Protein AF-0000000074728330 (afdb_homodimer)

InterPro domains:
  IPR003864 CSC1/OSCA1-like, 7TM region [PF02714] (449-716)
  IPR027815 CSC1/OSCA1-like, cytosolic domain [PF14703] (246-430)
  IPR032880 CSC1/OSCA1-like, N-terminal transmembrane domain [PF13967] (98-219)
  IPR045122 Calcium permeable stress-gated cation channel 1-like [PTHR13018] (81-759)

Structure (mmCIF, N/CA/C/O backbone):
data_AF-0000000074728330-model_v1
#
loop_
_entity.id
_entity.type
_entity.pdbx_description
1 polymer 'Uncharacterized protein'
#
loop_
_atom_site.group_PDB
_atom_site.id
_atom_site.type_symbol
_atom_site.label_atom_id
_atom_site.label_alt_id
_atom_site.label_comp_id
_atom_site.label_asym_id
_atom_site.label_entity_id
_atom_site.label_seq_id
_atom_site.pdbx_PDB_ins_code
_atom_site.Cartn_x
_atom_site.Cartn_y
_atom_site.Cartn_z
_atom_site.occupancy
_atom_site.B_iso_or_equiv
_atom_site.auth_seq_id
_atom_site.auth_comp_id
_atom_site.auth_asym_id
_atom_site.auth_atom_id
_atom_site.pdbx_PDB_model_num
ATOM 1 N N . MET A 1 1 ? -4.211 -17.573 -37.566 1 18.82 1 MET A N 1
ATOM 2 C CA . MET A 1 1 ? -4.201 -17.557 -36.106 1 18.82 1 MET A CA 1
ATOM 3 C C . MET A 1 1 ? -3.813 -16.18 -35.579 1 18.82 1 MET A C 1
ATOM 5 O O . MET A 1 1 ? -3.894 -15.926 -34.376 1 18.82 1 MET A O 1
ATOM 9 N N . SER A 1 2 ? -3.145 -15.353 -36.462 1 22.87 2 SER A N 1
ATOM 10 C CA . SER A 1 2 ? -2.656 -14.02 -36.124 1 22.87 2 SER A CA 1
ATOM 11 C C . SER A 1 2 ? -3.801 -13.017 -36.04 1 22.87 2 SER A C 1
ATOM 13 O O . SER A 1 2 ? -3.679 -11.982 -35.38 1 22.87 2 SER A O 1
ATOM 15 N N . ALA A 1 3 ? -4.814 -13.125 -36.936 1 24.72 3 ALA A N 1
ATOM 16 C CA . ALA A 1 3 ? -5.928 -12.188 -37.047 1 24.72 3 ALA A CA 1
ATOM 17 C C . ALA A 1 3 ? -6.748 -12.156 -35.76 1 24.72 3 ALA A C 1
ATOM 19 O O . ALA A 1 3 ? -7.44 -11.174 -35.481 1 24.72 3 ALA A O 1
ATOM 20 N N . VAL A 1 4 ? -6.812 -13.304 -35.151 1 24.83 4 VAL A N 1
ATOM 21 C CA . VAL A 1 4 ? -7.612 -13.405 -33.935 1 24.83 4 VAL A CA 1
ATOM 22 C C . VAL A 1 4 ? -6.967 -12.583 -32.822 1 24.83 4 VAL A C 1
ATOM 24 O O . VAL A 1 4 ? -7.581 -12.35 -31.778 1 24.83 4 VAL A O 1
ATOM 27 N N . ARG A 1 5 ? -5.684 -12.229 -33.027 1 30.72 5 ARG A N 1
ATOM 28 C CA . ARG A 1 5 ? -4.988 -11.532 -31.951 1 30.72 5 ARG A CA 1
ATOM 29 C C . ARG A 1 5 ? -5.453 -10.083 -31.845 1 30.72 5 ARG A C 1
ATOM 31 O O . ARG A 1 5 ? -5.203 -9.417 -30.839 1 30.72 5 ARG A O 1
ATOM 38 N N . ARG A 1 6 ? -5.821 -9.439 -32.998 1 33.37 6 ARG A N 1
ATOM 39 C CA . ARG A 1 6 ? -6.083 -8.004 -32.972 1 33.37 6 ARG A CA 1
ATOM 40 C C . ARG A 1 6 ? -7.493 -7.713 -32.469 1 33.37 6 ARG A C 1
ATOM 42 O O . ARG A 1 6 ? -7.802 -6.581 -32.094 1 33.37 6 ARG A O 1
ATOM 49 N N . LYS A 1 7 ? -8.456 -8.477 -32.834 1 32.18 7 LYS A N 1
ATOM 50 C CA . LYS A 1 7 ? -9.859 -8.118 -32.645 1 32.18 7 LYS A CA 1
ATOM 51 C C . LYS A 1 7 ? -10.335 -8.484 -31.242 1 32.18 7 LYS A C 1
ATOM 53 O O . LYS A 1 7 ? -11.434 -8.101 -30.834 1 32.18 7 LYS A O 1
ATOM 58 N N . TRP A 1 8 ? -9.527 -9.218 -30.614 1 28.42 8 TRP A N 1
ATOM 59 C CA . TRP A 1 8 ? -10.004 -9.774 -29.352 1 28.42 8 TRP A CA 1
ATOM 60 C C . TRP A 1 8 ? -10.018 -8.71 -28.259 1 28.42 8 TRP A C 1
ATOM 62 O O . TRP A 1 8 ? -10.792 -8.803 -27.304 1 28.42 8 TRP A O 1
ATOM 72 N N . PRO A 1 9 ? -9.153 -7.679 -28.419 1 31.34 9 PRO A N 1
ATOM 73 C CA . PRO A 1 9 ? -9.326 -6.71 -27.334 1 31.34 9 PRO A CA 1
ATOM 74 C C . PRO A 1 9 ? -10.654 -5.961 -27.418 1 31.34 9 PRO A C 1
ATOM 76 O O . PRO A 1 9 ? -11.235 -5.609 -26.388 1 31.34 9 PRO A O 1
ATOM 79 N N . LEU A 1 10 ? -11.139 -5.786 -28.659 1 29.66 10 LEU A N 1
ATOM 80 C CA . LEU A 1 10 ? -12.405 -5.076 -28.8 1 29.66 10 LEU A CA 1
ATOM 81 C C . LEU A 1 10 ? -13.564 -5.925 -28.289 1 29.66 10 LEU A C 1
ATOM 83 O O . LEU A 1 10 ? -14.534 -5.394 -27.741 1 29.66 10 LEU A O 1
ATOM 87 N N . LEU A 1 11 ? -13.548 -7.243 -28.597 1 28.28 11 LEU A N 1
ATOM 88 C CA . LEU A 1 11 ? -14.659 -8.073 -28.145 1 28.28 11 LEU A CA 1
ATOM 89 C C . LEU A 1 11 ? -14.67 -8.185 -26.624 1 28.28 11 LEU A C 1
ATOM 91 O O . LEU A 1 11 ? -15.732 -8.129 -26.001 1 28.28 11 LEU A O 1
ATOM 95 N N . VAL A 1 12 ? -13.481 -8.36 -26.097 1 31.27 12 VAL A N 1
ATOM 96 C CA . VAL A 1 12 ? -13.428 -8.446 -24.641 1 31.27 12 VAL A CA 1
ATOM 97 C C . VAL A 1 12 ? -13.848 -7.111 -24.029 1 31.27 12 VAL A C 1
ATOM 99 O O . VAL A 1 12 ? -14.59 -7.079 -23.045 1 31.27 12 VAL A O 1
ATOM 102 N N . LEU A 1 13 ? -13.578 -6.035 -24.675 1 29.32 13 LEU A N 1
ATOM 103 C CA . LEU A 1 13 ? -14.138 -4.75 -24.271 1 29.32 13 LEU A CA 1
ATOM 104 C C . LEU A 1 13 ? -15.659 -4.761 -24.38 1 29.32 13 LEU A C 1
ATOM 106 O O . LEU A 1 13 ? -16.351 -4.216 -23.517 1 29.32 13 LEU A O 1
ATOM 110 N N . ALA A 1 14 ? -16.18 -5.313 -25.413 1 28.99 14 ALA A N 1
ATOM 111 C CA . ALA A 1 14 ? -17.624 -5.356 -25.627 1 28.99 14 ALA A CA 1
ATOM 112 C C . ALA A 1 14 ? -18.313 -6.2 -24.558 1 28.99 14 ALA A C 1
ATOM 114 O O . ALA A 1 14 ? -19.42 -5.878 -24.122 1 28.99 14 ALA A O 1
ATOM 115 N N . LEU A 1 15 ? -17.789 -7.325 -24.281 1 31.35 15 LEU A N 1
ATOM 116 C CA . LEU A 1 15 ? -18.43 -8.24 -23.343 1 31.35 15 LEU A CA 1
ATOM 117 C C . LEU A 1 15 ? -18.357 -7.699 -21.919 1 31.35 15 LEU A C 1
ATOM 119 O O . LEU A 1 15 ? -19.192 -8.039 -21.077 1 31.35 15 LEU A O 1
ATOM 123 N N . VAL A 1 16 ? -17.239 -7.148 -21.543 1 31.47 16 VAL A N 1
ATOM 124 C CA . VAL A 1 16 ? -17.124 -6.524 -20.229 1 31.47 16 VAL A CA 1
ATOM 125 C C . VAL A 1 16 ? -18.002 -5.276 -20.171 1 31.47 16 VAL A C 1
ATOM 127 O O . VAL A 1 16 ? -18.601 -4.978 -19.135 1 31.47 16 VAL A O 1
ATOM 130 N N . VAL A 1 17 ? -18.031 -4.524 -21.202 1 29.23 17 VAL A N 1
ATOM 131 C CA . VAL A 1 17 ? -18.841 -3.317 -21.323 1 29.23 17 VAL A CA 1
ATOM 132 C C . VAL A 1 17 ? -20.311 -3.695 -21.49 1 29.23 17 VAL A C 1
ATOM 134 O O . VAL A 1 17 ? -21.202 -2.9 -21.181 1 29.23 17 VAL A O 1
ATOM 137 N N . ALA A 1 18 ? -20.561 -4.794 -22.087 1 27.38 18 ALA A N 1
ATOM 138 C CA . ALA A 1 18 ? -21.963 -5.104 -22.355 1 27.38 18 ALA A CA 1
ATOM 139 C C . ALA A 1 18 ? -22.768 -5.17 -21.06 1 27.38 18 ALA A C 1
ATOM 141 O O . ALA A 1 18 ? -23.883 -4.649 -20.988 1 27.38 18 ALA A O 1
ATOM 142 N N . PRO A 1 19 ? -22.335 -6.058 -20.198 1 30.48 19 PRO A N 1
ATOM 143 C CA . PRO A 1 19 ? -23.272 -6.081 -19.073 1 30.48 19 PRO A CA 1
ATOM 144 C C . PRO A 1 19 ? -23.252 -4.786 -18.263 1 30.48 19 PRO A C 1
ATOM 146 O O . PRO A 1 19 ? -23.989 -4.657 -17.281 1 30.48 19 PRO A O 1
ATOM 149 N N . ALA A 1 20 ? -22.357 -3.916 -18.407 1 28.97 20 ALA A N 1
ATOM 150 C CA . ALA A 1 20 ? -22.339 -2.547 -17.899 1 28.97 20 ALA A CA 1
ATOM 151 C C . ALA A 1 20 ? -23.659 -1.837 -18.185 1 28.97 20 ALA A C 1
ATOM 153 O O . ALA A 1 20 ? -23.866 -0.699 -17.757 1 28.97 20 ALA A O 1
ATOM 154 N N . ALA A 1 21 ? -24.384 -2.078 -19.194 1 26.39 21 ALA A N 1
ATOM 155 C CA . ALA A 1 21 ? -25.683 -1.511 -19.544 1 26.39 21 ALA A CA 1
ATOM 156 C C . ALA A 1 21 ? -26.709 -1.769 -18.445 1 26.39 21 ALA A C 1
ATOM 158 O O . ALA A 1 21 ? -27.741 -1.097 -18.379 1 26.39 21 ALA A O 1
ATOM 159 N N . ILE A 1 22 ? -26.881 -2.98 -17.954 1 30.01 22 ILE A N 1
ATOM 160 C CA . ILE A 1 22 ? -27.995 -3.303 -17.07 1 30.01 22 ILE A CA 1
ATOM 161 C C . ILE A 1 22 ? -27.61 -3.002 -15.623 1 30.01 22 ILE A C 1
ATOM 163 O O . ILE A 1 22 ? -26.434 -3.079 -15.259 1 30.01 22 ILE A O 1
ATOM 167 N N . GLY A 1 23 ? -28.079 -1.993 -14.855 1 29.25 23 GLY A N 1
ATOM 168 C CA . GLY A 1 23 ? -27.934 -1.551 -13.477 1 29.25 23 GLY A CA 1
ATOM 169 C C . GLY A 1 23 ? -27.163 -2.531 -12.613 1 29.25 23 GLY A C 1
ATOM 170 O O . GLY A 1 23 ? -27.216 -3.741 -12.84 1 29.25 23 GLY A O 1
ATOM 171 N N . PRO A 1 24 ? -26.28 -2.019 -11.853 1 32.73 24 PRO A N 1
ATOM 172 C CA . PRO A 1 24 ? -25.437 -2.991 -11.152 1 32.73 24 PRO A CA 1
ATOM 173 C C . PRO A 1 24 ? -26.242 -4.132 -10.535 1 32.73 24 PRO A C 1
ATOM 175 O O . PRO A 1 24 ? -25.805 -5.286 -10.561 1 32.73 24 PRO A O 1
ATOM 178 N N . THR A 1 25 ? -27.292 -3.731 -9.833 1 35.79 25 THR A N 1
ATOM 179 C CA . THR A 1 25 ? -28.199 -4.778 -9.374 1 35.79 25 THR A CA 1
ATOM 180 C C . THR A 1 25 ? -28.796 -5.534 -10.558 1 35.79 25 THR A C 1
ATOM 182 O O . THR A 1 25 ? -28.921 -6.759 -10.519 1 35.79 25 THR A O 1
ATOM 185 N N . LYS A 1 26 ? -29.261 -4.681 -11.571 1 41.24 26 LYS A N 1
ATOM 186 C CA . LYS A 1 26 ? -29.777 -5.291 -12.793 1 41.24 26 LYS A CA 1
ATOM 187 C C . LYS A 1 26 ? -28.655 -5.934 -13.603 1 41.24 26 LYS A C 1
ATOM 189 O O . LYS A 1 26 ? -28.849 -6.985 -14.216 1 41.24 26 LYS A O 1
ATOM 194 N N . ALA A 1 27 ? -27.546 -5.278 -13.587 1 39.88 27 ALA A N 1
ATOM 195 C CA . ALA A 1 27 ? -26.371 -5.876 -14.217 1 39.88 27 ALA A CA 1
ATOM 196 C C . ALA A 1 27 ? -25.963 -7.163 -13.506 1 39.88 27 ALA A C 1
ATOM 198 O O . ALA A 1 27 ? -25.661 -8.168 -14.153 1 39.88 27 ALA A O 1
ATOM 199 N N . LEU A 1 28 ? -25.802 -6.937 -12.193 1 39.99 28 LEU A N 1
ATOM 200 C CA . LEU A 1 28 ? -25.627 -8.157 -11.412 1 39.99 28 LEU A CA 1
ATOM 201 C C . LEU A 1 28 ? -26.82 -9.09 -11.588 1 39.99 28 LEU A C 1
ATOM 203 O O . LEU A 1 28 ? -26.651 -10.308 -11.689 1 39.99 28 LEU A O 1
ATOM 207 N N . LYS A 1 29 ? -28.018 -8.371 -11.544 1 45.35 29 LYS A N 1
ATOM 208 C CA . LYS A 1 29 ? -29.194 -9.16 -11.901 1 45.35 29 LYS A CA 1
ATOM 209 C C . LYS A 1 29 ? -29.097 -9.673 -13.335 1 45.35 29 LYS A C 1
ATOM 211 O O . LYS A 1 29 ? -29.478 -10.81 -13.619 1 45.35 29 LYS A O 1
ATOM 216 N N . GLN A 1 30 ? -28.577 -8.78 -14.116 1 43.2 30 GLN A N 1
ATOM 217 C CA . GLN A 1 30 ? -28.421 -9.186 -15.509 1 43.2 30 GLN A CA 1
ATOM 218 C C . GLN A 1 30 ? -27.254 -10.156 -15.672 1 43.2 30 GLN A C 1
ATOM 220 O O . GLN A 1 30 ? -27.343 -11.119 -16.436 1 43.2 30 GLN A O 1
ATOM 225 N N . LEU A 1 31 ? -26.236 -9.764 -15.018 1 43.68 31 LEU A N 1
ATOM 226 C CA . LEU A 1 31 ? -25.174 -10.762 -14.956 1 43.68 31 LEU A CA 1
ATOM 227 C C . LEU A 1 31 ? -25.674 -12.048 -14.306 1 43.68 31 LEU A C 1
ATOM 229 O O . LEU A 1 31 ? -25.335 -13.147 -14.752 1 43.68 31 LEU A O 1
ATOM 233 N N . GLY A 1 32 ? -26.299 -11.68 -13.191 1 43.08 32 GLY A N 1
ATOM 234 C CA . GLY A 1 32 ? -27.011 -12.829 -12.655 1 43.08 32 GLY A CA 1
ATOM 235 C C . GLY A 1 32 ? -27.952 -13.469 -13.659 1 43.08 32 GLY A C 1
ATOM 236 O O . GLY A 1 32 ? -27.995 -14.695 -13.783 1 43.08 32 GLY A O 1
ATOM 237 N N . SER A 1 33 ? -28.647 -12.529 -14.265 1 47.68 33 SER A N 1
ATOM 238 C CA . SER A 1 33 ? -29.557 -13.055 -15.277 1 47.68 33 SER A CA 1
ATOM 239 C C . SER A 1 33 ? -28.791 -13.696 -16.429 1 47.68 33 SER A C 1
ATOM 241 O O . SER A 1 33 ? -29.195 -14.741 -16.945 1 47.68 33 SER A O 1
ATOM 243 N N . TRP A 1 34 ? -27.788 -13.042 -16.817 1 46.18 34 TRP A N 1
ATOM 244 C CA . TRP A 1 34 ? -26.965 -13.647 -17.859 1 46.18 34 TRP A CA 1
ATOM 245 C C . TRP A 1 34 ? -26.346 -14.953 -17.374 1 46.18 34 TRP A C 1
ATOM 247 O O . TRP A 1 34 ? -26.306 -15.94 -18.113 1 46.18 34 TRP A O 1
ATOM 257 N N . THR A 1 35 ? -25.769 -14.775 -16.221 1 45.2 35 THR A N 1
ATOM 258 C CA . THR A 1 35 ? -25.237 -16.008 -15.652 1 45.2 35 THR A CA 1
ATOM 259 C C . THR A 1 35 ? -26.327 -17.07 -15.547 1 45.2 35 THR A C 1
ATOM 261 O O . THR A 1 35 ? -26.091 -18.242 -15.849 1 45.2 35 THR A O 1
ATOM 264 N N . ASN A 1 36 ? -27.428 -16.428 -15.078 1 47.36 36 ASN A N 1
ATOM 265 C CA . ASN A 1 36 ? -28.561 -17.347 -15.062 1 47.36 36 ASN A CA 1
ATOM 266 C C . ASN A 1 36 ? -28.936 -17.801 -16.47 1 47.36 36 ASN A C 1
ATOM 268 O O . ASN A 1 36 ? -29.251 -18.972 -16.687 1 47.36 36 ASN A O 1
ATOM 272 N N . GLN A 1 37 ? -28.834 -16.855 -17.271 1 48.73 37 GLN A N 1
ATOM 273 C CA . GLN A 1 37 ? -29.14 -17.223 -18.65 1 48.73 37 GLN A CA 1
ATOM 274 C C . GLN A 1 37 ? -28.053 -18.122 -19.233 1 48.73 37 GLN A C 1
ATOM 276 O O . GLN A 1 37 ? -28.351 -19.078 -19.952 1 48.73 37 GLN A O 1
ATOM 281 N N . ALA A 1 38 ? -26.912 -17.755 -18.954 1 46.64 38 ALA A N 1
ATOM 282 C CA . ALA A 1 38 ? -25.826 -18.604 -19.438 1 46.64 38 ALA A CA 1
ATOM 283 C C . ALA A 1 38 ? -25.888 -19.99 -18.803 1 46.64 38 ALA A C 1
ATOM 285 O O . ALA A 1 38 ? -25.706 -21.001 -19.486 1 46.64 38 ALA A O 1
ATOM 286 N N . VAL A 1 39 ? -26.189 -19.869 -17.553 1 47.42 39 VAL A N 1
ATOM 287 C CA . VAL A 1 39 ? -26.392 -21.148 -16.881 1 47.42 39 VAL A CA 1
ATOM 288 C C . VAL A 1 39 ? -27.592 -21.868 -17.49 1 47.42 39 VAL A C 1
ATOM 290 O O . VAL A 1 39 ? -27.539 -23.074 -17.74 1 47.42 39 VAL A O 1
ATOM 293 N N . SER A 1 40 ? -28.605 -21.015 -17.64 1 47.65 40 SER A N 1
ATOM 294 C CA . SER A 1 40 ? -29.782 -21.614 -18.26 1 47.65 40 SER A CA 1
ATOM 295 C C . SER A 1 40 ? -29.482 -22.078 -19.681 1 47.65 40 SER A C 1
ATOM 297 O O . SER A 1 40 ? -29.959 -23.131 -20.11 1 47.65 40 SER A O 1
ATOM 299 N N . ALA A 1 41 ? -28.791 -21.271 -20.288 1 45.34 41 ALA A N 1
ATOM 300 C CA . ALA A 1 41 ? -28.453 -21.664 -21.654 1 45.34 41 ALA A CA 1
ATOM 301 C C . ALA A 1 41 ? -27.577 -22.914 -21.664 1 45.34 41 ALA A C 1
ATOM 303 O O . ALA A 1 41 ? -27.764 -23.804 -22.497 1 45.34 41 ALA A O 1
ATOM 304 N N . ILE A 1 42 ? -26.655 -22.845 -20.882 1 43.58 42 ILE A N 1
ATOM 305 C CA . ILE A 1 42 ? -25.823 -24.04 -20.788 1 43.58 42 ILE A CA 1
ATOM 306 C C . ILE A 1 42 ? -26.672 -25.225 -20.335 1 43.58 42 ILE A C 1
ATOM 308 O O . ILE A 1 42 ? -26.542 -26.33 -20.869 1 43.58 42 ILE A O 1
ATOM 312 N N . ASN A 1 43 ? -27.44 -24.78 -19.311 1 43.02 43 ASN A N 1
ATOM 313 C CA . ASN A 1 43 ? -28.371 -25.821 -18.889 1 43.02 43 ASN A CA 1
ATOM 314 C C . ASN A 1 43 ? -29.286 -26.253 -20.031 1 43.02 43 ASN A C 1
ATOM 316 O O . ASN A 1 43 ? -29.555 -27.444 -20.2 1 43.02 43 ASN A O 1
ATOM 320 N N . ASN A 1 44 ? -29.859 -25.22 -20.579 1 45.69 44 ASN A N 1
ATOM 321 C CA . ASN A 1 44 ? -30.719 -25.572 -21.703 1 45.69 44 ASN A CA 1
ATOM 322 C C . ASN A 1 44 ? -29.939 -26.284 -22.804 1 45.69 44 ASN A C 1
ATOM 324 O O . ASN A 1 44 ? -30.475 -27.162 -23.483 1 45.69 44 ASN A O 1
ATOM 328 N N . ALA A 1 45 ? -28.904 -25.777 -23.134 1 40.46 45 ALA A N 1
ATOM 329 C CA . ALA A 1 45 ? -28.124 -26.449 -24.17 1 40.46 45 ALA A CA 1
ATOM 330 C C . ALA A 1 45 ? -27.755 -27.868 -23.746 1 40.46 45 ALA A C 1
ATOM 332 O O . ALA A 1 45 ? -27.671 -28.77 -24.582 1 40.46 45 ALA A O 1
ATOM 333 N N . VAL A 1 46 ? -27.366 -27.937 -22.568 1 39.15 46 VAL A N 1
ATOM 334 C CA . VAL A 1 46 ? -27.03 -29.277 -22.098 1 39.15 46 VAL A CA 1
ATOM 335 C C . VAL A 1 46 ? -28.294 -29.991 -21.625 1 39.15 46 VAL A C 1
ATOM 337 O O . VAL A 1 46 ? -28.455 -31.194 -21.845 1 39.15 46 VAL A O 1
ATOM 340 N N . LEU A 1 47 ? -29.201 -29.256 -20.72 1 39.85 47 LEU A N 1
ATOM 341 C CA . LEU A 1 47 ? -30.381 -29.943 -20.205 1 39.85 47 LEU A CA 1
ATOM 342 C C . LEU A 1 47 ? -31.638 -29.49 -20.94 1 39.85 47 LEU A C 1
ATOM 344 O O . LEU A 1 47 ? -31.655 -28.416 -21.545 1 39.85 47 LEU A O 1
ATOM 348 N N . GLN A 1 48 ? -32.649 -30.353 -21.297 1 33.14 48 GLN A N 1
ATOM 349 C CA . GLN A 1 48 ? -33.925 -30.057 -21.94 1 33.14 48 GLN A CA 1
ATOM 350 C C . GLN A 1 48 ? -34.618 -28.876 -21.268 1 33.14 48 GLN A C 1
ATOM 352 O O . GLN A 1 48 ? -34.471 -28.667 -20.062 1 33.14 48 GLN A O 1
ATOM 357 N N . PRO A 1 49 ? -35.406 -27.943 -22.044 1 36.99 49 PRO A N 1
ATOM 358 C CA . PRO A 1 49 ? -36.018 -26.65 -21.729 1 36.99 49 PRO A CA 1
ATOM 359 C C . PRO A 1 49 ? -36.771 -26.661 -20.4 1 36.99 49 PRO A C 1
ATOM 361 O O . PRO A 1 49 ? -36.785 -25.656 -19.686 1 36.99 49 PRO A O 1
ATOM 364 N N . ASN A 1 50 ? -38.037 -27.421 -20.138 1 33.84 50 ASN A N 1
ATOM 365 C CA . ASN A 1 50 ? -39.137 -27.366 -19.181 1 33.84 50 ASN A CA 1
ATOM 366 C C . ASN A 1 50 ? -38.662 -27.676 -17.764 1 33.84 50 ASN A C 1
ATOM 368 O O . ASN A 1 50 ? -39.448 -27.624 -16.816 1 33.84 50 ASN A O 1
ATOM 372 N N . ALA A 1 51 ? -37.953 -28.735 -17.5 1 31.03 51 ALA A N 1
ATOM 373 C CA . ALA A 1 51 ? -37.952 -29.412 -16.206 1 31.03 51 ALA A CA 1
ATOM 374 C C . ALA A 1 51 ? -37.282 -28.552 -15.138 1 31.03 51 ALA A C 1
ATOM 376 O O . ALA A 1 51 ? -37.59 -28.674 -13.95 1 31.03 51 ALA A O 1
ATOM 377 N N . PHE A 1 52 ? -36.051 -28.195 -15.228 1 31.08 52 PHE A N 1
ATOM 378 C CA . PHE A 1 52 ? -35.418 -27.85 -13.961 1 31.08 52 PHE A CA 1
ATOM 379 C C . PHE A 1 52 ? -35.475 -26.347 -13.719 1 31.08 52 PHE A C 1
ATOM 381 O O . PHE A 1 52 ? -34.814 -25.575 -14.417 1 31.08 52 PHE A O 1
ATOM 388 N N . GLU A 1 53 ? -36.737 -25.803 -13.589 1 33.61 53 GLU A N 1
ATOM 389 C CA . GLU A 1 53 ? -36.702 -24.593 -12.773 1 33.61 53 GLU A CA 1
ATOM 390 C C . GLU A 1 53 ? -35.715 -24.734 -11.618 1 33.61 53 GLU A C 1
ATOM 392 O O . GLU A 1 53 ? -36.057 -25.277 -10.565 1 33.61 53 GLU A O 1
ATOM 397 N N . VAL A 1 54 ? -34.581 -25.29 -11.894 1 32.32 54 VAL A N 1
ATOM 398 C CA . VAL A 1 54 ? -33.6 -25.509 -10.836 1 32.32 54 VAL A CA 1
ATOM 399 C C . VAL A 1 54 ? -33.418 -24.228 -10.026 1 32.32 54 VAL A C 1
ATOM 401 O O . VAL A 1 54 ? -33.069 -23.182 -10.577 1 32.32 54 VAL A O 1
ATOM 404 N N . ASN A 1 55 ? -34.411 -24.12 -9.128 1 30.24 55 ASN A N 1
ATOM 405 C CA . ASN A 1 55 ? -34.13 -23.138 -8.086 1 30.24 55 ASN A CA 1
ATOM 406 C C . ASN A 1 55 ? -32.634 -23.03 -7.807 1 30.24 55 ASN A C 1
ATOM 408 O O . ASN A 1 55 ? -31.972 -24.036 -7.544 1 30.24 55 ASN A O 1
ATOM 412 N N . VAL A 1 56 ? -32.138 -22.168 -8.513 1 32.78 56 VAL A N 1
ATOM 413 C CA . VAL A 1 56 ? -30.726 -21.843 -8.34 1 32.78 56 VAL A CA 1
ATOM 414 C C . VAL A 1 56 ? -30.303 -22.127 -6.9 1 32.78 56 VAL A C 1
ATOM 416 O O . VAL A 1 56 ? -29.111 -22.119 -6.584 1 32.78 56 VAL A O 1
ATOM 419 N N . ALA A 1 57 ? -31.36 -22.115 -5.999 1 32.83 57 ALA A N 1
ATOM 420 C CA . ALA A 1 57 ? -31.211 -22.498 -4.597 1 32.83 57 ALA A CA 1
ATOM 421 C C . ALA A 1 57 ? -30.559 -23.872 -4.47 1 32.83 57 ALA A C 1
ATOM 423 O O . ALA A 1 57 ? -29.763 -24.107 -3.558 1 32.83 57 ALA A O 1
ATOM 424 N N . ASN A 1 58 ? -31.15 -24.847 -5.101 1 33.85 58 ASN A N 1
ATOM 425 C CA . ASN A 1 58 ? -30.76 -26.249 -5.008 1 33.85 58 ASN A CA 1
ATOM 426 C C . ASN A 1 58 ? -29.456 -26.52 -5.753 1 33.85 58 ASN A C 1
ATOM 428 O O . ASN A 1 58 ? -28.987 -27.658 -5.799 1 33.85 58 ASN A O 1
ATOM 432 N N . LEU A 1 59 ? -29.197 -25.638 -6.557 1 33.19 59 LEU A N 1
ATOM 433 C CA . LEU A 1 59 ? -28.072 -25.843 -7.462 1 33.19 59 LEU A CA 1
ATOM 434 C C . LEU A 1 59 ? -26.746 -25.666 -6.73 1 33.19 59 LEU A C 1
ATOM 436 O O . LEU A 1 59 ? -25.678 -25.843 -7.319 1 33.19 59 LEU A O 1
ATOM 440 N N . SER A 1 60 ? -26.724 -24.809 -5.68 1 35.54 60 SER A N 1
ATOM 441 C CA . SER A 1 60 ? -25.433 -24.714 -5.006 1 35.54 60 SER A CA 1
ATOM 442 C C . SER A 1 60 ? -25.025 -26.053 -4.402 1 35.54 60 SER A C 1
ATOM 444 O O . SER A 1 60 ? -25.842 -26.733 -3.778 1 35.54 60 SER A O 1
ATOM 446 N N . GLY A 1 61 ? -24.539 -26.931 -5.143 1 36.23 61 GLY A N 1
ATOM 447 C CA . GLY A 1 61 ? -24.108 -28.279 -4.806 1 36.23 61 GLY A CA 1
ATOM 448 C C . GLY A 1 61 ? -23.708 -28.431 -3.35 1 36.23 61 GLY A C 1
ATOM 449 O O . GLY A 1 61 ? -23.133 -29.45 -2.962 1 36.23 61 GLY A O 1
ATOM 450 N N . VAL A 1 62 ? -23.405 -27.336 -2.622 1 42.33 62 VAL A N 1
ATOM 451 C CA . VAL A 1 62 ? -22.971 -27.617 -1.257 1 42.33 62 VAL A CA 1
ATOM 452 C C . VAL A 1 62 ? -24.169 -28.043 -0.411 1 42.33 62 VAL A C 1
ATOM 454 O O . VAL A 1 62 ? -25.101 -27.262 -0.205 1 42.33 62 VAL A O 1
ATOM 457 N N . GLU A 1 63 ? -24.477 -29.198 -0.498 1 45.52 63 GLU A N 1
ATOM 458 C CA . GLU A 1 63 ? -25.569 -29.738 0.306 1 45.52 63 GLU A CA 1
ATOM 459 C C . GLU A 1 63 ? -25.286 -29.581 1.797 1 45.52 63 GLU A C 1
ATOM 461 O O . GLU A 1 63 ? -24.171 -29.841 2.254 1 45.52 63 GLU A O 1
ATOM 466 N N . PRO A 1 64 ? -26.121 -28.8 2.361 1 54.25 64 PRO A N 1
ATOM 467 C CA . PRO A 1 64 ? -26.023 -28.812 3.823 1 54.25 64 PRO A CA 1
ATOM 468 C C . PRO A 1 64 ? -25.829 -30.217 4.389 1 54.25 64 PRO A C 1
ATOM 470 O O . PRO A 1 64 ? -26.181 -31.204 3.738 1 54.25 64 PRO A O 1
ATOM 473 N N . ASP A 1 65 ? -25.042 -30.29 5.406 1 56.32 65 ASP A N 1
ATOM 474 C CA . ASP A 1 65 ? -24.806 -31.562 6.082 1 56.32 65 ASP A CA 1
ATOM 475 C C . ASP A 1 65 ? -26.104 -32.351 6.236 1 56.32 65 ASP A C 1
ATOM 477 O O . ASP A 1 65 ? -27.11 -31.815 6.705 1 56.32 65 ASP A O 1
ATOM 481 N N . ARG A 1 66 ? -26.469 -33.239 5.309 1 56.89 66 ARG A N 1
ATOM 482 C CA . ARG A 1 66 ? -27.691 -34.035 5.377 1 56.89 66 ARG A CA 1
ATOM 483 C C . ARG A 1 66 ? -27.44 -35.365 6.08 1 56.89 66 ARG A C 1
ATOM 485 O O . ARG A 1 66 ? -26.299 -35.691 6.413 1 56.89 66 ARG A O 1
ATOM 492 N N . ALA A 1 67 ? -28.583 -36.137 6.31 1 55.34 67 ALA A N 1
ATOM 493 C CA . ALA A 1 67 ? -28.563 -37.504 6.825 1 55.34 67 ALA A CA 1
ATOM 494 C C . ALA A 1 67 ? -27.711 -38.411 5.942 1 55.34 67 ALA A C 1
ATOM 496 O O . ALA A 1 67 ? -27.847 -38.4 4.717 1 55.34 67 ALA A O 1
ATOM 497 N N . GLY A 1 68 ? -26.453 -38.959 6.377 1 55.45 68 GLY A N 1
ATOM 498 C CA . GLY A 1 68 ? -25.524 -39.816 5.658 1 55.45 68 GLY A CA 1
ATOM 499 C C . GLY A 1 68 ? -24.195 -39.144 5.368 1 55.45 68 GLY A C 1
ATOM 500 O O . GLY A 1 68 ? -23.348 -39.707 4.671 1 55.45 68 GLY A O 1
ATOM 501 N N . GLY A 1 69 ? -24.035 -38.012 5.9 1 67.28 69 GLY A N 1
ATOM 502 C CA . GLY A 1 69 ? -22.816 -37.251 5.678 1 67.28 69 GLY A CA 1
ATOM 503 C C . GLY A 1 69 ? -21.569 -37.968 6.159 1 67.28 69 GLY A C 1
ATOM 504 O O . GLY A 1 69 ? -20.548 -37.981 5.468 1 67.28 69 GLY A O 1
ATOM 505 N N . LEU A 1 70 ? -21.691 -38.669 7.201 1 74.86 70 LEU A N 1
ATOM 506 C CA . LEU A 1 70 ? -20.546 -39.392 7.743 1 74.86 70 LEU A CA 1
ATOM 507 C C . LEU A 1 70 ? -20.192 -40.587 6.865 1 74.86 70 LEU A C 1
ATOM 509 O O . LEU A 1 70 ? -19.014 -40.847 6.609 1 74.86 70 LEU A O 1
ATOM 513 N N . SER A 1 71 ? -21.232 -41.282 6.414 1 70.17 71 SER A N 1
ATOM 514 C CA . SER A 1 71 ? -20.968 -42.435 5.56 1 70.17 71 SER A CA 1
ATOM 515 C C . SER A 1 71 ? -20.346 -42.009 4.234 1 70.17 71 SER A C 1
ATOM 517 O O . SER A 1 71 ? -19.438 -42.671 3.728 1 70.17 71 SER A O 1
ATOM 519 N N . ALA A 1 72 ? -20.784 -40.938 3.792 1 70.67 72 ALA A N 1
ATOM 520 C CA . ALA A 1 72 ? -20.222 -40.42 2.547 1 70.67 72 ALA A CA 1
ATOM 521 C C . ALA A 1 72 ? -18.762 -40.016 2.731 1 70.67 72 ALA A C 1
ATOM 523 O O . ALA A 1 72 ? -17.932 -40.248 1.85 1 70.67 72 ALA A O 1
ATOM 524 N N . LEU A 1 73 ? -18.386 -39.534 3.872 1 79.34 73 LEU A N 1
ATOM 525 C CA . LEU A 1 73 ? -17.015 -39.123 4.154 1 79.34 73 LEU A CA 1
ATOM 526 C C . LEU A 1 73 ? -16.107 -40.338 4.319 1 79.34 73 LEU A C 1
ATOM 528 O O . LEU A 1 73 ? -15.001 -40.37 3.773 1 79.34 73 LEU A O 1
ATOM 532 N N . VAL A 1 74 ? -16.603 -41.285 4.999 1 80.71 74 VAL A N 1
ATOM 533 C CA . VAL A 1 74 ? -15.794 -42.474 5.246 1 80.71 74 VAL A CA 1
ATOM 534 C C . VAL A 1 74 ? -15.543 -43.211 3.932 1 80.71 74 VAL A C 1
ATOM 536 O O . VAL A 1 74 ? -14.421 -43.645 3.661 1 80.71 74 VAL A O 1
ATOM 539 N N . LEU A 1 75 ? -16.513 -43.243 3.107 1 74.7 75 LEU A N 1
ATOM 540 C CA . LEU A 1 75 ? -16.354 -43.887 1.808 1 74.7 75 LEU A CA 1
ATOM 541 C C . LEU A 1 75 ? -15.441 -43.067 0.902 1 74.7 75 LEU A C 1
ATOM 543 O O . LEU A 1 75 ? -14.664 -43.627 0.125 1 74.7 75 LEU A O 1
ATOM 547 N N . GLY A 1 76 ? -15.602 -41.828 1.05 1 78.76 76 GLY A N 1
ATOM 548 C CA . GLY A 1 76 ? -14.716 -40.968 0.282 1 78.76 76 GLY A CA 1
ATOM 549 C C . GLY A 1 76 ? -13.259 -41.101 0.685 1 78.76 76 GLY A C 1
ATOM 550 O O . GLY A 1 76 ? -12.377 -41.175 -0.173 1 78.76 76 GLY A O 1
ATOM 551 N N . VAL A 1 77 ? -13.01 -41.195 1.952 1 86.95 77 VAL A N 1
ATOM 552 C CA . VAL A 1 77 ? -11.654 -41.338 2.472 1 86.95 77 VAL A CA 1
ATOM 553 C C . VAL A 1 77 ? -11.102 -42.713 2.103 1 86.95 77 VAL A C 1
ATOM 555 O O . VAL A 1 77 ? -9.967 -42.829 1.635 1 86.95 77 VAL A O 1
ATOM 558 N N . ALA A 1 78 ? -11.924 -43.705 2.198 1 85.61 78 ALA A N 1
ATOM 559 C CA . ALA A 1 78 ? -11.486 -45.062 1.881 1 85.61 78 ALA A CA 1
ATOM 560 C C . ALA A 1 78 ? -11.259 -45.229 0.381 1 85.61 78 ALA A C 1
ATOM 562 O O . ALA A 1 78 ? -10.272 -45.836 -0.04 1 85.61 78 ALA A O 1
ATOM 563 N N . GLY A 1 79 ? -12.145 -44.725 -0.4 1 81.08 79 GLY A N 1
ATOM 564 C CA . GLY A 1 79 ? -11.988 -44.794 -1.844 1 81.08 79 GLY A CA 1
ATOM 565 C C . GLY A 1 79 ? -10.746 -44.082 -2.344 1 81.08 79 GLY A C 1
ATOM 566 O O . GLY A 1 79 ? -10.006 -44.62 -3.17 1 81.08 79 GLY A O 1
ATOM 567 N N . ASN A 1 80 ? -10.525 -42.975 -1.784 1 86.65 80 ASN A N 1
ATOM 568 C CA . ASN A 1 80 ? -9.351 -42.226 -2.218 1 86.65 80 ASN A CA 1
ATOM 569 C C . ASN A 1 80 ? -8.062 -42.838 -1.676 1 86.65 80 ASN A C 1
ATOM 571 O O . ASN A 1 80 ? -7.024 -42.796 -2.337 1 86.65 80 ASN A O 1
ATOM 575 N N . ALA A 1 81 ? -8.122 -43.377 -0.53 1 90.68 81 ALA A N 1
ATOM 576 C CA . ALA A 1 81 ? -6.948 -44.053 0.016 1 90.68 81 ALA A CA 1
ATOM 577 C C . ALA A 1 81 ? -6.584 -45.278 -0.818 1 90.68 81 ALA A C 1
ATOM 579 O O . ALA A 1 81 ? -5.406 -45.526 -1.086 1 90.68 81 ALA A O 1
ATOM 580 N N . ALA A 1 82 ? -7.586 -45.962 -1.264 1 88.62 82 ALA A N 1
ATOM 581 C CA . ALA A 1 82 ? -7.343 -47.113 -2.129 1 88.62 82 ALA A CA 1
ATOM 582 C C . ALA A 1 82 ? -6.759 -46.678 -3.47 1 88.62 82 ALA A C 1
ATOM 584 O O . ALA A 1 82 ? -5.827 -47.303 -3.981 1 88.62 82 ALA A O 1
ATOM 585 N N . PHE A 1 83 ? -7.299 -45.671 -3.903 1 86.71 83 PHE A N 1
ATOM 586 C CA . PHE A 1 83 ? -6.801 -45.148 -5.17 1 86.71 83 PHE A CA 1
ATOM 587 C C . PHE A 1 83 ? -5.358 -44.678 -5.031 1 86.71 83 PHE A C 1
ATOM 589 O O . PHE A 1 83 ? -4.536 -44.909 -5.921 1 86.71 83 PHE A O 1
ATOM 596 N N . VAL A 1 84 ? -5.068 -44.038 -3.957 1 92.4 84 VAL A N 1
ATOM 597 C CA . VAL A 1 84 ? -3.708 -43.58 -3.699 1 92.4 84 VAL A CA 1
ATOM 598 C C . VAL A 1 84 ? -2.767 -44.779 -3.606 1 92.4 84 VAL A C 1
ATOM 600 O O . VAL A 1 84 ? -1.666 -44.757 -4.162 1 92.4 84 VAL A O 1
ATOM 603 N N . ALA A 1 85 ? -3.191 -45.83 -3.017 1 91.97 85 ALA A N 1
ATOM 604 C CA . ALA A 1 85 ? -2.372 -47.035 -2.912 1 91.97 85 ALA A CA 1
ATOM 605 C C . ALA A 1 85 ? -2.112 -47.644 -4.286 1 91.97 85 ALA A C 1
ATOM 607 O O . ALA A 1 85 ? -0.994 -48.073 -4.581 1 91.97 85 ALA A O 1
ATOM 608 N N . LEU A 1 86 ? -3.11 -47.592 -5.106 1 91 86 LEU A N 1
ATOM 609 C CA . LEU A 1 86 ? -2.963 -48.104 -6.464 1 91 86 LEU A CA 1
ATOM 610 C C . LEU A 1 86 ? -2.004 -47.236 -7.271 1 91 86 LEU A C 1
ATOM 612 O O . LEU A 1 86 ? -1.178 -47.753 -8.027 1 91 86 LEU A O 1
ATOM 616 N N . LEU A 1 87 ? -2.11 -46.003 -7.011 1 92.16 87 LEU A N 1
ATOM 617 C CA . LEU A 1 87 ? -1.251 -45.088 -7.754 1 92.16 87 LEU A CA 1
ATOM 618 C C . LEU A 1 87 ? 0.196 -45.197 -7.283 1 92.16 87 LEU A C 1
ATOM 620 O O . LEU A 1 87 ? 1.124 -45.105 -8.089 1 92.16 87 LEU A O 1
ATOM 624 N N . VAL A 1 88 ? 0.367 -45.372 -6.053 1 94 88 VAL A N 1
ATOM 625 C CA . VAL A 1 88 ? 1.716 -45.527 -5.518 1 94 88 VAL A CA 1
ATOM 626 C C . VAL A 1 88 ? 2.351 -46.798 -6.078 1 94 88 VAL A C 1
ATOM 628 O O . VAL A 1 88 ? 3.527 -46.801 -6.448 1 94 88 VAL A O 1
ATOM 631 N N . ARG A 1 89 ? 1.563 -47.79 -6.233 1 92.16 89 ARG A N 1
ATOM 632 C CA . ARG A 1 89 ? 2.048 -49.024 -6.842 1 92.16 89 ARG A CA 1
ATOM 633 C C . ARG A 1 89 ? 2.37 -48.816 -8.318 1 92.16 89 ARG A C 1
ATOM 635 O O . ARG A 1 89 ? 3.385 -49.31 -8.813 1 92.16 89 ARG A O 1
ATOM 642 N N . TYR A 1 90 ? 1.544 -48.066 -8.874 1 91.58 90 TYR A N 1
ATOM 643 C CA . TYR A 1 90 ? 1.776 -47.769 -10.283 1 91.58 90 TYR A CA 1
ATOM 644 C C . TYR A 1 90 ? 3.072 -46.989 -10.47 1 91.58 90 TYR A C 1
ATOM 646 O O . TYR A 1 90 ? 3.834 -47.253 -11.402 1 91.58 90 TYR A O 1
ATOM 654 N N . VAL A 1 91 ? 3.341 -46.105 -9.645 1 93.26 91 VAL A N 1
ATOM 655 C CA . VAL A 1 91 ? 4.564 -45.316 -9.745 1 93.26 91 VAL A CA 1
ATOM 656 C C . VAL A 1 91 ? 5.78 -46.223 -9.564 1 93.26 91 VAL A C 1
ATOM 658 O O . VAL A 1 91 ? 6.775 -46.087 -10.28 1 93.26 91 VAL A O 1
ATOM 661 N N . GLU A 1 92 ? 5.648 -47.131 -8.659 1 93.28 92 GLU A N 1
ATOM 662 C CA . GLU A 1 92 ? 6.744 -48.068 -8.431 1 93.28 92 GLU A CA 1
ATOM 663 C C . GLU A 1 92 ? 7.023 -48.906 -9.676 1 93.28 92 GLU A C 1
ATOM 665 O O . GLU A 1 92 ? 8.178 -49.07 -10.074 1 93.28 92 GLU A O 1
ATOM 670 N N . GLU A 1 93 ? 6.008 -49.286 -10.375 1 91.64 93 GLU A N 1
ATOM 671 C CA . GLU A 1 93 ? 6.161 -50.101 -11.576 1 91.64 93 GLU A CA 1
ATOM 672 C C . GLU A 1 93 ? 6.621 -49.256 -12.761 1 91.64 93 GLU A C 1
ATOM 674 O O . GLU A 1 93 ? 7.466 -49.689 -13.548 1 91.64 93 GLU A O 1
ATOM 679 N N . ALA A 1 94 ? 6.09 -48.111 -12.824 1 90.72 94 ALA A N 1
ATOM 680 C CA . ALA A 1 94 ? 6.429 -47.23 -13.939 1 90.72 94 ALA A CA 1
ATOM 681 C C . ALA A 1 94 ? 7.884 -46.779 -13.859 1 90.72 94 ALA A C 1
ATOM 683 O O . ALA A 1 94 ? 8.554 -46.639 -14.885 1 90.72 94 ALA A O 1
ATOM 684 N N . ARG A 1 95 ? 8.421 -46.509 -12.731 1 90.9 95 ARG A N 1
ATOM 685 C CA . ARG A 1 95 ? 9.806 -46.097 -12.527 1 90.9 95 ARG A CA 1
ATOM 686 C C . ARG A 1 95 ? 10.773 -47.185 -12.984 1 90.9 95 ARG A C 1
ATOM 688 O O . ARG A 1 95 ? 11.789 -46.893 -13.618 1 90.9 95 ARG A O 1
ATOM 695 N N . LYS A 1 96 ? 10.392 -48.391 -12.73 1 88.28 96 LYS A N 1
ATOM 696 C CA . LYS A 1 96 ? 11.249 -49.514 -13.098 1 88.28 96 LYS A CA 1
ATOM 697 C C . LYS A 1 96 ? 11.187 -49.785 -14.598 1 88.28 96 LYS A C 1
ATOM 699 O O . LYS A 1 96 ? 12.193 -50.146 -15.211 1 88.28 96 LYS A O 1
ATOM 704 N N . ALA A 1 97 ? 10.007 -49.455 -15.154 1 87.47 97 ALA A N 1
ATOM 705 C CA . ALA A 1 97 ? 9.822 -49.714 -16.58 1 87.47 97 ALA A CA 1
ATOM 706 C C . ALA A 1 97 ? 10.481 -48.628 -17.425 1 87.47 97 ALA A C 1
ATOM 708 O O . ALA A 1 97 ? 11.042 -48.913 -18.486 1 87.47 97 ALA A O 1
ATOM 709 N N . ASN A 1 98 ? 10.362 -47.444 -16.991 1 88.41 98 ASN A N 1
ATOM 710 C CA . ASN A 1 98 ? 10.922 -46.334 -17.754 1 88.41 98 ASN A CA 1
ATOM 711 C C . ASN A 1 98 ? 11.754 -45.41 -16.87 1 88.41 98 ASN A C 1
ATOM 713 O O . ASN A 1 98 ? 11.342 -44.286 -16.578 1 88.41 98 ASN A O 1
ATOM 717 N N . PRO A 1 99 ? 12.909 -45.679 -16.511 1 87.22 99 PRO A N 1
ATOM 718 C CA . PRO A 1 99 ? 13.745 -44.876 -15.617 1 87.22 99 PRO A CA 1
ATOM 719 C C . PRO A 1 99 ? 14.182 -43.555 -16.246 1 87.22 99 PRO A C 1
ATOM 721 O O . PRO A 1 99 ? 14.452 -42.586 -15.532 1 87.22 99 PRO A O 1
ATOM 724 N N . LEU A 1 100 ? 14.166 -43.466 -17.525 1 87.87 100 LEU A N 1
ATOM 725 C CA . LEU A 1 100 ? 14.579 -42.242 -18.203 1 87.87 100 LEU A CA 1
ATOM 726 C C . LEU A 1 100 ? 13.579 -41.118 -17.953 1 87.87 100 LEU A C 1
ATOM 728 O O . LEU A 1 100 ? 13.969 -39.959 -17.796 1 87.87 100 LEU A O 1
ATOM 732 N N . LEU A 1 101 ? 12.385 -41.55 -17.905 1 88.39 101 LEU A N 1
ATOM 733 C CA . LEU A 1 101 ? 11.341 -40.546 -17.733 1 88.39 101 LEU A CA 1
ATOM 734 C C . LEU A 1 101 ? 11.164 -40.194 -16.26 1 88.39 101 LEU A C 1
ATOM 736 O O . LEU A 1 101 ? 11.03 -39.019 -15.91 1 88.39 101 LEU A O 1
ATOM 740 N N . HIS A 1 102 ? 11.241 -41.221 -15.381 1 90.16 102 HIS A N 1
ATOM 741 C CA . HIS A 1 102 ? 10.87 -41.009 -13.987 1 90.16 102 HIS A CA 1
ATOM 742 C C . HIS A 1 102 ? 12.102 -40.775 -13.119 1 90.16 102 HIS A C 1
ATOM 744 O O . HIS A 1 102 ? 11.992 -40.267 -12.001 1 90.16 102 HIS A O 1
ATOM 750 N N . GLU A 1 103 ? 13.34 -41.091 -13.565 1 88.88 103 GLU A N 1
ATOM 751 C CA . GLU A 1 103 ? 14.575 -40.887 -12.814 1 88.88 103 GLU A CA 1
ATOM 752 C C . GLU A 1 103 ? 15.686 -40.352 -13.712 1 88.88 103 GLU A C 1
ATOM 754 O O . GLU A 1 103 ? 16.829 -40.807 -13.634 1 88.88 103 GLU A O 1
ATOM 759 N N . GLY A 1 104 ? 15.273 -39.447 -14.504 1 84.54 104 GLY A N 1
ATOM 760 C CA . GLY A 1 104 ? 16.212 -38.915 -15.479 1 84.54 104 GLY A CA 1
ATOM 761 C C . GLY A 1 104 ? 17.35 -38.135 -14.848 1 84.54 104 GLY A C 1
ATOM 762 O O . GLY A 1 104 ? 18.467 -38.125 -15.368 1 84.54 104 GLY A O 1
ATOM 763 N N . ASN A 1 105 ? 17.175 -37.519 -13.717 1 87.5 105 ASN A N 1
ATOM 764 C CA . ASN A 1 105 ? 18.196 -36.703 -13.067 1 87.5 105 ASN A CA 1
ATOM 765 C C . ASN A 1 105 ? 19.289 -37.565 -12.444 1 87.5 105 ASN A C 1
ATOM 767 O O . ASN A 1 105 ? 20.433 -37.125 -12.311 1 87.5 105 ASN A O 1
ATOM 771 N N . VAL A 1 106 ? 18.938 -38.757 -12.064 1 86.15 106 VAL A N 1
ATOM 772 C CA . VAL A 1 106 ? 19.902 -39.655 -11.437 1 86.15 106 VAL A CA 1
ATOM 773 C C . VAL A 1 106 ? 20.939 -40.1 -12.466 1 86.15 106 VAL A C 1
ATOM 775 O O . VAL A 1 106 ? 22.124 -40.226 -12.148 1 86.15 106 VAL A O 1
ATOM 778 N N . ALA A 1 107 ? 20.529 -40.149 -13.713 1 80.1 107 ALA A N 1
ATOM 779 C CA . ALA A 1 107 ? 21.43 -40.584 -14.778 1 80.1 107 ALA A CA 1
ATOM 780 C C . ALA A 1 107 ? 22.231 -39.409 -15.332 1 80.1 107 ALA A C 1
ATOM 782 O O . ALA A 1 107 ? 23.43 -39.535 -15.591 1 80.1 107 ALA A O 1
ATOM 783 N N . GLN A 1 108 ? 21.583 -38.341 -15.443 1 79.81 108 GLN A N 1
ATOM 784 C CA . GLN A 1 108 ? 22.2 -37.231 -16.163 1 79.81 108 GLN A CA 1
ATOM 785 C C . GLN A 1 108 ? 22.978 -36.325 -15.213 1 79.81 108 GLN A C 1
ATOM 787 O O . GLN A 1 108 ? 23.964 -35.7 -15.611 1 79.81 108 GLN A O 1
ATOM 792 N N . ARG A 1 109 ? 22.601 -36.149 -13.969 1 83.74 109 ARG A N 1
ATOM 793 C CA . ARG A 1 109 ? 23.217 -35.216 -13.031 1 83.74 109 ARG A CA 1
ATOM 794 C C . ARG A 1 109 ? 23.677 -35.934 -11.767 1 83.74 109 ARG A C 1
ATOM 796 O O . ARG A 1 109 ? 23.293 -35.557 -10.658 1 83.74 109 ARG A O 1
ATOM 803 N N . GLN A 1 110 ? 24.452 -36.884 -11.843 1 76.15 110 GLN A N 1
ATOM 804 C CA . GLN A 1 110 ? 24.859 -37.756 -10.746 1 76.15 110 GLN A CA 1
ATOM 805 C C . GLN A 1 110 ? 25.583 -36.97 -9.657 1 76.15 110 GLN A C 1
ATOM 807 O O . GLN A 1 110 ? 25.405 -37.238 -8.467 1 76.15 110 GLN A O 1
ATOM 812 N N . ARG A 1 111 ? 26.24 -35.896 -9.986 1 72.54 111 ARG A N 1
ATOM 813 C CA . ARG A 1 111 ? 27.072 -35.162 -9.039 1 72.54 111 ARG A CA 1
ATOM 814 C C . ARG A 1 111 ? 26.22 -34.287 -8.125 1 72.54 111 ARG A C 1
ATOM 816 O O . ARG A 1 111 ? 26.621 -33.979 -7.001 1 72.54 111 ARG A O 1
ATOM 823 N N . GLN A 1 112 ? 25.065 -34.009 -8.586 1 81.55 112 GLN A N 1
ATOM 824 C CA . GLN A 1 112 ? 24.244 -33.079 -7.818 1 81.55 112 GLN A CA 1
ATOM 825 C C . GLN A 1 112 ? 23.191 -33.821 -7 1 81.55 112 GLN A C 1
ATOM 827 O O . GLN A 1 112 ? 22.474 -33.212 -6.203 1 81.55 112 GLN A O 1
ATOM 832 N N . MET A 1 113 ? 23.199 -35.139 -7.132 1 86.11 113 MET A N 1
ATOM 833 C CA . MET A 1 113 ? 22.195 -35.931 -6.427 1 86.11 113 MET A CA 1
ATOM 834 C C . MET A 1 113 ? 22.668 -36.283 -5.021 1 86.11 113 MET A C 1
ATOM 836 O O . MET A 1 113 ? 23.871 -36.371 -4.77 1 86.11 113 MET A O 1
ATOM 840 N N . PRO A 1 114 ? 21.669 -36.38 -4.165 1 86.22 114 PRO A N 1
ATOM 841 C CA . PRO A 1 114 ? 22.039 -36.78 -2.805 1 86.22 114 PRO A CA 1
ATOM 842 C C . PRO A 1 114 ? 22.754 -38.129 -2.761 1 86.22 114 PRO A C 1
ATOM 844 O O . PRO A 1 114 ? 22.504 -38.992 -3.606 1 86.22 114 PRO A O 1
ATOM 847 N N . CYS A 1 115 ? 23.6 -38.282 -1.715 1 77.53 115 CYS A N 1
ATOM 848 C CA . CYS A 1 115 ? 24.415 -39.485 -1.587 1 77.53 115 CYS A CA 1
ATOM 849 C C . CYS A 1 115 ? 23.542 -40.714 -1.363 1 77.53 115 CYS A C 1
ATOM 851 O O . CYS A 1 115 ? 22.612 -40.681 -0.556 1 77.53 115 CYS A O 1
ATOM 853 N N . GLY A 1 116 ? 23.752 -41.721 -2.093 1 78.12 116 GLY A N 1
ATOM 854 C CA . GLY A 1 116 ? 23.088 -43.001 -1.907 1 78.12 116 GLY A CA 1
ATOM 855 C C . GLY A 1 116 ? 21.742 -43.082 -2.601 1 78.12 116 GLY A C 1
ATOM 856 O O . GLY A 1 116 ? 20.963 -44.004 -2.352 1 78.12 116 GLY A O 1
ATOM 857 N N . SER A 1 117 ? 21.457 -42.085 -3.481 1 84.04 117 SER A N 1
ATOM 858 C CA . SER A 1 117 ? 20.153 -42.024 -4.132 1 84.04 117 SER A CA 1
ATOM 859 C C . SER A 1 117 ? 19.945 -43.211 -5.067 1 84.04 117 SER A C 1
ATOM 861 O O . SER A 1 117 ? 18.861 -43.796 -5.104 1 84.04 117 SER A O 1
ATOM 863 N N . LYS A 1 118 ? 21.01 -43.601 -5.757 1 84.04 118 LYS A N 1
ATOM 864 C CA . LYS A 1 118 ? 20.883 -44.697 -6.714 1 84.04 118 LYS A CA 1
ATOM 865 C C . LYS A 1 118 ? 20.566 -46.011 -6.007 1 84.04 118 LYS A C 1
ATOM 867 O O . LYS A 1 118 ? 19.696 -46.765 -6.447 1 84.04 118 LYS A O 1
ATOM 872 N N . GLU A 1 119 ? 21.172 -46.243 -4.83 1 84.65 119 GLU A N 1
ATOM 873 C CA . GLU A 1 119 ? 20.948 -47.465 -4.063 1 84.65 119 GLU A CA 1
ATOM 874 C C . GLU A 1 119 ? 19.563 -47.469 -3.423 1 84.65 119 GLU A C 1
ATOM 876 O O . GLU A 1 119 ? 18.885 -48.498 -3.403 1 84.65 119 GLU A O 1
ATOM 881 N N . LEU A 1 120 ? 19.216 -46.373 -3.047 1 88.19 120 LEU A N 1
ATOM 882 C CA . LEU A 1 120 ? 17.928 -46.269 -2.371 1 88.19 120 LEU A CA 1
ATOM 883 C C . LEU A 1 120 ? 16.78 -46.44 -3.36 1 88.19 120 LEU A C 1
ATOM 885 O O . LEU A 1 120 ? 15.775 -47.083 -3.046 1 88.19 120 LEU A O 1
ATOM 889 N N . LEU A 1 121 ? 16.899 -45.895 -4.536 1 88.68 121 LEU A N 1
ATOM 890 C CA . LEU A 1 121 ? 15.85 -45.939 -5.55 1 88.68 121 LEU A CA 1
ATOM 891 C C . LEU A 1 121 ? 15.722 -47.34 -6.139 1 88.68 121 LEU A C 1
ATOM 893 O O . LEU A 1 121 ? 14.675 -47.696 -6.683 1 88.68 121 LEU A O 1
ATOM 897 N N . GLY A 1 122 ? 16.816 -48.156 -5.977 1 86.47 122 GLY A N 1
ATOM 898 C CA . GLY A 1 122 ? 16.792 -49.515 -6.494 1 86.47 122 GLY A CA 1
ATOM 899 C C . GLY A 1 122 ? 16.006 -50.473 -5.618 1 86.47 122 GLY A C 1
ATOM 900 O O . GLY A 1 122 ? 15.532 -51.508 -6.091 1 86.47 122 GLY A O 1
ATOM 901 N N . LYS A 1 123 ? 15.753 -50.178 -4.362 1 89.8 123 LYS A N 1
ATOM 902 C CA . LYS A 1 123 ? 15.004 -51.019 -3.433 1 89.8 123 LYS A CA 1
ATOM 903 C C . LYS A 1 123 ? 13.5 -50.845 -3.624 1 89.8 123 LYS A C 1
ATOM 905 O O . LYS A 1 123 ? 13.051 -49.843 -4.184 1 89.8 123 LYS A O 1
ATOM 910 N N . PRO A 1 124 ? 12.754 -51.928 -3.232 1 89.93 124 PRO A N 1
ATOM 911 C CA . PRO A 1 124 ? 11.298 -51.793 -3.327 1 89.93 124 PRO A CA 1
ATOM 912 C C . PRO A 1 124 ? 10.753 -50.658 -2.463 1 89.93 124 PRO A C 1
ATOM 914 O O . PRO A 1 124 ? 11.111 -50.545 -1.288 1 89.93 124 PRO A O 1
ATOM 917 N N . TRP A 1 125 ? 10.01 -49.89 -3.047 1 90.63 125 TRP A N 1
ATOM 918 C CA . TRP A 1 125 ? 9.408 -48.726 -2.404 1 90.63 125 TRP A CA 1
ATOM 919 C C . TRP A 1 125 ? 10.477 -47.722 -1.986 1 90.63 125 TRP A C 1
ATOM 921 O O . TRP A 1 125 ? 10.295 -46.977 -1.02 1 90.63 125 TRP A O 1
ATOM 931 N N . GLY A 1 126 ? 11.554 -47.788 -2.59 1 89.62 126 GLY A N 1
ATOM 932 C CA . GLY A 1 126 ? 12.691 -46.943 -2.262 1 89.62 126 GLY A CA 1
ATOM 933 C C . GLY A 1 126 ? 12.469 -45.482 -2.606 1 89.62 126 GLY A C 1
ATOM 934 O O . GLY A 1 126 ? 13.04 -44.595 -1.969 1 89.62 126 GLY A O 1
ATOM 935 N N . TRP A 1 127 ? 11.62 -45.257 -3.609 1 90.74 127 TRP A N 1
ATOM 936 C CA . TRP A 1 127 ? 11.389 -43.873 -4.009 1 90.74 127 TRP A CA 1
ATOM 937 C C . TRP A 1 127 ? 10.702 -43.092 -2.893 1 90.74 127 TRP A C 1
ATOM 939 O O . TRP A 1 127 ? 10.988 -41.91 -2.688 1 90.74 127 TRP A O 1
ATOM 949 N N . LEU A 1 128 ? 9.825 -43.737 -2.087 1 92.74 128 LEU A N 1
ATOM 950 C CA . LEU A 1 128 ? 9.156 -43.08 -0.97 1 92.74 128 LEU A CA 1
ATOM 951 C C . LEU A 1 128 ? 10.145 -42.769 0.149 1 92.74 128 LEU A C 1
ATOM 953 O O . LEU A 1 128 ? 10.107 -41.684 0.733 1 92.74 128 LEU A O 1
ATOM 957 N N . ARG A 1 129 ? 11.056 -43.659 0.404 1 92.07 129 ARG A N 1
ATOM 958 C CA . ARG A 1 129 ? 12.068 -43.451 1.434 1 92.07 129 ARG A CA 1
ATOM 959 C C . ARG A 1 129 ? 13.055 -42.364 1.02 1 92.07 129 ARG A C 1
ATOM 961 O O . ARG A 1 129 ? 13.466 -41.545 1.845 1 92.07 129 ARG A O 1
ATOM 968 N N . ALA A 1 130 ? 13.363 -42.417 -0.205 1 91.69 130 ALA A N 1
ATOM 969 C CA . ALA A 1 130 ? 14.274 -41.4 -0.724 1 91.69 130 ALA A CA 1
ATOM 970 C C . ALA A 1 130 ? 13.644 -40.012 -0.652 1 91.69 130 ALA A C 1
ATOM 972 O O . ALA A 1 130 ? 14.305 -39.043 -0.271 1 91.69 130 ALA A O 1
ATOM 973 N N . ALA A 1 131 ? 12.419 -39.971 -0.987 1 93.16 131 ALA A N 1
ATOM 974 C CA . ALA A 1 131 ? 11.703 -38.698 -1.008 1 93.16 131 ALA A CA 1
ATOM 975 C C . ALA A 1 131 ? 11.556 -38.128 0.4 1 93.16 131 ALA A C 1
ATOM 977 O O . ALA A 1 131 ? 11.641 -36.913 0.597 1 93.16 131 ALA A O 1
ATOM 978 N N . MET A 1 132 ? 11.387 -38.96 1.399 1 93.03 132 MET A N 1
ATOM 979 C CA . MET A 1 132 ? 11.129 -38.511 2.764 1 93.03 132 MET A CA 1
ATOM 980 C C . MET A 1 132 ? 12.435 -38.247 3.506 1 93.03 132 MET A C 1
ATOM 982 O O . MET A 1 132 ? 12.457 -37.503 4.488 1 93.03 132 MET A O 1
ATOM 986 N N . SER A 1 133 ? 13.548 -38.735 3.036 1 90.3 133 SER A N 1
ATOM 987 C CA . SER A 1 133 ? 14.81 -38.619 3.759 1 90.3 133 SER A CA 1
ATOM 988 C C . SER A 1 133 ? 15.633 -37.441 3.248 1 90.3 133 SER A C 1
ATOM 990 O O . SER A 1 133 ? 16.593 -37.02 3.897 1 90.3 133 SER A O 1
ATOM 992 N N . VAL A 1 134 ? 15.313 -36.891 2.156 1 91.88 134 VAL A N 1
ATOM 993 C CA . VAL A 1 134 ? 16.096 -35.818 1.552 1 91.88 134 VAL A CA 1
ATOM 994 C C . VAL A 1 134 ? 15.973 -34.551 2.395 1 91.88 134 VAL A C 1
ATOM 996 O O . VAL A 1 134 ? 14.867 -34.143 2.757 1 91.88 134 VAL A O 1
ATOM 999 N N . THR A 1 135 ? 17.108 -34.003 2.725 1 90.11 135 THR A N 1
ATOM 1000 C CA . THR A 1 135 ? 17.138 -32.777 3.515 1 90.11 135 THR A CA 1
ATOM 1001 C C . THR A 1 135 ? 16.995 -31.551 2.617 1 90.11 135 THR A C 1
ATOM 1003 O O . THR A 1 135 ? 17.26 -31.621 1.416 1 90.11 135 THR A O 1
ATOM 1006 N N . PRO A 1 136 ? 16.536 -30.48 3.167 1 89.75 136 PRO A N 1
ATOM 1007 C CA . PRO A 1 136 ? 16.375 -29.262 2.368 1 89.75 136 PRO A CA 1
ATOM 1008 C C . PRO A 1 136 ? 17.69 -28.776 1.762 1 89.75 136 PRO A C 1
ATOM 1010 O O . PRO A 1 136 ? 17.7 -28.232 0.655 1 89.75 136 PRO A O 1
ATOM 1013 N N . GLU A 1 137 ? 18.761 -28.98 2.375 1 90.07 137 GLU A N 1
ATOM 1014 C CA . GLU A 1 137 ? 20.06 -28.57 1.85 1 90.07 137 GLU A CA 1
ATOM 1015 C C . GLU A 1 137 ? 20.444 -29.393 0.623 1 90.07 137 GLU A C 1
ATOM 1017 O O . GLU A 1 137 ? 21.01 -28.861 -0.334 1 90.07 137 GLU A O 1
ATOM 1022 N N . GLU A 1 138 ? 20.066 -30.653 0.704 1 92.06 138 GLU A N 1
ATOM 1023 C CA . GLU A 1 138 ? 20.34 -31.522 -0.436 1 92.06 138 GLU A CA 1
ATOM 1024 C C . GLU A 1 138 ? 19.462 -31.16 -1.63 1 92.06 138 GLU A C 1
ATOM 1026 O O . GLU A 1 138 ? 19.91 -31.217 -2.777 1 92.06 138 GLU A O 1
ATOM 1031 N N . ILE A 1 139 ? 18.302 -30.813 -1.307 1 93.64 139 ILE A N 1
ATOM 1032 C CA . ILE A 1 139 ? 17.396 -30.416 -2.378 1 93.64 139 ILE A CA 1
ATOM 1033 C C . ILE A 1 139 ? 17.878 -29.109 -3.004 1 93.64 139 ILE A C 1
ATOM 1035 O O . ILE A 1 139 ? 17.815 -28.937 -4.224 1 93.64 139 ILE A O 1
ATOM 1039 N N . GLU A 1 140 ? 18.388 -28.238 -2.148 1 92.69 140 GLU A N 1
ATOM 1040 C CA . GLU A 1 140 ? 18.904 -26.96 -2.629 1 92.69 140 GLU A CA 1
ATOM 1041 C C . GLU A 1 140 ? 20.075 -27.163 -3.586 1 92.69 140 GLU A C 1
ATOM 1043 O O . GLU A 1 140 ? 20.16 -26.498 -4.621 1 92.69 140 GLU A O 1
ATOM 1048 N N . ALA A 1 141 ? 20.872 -28.067 -3.289 1 88.81 141 ALA A N 1
ATOM 1049 C CA . ALA A 1 141 ? 22.039 -28.345 -4.122 1 88.81 141 ALA A CA 1
ATOM 1050 C C . ALA A 1 141 ? 21.631 -29.012 -5.433 1 88.81 141 ALA A C 1
ATOM 1052 O O . ALA A 1 141 ? 22.209 -28.731 -6.486 1 88.81 141 ALA A O 1
ATOM 1053 N N . ALA A 1 142 ? 20.571 -29.793 -5.326 1 90.34 142 ALA A N 1
ATOM 1054 C CA . ALA A 1 142 ? 20.19 -30.592 -6.488 1 90.34 142 ALA A CA 1
ATOM 1055 C C . ALA A 1 142 ? 19.246 -29.816 -7.401 1 90.34 142 ALA A C 1
ATOM 1057 O O . ALA A 1 142 ? 19.319 -29.937 -8.627 1 90.34 142 ALA A O 1
ATOM 1058 N N . ALA A 1 143 ? 18.327 -29.084 -6.803 1 91.72 143 ALA A N 1
ATOM 1059 C CA . ALA A 1 143 ? 17.245 -28.531 -7.615 1 91.72 143 ALA A CA 1
ATOM 1060 C C . ALA A 1 143 ? 17.105 -27.028 -7.392 1 91.72 143 ALA A C 1
ATOM 1062 O O . ALA A 1 143 ? 16.273 -26.375 -8.027 1 91.72 143 ALA A O 1
ATOM 1063 N N . GLY A 1 144 ? 17.861 -26.46 -6.484 1 91.06 144 GLY A N 1
ATOM 1064 C CA . GLY A 1 144 ? 17.795 -25.024 -6.264 1 91.06 144 GLY A CA 1
ATOM 1065 C C . GLY A 1 144 ? 17.048 -24.648 -4.998 1 91.06 144 GLY A C 1
ATOM 1066 O O . GLY A 1 144 ? 16.436 -25.504 -4.355 1 91.06 144 GLY A O 1
ATOM 1067 N N . LEU A 1 145 ? 17.044 -23.429 -4.711 1 94.33 145 LEU A N 1
ATOM 1068 C CA . LEU A 1 145 ? 16.453 -22.949 -3.467 1 94.33 145 LEU A CA 1
ATOM 1069 C C . LEU A 1 145 ? 14.931 -22.929 -3.56 1 94.33 145 LEU A C 1
ATOM 1071 O O . LEU A 1 145 ? 14.241 -23.21 -2.577 1 94.33 145 LEU A O 1
ATOM 1075 N N . ASP A 1 146 ? 14.36 -22.595 -4.687 1 94.55 146 ASP A N 1
ATOM 1076 C CA . ASP A 1 146 ? 12.908 -22.578 -4.841 1 94.55 146 ASP A CA 1
ATOM 1077 C C . ASP A 1 146 ? 12.315 -23.966 -4.612 1 94.55 146 ASP A C 1
ATOM 1079 O O . ASP A 1 146 ? 11.287 -24.105 -3.944 1 94.55 146 ASP A O 1
ATOM 1083 N N . ALA A 1 147 ? 12.938 -24.995 -5.149 1 94.7 147 ALA A N 1
ATOM 1084 C CA . ALA A 1 147 ? 12.477 -26.367 -4.952 1 94.7 147 ALA A CA 1
ATOM 1085 C C . ALA A 1 147 ? 12.578 -26.775 -3.485 1 94.7 147 ALA A C 1
ATOM 1087 O O . ALA A 1 147 ? 11.659 -27.389 -2.94 1 94.7 147 ALA A O 1
ATOM 1088 N N . ALA A 1 148 ? 13.654 -26.394 -2.881 1 95.9 148 ALA A N 1
ATOM 1089 C CA . ALA A 1 148 ? 13.845 -26.721 -1.47 1 95.9 148 ALA A CA 1
ATOM 1090 C C . ALA A 1 148 ? 12.78 -26.055 -0.604 1 95.9 148 ALA A C 1
ATOM 1092 O O . ALA A 1 148 ? 12.266 -26.664 0.337 1 95.9 148 ALA A O 1
ATOM 1093 N N . MET A 1 149 ? 12.485 -24.833 -1 1 96.41 149 MET A N 1
ATOM 1094 C CA . MET A 1 149 ? 11.52 -24.097 -0.189 1 96.41 149 MET A CA 1
ATOM 1095 C C . MET A 1 149 ? 10.107 -24.628 -0.409 1 96.41 149 MET A C 1
ATOM 1097 O O . MET A 1 149 ? 9.259 -24.535 0.48 1 96.41 149 MET A O 1
ATOM 1101 N N . MET A 1 150 ? 9.836 -25.158 -1.559 1 95.88 150 MET A N 1
ATOM 1102 C CA . MET A 1 150 ? 8.531 -25.772 -1.783 1 95.88 150 MET A CA 1
ATOM 1103 C C . MET A 1 150 ? 8.334 -26.979 -0.872 1 95.88 150 MET A C 1
ATOM 1105 O O . MET A 1 150 ? 7.272 -27.139 -0.268 1 95.88 150 MET A O 1
ATOM 1109 N N . VAL A 1 151 ? 9.35 -27.777 -0.727 1 96.14 151 VAL A N 1
ATOM 1110 C CA . VAL A 1 151 ? 9.292 -28.943 0.148 1 96.14 151 VAL A CA 1
ATOM 1111 C C . VAL A 1 151 ? 9.253 -28.493 1.607 1 96.14 151 VAL A C 1
ATOM 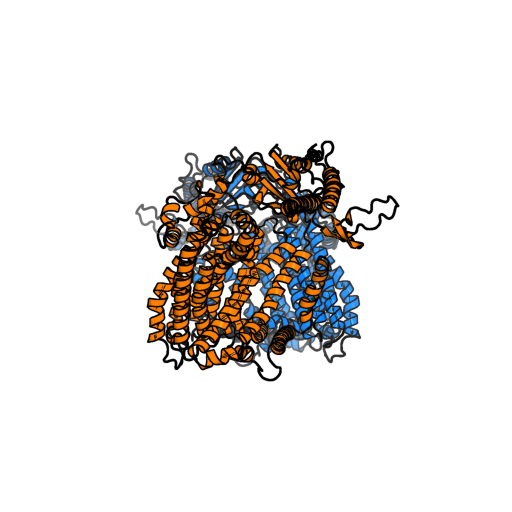1113 O O . VAL A 1 151 ? 8.522 -29.064 2.419 1 96.14 151 VAL A O 1
ATOM 1116 N N . GLU A 1 152 ? 9.983 -27.493 1.898 1 96.71 152 GLU A N 1
ATOM 1117 C CA . GLU A 1 152 ? 9.958 -26.942 3.25 1 96.71 152 GLU A CA 1
ATOM 1118 C C . GLU A 1 152 ? 8.569 -26.421 3.608 1 96.71 152 GLU A C 1
ATOM 1120 O O . GLU A 1 152 ? 8.161 -26.474 4.77 1 96.71 152 GLU A O 1
ATOM 1125 N N . PHE A 1 153 ? 7.912 -25.88 2.617 1 97.46 153 PHE A N 1
ATOM 1126 C CA . PHE A 1 153 ? 6.56 -25.4 2.877 1 97.46 153 PHE A CA 1
ATOM 1127 C C . PHE A 1 153 ? 5.643 -26.552 3.27 1 97.46 153 PHE A C 1
ATOM 1129 O O . PHE A 1 153 ? 4.778 -26.396 4.135 1 97.46 153 PHE A O 1
ATOM 1136 N N . ALA A 1 154 ? 5.809 -27.691 2.648 1 97.42 154 ALA A N 1
ATOM 1137 C CA . ALA A 1 154 ? 5.032 -28.868 3.03 1 97.42 154 ALA A CA 1
ATOM 1138 C C . ALA A 1 154 ? 5.318 -29.268 4.475 1 97.42 154 ALA A C 1
ATOM 1140 O O . ALA A 1 154 ? 4.397 -29.579 5.233 1 97.42 154 ALA A O 1
ATOM 1141 N N . GLU A 1 155 ? 6.501 -29.186 4.859 1 96.85 155 GLU A N 1
ATOM 1142 C CA . GLU A 1 155 ? 6.878 -29.528 6.227 1 96.85 155 GLU A CA 1
ATOM 1143 C C . GLU A 1 155 ? 6.351 -28.495 7.219 1 96.85 155 GLU A C 1
ATOM 1145 O O . GLU A 1 155 ? 5.905 -28.848 8.313 1 96.85 155 GLU A O 1
ATOM 1150 N N . LEU A 1 156 ? 6.504 -27.276 6.786 1 97.64 156 LEU A N 1
ATOM 1151 C CA . LEU A 1 156 ? 5.958 -26.217 7.627 1 97.64 156 LEU A CA 1
ATOM 1152 C C . LEU A 1 156 ? 4.458 -26.401 7.828 1 97.64 156 LEU A C 1
ATOM 1154 O O . LEU A 1 156 ? 3.952 -26.244 8.942 1 97.64 156 LEU A O 1
ATOM 1158 N N . SER A 1 157 ? 3.779 -26.697 6.74 1 98.03 157 SER A N 1
ATOM 1159 C CA . SER A 1 157 ? 2.337 -26.91 6.817 1 98.03 157 SER A CA 1
ATOM 1160 C C . SER A 1 157 ? 2 -28.085 7.728 1 98.03 157 SER A C 1
ATOM 1162 O O . SER A 1 157 ? 1.034 -28.028 8.492 1 98.03 157 SER A O 1
ATOM 1164 N N . LEU A 1 158 ? 2.805 -29.151 7.684 1 96.69 158 LEU A N 1
ATOM 1165 C CA . LEU A 1 158 ? 2.64 -30.292 8.578 1 96.69 158 LEU A CA 1
ATOM 1166 C C . LEU A 1 158 ? 2.792 -29.867 10.035 1 96.69 158 LEU A C 1
ATOM 1168 O O . LEU A 1 158 ? 1.991 -30.258 10.887 1 96.69 158 LEU A O 1
ATOM 1172 N N . GLN A 1 159 ? 3.728 -29.098 10.26 1 96.8 159 GLN A N 1
ATOM 1173 C CA . GLN A 1 159 ? 3.99 -28.632 11.617 1 96.8 159 GLN A CA 1
ATOM 1174 C C . GLN A 1 159 ? 2.846 -27.764 12.132 1 96.8 159 GLN A C 1
ATOM 1176 O O . GLN A 1 159 ? 2.38 -27.945 13.259 1 96.8 159 GLN A O 1
ATOM 1181 N N . ILE A 1 160 ? 2.416 -26.839 11.282 1 97.35 160 ILE A N 1
ATOM 1182 C CA . ILE A 1 160 ? 1.341 -25.935 11.676 1 97.35 160 ILE A CA 1
ATOM 1183 C C . ILE A 1 160 ? 0.078 -26.738 11.981 1 97.35 160 ILE A C 1
ATOM 1185 O O . ILE A 1 160 ? -0.559 -26.535 13.017 1 97.35 160 ILE A O 1
ATOM 1189 N N . LEU A 1 161 ? -0.262 -27.683 11.122 1 97.39 161 LEU A N 1
ATOM 1190 C CA . LEU A 1 161 ? -1.489 -28.458 11.274 1 97.39 161 LEU A CA 1
ATOM 1191 C C . LEU A 1 161 ? -1.377 -29.428 12.445 1 97.39 161 LEU A C 1
ATOM 1193 O O . LEU A 1 161 ? -2.377 -29.741 13.095 1 97.39 161 LEU A O 1
ATOM 1197 N N . ALA A 1 162 ? -0.201 -29.875 12.738 1 95.27 162 ALA A N 1
ATOM 1198 C CA . ALA A 1 162 ? -0.01 -30.743 13.897 1 95.27 162 ALA A CA 1
ATOM 1199 C C . ALA A 1 162 ? -0.168 -29.962 15.198 1 95.27 162 ALA A C 1
ATOM 1201 O O . ALA A 1 162 ? -0.829 -30.425 16.131 1 95.27 162 ALA A O 1
ATOM 1202 N N . ILE A 1 163 ? 0.362 -28.79 15.276 1 95.45 163 ILE A N 1
ATOM 1203 C CA . ILE A 1 163 ? 0.33 -27.966 16.48 1 95.45 163 ILE A CA 1
ATOM 1204 C C . ILE A 1 163 ? -1.101 -27.507 16.752 1 95.45 163 ILE A C 1
ATOM 1206 O O . ILE A 1 163 ? -1.532 -27.448 17.906 1 95.45 163 ILE A O 1
ATOM 1210 N N . ILE A 1 164 ? -1.835 -27.244 15.637 1 95.04 164 ILE A N 1
ATOM 1211 C CA . ILE A 1 164 ? -3.201 -26.756 15.79 1 95.04 164 ILE A CA 1
ATOM 1212 C C . ILE A 1 164 ? -4.172 -27.935 15.801 1 95.04 164 ILE A C 1
ATOM 1214 O O . ILE A 1 164 ? -5.098 -27.976 16.615 1 95.04 164 ILE A O 1
ATOM 1218 N N . GLY A 1 165 ? -3.968 -28.898 14.924 1 92.26 165 GLY A N 1
ATOM 1219 C CA . GLY A 1 165 ? -4.904 -29.982 14.673 1 92.26 165 GLY A CA 1
ATOM 1220 C C . GLY A 1 165 ? -5.01 -30.958 15.83 1 92.26 165 GLY A C 1
ATOM 1221 O O . GLY A 1 165 ? -6.112 -31.355 16.214 1 92.26 165 GLY A O 1
ATOM 1222 N N . VAL A 1 166 ? -4.005 -31.311 16.551 1 88.26 166 VAL A N 1
ATOM 1223 C CA . VAL A 1 166 ? -4.019 -32.328 17.598 1 88.26 166 VAL A CA 1
ATOM 1224 C C . VAL A 1 166 ? -4.804 -31.816 18.804 1 88.26 166 VAL A C 1
ATOM 1226 O O . VAL A 1 166 ? -5.752 -32.464 19.255 1 88.26 166 VAL A O 1
ATOM 1229 N N . PRO A 1 167 ? -4.489 -30.637 19.259 1 90.64 167 PRO A N 1
ATOM 1230 C CA . PRO A 1 167 ? -5.294 -30.131 20.373 1 90.64 167 PRO A CA 1
ATOM 1231 C C . PRO A 1 167 ? -6.759 -29.922 19.996 1 90.64 167 PRO A C 1
ATOM 1233 O O . PRO A 1 167 ? -7.651 -30.155 20.816 1 90.64 167 PRO A O 1
ATOM 1236 N N . PHE A 1 168 ? -7.065 -29.558 18.793 1 93.2 168 PHE A N 1
ATOM 1237 C CA . PHE A 1 168 ? -8.439 -29.292 18.384 1 93.2 168 PHE A CA 1
ATOM 1238 C C . PHE A 1 168 ? -9.236 -30.587 18.287 1 93.2 168 PHE A C 1
ATOM 1240 O O . PHE A 1 168 ? -10.393 -30.643 18.708 1 93.2 168 PHE A O 1
ATOM 1247 N N . VAL A 1 169 ? -8.627 -31.661 17.805 1 90.75 169 VAL A N 1
ATOM 1248 C CA . VAL A 1 169 ? -9.315 -32.943 17.687 1 90.75 169 VAL A CA 1
ATOM 1249 C C . VAL A 1 169 ? -9.499 -33.56 19.072 1 90.75 169 VAL A C 1
ATOM 1251 O O . VAL A 1 169 ? -10.568 -34.088 19.385 1 90.75 169 VAL A O 1
ATOM 1254 N N . CYS A 1 170 ? -8.588 -33.378 19.975 1 89.51 170 CYS A N 1
ATOM 1255 C CA . CYS A 1 170 ? -8.624 -34.028 21.28 1 89.51 170 CYS A CA 1
ATOM 1256 C C . CYS A 1 170 ? -9.471 -33.23 22.264 1 89.51 170 CYS A C 1
ATOM 1258 O O . CYS A 1 170 ? -10.058 -33.797 23.187 1 89.51 170 CYS A O 1
ATOM 1260 N N . ILE A 1 171 ? -9.595 -31.91 22.066 1 89.15 171 ILE A N 1
ATOM 1261 C CA . ILE A 1 171 ? -10.275 -31.089 23.063 1 89.15 171 ILE A CA 1
ATOM 1262 C C . ILE A 1 171 ? -11.582 -30.552 22.484 1 89.15 171 ILE A C 1
ATOM 1264 O O . ILE A 1 171 ? -12.646 -30.704 23.089 1 89.15 171 ILE A O 1
ATOM 1268 N N . LEU A 1 172 ? -11.51 -30.048 21.287 1 89.6 172 LEU A N 1
ATOM 1269 C CA . LEU A 1 172 ? -12.668 -29.343 20.747 1 89.6 172 LEU A CA 1
ATOM 1270 C C . LEU A 1 172 ? -13.724 -30.328 20.258 1 89.6 172 LEU A C 1
ATOM 1272 O O . LEU A 1 172 ? -14.924 -30.087 20.415 1 89.6 172 LEU A O 1
ATOM 1276 N N . CYS A 1 173 ? -13.347 -31.419 19.667 1 87.5 173 CYS A N 1
ATOM 1277 C CA . CYS A 1 173 ? -14.313 -32.391 19.167 1 87.5 173 CYS A CA 1
ATOM 1278 C C . CYS A 1 173 ? -15.148 -32.966 20.305 1 87.5 173 CYS A C 1
ATOM 1280 O O . CYS A 1 173 ? -16.378 -32.963 20.241 1 87.5 173 CYS A O 1
ATOM 1282 N N . PRO A 1 174 ? -14.495 -33.386 21.392 1 86.41 174 PRO A N 1
ATOM 1283 C CA . PRO A 1 174 ? -15.31 -33.865 22.512 1 86.41 174 PRO A CA 1
ATOM 1284 C C . PRO A 1 174 ? -16.157 -32.761 23.14 1 86.41 174 PRO A C 1
ATOM 1286 O O . PRO A 1 174 ? -17.279 -33.017 23.585 1 86.41 174 PRO A O 1
ATOM 1289 N N . LEU A 1 175 ? -15.714 -31.581 23.15 1 87.71 175 LEU A N 1
ATOM 1290 C CA . LEU A 1 175 ? -16.485 -30.476 23.709 1 87.71 175 LEU A CA 1
ATOM 1291 C C . LEU A 1 175 ? -17.735 -30.211 22.876 1 87.71 175 LEU A C 1
ATOM 1293 O O . LEU A 1 175 ? -18.801 -29.919 23.424 1 87.71 175 LEU A O 1
ATOM 1297 N N . HIS A 1 176 ? -17.593 -30.333 21.595 1 87.42 176 HIS A N 1
ATOM 1298 C CA . HIS A 1 176 ? -18.748 -30.156 20.722 1 87.42 176 HIS A CA 1
ATOM 1299 C C . HIS A 1 176 ? -19.762 -31.278 20.916 1 87.42 176 HIS A C 1
ATOM 1301 O O . HIS A 1 176 ? -20.971 -31.037 20.903 1 87.42 176 HIS A O 1
ATOM 1307 N N . PHE A 1 177 ? -19.229 -32.464 21.133 1 82.64 177 PHE A N 1
ATOM 1308 C CA . PHE A 1 177 ? -20.079 -33.644 21.235 1 82.64 177 PHE A CA 1
ATOM 1309 C C . PHE A 1 177 ? -20.828 -33.659 22.562 1 82.64 177 PHE A C 1
ATOM 1311 O O . PHE A 1 177 ? -22.045 -33.857 22.592 1 82.64 177 PHE A O 1
ATOM 1318 N N . TYR A 1 178 ? -20.16 -33.335 23.646 1 81.03 178 TYR A N 1
ATOM 1319 C CA . TYR A 1 178 ? -20.765 -33.503 24.963 1 81.03 178 TYR A CA 1
ATOM 1320 C C . TYR A 1 178 ? -21.475 -32.228 25.403 1 81.03 178 TYR A C 1
ATOM 1322 O O . TYR A 1 178 ? -22.516 -32.286 26.062 1 81.03 178 TYR A O 1
ATOM 1330 N N . PHE A 1 179 ? -20.969 -31.106 25.078 1 78.43 179 PHE A N 1
ATOM 1331 C CA . PHE A 1 179 ? -21.512 -29.868 25.623 1 78.43 179 PHE A CA 1
ATOM 1332 C C . PHE A 1 179 ? -22.228 -29.068 24.541 1 78.43 179 PHE A C 1
ATOM 1334 O O . PHE A 1 179 ? -22.697 -27.956 24.792 1 78.43 179 PHE A O 1
ATOM 1341 N N . GLY A 1 180 ? -22.028 -29.662 23.413 1 76.7 180 GLY A N 1
ATOM 1342 C CA . GLY A 1 180 ? -22.796 -28.997 22.372 1 76.7 180 GLY A CA 1
ATOM 1343 C C . GLY A 1 180 ? -24.289 -29.246 22.482 1 76.7 180 GLY A C 1
ATOM 1344 O O . GLY A 1 180 ? -24.727 -30.092 23.266 1 76.7 180 GLY A O 1
ATOM 1345 N N . GLY A 1 181 ? -25.346 -28.394 22.276 1 66.85 181 GLY A N 1
ATOM 1346 C CA . GLY A 1 181 ? -26.791 -28.52 22.382 1 66.85 181 GLY A CA 1
ATOM 1347 C C . GLY A 1 181 ? -27.357 -29.631 21.519 1 66.85 181 GLY A C 1
ATOM 1348 O O . GLY A 1 181 ? -26.7 -30.097 20.586 1 66.85 181 GLY A O 1
ATOM 1349 N N . GLU A 1 182 ? -27.974 -30.766 22.224 1 54.89 182 GLU A N 1
ATOM 1350 C CA . GLU A 1 182 ? -28.69 -31.881 21.611 1 54.89 182 GLU A CA 1
ATOM 1351 C C . GLU A 1 182 ? -29.331 -31.465 20.29 1 54.89 182 GLU A C 1
ATOM 1353 O O . GLU A 1 182 ? -30.557 -31.394 20.184 1 54.89 182 GLU A O 1
ATOM 1358 N N . CYS A 1 183 ? -28.92 -30.409 19.787 1 49.93 183 CYS A N 1
ATOM 1359 C CA . CYS A 1 183 ? -29.712 -30.093 18.604 1 49.93 183 CYS A CA 1
ATOM 1360 C C . CYS A 1 183 ? -29.885 -31.321 17.718 1 49.93 183 CYS A C 1
ATOM 1362 O O . CYS A 1 183 ? -29.009 -32.186 17.672 1 49.93 183 CYS A O 1
ATOM 1364 N N . ASN A 1 184 ? -31.072 -31.519 17.125 1 48.55 184 ASN A N 1
ATOM 1365 C CA . ASN A 1 184 ? -31.869 -32.359 16.237 1 48.55 184 ASN A CA 1
ATOM 1366 C C . ASN A 1 184 ? -31.086 -32.754 14.988 1 48.55 184 ASN A C 1
ATOM 1368 O O . ASN A 1 184 ? -31.676 -33.124 13.971 1 48.55 184 ASN A O 1
ATOM 1372 N N . GLN A 1 185 ? -29.832 -32.484 14.862 1 53 185 GLN A N 1
ATOM 1373 C CA . GLN A 1 185 ? -29.548 -32.564 13.433 1 53 185 GLN A CA 1
ATOM 1374 C C . GLN A 1 185 ? -29.266 -34.002 13.008 1 53 185 GLN A C 1
ATOM 1376 O O . GLN A 1 185 ? -28.671 -34.773 13.763 1 53 185 GLN A O 1
ATOM 1381 N N . GLU A 1 186 ? -29.972 -34.569 12.192 1 56.38 186 GLU A N 1
ATOM 1382 C CA . GLU A 1 186 ? -29.87 -35.818 11.443 1 56.38 186 GLU A CA 1
ATOM 1383 C C . GLU A 1 186 ? -28.44 -36.061 10.967 1 56.38 186 GLU A C 1
ATOM 1385 O O . GLU A 1 186 ? -28.079 -37.188 10.621 1 56.38 186 GLU A O 1
ATOM 1390 N N . ASP A 1 187 ? -27.526 -35.121 10.985 1 66.67 187 ASP A N 1
ATOM 1391 C CA . ASP A 1 187 ? -26.203 -35.334 10.407 1 66.67 187 ASP A CA 1
ATOM 1392 C C . ASP A 1 187 ? -25.165 -35.6 11.495 1 66.67 187 ASP A C 1
ATOM 1394 O O . ASP A 1 187 ? -25 -34.795 12.414 1 66.67 187 ASP A O 1
ATOM 1398 N N . GLN A 1 188 ? -24.561 -36.849 11.568 1 72.36 188 GLN A N 1
ATOM 1399 C CA . GLN A 1 188 ? -23.594 -37.295 12.566 1 72.36 188 GLN A CA 1
ATOM 1400 C C . GLN A 1 188 ? -22.296 -36.499 12.469 1 72.36 188 GLN A C 1
ATOM 1402 O O . GLN A 1 188 ? -21.564 -36.373 13.453 1 72.36 188 GLN A O 1
ATOM 1407 N N . LEU A 1 189 ? -22.021 -35.945 11.387 1 77.19 189 LEU A N 1
ATOM 1408 C CA . LEU A 1 189 ? -20.805 -35.157 11.22 1 77.19 189 LEU A CA 1
ATOM 1409 C C . LEU A 1 189 ? -20.914 -33.826 11.957 1 77.19 189 LEU A C 1
ATOM 1411 O O . LEU A 1 189 ? -19.917 -33.309 12.465 1 77.19 189 LEU A O 1
ATOM 1415 N N . GLY A 1 190 ? -22.063 -33.334 12.052 1 76.5 190 GLY A N 1
ATOM 1416 C CA . GLY A 1 190 ? -22.318 -32.067 12.718 1 76.5 190 GLY A CA 1
ATOM 1417 C C . GLY A 1 190 ? -22.18 -32.147 14.226 1 76.5 190 GLY A C 1
ATOM 1418 O O . GLY A 1 190 ? -22.042 -31.122 14.898 1 76.5 190 GLY A O 1
ATOM 1419 N N . TRP A 1 191 ? -22.071 -33.443 14.681 1 78.9 191 TRP A N 1
ATOM 1420 C CA . TRP A 1 191 ? -21.992 -33.622 16.127 1 78.9 191 TRP A CA 1
ATOM 1421 C C . TRP A 1 191 ? -20.615 -33.225 16.65 1 78.9 191 TRP A C 1
ATOM 1423 O O . TRP A 1 191 ? -20.475 -32.834 17.811 1 78.9 191 TRP A O 1
ATOM 1433 N N . VAL A 1 192 ? -19.682 -33.299 15.766 1 81.5 192 VAL A N 1
ATOM 1434 C CA . VAL A 1 192 ? -18.318 -33.031 16.209 1 81.5 192 VAL A CA 1
ATOM 1435 C C . VAL A 1 192 ? -17.875 -31.655 15.716 1 81.5 192 VAL A C 1
ATOM 1437 O O . VAL A 1 192 ? -16.745 -31.232 15.971 1 81.5 192 VAL A O 1
ATOM 1440 N N . GLY A 1 193 ? -18.781 -30.944 15.133 1 84.61 193 GLY A N 1
ATOM 1441 C CA . GLY A 1 193 ? -18.452 -29.629 14.605 1 84.61 193 GLY A CA 1
ATOM 1442 C C . GLY A 1 193 ? -19.169 -28.501 15.322 1 84.61 193 GLY A C 1
ATOM 1443 O O . GLY A 1 193 ? -19.942 -28.742 16.252 1 84.61 193 GLY A O 1
ATOM 1444 N N . MET A 1 194 ? -18.875 -27.358 14.925 1 85.24 194 MET A N 1
ATOM 1445 C CA . MET A 1 194 ? -19.441 -26.167 15.552 1 85.24 194 MET A CA 1
ATOM 1446 C C . MET A 1 194 ? -20.938 -26.068 15.279 1 85.24 194 MET A C 1
ATOM 1448 O O . MET A 1 194 ? -21.652 -25.337 15.968 1 85.24 194 MET A O 1
ATOM 1452 N N . ALA A 1 195 ? -21.334 -26.791 14.284 1 78.15 195 ALA A N 1
ATOM 1453 C CA . ALA A 1 195 ? -22.761 -26.788 13.972 1 78.15 195 ALA A CA 1
ATOM 1454 C C . ALA A 1 195 ? -23.582 -27.294 15.154 1 78.15 195 ALA A C 1
ATOM 1456 O O . ALA A 1 195 ? -24.776 -27.003 15.259 1 78.15 195 ALA A O 1
ATOM 1457 N N . ASN A 1 196 ? -22.961 -27.995 16.116 1 82.02 196 ASN A N 1
ATOM 1458 C CA . ASN A 1 196 ? -23.651 -28.55 17.276 1 82.02 196 ASN A CA 1
ATOM 1459 C C . ASN A 1 196 ? -23.697 -27.554 18.431 1 82.02 196 ASN A C 1
ATOM 1461 O O . ASN A 1 196 ? -24.335 -27.81 19.453 1 82.02 196 ASN A O 1
ATOM 1465 N N . VAL A 1 197 ? -23.053 -26.447 18.273 1 83.48 197 VAL A N 1
ATOM 1466 C CA . VAL A 1 197 ? -23.008 -25.468 19.354 1 83.48 197 VAL A CA 1
ATOM 1467 C C . VAL A 1 197 ? -24.276 -24.618 19.335 1 83.48 197 VAL A C 1
ATOM 1469 O O . VAL A 1 197 ? -24.597 -23.993 18.322 1 83.48 197 VAL A O 1
ATOM 1472 N N . GLU A 1 198 ? -24.998 -24.673 20.404 1 80.78 198 GLU A N 1
ATOM 1473 C CA . GLU A 1 198 ? -26.26 -23.95 20.534 1 80.78 198 GLU A CA 1
ATOM 1474 C C . GLU A 1 198 ? -26.025 -22.447 20.658 1 80.78 198 GLU A C 1
ATOM 1476 O O . GLU A 1 198 ? -24.923 -22.012 21.002 1 80.78 198 GLU A O 1
ATOM 1481 N N . GLN A 1 199 ? -27.036 -21.788 20.245 1 81.61 199 GLN A N 1
ATOM 1482 C CA . GLN A 1 199 ? -26.972 -20.334 20.36 1 81.61 199 GLN A CA 1
ATOM 1483 C C . GLN A 1 199 ? -26.809 -19.904 21.815 1 81.61 199 GLN A C 1
ATOM 1485 O O . GLN A 1 199 ? -27.535 -20.376 22.692 1 81.61 199 GLN A O 1
ATOM 1490 N N . GLY A 1 200 ? -25.866 -19.087 22.108 1 80.14 200 GLY A N 1
ATOM 1491 C CA . GLY A 1 200 ? -25.649 -18.53 23.433 1 80.14 200 GLY A CA 1
ATOM 1492 C C . GLY A 1 200 ? -24.875 -19.457 24.351 1 80.14 200 GLY A C 1
ATOM 1493 O O . GLY A 1 200 ? -24.806 -19.228 25.56 1 80.14 200 GLY A O 1
ATOM 1494 N N . SER A 1 201 ? -24.396 -20.477 23.858 1 85.66 201 SER A N 1
ATOM 1495 C CA . SER A 1 201 ? -23.659 -21.449 24.659 1 85.66 201 SER A CA 1
ATOM 1496 C C . SER A 1 201 ? -22.344 -20.866 25.164 1 85.66 201 SER A C 1
ATOM 1498 O O . SER A 1 201 ? -21.81 -19.923 24.576 1 85.66 201 SER A O 1
ATOM 1500 N N . TRP A 1 202 ? -21.859 -21.359 26.272 1 86.17 202 TRP A N 1
ATOM 1501 C CA . TRP A 1 202 ? -20.586 -20.928 26.841 1 86.17 202 TRP A CA 1
ATOM 1502 C C . TRP A 1 202 ? -19.423 -21.34 25.944 1 86.17 202 TRP A C 1
ATOM 1504 O O . TRP A 1 202 ? -18.32 -20.801 26.061 1 86.17 202 TRP A O 1
ATOM 1514 N N . LEU A 1 203 ? -19.674 -22.261 25.062 1 89.7 203 LEU A N 1
ATOM 1515 C CA . LEU A 1 203 ? -18.647 -22.728 24.137 1 89.7 203 LEU A CA 1
ATOM 1516 C C . LEU A 1 203 ? -18.233 -21.617 23.177 1 89.7 203 LEU A C 1
ATOM 1518 O O . LEU A 1 203 ? -17.157 -21.677 22.578 1 89.7 203 LEU A O 1
ATOM 1522 N N . CYS A 1 204 ? -18.986 -20.603 23.053 1 89.32 204 CYS A N 1
ATOM 1523 C CA . CYS A 1 204 ? -18.645 -19.48 22.187 1 89.32 204 CYS A CA 1
ATOM 1524 C C . CYS A 1 204 ? -17.45 -18.711 22.737 1 89.32 204 CYS A C 1
ATOM 1526 O O . CYS A 1 204 ? -16.663 -18.149 21.972 1 89.32 204 CYS A O 1
ATOM 1528 N N . TRP A 1 205 ? -17.31 -18.766 24.082 1 89.48 205 TRP A N 1
ATOM 1529 C CA . TRP A 1 205 ? -16.153 -18.122 24.696 1 89.48 205 TRP A CA 1
ATOM 1530 C C . TRP A 1 205 ? -14.882 -18.922 24.434 1 89.48 205 TRP A C 1
ATOM 1532 O O . TRP A 1 205 ? -13.812 -18.347 24.222 1 89.48 205 TRP A O 1
ATOM 1542 N N . VAL A 1 206 ? -15.022 -20.201 24.399 1 89.02 206 VAL A N 1
ATOM 1543 C CA . VAL A 1 206 ? -13.878 -21.057 24.103 1 89.02 206 VAL A CA 1
ATOM 1544 C C . VAL A 1 206 ? -13.42 -20.829 22.664 1 89.02 206 VAL A C 1
ATOM 1546 O O . VAL A 1 206 ? -12.222 -20.705 22.4 1 89.02 206 VAL A O 1
ATOM 1549 N N . HIS A 1 207 ? -14.406 -20.66 21.799 1 91.13 207 HIS A N 1
ATOM 1550 C CA . HIS A 1 207 ? -14.067 -20.429 20.399 1 91.13 207 HIS A CA 1
ATOM 1551 C C . HIS A 1 207 ? -13.428 -19.058 20.206 1 91.13 207 HIS A C 1
ATOM 1553 O O . HIS A 1 207 ? -12.568 -18.886 19.339 1 91.13 207 HIS A O 1
ATOM 1559 N N . GLY A 1 208 ? -13.851 -18.102 20.964 1 90.25 208 GLY A N 1
ATOM 1560 C CA . GLY A 1 208 ? -13.182 -16.811 20.934 1 90.25 208 GLY A CA 1
ATOM 1561 C C . GLY A 1 208 ? -11.724 -16.885 21.346 1 90.25 208 GLY A C 1
ATOM 1562 O O . GLY A 1 208 ? -10.861 -16.275 20.711 1 90.25 208 GLY A O 1
ATOM 1563 N N . GLY A 1 209 ? -11.402 -17.66 22.353 1 90.67 209 GLY A N 1
ATOM 1564 C CA . GLY A 1 209 ? -10.032 -17.866 22.795 1 90.67 209 GLY A CA 1
ATOM 1565 C C . GLY A 1 209 ? -9.21 -18.693 21.825 1 90.67 209 GLY A C 1
ATOM 1566 O O . GLY A 1 209 ? -8.005 -18.476 21.683 1 90.67 209 GLY A O 1
ATOM 1567 N N . LEU A 1 210 ? -9.827 -19.584 21.109 1 93.09 210 LEU A N 1
ATOM 1568 C CA . LEU A 1 210 ? -9.126 -20.453 20.17 1 93.09 210 LEU A CA 1
ATOM 1569 C C . LEU A 1 210 ? -8.649 -19.666 18.954 1 93.09 210 LEU A C 1
ATOM 1571 O O . LEU A 1 210 ? -7.644 -20.022 18.334 1 93.09 210 LEU A O 1
ATOM 1575 N N . VAL A 1 211 ? -9.389 -18.601 18.629 1 94.04 211 VAL A N 1
ATOM 1576 C CA . VAL A 1 211 ? -8.934 -17.749 17.535 1 94.04 211 VAL A CA 1
ATOM 1577 C C . VAL A 1 211 ? -7.549 -17.192 17.855 1 94.04 211 VAL A C 1
ATOM 1579 O O . VAL A 1 211 ? -6.669 -17.165 16.991 1 94.04 211 VAL A O 1
ATOM 1582 N N . TRP A 1 212 ? -7.307 -16.879 19.113 1 93.47 212 TRP A N 1
ATOM 1583 C CA . TRP A 1 212 ? -6.006 -16.383 19.551 1 93.47 212 TRP A CA 1
ATOM 1584 C C . TRP A 1 212 ? -4.948 -17.478 19.462 1 93.47 212 TRP A C 1
ATOM 1586 O O . TRP A 1 212 ? -3.821 -17.227 19.028 1 93.47 212 TRP A O 1
ATOM 1596 N N . TYR A 1 213 ? -5.362 -18.611 19.797 1 94.6 213 TYR A N 1
ATOM 1597 C CA . TYR A 1 213 ? -4.424 -19.726 19.749 1 94.6 213 TYR A CA 1
ATOM 1598 C C . TYR A 1 213 ? -3.963 -19.991 18.321 1 94.6 213 TYR A C 1
ATOM 1600 O O . TYR A 1 213 ? -2.766 -20.144 18.066 1 94.6 213 TYR A O 1
ATOM 1608 N N . VAL A 1 214 ? -4.876 -19.984 17.424 1 96.14 214 VAL A N 1
ATOM 1609 C CA . VAL A 1 214 ? -4.542 -20.261 16.031 1 96.14 214 VAL A CA 1
ATOM 1610 C C . VAL A 1 214 ? -3.671 -19.136 15.474 1 96.14 214 VAL A C 1
ATOM 1612 O O . VAL A 1 214 ? -2.657 -19.393 14.821 1 96.14 214 VAL A O 1
ATOM 1615 N N . VAL A 1 215 ? -3.965 -17.909 15.749 1 95.7 215 VAL A N 1
ATOM 1616 C CA . VAL A 1 215 ? -3.228 -16.756 15.24 1 95.7 215 VAL A CA 1
ATOM 1617 C C . VAL A 1 215 ? -1.804 -16.769 15.791 1 95.7 215 VAL A C 1
ATOM 1619 O O . VAL A 1 215 ? -0.84 -16.603 15.04 1 95.7 215 VAL A O 1
ATOM 1622 N N . LEU A 1 216 ? -1.637 -17.065 17.078 1 95.21 216 LEU A N 1
ATOM 1623 C CA . LEU A 1 216 ? -0.316 -17.056 17.697 1 95.21 216 LEU A CA 1
ATOM 1624 C C . LEU A 1 216 ? 0.525 -18.228 17.203 1 95.21 216 LEU A C 1
ATOM 1626 O O . LEU A 1 216 ? 1.71 -18.066 16.906 1 95.21 216 LEU A O 1
ATOM 1630 N N . ALA A 1 217 ? -0.1 -19.328 17.031 1 96.18 217 ALA A N 1
ATOM 1631 C CA . ALA A 1 217 ? 0.633 -20.51 16.586 1 96.18 217 ALA A CA 1
ATOM 1632 C C . ALA A 1 217 ? 1.113 -20.347 15.147 1 96.18 217 ALA A C 1
ATOM 1634 O O . ALA A 1 217 ? 2.285 -20.588 14.846 1 96.18 217 ALA A O 1
ATOM 1635 N N . VAL A 1 218 ? 0.245 -19.891 14.278 1 97.19 218 VAL A N 1
ATOM 1636 C CA . VAL A 1 218 ? 0.598 -19.776 12.867 1 97.19 218 VAL A CA 1
ATOM 1637 C C . VAL A 1 218 ? 1.63 -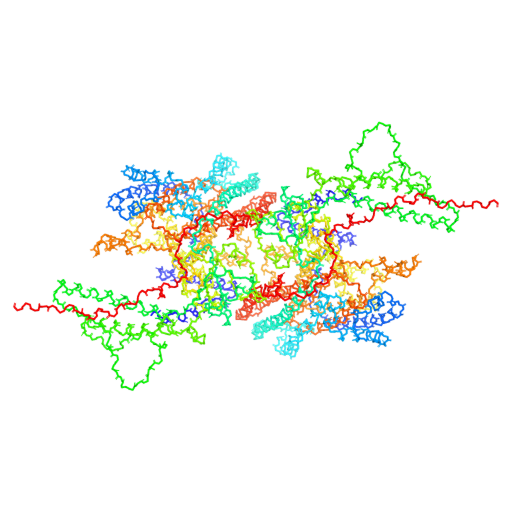18.666 12.681 1 97.19 218 VAL A C 1
ATOM 1639 O O . VAL A 1 218 ? 2.614 -18.839 11.957 1 97.19 218 VAL A O 1
ATOM 1642 N N . THR A 1 219 ? 1.458 -17.509 13.359 1 96.11 219 THR A N 1
ATOM 1643 C CA . THR A 1 219 ? 2.389 -16.397 13.204 1 96.11 219 THR A CA 1
ATOM 1644 C C . THR A 1 219 ? 3.763 -16.76 13.759 1 96.11 219 THR A C 1
ATOM 1646 O O . THR A 1 219 ? 4.788 -16.347 13.213 1 96.11 219 THR A O 1
ATOM 1649 N N . HIS A 1 220 ? 3.745 -17.551 14.792 1 95.63 220 HIS A N 1
ATOM 1650 C CA . HIS A 1 220 ? 5.025 -17.974 15.349 1 95.63 220 HIS A CA 1
ATOM 1651 C C . HIS A 1 220 ? 5.75 -18.926 14.403 1 95.63 220 HIS A C 1
ATOM 1653 O O . HIS A 1 220 ? 6.951 -18.777 14.167 1 95.63 220 HIS A O 1
ATOM 1659 N N . CYS A 1 221 ? 5.04 -19.84 13.835 1 97.06 221 CYS A N 1
ATOM 1660 C CA . CYS A 1 221 ? 5.649 -20.784 12.905 1 97.06 221 CYS A CA 1
ATOM 1661 C C . CYS A 1 221 ? 6.127 -20.076 11.643 1 97.06 221 CYS A C 1
ATOM 1663 O O . CYS A 1 221 ? 7.22 -20.354 11.146 1 97.06 221 CYS A O 1
ATOM 1665 N N . VAL A 1 222 ? 5.353 -19.135 11.139 1 96.96 222 VAL A N 1
ATOM 1666 C CA . VAL A 1 222 ? 5.697 -18.403 9.924 1 96.96 222 VAL A CA 1
ATOM 1667 C C . VAL A 1 222 ? 6.915 -17.519 10.182 1 96.96 222 VAL A C 1
ATOM 1669 O O . VAL A 1 222 ? 7.81 -17.424 9.339 1 96.96 222 VAL A O 1
ATOM 1672 N N . LYS A 1 223 ? 6.988 -16.916 11.365 1 94.89 223 LYS A N 1
ATOM 1673 C CA . LYS A 1 223 ? 8.127 -16.074 11.716 1 94.89 223 LYS A CA 1
ATOM 1674 C C . LYS A 1 223 ? 9.409 -16.896 11.818 1 94.89 223 LYS A C 1
ATOM 1676 O O . LYS A 1 223 ? 10.455 -16.489 11.308 1 94.89 223 LYS A O 1
ATOM 1681 N N . ALA A 1 224 ? 9.296 -17.993 12.398 1 95.54 224 ALA A N 1
ATOM 1682 C CA . ALA A 1 224 ? 10.466 -18.856 12.538 1 95.54 224 ALA A CA 1
ATOM 1683 C C . ALA A 1 224 ? 10.939 -19.364 11.179 1 95.54 224 ALA A C 1
ATOM 1685 O O . ALA A 1 224 ? 12.141 -19.402 10.908 1 95.54 224 ALA A O 1
ATOM 1686 N N . ALA A 1 225 ? 10.024 -19.709 10.383 1 96.4 225 ALA A N 1
ATOM 1687 C CA . ALA A 1 225 ? 10.365 -20.202 9.051 1 96.4 225 ALA A CA 1
ATOM 1688 C C . ALA A 1 225 ? 10.985 -19.098 8.2 1 96.4 225 ALA A C 1
ATOM 1690 O O . ALA A 1 225 ? 11.949 -19.337 7.468 1 96.4 225 ALA A O 1
ATOM 1691 N N . GLN A 1 226 ? 10.44 -17.901 8.295 1 95.53 226 GLN A N 1
ATOM 1692 C CA . GLN A 1 226 ? 10.962 -16.784 7.515 1 95.53 226 GLN A CA 1
ATOM 1693 C C . GLN A 1 226 ? 12.36 -16.391 7.983 1 95.53 226 GLN A C 1
ATOM 1695 O O . GLN A 1 226 ? 13.208 -16.011 7.172 1 95.53 226 GLN A O 1
ATOM 1700 N N . LYS A 1 227 ? 12.629 -16.502 9.269 1 93.82 227 LYS A N 1
ATOM 1701 C CA . LYS A 1 227 ? 13.959 -16.205 9.792 1 93.82 227 LYS A CA 1
ATOM 1702 C C . LYS A 1 227 ? 14.999 -17.171 9.231 1 93.82 227 LYS A C 1
ATOM 1704 O O . LYS A 1 227 ? 16.07 -16.751 8.789 1 93.82 227 LYS A O 1
ATOM 1709 N N . SER A 1 228 ? 14.64 -18.393 9.154 1 93.58 228 SER A N 1
ATOM 1710 C CA . SER A 1 228 ? 15.542 -19.394 8.595 1 93.58 228 SER A CA 1
ATOM 1711 C C . SER A 1 228 ? 15.736 -19.188 7.096 1 93.58 228 SER A C 1
ATOM 1713 O O . SER A 1 228 ? 16.838 -19.378 6.576 1 93.58 228 SER A O 1
ATOM 1715 N N . PHE A 1 229 ? 14.748 -18.784 6.429 1 94.67 229 PHE A N 1
ATOM 1716 C CA . PHE A 1 229 ? 14.818 -18.544 4.992 1 94.67 229 PHE A CA 1
ATOM 1717 C C . PHE A 1 229 ? 15.726 -17.36 4.685 1 94.67 229 PHE A C 1
ATOM 1719 O O . PHE A 1 229 ? 16.517 -17.406 3.741 1 94.67 229 PHE A O 1
ATOM 1726 N N . VAL A 1 230 ? 15.605 -16.304 5.495 1 93.12 230 VAL A N 1
ATOM 1727 C CA . VAL A 1 230 ? 16.396 -15.105 5.236 1 93.12 230 VAL A CA 1
ATOM 1728 C C . VAL A 1 230 ? 17.883 -15.438 5.326 1 93.12 230 VAL A C 1
ATOM 1730 O O . VAL A 1 230 ? 18.681 -14.965 4.513 1 93.12 230 VAL A O 1
ATOM 1733 N N . GLU A 1 231 ? 18.242 -16.296 6.189 1 90.26 231 GLU A N 1
ATOM 1734 C CA . GLU A 1 231 ? 19.637 -16.717 6.291 1 90.26 231 GLU A CA 1
ATOM 1735 C C . GLU A 1 231 ? 20.067 -17.505 5.057 1 90.26 231 GLU A C 1
ATOM 1737 O O . GLU A 1 231 ? 21.162 -17.295 4.531 1 90.26 231 GLU A O 1
ATOM 1742 N N . ARG A 1 232 ? 19.223 -18.351 4.612 1 91.66 232 ARG A N 1
ATOM 1743 C CA . ARG A 1 232 ? 19.525 -19.142 3.423 1 91.66 232 ARG A CA 1
ATOM 1744 C C . ARG A 1 232 ? 19.564 -18.264 2.177 1 91.66 232 ARG A C 1
ATOM 1746 O O . ARG A 1 232 ? 20.385 -18.481 1.284 1 91.66 232 ARG A O 1
ATOM 1753 N N . ARG A 1 233 ? 18.664 -17.337 2.116 1 92.8 233 ARG A N 1
ATOM 1754 C CA . ARG A 1 233 ? 18.616 -16.442 0.963 1 92.8 233 ARG A CA 1
ATOM 1755 C C . ARG A 1 233 ? 19.878 -15.591 0.877 1 92.8 233 ARG A C 1
ATOM 1757 O O . ARG A 1 233 ? 20.416 -15.377 -0.211 1 92.8 233 ARG A O 1
ATOM 1764 N N . VAL A 1 234 ? 20.366 -15.138 2.005 1 89.61 234 VAL A N 1
ATOM 1765 C CA . VAL A 1 234 ? 21.589 -14.343 2.024 1 89.61 234 VAL A CA 1
ATOM 1766 C C . VAL A 1 234 ? 22.763 -15.187 1.533 1 89.61 234 VAL A C 1
ATOM 1768 O O . VAL A 1 234 ? 23.584 -14.719 0.74 1 89.61 234 VAL A O 1
ATOM 1771 N N . ARG A 1 235 ? 22.798 -16.416 1.884 1 87.7 235 ARG A N 1
ATOM 1772 C CA . ARG A 1 235 ? 23.844 -17.319 1.417 1 87.7 235 ARG A CA 1
ATOM 1773 C C . ARG A 1 235 ? 23.718 -17.575 -0.081 1 87.7 235 ARG A C 1
ATOM 1775 O O . ARG A 1 235 ? 24.722 -17.616 -0.796 1 87.7 235 ARG A O 1
ATOM 1782 N N . TRP A 1 236 ? 22.508 -17.76 -0.513 1 89.03 236 TRP A N 1
ATOM 1783 C CA . TRP A 1 236 ? 22.246 -17.969 -1.933 1 89.03 236 TRP A CA 1
ATOM 1784 C C . TRP A 1 236 ? 22.68 -16.757 -2.751 1 89.03 236 TRP A C 1
ATOM 1786 O O . TRP A 1 236 ? 23.299 -16.904 -3.807 1 89.03 236 TRP A O 1
ATOM 1796 N N . MET A 1 237 ? 22.43 -15.542 -2.276 1 88.28 237 MET A N 1
ATOM 1797 C CA . MET A 1 237 ? 22.779 -14.317 -2.989 1 88.28 237 MET A CA 1
ATOM 1798 C C . MET A 1 237 ? 24.289 -14.11 -3.008 1 88.28 237 MET A C 1
ATOM 1800 O O . MET A 1 237 ? 24.833 -13.562 -3.969 1 88.28 237 MET A O 1
ATOM 1804 N N . ARG A 1 238 ? 24.927 -14.567 -2.009 1 86.02 238 ARG A N 1
ATOM 1805 C CA . ARG A 1 238 ? 26.381 -14.455 -1.952 1 86.02 238 ARG A CA 1
ATOM 1806 C C . ARG A 1 238 ? 27.042 -15.376 -2.972 1 86.02 238 ARG A C 1
ATOM 1808 O O . ARG A 1 238 ? 28.123 -15.074 -3.48 1 86.02 238 ARG A O 1
ATOM 1815 N N . ARG A 1 239 ? 26.314 -16.415 -3.332 1 83.61 239 ARG A N 1
ATOM 1816 C CA . ARG A 1 239 ? 26.905 -17.42 -4.21 1 83.61 239 ARG A CA 1
ATOM 1817 C C . ARG A 1 239 ? 26.459 -17.216 -5.654 1 83.61 239 ARG A C 1
ATOM 1819 O O . ARG A 1 239 ? 26.771 -18.029 -6.526 1 83.61 239 ARG A O 1
ATOM 1826 N N . LEU A 1 240 ? 25.803 -16.154 -5.913 1 86.81 240 LEU A N 1
ATOM 1827 C CA . LEU A 1 240 ? 25.395 -15.896 -7.29 1 86.81 240 LEU A CA 1
ATOM 1828 C C . LEU A 1 240 ? 26.61 -15.715 -8.193 1 86.81 240 LEU A C 1
ATOM 1830 O O . LEU A 1 240 ? 27.541 -14.984 -7.848 1 86.81 240 LEU A O 1
ATOM 1834 N N . PRO A 1 241 ? 26.556 -16.403 -9.251 1 84.75 241 PRO A N 1
ATOM 1835 C CA . PRO A 1 241 ? 27.712 -16.316 -10.146 1 84.75 241 PRO A CA 1
ATOM 1836 C C . PRO A 1 241 ? 27.791 -14.979 -10.88 1 84.75 241 PRO A C 1
ATOM 1838 O O . PRO A 1 241 ? 26.768 -14.32 -11.082 1 84.75 241 PRO A O 1
ATOM 1841 N N . ALA A 1 242 ? 29.006 -14.62 -11.239 1 85.08 242 ALA A N 1
ATOM 1842 C CA . ALA A 1 242 ? 29.199 -13.491 -12.145 1 85.08 242 ALA A CA 1
ATOM 1843 C C . ALA A 1 242 ? 28.842 -13.871 -13.579 1 85.08 242 ALA A C 1
ATOM 1845 O O . ALA A 1 242 ? 29.113 -14.991 -14.017 1 85.08 242 ALA A O 1
ATOM 1846 N N . PRO A 1 243 ? 28.13 -13.11 -14.226 1 88.1 243 PRO A N 1
ATOM 1847 C CA . PRO A 1 243 ? 27.94 -11.662 -14.118 1 88.1 243 PRO A CA 1
ATOM 1848 C C . PRO A 1 243 ? 26.598 -11.288 -13.493 1 88.1 243 PRO A C 1
ATOM 1850 O O . PRO A 1 243 ? 26.296 -10.102 -13.333 1 88.1 243 PRO A O 1
ATOM 1853 N N . ARG A 1 244 ? 25.903 -12.235 -13.087 1 88.19 244 ARG A N 1
ATOM 1854 C CA . ARG A 1 244 ? 24.561 -11.956 -12.587 1 88.19 244 ARG A CA 1
ATOM 1855 C C . ARG A 1 244 ? 24.612 -11.079 -11.34 1 88.19 244 ARG A C 1
ATOM 1857 O O . ARG A 1 244 ? 23.78 -10.186 -11.168 1 88.19 244 ARG A O 1
ATOM 1864 N N . CYS A 1 245 ? 25.61 -11.269 -10.539 1 88.67 245 CYS A N 1
ATOM 1865 C CA . CYS A 1 245 ? 25.675 -10.549 -9.272 1 88.67 245 CYS A CA 1
ATOM 1866 C C . CYS A 1 245 ? 26.149 -9.116 -9.484 1 88.67 245 CYS A C 1
ATOM 1868 O O . CYS A 1 245 ? 25.961 -8.261 -8.616 1 88.67 245 CYS A O 1
ATOM 1870 N N . LYS A 1 246 ? 26.731 -8.862 -10.7 1 91.34 246 LYS A N 1
ATOM 1871 C CA . LYS A 1 246 ? 27.306 -7.543 -10.95 1 91.34 246 LYS A CA 1
ATOM 1872 C C . LYS A 1 246 ? 26.526 -6.799 -12.029 1 91.34 246 LYS A C 1
ATOM 1874 O O . LYS A 1 246 ? 26.961 -5.747 -12.504 1 91.34 246 LYS A O 1
ATOM 1879 N N . THR A 1 247 ? 25.475 -7.411 -12.42 1 93.34 247 THR A N 1
ATOM 1880 C CA . THR A 1 247 ? 24.754 -6.82 -13.543 1 93.34 247 THR A CA 1
ATOM 1881 C C . THR A 1 247 ? 23.414 -6.251 -13.086 1 93.34 247 THR A C 1
ATOM 1883 O O . THR A 1 247 ? 22.793 -6.778 -12.161 1 93.34 247 THR A O 1
ATOM 1886 N N . ILE A 1 248 ? 23.034 -5.146 -13.681 1 94.97 248 ILE A N 1
ATOM 1887 C CA . ILE A 1 248 ? 21.731 -4.544 -13.419 1 94.97 248 ILE A CA 1
ATOM 1888 C C . ILE A 1 248 ? 20.952 -4.412 -14.726 1 94.97 248 ILE A C 1
ATOM 1890 O O . ILE A 1 248 ? 21.544 -4.354 -15.806 1 94.97 248 ILE A O 1
ATOM 1894 N N . LEU A 1 249 ? 19.69 -4.517 -14.675 1 94.95 249 LEU A N 1
ATOM 1895 C CA . LEU A 1 249 ? 18.798 -4.288 -15.807 1 94.95 249 LEU A CA 1
ATOM 1896 C C . LEU A 1 249 ? 18.243 -2.868 -15.783 1 94.95 249 LEU A C 1
ATOM 1898 O O . LEU A 1 249 ? 17.679 -2.435 -14.775 1 94.95 249 LEU A O 1
ATOM 1902 N N . VAL A 1 250 ? 18.453 -2.105 -16.759 1 94.14 250 VAL A N 1
ATOM 1903 C CA . VAL A 1 250 ? 17.994 -0.724 -16.875 1 94.14 250 VAL A CA 1
ATOM 1904 C C . VAL A 1 250 ? 16.882 -0.635 -17.917 1 94.14 250 VAL A C 1
ATOM 1906 O O . VAL A 1 250 ? 17.042 -1.105 -19.046 1 94.14 250 VAL A O 1
ATOM 1909 N N . GLU A 1 251 ? 15.808 -0.055 -17.528 1 91.08 251 GLU A N 1
ATOM 1910 C CA . GLU A 1 251 ? 14.68 0.096 -18.441 1 91.08 251 GLU A CA 1
ATOM 1911 C C . GLU A 1 251 ? 14.342 1.567 -18.663 1 91.08 251 GLU A C 1
ATOM 1913 O O . GLU A 1 251 ? 14.634 2.411 -17.813 1 91.08 251 GLU A O 1
ATOM 1918 N N . HIS A 1 252 ? 13.719 1.947 -19.774 1 88.51 252 HIS A N 1
ATOM 1919 C CA . HIS A 1 252 ? 13.278 3.281 -20.164 1 88.51 252 HIS A CA 1
ATOM 1920 C C . HIS A 1 252 ? 14.455 4.247 -20.249 1 88.51 252 HIS A C 1
ATOM 1922 O O . HIS A 1 252 ? 14.422 5.326 -19.653 1 88.51 252 HIS A O 1
ATOM 1928 N N . ILE A 1 253 ? 15.365 3.767 -20.996 1 90.73 253 ILE A N 1
ATOM 1929 C CA . ILE A 1 253 ? 16.541 4.592 -21.251 1 90.73 253 ILE A CA 1
ATOM 1930 C C . ILE A 1 253 ? 16.181 5.719 -22.216 1 90.73 253 ILE A C 1
ATOM 1932 O O . ILE A 1 253 ? 15.595 5.476 -23.273 1 90.73 253 ILE A O 1
ATOM 1936 N N . PRO A 1 254 ? 16.403 6.844 -21.784 1 87.94 254 PRO A N 1
ATOM 1937 C CA . PRO A 1 254 ? 16.146 7.936 -22.725 1 87.94 254 PRO A CA 1
ATOM 1938 C C . PRO A 1 254 ? 16.911 7.778 -24.037 1 87.94 254 PRO A C 1
ATOM 1940 O O . PRO A 1 254 ? 17.979 7.16 -24.062 1 87.94 254 PRO A O 1
ATOM 1943 N N . ARG A 1 255 ? 16.519 8.393 -25.089 1 83.78 255 ARG A N 1
ATOM 1944 C CA . ARG A 1 255 ? 17.035 8.24 -26.446 1 83.78 255 ARG A CA 1
ATOM 1945 C C . ARG A 1 255 ? 18.476 8.73 -26.542 1 83.78 255 ARG A C 1
ATOM 1947 O O . ARG A 1 255 ? 19.275 8.178 -27.3 1 83.78 255 ARG A O 1
ATOM 1954 N N . GLU A 1 256 ? 18.787 9.56 -25.614 1 84.08 256 GLU A N 1
ATOM 1955 C CA . GLU A 1 256 ? 20.119 10.154 -25.673 1 84.08 256 GLU A CA 1
ATOM 1956 C C . GLU A 1 256 ? 21.181 9.177 -25.175 1 84.08 256 GLU A C 1
ATOM 1958 O O . GLU A 1 256 ? 22.35 9.277 -25.554 1 84.08 256 GLU A O 1
ATOM 1963 N N . HIS A 1 257 ? 20.741 8.144 -24.532 1 88.8 257 HIS A N 1
ATOM 1964 C CA . HIS A 1 257 ? 21.703 7.228 -23.929 1 88.8 257 HIS A CA 1
ATOM 1965 C C . HIS A 1 257 ? 21.459 5.793 -24.384 1 88.8 257 HIS A C 1
ATOM 1967 O O . HIS A 1 257 ? 21.98 4.85 -23.786 1 88.8 257 HIS A O 1
ATOM 1973 N N . CYS A 1 258 ? 20.721 5.628 -25.458 1 86.74 258 CYS A N 1
ATOM 1974 C CA . CYS A 1 258 ? 20.319 4.295 -25.894 1 86.74 258 CYS A CA 1
ATOM 1975 C C . CYS A 1 258 ? 21.401 3.652 -26.753 1 86.74 258 CYS A C 1
ATOM 1977 O O . CYS A 1 258 ? 21.189 3.399 -27.94 1 86.74 258 CYS A O 1
ATOM 1979 N N . SER A 1 259 ? 22.599 3.505 -26.372 1 86.64 259 SER A N 1
ATOM 1980 C CA . SER A 1 259 ? 23.721 2.793 -26.975 1 86.64 259 SER A CA 1
ATOM 1981 C C . SER A 1 259 ? 24.627 2.185 -25.91 1 86.64 259 SER A C 1
ATOM 1983 O O . SER A 1 259 ? 24.563 2.57 -24.74 1 86.64 259 SER A O 1
ATOM 1985 N N . ASP A 1 260 ? 25.373 1.21 -26.329 1 88.75 260 ASP A N 1
ATOM 1986 C CA . ASP A 1 260 ? 26.27 0.563 -25.376 1 88.75 260 ASP A CA 1
ATOM 1987 C C . ASP A 1 260 ? 27.264 1.563 -24.792 1 88.75 260 ASP A C 1
ATOM 1989 O O . ASP A 1 260 ? 27.482 1.593 -23.579 1 88.75 260 ASP A O 1
ATOM 1993 N N . GLY A 1 261 ? 27.792 2.439 -25.639 1 87.44 261 GLY A N 1
ATOM 1994 C CA . GLY A 1 261 ? 28.728 3.454 -25.185 1 87.44 261 GLY A CA 1
ATOM 1995 C C . GLY A 1 261 ? 28.066 4.563 -24.389 1 87.44 261 GLY A C 1
ATOM 1996 O O . GLY A 1 261 ? 28.628 5.05 -23.406 1 87.44 261 GLY A O 1
ATOM 1997 N N . GLY A 1 262 ? 26.879 4.878 -24.795 1 90.3 262 GLY A N 1
ATOM 1998 C CA . GLY A 1 262 ? 26.15 5.926 -24.1 1 90.3 262 GLY A CA 1
ATOM 1999 C C . GLY A 1 262 ? 25.75 5.54 -22.688 1 90.3 262 GLY A C 1
ATOM 2000 O O . GLY A 1 262 ? 25.836 6.355 -21.768 1 90.3 262 GLY A O 1
ATOM 2001 N N . LEU A 1 263 ? 25.373 4.351 -22.5 1 93.56 263 LEU A N 1
ATOM 2002 C CA . LEU A 1 263 ? 24.966 3.867 -21.186 1 93.56 263 LEU A CA 1
ATOM 2003 C C . LEU A 1 263 ? 26.171 3.725 -20.261 1 93.56 263 LEU A C 1
ATOM 2005 O O . LEU A 1 263 ? 26.084 4.032 -19.07 1 93.56 263 LEU A O 1
ATOM 2009 N N . THR A 1 264 ? 27.291 3.284 -20.853 1 94.93 264 THR A N 1
ATOM 2010 C CA . THR A 1 264 ? 28.523 3.176 -20.081 1 94.93 264 THR A CA 1
ATOM 2011 C C . THR A 1 264 ? 28.986 4.55 -19.605 1 94.93 264 THR A C 1
ATOM 2013 O O . THR A 1 264 ? 29.325 4.726 -18.433 1 94.93 264 THR A O 1
ATOM 2016 N N . ALA A 1 265 ? 28.878 5.485 -20.461 1 93.32 265 ALA A N 1
ATOM 2017 C CA . ALA A 1 265 ? 29.297 6.843 -20.124 1 93.32 265 ALA A CA 1
ATOM 2018 C C . ALA A 1 265 ? 28.381 7.454 -19.068 1 93.32 265 ALA A C 1
ATOM 2020 O O . ALA A 1 265 ? 28.841 8.176 -18.18 1 93.32 265 ALA A O 1
ATOM 2021 N N . TYR A 1 266 ? 27.198 7.165 -19.176 1 92.55 266 TYR A N 1
ATOM 2022 C CA . TYR A 1 266 ? 26.23 7.721 -18.237 1 92.55 266 TYR A CA 1
ATOM 2023 C C . TYR A 1 266 ? 26.498 7.227 -16.821 1 92.55 266 TYR A C 1
ATOM 2025 O O . TYR A 1 266 ? 26.609 8.027 -15.888 1 92.55 266 TYR A O 1
ATOM 2033 N N . PHE A 1 267 ? 26.643 5.973 -16.612 1 92.94 267 PHE A N 1
ATOM 2034 C CA . PHE A 1 267 ? 26.815 5.421 -15.273 1 92.94 267 PHE A CA 1
ATOM 2035 C C . PHE A 1 267 ? 28.181 5.791 -14.707 1 92.94 267 PHE A C 1
ATOM 2037 O O . PHE A 1 267 ? 28.326 5.986 -13.498 1 92.94 267 PHE A O 1
ATOM 2044 N N . ASN A 1 268 ? 29.126 5.927 -15.591 1 91.51 268 ASN A N 1
ATOM 2045 C CA . ASN A 1 268 ? 30.426 6.391 -15.12 1 91.51 268 ASN A CA 1
ATOM 2046 C C . ASN A 1 268 ? 30.372 7.849 -14.67 1 91.51 268 ASN A C 1
ATOM 2048 O O . ASN A 1 268 ? 31.009 8.222 -13.683 1 91.51 268 ASN A O 1
ATOM 2052 N N . SER A 1 269 ? 29.545 8.6 -15.324 1 87.73 269 SER A N 1
ATOM 2053 C CA . SER A 1 269 ? 29.393 10.002 -14.95 1 87.73 269 SER A CA 1
ATOM 2054 C C . SER A 1 269 ? 28.642 10.144 -13.631 1 87.73 269 SER A C 1
ATOM 2056 O O . SER A 1 269 ? 28.963 11.013 -12.817 1 87.73 269 SER A O 1
ATOM 2058 N N . VAL A 1 270 ? 27.694 9.321 -13.409 1 85.59 270 VAL A N 1
ATOM 2059 C CA . VAL A 1 270 ? 26.873 9.371 -12.204 1 85.59 270 VAL A CA 1
ATOM 2060 C C . VAL A 1 270 ? 27.713 8.983 -10.989 1 85.59 270 VAL A C 1
ATOM 2062 O O . VAL A 1 270 ? 27.592 9.591 -9.923 1 85.59 270 VAL A O 1
ATOM 2065 N N . PHE A 1 271 ? 28.6 8.009 -11.14 1 85.22 271 PHE A N 1
ATOM 2066 C CA . PHE A 1 271 ? 29.438 7.56 -10.034 1 85.22 271 PHE A CA 1
ATOM 2067 C C . PHE A 1 271 ? 30.704 8.402 -9.937 1 85.22 271 PHE A C 1
ATOM 2069 O O . PHE A 1 271 ? 31.385 8.393 -8.91 1 85.22 271 PHE A O 1
ATOM 2076 N N . GLY A 1 272 ? 31.065 9.16 -10.963 1 80.44 272 GLY A N 1
ATOM 2077 C CA . GLY A 1 272 ? 32.247 10.007 -10.978 1 80.44 272 GLY A CA 1
ATOM 2078 C C . GLY A 1 272 ? 33.533 9.232 -11.194 1 80.44 272 GLY A C 1
ATOM 2079 O O . GLY A 1 272 ? 34.626 9.769 -11.004 1 80.44 272 GLY A O 1
ATOM 2080 N N . ARG A 1 273 ? 33.482 7.897 -11.446 1 85.07 273 ARG A N 1
ATOM 2081 C CA . ARG A 1 273 ? 34.607 7.011 -11.729 1 85.07 273 ARG A CA 1
ATOM 2082 C C . ARG A 1 273 ? 34.191 5.88 -12.664 1 85.07 273 ARG A C 1
ATOM 2084 O O . ARG A 1 273 ? 33.001 5.684 -12.919 1 85.07 273 ARG A O 1
ATOM 2091 N N . GLU A 1 274 ? 35.151 5.232 -13.214 1 90.89 274 GLU A N 1
ATOM 2092 C CA . GLU A 1 274 ? 34.869 4.107 -14.1 1 90.89 274 GLU A CA 1
ATOM 2093 C C . GLU A 1 274 ? 34.447 2.873 -13.307 1 90.89 274 GLU A C 1
ATOM 2095 O O . GLU A 1 274 ? 35.252 2.293 -12.576 1 90.89 274 GLU A O 1
ATOM 2100 N N . VAL A 1 275 ? 33.241 2.555 -13.427 1 92.16 275 VAL A N 1
ATOM 2101 C CA . VAL A 1 275 ? 32.714 1.455 -12.625 1 92.16 275 VAL A CA 1
ATOM 2102 C C . VAL A 1 275 ? 32.078 0.409 -13.538 1 92.16 275 VAL A C 1
ATOM 2104 O O . VAL A 1 275 ? 31.824 -0.722 -13.115 1 92.16 275 VAL A O 1
ATOM 2107 N N . VAL A 1 276 ? 31.899 0.694 -14.787 1 95.42 276 VAL A N 1
ATOM 2108 C CA . VAL A 1 276 ? 31.144 -0.188 -15.671 1 95.42 276 VAL A CA 1
ATOM 2109 C C . VAL A 1 276 ? 32.104 -1.079 -16.456 1 95.42 276 VAL A C 1
ATOM 2111 O O . VAL A 1 276 ? 33.092 -0.597 -17.015 1 95.42 276 VAL A O 1
ATOM 2114 N N . GLU A 1 277 ? 31.884 -2.371 -16.406 1 92.89 277 GLU A N 1
ATOM 2115 C CA . GLU A 1 277 ? 32.65 -3.337 -17.187 1 92.89 277 GLU A CA 1
ATOM 2116 C C . GLU A 1 277 ? 32.108 -3.45 -18.609 1 92.89 277 GLU A C 1
ATOM 2118 O O . GLU A 1 277 ? 32.862 -3.333 -19.578 1 92.89 277 GLU A O 1
ATOM 2123 N N . SER A 1 278 ? 30.762 -3.708 -18.713 1 92.08 278 SER A N 1
ATOM 2124 C CA . SER A 1 278 ? 30.133 -3.813 -20.026 1 92.08 278 SER A CA 1
ATOM 2125 C C . SER A 1 278 ? 28.66 -3.426 -19.965 1 92.08 278 SER A C 1
ATOM 2127 O O . SER A 1 278 ? 28.028 -3.53 -18.911 1 92.08 278 SER A O 1
ATOM 2129 N N . ALA A 1 279 ? 28.222 -2.852 -20.993 1 93.18 279 ALA A N 1
ATOM 2130 C CA . ALA A 1 279 ? 26.808 -2.517 -21.14 1 93.18 279 ALA A CA 1
ATOM 2131 C C . ALA A 1 279 ? 26.25 -3.057 -22.454 1 93.18 279 ALA A C 1
ATOM 2133 O O . ALA A 1 279 ? 26.905 -2.971 -23.495 1 93.18 279 ALA A O 1
ATOM 2134 N N . HIS A 1 280 ? 25.122 -3.766 -22.391 1 90.9 280 HIS A N 1
ATOM 2135 C CA . HIS A 1 280 ? 24.465 -4.319 -23.57 1 90.9 280 HIS A CA 1
ATOM 2136 C C . HIS A 1 280 ? 23.022 -3.836 -23.673 1 90.9 280 HIS A C 1
ATOM 2138 O O . HIS A 1 280 ? 22.173 -4.227 -22.869 1 90.9 280 HIS A O 1
ATOM 2144 N N . VAL A 1 281 ? 22.737 -3.007 -24.604 1 90.09 281 VAL A N 1
ATOM 2145 C CA . VAL A 1 281 ? 21.372 -2.543 -24.831 1 90.09 281 VAL A CA 1
ATOM 2146 C C . VAL A 1 281 ? 20.64 -3.521 -25.747 1 90.09 281 VAL A C 1
ATOM 2148 O O . VAL A 1 281 ? 21.211 -4.014 -26.722 1 90.09 281 VAL A O 1
ATOM 2151 N N . THR A 1 282 ? 19.445 -3.864 -25.35 1 88.63 282 THR A N 1
ATOM 2152 C CA . THR A 1 282 ? 18.656 -4.805 -26.137 1 88.63 282 THR A CA 1
ATOM 2153 C C . THR A 1 282 ? 18.331 -4.223 -27.509 1 88.63 282 THR A C 1
ATOM 2155 O O . THR A 1 282 ? 18.04 -3.032 -27.632 1 88.63 282 THR A O 1
ATOM 2158 N N . ARG A 1 283 ? 18.455 -5.043 -28.508 1 84.78 283 ARG A N 1
ATOM 2159 C CA . ARG A 1 283 ? 18.158 -4.654 -29.883 1 84.78 283 ARG A CA 1
ATOM 2160 C C . ARG A 1 283 ? 16.866 -5.301 -30.369 1 84.78 283 ARG A C 1
ATOM 2162 O O . ARG A 1 283 ? 16.427 -6.313 -29.818 1 84.78 283 ARG A O 1
ATOM 2169 N N . ASN A 1 284 ? 16.227 -4.626 -31.201 1 81.88 284 ASN A N 1
ATOM 2170 C CA . ASN A 1 284 ? 15.008 -5.185 -31.778 1 81.88 284 ASN A CA 1
ATOM 2171 C C . ASN A 1 284 ? 15.319 -6.29 -32.783 1 81.88 284 ASN A C 1
ATOM 2173 O O . ASN A 1 284 ? 15.496 -6.021 -33.973 1 81.88 284 ASN A O 1
ATOM 2177 N N . THR A 1 285 ? 15.364 -7.494 -32.253 1 80.26 285 THR A N 1
ATOM 2178 C CA . THR A 1 285 ? 15.759 -8.623 -33.088 1 80.26 285 THR A CA 1
ATOM 2179 C C . THR A 1 285 ? 14.538 -9.433 -33.514 1 80.26 285 THR A C 1
ATOM 2181 O O . THR A 1 285 ? 14.646 -10.631 -33.785 1 80.26 285 THR A O 1
ATOM 2184 N N . GLN A 1 286 ? 13.435 -8.831 -33.52 1 77.72 286 GLN A N 1
ATOM 2185 C CA . GLN A 1 286 ? 12.241 -9.596 -33.864 1 77.72 286 GLN A CA 1
ATOM 2186 C C . GLN A 1 286 ? 12.364 -10.212 -35.255 1 77.72 286 GLN A C 1
ATOM 2188 O O . GLN A 1 286 ? 12.103 -11.403 -35.437 1 77.72 286 GLN A O 1
ATOM 2193 N N . ASP A 1 287 ? 12.894 -9.439 -36.186 1 77.29 287 ASP A N 1
ATOM 2194 C CA . ASP A 1 287 ? 13.027 -9.928 -37.555 1 77.29 287 ASP A CA 1
ATOM 2195 C C . ASP A 1 287 ? 14.15 -10.957 -37.664 1 77.29 287 ASP A C 1
ATOM 2197 O O . ASP A 1 287 ? 14.024 -11.946 -38.389 1 77.29 287 ASP A O 1
ATOM 2201 N N . LEU A 1 288 ? 15.119 -10.736 -36.885 1 83.02 288 LEU A N 1
ATOM 2202 C CA . LEU A 1 288 ? 16.229 -11.682 -36.894 1 83.02 288 LEU A CA 1
ATOM 2203 C C . LEU A 1 288 ? 15.794 -13.036 -36.342 1 83.02 288 LEU A C 1
ATOM 2205 O O . LEU A 1 288 ? 16.132 -14.079 -36.907 1 83.02 288 LEU A O 1
ATOM 2209 N N . ARG A 1 289 ? 15.048 -13.01 -35.362 1 82.05 289 ARG A N 1
ATOM 2210 C CA . ARG A 1 289 ? 14.565 -14.246 -34.755 1 82.05 289 ARG A CA 1
ATOM 2211 C C . ARG A 1 289 ? 13.611 -14.979 -35.692 1 82.05 289 ARG A C 1
ATOM 2213 O O . ARG A 1 289 ? 13.628 -16.21 -35.765 1 82.05 289 ARG A O 1
ATOM 2220 N N . TRP A 1 290 ? 12.888 -14.135 -36.241 1 80.69 290 TRP A N 1
ATOM 2221 C CA . TRP A 1 290 ? 11.948 -14.713 -37.196 1 80.69 290 TRP A CA 1
ATOM 2222 C C . TRP A 1 290 ? 12.686 -15.422 -38.326 1 80.69 290 TRP A C 1
ATOM 2224 O O . TRP A 1 290 ? 12.402 -16.583 -38.63 1 80.69 290 TRP A O 1
ATOM 2234 N N . HIS A 1 291 ? 13.692 -14.813 -38.835 1 83.17 291 HIS A N 1
ATOM 2235 C CA . HIS A 1 291 ? 14.458 -15.405 -39.925 1 83.17 291 HIS A CA 1
ATOM 2236 C C . HIS A 1 291 ? 15.276 -16.598 -39.44 1 83.17 291 HIS A C 1
ATOM 2238 O O . HIS A 1 291 ? 15.414 -17.593 -40.156 1 83.17 291 HIS A O 1
ATOM 2244 N N . LEU A 1 292 ? 15.684 -16.475 -38.246 1 84.67 292 LEU A N 1
ATOM 2245 C CA . LEU A 1 292 ? 16.45 -17.58 -37.678 1 84.67 292 LEU A CA 1
ATOM 2246 C C . LEU A 1 292 ? 15.562 -18.8 -37.457 1 84.67 292 LEU A C 1
ATOM 2248 O O . LEU A 1 292 ? 15.985 -19.933 -37.699 1 84.67 292 LEU A O 1
ATOM 2252 N N . SER A 1 293 ? 14.443 -18.554 -37.006 1 82.61 293 SER A N 1
ATOM 2253 C CA . SER A 1 293 ? 13.519 -19.664 -36.793 1 82.61 293 SER A CA 1
ATOM 2254 C C . SER A 1 293 ? 13.151 -20.337 -38.111 1 82.61 293 SER A C 1
ATOM 2256 O O . SER A 1 293 ? 13.05 -21.564 -38.18 1 82.61 293 SER A O 1
ATOM 2258 N N . TRP A 1 294 ? 13.099 -19.566 -39.096 1 80.2 294 TRP A N 1
ATOM 2259 C CA . TRP A 1 294 ? 12.755 -20.104 -40.408 1 80.2 294 TRP A CA 1
ATOM 2260 C C . TRP A 1 294 ? 13.934 -20.857 -41.015 1 80.2 294 TRP A C 1
ATOM 2262 O O . TRP A 1 294 ? 13.751 -21.874 -41.687 1 80.2 294 TRP A O 1
ATOM 2272 N N . VAL A 1 295 ? 15.028 -20.319 -40.706 1 84.17 295 VAL A N 1
ATOM 2273 C CA . VAL A 1 295 ? 16.218 -21.016 -41.18 1 84.17 295 VAL A CA 1
ATOM 2274 C C . VAL A 1 295 ? 16.339 -22.368 -40.479 1 84.17 295 VAL A C 1
ATOM 2276 O O . VAL A 1 295 ? 16.594 -23.388 -41.124 1 84.17 295 VAL A O 1
ATOM 2279 N N . ASN A 1 296 ? 16.075 -22.32 -39.226 1 82.65 296 ASN A N 1
ATOM 2280 C CA . ASN A 1 296 ? 16.156 -23.563 -38.466 1 82.65 296 ASN A CA 1
ATOM 2281 C C . ASN A 1 296 ? 15.059 -24.543 -38.875 1 82.65 296 ASN A C 1
ATOM 2283 O O . ASN A 1 296 ? 15.305 -25.745 -38.984 1 82.65 296 ASN A O 1
ATOM 2287 N N . GLU A 1 297 ? 13.935 -23.994 -39.058 1 80.49 297 GLU A N 1
ATOM 2288 C CA . GLU A 1 297 ? 12.839 -24.845 -39.511 1 80.49 297 GLU A CA 1
ATOM 2289 C C . GLU A 1 297 ? 13.123 -25.422 -40.895 1 80.49 297 GLU A C 1
ATOM 2291 O O . GLU A 1 297 ? 12.873 -26.603 -41.144 1 80.49 297 GLU A O 1
ATOM 2296 N N . ALA A 1 298 ? 13.665 -24.582 -41.732 1 83.03 298 ALA A N 1
ATOM 2297 C CA . ALA A 1 298 ? 13.993 -25.031 -43.083 1 83.03 298 ALA A CA 1
ATOM 2298 C C . ALA A 1 298 ? 15.098 -26.083 -43.058 1 83.03 298 ALA A C 1
ATOM 2300 O O . ALA A 1 298 ? 15.044 -27.067 -43.8 1 83.03 298 ALA A O 1
ATOM 2301 N N . GLU A 1 299 ? 15.955 -25.833 -42.175 1 83.69 299 GLU A N 1
ATOM 2302 C CA . GLU A 1 299 ? 17.032 -26.809 -42.037 1 83.69 299 GLU A CA 1
ATOM 2303 C C . GLU A 1 299 ? 16.509 -28.135 -41.493 1 83.69 299 GLU A C 1
ATOM 2305 O O . GLU A 1 299 ? 16.925 -29.205 -41.944 1 83.69 299 GLU A O 1
ATOM 2310 N N . GLU A 1 300 ? 15.652 -28.019 -40.609 1 81.46 300 GLU A N 1
ATOM 2311 C CA . GLU A 1 300 ? 15.077 -29.23 -40.03 1 81.46 300 GLU A CA 1
ATOM 2312 C C . GLU A 1 300 ? 14.211 -29.97 -41.046 1 81.46 300 GLU A C 1
ATOM 2314 O O . GLU A 1 300 ? 14.278 -31.197 -41.149 1 81.46 300 GLU A O 1
ATOM 2319 N N . GLU A 1 301 ? 13.442 -29.243 -41.788 1 80.78 301 GLU A N 1
ATOM 2320 C CA . GLU A 1 301 ? 12.594 -29.858 -42.805 1 80.78 301 GLU A CA 1
ATOM 2321 C C . GLU A 1 301 ? 13.43 -30.442 -43.941 1 80.78 301 GLU A C 1
ATOM 2323 O O . GLU A 1 301 ? 13.077 -31.478 -44.509 1 80.78 301 GLU A O 1
ATOM 2328 N N . LEU A 1 302 ? 14.511 -29.758 -44.208 1 85.32 302 LEU A N 1
ATOM 2329 C CA . LEU A 1 302 ? 15.424 -30.277 -45.221 1 85.32 302 LEU A CA 1
ATOM 2330 C C . LEU A 1 302 ? 16.076 -31.574 -44.752 1 85.32 302 LEU A C 1
ATOM 2332 O O . LEU A 1 302 ? 16.201 -32.526 -45.525 1 85.32 302 LEU A O 1
ATOM 2336 N N . ARG A 1 303 ? 16.331 -31.565 -43.537 1 80.88 303 ARG A N 1
ATOM 2337 C CA . ARG A 1 303 ? 16.911 -32.781 -42.976 1 80.88 303 ARG A CA 1
ATOM 2338 C C . ARG A 1 303 ? 15.907 -33.929 -43.002 1 80.88 303 ARG A C 1
ATOM 2340 O O . ARG A 1 303 ? 16.263 -35.065 -43.321 1 80.88 303 ARG A O 1
ATOM 2347 N N . LYS A 1 304 ? 14.732 -33.606 -42.746 1 80.43 304 LYS A N 1
ATOM 2348 C CA . LYS A 1 304 ? 13.681 -34.619 -42.79 1 80.43 304 LYS A CA 1
ATOM 2349 C C . LYS A 1 304 ? 13.47 -35.13 -44.212 1 80.43 304 LYS A C 1
ATOM 2351 O O . LYS A 1 304 ? 13.295 -36.332 -44.426 1 80.43 304 LYS A O 1
ATOM 2356 N N . ALA A 1 305 ? 13.489 -34.222 -45.127 1 81.54 305 ALA A N 1
ATOM 2357 C CA . ALA A 1 305 ? 13.28 -34.587 -46.526 1 81.54 305 ALA A CA 1
ATOM 2358 C C . ALA A 1 305 ? 14.417 -35.467 -47.038 1 81.54 305 ALA A C 1
ATOM 2360 O O . ALA A 1 305 ? 14.182 -36.436 -47.764 1 81.54 305 ALA A O 1
ATOM 2361 N N . PHE A 1 306 ? 15.602 -35.18 -46.554 1 81.88 306 PHE A N 1
ATOM 2362 C CA . PHE A 1 306 ? 16.746 -35.989 -46.959 1 81.88 306 PHE A CA 1
ATOM 2363 C C . PHE A 1 306 ? 16.685 -37.371 -46.32 1 81.88 306 PHE A C 1
ATOM 2365 O O . PHE A 1 306 ? 17.023 -38.371 -46.957 1 81.88 306 PHE A O 1
ATOM 2372 N N . ALA A 1 307 ? 16.21 -37.371 -45.171 1 79.65 307 ALA A N 1
ATOM 2373 C CA . ALA A 1 307 ? 16.079 -38.654 -44.487 1 79.65 307 ALA A CA 1
ATOM 2374 C C . ALA A 1 307 ? 15.009 -39.521 -45.145 1 79.65 307 ALA A C 1
ATOM 2376 O O . ALA A 1 307 ? 15.193 -40.73 -45.305 1 79.65 307 ALA A O 1
ATOM 2377 N N . THR A 1 308 ? 13.954 -38.9 -45.495 1 79.55 308 THR A N 1
ATOM 2378 C CA . THR A 1 308 ? 12.901 -39.63 -46.192 1 79.55 308 THR A CA 1
ATOM 2379 C C . THR A 1 308 ? 13.391 -40.123 -47.55 1 79.55 308 THR A C 1
ATOM 2381 O O . THR A 1 308 ? 13.041 -41.224 -47.98 1 79.55 308 THR A O 1
ATOM 2384 N N . GLN A 1 309 ? 14.163 -39.309 -48.203 1 81.4 309 GLN A N 1
ATOM 2385 C CA . GLN A 1 309 ? 14.728 -39.7 -49.49 1 81.4 309 GLN A CA 1
ATOM 2386 C C . GLN A 1 309 ? 15.66 -40.9 -49.34 1 81.4 309 GLN A C 1
ATOM 2388 O O . GLN A 1 309 ? 15.654 -41.805 -50.177 1 81.4 309 GLN A O 1
ATOM 2393 N N . GLN A 1 310 ? 16.371 -40.886 -48.302 1 76.15 310 GLN A N 1
ATOM 2394 C CA . GLN A 1 310 ? 17.327 -41.967 -48.087 1 76.15 310 GLN A CA 1
ATOM 2395 C C . GLN A 1 310 ? 16.614 -43.273 -47.747 1 76.15 310 GLN A C 1
ATOM 2397 O O . GLN A 1 310 ? 17.038 -44.348 -48.177 1 76.15 310 GLN A O 1
ATOM 2402 N N . THR A 1 311 ? 15.525 -43.124 -47.071 1 74.21 311 THR A N 1
ATOM 2403 C CA . THR A 1 311 ? 14.819 -44.331 -46.659 1 74.21 311 THR A CA 1
ATOM 2404 C C . THR A 1 311 ? 13.914 -44.838 -47.778 1 74.21 311 THR A C 1
ATOM 2406 O O . THR A 1 311 ? 13.825 -46.044 -48.014 1 74.21 311 THR A O 1
ATOM 2409 N N . SER A 1 312 ? 13.223 -43.941 -48.41 1 73.65 312 SER A N 1
ATOM 2410 C CA . SER A 1 312 ? 12.243 -44.36 -49.406 1 73.65 312 SER A CA 1
ATOM 2411 C C . SER A 1 312 ? 12.859 -44.408 -50.801 1 73.65 312 SER A C 1
ATOM 2413 O O . SER A 1 312 ? 12.299 -45.022 -51.711 1 73.65 312 SER A O 1
ATOM 2415 N N . GLY A 1 313 ? 14.072 -43.871 -51.093 1 73.4 313 GLY A N 1
ATOM 2416 C CA . GLY A 1 313 ? 14.739 -43.821 -52.384 1 73.4 313 GLY A CA 1
ATOM 2417 C C . GLY A 1 313 ? 14.125 -42.81 -53.334 1 73.4 313 GLY A C 1
ATOM 2418 O O . GLY A 1 313 ? 14.633 -42.599 -54.437 1 73.4 313 GLY A O 1
ATOM 2419 N N . GLN A 1 314 ? 12.919 -42.27 -53.056 1 75.7 314 GLN A N 1
ATOM 2420 C CA . GLN A 1 314 ? 12.231 -41.31 -53.914 1 75.7 314 GLN A CA 1
ATOM 2421 C C . GLN A 1 314 ? 12.229 -39.917 -53.291 1 75.7 314 GLN A C 1
ATOM 2423 O O . GLN A 1 314 ? 12.279 -39.779 -52.067 1 75.7 314 GLN A O 1
ATOM 2428 N N . ARG A 1 315 ? 12.387 -38.91 -54.079 1 78.79 315 ARG A N 1
ATOM 2429 C CA . ARG A 1 315 ? 12.336 -37.526 -53.621 1 78.79 315 ARG A CA 1
ATOM 2430 C C . ARG A 1 315 ? 10.944 -37.168 -53.113 1 78.79 315 ARG A C 1
ATOM 2432 O O . ARG A 1 315 ? 9.956 -37.319 -53.835 1 78.79 315 ARG A O 1
ATOM 2439 N N . PRO A 1 316 ? 10.826 -36.88 -51.85 1 80.49 316 PRO A N 1
ATOM 2440 C CA . PRO A 1 316 ? 9.514 -36.583 -51.273 1 80.49 316 PRO A CA 1
ATOM 2441 C C . PRO A 1 316 ? 8.846 -35.37 -51.917 1 80.49 316 PRO A C 1
ATOM 2443 O O . PRO A 1 316 ? 9.508 -34.363 -52.179 1 80.49 316 PRO A O 1
ATOM 2446 N N . ARG A 1 317 ? 7.653 -35.527 -52.534 1 76.79 317 ARG A N 1
ATOM 2447 C CA . ARG A 1 317 ? 6.888 -34.439 -53.134 1 76.79 317 ARG A CA 1
ATOM 2448 C C . ARG A 1 317 ? 5.779 -33.969 -52.199 1 76.79 317 ARG A C 1
ATOM 2450 O O . ARG A 1 317 ? 5.208 -34.767 -51.453 1 76.79 317 ARG A O 1
ATOM 2457 N N . GLY A 1 318 ? 5.682 -32.72 -51.749 1 71.8 318 GLY A N 1
ATOM 2458 C CA . GLY A 1 318 ? 4.606 -32.2 -50.92 1 71.8 318 GLY A CA 1
ATOM 2459 C C . GLY A 1 318 ? 3.941 -30.97 -51.508 1 71.8 318 GLY A C 1
ATOM 2460 O O . GLY A 1 318 ? 4.434 -30.397 -52.482 1 71.8 318 GLY A O 1
ATOM 2461 N N . PHE A 1 319 ? 2.698 -30.691 -51.156 1 68.16 319 PHE A N 1
ATOM 2462 C CA . PHE A 1 319 ? 1.971 -29.503 -51.587 1 68.16 319 PHE A CA 1
ATOM 2463 C C . PHE A 1 319 ? 2.458 -28.269 -50.837 1 68.16 319 PHE A C 1
ATOM 2465 O O . PHE A 1 319 ? 2.415 -28.227 -49.606 1 68.16 319 PHE A O 1
ATOM 2472 N N . PHE A 1 320 ? 3.193 -27.457 -51.498 1 74.97 320 PHE A N 1
ATOM 2473 C CA . PHE A 1 320 ? 3.647 -26.214 -50.886 1 74.97 320 PHE A CA 1
ATOM 2474 C C . PHE A 1 320 ? 3.066 -25.008 -51.614 1 74.97 320 PHE A C 1
ATOM 2476 O O . PHE A 1 320 ? 2.755 -25.086 -52.804 1 74.97 320 PHE A O 1
ATOM 2483 N N . PRO A 1 321 ? 2.618 -23.915 -50.94 1 61.74 321 PRO A N 1
ATOM 2484 C CA . PRO A 1 321 ? 2.061 -22.739 -51.613 1 61.74 321 PRO A CA 1
ATOM 2485 C C . PRO A 1 321 ? 2.987 -22.184 -52.693 1 61.74 321 PRO A C 1
ATOM 2487 O O . PRO A 1 321 ? 4.211 -22.233 -52.548 1 61.74 321 PRO A O 1
ATOM 2490 N N . GLY A 1 322 ? 2.47 -21.972 -53.943 1 53.75 322 GLY A N 1
ATOM 2491 C CA . GLY A 1 322 ? 3.199 -21.538 -55.124 1 53.75 322 GLY A CA 1
ATOM 2492 C C . GLY A 1 322 ? 3.763 -20.136 -54.995 1 53.75 322 GLY A C 1
ATOM 2493 O O . GLY A 1 322 ? 3.321 -19.358 -54.146 1 53.75 322 GLY A O 1
ATOM 2494 N N . ARG A 1 323 ? 4.84 -19.784 -55.501 1 48.66 323 ARG A N 1
ATOM 2495 C CA . ARG A 1 323 ? 5.468 -18.469 -55.58 1 48.66 323 ARG A CA 1
ATOM 2496 C C . ARG A 1 323 ? 4.539 -17.458 -56.243 1 48.66 323 ARG A C 1
ATOM 2498 O O . ARG A 1 323 ? 3.871 -17.774 -57.229 1 48.66 323 ARG A O 1
ATOM 2505 N N . PRO A 1 324 ? 4.113 -16.278 -55.603 1 42.13 324 PRO A N 1
ATOM 2506 C CA . PRO A 1 324 ? 3.511 -15.316 -56.53 1 42.13 324 PRO A CA 1
ATOM 2507 C C . PRO A 1 324 ? 4.36 -15.089 -57.779 1 42.13 324 PRO A C 1
ATOM 2509 O O . PRO A 1 324 ? 5.582 -15.25 -57.736 1 42.13 324 PRO A O 1
ATOM 2512 N N . ALA A 1 325 ? 3.734 -15.256 -58.941 1 33.4 325 ALA A N 1
ATOM 2513 C CA . ALA A 1 325 ? 4.396 -14.782 -60.153 1 33.4 325 ALA A CA 1
ATOM 2514 C C . ALA A 1 325 ? 5.171 -13.495 -59.887 1 33.4 325 ALA A C 1
ATOM 2516 O O . ALA A 1 325 ? 4.682 -12.6 -59.194 1 33.4 325 ALA A O 1
ATOM 2517 N N . SER A 1 326 ? 6.435 -13.518 -59.885 1 34.24 326 SER A N 1
ATOM 2518 C CA . SER A 1 326 ? 7.333 -12.369 -59.916 1 34.24 326 SER A CA 1
ATOM 2519 C C . SER A 1 326 ? 6.75 -11.234 -60.751 1 34.24 326 SER A C 1
ATOM 2521 O O . SER A 1 326 ? 6.609 -11.362 -61.969 1 34.24 326 SER A O 1
ATOM 2523 N N . SER A 1 327 ? 5.586 -10.556 -60.514 1 32.01 327 SER A N 1
ATOM 2524 C CA . SER A 1 327 ? 5.597 -9.34 -61.321 1 32.01 327 SER A CA 1
ATOM 2525 C C . SER A 1 327 ? 6.983 -8.704 -61.343 1 32.01 327 SER A C 1
ATOM 2527 O O . SER A 1 327 ? 7.771 -8.887 -60.412 1 32.01 327 SER A O 1
ATOM 2529 N N . GLY A 1 328 ? 7.631 -8.284 -62.494 1 30.53 328 GLY A N 1
ATOM 2530 C CA . GLY A 1 328 ? 8.851 -7.62 -62.926 1 30.53 328 GLY A CA 1
ATOM 2531 C C . GLY A 1 328 ? 9.35 -6.586 -61.935 1 30.53 328 GLY A C 1
ATOM 2532 O O . GLY A 1 328 ? 10.534 -6.242 -61.932 1 30.53 328 GLY A O 1
ATOM 2533 N N . GLU A 1 329 ? 8.583 -5.377 -61.79 1 30.86 329 GLU A N 1
ATOM 2534 C CA . GLU A 1 329 ? 9.262 -4.149 -61.385 1 30.86 329 GLU A CA 1
ATOM 2535 C C . GLU A 1 329 ? 9.857 -4.283 -59.986 1 30.86 329 GLU A C 1
ATOM 2537 O O . GLU A 1 329 ? 9.342 -5.036 -59.156 1 30.86 329 GLU A O 1
ATOM 2542 N N . GLY A 1 330 ? 11.181 -3.773 -59.635 1 31.84 330 GLY A N 1
ATOM 2543 C CA . GLY A 1 330 ? 12.244 -3.563 -58.664 1 31.84 330 GLY A CA 1
ATOM 2544 C C . GLY A 1 330 ? 11.73 -3.154 -57.297 1 31.84 330 GLY A C 1
ATOM 2545 O O . GLY A 1 330 ? 12.509 -2.75 -56.431 1 31.84 330 GLY A O 1
ATOM 2546 N N . THR A 1 331 ? 10.574 -2.434 -57.271 1 31.42 331 THR A N 1
ATOM 2547 C CA . THR A 1 331 ? 10.519 -1.71 -56.007 1 31.42 331 THR A CA 1
ATOM 2548 C C . THR A 1 331 ? 10.472 -2.679 -54.829 1 31.42 331 THR A C 1
ATOM 2550 O O . THR A 1 331 ? 9.675 -3.619 -54.824 1 31.42 331 THR A O 1
ATOM 2553 N N . PRO A 1 332 ? 11.66 -2.813 -54.058 1 31.5 332 PRO A N 1
ATOM 2554 C CA . PRO A 1 332 ? 11.76 -3.597 -52.824 1 31.5 332 PRO A CA 1
ATOM 2555 C C . PRO A 1 332 ? 10.533 -3.446 -51.928 1 31.5 332 PRO A C 1
ATOM 2557 O O . PRO A 1 332 ? 10.107 -2.324 -51.642 1 31.5 332 PRO A O 1
ATOM 2560 N N . ALA A 1 333 ? 9.46 -4.164 -52.133 1 31.52 333 ALA A N 1
ATOM 2561 C CA . ALA A 1 333 ? 8.293 -4.123 -51.256 1 31.52 333 ALA A CA 1
ATOM 2562 C C . ALA A 1 333 ? 8.709 -3.953 -49.797 1 31.52 333 ALA A C 1
ATOM 2564 O O . ALA A 1 333 ? 9.709 -4.528 -49.36 1 31.52 333 ALA A O 1
ATOM 2565 N N . PRO A 1 334 ? 8.439 -2.738 -49.255 1 32.18 334 PRO A N 1
ATOM 2566 C CA . PRO A 1 334 ? 8.823 -2.468 -47.868 1 32.18 334 PRO A CA 1
ATOM 2567 C C . PRO A 1 334 ? 8.666 -3.688 -46.964 1 32.18 334 PRO A C 1
ATOM 2569 O O . PRO A 1 334 ? 7.773 -4.512 -47.181 1 32.18 334 PRO A O 1
ATOM 2572 N N . TRP A 1 335 ? 9.815 -4.154 -46.389 1 30.84 335 TRP A N 1
ATOM 2573 C CA . TRP A 1 335 ? 10.225 -5.264 -45.535 1 30.84 335 TRP A CA 1
ATOM 2574 C C . TRP A 1 335 ? 9.184 -5.531 -44.453 1 30.84 335 TRP A C 1
ATOM 2576 O O . TRP A 1 335 ? 9.134 -6.626 -43.888 1 30.84 335 TRP A O 1
ATOM 2586 N N . HIS A 1 336 ? 8.515 -4.48 -43.988 1 33.2 336 HIS A N 1
ATOM 2587 C CA . HIS A 1 336 ? 7.693 -4.734 -42.81 1 33.2 336 HIS A CA 1
ATOM 2588 C C . HIS A 1 336 ? 6.637 -5.797 -43.094 1 33.2 336 HIS A C 1
ATOM 2590 O O . HIS A 1 336 ? 5.961 -6.267 -42.176 1 33.2 336 HIS A O 1
ATOM 2596 N N . ALA A 1 337 ? 6.005 -5.797 -44.225 1 30.72 337 ALA A N 1
ATOM 2597 C CA . ALA A 1 337 ? 4.903 -6.673 -44.611 1 30.72 337 ALA A CA 1
ATOM 2598 C C . ALA A 1 337 ? 5.371 -8.12 -44.74 1 30.72 337 ALA A C 1
ATOM 2600 O O . ALA A 1 337 ? 4.644 -8.971 -45.258 1 30.72 337 ALA A O 1
ATOM 2601 N N . ALA A 1 338 ? 6.697 -8.418 -44.843 1 31.42 338 ALA A N 1
ATOM 2602 C CA . ALA A 1 338 ? 7.154 -9.786 -45.073 1 31.42 338 ALA A CA 1
ATOM 2603 C C . ALA A 1 338 ? 6.644 -10.726 -43.985 1 31.42 338 ALA A C 1
ATOM 2605 O O . ALA A 1 338 ? 7.382 -11.076 -43.062 1 31.42 338 ALA A O 1
ATOM 2606 N N . ALA A 1 339 ? 5.782 -10.394 -43.102 1 32.16 339 ALA A N 1
ATOM 2607 C CA . ALA A 1 339 ? 5.133 -11.44 -42.316 1 32.16 339 ALA A CA 1
ATOM 2608 C C . ALA A 1 339 ? 4.907 -12.695 -43.153 1 32.16 339 ALA A C 1
ATOM 2610 O O . ALA A 1 339 ? 5.032 -12.662 -44.38 1 32.16 339 ALA A O 1
ATOM 2611 N N . PRO A 1 340 ? 3.867 -13.664 -42.795 1 34.22 340 PRO A N 1
ATOM 2612 C CA . PRO A 1 340 ? 3.669 -14.951 -43.467 1 34.22 340 PRO A CA 1
ATOM 2613 C C . PRO A 1 340 ? 3.493 -14.807 -44.977 1 34.22 340 PRO A C 1
ATOM 2615 O O . PRO A 1 340 ? 2.394 -14.501 -45.447 1 34.22 340 PRO A O 1
ATOM 2618 N N . HIS A 1 341 ? 4.208 -14.018 -45.722 1 33.69 341 HIS A N 1
ATOM 2619 C CA . HIS A 1 341 ? 4.281 -14.082 -47.177 1 33.69 341 HIS A CA 1
ATOM 2620 C C . HIS A 1 341 ? 4.286 -15.527 -47.665 1 33.69 341 HIS A C 1
ATOM 2622 O O . HIS A 1 341 ? 4.383 -15.78 -48.868 1 33.69 341 HIS A O 1
ATOM 2628 N N . LEU A 1 342 ? 4.885 -16.366 -46.819 1 35.31 342 LEU A N 1
ATOM 2629 C CA . LEU A 1 342 ? 4.73 -17.706 -47.374 1 35.31 342 LEU A CA 1
ATOM 2630 C C . LEU A 1 342 ? 3.263 -18.011 -47.656 1 35.31 342 LEU A C 1
ATOM 2632 O O . LEU A 1 342 ? 2.905 -19.159 -47.931 1 35.31 342 LEU A O 1
ATOM 2636 N N . MET A 1 343 ? 2.33 -17.192 -47.174 1 35.42 343 MET A N 1
ATOM 2637 C CA . MET A 1 343 ? 1.039 -17.535 -47.762 1 35.42 343 MET A CA 1
ATOM 2638 C C . MET A 1 343 ? 1.085 -17.419 -49.282 1 35.42 343 MET A C 1
ATOM 2640 O O . MET A 1 343 ? 1.131 -16.313 -49.823 1 35.42 343 MET A O 1
ATOM 2644 N N . LEU A 1 344 ? 2.002 -18.084 -49.915 1 38.32 344 LEU A N 1
ATOM 2645 C CA . LEU A 1 344 ? 1.963 -18.406 -51.337 1 38.32 344 LEU A CA 1
ATOM 2646 C C . LEU A 1 344 ? 0.525 -18.546 -51.824 1 38.32 344 LEU A C 1
ATOM 2648 O O . LEU A 1 344 ? -0.205 -19.431 -51.371 1 38.32 344 LEU A O 1
ATOM 2652 N N . ASP A 1 345 ? -0.148 -17.495 -51.928 1 42.35 345 ASP A N 1
ATOM 2653 C CA . ASP A 1 345 ? -1.497 -17.439 -52.481 1 42.35 345 ASP A CA 1
ATOM 2654 C C . ASP A 1 345 ? -1.641 -18.38 -53.675 1 42.35 345 ASP A C 1
ATOM 2656 O O . ASP A 1 345 ? -2.7 -18.438 -54.303 1 42.35 345 ASP A O 1
ATOM 2660 N N . GLY A 1 346 ? -0.454 -18.811 -54.287 1 47.18 346 GLY A N 1
ATOM 2661 C CA . GLY A 1 346 ? -0.781 -19.584 -55.474 1 47.18 346 GLY A CA 1
ATOM 2662 C C . GLY A 1 346 ? -1.343 -20.957 -55.157 1 47.18 346 GLY A C 1
ATOM 2663 O O . GLY A 1 346 ? -1.317 -21.392 -54.004 1 47.18 346 GLY A O 1
ATOM 2664 N N . PRO A 1 347 ? -2.038 -21.584 -56.074 1 53.47 347 PRO A N 1
ATOM 2665 C CA . PRO A 1 347 ? -2.539 -22.95 -55.906 1 53.47 347 PRO A CA 1
ATOM 2666 C C . PRO A 1 347 ? -1.453 -23.927 -55.463 1 53.47 347 PRO A C 1
ATOM 2668 O O . PRO A 1 347 ? -0.285 -23.765 -55.828 1 53.47 347 PRO A O 1
ATOM 2671 N N . PRO A 1 348 ? -1.577 -24.551 -54.366 1 61.79 348 PRO A N 1
ATOM 2672 C CA . PRO A 1 348 ? -0.591 -25.535 -53.913 1 61.79 348 PRO A CA 1
ATOM 2673 C C . PRO A 1 348 ? -0.057 -26.401 -55.052 1 61.79 348 PRO A C 1
ATOM 2675 O O . PRO A 1 348 ? -0.834 -26.903 -55.867 1 61.79 348 PRO A O 1
ATOM 2678 N N . GLU A 1 349 ? 1.102 -26.062 -55.545 1 66.98 349 GLU A N 1
ATOM 2679 C CA . GLU A 1 349 ? 1.707 -26.877 -56.594 1 66.98 349 GLU A CA 1
ATOM 2680 C C . GLU A 1 349 ? 2.503 -28.036 -56.002 1 66.98 349 GLU A C 1
ATOM 2682 O O . GLU A 1 349 ? 3.044 -27.926 -54.899 1 66.98 349 GLU A O 1
ATOM 2687 N N . LEU A 1 350 ? 2.464 -29.155 -56.548 1 73.36 350 LEU A N 1
ATOM 2688 C CA . LEU A 1 350 ? 3.241 -30.337 -56.189 1 73.36 350 LEU A CA 1
ATOM 2689 C C . LEU A 1 350 ? 4.718 -30.133 -56.507 1 73.36 350 LEU A C 1
ATOM 2691 O O . LEU A 1 350 ? 5.091 -29.972 -57.671 1 73.36 350 LEU A O 1
ATOM 2695 N N . ARG A 1 351 ? 5.401 -29.685 -55.585 1 78.31 351 ARG A N 1
ATOM 2696 C CA . ARG A 1 351 ? 6.826 -29.449 -55.797 1 78.31 351 ARG A CA 1
ATOM 2697 C C . ARG A 1 351 ? 7.67 -30.402 -54.957 1 78.31 351 ARG A C 1
ATOM 2699 O O . ARG A 1 351 ? 7.153 -31.071 -54.06 1 78.31 351 ARG A O 1
ATOM 2706 N N . ASP A 1 352 ? 8.946 -30.533 -55.499 1 80.55 352 ASP A N 1
ATOM 2707 C CA . ASP A 1 352 ? 9.949 -31.28 -54.747 1 80.55 352 ASP A CA 1
ATOM 2708 C C . ASP A 1 352 ? 10.239 -30.612 -53.405 1 80.55 352 ASP A C 1
ATOM 2710 O O . ASP A 1 352 ? 10.507 -29.41 -53.349 1 80.55 352 ASP A O 1
ATOM 2714 N N . ALA A 1 353 ? 10.067 -31.312 -52.278 1 82.99 353 ALA A N 1
ATOM 2715 C CA . ALA A 1 353 ? 10.224 -30.789 -50.923 1 82.99 353 ALA A CA 1
ATOM 2716 C C . ALA A 1 353 ? 11.645 -30.282 -50.692 1 82.99 353 ALA A C 1
ATOM 2718 O O . ALA A 1 353 ? 11.848 -29.269 -50.02 1 82.99 353 ALA A O 1
ATOM 2719 N N . ILE A 1 354 ? 12.658 -30.898 -51.314 1 85.43 354 ILE A N 1
ATOM 2720 C CA . ILE A 1 354 ? 14.051 -30.513 -51.114 1 85.43 354 ILE A CA 1
ATOM 2721 C C . ILE A 1 354 ? 14.328 -29.192 -51.827 1 85.43 354 ILE A C 1
ATOM 2723 O O . ILE A 1 354 ? 14.95 -28.291 -51.259 1 85.43 354 ILE A O 1
ATOM 2727 N N . GLU A 1 355 ? 13.848 -29.116 -53.087 1 82.49 355 GLU A N 1
ATOM 2728 C CA . GLU A 1 355 ? 14.069 -27.882 -53.833 1 82.49 355 GLU A CA 1
ATOM 2729 C C . GLU A 1 355 ? 13.336 -26.708 -53.189 1 82.49 355 GLU A C 1
ATOM 2731 O O . GLU A 1 355 ? 13.87 -25.599 -53.119 1 82.49 355 GLU A O 1
ATOM 2736 N N . HIS A 1 356 ? 12.229 -27.001 -52.699 1 82.11 356 HIS A N 1
ATOM 2737 C CA . HIS A 1 356 ? 11.448 -25.948 -52.06 1 82.11 356 HIS A CA 1
ATOM 2738 C C . HIS A 1 356 ? 12.142 -25.433 -50.803 1 82.11 356 HIS A C 1
ATOM 2740 O O . HIS A 1 356 ? 12.322 -24.224 -50.64 1 82.11 356 HIS A O 1
ATOM 2746 N N . TRP A 1 357 ? 12.591 -26.324 -50.011 1 86.29 357 TRP A N 1
ATOM 2747 C CA . TRP A 1 357 ? 13.159 -25.913 -48.731 1 86.29 357 TRP A CA 1
ATOM 2748 C C . TRP A 1 357 ? 14.56 -25.34 -48.916 1 86.29 357 TRP A C 1
ATOM 2750 O O . TRP A 1 357 ? 14.998 -24.491 -48.137 1 86.29 357 TRP A O 1
ATOM 2760 N N . GLN A 1 358 ? 15.167 -25.727 -49.964 1 84.46 358 GLN A N 1
ATOM 2761 C CA . GLN A 1 358 ? 16.452 -25.11 -50.277 1 84.46 358 GLN A CA 1
ATOM 2762 C C . GLN A 1 358 ? 16.274 -23.662 -50.722 1 84.46 358 GLN A C 1
ATOM 2764 O O . GLN A 1 358 ? 17.079 -22.796 -50.375 1 84.46 358 GLN A O 1
ATOM 2769 N N . GLU A 1 359 ? 15.303 -23.435 -51.499 1 82.21 359 GLU A N 1
ATOM 2770 C CA . GLU A 1 359 ? 15.009 -22.069 -51.922 1 82.21 359 GLU A CA 1
ATOM 2771 C C . GLU A 1 359 ? 14.628 -21.192 -50.733 1 82.21 359 GLU A C 1
ATOM 2773 O O . GLU A 1 359 ? 15.059 -20.041 -50.64 1 82.21 359 GLU A O 1
ATOM 2778 N N . VAL A 1 360 ? 13.824 -21.748 -49.901 1 82.85 360 VAL A N 1
ATOM 2779 C CA . VAL A 1 360 ? 13.417 -21.015 -48.706 1 82.85 360 VAL A CA 1
ATOM 2780 C C . VAL A 1 360 ? 14.638 -20.727 -47.836 1 82.85 360 VAL A C 1
ATOM 2782 O O . VAL A 1 360 ? 14.768 -19.634 -47.28 1 82.85 360 VAL A O 1
ATOM 2785 N N . LEU A 1 361 ? 15.493 -21.67 -47.695 1 88.02 361 LEU A N 1
ATOM 2786 C CA . LEU A 1 361 ? 16.698 -21.512 -46.888 1 88.02 361 LEU A CA 1
ATOM 2787 C C . LEU A 1 361 ? 17.588 -20.408 -47.449 1 88.02 361 LEU A C 1
ATOM 2789 O O . LEU A 1 361 ? 18.114 -19.586 -46.695 1 88.02 361 LEU A O 1
ATOM 2793 N N . GLN A 1 362 ? 17.716 -20.413 -48.779 1 83.71 362 GLN A N 1
ATOM 2794 C CA . GLN A 1 362 ? 18.568 -19.397 -49.387 1 83.71 362 GLN A CA 1
ATOM 2795 C C . GLN A 1 362 ? 17.955 -18.007 -49.245 1 83.71 362 GLN A C 1
ATOM 2797 O O . GLN A 1 362 ? 18.664 -17.035 -48.977 1 83.71 362 GLN A O 1
ATOM 2802 N N . THR A 1 363 ? 16.758 -17.914 -49.416 1 82.79 363 THR A N 1
ATOM 2803 C CA . THR A 1 363 ? 16.092 -16.624 -49.274 1 82.79 363 THR A CA 1
ATOM 2804 C C . THR A 1 363 ? 16.177 -16.127 -47.834 1 82.79 363 THR A C 1
ATOM 2806 O O . THR A 1 363 ? 16.449 -14.949 -47.593 1 82.79 363 THR A O 1
ATOM 2809 N N . GLU A 1 364 ? 15.929 -17.048 -46.956 1 86.54 364 GLU A N 1
ATOM 2810 C CA . GLU A 1 364 ? 15.937 -16.657 -45.55 1 86.54 364 GLU A CA 1
ATOM 2811 C C . GLU A 1 364 ? 17.355 -16.365 -45.065 1 86.54 364 GLU A C 1
ATOM 2813 O O . GLU A 1 364 ? 17.559 -15.497 -44.214 1 86.54 364 GLU A O 1
ATOM 2818 N N . ARG A 1 365 ? 18.255 -16.955 -45.575 1 85.17 365 ARG A N 1
ATOM 2819 C CA . ARG A 1 365 ? 19.639 -16.675 -45.205 1 85.17 365 ARG A CA 1
ATOM 2820 C C . ARG A 1 365 ? 20.071 -15.299 -45.7 1 85.17 365 ARG A C 1
ATOM 2822 O O . ARG A 1 365 ? 20.81 -14.59 -45.014 1 85.17 365 ARG A O 1
ATOM 2829 N N . SER A 1 366 ? 19.661 -15.012 -46.907 1 83.04 366 SER A N 1
ATOM 2830 C CA . SER A 1 366 ? 19.968 -13.68 -47.417 1 83.04 366 SER A CA 1
ATOM 2831 C C . SER A 1 366 ? 19.283 -12.599 -46.589 1 83.04 366 SER A C 1
ATOM 2833 O O . SER A 1 366 ? 19.878 -11.557 -46.304 1 83.04 366 SER A O 1
ATOM 2835 N N . ALA A 1 367 ? 18.09 -12.891 -46.241 1 84.4 367 ALA A N 1
ATOM 2836 C CA . ALA A 1 367 ? 17.372 -11.946 -45.39 1 84.4 367 ALA A CA 1
ATOM 2837 C C . ALA A 1 367 ? 18.029 -11.835 -44.017 1 84.4 367 ALA A C 1
ATOM 2839 O O . ALA A 1 367 ? 18.064 -10.754 -43.424 1 84.4 367 ALA A O 1
ATOM 2840 N N . LEU A 1 368 ? 18.487 -12.897 -43.541 1 86 368 LEU A N 1
ATOM 2841 C CA . LEU A 1 368 ? 19.177 -12.931 -42.256 1 86 368 LEU A CA 1
ATOM 2842 C C . LEU A 1 368 ? 20.439 -12.075 -42.295 1 86 368 LEU A C 1
ATOM 2844 O O . LEU A 1 368 ? 20.727 -11.343 -41.345 1 86 368 LEU A O 1
ATOM 2848 N N . LEU A 1 369 ? 21.117 -12.114 -43.4 1 81.03 369 LEU A N 1
ATOM 2849 C CA . LEU A 1 369 ? 22.346 -11.339 -43.53 1 81.03 369 LEU A CA 1
ATOM 2850 C C . LEU A 1 369 ? 22.041 -9.847 -43.618 1 81.03 369 LEU A C 1
ATOM 2852 O O . LEU A 1 369 ? 22.78 -9.025 -43.073 1 81.03 369 LEU A O 1
ATOM 2856 N N . GLU A 1 370 ? 21.023 -9.537 -44.238 1 80.82 370 GLU A N 1
ATOM 2857 C CA . GLU A 1 370 ? 20.627 -8.135 -44.327 1 80.82 370 GLU A CA 1
ATOM 2858 C C . GLU A 1 370 ? 20.224 -7.587 -42.961 1 80.82 370 GLU A C 1
ATOM 2860 O O . GLU A 1 370 ? 20.553 -6.449 -42.621 1 80.82 370 GLU A O 1
ATOM 2865 N N . GLU A 1 371 ? 19.535 -8.4 -42.289 1 82.87 371 GLU A N 1
ATOM 2866 C CA . GLU A 1 371 ? 19.107 -7.967 -40.962 1 82.87 371 GLU A CA 1
ATOM 2867 C C . GLU A 1 371 ? 20.294 -7.848 -40.011 1 82.87 371 GLU A C 1
ATOM 2869 O O . GLU A 1 371 ? 20.322 -6.964 -39.152 1 82.87 371 GLU A O 1
ATOM 2874 N N . ARG A 1 372 ? 21.189 -8.625 -40.16 1 79.41 372 ARG A N 1
ATOM 2875 C CA . ARG A 1 372 ? 22.384 -8.559 -39.325 1 79.41 372 ARG A CA 1
ATOM 2876 C C . ARG A 1 372 ? 23.185 -7.294 -39.615 1 79.41 372 ARG A C 1
ATOM 2878 O O . ARG A 1 372 ? 23.789 -6.714 -38.71 1 79.41 372 ARG A O 1
ATOM 2885 N N . ARG A 1 373 ? 23.132 -6.867 -40.808 1 76.53 373 ARG A N 1
ATOM 2886 C CA . ARG A 1 373 ? 23.795 -5.624 -41.185 1 76.53 373 ARG A CA 1
ATOM 2887 C C . ARG A 1 373 ? 23.068 -4.416 -40.603 1 76.53 373 ARG A C 1
ATOM 2889 O O . ARG A 1 373 ? 23.704 -3.469 -40.136 1 76.53 373 ARG A O 1
ATOM 2896 N N . ARG A 1 374 ? 21.831 -4.613 -40.61 1 77.38 374 ARG A N 1
ATOM 2897 C CA . ARG A 1 374 ? 21.04 -3.523 -40.05 1 77.38 374 ARG A CA 1
ATOM 2898 C C . ARG A 1 374 ? 21.31 -3.36 -38.558 1 77.38 374 ARG A C 1
ATOM 2900 O O . ARG A 1 374 ? 21.384 -2.237 -38.054 1 77.38 374 ARG A O 1
ATOM 2907 N N . LEU A 1 375 ? 21.505 -4.531 -37.937 1 79.97 375 LEU A N 1
ATOM 2908 C CA . LEU A 1 375 ? 21.692 -4.52 -36.491 1 79.97 375 LEU A CA 1
ATOM 2909 C C . LEU A 1 375 ? 23.141 -4.209 -36.133 1 79.97 375 LEU A C 1
ATOM 2911 O O . LEU A 1 375 ? 23.474 -4.051 -34.956 1 79.97 375 LEU A O 1
ATOM 2915 N N . GLY A 1 376 ? 23.953 -3.946 -37.03 1 69.88 376 GLY A N 1
ATOM 2916 C CA . GLY A 1 376 ? 25.337 -3.548 -36.833 1 69.88 376 GLY A CA 1
ATOM 2917 C C . GLY A 1 376 ? 26.23 -4.691 -36.388 1 69.88 376 GLY A C 1
ATOM 2918 O O . GLY A 1 376 ? 27.231 -4.474 -35.703 1 69.88 376 GLY A O 1
ATOM 2919 N N . LEU A 1 377 ? 25.75 -5.879 -36.453 1 69.58 377 LEU A N 1
ATOM 2920 C CA . LEU A 1 377 ? 26.551 -7.007 -35.989 1 69.58 377 LEU A CA 1
ATOM 2921 C C . LEU A 1 377 ? 27.697 -7.292 -36.954 1 69.58 377 LEU A C 1
ATOM 2923 O O . LEU A 1 377 ? 28.695 -7.909 -36.573 1 69.58 377 LEU A O 1
ATOM 2927 N N . CYS A 1 378 ? 27.539 -6.832 -38.169 1 58.34 378 CYS A N 1
ATOM 2928 C CA . CYS A 1 378 ? 28.672 -6.996 -39.073 1 58.34 378 CYS A CA 1
ATOM 2929 C C . CYS A 1 378 ? 29.706 -5.898 -38.856 1 58.34 378 CYS A C 1
ATOM 2931 O O . CYS A 1 378 ? 29.4 -4.858 -38.27 1 58.34 378 CYS A O 1
ATOM 2933 N N . ALA A 1 379 ? 30.965 -5.951 -39.161 1 52.13 379 ALA A N 1
ATOM 2934 C CA . ALA A 1 379 ? 32.212 -5.245 -38.88 1 52.13 379 ALA A CA 1
ATOM 2935 C C . ALA A 1 379 ? 31.96 -3.758 -38.648 1 52.13 379 ALA A C 1
ATOM 2937 O O . ALA A 1 379 ? 32.483 -3.174 -37.696 1 52.13 379 ALA A O 1
ATOM 2938 N N . HIS A 1 380 ? 31.725 -2.9 -39.632 1 49.4 380 HIS A N 1
ATOM 2939 C CA . HIS A 1 380 ? 32.352 -1.59 -39.763 1 49.4 380 HIS A CA 1
ATOM 2940 C C . HIS A 1 380 ? 31.482 -0.499 -39.148 1 49.4 380 HIS A C 1
ATOM 2942 O O . HIS A 1 380 ? 31.896 0.659 -39.066 1 49.4 380 HIS A O 1
ATOM 2948 N N . GLY A 1 381 ? 30.2 -0.563 -38.531 1 51.65 381 GLY A N 1
ATOM 2949 C CA . GLY A 1 381 ? 29.651 0.716 -38.108 1 51.65 381 GLY A CA 1
ATOM 2950 C C . GLY A 1 381 ? 28.538 0.58 -37.087 1 51.65 381 GLY A C 1
ATOM 2951 O O . GLY A 1 381 ? 27.839 -0.435 -37.055 1 51.65 381 GLY A O 1
ATOM 2952 N N . GLU A 1 382 ? 28.599 1.037 -35.773 1 56.3 382 GLU A N 1
ATOM 2953 C CA . GLU A 1 382 ? 27.553 1.161 -34.762 1 56.3 382 GLU A CA 1
ATOM 2954 C C . GLU A 1 382 ? 26.23 1.596 -35.386 1 56.3 382 GLU A C 1
ATOM 2956 O O . GLU A 1 382 ? 26.196 2.522 -36.199 1 56.3 382 GLU A O 1
ATOM 2961 N N . PRO A 1 383 ? 25.198 0.679 -35.416 1 59.25 383 PRO A N 1
ATOM 2962 C CA . PRO A 1 383 ? 23.937 1.037 -36.07 1 59.25 383 PRO A CA 1
ATOM 2963 C C . PRO A 1 383 ? 23.42 2.409 -35.642 1 59.25 383 PRO A C 1
ATOM 2965 O O . PRO A 1 383 ? 23.739 2.88 -34.547 1 59.25 383 PRO A O 1
ATOM 2968 N N . ASP A 1 384 ? 22.983 3.224 -36.596 1 52.68 384 ASP A N 1
ATOM 2969 C CA . ASP A 1 384 ? 22.426 4.562 -36.421 1 52.68 384 ASP A CA 1
ATOM 2970 C C . ASP A 1 384 ? 21.266 4.549 -35.429 1 52.68 384 ASP A C 1
ATOM 2972 O O . ASP A 1 384 ? 20.422 3.651 -35.464 1 52.68 384 ASP A O 1
ATOM 2976 N N . PHE A 1 385 ? 21.347 5.19 -34.291 1 54.91 385 PHE A N 1
ATOM 2977 C CA . PHE A 1 385 ? 20.397 5.453 -33.217 1 54.91 385 PHE A CA 1
ATOM 2978 C C . PHE A 1 385 ? 18.995 5.668 -33.775 1 54.91 385 PHE A C 1
ATOM 2980 O O . PHE A 1 385 ? 18.007 5.267 -33.157 1 54.91 385 PHE A O 1
ATOM 2987 N N . ALA A 1 386 ? 19.038 6.347 -34.995 1 50.57 386 ALA A N 1
ATOM 2988 C CA . ALA A 1 386 ? 17.769 6.77 -35.583 1 50.57 386 ALA A CA 1
ATOM 2989 C C . ALA A 1 386 ? 16.971 5.57 -36.086 1 50.57 386 ALA A C 1
ATOM 2991 O O . ALA A 1 386 ? 15.775 5.684 -36.365 1 50.57 386 ALA A O 1
ATOM 2992 N N . SER A 1 387 ? 17.627 4.532 -36.253 1 55.48 387 SER A N 1
ATOM 2993 C CA . SER A 1 387 ? 16.99 3.462 -37.012 1 55.48 387 SER A CA 1
ATOM 2994 C C . SER A 1 387 ? 16.142 2.572 -36.11 1 55.48 387 SER A C 1
ATOM 2996 O O . SER A 1 387 ? 15.478 1.649 -36.585 1 55.48 387 SER A O 1
ATOM 2998 N N . GLY A 1 388 ? 15.842 2.989 -34.877 1 64.92 388 GLY A N 1
ATOM 2999 C CA . GLY A 1 388 ? 14.901 2.245 -34.055 1 64.92 388 GLY A CA 1
ATOM 3000 C C . GLY A 1 388 ? 15.399 0.862 -33.68 1 64.92 388 GLY A C 1
ATOM 3001 O O . GLY A 1 388 ? 14.603 -0.028 -33.375 1 64.92 388 GLY A O 1
ATOM 3002 N N . VAL A 1 389 ? 16.792 0.648 -33.856 1 75.67 389 VAL A N 1
ATOM 3003 C CA . VAL A 1 389 ? 17.388 -0.665 -33.631 1 75.67 389 VAL A CA 1
ATOM 3004 C C . VAL A 1 389 ? 17.514 -0.925 -32.132 1 75.67 389 VAL A C 1
ATOM 3006 O O . VAL A 1 389 ? 17.214 -2.024 -31.659 1 75.67 389 VAL A O 1
ATOM 3009 N N . TYR A 1 390 ? 17.853 0.128 -31.475 1 80.2 390 TYR A N 1
ATOM 3010 C CA . TYR A 1 390 ? 18.064 -0.059 -30.044 1 80.2 390 TYR A CA 1
ATOM 3011 C C . TYR A 1 390 ? 16.749 0.047 -29.281 1 80.2 390 TYR A C 1
ATOM 3013 O O . TYR A 1 390 ? 15.894 0.871 -29.616 1 80.2 390 TYR A O 1
ATOM 3021 N N . GLY A 1 391 ? 16.656 -0.869 -28.413 1 81.26 391 GLY A N 1
ATOM 3022 C CA . GLY A 1 391 ? 15.504 -0.813 -27.527 1 81.26 391 GLY A CA 1
ATOM 3023 C C . GLY A 1 391 ? 15.692 0.145 -26.365 1 81.26 391 GLY A C 1
ATOM 3024 O O . GLY A 1 391 ? 16.649 0.922 -26.342 1 81.26 391 GLY A O 1
ATOM 3025 N N . CYS A 1 392 ? 14.805 0.184 -25.478 1 86.26 392 CYS A N 1
ATOM 3026 C CA . CYS A 1 392 ? 14.849 1.089 -24.335 1 86.26 392 CYS A CA 1
ATOM 3027 C C . CYS A 1 392 ? 15.229 0.342 -23.062 1 86.26 392 CYS A C 1
ATOM 3029 O O . CYS A 1 392 ? 15.002 0.836 -21.956 1 86.26 392 CYS A O 1
ATOM 3031 N N . SER A 1 393 ? 15.745 -0.884 -23.235 1 90.89 393 SER A N 1
ATOM 3032 C CA . SER A 1 393 ? 16.209 -1.663 -22.091 1 90.89 393 SER A CA 1
ATOM 3033 C C . SER A 1 393 ? 17.634 -2.162 -22.303 1 90.89 393 SER A C 1
ATOM 3035 O O . SER A 1 393 ? 18.087 -2.298 -23.442 1 90.89 393 SER A O 1
ATOM 3037 N N . GLY A 1 394 ? 18.344 -2.273 -21.263 1 92.19 394 GLY A N 1
ATOM 3038 C CA . GLY A 1 394 ? 19.724 -2.72 -21.364 1 92.19 394 GLY A CA 1
ATOM 3039 C C . GLY A 1 394 ? 20.251 -3.326 -20.077 1 92.19 394 GLY A C 1
ATOM 3040 O O . GLY A 1 394 ? 19.612 -3.22 -19.028 1 92.19 394 GLY A O 1
ATOM 3041 N N . PHE A 1 395 ? 21.357 -4.108 -20.247 1 94.55 395 PHE A N 1
ATOM 3042 C CA . PHE A 1 395 ? 22.061 -4.714 -19.123 1 94.55 395 PHE A CA 1
ATOM 3043 C C . PHE A 1 395 ? 23.399 -4.024 -18.886 1 94.55 395 PHE A C 1
ATOM 3045 O O . PHE A 1 395 ? 24.158 -3.789 -19.828 1 94.55 395 PHE A O 1
ATOM 3052 N N . VAL A 1 396 ? 23.623 -3.62 -17.679 1 95.83 396 VAL A N 1
ATOM 3053 C CA . VAL A 1 396 ? 24.89 -2.985 -17.329 1 95.83 396 VAL A CA 1
ATOM 3054 C C . VAL A 1 396 ? 25.624 -3.833 -16.293 1 95.83 396 VAL A C 1
ATOM 3056 O O . VAL A 1 396 ? 25.097 -4.095 -15.21 1 95.83 396 VAL A O 1
ATOM 3059 N N . THR A 1 397 ? 26.79 -4.295 -16.639 1 94.52 397 THR A N 1
ATOM 3060 C CA . THR A 1 397 ? 27.627 -5.086 -15.744 1 94.52 397 THR A CA 1
ATOM 3061 C C . THR A 1 397 ? 28.723 -4.222 -15.124 1 94.52 397 THR A C 1
ATOM 3063 O O . THR A 1 397 ? 29.461 -3.54 -15.838 1 94.52 397 THR A O 1
ATOM 3066 N N . PHE A 1 398 ? 28.808 -4.277 -13.854 1 93.37 398 PHE A N 1
ATOM 3067 C CA . PHE A 1 398 ? 29.779 -3.468 -13.126 1 93.37 398 PHE A CA 1
ATOM 3068 C C . PHE A 1 398 ? 31.039 -4.272 -12.828 1 93.37 398 PHE A C 1
ATOM 3070 O O . PHE A 1 398 ? 31.04 -5.499 -12.944 1 93.37 398 PHE A O 1
ATOM 3077 N N . LEU A 1 399 ? 32.096 -3.53 -12.461 1 90.84 399 LEU A N 1
ATOM 3078 C CA . LEU A 1 399 ? 33.357 -4.167 -12.098 1 90.84 399 LEU A CA 1
ATOM 3079 C C . LEU A 1 399 ? 33.256 -4.833 -10.73 1 90.84 399 LEU A C 1
ATOM 3081 O O . LEU A 1 399 ? 33.763 -5.94 -10.535 1 90.84 399 LEU A O 1
ATOM 3085 N N . GLN A 1 400 ? 32.517 -4.095 -9.879 1 87.9 400 GLN A N 1
ATOM 3086 C CA . GLN A 1 400 ? 32.348 -4.612 -8.525 1 87.9 400 GLN A CA 1
ATOM 3087 C C . GLN A 1 400 ? 30.871 -4.782 -8.182 1 87.9 400 GLN A C 1
ATOM 3089 O O . GLN A 1 400 ? 30.031 -3.993 -8.62 1 87.9 400 GLN A O 1
ATOM 3094 N N . ARG A 1 401 ? 30.655 -5.785 -7.347 1 88.53 401 ARG A N 1
ATOM 3095 C CA . ARG A 1 401 ? 29.285 -6.067 -6.932 1 88.53 401 ARG A CA 1
ATOM 3096 C C . ARG A 1 401 ? 28.725 -4.932 -6.082 1 88.53 401 ARG A C 1
ATOM 3098 O O . ARG A 1 401 ? 27.528 -4.641 -6.136 1 88.53 401 ARG A O 1
ATOM 3105 N N . ARG A 1 402 ? 29.543 -4.298 -5.319 1 86.24 402 ARG A N 1
ATOM 3106 C CA . ARG A 1 402 ? 29.126 -3.214 -4.434 1 86.24 402 ARG A CA 1
ATOM 3107 C C . ARG A 1 402 ? 28.529 -2.058 -5.229 1 86.24 402 ARG A C 1
ATOM 3109 O O . ARG A 1 402 ? 27.494 -1.506 -4.85 1 86.24 402 ARG A O 1
ATOM 3116 N N . ASP A 1 403 ? 29.15 -1.762 -6.33 1 88.36 403 ASP A N 1
ATOM 3117 C CA . ASP A 1 403 ? 28.664 -0.666 -7.163 1 88.36 403 ASP A CA 1
ATOM 3118 C C . ASP A 1 403 ? 27.333 -1.025 -7.821 1 88.36 403 ASP A C 1
ATOM 3120 O O . ASP A 1 403 ? 26.473 -0.161 -8.004 1 88.36 403 ASP A O 1
ATOM 3124 N N . ALA A 1 404 ? 27.223 -2.281 -8.116 1 91.56 404 ALA A N 1
ATOM 3125 C CA . ALA A 1 404 ? 25.961 -2.725 -8.703 1 91.56 404 ALA A CA 1
ATOM 3126 C C . ALA A 1 404 ? 24.819 -2.61 -7.697 1 91.56 404 ALA A C 1
ATOM 3128 O O . ALA A 1 404 ? 23.71 -2.202 -8.051 1 91.56 404 ALA A O 1
ATOM 3129 N N . GLU A 1 405 ? 25.151 -2.955 -6.447 1 90.16 405 GLU A N 1
ATOM 3130 C CA . GLU A 1 405 ? 24.125 -2.874 -5.411 1 90.16 405 GLU A CA 1
ATOM 3131 C C . GLU A 1 405 ? 23.744 -1.425 -5.123 1 90.16 405 GLU A C 1
ATOM 3133 O O . GLU A 1 405 ? 22.585 -1.13 -4.826 1 90.16 405 GLU A O 1
ATOM 3138 N N . ILE A 1 406 ? 24.681 -0.552 -5.205 1 88.42 406 ILE A N 1
ATOM 3139 C CA . ILE A 1 406 ? 24.412 0.867 -5 1 88.42 406 ILE A CA 1
ATOM 3140 C C . ILE A 1 406 ? 23.579 1.408 -6.16 1 88.42 406 ILE A C 1
ATOM 3142 O O . ILE A 1 406 ? 22.624 2.16 -5.95 1 88.42 406 ILE A O 1
ATOM 3146 N N . ALA A 1 407 ? 23.897 0.966 -7.345 1 91.34 407 ALA A N 1
ATOM 3147 C CA . ALA A 1 407 ? 23.191 1.436 -8.534 1 91.34 407 ALA A CA 1
ATOM 3148 C C . ALA A 1 407 ? 21.726 1.009 -8.506 1 91.34 407 ALA A C 1
ATOM 3150 O O . ALA A 1 407 ? 20.862 1.696 -9.056 1 91.34 407 ALA A O 1
ATOM 3151 N N . LEU A 1 408 ? 21.448 -0.082 -7.867 1 91.3 408 LEU A N 1
ATOM 3152 C CA . LEU A 1 408 ? 20.094 -0.623 -7.809 1 91.3 408 LEU A CA 1
ATOM 3153 C C . LEU A 1 408 ? 19.202 0.238 -6.921 1 91.3 408 LEU A C 1
ATOM 3155 O O . LEU A 1 408 ? 17.976 0.203 -7.046 1 91.3 408 LEU A O 1
ATOM 3159 N N . ARG A 1 409 ? 19.777 1.061 -6.086 1 88.23 409 ARG A N 1
ATOM 3160 C CA . ARG A 1 409 ? 18.978 1.739 -5.071 1 88.23 409 ARG A CA 1
ATOM 3161 C C . ARG A 1 409 ? 18.95 3.244 -5.311 1 88.23 409 ARG A C 1
ATOM 3163 O O . ARG A 1 409 ? 18.304 3.985 -4.567 1 88.23 409 ARG A O 1
ATOM 3170 N N . LEU A 1 410 ? 19.485 3.679 -6.367 1 87.12 410 LEU A N 1
ATOM 3171 C CA . LEU A 1 410 ? 19.599 5.111 -6.622 1 87.12 410 LEU A CA 1
ATOM 3172 C C . LEU A 1 410 ? 18.48 5.591 -7.539 1 87.12 410 LEU A C 1
ATOM 3174 O O . LEU A 1 410 ? 17.967 4.822 -8.355 1 87.12 410 LEU A O 1
ATOM 3178 N N . GLN A 1 411 ? 18.099 6.754 -7.211 1 86.7 411 GLN A N 1
ATOM 3179 C CA . GLN A 1 411 ? 17.236 7.459 -8.152 1 86.7 411 GLN A CA 1
ATOM 3180 C C . GLN A 1 411 ? 18.049 8.365 -9.072 1 86.7 411 GLN A C 1
ATOM 3182 O O . GLN A 1 411 ? 18.751 9.264 -8.605 1 86.7 411 GLN A O 1
ATOM 3187 N N . TYR A 1 412 ? 17.895 8.197 -10.28 1 89.05 412 TYR A N 1
ATOM 3188 C CA . TYR A 1 412 ? 18.806 8.829 -11.228 1 89.05 412 TYR A CA 1
ATOM 3189 C C . TYR A 1 412 ? 18.254 10.168 -11.705 1 89.05 412 TYR A C 1
ATOM 3191 O O . TYR A 1 412 ? 18.981 11.162 -11.759 1 89.05 412 TYR A O 1
ATOM 3199 N N . ARG A 1 413 ? 16.971 10.177 -12.028 1 87.83 413 ARG A N 1
ATOM 3200 C CA . ARG A 1 413 ? 16.373 11.412 -12.525 1 87.83 413 ARG A CA 1
ATOM 3201 C C . ARG A 1 413 ? 15.157 11.806 -11.693 1 87.83 413 ARG A C 1
ATOM 3203 O O . ARG A 1 413 ? 14.65 11.003 -10.906 1 87.83 413 ARG A O 1
ATOM 3210 N N . ALA A 1 414 ? 14.723 13.059 -11.92 1 82.7 414 ALA A N 1
ATOM 3211 C CA . ALA A 1 414 ? 13.546 13.564 -11.218 1 82.7 414 ALA A CA 1
ATOM 3212 C C . ALA A 1 414 ? 12.278 12.861 -11.696 1 82.7 414 ALA A C 1
ATOM 3214 O O . ALA A 1 414 ? 11.353 12.636 -10.913 1 82.7 414 ALA A O 1
ATOM 3215 N N . ASP A 1 415 ? 12.363 12.546 -12.969 1 83.09 415 ASP A N 1
ATOM 3216 C CA . ASP A 1 415 ? 11.258 11.749 -13.493 1 83.09 415 ASP A CA 1
ATOM 3217 C C . ASP A 1 415 ? 11.424 10.275 -13.129 1 83.09 415 ASP A C 1
ATOM 3219 O O . ASP A 1 415 ? 12.307 9.596 -13.656 1 83.09 415 ASP A O 1
ATOM 3223 N N . GLY A 1 416 ? 10.626 9.812 -12.296 1 80.91 416 GLY A N 1
ATOM 3224 C CA . GLY A 1 416 ? 10.762 8.462 -11.773 1 80.91 416 GLY A CA 1
ATOM 3225 C C . GLY A 1 416 ? 10.493 7.39 -12.811 1 80.91 416 GLY A C 1
ATOM 3226 O O . GLY A 1 416 ? 10.753 6.209 -12.574 1 80.91 416 GLY A O 1
ATOM 3227 N N . LEU A 1 417 ? 10.102 7.789 -14.04 1 84.13 417 LEU A N 1
ATOM 3228 C CA . LEU A 1 417 ? 9.789 6.797 -15.064 1 84.13 417 LEU A CA 1
ATOM 3229 C C . LEU A 1 417 ? 10.971 6.597 -16.006 1 84.13 417 LEU A C 1
ATOM 3231 O O . LEU A 1 417 ? 10.936 5.724 -16.876 1 84.13 417 LEU A O 1
ATOM 3235 N N . GLN A 1 418 ? 11.984 7.304 -15.711 1 87.29 418 GLN A N 1
ATOM 3236 C CA . GLN A 1 418 ? 13.182 7.156 -16.532 1 87.29 418 GLN A CA 1
ATOM 3237 C C . GLN A 1 418 ? 14.296 6.457 -15.758 1 87.29 418 GLN A C 1
ATOM 3239 O O . GLN A 1 418 ? 14.452 6.672 -14.554 1 87.29 418 GLN A O 1
ATOM 3244 N N . PHE A 1 419 ? 14.992 5.599 -16.415 1 89.81 419 PHE A N 1
ATOM 3245 C CA . PHE A 1 419 ? 16.091 4.82 -15.856 1 89.81 419 PHE A CA 1
ATOM 3246 C C . PHE A 1 419 ? 15.611 3.969 -14.687 1 89.81 419 PHE A C 1
ATOM 3248 O O . PHE A 1 419 ? 16.115 4.099 -13.569 1 89.81 419 PHE A O 1
ATOM 3255 N N . LEU A 1 420 ? 14.722 3.158 -15.023 1 88.94 420 LEU A N 1
ATOM 3256 C CA . LEU A 1 420 ? 14.264 2.205 -14.018 1 88.94 420 LEU A CA 1
ATOM 3257 C C . LEU A 1 420 ? 15.241 1.041 -13.888 1 88.94 420 LEU A C 1
ATOM 3259 O O . LEU A 1 420 ? 15.527 0.353 -14.871 1 88.94 420 LEU A O 1
ATOM 3263 N N . VAL A 1 421 ? 15.826 0.929 -12.756 1 92.46 421 VAL A N 1
ATOM 3264 C CA . VAL A 1 421 ? 16.864 -0.072 -12.538 1 92.46 421 VAL A CA 1
ATOM 3265 C C . VAL A 1 421 ? 16.328 -1.186 -11.641 1 92.46 421 VAL A C 1
ATOM 3267 O O . VAL A 1 421 ? 15.64 -0.919 -10.653 1 92.46 421 VAL A O 1
ATOM 3270 N N . SER A 1 422 ? 16.508 -2.422 -12.076 1 90.49 422 SER A N 1
ATOM 3271 C CA . SER A 1 422 ? 16.112 -3.588 -11.294 1 90.49 422 SER A CA 1
ATOM 3272 C C . SER A 1 422 ? 17.156 -4.696 -11.385 1 90.49 422 SER A C 1
ATOM 3274 O O . SER A 1 422 ? 18.084 -4.616 -12.192 1 90.49 422 SER A O 1
ATOM 3276 N N . ALA A 1 423 ? 17.065 -5.633 -10.481 1 90.09 423 ALA A N 1
ATOM 3277 C CA . ALA A 1 423 ? 17.938 -6.802 -10.549 1 90.09 423 ALA A CA 1
ATOM 3278 C C . ALA A 1 423 ? 17.61 -7.661 -11.767 1 90.09 423 ALA A C 1
ATOM 3280 O O . ALA A 1 423 ? 16.438 -7.914 -12.058 1 90.09 423 ALA A O 1
ATOM 3281 N N . PRO A 1 424 ? 18.562 -8.005 -12.521 1 90.72 424 PRO A N 1
ATOM 3282 C CA . PRO A 1 424 ? 18.313 -8.809 -13.72 1 90.72 424 PRO A CA 1
ATOM 3283 C C . PRO A 1 424 ? 17.914 -10.246 -13.395 1 90.72 424 PRO A C 1
ATOM 3285 O O . PRO A 1 424 ? 18.34 -10.793 -12.374 1 90.72 424 PRO A O 1
ATOM 3288 N N . PRO A 1 425 ? 17.091 -10.77 -14.191 1 89.19 425 PRO A N 1
ATOM 3289 C CA . PRO A 1 425 ? 16.841 -12.208 -14.073 1 89.19 425 PRO A CA 1
ATOM 3290 C C . PRO A 1 425 ? 18.032 -13.053 -14.519 1 89.19 425 PRO A C 1
ATOM 3292 O O . PRO A 1 425 ? 19.014 -12.517 -15.038 1 89.19 425 PRO A O 1
ATOM 3295 N N . ALA A 1 426 ? 18.036 -14.349 -14.233 1 87.85 426 ALA A N 1
ATOM 3296 C CA . ALA A 1 426 ? 19.079 -15.239 -14.736 1 87.85 426 ALA A CA 1
ATOM 3297 C C . ALA A 1 426 ? 19.173 -15.17 -16.258 1 87.85 426 ALA A C 1
ATOM 3299 O O . ALA A 1 426 ? 18.153 -15.077 -16.945 1 87.85 426 ALA A O 1
ATOM 3300 N N . PRO A 1 427 ? 20.304 -15.186 -16.711 1 87.67 427 PRO A N 1
ATOM 3301 C CA . PRO A 1 427 ? 20.493 -15.032 -18.156 1 87.67 427 PRO A CA 1
ATOM 3302 C C . PRO A 1 427 ? 19.673 -16.032 -18.968 1 87.67 427 PRO A C 1
ATOM 3304 O O . PRO A 1 427 ? 19.196 -15.705 -20.057 1 87.67 427 PRO A O 1
ATOM 3307 N N . GLU A 1 428 ? 19.444 -17.217 -18.399 1 82.68 428 GLU A N 1
ATOM 3308 C CA . GLU A 1 428 ? 18.717 -18.252 -19.126 1 82.68 428 GLU A CA 1
ATOM 3309 C C . GLU A 1 428 ? 17.21 -18.017 -19.062 1 82.68 428 GLU A C 1
ATOM 3311 O O . GLU A 1 428 ? 16.457 -18.562 -19.872 1 82.68 428 GLU A O 1
ATOM 3316 N N . ASP A 1 429 ? 16.866 -17.155 -18.211 1 87.06 429 ASP A N 1
ATOM 3317 C CA . ASP A 1 429 ? 15.434 -16.973 -17.993 1 87.06 429 ASP A CA 1
ATOM 3318 C C . ASP A 1 429 ? 14.959 -15.634 -18.552 1 87.06 429 ASP A C 1
ATOM 3320 O O . ASP A 1 429 ? 13.792 -15.269 -18.397 1 87.06 429 ASP A O 1
ATOM 3324 N N . VAL A 1 430 ? 15.818 -14.899 -19.211 1 89.17 430 VAL A N 1
ATOM 3325 C CA . VAL A 1 430 ? 15.461 -13.578 -19.718 1 89.17 430 VAL A CA 1
ATOM 3326 C C . VAL A 1 430 ? 14.56 -13.72 -20.942 1 89.17 430 VAL A C 1
ATOM 3328 O O . VAL A 1 430 ? 14.855 -14.499 -21.851 1 89.17 430 VAL A O 1
ATOM 3331 N N . ARG A 1 431 ? 13.444 -13.069 -20.939 1 87.06 431 ARG A N 1
ATOM 3332 C CA . ARG A 1 431 ? 12.581 -12.963 -22.11 1 87.06 431 ARG A CA 1
ATOM 3333 C C . ARG A 1 431 ? 12.869 -11.685 -22.89 1 87.06 431 ARG A C 1
ATOM 3335 O O . ARG A 1 431 ? 12.284 -10.636 -22.611 1 87.06 431 ARG A O 1
ATOM 3342 N N . HIS A 1 432 ? 13.619 -11.819 -23.8 1 84.36 432 HIS A N 1
ATOM 3343 C CA . HIS A 1 432 ? 14.095 -10.663 -24.55 1 84.36 432 HIS A CA 1
ATOM 3344 C C . HIS A 1 432 ? 12.966 -10.02 -25.349 1 84.36 432 HIS A C 1
ATOM 3346 O O . HIS A 1 432 ? 13.023 -8.83 -25.665 1 84.36 432 HIS A O 1
ATOM 3352 N N . GLU A 1 433 ? 11.932 -10.765 -25.671 1 80.02 433 GLU A N 1
ATOM 3353 C CA . GLU A 1 433 ? 10.803 -10.222 -26.422 1 80.02 433 GLU A CA 1
ATOM 3354 C C . GLU A 1 433 ? 10.069 -9.154 -25.617 1 80.02 433 GLU A C 1
ATOM 3356 O O . GLU A 1 433 ? 9.54 -8.196 -26.185 1 80.02 433 GLU A O 1
ATOM 3361 N N . ASP A 1 434 ? 10.088 -9.375 -24.348 1 82.83 434 ASP A N 1
ATOM 3362 C CA . ASP A 1 434 ? 9.393 -8.437 -23.472 1 82.83 434 ASP A CA 1
ATOM 3363 C C . ASP A 1 434 ? 10.203 -7.156 -23.285 1 82.83 434 ASP A C 1
ATOM 3365 O O . ASP A 1 434 ? 9.637 -6.087 -23.045 1 82.83 434 ASP A O 1
ATOM 3369 N N . LEU A 1 435 ? 11.492 -7.323 -23.372 1 85.12 435 LEU A N 1
ATOM 3370 C CA . LEU A 1 435 ? 12.353 -6.168 -23.145 1 85.12 435 LEU A CA 1
ATOM 3371 C C . LEU A 1 435 ? 12.332 -5.229 -24.347 1 85.12 435 LEU A C 1
ATOM 3373 O O . LEU A 1 435 ? 12.7 -4.058 -24.232 1 85.12 435 LEU A O 1
ATOM 3377 N N . GLN A 1 436 ? 11.889 -5.86 -25.457 1 77.66 436 GLN A N 1
ATOM 3378 C CA . GLN A 1 436 ? 11.843 -5.049 -26.669 1 77.66 436 GLN A CA 1
ATOM 3379 C C . GLN A 1 436 ? 10.541 -4.258 -26.753 1 77.66 436 GLN A C 1
ATOM 3381 O O . GLN A 1 436 ? 10.452 -3.278 -27.495 1 77.66 436 GLN A O 1
ATOM 3386 N N . LYS A 1 437 ? 9.638 -4.85 -25.98 1 68.82 437 LYS A N 1
ATOM 3387 C CA . LYS A 1 437 ? 8.353 -4.156 -26.004 1 68.82 437 LYS A CA 1
ATOM 3388 C C . LYS A 1 437 ? 8.444 -2.809 -25.293 1 68.82 437 LYS A C 1
ATOM 3390 O O . LYS A 1 437 ? 9.046 -2.704 -24.223 1 68.82 437 LYS A O 1
ATOM 3395 N N . ARG A 1 438 ? 8.467 -1.972 -26.089 1 60.02 438 ARG A N 1
ATOM 3396 C CA . ARG A 1 438 ? 8.574 -0.629 -25.527 1 60.02 438 ARG A CA 1
ATOM 3397 C C . ARG A 1 438 ? 7.7 -0.483 -24.286 1 60.02 438 ARG A C 1
ATOM 3399 O O . ARG A 1 438 ? 7.093 -1.455 -23.83 1 60.02 438 ARG A O 1
ATOM 3406 N N . THR A 1 439 ? 6.926 0.488 -24.044 1 55.94 439 THR A N 1
ATOM 3407 C CA . THR A 1 439 ? 6.149 0.965 -22.905 1 55.94 439 THR A CA 1
ATOM 3408 C C . THR A 1 439 ? 4.768 0.317 -22.883 1 55.94 439 THR A C 1
ATOM 3410 O O . THR A 1 439 ? 3.968 0.517 -23.8 1 55.94 439 THR A O 1
ATOM 3413 N N . MET A 1 440 ? 4.851 -1.143 -22.656 1 56.93 440 MET A N 1
ATOM 3414 C CA . MET A 1 440 ? 3.442 -1.516 -22.568 1 56.93 440 MET A CA 1
ATOM 3415 C C . MET A 1 440 ? 2.639 -0.442 -21.843 1 56.93 440 MET A C 1
ATOM 3417 O O . MET A 1 440 ? 3.046 0.033 -20.781 1 56.93 440 MET A O 1
ATOM 3421 N N . GLY A 1 441 ? 1.933 0.255 -22.675 1 59.02 441 GLY A N 1
ATOM 3422 C CA . GLY A 1 441 ? 1.076 1.339 -22.22 1 59.02 441 GLY A CA 1
ATOM 3423 C C . GLY A 1 441 ? 0.14 0.93 -21.099 1 59.02 441 GLY A C 1
ATOM 3424 O O . GLY A 1 441 ? -0.021 -0.26 -20.821 1 59.02 441 GLY A O 1
ATOM 3425 N N . PHE A 1 442 ? -0.215 1.622 -20.309 1 62.4 442 PHE A N 1
ATOM 3426 C CA . PHE A 1 442 ? -1.223 1.482 -19.264 1 62.4 442 PHE A CA 1
ATOM 3427 C C . PHE A 1 442 ? -2.454 0.756 -19.793 1 62.4 442 PHE A C 1
ATOM 3429 O O . PHE A 1 442 ? -3.079 -0.023 -19.071 1 62.4 442 PHE A O 1
ATOM 3436 N N . GLY A 1 443 ? -2.556 0.892 -21.154 1 60.78 443 GLY A N 1
ATOM 3437 C CA . GLY A 1 443 ? -3.718 0.257 -21.756 1 60.78 443 GLY A CA 1
ATOM 3438 C C . GLY A 1 443 ? -3.625 -1.257 -21.78 1 60.78 443 GLY A C 1
ATOM 3439 O O . GLY A 1 443 ? -4.606 -1.949 -21.501 1 60.78 443 GLY A O 1
ATOM 3440 N N . ASP A 1 444 ? -2.384 -1.788 -22.004 1 69.74 444 ASP A N 1
ATOM 3441 C CA . ASP A 1 444 ? -2.218 -3.237 -22.049 1 69.74 444 ASP A CA 1
ATOM 3442 C C . ASP A 1 444 ? -2.36 -3.85 -20.657 1 69.74 444 ASP A C 1
ATOM 3444 O O . ASP A 1 444 ? -2.984 -4.901 -20.497 1 69.74 444 ASP A O 1
ATOM 3448 N N . TYR A 1 445 ? -1.877 -3.22 -19.711 1 74.77 445 TYR A N 1
ATOM 3449 C CA . TYR A 1 445 ? -1.994 -3.733 -18.351 1 74.77 445 TYR A CA 1
ATOM 3450 C C . TYR A 1 445 ? -3.447 -3.739 -17.892 1 74.77 445 TYR A C 1
ATOM 3452 O O . TYR A 1 445 ? -3.902 -4.697 -17.263 1 74.77 445 TYR A O 1
ATOM 3460 N N . LEU A 1 446 ? -4.132 -2.698 -18.285 1 70.93 446 LEU A N 1
ATOM 3461 C CA . LEU A 1 446 ? -5.541 -2.623 -17.917 1 70.93 446 LEU A CA 1
ATOM 3462 C C . LEU A 1 446 ? -6.34 -3.731 -18.594 1 70.93 446 LEU A C 1
ATOM 3464 O O . LEU A 1 446 ? -7.21 -4.344 -17.971 1 70.93 446 LEU A O 1
ATOM 3468 N N . LEU A 1 447 ? -5.893 -3.944 -19.788 1 71.78 447 LEU A N 1
ATOM 3469 C CA . LEU A 1 447 ? -6.557 -5.032 -20.499 1 71.78 447 LEU A CA 1
ATOM 3470 C C . LEU A 1 447 ? -6.236 -6.377 -19.857 1 71.78 447 LEU A C 1
ATOM 3472 O O . LEU A 1 447 ? -7.101 -7.252 -19.774 1 71.78 447 LEU A O 1
ATOM 3476 N N . GLY A 1 448 ? -4.973 -6.511 -19.492 1 79.79 448 GLY A N 1
ATOM 3477 C CA . GLY A 1 448 ? -4.608 -7.747 -18.819 1 79.79 448 GLY A CA 1
ATOM 3478 C C . GLY A 1 448 ? -5.389 -7.983 -17.539 1 79.79 448 GLY A C 1
ATOM 3479 O O . GLY A 1 448 ? -5.916 -9.075 -17.32 1 79.79 448 GLY A O 1
ATOM 3480 N N . TYR A 1 449 ? -5.589 -7.01 -16.797 1 79.39 449 TYR A N 1
ATOM 3481 C CA . TYR A 1 449 ? -6.326 -7.146 -15.546 1 79.39 449 TYR A CA 1
ATOM 3482 C C . TYR A 1 449 ? -7.813 -7.351 -15.808 1 79.39 449 TYR A C 1
ATOM 3484 O O . TYR A 1 449 ? -8.476 -8.111 -15.099 1 79.39 449 TYR A O 1
ATOM 3492 N N . LEU A 1 450 ? -8.334 -6.686 -16.783 1 72.13 450 LEU A N 1
ATOM 3493 C CA . LEU A 1 450 ? -9.734 -6.87 -17.15 1 72.13 450 LEU A CA 1
ATOM 3494 C C . LEU A 1 450 ? -9.991 -8.3 -17.615 1 72.13 450 LEU A C 1
ATOM 3496 O O . LEU A 1 450 ? -11.033 -8.881 -17.303 1 72.13 450 LEU A O 1
ATOM 3500 N N . CYS A 1 451 ? -8.982 -8.804 -18.325 1 79.72 451 CYS A N 1
ATOM 3501 C CA . CYS A 1 451 ? -9.11 -10.194 -18.748 1 79.72 451 CYS A CA 1
ATOM 3502 C C . CYS A 1 451 ? -9.111 -11.132 -17.546 1 79.72 451 CYS A C 1
ATOM 3504 O O . CYS A 1 451 ? -9.865 -12.106 -17.514 1 79.72 451 CYS A O 1
ATOM 3506 N N . ILE A 1 452 ? -8.347 -10.865 -16.606 1 84 452 ILE A N 1
ATOM 3507 C CA . ILE A 1 452 ? -8.3 -11.698 -15.409 1 84 452 ILE A CA 1
ATOM 3508 C C . ILE A 1 452 ? -9.612 -11.568 -14.639 1 84 452 ILE A C 1
ATOM 3510 O O . ILE A 1 452 ? -10.17 -12.567 -14.178 1 84 452 ILE A O 1
ATOM 3514 N N . LEU A 1 453 ? -10.104 -10.368 -14.533 1 75.24 453 LEU A N 1
ATOM 3515 C CA . LEU A 1 453 ? -11.375 -10.158 -13.849 1 75.24 453 LEU A CA 1
ATOM 3516 C C . LEU A 1 453 ? -12.515 -10.839 -14.6 1 75.24 453 LEU A C 1
ATOM 3518 O O . LEU A 1 453 ? -13.422 -11.402 -13.982 1 75.24 453 LEU A O 1
ATOM 3522 N N . PHE A 1 454 ? -12.373 -10.755 -15.927 1 72.17 454 PHE A N 1
ATOM 3523 C CA . PHE A 1 454 ? -13.359 -11.437 -16.757 1 72.17 454 PHE A CA 1
ATOM 3524 C C . PHE A 1 454 ? -13.302 -12.944 -16.538 1 72.17 454 PHE A C 1
ATOM 3526 O O . PHE A 1 454 ? -14.337 -13.612 -16.507 1 72.17 454 PHE A O 1
ATOM 3533 N N . LEU A 1 455 ? -12.116 -13.426 -16.411 1 77.82 455 LEU A N 1
ATOM 3534 C CA . LEU A 1 455 ? -11.962 -14.852 -16.147 1 77.82 455 LEU A CA 1
ATOM 3535 C C . LEU A 1 455 ? -12.605 -15.232 -14.817 1 77.82 455 LEU A C 1
ATOM 3537 O O . LEU A 1 455 ? -13.212 -16.298 -14.699 1 77.82 455 LEU A O 1
ATOM 3541 N N . PHE A 1 456 ? -12.503 -14.374 -13.83 1 72.43 456 PHE A N 1
ATOM 3542 C CA . PHE A 1 456 ? -13.146 -14.602 -12.541 1 72.43 456 PHE A CA 1
ATOM 3543 C C . PHE A 1 456 ? -14.66 -14.683 -12.698 1 72.43 456 PHE A C 1
ATOM 3545 O O . PHE A 1 456 ? -15.305 -15.552 -12.107 1 72.43 456 PHE A O 1
ATOM 3552 N N . TRP A 1 457 ? -15.109 -13.813 -13.552 1 66.22 457 TRP A N 1
ATOM 3553 C CA . TRP A 1 457 ? -16.553 -13.726 -13.745 1 66.22 457 TRP A CA 1
ATOM 3554 C C . TRP A 1 457 ? -17.056 -14.875 -14.613 1 66.22 457 TRP A C 1
ATOM 3556 O O . TRP A 1 457 ? -18.105 -15.46 -14.332 1 66.22 457 TRP A O 1
ATOM 3566 N N . ALA A 1 458 ? -16.334 -15.209 -15.696 1 64.46 458 ALA A N 1
ATOM 3567 C CA . ALA A 1 458 ? -16.755 -16.22 -16.663 1 64.46 458 ALA A CA 1
ATOM 3568 C C . ALA A 1 458 ? -16.688 -17.619 -16.058 1 64.46 458 ALA A C 1
ATOM 3570 O O . ALA A 1 458 ? -17.396 -18.527 -16.499 1 64.46 458 ALA A O 1
ATOM 3571 N N . PHE A 1 459 ? -15.854 -17.768 -15.037 1 67.94 459 PHE A N 1
ATOM 3572 C CA . PHE A 1 459 ? -15.635 -19.113 -14.519 1 67.94 459 PHE A CA 1
ATOM 3573 C C . PHE A 1 459 ? -16.726 -19.496 -13.527 1 67.94 459 PHE A C 1
ATOM 3575 O O . PHE A 1 459 ? -17.011 -20.68 -13.335 1 67.94 459 PHE A O 1
ATOM 3582 N N . ALA A 1 460 ? -17.453 -18.545 -13.014 1 60.09 460 ALA A N 1
ATOM 3583 C CA . ALA A 1 460 ? -18.473 -18.827 -12.007 1 60.09 460 ALA A CA 1
ATOM 3584 C C . ALA A 1 460 ? -19.628 -19.625 -12.606 1 60.09 460 ALA A C 1
ATOM 3586 O O . ALA A 1 460 ? -19.999 -20.679 -12.083 1 60.09 460 ALA A O 1
ATOM 3587 N N . PRO A 1 461 ? -20.118 -19.21 -13.807 1 57.53 461 PRO A N 1
ATOM 3588 C CA . PRO A 1 461 ? -21.225 -19.977 -14.383 1 57.53 461 PRO A CA 1
ATOM 3589 C C . PRO A 1 461 ? -20.804 -21.376 -14.828 1 57.53 461 PRO A C 1
ATOM 3591 O O . PRO A 1 461 ? -21.601 -22.315 -14.759 1 57.53 461 PRO A O 1
ATOM 3594 N N . PHE A 1 462 ? -19.572 -21.576 -15.158 1 58.96 462 PHE A N 1
ATOM 3595 C CA . PHE A 1 462 ? -19.117 -22.871 -15.65 1 58.96 462 PHE A CA 1
ATOM 3596 C C . PHE A 1 462 ? -19.017 -23.878 -14.51 1 58.96 462 PHE A C 1
ATOM 3598 O O . PHE A 1 462 ? -19.392 -25.042 -14.669 1 58.96 462 PHE A O 1
ATOM 3605 N N . ILE A 1 463 ? -18.628 -23.391 -13.41 1 59.38 463 ILE A N 1
ATOM 3606 C CA . ILE A 1 463 ? -18.497 -24.283 -12.263 1 59.38 463 ILE A CA 1
ATOM 3607 C C . ILE A 1 463 ? -19.881 -24.734 -11.799 1 59.38 463 ILE A C 1
ATOM 3609 O O . ILE A 1 463 ? -20.084 -25.908 -11.481 1 59.38 463 ILE A O 1
ATOM 3613 N N . VAL A 1 464 ? -20.808 -23.829 -11.9 1 53.72 464 VAL A N 1
ATOM 3614 C CA . VAL A 1 464 ? -22.164 -24.139 -11.461 1 53.72 464 VAL A CA 1
ATOM 3615 C C . VAL A 1 464 ? -22.818 -25.105 -12.446 1 53.72 464 VAL A C 1
ATOM 3617 O O . VAL A 1 464 ? -23.476 -26.066 -12.04 1 53.72 464 VAL A O 1
ATOM 3620 N N . ALA A 1 465 ? -22.582 -24.867 -13.668 1 53.47 465 ALA A N 1
ATOM 3621 C CA . ALA A 1 465 ? -23.171 -25.712 -14.704 1 53.47 465 ALA A CA 1
ATOM 3622 C C . ALA A 1 465 ? -22.612 -27.13 -14.639 1 53.47 465 ALA A C 1
ATOM 3624 O O . ALA A 1 465 ? -23.361 -28.104 -14.737 1 53.47 465 ALA A O 1
ATOM 3625 N N . PHE A 1 466 ? -21.384 -27.2 -14.42 1 56.29 466 PHE A N 1
ATOM 3626 C CA . PHE A 1 466 ? -20.761 -28.518 -14.41 1 56.29 466 PHE A CA 1
ATOM 3627 C C . PHE A 1 466 ? -21.159 -29.295 -13.16 1 56.29 466 PHE A C 1
ATOM 3629 O O . PHE A 1 466 ? -21.371 -30.508 -13.218 1 56.29 466 PHE A O 1
ATOM 3636 N N . SER A 1 467 ? -21.324 -28.547 -12.086 1 55.3 467 SER A N 1
ATOM 3637 C CA . SER A 1 467 ? -21.742 -29.201 -10.851 1 55.3 467 SER A CA 1
ATOM 3638 C C . SER A 1 467 ? -23.176 -29.711 -10.953 1 55.3 467 SER A C 1
ATOM 3640 O O . SER A 1 467 ? -23.505 -30.766 -10.406 1 55.3 467 SER A O 1
ATOM 3642 N N . ALA A 1 468 ? -23.905 -28.973 -11.67 1 52.66 468 ALA A N 1
ATOM 3643 C CA . ALA A 1 468 ? -25.291 -29.388 -11.87 1 52.66 468 ALA A CA 1
ATOM 3644 C C . ALA A 1 468 ? -25.37 -30.62 -12.767 1 52.66 468 ALA A C 1
ATOM 3646 O O . ALA A 1 468 ? -26.163 -31.53 -12.514 1 52.66 468 ALA A O 1
ATOM 3647 N N . VAL A 1 469 ? -24.46 -30.635 -13.739 1 53.69 469 VAL A N 1
ATOM 3648 C CA . VAL A 1 469 ? -24.48 -31.735 -14.697 1 53.69 469 VAL A CA 1
ATOM 3649 C C . VAL A 1 469 ? -23.92 -32.998 -14.046 1 53.69 469 VAL A C 1
ATOM 3651 O O . VAL A 1 469 ? -24.354 -34.109 -14.359 1 53.69 469 VAL A O 1
ATOM 3654 N N . ALA A 1 470 ? -23.06 -32.724 -13.077 1 53.6 470 ALA A N 1
ATOM 3655 C CA . ALA A 1 470 ? -22.384 -33.868 -12.47 1 53.6 470 ALA A CA 1
ATOM 3656 C C . ALA A 1 470 ? -23.277 -34.547 -11.436 1 53.6 470 ALA A C 1
ATOM 3658 O O . ALA A 1 470 ? -22.967 -35.643 -10.963 1 53.6 470 ALA A O 1
ATOM 3659 N N . ARG A 1 471 ? -24.388 -33.936 -11.281 1 52.28 471 ARG A N 1
ATOM 3660 C CA . ARG A 1 471 ? -25.34 -34.609 -10.403 1 52.28 471 ARG A CA 1
ATOM 3661 C C . ARG A 1 471 ? -25.946 -35.83 -11.087 1 52.28 471 ARG A C 1
ATOM 3663 O O . ARG A 1 471 ? -26.225 -35.802 -12.287 1 52.28 471 ARG A O 1
ATOM 3670 N N . LEU A 1 472 ? -25.856 -36.788 -10.337 1 54.92 472 LEU A N 1
ATOM 3671 C CA . LEU A 1 472 ? -26.256 -38.076 -10.894 1 54.92 472 LEU A CA 1
ATOM 3672 C C . LEU A 1 472 ? -27.655 -37.997 -11.494 1 54.92 472 LEU A C 1
ATOM 3674 O O . LEU A 1 472 ? -27.929 -38.618 -12.524 1 54.92 472 LEU A O 1
ATOM 3678 N N . ASP A 1 473 ? -28.515 -37.208 -10.776 1 53.87 473 ASP A N 1
ATOM 3679 C CA . ASP A 1 473 ? -29.88 -37.167 -11.293 1 53.87 473 ASP A CA 1
ATOM 3680 C C . ASP A 1 473 ? -29.915 -36.581 -12.703 1 53.87 473 ASP A C 1
ATOM 3682 O O . ASP A 1 473 ? -30.641 -37.076 -13.568 1 53.87 473 ASP A O 1
ATOM 3686 N N . ASN A 1 474 ? -29.04 -35.681 -12.837 1 54.92 474 ASN A N 1
ATOM 3687 C CA . ASN A 1 474 ? -29.036 -35.047 -14.151 1 54.92 474 ASN A CA 1
ATOM 3688 C C . ASN A 1 474 ? -28.201 -35.839 -15.153 1 54.92 474 ASN A C 1
ATOM 3690 O O . ASN A 1 474 ? -28.512 -35.863 -16.345 1 54.92 474 ASN A O 1
ATOM 3694 N N . LEU A 1 475 ? -27.123 -36.368 -14.606 1 56.43 475 LEU A N 1
ATOM 3695 C CA . LEU A 1 475 ? -26.294 -37.2 -15.472 1 56.43 475 LEU A CA 1
ATOM 3696 C C . LEU A 1 475 ? -27.078 -38.406 -15.978 1 56.43 475 LEU A C 1
ATOM 3698 O O . LEU A 1 475 ? -26.848 -38.877 -17.095 1 56.43 475 LEU A O 1
ATOM 3702 N N . GLN A 1 476 ? -27.992 -38.874 -15.006 1 58.03 476 GLN A N 1
ATOM 3703 C CA . GLN A 1 476 ? -28.827 -40.006 -15.396 1 58.03 476 GLN A CA 1
ATOM 3704 C C . GLN A 1 476 ? -29.683 -39.665 -16.612 1 58.03 476 GLN A C 1
ATOM 3706 O O . GLN A 1 476 ? -29.967 -40.532 -17.441 1 58.03 476 GLN A O 1
ATOM 3711 N N . THR A 1 477 ? -29.988 -38.389 -16.519 1 53.88 477 THR A N 1
ATOM 3712 C CA . THR A 1 477 ? -30.836 -38.01 -17.643 1 53.88 477 THR A CA 1
ATOM 3713 C C . THR A 1 477 ? -30.018 -37.903 -18.926 1 53.88 477 THR A C 1
ATOM 3715 O O . THR A 1 477 ? -30.533 -38.146 -20.02 1 53.88 477 THR A O 1
ATOM 3718 N N . LEU A 1 478 ? -28.773 -37.594 -18.738 1 51.69 478 LEU A N 1
ATOM 3719 C CA . LEU A 1 478 ? -27.935 -37.407 -19.917 1 51.69 478 LEU A CA 1
ATOM 3720 C C . LEU A 1 478 ? -27.342 -38.735 -20.378 1 51.69 478 LEU A C 1
ATOM 3722 O O . LEU A 1 478 ? -27.176 -38.961 -21.579 1 51.69 478 LEU A O 1
ATOM 3726 N N . VAL A 1 479 ? -26.946 -39.535 -19.341 1 49.04 479 VAL A N 1
ATOM 3727 C CA . VAL A 1 479 ? -26.417 -40.854 -19.674 1 49.04 479 VAL A CA 1
ATOM 3728 C C . VAL A 1 479 ? -27.295 -41.936 -19.049 1 49.04 479 VAL A C 1
ATOM 3730 O O . VAL A 1 479 ? -27.121 -42.287 -17.88 1 49.04 479 VAL A O 1
ATOM 3733 N N . PRO A 1 480 ? -28.324 -42.273 -19.727 1 50.76 480 PRO A N 1
ATOM 3734 C CA . PRO A 1 480 ? -29.259 -43.273 -19.206 1 50.76 480 PRO A CA 1
ATOM 3735 C C . PRO A 1 480 ? -28.553 -44.515 -18.666 1 50.76 480 PRO A C 1
ATOM 3737 O O . PRO A 1 480 ? -29.059 -45.168 -17.749 1 50.76 480 PRO A O 1
ATOM 3740 N N . ARG A 1 481 ? -27.431 -44.861 -19.244 1 55.1 481 ARG A N 1
ATOM 3741 C CA . ARG A 1 481 ? -26.748 -46.068 -18.791 1 55.1 481 ARG A CA 1
ATOM 3742 C C . ARG A 1 481 ? -26.291 -45.929 -17.343 1 55.1 481 ARG A C 1
ATOM 3744 O O . ARG A 1 481 ? -26.053 -46.929 -16.663 1 55.1 481 ARG A O 1
ATOM 3751 N N . LEU A 1 482 ? -26.153 -44.782 -16.876 1 54.6 482 LEU A N 1
ATOM 3752 C CA . LEU A 1 482 ? -25.739 -44.548 -15.497 1 54.6 482 LEU A CA 1
ATOM 3753 C C . LEU A 1 482 ? -26.894 -44.801 -14.533 1 54.6 482 LEU A C 1
ATOM 3755 O O . LEU A 1 482 ? -26.678 -44.975 -13.332 1 54.6 482 LEU A O 1
ATOM 3759 N N . GLN A 1 483 ? -28.054 -44.772 -15.072 1 54.68 483 GLN A N 1
ATOM 3760 C CA . GLN A 1 483 ? -29.215 -45.123 -14.261 1 54.68 483 GLN A CA 1
ATOM 3761 C C . GLN A 1 483 ? -29.099 -46.546 -13.722 1 54.68 483 GLN A C 1
ATOM 3763 O O . GLN A 1 483 ? -29.451 -46.809 -12.57 1 54.68 483 GLN A O 1
ATOM 3768 N N . CYS A 1 484 ? -28.691 -47.399 -14.655 1 51.76 484 CYS A N 1
ATOM 3769 C CA . CYS A 1 484 ? -28.58 -48.787 -14.22 1 51.76 484 CYS A CA 1
ATOM 3770 C C . CYS A 1 484 ? -27.523 -48.934 -13.132 1 51.76 484 CYS A C 1
ATOM 3772 O O . CYS A 1 484 ? -27.721 -49.669 -12.163 1 51.76 484 CYS A O 1
ATOM 3774 N N . ILE A 1 485 ? -26.444 -48.29 -13.314 1 52.37 485 ILE A N 1
ATOM 3775 C CA . ILE A 1 485 ? -25.383 -48.426 -12.321 1 52.37 485 ILE A CA 1
ATOM 3776 C C . ILE A 1 485 ? -25.803 -47.744 -11.021 1 52.37 485 ILE A C 1
ATOM 3778 O O . ILE A 1 485 ? -25.563 -48.27 -9.931 1 52.37 485 ILE A O 1
ATOM 3782 N N . VAL A 1 486 ? -26.562 -46.676 -11.128 1 57.07 486 VAL A N 1
ATOM 3783 C CA . VAL A 1 486 ? -27.026 -45.932 -9.962 1 57.07 486 VAL A CA 1
ATOM 3784 C C . VAL A 1 486 ? -28.171 -46.686 -9.289 1 57.07 486 VAL A C 1
ATOM 3786 O O . VAL A 1 486 ? -28.286 -46.685 -8.061 1 57.07 486 VAL A O 1
ATOM 3789 N N . ALA A 1 487 ? -29.031 -47.307 -10.048 1 53.86 487 ALA A N 1
ATOM 3790 C CA . ALA A 1 487 ? -30.105 -48.124 -9.487 1 53.86 487 ALA A CA 1
ATOM 3791 C C . ALA A 1 487 ? -29.545 -49.352 -8.774 1 53.86 487 ALA A C 1
ATOM 3793 O O . ALA A 1 487 ? -30.107 -49.808 -7.776 1 53.86 487 ALA A O 1
ATOM 3794 N N . LEU A 1 488 ? -28.48 -49.901 -9.329 1 51.92 488 LEU A N 1
ATOM 3795 C CA . LEU A 1 488 ? -27.937 -51.136 -8.774 1 51.92 488 LEU A CA 1
ATOM 3796 C C . LEU A 1 488 ? -27.103 -50.852 -7.53 1 51.92 488 LEU A C 1
ATOM 3798 O O . LEU A 1 488 ? -27.06 -51.668 -6.606 1 51.92 488 LEU A O 1
ATOM 3802 N N . TRP A 1 489 ? -26.365 -49.699 -7.494 1 50.13 489 TRP A N 1
ATOM 3803 C CA . TRP A 1 489 ? -25.541 -49.418 -6.323 1 50.13 489 TRP A CA 1
ATOM 3804 C C . TRP A 1 489 ? -25.835 -48.027 -5.771 1 50.13 489 TRP A C 1
ATOM 3806 O O . TRP A 1 489 ? -25.191 -47.049 -6.159 1 50.13 489 TRP A O 1
ATOM 3816 N N . PRO A 1 490 ? -26.843 -47.89 -5.034 1 52.8 490 PRO A N 1
ATOM 3817 C CA . PRO A 1 490 ? -27.231 -46.597 -4.463 1 52.8 490 PRO A CA 1
ATOM 3818 C C . PRO A 1 490 ? -26.069 -45.884 -3.775 1 52.8 490 PRO A C 1
ATOM 3820 O O . PRO A 1 490 ? -26.053 -44.652 -3.701 1 52.8 490 PRO A O 1
ATOM 3823 N N . VAL A 1 491 ? -25.105 -46.725 -3.318 1 55.17 491 VAL A N 1
ATOM 3824 C CA . VAL A 1 491 ? -23.961 -46.131 -2.633 1 55.17 491 VAL A CA 1
ATOM 3825 C C . VAL A 1 491 ? -23.138 -45.307 -3.62 1 55.17 491 VAL A C 1
ATOM 3827 O O . VAL A 1 491 ? -22.604 -44.254 -3.265 1 55.17 491 VAL A O 1
ATOM 3830 N N . ILE A 1 492 ? -23.178 -45.751 -4.825 1 57.57 492 ILE A N 1
ATOM 3831 C CA . ILE A 1 492 ? -22.391 -45.065 -5.844 1 57.57 492 ILE A CA 1
ATOM 3832 C C . ILE A 1 492 ? -23.028 -43.715 -6.165 1 57.57 492 ILE A C 1
ATOM 3834 O O . ILE A 1 492 ? -22.326 -42.747 -6.468 1 57.57 492 ILE A O 1
ATOM 3838 N N . ARG A 1 493 ? -24.319 -43.681 -5.961 1 58.03 493 ARG A N 1
ATOM 3839 C CA . ARG A 1 493 ? -25.013 -42.419 -6.198 1 58.03 493 ARG A CA 1
ATOM 3840 C C . ARG A 1 493 ? -24.602 -41.368 -5.173 1 58.03 493 ARG A C 1
ATOM 3842 O O . ARG A 1 493 ? -24.338 -40.217 -5.528 1 58.03 493 ARG A O 1
ATOM 3849 N N . THR A 1 494 ? -24.597 -41.854 -4.065 1 51.58 494 THR A N 1
ATOM 3850 C CA . THR A 1 494 ? -24.274 -40.906 -3.005 1 51.58 494 THR A CA 1
ATOM 3851 C C . THR A 1 494 ? -22.822 -40.448 -3.112 1 51.58 494 THR A C 1
ATOM 3853 O O . THR A 1 494 ? -22.52 -39.272 -2.902 1 51.58 494 THR A O 1
ATOM 3856 N N . VAL A 1 495 ? -22.041 -41.401 -3.539 1 56.09 495 VAL A N 1
ATOM 3857 C CA . VAL A 1 495 ? -20.621 -41.08 -3.631 1 56.09 495 VAL A CA 1
ATOM 3858 C C . VAL A 1 495 ? -20.376 -40.155 -4.821 1 56.09 495 VAL A C 1
ATOM 3860 O O . VAL A 1 495 ? -19.617 -39.189 -4.719 1 56.09 495 VAL A O 1
ATOM 3863 N N . TRP A 1 496 ? -21.065 -40.466 -5.794 1 59.14 496 TRP A N 1
ATOM 3864 C CA . TRP A 1 496 ? -20.865 -39.683 -7.009 1 59.14 496 TRP A CA 1
ATOM 3865 C C . TRP A 1 496 ? -21.368 -38.255 -6.826 1 59.14 496 TRP A C 1
ATOM 3867 O O . TRP A 1 496 ? -20.718 -37.301 -7.259 1 59.14 496 TRP A O 1
ATOM 3877 N N . ASP A 1 497 ? -22.542 -38.175 -6.167 1 56.4 497 ASP A N 1
ATOM 3878 C CA . ASP A 1 497 ? -23.104 -36.839 -5.991 1 56.4 497 ASP A CA 1
ATOM 3879 C C . ASP A 1 497 ? -22.185 -35.965 -5.14 1 56.4 497 ASP A C 1
ATOM 3881 O O . ASP A 1 497 ? -22.071 -34.761 -5.377 1 56.4 497 ASP A O 1
ATOM 3885 N N . GLY A 1 498 ? -21.552 -36.631 -4.198 1 54.61 498 GLY A N 1
ATOM 3886 C CA . GLY A 1 498 ? -20.637 -35.864 -3.368 1 54.61 498 GLY A CA 1
ATOM 3887 C C . GLY A 1 498 ? -19.334 -35.529 -4.069 1 54.61 498 GLY A C 1
ATOM 3888 O O . GLY A 1 498 ? -18.788 -34.439 -3.89 1 54.61 498 GLY A O 1
ATOM 3889 N N . LEU A 1 499 ? -18.917 -36.435 -5.016 1 58.44 499 LEU A N 1
ATOM 3890 C CA . LEU A 1 499 ? -17.592 -36.3 -5.61 1 58.44 499 LEU A CA 1
ATOM 3891 C C . LEU A 1 499 ? -17.655 -35.498 -6.906 1 58.44 499 LEU A C 1
ATOM 3893 O O . LEU A 1 499 ? -16.653 -34.922 -7.334 1 58.44 499 LEU A O 1
ATOM 3897 N N . ALA A 1 500 ? -18.816 -35.486 -7.424 1 59.93 500 ALA A N 1
ATOM 3898 C CA . ALA A 1 500 ? -18.947 -34.855 -8.735 1 59.93 500 ALA A CA 1
ATOM 3899 C C . ALA A 1 500 ? -18.615 -33.367 -8.663 1 59.93 500 ALA A C 1
ATOM 3901 O O . ALA A 1 500 ? -17.927 -32.835 -9.538 1 59.93 500 ALA A O 1
ATOM 3902 N N . SER A 1 501 ? -19.102 -32.811 -7.6 1 61.27 501 SER A N 1
ATOM 3903 C CA . SER A 1 501 ? -18.842 -31.38 -7.478 1 61.27 501 SER A CA 1
ATOM 3904 C C . SER A 1 501 ? -17.359 -31.105 -7.252 1 61.27 501 SER A C 1
ATOM 3906 O O . SER A 1 501 ? -16.804 -30.161 -7.817 1 61.27 501 SER A O 1
ATOM 3908 N N . VAL A 1 502 ? -16.749 -32.016 -6.57 1 63.29 502 VAL A N 1
ATOM 3909 C CA . VAL A 1 502 ? -15.334 -31.838 -6.264 1 63.29 502 VAL A CA 1
ATOM 3910 C C . VAL A 1 502 ? -14.499 -32.089 -7.518 1 63.29 502 VAL A C 1
ATOM 3912 O O . VAL A 1 502 ? -13.534 -31.368 -7.784 1 63.29 502 VAL A O 1
ATOM 3915 N N . PHE A 1 503 ? -14.939 -33.013 -8.351 1 64.31 503 PHE A N 1
ATOM 3916 C CA . PHE A 1 503 ? -14.219 -33.332 -9.579 1 64.31 503 PHE A CA 1
ATOM 3917 C C . PHE A 1 503 ? -14.356 -32.204 -10.595 1 64.31 503 PHE A C 1
ATOM 3919 O O . PHE A 1 503 ? -13.385 -31.84 -11.261 1 64.31 503 PHE A O 1
ATOM 3926 N N . ALA A 1 504 ? -15.543 -31.686 -10.658 1 62.41 504 ALA A N 1
ATOM 3927 C CA . ALA A 1 504 ? -15.771 -30.585 -11.591 1 62.41 504 ALA A CA 1
ATOM 3928 C C . ALA A 1 504 ? -14.932 -29.367 -11.217 1 62.41 504 ALA A C 1
ATOM 3930 O O . ALA A 1 504 ? -14.293 -28.758 -12.078 1 62.41 504 ALA A O 1
ATOM 3931 N N . LEU A 1 505 ? -14.927 -29.13 -9.98 1 66.64 505 LEU A N 1
ATOM 3932 C CA . LEU A 1 505 ? -14.142 -27.994 -9.511 1 66.64 505 LEU A CA 1
ATOM 3933 C C . LEU A 1 505 ? -12.653 -28.232 -9.739 1 66.64 505 LEU A C 1
ATOM 3935 O O . LEU A 1 505 ? -11.935 -27.328 -10.174 1 66.64 505 LEU A O 1
ATOM 3939 N N . GLY A 1 506 ? -12.286 -29.496 -9.549 1 68.1 506 GLY A N 1
ATOM 3940 C CA . GLY A 1 506 ? -10.884 -29.832 -9.747 1 68.1 506 GLY A CA 1
ATOM 3941 C C . GLY A 1 506 ? -10.441 -29.715 -11.193 1 68.1 506 GLY A C 1
ATOM 3942 O O . GLY A 1 506 ? -9.352 -29.211 -11.475 1 68.1 506 GLY A O 1
ATOM 3943 N N . PHE A 1 507 ? -11.292 -30.087 -12.082 1 67.41 507 PHE A N 1
ATOM 3944 C CA . PHE A 1 507 ? -10.97 -30.05 -13.504 1 67.41 507 PHE A CA 1
ATOM 3945 C C . PHE A 1 507 ? -10.868 -28.612 -13.999 1 67.41 507 PHE A C 1
ATOM 3947 O O . PHE A 1 507 ? -9.914 -28.255 -14.692 1 67.41 507 PHE A O 1
ATOM 3954 N N . PHE A 1 508 ? -11.795 -27.833 -13.585 1 68.86 508 PHE A N 1
ATOM 3955 C CA . PHE A 1 508 ? -11.783 -26.449 -14.044 1 68.86 508 PHE A CA 1
ATOM 3956 C C . PHE A 1 508 ? -10.6 -25.692 -13.452 1 68.86 508 PHE A C 1
ATOM 3958 O O . PHE A 1 508 ? -9.983 -24.867 -14.129 1 68.86 508 PHE A O 1
ATOM 3965 N N . MET A 1 509 ? -10.344 -26.08 -12.272 1 75.71 509 MET A N 1
ATOM 3966 C CA . MET A 1 509 ? -9.22 -25.397 -11.639 1 75.71 509 MET A CA 1
ATOM 3967 C C . MET A 1 509 ? -7.897 -25.834 -12.26 1 75.71 509 MET A C 1
ATOM 3969 O O . MET A 1 509 ? -6.913 -25.093 -12.22 1 75.71 509 MET A O 1
ATOM 3973 N N . SER A 1 510 ? -7.905 -26.942 -12.996 1 77.34 510 SER A N 1
ATOM 3974 C CA . SER A 1 510 ? -6.669 -27.429 -13.599 1 77.34 510 SER A CA 1
ATOM 3975 C C . SER A 1 510 ? -6.383 -26.724 -14.92 1 77.34 510 SER A C 1
ATOM 3977 O O . SER A 1 510 ? -5.238 -26.688 -15.376 1 77.34 510 SER A O 1
ATOM 3979 N N . VAL A 1 511 ? -7.438 -26.077 -15.559 1 80.15 511 VAL A N 1
ATOM 3980 C CA . VAL A 1 511 ? -7.273 -25.404 -16.843 1 80.15 511 VAL A CA 1
ATOM 3981 C C . VAL A 1 511 ? -6.898 -23.942 -16.616 1 80.15 511 VAL A C 1
ATOM 3983 O O . VAL A 1 511 ? -6.323 -23.298 -17.497 1 80.15 511 VAL A O 1
ATOM 3986 N N . LEU A 1 512 ? -7.115 -23.529 -15.469 1 85.54 512 LEU A N 1
ATOM 3987 C CA . LEU A 1 512 ? -6.979 -22.107 -15.175 1 85.54 512 LEU A CA 1
ATOM 3988 C C . LEU A 1 512 ? -5.522 -21.668 -15.276 1 85.54 512 LEU A C 1
ATOM 3990 O O . LEU A 1 512 ? -5.228 -20.594 -15.806 1 85.54 512 LEU A O 1
ATOM 3994 N N . PRO A 1 513 ? -4.593 -22.491 -14.855 1 88.6 513 PRO A N 1
ATOM 3995 C CA . PRO A 1 513 ? -3.201 -22.046 -14.959 1 88.6 513 PRO A CA 1
ATOM 3996 C C . PRO A 1 513 ? -2.767 -21.8 -16.402 1 88.6 513 PRO A C 1
ATOM 3998 O O . PRO A 1 513 ? -2.006 -20.867 -16.671 1 88.6 513 PRO A O 1
ATOM 4001 N N . ASN A 1 514 ? -3.326 -22.584 -17.304 1 87.02 514 ASN A N 1
ATOM 4002 C CA . ASN A 1 514 ? -3.002 -22.375 -18.711 1 87.02 514 ASN A CA 1
ATOM 4003 C C . ASN A 1 514 ? -3.573 -21.058 -19.228 1 87.02 514 ASN A C 1
ATOM 4005 O O . ASN A 1 514 ? -2.905 -20.335 -19.97 1 87.02 514 ASN A O 1
ATOM 4009 N N . CYS A 1 515 ? -4.721 -20.717 -18.79 1 85.86 515 CYS A N 1
ATOM 4010 C CA . CYS A 1 515 ? -5.339 -19.462 -19.203 1 85.86 515 CYS A CA 1
ATOM 4011 C C . CYS A 1 515 ? -4.597 -18.269 -18.613 1 85.86 515 CYS A C 1
ATOM 4013 O O . CYS A 1 515 ? -4.347 -17.282 -19.308 1 85.86 515 CYS A O 1
ATOM 4015 N N . LEU A 1 516 ? -4.253 -18.422 -17.425 1 89.9 516 LEU A N 1
ATOM 4016 C CA . LEU A 1 516 ? -3.573 -17.32 -16.753 1 89.9 516 LEU A CA 1
ATOM 4017 C C . LEU A 1 516 ? -2.181 -17.102 -17.338 1 89.9 516 LEU A C 1
ATOM 4019 O O . LEU A 1 516 ? -1.742 -15.961 -17.498 1 89.9 516 LEU A O 1
ATOM 4023 N N . MET A 1 517 ? -1.534 -18.204 -17.624 1 89.84 517 MET A N 1
ATOM 4024 C CA . MET A 1 517 ? -0.213 -18.085 -18.236 1 89.84 517 MET A CA 1
ATOM 4025 C C . MET A 1 517 ? -0.308 -17.443 -19.615 1 89.84 517 MET A C 1
ATOM 4027 O O . MET A 1 517 ? 0.55 -16.644 -19.993 1 89.84 517 MET A O 1
ATOM 4031 N N . PHE A 1 518 ? -1.37 -17.773 -20.283 1 85.99 518 PHE A N 1
ATOM 4032 C CA . PHE A 1 518 ? -1.584 -17.195 -21.604 1 85.99 518 PHE A CA 1
ATOM 4033 C C . PHE A 1 518 ? -1.825 -15.694 -21.506 1 85.99 518 PHE A C 1
ATOM 4035 O O . PHE A 1 518 ? -1.228 -14.914 -22.252 1 85.99 518 PHE A O 1
ATOM 4042 N N . ILE A 1 519 ? -2.549 -15.268 -20.602 1 87.13 519 ILE A N 1
ATOM 4043 C CA . ILE A 1 519 ? -2.85 -13.853 -20.409 1 87.13 519 ILE A CA 1
ATOM 4044 C C . ILE A 1 519 ? -1.592 -13.115 -19.958 1 87.13 519 ILE A C 1
ATOM 4046 O O . ILE A 1 519 ? -1.293 -12.026 -20.453 1 87.13 519 ILE A O 1
ATOM 4050 N N . SER A 1 520 ? -0.862 -13.712 -19.095 1 85.96 520 SER A N 1
ATOM 4051 C CA . SER A 1 520 ? 0.338 -13.072 -18.565 1 85.96 520 SER A CA 1
ATOM 4052 C C . SER A 1 520 ? 1.413 -12.938 -19.638 1 85.96 520 SER A C 1
ATOM 4054 O O . SER A 1 520 ? 2.108 -11.922 -19.705 1 85.96 520 SER A O 1
ATOM 4056 N N . ASN A 1 521 ? 1.475 -13.913 -20.461 1 82.93 521 ASN A N 1
ATOM 4057 C CA . ASN A 1 521 ? 2.499 -13.904 -21.5 1 82.93 521 ASN A CA 1
ATOM 4058 C C . ASN A 1 521 ? 2.166 -12.907 -22.606 1 82.93 521 ASN A C 1
ATOM 4060 O O . ASN A 1 521 ? 3.061 -12.265 -23.159 1 82.93 521 ASN A O 1
ATOM 4064 N N . ARG A 1 522 ? 0.916 -12.656 -22.781 1 79.46 522 ARG A N 1
ATOM 4065 C CA . ARG A 1 522 ? 0.528 -11.862 -23.943 1 79.46 522 ARG A CA 1
ATOM 4066 C C . ARG A 1 522 ? 0.282 -10.408 -23.554 1 79.46 522 ARG A C 1
ATOM 4068 O O . ARG A 1 522 ? 0.551 -9.496 -24.339 1 79.46 522 ARG A O 1
ATOM 4075 N N . LEU A 1 523 ? -0.167 -10.24 -22.348 1 81.28 523 LEU A N 1
ATOM 4076 C CA . LEU A 1 523 ? -0.654 -8.897 -22.052 1 81.28 523 LEU A CA 1
ATOM 4077 C C . LEU A 1 523 ? 0.24 -8.207 -21.027 1 81.28 523 LEU A C 1
ATOM 4079 O O . LEU A 1 523 ? 0.188 -6.985 -20.875 1 81.28 523 LEU A O 1
ATOM 4083 N N . PHE A 1 524 ? 1.025 -8.962 -20.384 1 82.84 524 PHE A N 1
ATOM 4084 C CA . PHE A 1 524 ? 1.884 -8.343 -19.382 1 82.84 524 PHE A CA 1
ATOM 4085 C C . PHE A 1 524 ? 3.349 -8.436 -19.793 1 82.84 524 PHE A C 1
ATOM 4087 O O . PHE A 1 524 ? 3.722 -9.3 -20.589 1 82.84 524 PHE A O 1
ATOM 4094 N N . VAL A 1 525 ? 4.118 -7.51 -19.397 1 81.33 525 VAL A N 1
ATOM 4095 C CA . VAL A 1 525 ? 5.565 -7.554 -19.58 1 81.33 525 VAL A CA 1
ATOM 4096 C C . VAL A 1 525 ? 6.225 -8.147 -18.337 1 81.33 525 VAL A C 1
ATOM 4098 O O . VAL A 1 525 ? 6.38 -7.462 -17.323 1 81.33 525 VAL A O 1
ATOM 4101 N N . THR A 1 526 ? 6.555 -9.408 -18.275 1 82.67 526 THR A N 1
ATOM 4102 C CA . THR A 1 526 ? 7.095 -10.071 -17.093 1 82.67 526 THR A CA 1
ATOM 4103 C C . THR A 1 526 ? 8.618 -10.143 -17.161 1 82.67 526 THR A C 1
ATOM 4105 O O . THR A 1 526 ? 9.281 -10.349 -16.143 1 82.67 526 THR A O 1
ATOM 4108 N N . LYS A 1 527 ? 9.288 -9.883 -18.346 1 84.49 527 LYS A N 1
ATOM 4109 C CA . LYS A 1 527 ? 10.73 -9.788 -18.552 1 84.49 527 LYS A CA 1
ATOM 4110 C C . LYS A 1 527 ? 11.402 -11.146 -18.371 1 84.49 527 LYS A C 1
ATOM 4112 O O . LYS A 1 527 ? 12.483 -11.386 -18.912 1 84.49 527 LYS A O 1
ATOM 4117 N N . SER A 1 528 ? 10.832 -12.009 -17.409 1 88.59 528 SER A N 1
ATOM 4118 C CA . SER A 1 528 ? 11.368 -13.339 -17.14 1 88.59 528 SER A CA 1
ATOM 4119 C C . SER A 1 528 ? 10.252 -14.372 -17.025 1 88.59 528 SER A C 1
ATOM 4121 O O . SER A 1 528 ? 9.099 -14.021 -16.767 1 88.59 528 SER A O 1
ATOM 4123 N N . GLY A 1 529 ? 10.615 -15.617 -17.294 1 86.71 529 GLY A N 1
ATOM 4124 C CA . GLY A 1 529 ? 9.666 -16.706 -17.128 1 86.71 529 GLY A CA 1
ATOM 4125 C C . GLY A 1 529 ? 9.243 -16.914 -15.686 1 86.71 529 GLY A C 1
ATOM 4126 O O . GLY A 1 529 ? 8.085 -17.238 -15.413 1 86.71 529 GLY A O 1
ATOM 4127 N N . ARG A 1 530 ? 10.163 -16.614 -14.918 1 87.94 530 ARG A N 1
ATOM 4128 C CA . ARG A 1 530 ? 9.886 -16.8 -13.497 1 87.94 530 ARG A CA 1
ATOM 4129 C C . ARG A 1 530 ? 8.879 -15.77 -12.997 1 87.94 530 ARG A C 1
ATOM 4131 O O . ARG A 1 530 ? 8.015 -16.087 -12.176 1 87.94 530 ARG A O 1
ATOM 4138 N N . CYS A 1 531 ? 9.019 -14.584 -13.526 1 88.46 531 CYS A N 1
ATOM 4139 C CA . CYS A 1 531 ? 8.068 -13.559 -13.113 1 88.46 531 CYS A CA 1
ATOM 4140 C C . CYS A 1 531 ? 6.661 -13.894 -13.594 1 88.46 531 CYS A C 1
ATOM 4142 O O . CYS A 1 531 ? 5.679 -13.578 -12.921 1 88.46 531 CYS A O 1
ATOM 4144 N N . CYS A 1 532 ? 6.65 -14.533 -14.652 1 89.51 532 CYS A N 1
ATOM 4145 C CA . CYS A 1 532 ? 5.36 -15.005 -15.143 1 89.51 532 CYS A CA 1
ATOM 4146 C C . CYS A 1 532 ? 4.766 -16.048 -14.204 1 89.51 532 CYS A C 1
ATOM 4148 O O . CYS A 1 532 ? 3.568 -16.022 -13.917 1 89.51 532 CYS A O 1
ATOM 4150 N N . GLN A 1 533 ? 5.579 -16.91 -13.72 1 92.39 533 GLN A N 1
ATOM 4151 C CA . GLN A 1 533 ? 5.125 -17.94 -12.791 1 92.39 533 GLN A CA 1
ATOM 4152 C C . GLN A 1 533 ? 4.676 -17.328 -11.467 1 92.39 533 GLN A C 1
ATOM 4154 O O . GLN A 1 533 ? 3.755 -17.834 -10.824 1 92.39 533 GLN A O 1
ATOM 4159 N N . LEU A 1 534 ? 5.368 -16.304 -11.095 1 92.22 534 LEU A N 1
ATOM 4160 C CA . LEU A 1 534 ? 4.983 -15.634 -9.858 1 92.22 534 LEU A CA 1
ATOM 4161 C C . LEU A 1 534 ? 3.613 -14.98 -9.997 1 92.22 534 LEU A C 1
ATOM 4163 O O . LEU A 1 534 ? 2.802 -15.023 -9.069 1 92.22 534 LEU A O 1
ATOM 4167 N N . GLN A 1 535 ? 3.375 -14.4 -11.132 1 90.37 535 GLN A N 1
ATOM 4168 C CA . GLN A 1 535 ? 2.061 -13.82 -11.394 1 90.37 535 GLN A CA 1
ATOM 4169 C C . GLN A 1 535 ? 0.981 -14.897 -11.427 1 90.37 535 GLN A C 1
ATOM 4171 O O . GLN A 1 535 ? -0.123 -14.693 -10.919 1 90.37 535 GLN A O 1
ATOM 4176 N N . LEU A 1 536 ? 1.362 -15.942 -11.979 1 92.64 536 LEU A N 1
ATOM 4177 C CA . LEU A 1 536 ? 0.436 -17.07 -12.004 1 92.64 536 LEU A CA 1
ATOM 4178 C C . LEU A 1 536 ? 0.116 -17.542 -10.59 1 92.64 536 LEU A C 1
ATOM 4180 O O . LEU A 1 536 ? -1.048 -17.781 -10.26 1 92.64 536 LEU A O 1
ATOM 4184 N N . GLN A 1 537 ? 1.121 -17.661 -9.814 1 93.8 537 GLN A N 1
ATOM 4185 C CA . GLN A 1 537 ? 0.917 -18.118 -8.444 1 93.8 537 GLN A CA 1
ATOM 4186 C C . GLN A 1 537 ? -0.053 -17.207 -7.698 1 93.8 537 GLN A C 1
ATOM 4188 O O . GLN A 1 537 ? -0.97 -17.684 -7.026 1 93.8 537 GLN A O 1
ATOM 4193 N N . THR A 1 538 ? 0.141 -15.985 -7.882 1 91.83 538 THR A N 1
ATOM 4194 C CA . THR A 1 538 ? -0.658 -15.022 -7.133 1 91.83 538 THR A CA 1
ATOM 4195 C C . THR A 1 538 ? -2.114 -15.057 -7.587 1 91.83 538 THR A C 1
ATOM 4197 O O . THR A 1 538 ? -3.022 -15.206 -6.768 1 91.83 538 THR A O 1
ATOM 4200 N N . TRP A 1 539 ? -2.341 -14.972 -8.811 1 90.3 539 TRP A N 1
ATOM 4201 C CA . TRP A 1 539 ? -3.708 -14.898 -9.317 1 90.3 539 TRP A CA 1
ATOM 4202 C C . TRP A 1 539 ? -4.405 -16.249 -9.2 1 90.3 539 TRP A C 1
ATOM 4204 O O . TRP A 1 539 ? -5.616 -16.312 -8.974 1 90.3 539 TRP A O 1
ATOM 4214 N N . TYR A 1 540 ? -3.715 -17.274 -9.452 1 90.99 540 TYR A N 1
ATOM 4215 C CA . TYR A 1 540 ? -4.298 -18.601 -9.28 1 90.99 540 TYR A CA 1
ATOM 4216 C C . TYR A 1 540 ? -4.72 -18.828 -7.833 1 90.99 540 TYR A C 1
ATOM 4218 O O . TYR A 1 540 ? -5.771 -19.418 -7.573 1 90.99 540 TYR A O 1
ATOM 4226 N N . PHE A 1 541 ? -3.957 -18.328 -6.91 1 92.69 541 PHE A N 1
ATOM 4227 C CA . PHE A 1 541 ? -4.321 -18.441 -5.502 1 92.69 541 PHE A CA 1
ATOM 4228 C C . PHE A 1 541 ? -5.625 -17.706 -5.219 1 92.69 541 PHE A C 1
ATOM 4230 O O . PHE A 1 541 ? -6.517 -18.244 -4.561 1 92.69 541 PHE A O 1
ATOM 4237 N N . TYR A 1 542 ? -5.709 -16.569 -5.715 1 87.62 542 TYR A N 1
ATOM 4238 C CA . TYR A 1 542 ? -6.919 -15.797 -5.453 1 87.62 542 TYR A CA 1
ATOM 4239 C C . TYR A 1 542 ? -8.127 -16.427 -6.136 1 87.62 542 TYR A C 1
ATOM 4241 O O . TYR A 1 542 ? -9.24 -16.383 -5.607 1 87.62 542 TYR A O 1
ATOM 4249 N N . PHE A 1 543 ? -7.916 -16.991 -7.258 1 84.58 543 PHE A N 1
ATOM 4250 C CA . PHE A 1 543 ? -8.994 -17.72 -7.914 1 84.58 543 PHE A CA 1
ATOM 4251 C C . PHE A 1 543 ? -9.442 -18.904 -7.065 1 84.58 543 PHE A C 1
ATOM 4253 O O . PHE A 1 543 ? -10.641 -19.125 -6.883 1 84.58 543 PHE A O 1
ATOM 4260 N N . LEU A 1 544 ? -8.483 -19.546 -6.525 1 87.04 544 LEU A N 1
ATOM 4261 C CA . LEU A 1 544 ? -8.793 -20.722 -5.719 1 87.04 544 LEU A CA 1
ATOM 4262 C C . LEU A 1 544 ? -9.5 -20.325 -4.428 1 87.04 544 LEU A C 1
ATOM 4264 O O . LEU A 1 544 ? -10.424 -21.012 -3.985 1 87.04 544 LEU A O 1
ATOM 4268 N N . VAL A 1 545 ? -9.076 -19.263 -3.885 1 84.87 545 VAL A N 1
ATOM 4269 C CA . VAL A 1 545 ? -9.694 -18.803 -2.646 1 84.87 545 VAL A CA 1
ATOM 4270 C C . VAL A 1 545 ? -11.141 -18.393 -2.911 1 84.87 545 VAL A C 1
ATOM 4272 O O . VAL A 1 545 ? -12.042 -18.748 -2.148 1 84.87 545 VAL A O 1
ATOM 4275 N N . VAL A 1 546 ? -11.364 -17.73 -3.945 1 76.25 546 VAL A N 1
ATOM 4276 C CA . VAL A 1 546 ? -12.696 -17.21 -4.236 1 76.25 546 VAL A CA 1
ATOM 4277 C C . VAL A 1 546 ? -13.623 -18.356 -4.635 1 76.25 546 VAL A C 1
ATOM 4279 O O . VAL A 1 546 ? -14.736 -18.471 -4.117 1 76.25 546 VAL A O 1
ATOM 4282 N N . PHE A 1 547 ? -13.161 -19.262 -5.449 1 74.99 547 PHE A N 1
ATOM 4283 C CA . PHE A 1 547 ? -14.06 -20.254 -6.027 1 74.99 547 PHE A CA 1
ATOM 4284 C C . PHE A 1 547 ? -14.109 -21.508 -5.163 1 74.99 547 PHE A C 1
ATOM 4286 O O . PHE A 1 547 ? -15.153 -22.157 -5.06 1 74.99 547 PHE A O 1
ATOM 4293 N N . VAL A 1 548 ? -13.033 -21.867 -4.602 1 75.32 548 VAL A N 1
ATOM 4294 C CA . VAL A 1 548 ? -13.03 -23.084 -3.798 1 75.32 548 VAL A CA 1
ATOM 4295 C C . VAL A 1 548 ? -13.463 -22.761 -2.37 1 75.32 548 VAL A C 1
ATOM 4297 O O . VAL A 1 548 ? -14.263 -23.489 -1.777 1 75.32 548 VAL A O 1
ATOM 4300 N N . LEU A 1 549 ? -13.018 -21.669 -1.855 1 74.09 549 LEU A N 1
ATOM 4301 C CA . LEU A 1 549 ? -13.277 -21.379 -0.449 1 74.09 549 LEU A CA 1
ATOM 4302 C C . LEU A 1 549 ? -14.546 -20.549 -0.289 1 74.09 549 LEU A C 1
ATOM 4304 O O . LEU A 1 549 ? -15.408 -20.876 0.531 1 74.09 549 LEU A O 1
ATOM 4308 N N . MET A 1 550 ? -14.696 -19.484 -1.138 1 66.07 550 MET A N 1
ATOM 4309 C CA . MET A 1 550 ? -15.769 -18.531 -0.873 1 66.07 550 MET A CA 1
ATOM 4310 C C . MET A 1 550 ? -17.036 -18.913 -1.632 1 66.07 550 MET A C 1
ATOM 4312 O O . MET A 1 550 ? -18.127 -18.926 -1.06 1 66.07 550 MET A O 1
ATOM 4316 N N . VAL A 1 551 ? -16.926 -19.185 -2.899 1 60.61 551 VAL A N 1
ATOM 4317 C CA . VAL A 1 551 ? -18.105 -19.439 -3.72 1 60.61 551 VAL A CA 1
ATOM 4318 C C . VAL A 1 551 ? -18.759 -20.752 -3.294 1 60.61 551 VAL A C 1
ATOM 4320 O O . VAL A 1 551 ? -19.987 -20.85 -3.232 1 60.61 551 VAL A O 1
ATOM 4323 N N . THR A 1 552 ? -17.944 -21.68 -3.009 1 59.59 552 THR A N 1
ATOM 4324 C CA . THR A 1 552 ? -18.514 -22.96 -2.605 1 59.59 552 THR A CA 1
ATOM 4325 C C . THR A 1 552 ? -19.206 -22.841 -1.25 1 59.59 552 THR A C 1
ATOM 4327 O O . THR A 1 552 ? -20.167 -23.561 -0.973 1 59.59 552 THR A O 1
ATOM 4330 N N . ALA A 1 553 ? -18.657 -21.909 -0.437 1 56.77 553 ALA A N 1
ATOM 4331 C CA . ALA A 1 553 ? -19.247 -21.705 0.883 1 56.77 553 ALA A CA 1
ATOM 4332 C C . ALA A 1 553 ? -20.598 -21.002 0.778 1 56.77 553 ALA A C 1
ATOM 4334 O O . ALA A 1 553 ? -21.514 -21.285 1.552 1 56.77 553 ALA A O 1
ATOM 4335 N N . VAL A 1 554 ? -20.709 -19.963 -0.082 1 53.63 554 VAL A N 1
ATOM 4336 C CA . VAL A 1 554 ? -21.922 -19.156 -0.16 1 53.63 554 VAL A CA 1
ATOM 4337 C C . VAL A 1 554 ? -22.971 -19.879 -1.002 1 53.63 554 VAL A C 1
ATOM 4339 O O . VAL A 1 554 ? -24.172 -19.643 -0.847 1 53.63 554 VAL A O 1
ATOM 4342 N N . GLY A 1 555 ? -22.772 -21.062 -1.457 1 44.76 555 GLY A N 1
ATOM 4343 C CA . GLY A 1 555 ? -23.697 -21.913 -2.189 1 44.76 555 GLY A CA 1
ATOM 4344 C C . GLY A 1 555 ? -24.364 -21.206 -3.353 1 44.76 555 GLY A C 1
ATOM 4345 O O . GLY A 1 555 ? -23.855 -20.199 -3.849 1 44.76 555 GLY A O 1
ATOM 4346 N N . SER A 1 556 ? -25.668 -21.611 -3.724 1 43.11 556 SER A N 1
ATOM 4347 C CA . SER A 1 556 ? -26.592 -21.355 -4.824 1 43.11 556 SER A CA 1
ATOM 4348 C C . SER A 1 556 ? -26.914 -19.869 -4.94 1 43.11 556 SER A C 1
ATOM 4350 O O . SER A 1 556 ? -27.244 -19.383 -6.024 1 43.11 556 SER A O 1
ATOM 4352 N N . SER A 1 557 ? -27.106 -19.16 -3.749 1 41.62 557 SER A N 1
ATOM 4353 C CA . SER A 1 557 ? -27.597 -17.786 -3.755 1 41.62 557 SER A CA 1
ATOM 4354 C C . SER A 1 557 ? -26.473 -16.799 -4.052 1 41.62 557 SER A C 1
ATOM 4356 O O . SER A 1 557 ? -26.483 -15.671 -3.553 1 41.62 557 SER A O 1
ATOM 4358 N N . LEU A 1 558 ? -25.504 -17.282 -4.535 1 42.24 558 LEU A N 1
ATOM 4359 C CA . LEU A 1 558 ? -24.325 -16.429 -4.631 1 42.24 558 LEU A CA 1
ATOM 4360 C C . LEU A 1 558 ? -24.658 -15.119 -5.339 1 42.24 558 LEU A C 1
ATOM 4362 O O . LEU A 1 558 ? -24.285 -14.042 -4.869 1 42.24 558 LEU A O 1
ATOM 4366 N N . PHE A 1 559 ? -25.176 -15.486 -6.573 1 42.37 559 PHE A N 1
ATOM 4367 C CA . PHE A 1 559 ? -25.461 -14.255 -7.302 1 42.37 559 PHE A CA 1
ATOM 4368 C C . PHE A 1 559 ? -26.548 -13.449 -6.6 1 42.37 559 PHE A C 1
ATOM 4370 O O . PHE A 1 559 ? -26.501 -12.218 -6.582 1 42.37 559 PHE A O 1
ATOM 4377 N N . LYS A 1 560 ? -27.56 -14.2 -6.147 1 44.45 560 LYS A N 1
ATOM 4378 C CA . LYS A 1 560 ? -28.476 -13.437 -5.304 1 44.45 560 LYS A CA 1
ATOM 4379 C C . LYS A 1 560 ? -27.746 -12.829 -4.109 1 44.45 560 LYS A C 1
ATOM 4381 O O . LYS A 1 560 ? -28.024 -11.694 -3.718 1 44.45 560 LYS A O 1
ATOM 4386 N N . THR A 1 561 ? -26.825 -13.641 -3.732 1 45.46 561 THR A N 1
ATOM 4387 C CA . THR A 1 561 ? -26.047 -13.179 -2.588 1 45.46 561 THR A CA 1
ATOM 4388 C C . THR A 1 561 ? -25.034 -12.12 -3.015 1 45.46 561 THR A C 1
ATOM 4390 O O . THR A 1 561 ? -24.803 -11.148 -2.294 1 45.46 561 THR A O 1
ATOM 4393 N N . LEU A 1 562 ? -24.482 -12.549 -4.172 1 44.35 562 LEU A N 1
ATOM 4394 C CA . LEU A 1 562 ? -23.645 -11.478 -4.7 1 44.35 562 LEU A CA 1
ATOM 4395 C C . LEU A 1 562 ? -24.457 -10.203 -4.904 1 44.35 562 LEU A C 1
ATOM 4397 O O . LEU A 1 562 ? -23.983 -9.106 -4.601 1 44.35 562 LEU A O 1
ATOM 4401 N N . SER A 1 563 ? -25.601 -10.568 -5.63 1 42.79 563 SER A N 1
ATOM 4402 C CA . SER A 1 563 ? -26.504 -9.428 -5.746 1 42.79 563 SER A CA 1
ATOM 4403 C C . SER A 1 563 ? -26.894 -8.889 -4.374 1 42.79 563 SER A C 1
ATOM 4405 O O . SER A 1 563 ? -26.994 -7.675 -4.183 1 42.79 563 SER A O 1
ATOM 4407 N N . ARG A 1 564 ? -27.144 -9.883 -3.556 1 47.06 564 ARG A N 1
ATOM 4408 C CA . ARG A 1 564 ? -27.417 -9.479 -2.18 1 47.06 564 ARG A CA 1
ATOM 4409 C C . ARG A 1 564 ? -26.157 -8.945 -1.506 1 47.06 564 ARG A C 1
ATOM 4411 O O . ARG A 1 564 ? -26.224 -8.01 -0.706 1 47.06 564 ARG A O 1
ATOM 4418 N N . LEU A 1 565 ? -25.059 -9.616 -1.793 1 44.17 565 LEU A N 1
ATOM 4419 C CA . LEU A 1 565 ? -23.771 -9.168 -1.274 1 44.17 565 LEU A CA 1
ATOM 4420 C C . LEU A 1 565 ? -23.42 -7.785 -1.81 1 44.17 565 LEU A C 1
ATOM 4422 O O . LEU A 1 565 ? -22.822 -6.973 -1.101 1 44.17 565 LEU A O 1
ATOM 4426 N N . LEU A 1 566 ? -23.665 -7.812 -3.058 1 41.75 566 LEU A N 1
ATOM 4427 C CA . LEU A 1 566 ? -23.52 -6.486 -3.648 1 41.75 566 LEU A CA 1
ATOM 4428 C C . LEU A 1 566 ? -24.502 -5.502 -3.021 1 41.75 566 LEU A C 1
ATOM 4430 O O . LEU A 1 566 ? -24.184 -4.322 -2.855 1 41.75 566 LEU A O 1
ATOM 4434 N N . ASP A 1 567 ? -25.637 -6.107 -2.77 1 41.5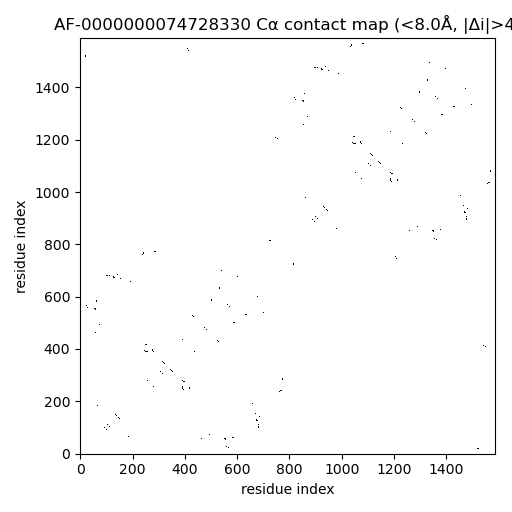6 567 ASP A N 1
ATOM 4435 C CA . ASP A 1 567 ? -26.656 -5.307 -2.097 1 41.56 567 ASP A CA 1
ATOM 4436 C C . ASP A 1 567 ? -26.383 -5.218 -0.598 1 41.56 567 ASP A C 1
ATOM 4438 O O . ASP A 1 567 ? -26.65 -4.19 0.027 1 41.56 567 ASP A O 1
ATOM 4442 N N . HIS A 1 568 ? -25.87 -6.519 -0.042 1 43.54 568 HIS A N 1
ATOM 4443 C CA . HIS A 1 568 ? -25.544 -6.603 1.377 1 43.54 568 HIS A CA 1
ATOM 4444 C C . HIS A 1 568 ? -24.185 -7.26 1.592 1 43.54 568 HIS A C 1
ATOM 4446 O O . HIS A 1 568 ? -24.108 -8.409 2.033 1 43.54 568 HIS A O 1
ATOM 4452 N N . PRO A 1 569 ? -23.151 -6.653 1.079 1 43.56 569 PRO A N 1
ATOM 4453 C CA . PRO A 1 569 ? -21.833 -7.293 1.097 1 43.56 569 PRO A CA 1
ATOM 4454 C C . PRO A 1 569 ? -21.465 -7.845 2.473 1 43.56 569 PRO A C 1
ATOM 4456 O O . PRO A 1 569 ? -20.716 -8.821 2.57 1 43.56 569 PRO A O 1
ATOM 4459 N N . ARG A 1 570 ? -21.899 -7.272 3.595 1 44.16 570 ARG A N 1
ATOM 4460 C CA . ARG A 1 570 ? -21.608 -7.761 4.939 1 44.16 570 ARG A CA 1
ATOM 4461 C C . ARG A 1 570 ? -22.279 -9.108 5.189 1 44.16 570 ARG A C 1
ATOM 4463 O O . ARG A 1 570 ? -21.911 -9.828 6.119 1 44.16 570 ARG A O 1
ATOM 4470 N N . GLU A 1 571 ? -23.204 -9.248 4.386 1 51.77 571 GLU A N 1
ATOM 4471 C CA . GLU A 1 571 ? -23.949 -10.487 4.592 1 51.77 571 GLU A CA 1
ATOM 4472 C C . GLU A 1 571 ? -23.132 -11.7 4.158 1 51.77 571 GLU A C 1
ATOM 4474 O O . GLU A 1 571 ? -23.486 -12.839 4.471 1 51.77 571 GLU A O 1
ATOM 4479 N N . ILE A 1 572 ? -22.116 -11.254 3.447 1 53.41 572 ILE A N 1
ATOM 4480 C CA . ILE A 1 572 ? -21.312 -12.404 3.045 1 53.41 572 ILE A CA 1
ATOM 4481 C C . ILE A 1 572 ? -20.755 -13.103 4.283 1 53.41 572 ILE A C 1
ATOM 4483 O O . ILE A 1 572 ? -20.743 -14.334 4.356 1 53.41 572 ILE A O 1
ATOM 4487 N N . PHE A 1 573 ? -20.21 -12.239 5.093 1 54.55 573 PHE A N 1
ATOM 4488 C CA . PHE A 1 573 ? -19.607 -12.842 6.276 1 54.55 573 PHE A CA 1
ATOM 4489 C C . PHE A 1 573 ? -20.671 -13.479 7.162 1 54.55 573 PHE A C 1
ATOM 4491 O O . PHE A 1 573 ? -20.455 -14.555 7.724 1 54.55 573 PHE A O 1
ATOM 4498 N N . SER A 1 574 ? -21.855 -12.713 7.149 1 57.93 574 SER A N 1
ATOM 4499 C CA . SER A 1 574 ? -22.944 -13.308 7.917 1 57.93 574 SER A CA 1
ATOM 4500 C C . SER A 1 574 ? -23.461 -14.578 7.25 1 57.93 574 SER A C 1
ATOM 4502 O O . SER A 1 574 ? -23.793 -15.552 7.93 1 57.93 574 SER A O 1
ATOM 4504 N N . LEU A 1 575 ? -23.451 -14.46 6.001 1 60.75 575 LEU A N 1
ATOM 4505 C CA . LEU A 1 575 ? -23.891 -15.647 5.275 1 60.75 575 LEU A CA 1
ATOM 4506 C C . LEU A 1 575 ? -22.879 -16.779 5.419 1 60.75 575 LEU A C 1
ATOM 4508 O O . LEU A 1 575 ? -23.258 -17.932 5.635 1 60.75 575 LEU A O 1
ATOM 4512 N N . LEU A 1 576 ? -21.621 -16.334 5.316 1 62.09 576 LEU A N 1
ATOM 4513 C CA . LEU A 1 576 ? -20.586 -17.345 5.5 1 62.09 576 LEU A CA 1
ATOM 4514 C C . LEU A 1 576 ? -20.621 -17.907 6.918 1 62.09 576 LEU A C 1
ATOM 4516 O O . LEU A 1 576 ? -20.458 -19.113 7.117 1 62.09 576 LEU A O 1
ATOM 4520 N N . ALA A 1 577 ? -20.89 -16.954 7.758 1 63.43 577 ALA A N 1
ATOM 4521 C CA . ALA A 1 577 ? -20.934 -17.341 9.166 1 63.43 577 ALA A CA 1
ATOM 4522 C C . ALA A 1 577 ? -22.103 -18.284 9.439 1 63.43 577 ALA A C 1
ATOM 4524 O O . ALA A 1 577 ? -22.009 -19.169 10.292 1 63.43 577 ALA A O 1
ATOM 4525 N N . SER A 1 578 ? -23.172 -18.122 8.657 1 65.24 578 SER A N 1
ATOM 4526 C CA . SER A 1 578 ? -24.355 -18.934 8.924 1 65.24 578 SER A CA 1
ATOM 4527 C C . SER A 1 578 ? -24.313 -20.245 8.146 1 65.24 578 SER A C 1
ATOM 4529 O O . SER A 1 578 ? -24.87 -21.252 8.586 1 65.24 578 SER A O 1
ATOM 4531 N N . THR A 1 579 ? -23.572 -20.231 7.042 1 66.04 579 THR A N 1
ATOM 4532 C CA . THR A 1 579 ? -23.66 -21.395 6.167 1 66.04 579 THR A CA 1
ATOM 4533 C C . THR A 1 579 ? -22.448 -22.303 6.353 1 66.04 579 THR A C 1
ATOM 4535 O O . THR A 1 579 ? -22.559 -23.526 6.239 1 66.04 579 THR A O 1
ATOM 4538 N N . LEU A 1 580 ? -21.336 -21.797 6.73 1 70.44 580 LEU A N 1
ATOM 4539 C CA . LEU A 1 580 ? -20.082 -22.541 6.692 1 70.44 580 LEU A CA 1
ATOM 4540 C C . LEU A 1 580 ? -20.052 -23.612 7.778 1 70.44 580 LEU A C 1
ATOM 4542 O O . LEU A 1 580 ? -19.561 -24.719 7.55 1 70.44 580 LEU A O 1
ATOM 4546 N N . PRO A 1 581 ? -20.693 -23.265 8.853 1 67.18 581 PRO A N 1
ATOM 4547 C CA . PRO A 1 581 ? -20.65 -24.32 9.869 1 67.18 581 PRO A CA 1
ATOM 4548 C C . PRO A 1 581 ? -21.45 -25.558 9.468 1 67.18 581 PRO A C 1
ATOM 4550 O O . PRO A 1 581 ? -21.201 -26.651 9.983 1 67.18 581 PRO A O 1
ATOM 4553 N N . HIS A 1 582 ? -22.388 -25.336 8.437 1 67.11 582 HIS A N 1
ATOM 4554 C CA . HIS A 1 582 ? -23.228 -26.452 8.017 1 67.11 582 HIS A CA 1
ATOM 4555 C C . HIS A 1 582 ? -22.747 -27.036 6.693 1 67.11 582 HIS A C 1
ATOM 4557 O O . HIS A 1 582 ? -23.36 -27.964 6.16 1 67.11 582 HIS A O 1
ATOM 4563 N N . ALA A 1 583 ? -21.787 -26.463 6.11 1 68.33 583 ALA A N 1
ATOM 4564 C CA . ALA A 1 583 ? -21.272 -26.949 4.832 1 68.33 583 ALA A CA 1
ATOM 4565 C C . ALA A 1 583 ? -19.864 -27.517 4.988 1 68.33 583 ALA A C 1
ATOM 4567 O O . ALA A 1 583 ? -19.008 -27.317 4.123 1 68.33 583 ALA A O 1
ATOM 4568 N N . THR A 1 584 ? -19.597 -28.318 6.048 1 74.19 584 THR A N 1
ATOM 4569 C CA . THR A 1 584 ? -18.247 -28.791 6.334 1 74.19 584 THR A CA 1
ATOM 4570 C C . THR A 1 584 ? -17.942 -30.064 5.549 1 74.19 584 THR A C 1
ATOM 4572 O O . THR A 1 584 ? -16.776 -30.398 5.328 1 74.19 584 THR A O 1
ATOM 4575 N N . GLN A 1 585 ? -19.036 -30.747 5.066 1 74.37 585 GLN A N 1
ATOM 4576 C CA . GLN A 1 585 ? -18.831 -32.014 4.372 1 74.37 585 GLN A CA 1
ATOM 4577 C C . GLN A 1 585 ? -18.082 -31.807 3.059 1 74.37 585 GLN A C 1
ATOM 4579 O O . GLN A 1 585 ? -17.233 -32.62 2.687 1 74.37 585 GLN A O 1
ATOM 4584 N N . PHE A 1 586 ? -18.333 -30.81 2.372 1 72.8 586 PHE A N 1
ATOM 4585 C CA . PHE A 1 586 ? -17.664 -30.533 1.106 1 72.8 586 PHE A CA 1
ATOM 4586 C C . PHE A 1 586 ? -16.161 -30.377 1.31 1 72.8 586 PHE A C 1
ATOM 4588 O O . PHE A 1 586 ? -15.365 -30.967 0.577 1 72.8 586 PHE A O 1
ATOM 4595 N N . TYR A 1 587 ? -15.775 -29.717 2.282 1 79.56 587 TYR A N 1
ATOM 4596 C CA . TYR A 1 587 ? -14.362 -29.411 2.475 1 79.56 587 TYR A CA 1
ATOM 4597 C C . TYR A 1 587 ? -13.618 -30.611 3.05 1 79.56 587 TYR A C 1
ATOM 4599 O O . TYR A 1 587 ? -12.432 -30.805 2.773 1 79.56 587 TYR A O 1
ATOM 4607 N N . LEU A 1 588 ? -14.386 -31.389 3.772 1 85.77 588 LEU A N 1
ATOM 4608 C CA . LEU A 1 588 ? -13.768 -32.61 4.275 1 85.77 588 LEU A CA 1
ATOM 4609 C C . LEU A 1 588 ? -13.53 -33.605 3.144 1 85.77 588 LEU A C 1
ATOM 4611 O O . LEU A 1 588 ? -12.526 -34.32 3.142 1 85.77 588 LEU A O 1
ATOM 4615 N N . SER A 1 589 ? -14.38 -33.514 2.142 1 81.1 589 SER A N 1
ATOM 4616 C CA . SER A 1 589 ? -14.223 -34.424 1.012 1 81.1 589 SER A CA 1
ATOM 4617 C C . SER A 1 589 ? -13.228 -33.875 -0.005 1 81.1 589 SER A C 1
ATOM 4619 O O . SER A 1 589 ? -12.669 -34.629 -0.804 1 81.1 589 SER A O 1
ATOM 4621 N N . TYR A 1 590 ? -13.002 -32.653 0.06 1 82.15 590 TYR A N 1
ATOM 4622 C CA . TYR A 1 590 ? -12.069 -32.017 -0.863 1 82.15 590 TYR A CA 1
ATOM 4623 C C . TYR A 1 590 ? -10.641 -32.484 -0.603 1 82.15 590 TYR A C 1
ATOM 4625 O O . TYR A 1 590 ? -9.864 -32.674 -1.541 1 82.15 590 TYR A O 1
ATOM 4633 N N . PHE A 1 591 ? -10.237 -32.788 0.58 1 89.85 591 PHE A N 1
ATOM 4634 C CA . PHE A 1 591 ? -8.869 -33.133 0.947 1 89.85 591 PHE A CA 1
ATOM 4635 C C . PHE A 1 591 ? -8.512 -34.53 0.454 1 89.85 591 PHE A C 1
ATOM 4637 O O . PHE A 1 591 ? -7.479 -34.722 -0.191 1 89.85 591 PHE A O 1
ATOM 4644 N N . PRO A 1 592 ? -9.405 -35.468 0.607 1 88.52 592 PRO A N 1
ATOM 4645 C CA . PRO A 1 592 ? -9.062 -36.783 0.061 1 88.52 592 PRO A CA 1
ATOM 4646 C C . PRO A 1 592 ? -8.986 -36.787 -1.464 1 88.52 592 PRO A C 1
ATOM 4648 O O . PRO A 1 592 ? -8.174 -37.512 -2.044 1 88.52 592 PRO A O 1
ATOM 4651 N N . MET A 1 593 ? -9.766 -36.013 -2.005 1 84.11 593 MET A N 1
ATOM 4652 C CA . MET A 1 593 ? -9.683 -35.923 -3.46 1 84.11 593 MET A CA 1
ATOM 4653 C C . MET A 1 593 ? -8.327 -35.378 -3.896 1 84.11 593 MET A C 1
ATOM 4655 O O . MET A 1 593 ? -7.773 -35.816 -4.906 1 84.11 593 MET A O 1
ATOM 4659 N N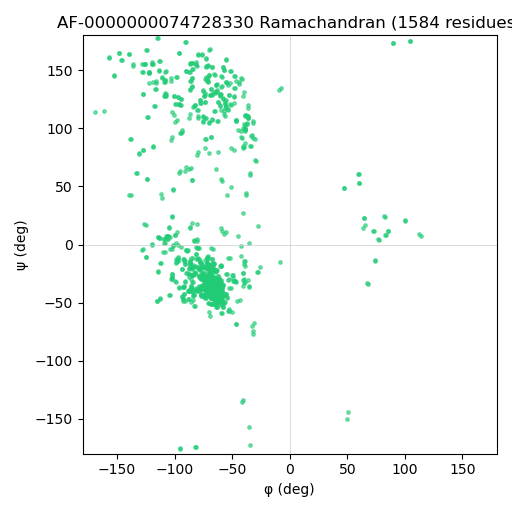 . GLN A 1 594 ? -7.824 -34.502 -3.115 1 88.46 594 GLN A N 1
ATOM 4660 C CA . GLN A 1 594 ? -6.525 -33.924 -3.44 1 88.46 594 GLN A CA 1
ATOM 4661 C C . GLN A 1 594 ? -5.41 -34.953 -3.284 1 88.46 594 GLN A C 1
ATOM 4663 O O . GLN A 1 594 ? -4.361 -34.842 -3.921 1 88.46 594 GLN A O 1
ATOM 4668 N N . TRP A 1 595 ? -5.686 -36.007 -2.461 1 92 595 TRP A N 1
ATOM 4669 C CA . TRP A 1 595 ? -4.692 -37.064 -2.312 1 92 595 TRP A CA 1
ATOM 4670 C C . TRP A 1 595 ? -4.424 -37.752 -3.646 1 92 595 TRP A C 1
ATOM 4672 O O . TRP A 1 595 ? -3.269 -37.919 -4.045 1 92 595 TRP A O 1
ATOM 4682 N N . SER A 1 596 ? -5.487 -37.996 -4.343 1 86.23 596 SER A N 1
ATOM 4683 C CA . SER A 1 596 ? -5.394 -38.688 -5.624 1 86.23 596 SER A CA 1
ATOM 4684 C C . SER A 1 596 ? -4.73 -37.81 -6.68 1 86.23 596 SER A C 1
ATOM 4686 O O . SER A 1 596 ? -3.904 -38.287 -7.46 1 86.23 596 SER A O 1
ATOM 4688 N N . VAL A 1 597 ? -5.029 -36.603 -6.606 1 84.64 597 VAL A N 1
ATOM 4689 C CA . VAL A 1 597 ? -4.479 -35.683 -7.597 1 84.64 597 VAL A CA 1
ATOM 4690 C C . VAL A 1 597 ? -2.98 -35.508 -7.364 1 84.64 597 VAL A C 1
ATOM 4692 O O . VAL A 1 597 ? -2.198 -35.467 -8.317 1 84.64 597 VAL A O 1
ATOM 4695 N N . LEU A 1 598 ? -2.577 -35.475 -6.164 1 91.31 598 LEU A N 1
ATOM 4696 C CA . LEU A 1 598 ? -1.176 -35.265 -5.813 1 91.31 598 LEU A CA 1
ATOM 4697 C C . LEU A 1 598 ? -0.326 -36.459 -6.235 1 91.31 598 LEU A C 1
ATOM 4699 O O . LEU A 1 598 ? 0.74 -36.287 -6.832 1 91.31 598 LEU A O 1
ATOM 4703 N N . VAL A 1 599 ? -0.83 -37.609 -6.011 1 91.35 599 VAL A N 1
ATOM 4704 C CA . VAL A 1 599 ? -0.05 -38.794 -6.354 1 91.35 599 VAL A CA 1
ATOM 4705 C C . VAL A 1 599 ? -0.091 -39.021 -7.864 1 91.35 599 VAL A C 1
ATOM 4707 O O . VAL A 1 599 ? 0.866 -39.536 -8.446 1 91.35 599 VAL A O 1
ATOM 4710 N N . LEU A 1 600 ? -1.173 -38.592 -8.439 1 87.82 600 LEU A N 1
ATOM 4711 C CA . LEU A 1 600 ? -1.239 -38.659 -9.895 1 87.82 600 LEU A CA 1
ATOM 4712 C C . LEU A 1 600 ? -0.147 -37.806 -10.53 1 87.82 600 LEU A C 1
ATOM 4714 O O . LEU A 1 600 ? 0.394 -38.161 -11.579 1 87.82 600 LEU A O 1
ATOM 4718 N N . GLU A 1 601 ? 0.172 -36.767 -9.863 1 88.82 601 GLU A N 1
ATOM 4719 C CA . GLU A 1 601 ? 1.252 -35.92 -10.36 1 88.82 601 GLU A CA 1
ATOM 4720 C C . GLU A 1 601 ? 2.587 -36.659 -10.34 1 88.82 601 GLU A C 1
ATOM 4722 O O . GLU A 1 601 ? 3.45 -36.417 -11.186 1 88.82 601 GLU A O 1
ATOM 4727 N N . ALA A 1 602 ? 2.759 -37.546 -9.407 1 90.99 602 ALA A N 1
ATOM 4728 C CA . ALA A 1 602 ? 3.999 -38.31 -9.3 1 90.99 602 ALA A CA 1
ATOM 4729 C C . ALA A 1 602 ? 4.153 -39.271 -10.475 1 90.99 602 ALA A C 1
ATOM 4731 O O . ALA A 1 602 ? 5.267 -39.688 -10.802 1 90.99 602 ALA A O 1
ATOM 4732 N N . THR A 1 603 ? 3.042 -39.583 -11.131 1 88.51 603 THR A N 1
ATOM 4733 C CA . THR A 1 603 ? 3.097 -40.449 -12.303 1 88.51 603 THR A CA 1
ATOM 4734 C C . THR A 1 603 ? 3.503 -39.657 -13.543 1 88.51 603 THR A C 1
ATOM 4736 O O . THR A 1 603 ? 3.844 -40.24 -14.574 1 88.51 603 THR A O 1
ATOM 4739 N N . ARG A 1 604 ? 3.567 -38.301 -13.379 1 88.77 604 ARG A N 1
ATOM 4740 C CA . ARG A 1 604 ? 3.862 -37.458 -14.533 1 88.77 604 ARG A CA 1
ATOM 4741 C C . ARG A 1 604 ? 3.005 -37.852 -15.732 1 88.77 604 ARG A C 1
ATOM 4743 O O . ARG A 1 604 ? 3.519 -38.019 -16.84 1 88.77 604 ARG A O 1
ATOM 4750 N N . TYR A 1 605 ? 1.746 -37.978 -15.491 1 84.15 605 TYR A N 1
ATOM 4751 C CA . TYR A 1 605 ? 0.826 -38.579 -16.451 1 84.15 605 TYR A CA 1
ATOM 4752 C C . TYR A 1 605 ? 0.834 -37.812 -17.768 1 84.15 605 TYR A C 1
ATOM 4754 O O . TYR A 1 605 ? 0.808 -38.414 -18.844 1 84.15 605 TYR A O 1
ATOM 4762 N N . GLN A 1 606 ? 0.96 -36.514 -17.776 1 81.64 606 GLN A N 1
ATOM 4763 C CA . GLN A 1 606 ? 0.932 -35.755 -19.022 1 81.64 606 GLN A CA 1
ATOM 4764 C C . GLN A 1 606 ? 2.207 -35.978 -19.83 1 81.64 606 GLN A C 1
ATOM 4766 O O . GLN A 1 606 ? 2.151 -36.172 -21.046 1 81.64 606 GLN A O 1
ATOM 4771 N N . ILE A 1 607 ? 3.277 -35.929 -19.093 1 87.53 607 ILE A N 1
ATOM 4772 C CA . ILE A 1 607 ? 4.561 -36.093 -19.765 1 87.53 607 ILE A CA 1
ATOM 4773 C C . ILE A 1 607 ? 4.729 -37.544 -20.209 1 87.53 607 ILE A C 1
ATOM 4775 O O . ILE A 1 607 ? 5.288 -37.813 -21.275 1 87.53 607 ILE A O 1
ATOM 4779 N N . ALA A 1 608 ? 4.167 -38.476 -19.426 1 86.94 608 ALA A N 1
ATOM 4780 C CA . ALA A 1 608 ? 4.266 -39.894 -19.762 1 86.94 608 ALA A CA 1
ATOM 4781 C C . ALA A 1 608 ? 3.476 -40.215 -21.027 1 86.94 608 ALA A C 1
ATOM 4783 O O . ALA A 1 608 ? 3.948 -40.961 -21.889 1 86.94 608 ALA A O 1
ATOM 4784 N N . VAL A 1 609 ? 2.315 -39.586 -21.12 1 82.62 609 VAL A N 1
ATOM 4785 C CA . VAL A 1 609 ? 1.503 -39.822 -22.31 1 82.62 609 VAL A CA 1
ATOM 4786 C C . VAL A 1 609 ? 2.203 -39.241 -23.536 1 82.62 609 VAL A C 1
ATOM 4788 O O . VAL A 1 609 ? 2.261 -39.883 -24.588 1 82.62 609 VAL A O 1
ATOM 4791 N N . LYS A 1 610 ? 2.78 -38.135 -23.392 1 84.99 610 LYS A N 1
ATOM 4792 C CA . LYS A 1 610 ? 3.523 -37.521 -24.488 1 84.99 610 LYS A CA 1
ATOM 4793 C C . LYS A 1 610 ? 4.763 -38.339 -24.838 1 84.99 610 LYS A C 1
ATOM 4795 O O . LYS A 1 610 ? 5.079 -38.525 -26.015 1 84.99 610 LYS A O 1
ATOM 4800 N N . PHE A 1 611 ? 5.443 -38.772 -23.831 1 86.21 611 PHE A N 1
ATOM 4801 C CA . PHE A 1 611 ? 6.656 -39.559 -24.02 1 86.21 611 PHE A CA 1
ATOM 4802 C C . PHE A 1 611 ? 6.347 -40.868 -24.737 1 86.21 611 PHE A C 1
ATOM 4804 O O . PHE A 1 611 ? 7.046 -41.246 -25.679 1 86.21 611 PHE A O 1
ATOM 4811 N N . LEU A 1 612 ? 5.214 -41.512 -24.369 1 83.33 612 LEU A N 1
ATOM 4812 C CA . LEU A 1 612 ? 4.847 -42.785 -24.978 1 83.33 612 LEU A CA 1
ATOM 4813 C C . LEU A 1 612 ? 4.427 -42.592 -26.431 1 83.33 612 LEU A C 1
ATOM 4815 O O . LEU A 1 612 ? 4.754 -43.413 -27.291 1 83.33 612 LEU A O 1
ATOM 4819 N N . ALA A 1 613 ? 3.792 -41.469 -26.636 1 80.54 613 ALA A N 1
ATOM 4820 C CA . ALA A 1 613 ? 3.364 -41.17 -28 1 80.54 613 ALA A CA 1
ATOM 4821 C C . ALA A 1 613 ? 4.56 -40.857 -28.895 1 80.54 613 ALA A C 1
ATOM 4823 O O . ALA A 1 613 ? 4.608 -41.285 -30.051 1 80.54 613 ALA A O 1
ATOM 4824 N N . LEU A 1 614 ? 5.522 -40.214 -28.318 1 82.43 614 LEU A N 1
ATOM 4825 C CA . LEU A 1 614 ? 6.668 -39.785 -29.111 1 82.43 614 LEU A CA 1
ATOM 4826 C C . LEU A 1 614 ? 7.725 -40.882 -29.178 1 82.43 614 LEU A C 1
ATOM 4828 O O . LEU A 1 614 ? 8.551 -40.901 -30.093 1 82.43 614 LEU A O 1
ATOM 4832 N N . GLN A 1 615 ? 7.772 -41.703 -28.167 1 84.79 615 GLN A N 1
ATOM 4833 C CA . GLN A 1 615 ? 8.736 -42.798 -28.143 1 84.79 615 GLN A CA 1
ATOM 4834 C C . GLN A 1 615 ? 8.515 -43.752 -29.312 1 84.79 615 GLN A C 1
ATOM 4836 O O . GLN A 1 615 ? 9.474 -44.277 -29.882 1 84.79 615 GLN A O 1
ATOM 4841 N N . ALA A 1 616 ? 7.25 -43.889 -29.676 1 75.17 616 ALA A N 1
ATOM 4842 C CA . ALA A 1 616 ? 6.905 -44.77 -30.789 1 75.17 616 ALA A CA 1
ATOM 4843 C C . ALA A 1 616 ? 7.41 -44.204 -32.113 1 75.17 616 ALA A C 1
ATOM 4845 O O . ALA A 1 616 ? 7.746 -44.958 -33.029 1 75.17 616 ALA A O 1
ATOM 4846 N N . LEU A 1 617 ? 7.662 -42.853 -32.112 1 70.03 617 LEU A N 1
ATOM 4847 C CA . LEU A 1 617 ? 8.008 -42.215 -33.377 1 70.03 617 LEU A CA 1
ATOM 4848 C C . LEU A 1 617 ? 9.502 -41.912 -33.442 1 70.03 617 LEU A C 1
ATOM 4850 O O . LEU A 1 617 ? 10.115 -42.019 -34.507 1 70.03 617 LEU A O 1
ATOM 4854 N N . TRP A 1 618 ? 10.181 -41.388 -32.378 1 76.26 618 TRP A N 1
ATOM 4855 C CA . TRP A 1 618 ? 11.521 -40.82 -32.475 1 76.26 618 TRP A CA 1
ATOM 4856 C C . TRP A 1 618 ? 12.501 -41.581 -31.589 1 76.26 618 TRP A C 1
ATOM 4858 O O . TRP A 1 618 ? 13.705 -41.313 -31.611 1 76.26 618 TRP A O 1
ATOM 4868 N N . GLY A 1 619 ? 12.182 -42.576 -30.86 1 77.09 619 GLY A N 1
ATOM 4869 C CA . GLY A 1 619 ? 13.059 -43.24 -29.91 1 77.09 619 GLY A CA 1
ATOM 4870 C C . GLY A 1 619 ? 12.997 -42.639 -28.519 1 77.09 619 GLY A C 1
ATOM 4871 O O . GLY A 1 619 ? 12.447 -41.551 -28.331 1 77.09 619 GLY A O 1
ATOM 4872 N N . ALA A 1 620 ? 13.595 -43.196 -27.613 1 81.76 620 ALA A N 1
ATOM 4873 C CA . ALA A 1 620 ? 13.446 -42.867 -26.197 1 81.76 620 ALA A CA 1
ATOM 4874 C C . ALA A 1 620 ? 14.198 -41.585 -25.85 1 81.76 620 ALA A C 1
ATOM 4876 O O . ALA A 1 620 ? 13.663 -40.712 -25.162 1 81.76 620 ALA A O 1
ATOM 4877 N N . GLU A 1 621 ? 15.379 -41.402 -26.294 1 82.88 621 GLU A N 1
ATOM 4878 C CA . GLU A 1 621 ? 16.196 -40.247 -25.934 1 82.88 621 GLU A CA 1
ATOM 4879 C C . GLU A 1 621 ? 15.655 -38.969 -26.569 1 82.88 621 GLU A C 1
ATOM 4881 O O . GLU A 1 621 ? 15.579 -37.928 -25.914 1 82.88 621 GLU A O 1
ATOM 4886 N N . ARG A 1 622 ? 15.307 -39.088 -27.779 1 80.99 622 ARG A N 1
ATOM 4887 C CA . ARG A 1 622 ? 14.755 -37.923 -28.463 1 80.99 622 ARG A CA 1
ATOM 4888 C C . ARG A 1 622 ? 13.38 -37.564 -27.91 1 80.99 622 ARG A C 1
ATOM 4890 O O . ARG A 1 622 ? 13.03 -36.385 -27.817 1 80.99 622 ARG A O 1
ATOM 4897 N N . ALA A 1 623 ? 12.666 -38.582 -27.597 1 84.46 623 ALA A N 1
ATOM 4898 C CA . ALA A 1 623 ? 11.352 -38.342 -27.005 1 84.46 623 ALA A CA 1
ATOM 4899 C C . ALA A 1 623 ? 11.473 -37.56 -25.701 1 84.46 623 ALA A C 1
ATOM 4901 O O . ALA A 1 623 ? 10.673 -36.661 -25.431 1 84.46 623 ALA A O 1
ATOM 4902 N N . LYS A 1 624 ? 12.46 -37.888 -24.95 1 85.66 624 LYS A N 1
ATOM 4903 C CA . LYS A 1 624 ? 12.686 -37.194 -23.686 1 85.66 624 LYS A CA 1
ATOM 4904 C C . LYS A 1 624 ? 13.03 -35.726 -23.919 1 85.66 624 LYS A C 1
ATOM 4906 O O . LYS A 1 624 ? 12.537 -34.847 -23.209 1 85.66 624 LYS A O 1
ATOM 4911 N N . GLU A 1 625 ? 13.724 -35.441 -24.875 1 81 625 GLU A N 1
ATOM 4912 C CA . GLU A 1 625 ? 14.129 -34.075 -25.193 1 81 625 GLU A CA 1
ATOM 4913 C C . GLU A 1 625 ? 12.938 -33.238 -25.65 1 81 625 GLU A C 1
ATOM 4915 O O . GLU A 1 625 ? 12.85 -32.049 -25.335 1 81 625 GLU A O 1
ATOM 4920 N N . LEU A 1 626 ? 12.059 -33.968 -26.294 1 78.32 626 LEU A N 1
ATOM 4921 C CA . LEU A 1 626 ? 10.921 -33.237 -26.841 1 78.32 626 LEU A CA 1
ATOM 4922 C C . LEU A 1 626 ? 9.856 -33.009 -25.773 1 78.32 626 LEU A C 1
ATOM 4924 O O . LEU A 1 626 ? 9.069 -32.065 -25.867 1 78.32 626 LEU A O 1
ATOM 4928 N N . CYS A 1 627 ? 9.958 -33.854 -24.915 1 80.77 627 CYS A N 1
ATOM 4929 C CA . CYS A 1 627 ? 8.933 -33.75 -23.883 1 80.77 627 CYS A CA 1
ATOM 4930 C C . CYS A 1 627 ? 9.36 -32.783 -22.785 1 80.77 627 CYS A C 1
ATOM 4932 O O . CYS A 1 627 ? 8.522 -32.273 -22.041 1 80.77 627 CYS A O 1
ATOM 4934 N N . GLU A 1 628 ? 10.663 -32.458 -22.813 1 79.15 628 GLU A N 1
ATOM 4935 C CA . GLU A 1 628 ? 11.183 -31.557 -21.789 1 79.15 628 GLU A CA 1
ATOM 4936 C C . GLU A 1 628 ? 11.706 -30.262 -22.406 1 79.15 628 GLU A C 1
ATOM 4938 O O . GLU A 1 628 ? 12.195 -30.261 -23.537 1 79.15 628 GLU A O 1
ATOM 4943 N N . PRO A 1 629 ? 11.377 -29.023 -21.855 1 77.26 629 PRO A N 1
ATOM 4944 C CA . PRO A 1 629 ? 10.942 -28.83 -20.47 1 77.26 629 PRO A CA 1
ATOM 4945 C C . PRO A 1 629 ? 9.428 -28.939 -20.306 1 77.26 629 PRO A C 1
ATOM 4947 O O . PRO A 1 629 ? 8.681 -28.678 -21.253 1 77.26 629 PRO A O 1
ATOM 4950 N N . GLU A 1 630 ? 9.07 -29.418 -19.096 1 79.2 630 GLU A N 1
ATOM 4951 C CA . GLU A 1 630 ? 7.664 -29.61 -18.755 1 79.2 630 GLU A CA 1
ATOM 4952 C C . GLU A 1 630 ? 6.878 -28.31 -18.902 1 79.2 630 GLU A C 1
ATOM 4954 O O . GLU A 1 630 ? 7.457 -27.222 -18.877 1 79.2 630 GLU A O 1
ATOM 4959 N N . ASP A 1 631 ? 5.592 -28.521 -19.23 1 77.33 631 ASP A N 1
ATOM 4960 C CA . ASP A 1 631 ? 4.691 -27.373 -19.26 1 77.33 631 ASP A CA 1
ATOM 4961 C C . ASP A 1 631 ? 4.709 -26.626 -17.929 1 77.33 631 ASP A C 1
ATOM 4963 O O . ASP A 1 631 ? 4.352 -27.187 -16.891 1 77.33 631 ASP A O 1
ATOM 4967 N N . GLN A 1 632 ? 5.082 -25.456 -17.933 1 80.63 632 GLN A N 1
ATOM 4968 C CA . GLN A 1 632 ? 5.303 -24.687 -16.713 1 80.63 632 GLN A CA 1
ATOM 4969 C C . GLN A 1 632 ? 3.982 -24.199 -16.123 1 80.63 632 GLN A C 1
ATOM 4971 O O . GLN A 1 632 ? 3.928 -23.791 -14.962 1 80.63 632 GLN A O 1
ATOM 4976 N N . ALA A 1 633 ? 2.953 -24.312 -16.884 1 82.39 633 ALA A N 1
ATOM 4977 C CA . ALA A 1 633 ? 1.667 -23.854 -16.366 1 82.39 633 ALA A CA 1
ATOM 4978 C C . ALA A 1 633 ? 1.177 -24.756 -15.237 1 82.39 633 ALA A C 1
ATOM 4980 O O . ALA A 1 633 ? 0.751 -24.27 -14.186 1 82.39 633 ALA A O 1
ATOM 4981 N N . ASN A 1 634 ? 1.372 -26.074 -15.492 1 80.31 634 ASN A N 1
ATOM 4982 C CA . ASN A 1 634 ? 0.842 -27.009 -14.505 1 80.31 634 ASN A CA 1
ATOM 4983 C C . ASN A 1 634 ? 1.947 -27.569 -13.613 1 80.31 634 ASN A C 1
ATOM 4985 O O . ASN A 1 634 ? 1.706 -27.893 -12.449 1 80.31 634 ASN A O 1
ATOM 4989 N N . TYR A 1 635 ? 3.14 -27.632 -14.233 1 84.52 635 TYR A N 1
ATOM 4990 C CA . TYR A 1 635 ? 4.214 -28.29 -13.497 1 84.52 635 TYR A CA 1
ATOM 4991 C C . TYR A 1 635 ? 5.206 -27.27 -12.952 1 84.52 635 TYR A C 1
ATOM 4993 O O . TYR A 1 635 ? 6.243 -27.64 -12.395 1 84.52 635 TYR A O 1
ATOM 5001 N N . GLY A 1 636 ? 4.83 -26.053 -13.115 1 88.55 636 GLY A N 1
ATOM 5002 C CA . GLY A 1 636 ? 5.69 -25.021 -12.56 1 88.55 636 GLY A CA 1
ATOM 5003 C C . GLY A 1 636 ? 5.558 -24.879 -11.055 1 88.55 636 GLY A C 1
ATOM 5004 O O . GLY A 1 636 ? 4.622 -25.412 -10.456 1 88.55 636 GLY A O 1
ATOM 5005 N N . ILE A 1 637 ? 6.472 -24.246 -10.467 1 92.31 637 ILE A N 1
ATOM 5006 C CA . ILE A 1 637 ? 6.479 -24.066 -9.019 1 92.31 637 ILE A CA 1
ATOM 5007 C C . ILE A 1 637 ? 5.353 -23.118 -8.612 1 92.31 637 ILE A C 1
ATOM 5009 O O . ILE A 1 637 ? 4.781 -23.255 -7.528 1 92.31 637 ILE A O 1
ATOM 5013 N N . GLY A 1 638 ? 4.979 -22.243 -9.554 1 92.26 638 GLY A N 1
ATOM 5014 C CA . GLY A 1 638 ? 3.957 -21.253 -9.252 1 92.26 638 GLY A CA 1
ATOM 5015 C C . GLY A 1 638 ? 2.588 -21.862 -9.013 1 92.26 638 GLY A C 1
ATOM 5016 O O . GLY A 1 638 ? 1.973 -21.63 -7.971 1 92.26 638 GLY A O 1
ATOM 5017 N N . ALA A 1 639 ? 2.127 -22.67 -9.884 1 92.37 639 ALA A N 1
ATOM 5018 C CA . ALA A 1 639 ? 0.811 -23.291 -9.758 1 92.37 639 ALA A CA 1
ATOM 5019 C C . ALA A 1 639 ? 0.768 -24.25 -8.572 1 92.37 639 ALA A C 1
ATOM 5021 O O . ALA A 1 639 ? -0.211 -24.278 -7.823 1 92.37 639 ALA A O 1
ATOM 5022 N N . ARG A 1 640 ? 1.809 -25.031 -8.404 1 93.5 640 ARG A N 1
ATOM 5023 C CA . ARG A 1 640 ? 1.865 -26 -7.315 1 93.5 640 ARG A CA 1
ATOM 5024 C C . ARG A 1 640 ? 1.887 -25.3 -5.96 1 93.5 640 ARG A C 1
ATOM 5026 O O . ARG A 1 640 ? 1.245 -25.754 -5.01 1 93.5 640 ARG A O 1
ATOM 5033 N N . SER A 1 641 ? 2.632 -24.206 -5.924 1 95.41 641 SER A N 1
ATOM 5034 C CA . SER A 1 641 ? 2.695 -23.44 -4.683 1 95.41 641 SER A CA 1
ATOM 5035 C C . SER A 1 641 ? 1.338 -22.835 -4.338 1 95.41 641 SER A C 1
ATOM 5037 O O . SER A 1 641 ? 0.95 -22.795 -3.169 1 95.41 641 SER A O 1
ATOM 5039 N N . ALA A 1 642 ? 0.661 -22.386 -5.332 1 94.97 642 ALA A N 1
ATOM 5040 C CA . ALA A 1 642 ? -0.665 -21.82 -5.099 1 94.97 642 ALA A CA 1
ATOM 5041 C C . ALA A 1 642 ? -1.627 -22.878 -4.565 1 94.97 642 ALA A C 1
ATOM 5043 O O . ALA A 1 642 ? -2.395 -22.615 -3.637 1 94.97 642 ALA A O 1
ATOM 5044 N N . ARG A 1 643 ? -1.568 -24.049 -5.069 1 92.85 643 ARG A N 1
ATOM 5045 C CA . ARG A 1 643 ? -2.446 -25.132 -4.64 1 92.85 643 ARG A CA 1
ATOM 5046 C C . ARG A 1 643 ? -2.142 -25.549 -3.205 1 92.85 643 ARG A C 1
ATOM 5048 O O . ARG A 1 643 ? -3.058 -25.764 -2.408 1 92.85 643 ARG A O 1
ATOM 5055 N N . MET A 1 644 ? -0.915 -25.64 -2.907 1 96.03 644 MET A N 1
ATOM 5056 C CA . MET A 1 644 ? -0.527 -26.015 -1.55 1 96.03 644 MET A CA 1
ATOM 5057 C C . MET A 1 644 ? -0.952 -24.946 -0.548 1 96.03 644 MET A C 1
ATOM 5059 O O . MET A 1 644 ? -1.416 -25.266 0.548 1 96.03 644 MET A O 1
ATOM 5063 N N . ALA A 1 645 ? -0.737 -23.75 -1.002 1 96.66 645 ALA A N 1
ATOM 5064 C CA . ALA A 1 645 ? -1.14 -22.662 -0.114 1 96.66 645 ALA A CA 1
ATOM 5065 C C . ALA A 1 645 ? -2.643 -22.693 0.144 1 96.66 645 ALA A C 1
ATOM 5067 O O . ALA A 1 645 ? -3.092 -22.46 1.269 1 96.66 645 ALA A O 1
ATOM 5068 N N . LEU A 1 646 ? -3.374 -22.994 -0.863 1 94.17 646 LEU A N 1
ATOM 5069 C CA . LEU A 1 646 ? -4.822 -23.054 -0.699 1 94.17 646 LEU A CA 1
ATOM 5070 C C . LEU A 1 646 ? -5.214 -24.163 0.271 1 94.17 646 LEU A C 1
ATOM 5072 O O . LEU A 1 646 ? -6.111 -23.982 1.098 1 94.17 646 LEU A O 1
ATOM 5076 N N . LEU A 1 647 ? -4.628 -25.268 0.14 1 95.09 647 LEU A N 1
ATOM 5077 C CA . LEU A 1 647 ? -4.945 -26.393 1.013 1 95.09 647 LEU A CA 1
ATOM 5078 C C . LEU A 1 647 ? -4.694 -26.035 2.474 1 95.09 647 LEU A C 1
ATOM 5080 O O . LEU A 1 647 ? -5.522 -26.329 3.34 1 95.09 647 LEU A O 1
ATOM 5084 N N . LEU A 1 648 ? -3.602 -25.392 2.702 1 97.03 648 LEU A N 1
ATOM 5085 C CA . LEU A 1 648 ? -3.311 -24.993 4.075 1 97.03 648 LEU A CA 1
ATOM 5086 C C . LEU A 1 648 ? -4.309 -23.946 4.56 1 97.03 648 LEU A C 1
ATOM 5088 O O . LEU A 1 648 ? -4.81 -24.034 5.683 1 97.03 648 LEU A O 1
ATOM 5092 N N . VAL A 1 649 ? -4.583 -22.999 3.714 1 95.29 649 VAL A N 1
ATOM 5093 C CA . VAL A 1 649 ? -5.502 -21.93 4.089 1 95.29 649 VAL A CA 1
ATOM 5094 C C . VAL A 1 649 ? -6.888 -22.511 4.362 1 95.29 649 VAL A C 1
ATOM 5096 O O . VAL A 1 649 ? -7.559 -22.112 5.316 1 95.29 649 VAL A O 1
ATOM 5099 N N . THR A 1 650 ? -7.301 -23.439 3.535 1 91.83 650 THR A N 1
ATOM 5100 C CA . THR A 1 650 ? -8.597 -24.077 3.74 1 91.83 650 THR A CA 1
ATOM 5101 C C . THR A 1 650 ? -8.63 -24.816 5.075 1 91.83 650 THR A C 1
ATOM 5103 O O . THR A 1 650 ? -9.607 -24.719 5.82 1 91.83 650 THR A O 1
ATOM 5106 N N . ALA A 1 651 ? -7.608 -25.501 5.35 1 94.45 651 ALA A N 1
ATOM 5107 C CA . ALA A 1 651 ? -7.528 -26.212 6.624 1 94.45 651 ALA A CA 1
ATOM 5108 C C . ALA A 1 651 ? -7.554 -25.238 7.798 1 94.45 651 ALA A C 1
ATOM 5110 O O . ALA A 1 651 ? -8.195 -25.502 8.818 1 94.45 651 ALA A O 1
ATOM 5111 N N . LEU A 1 652 ? -6.924 -24.124 7.644 1 94.58 652 LEU A N 1
ATOM 5112 C CA . LEU A 1 652 ? -6.867 -23.137 8.718 1 94.58 652 LEU A CA 1
ATOM 5113 C C . LEU A 1 652 ? -8.214 -22.445 8.893 1 94.58 652 LEU A C 1
ATOM 5115 O O . LEU A 1 652 ? -8.639 -22.18 10.02 1 94.58 652 LEU A O 1
ATOM 5119 N N . VAL A 1 653 ? -8.849 -22.163 7.841 1 89.9 653 VAL A N 1
ATOM 5120 C CA . VAL A 1 653 ? -10.122 -21.451 7.891 1 89.9 653 VAL A CA 1
ATOM 5121 C C . VAL A 1 653 ? -11.176 -22.323 8.568 1 89.9 653 VAL A C 1
ATOM 5123 O O . VAL A 1 653 ? -12.008 -21.824 9.33 1 89.9 653 VAL A O 1
ATOM 5126 N N . PHE A 1 654 ? -11.073 -23.689 8.41 1 89.94 654 PHE A N 1
ATOM 5127 C CA . PHE A 1 654 ? -12.119 -24.57 8.914 1 89.94 654 PHE A CA 1
ATOM 5128 C C . PHE A 1 654 ? -11.645 -25.32 10.153 1 89.94 654 PHE A C 1
ATOM 5130 O O . PHE A 1 654 ? -12.352 -26.189 10.668 1 89.94 654 PHE A O 1
ATOM 5137 N N . CYS A 1 655 ? -10.523 -25.003 10.653 1 92.56 655 CYS A N 1
ATOM 5138 C CA . CYS A 1 655 ? -9.935 -25.767 11.747 1 92.56 655 CYS A CA 1
ATOM 5139 C C . CYS A 1 655 ? -10.795 -25.674 13.001 1 92.56 655 CYS A C 1
ATOM 5141 O O . CYS A 1 655 ? -10.937 -26.653 13.736 1 92.56 655 CYS A O 1
ATOM 5143 N N . SER A 1 656 ? -11.423 -24.465 13.218 1 90.7 656 SER A N 1
ATOM 5144 C CA . SER A 1 656 ? -12.233 -24.301 14.421 1 90.7 656 SER A CA 1
ATOM 5145 C C . SER A 1 656 ? -13.668 -24.763 14.189 1 90.7 656 SER A C 1
ATOM 5147 O O . SER A 1 656 ? -14.389 -25.071 15.141 1 90.7 656 SER A O 1
ATOM 5149 N N . LEU A 1 657 ? -14.084 -24.813 12.925 1 88.01 657 LEU A N 1
ATOM 5150 C CA . LEU A 1 657 ? -15.445 -25.222 12.592 1 88.01 657 LEU A CA 1
ATOM 5151 C C . LEU A 1 657 ? -15.561 -26.742 12.552 1 88.01 657 LEU A C 1
ATOM 5153 O O . LEU A 1 657 ? -16.535 -27.308 13.052 1 88.01 657 LEU A O 1
ATOM 5157 N N . SER A 1 658 ? -14.616 -27.381 11.959 1 89.56 658 SER A N 1
ATOM 5158 C CA . SER A 1 658 ? -14.518 -28.834 11.872 1 89.56 658 SER A CA 1
ATOM 5159 C C . SER A 1 658 ? -13.083 -29.305 12.083 1 89.56 658 SER A C 1
ATOM 5161 O O . SER A 1 658 ? -12.348 -29.523 11.118 1 89.56 658 SER A O 1
ATOM 5163 N N . PRO A 1 659 ? -12.73 -29.579 13.301 1 90.79 659 PRO A N 1
ATOM 5164 C CA . PRO A 1 659 ? -11.338 -29.9 13.627 1 90.79 659 PRO A CA 1
ATOM 5165 C C . PRO A 1 659 ? -10.825 -31.128 12.878 1 90.79 659 PRO A C 1
ATOM 5167 O O . PRO A 1 659 ? -9.613 -31.299 12.724 1 90.79 659 PRO A O 1
ATOM 5170 N N . LEU A 1 660 ? -11.656 -31.992 12.32 1 90.66 660 LEU A N 1
ATOM 5171 C CA . LEU A 1 660 ? -11.241 -33.183 11.586 1 90.66 660 LEU A CA 1
ATOM 5172 C C . LEU A 1 660 ? -10.486 -32.802 10.317 1 90.66 660 LEU A C 1
ATOM 5174 O O . LEU A 1 660 ? -9.722 -33.607 9.779 1 90.66 660 LEU A O 1
ATOM 5178 N N . ILE A 1 661 ? -10.692 -31.644 9.877 1 92.7 661 ILE A N 1
ATOM 5179 C CA . ILE A 1 661 ? -10.057 -31.19 8.645 1 92.7 661 ILE A CA 1
ATOM 5180 C C . ILE A 1 661 ? -8.546 -31.098 8.846 1 92.7 661 ILE A C 1
ATOM 5182 O O . ILE A 1 661 ? -7.776 -31.288 7.902 1 92.7 661 ILE A O 1
ATOM 5186 N N . CYS A 1 662 ? -8.083 -30.859 10.063 1 94.92 662 CYS A N 1
ATOM 5187 C CA . CYS A 1 662 ? -6.658 -30.75 10.353 1 94.92 662 CYS A CA 1
ATOM 5188 C C . CYS A 1 662 ? -5.965 -32.099 10.203 1 94.92 662 CYS A C 1
ATOM 5190 O O . CYS A 1 662 ? -4.834 -32.171 9.72 1 94.92 662 CYS A O 1
ATOM 5192 N N . LEU A 1 663 ? -6.684 -33.143 10.54 1 92.94 663 LEU A N 1
ATOM 5193 C CA . LEU A 1 663 ? -6.107 -34.473 10.376 1 92.94 663 LEU A CA 1
ATOM 5194 C C . LEU A 1 663 ? -5.986 -34.836 8.9 1 92.94 663 LEU A C 1
ATOM 5196 O O . LEU A 1 663 ? -4.966 -35.38 8.472 1 92.94 663 LEU A O 1
ATOM 5200 N N . LEU A 1 664 ? -7.014 -34.508 8.195 1 93.9 664 LEU A N 1
ATOM 5201 C CA . LEU A 1 664 ? -6.959 -34.745 6.757 1 93.9 664 LEU A CA 1
ATOM 5202 C C . LEU A 1 664 ? -5.885 -33.882 6.104 1 93.9 664 LEU A C 1
ATOM 5204 O O . LEU A 1 664 ? -5.245 -34.304 5.139 1 93.9 664 LEU A O 1
ATOM 5208 N N . GLY A 1 665 ? -5.709 -32.718 6.655 1 95.17 665 GLY A N 1
ATOM 5209 C CA . GLY A 1 665 ? -4.65 -31.85 6.165 1 95.17 665 GLY A CA 1
ATOM 5210 C C . GLY A 1 665 ? -3.26 -32.405 6.417 1 95.17 665 GLY A C 1
ATOM 5211 O O . GLY A 1 665 ? -2.386 -32.317 5.553 1 95.17 665 GLY A O 1
ATOM 5212 N N . VAL A 1 666 ? -3.032 -33.001 7.547 1 96 666 VAL A N 1
ATOM 5213 C CA . VAL A 1 666 ? -1.74 -33.588 7.885 1 96 666 VAL A CA 1
ATOM 5214 C C . VAL A 1 666 ? -1.401 -34.697 6.892 1 96 666 VAL A C 1
ATOM 5216 O O . VAL A 1 666 ? -0.281 -34.758 6.378 1 96 666 VAL A O 1
ATOM 5219 N N . VAL A 1 667 ? -2.365 -35.464 6.546 1 94.86 667 VAL A N 1
ATOM 5220 C CA . VAL A 1 667 ? -2.143 -36.542 5.588 1 94.86 667 VAL A CA 1
ATOM 5221 C C . VAL A 1 667 ? -1.846 -35.956 4.21 1 94.86 667 VAL A C 1
ATOM 5223 O O . VAL A 1 667 ? -0.956 -36.436 3.503 1 94.86 667 VAL A O 1
ATOM 5226 N N . THR A 1 668 ? -2.573 -34.977 3.926 1 96.28 668 THR A N 1
ATOM 5227 C CA . THR A 1 668 ? -2.399 -34.343 2.624 1 96.28 668 THR A CA 1
ATOM 5228 C C . THR A 1 668 ? -0.981 -33.802 2.471 1 96.28 668 THR A C 1
ATOM 5230 O O . THR A 1 668 ? -0.338 -34.013 1.44 1 96.28 668 THR A O 1
ATOM 5233 N N . PHE A 1 669 ? -0.443 -33.162 3.455 1 97.61 669 PHE A N 1
ATOM 5234 C CA . PHE A 1 669 ? 0.869 -32.54 3.324 1 97.61 669 PHE A CA 1
ATOM 5235 C C . PHE A 1 669 ? 1.977 -33.573 3.494 1 97.61 669 PHE A C 1
ATOM 5237 O O . PHE A 1 669 ? 3.105 -33.36 3.044 1 97.61 669 PHE A O 1
ATOM 5244 N N . LEU A 1 670 ? 1.62 -34.691 4.103 1 95.99 670 LEU A N 1
ATOM 5245 C CA . LEU A 1 670 ? 2.559 -35.808 4.079 1 95.99 670 LEU A CA 1
ATOM 5246 C C . LEU A 1 670 ? 2.722 -36.352 2.664 1 95.99 670 LEU A C 1
ATOM 5248 O O . LEU A 1 670 ? 3.839 -36.642 2.23 1 95.99 670 LEU A O 1
ATOM 5252 N N . ILE A 1 671 ? 1.618 -36.412 1.976 1 95.98 671 ILE A N 1
ATOM 5253 C CA . ILE A 1 671 ? 1.648 -36.873 0.592 1 95.98 671 ILE A CA 1
ATOM 5254 C C . ILE A 1 671 ? 2.353 -35.838 -0.282 1 95.98 671 ILE A C 1
ATOM 5256 O O . ILE A 1 671 ? 3.114 -36.193 -1.185 1 95.98 671 ILE A O 1
ATOM 5260 N N . CYS A 1 672 ? 2.165 -34.573 0.028 1 96.19 672 CYS A N 1
ATOM 5261 C CA . CYS A 1 672 ? 2.855 -33.515 -0.7 1 96.19 672 CYS A CA 1
ATOM 5262 C C . CYS A 1 672 ? 4.364 -33.623 -0.519 1 96.19 672 CYS A C 1
ATOM 5264 O O . CYS A 1 672 ? 5.118 -33.519 -1.488 1 96.19 672 CYS A O 1
ATOM 5266 N N . ARG A 1 673 ? 4.753 -33.852 0.697 1 96.64 673 ARG A N 1
ATOM 5267 C CA . ARG A 1 673 ? 6.177 -33.967 0.995 1 96.64 673 ARG A CA 1
ATOM 5268 C C . ARG A 1 673 ? 6.799 -35.143 0.249 1 96.64 673 ARG A C 1
ATOM 5270 O O . ARG A 1 673 ? 7.902 -35.03 -0.289 1 96.64 673 ARG A O 1
ATOM 5277 N N . ALA A 1 674 ? 6.113 -36.197 0.148 1 94.98 674 ALA A N 1
ATOM 5278 C CA . ALA A 1 674 ? 6.621 -37.381 -0.539 1 94.98 674 ALA A CA 1
ATOM 5279 C C . ALA A 1 674 ? 6.643 -37.172 -2.05 1 94.98 674 ALA A C 1
ATOM 5281 O O . ALA A 1 674 ? 7.638 -37.479 -2.712 1 94.98 674 ALA A O 1
ATOM 5282 N N . THR A 1 675 ? 5.611 -36.618 -2.533 1 94.92 675 THR A N 1
ATOM 5283 C CA . THR A 1 675 ? 5.469 -36.448 -3.975 1 94.92 675 THR A CA 1
ATOM 5284 C C . THR A 1 675 ? 6.478 -35.433 -4.502 1 94.92 675 THR A C 1
ATOM 5286 O O . THR A 1 675 ? 7.22 -35.72 -5.445 1 94.92 675 THR A O 1
ATOM 5289 N N . TYR A 1 676 ? 6.636 -34.34 -3.889 1 95.06 676 TYR A N 1
ATOM 5290 C CA . TYR A 1 676 ? 7.489 -33.281 -4.415 1 95.06 676 TYR A CA 1
ATOM 5291 C C . TYR A 1 676 ? 8.947 -33.517 -4.039 1 95.06 676 TYR A C 1
ATOM 5293 O O . TYR A 1 676 ? 9.856 -33.073 -4.744 1 95.06 676 TYR A O 1
ATOM 5301 N N . GLY A 1 677 ? 9.152 -34.218 -2.948 1 93.31 677 GLY A N 1
ATOM 5302 C CA . GLY A 1 677 ? 10.514 -34.643 -2.666 1 93.31 677 GLY A CA 1
ATOM 5303 C C . GLY A 1 677 ? 11.079 -35.576 -3.72 1 93.31 677 GLY A C 1
ATOM 5304 O O . GLY A 1 677 ? 12.277 -35.539 -4.011 1 93.31 677 GLY A O 1
ATOM 5305 N N . TYR A 1 678 ? 10.198 -36.276 -4.358 1 93.72 678 TYR A N 1
ATOM 5306 C CA . TYR A 1 678 ? 10.6 -37.203 -5.411 1 93.72 678 TYR A CA 1
ATOM 5307 C C . TYR A 1 678 ? 10.669 -36.499 -6.76 1 93.72 678 TYR A C 1
ATOM 5309 O O . TYR A 1 678 ? 11.686 -36.571 -7.454 1 93.72 678 TYR A O 1
ATOM 5317 N N . LEU A 1 679 ? 9.707 -35.764 -7.069 1 93.33 679 LEU A N 1
ATOM 5318 C CA . LEU A 1 679 ? 9.587 -35.183 -8.402 1 93.33 679 LEU A CA 1
ATOM 5319 C C . LEU A 1 679 ? 10.658 -34.122 -8.631 1 93.33 679 LEU A C 1
ATOM 5321 O O . LEU A 1 679 ? 11.315 -34.112 -9.674 1 93.33 679 LEU A O 1
ATOM 5325 N N . LEU A 1 680 ? 10.928 -33.27 -7.679 1 92.7 680 LEU A N 1
ATOM 5326 C CA . LEU A 1 680 ? 11.808 -32.123 -7.874 1 92.7 680 LEU A CA 1
ATOM 5327 C C . LEU A 1 680 ? 13.271 -32.55 -7.852 1 92.7 680 LEU A C 1
ATOM 5329 O O . LEU A 1 680 ? 14.113 -31.931 -8.507 1 92.7 680 LEU A O 1
ATOM 5333 N N . VAL A 1 681 ? 13.577 -33.624 -7.165 1 92.45 681 VAL A N 1
ATOM 5334 C CA . VAL A 1 681 ? 14.974 -34.016 -7.008 1 92.45 681 VAL A CA 1
ATOM 5335 C C . VAL A 1 681 ? 15.335 -35.07 -8.053 1 92.45 681 VAL A C 1
ATOM 5337 O O . VAL A 1 681 ? 16.364 -34.96 -8.724 1 92.45 681 VAL A O 1
ATOM 5340 N N . TYR A 1 682 ? 14.415 -35.958 -8.355 1 91.51 682 TYR A N 1
ATOM 5341 C CA . TYR A 1 682 ? 14.853 -37.139 -9.091 1 91.51 682 TYR A CA 1
ATOM 5342 C C . TYR A 1 682 ? 14.247 -37.165 -10.489 1 91.51 682 TYR A C 1
ATOM 5344 O O . TYR A 1 682 ? 14.812 -37.764 -11.407 1 91.51 682 TYR A O 1
ATOM 5352 N N . SER A 1 683 ? 13.208 -36.512 -10.655 1 90.05 683 SER A N 1
ATOM 5353 C CA . SER A 1 683 ? 12.496 -36.75 -11.906 1 90.05 683 SER A CA 1
ATOM 5354 C C . SER A 1 683 ? 12.478 -35.499 -12.778 1 90.05 683 SER A C 1
ATOM 5356 O O . SER A 1 683 ? 12.848 -35.549 -13.953 1 90.05 683 SER A O 1
ATOM 5358 N N . GLU A 1 684 ? 12.139 -34.343 -12.285 1 89.79 684 GLU A N 1
ATOM 5359 C CA . GLU A 1 684 ? 11.928 -33.139 -13.083 1 89.79 684 GLU A CA 1
ATOM 5360 C C . GLU A 1 684 ? 13.244 -32.412 -13.344 1 89.79 684 GLU A C 1
ATOM 5362 O O . GLU A 1 684 ? 14.157 -32.455 -12.517 1 89.79 684 GLU A O 1
ATOM 5367 N N . ILE A 1 685 ? 13.228 -31.731 -14.49 1 86.88 685 ILE A N 1
ATOM 5368 C CA . ILE A 1 685 ? 14.38 -30.903 -14.83 1 86.88 685 ILE A CA 1
ATOM 5369 C C . ILE A 1 685 ? 14.427 -29.683 -13.914 1 86.88 685 ILE A C 1
ATOM 5371 O O . ILE A 1 685 ? 13.385 -29.131 -13.551 1 86.88 685 ILE A O 1
ATOM 5375 N N . PRO A 1 686 ? 15.639 -29.378 -13.55 1 83.95 686 PRO A N 1
ATOM 5376 C CA . PRO A 1 686 ? 15.757 -28.206 -12.68 1 83.95 686 PRO A CA 1
ATOM 5377 C C . PRO A 1 686 ? 15.174 -26.942 -13.309 1 83.95 686 PRO A C 1
ATOM 5379 O O . PRO A 1 686 ? 15.466 -26.634 -14.467 1 83.95 686 PRO A O 1
ATOM 5382 N N . LYS A 1 687 ? 14.341 -26.348 -12.649 1 85.57 687 LYS A N 1
ATOM 5383 C CA . LYS A 1 687 ? 13.694 -25.107 -13.065 1 85.57 687 LYS A CA 1
ATOM 5384 C C . LYS A 1 687 ? 14.524 -23.892 -12.66 1 85.57 687 LYS A C 1
ATOM 5386 O O . LYS A 1 687 ? 15.373 -23.982 -11.771 1 85.57 687 LYS A O 1
ATOM 5391 N N . PRO A 1 688 ? 14.32 -22.802 -13.365 1 83.17 688 PRO A N 1
ATOM 5392 C CA . PRO A 1 688 ? 15.066 -21.601 -12.982 1 83.17 688 PRO A CA 1
ATOM 5393 C C . PRO A 1 688 ? 14.775 -21.158 -11.549 1 83.17 688 PRO A C 1
ATOM 5395 O O . PRO A 1 688 ? 13.625 -21.207 -11.105 1 83.17 688 PRO A O 1
ATOM 5398 N N . ASP A 1 689 ? 15.819 -20.845 -10.889 1 87.98 689 ASP A N 1
ATOM 5399 C CA . ASP A 1 689 ? 15.762 -20.556 -9.46 1 87.98 689 ASP A CA 1
ATOM 5400 C C . ASP A 1 689 ? 15.626 -19.056 -9.207 1 87.98 689 ASP A C 1
ATOM 5402 O O . ASP A 1 689 ? 16.427 -18.262 -9.705 1 87.98 689 ASP A O 1
ATOM 5406 N N . THR A 1 690 ? 14.646 -18.593 -8.598 1 88.57 690 THR A N 1
ATOM 5407 C CA . THR A 1 690 ? 14.441 -17.192 -8.248 1 88.57 690 THR A CA 1
ATOM 5408 C C . THR A 1 690 ? 15.029 -16.887 -6.873 1 88.57 690 THR A C 1
ATOM 5410 O O . THR A 1 690 ? 15.019 -15.737 -6.429 1 88.57 690 THR A O 1
ATOM 5413 N N . GLY A 1 691 ? 15.513 -17.879 -6.192 1 90.37 691 GLY A N 1
ATOM 5414 C CA . GLY A 1 691 ? 16.082 -17.687 -4.867 1 90.37 691 GLY A CA 1
ATOM 5415 C C . GLY A 1 691 ? 15.036 -17.641 -3.77 1 90.37 691 GLY A C 1
ATOM 5416 O O . GLY A 1 691 ? 15.2 -16.926 -2.778 1 90.37 691 GLY A O 1
ATOM 5417 N N . GLY A 1 692 ? 13.892 -18.213 -3.96 1 93.09 692 GLY A N 1
ATOM 5418 C CA . GLY A 1 692 ? 12.91 -18.352 -2.896 1 93.09 692 GLY A CA 1
ATOM 5419 C C . GLY A 1 692 ? 11.808 -17.312 -2.962 1 93.09 692 GLY A C 1
ATOM 5420 O O . GLY A 1 692 ? 11.137 -17.047 -1.962 1 93.09 692 GLY A O 1
ATOM 5421 N N . GLU A 1 693 ? 11.545 -16.669 -4.054 1 93.04 693 GLU A N 1
ATOM 5422 C CA . GLU A 1 693 ? 10.472 -15.685 -4.162 1 93.04 693 GLU A CA 1
ATOM 5423 C C . GLU A 1 693 ? 9.102 -16.35 -4.06 1 93.04 693 GLU A C 1
ATOM 5425 O O . GLU A 1 693 ? 8.148 -15.747 -3.563 1 93.04 693 GLU A O 1
ATOM 5430 N N . PHE A 1 694 ? 8.997 -17.581 -4.529 1 95.8 694 PHE A N 1
ATOM 5431 C CA . PHE A 1 694 ? 7.742 -18.317 -4.437 1 95.8 694 PHE A CA 1
ATOM 5432 C C . PHE A 1 694 ? 7.37 -18.575 -2.982 1 95.8 694 PHE A C 1
ATOM 5434 O O . PHE A 1 694 ? 6.195 -18.507 -2.615 1 95.8 694 PHE A O 1
ATOM 5441 N N . TRP A 1 695 ? 8.405 -18.815 -2.241 1 96.31 695 TRP A N 1
ATOM 5442 C CA . TRP A 1 695 ? 8.23 -19.057 -0.812 1 96.31 695 TRP A CA 1
ATOM 5443 C C . TRP A 1 695 ? 7.63 -17.837 -0.123 1 96.31 695 TRP A C 1
ATOM 5445 O O . TRP A 1 695 ? 6.674 -17.958 0.647 1 96.31 695 TRP A O 1
ATOM 5455 N N . CYS A 1 696 ? 8.173 -16.704 -0.445 1 94.95 696 CYS A N 1
ATOM 5456 C CA . CYS A 1 696 ? 7.702 -15.472 0.176 1 94.95 696 CYS A CA 1
ATOM 5457 C C . CYS A 1 696 ? 6.254 -15.187 -0.206 1 94.95 696 CYS A C 1
ATOM 5459 O O . CYS A 1 696 ? 5.461 -14.752 0.631 1 94.95 696 CYS A O 1
ATOM 5461 N N . ALA A 1 697 ? 5.967 -15.452 -1.394 1 94.96 697 ALA A N 1
ATOM 5462 C CA . ALA A 1 697 ? 4.584 -15.273 -1.831 1 94.96 697 ALA A CA 1
ATOM 5463 C C . ALA A 1 697 ? 3.654 -16.252 -1.122 1 94.96 697 ALA A C 1
ATOM 5465 O O . ALA A 1 697 ? 2.529 -15.899 -0.761 1 94.96 697 ALA A O 1
ATOM 5466 N N . GLN A 1 698 ? 4.068 -17.438 -0.89 1 96.67 698 GLN A N 1
ATOM 5467 C CA . GLN A 1 698 ? 3.263 -18.446 -0.208 1 96.67 698 GLN A CA 1
ATOM 5468 C C . GLN A 1 698 ? 2.985 -18.043 1.237 1 96.67 698 GLN A C 1
ATOM 5470 O O . GLN A 1 698 ? 1.858 -18.177 1.718 1 96.67 698 GLN A O 1
ATOM 5475 N N . LEU A 1 699 ? 4.002 -17.601 1.841 1 96.76 699 LEU A N 1
ATOM 5476 C CA . LEU A 1 699 ? 3.822 -17.185 3.227 1 96.76 699 LEU A CA 1
ATOM 5477 C C . LEU A 1 699 ? 2.864 -16.002 3.319 1 96.76 699 LEU A C 1
ATOM 5479 O O . LEU A 1 699 ? 2.085 -15.901 4.27 1 96.76 699 LEU A O 1
ATOM 5483 N N . ASP A 1 700 ? 2.977 -15.154 2.34 1 94.34 700 ASP A N 1
ATOM 5484 C CA . ASP A 1 700 ? 2.032 -14.043 2.292 1 94.34 700 ASP A CA 1
ATOM 5485 C C . ASP A 1 700 ? 0.602 -14.546 2.112 1 94.34 700 ASP A C 1
ATOM 5487 O O . ASP A 1 700 ? -0.331 -14.014 2.718 1 94.34 700 ASP A O 1
ATOM 5491 N N . HIS A 1 701 ? 0.488 -15.537 1.28 1 95.61 701 HIS A N 1
ATOM 5492 C CA . HIS A 1 701 ? -0.829 -16.131 1.08 1 95.61 701 HIS A CA 1
ATOM 5493 C C . HIS A 1 701 ? -1.373 -16.716 2.379 1 95.61 701 HIS A C 1
ATOM 5495 O O . HIS A 1 701 ? -2.556 -16.558 2.688 1 95.61 701 HIS A O 1
ATOM 5501 N N . VAL A 1 702 ? -0.563 -17.358 3.106 1 96.23 702 VAL A N 1
ATOM 5502 C CA . VAL A 1 702 ? -0.972 -17.979 4.362 1 96.23 702 VAL A CA 1
ATOM 5503 C C . VAL A 1 702 ? -1.414 -16.904 5.351 1 96.23 702 VAL A C 1
ATOM 5505 O O . VAL A 1 702 ? -2.44 -17.051 6.02 1 96.23 702 VAL A O 1
ATOM 5508 N N . GLN A 1 703 ? -0.687 -15.886 5.395 1 95.05 703 GLN A N 1
ATOM 5509 C CA . GLN A 1 703 ? -1.039 -14.81 6.315 1 95.05 703 GLN A CA 1
ATOM 5510 C C . GLN A 1 703 ? -2.348 -14.141 5.903 1 95.05 703 GLN A C 1
ATOM 5512 O O . GLN A 1 703 ? -3.185 -13.828 6.752 1 95.05 703 GLN A O 1
ATOM 5517 N N . LYS A 1 704 ? -2.537 -13.939 4.664 1 91.2 704 LYS A N 1
ATOM 5518 C CA . LYS A 1 704 ? -3.807 -13.392 4.196 1 91.2 704 LYS A CA 1
ATOM 5519 C C . LYS A 1 704 ? -4.955 -14.361 4.464 1 91.2 704 LYS A C 1
ATOM 5521 O O . LYS A 1 704 ? -6.085 -13.938 4.718 1 91.2 704 LYS A O 1
ATOM 5526 N N . GLY A 1 705 ? -4.622 -15.622 4.317 1 91.24 705 GLY A N 1
ATOM 5527 C CA . GLY A 1 705 ? -5.611 -16.629 4.667 1 91.24 705 GLY A CA 1
ATOM 5528 C C . GLY A 1 705 ? -6.012 -16.587 6.13 1 91.24 705 GLY A C 1
ATOM 5529 O O . GLY A 1 705 ? -7.176 -16.815 6.467 1 91.24 705 GLY A O 1
ATOM 5530 N N . LEU A 1 706 ? -5.081 -16.267 6.95 1 95.03 706 LEU A N 1
ATOM 5531 C CA . LEU A 1 706 ? -5.368 -16.154 8.376 1 95.03 706 LEU A CA 1
ATOM 5532 C C . LEU A 1 706 ? -6.32 -14.995 8.648 1 95.03 706 LEU A C 1
ATOM 5534 O O . LEU A 1 706 ? -7.142 -15.063 9.565 1 95.03 706 LEU A O 1
ATOM 5538 N N . PHE A 1 707 ? -6.222 -13.927 7.839 1 89.98 707 PHE A N 1
ATOM 5539 C CA . PHE A 1 707 ? -7.161 -12.821 7.977 1 89.98 707 PHE A CA 1
ATOM 5540 C C . PHE A 1 707 ? -8.578 -13.268 7.639 1 89.98 707 PHE A C 1
ATOM 5542 O O . PHE A 1 707 ? -9.537 -12.862 8.299 1 89.98 707 PHE A O 1
ATOM 5549 N N . ILE A 1 708 ? -8.66 -14.115 6.664 1 85.46 708 ILE A N 1
ATOM 5550 C CA . ILE A 1 708 ? -9.964 -14.647 6.282 1 85.46 708 ILE A CA 1
ATOM 5551 C C . ILE A 1 708 ? -10.526 -15.5 7.416 1 85.46 708 ILE A C 1
ATOM 5553 O O . ILE A 1 708 ? -11.721 -15.438 7.714 1 85.46 708 ILE A O 1
ATOM 5557 N N . TYR A 1 709 ? -9.752 -16.267 8.113 1 90.88 709 TYR A N 1
ATOM 5558 C CA . TYR A 1 709 ? -10.153 -17.085 9.252 1 90.88 709 TYR A CA 1
ATOM 5559 C C . TYR A 1 709 ? -10.709 -16.22 10.377 1 90.88 709 TYR A C 1
ATOM 5561 O O . TYR A 1 709 ? -11.781 -16.504 10.915 1 90.88 709 TYR A O 1
ATOM 5569 N N . VAL A 1 710 ? -9.972 -15.167 10.705 1 90.98 710 VAL A N 1
ATOM 5570 C CA . VAL A 1 710 ? -10.373 -14.318 11.822 1 90.98 710 VAL A CA 1
ATOM 5571 C C . VAL A 1 710 ? -11.684 -13.61 11.488 1 90.98 710 VAL A C 1
ATOM 5573 O O . VAL A 1 710 ? -12.583 -13.525 12.328 1 90.98 710 VAL A O 1
ATOM 5576 N N . LEU A 1 711 ? -11.754 -13.14 10.24 1 82.17 711 LEU A N 1
ATOM 5577 C CA . LEU A 1 711 ? -12.977 -12.46 9.828 1 82.17 711 LEU A CA 1
ATOM 5578 C C . LEU A 1 711 ? -14.164 -13.417 9.846 1 82.17 711 LEU A C 1
ATOM 5580 O O . LEU A 1 711 ? -15.263 -13.042 10.259 1 82.17 711 LEU A O 1
ATOM 5584 N N . LEU A 1 712 ? -13.938 -14.615 9.422 1 83.06 712 LEU A N 1
ATOM 5585 C CA . LEU A 1 712 ? -14.992 -15.624 9.412 1 83.06 712 LEU A CA 1
ATOM 5586 C C . LEU A 1 712 ? -15.414 -15.982 10.833 1 83.06 712 LEU A C 1
ATOM 5588 O O . LEU A 1 712 ? -16.609 -16.069 11.127 1 83.06 712 LEU A O 1
ATOM 5592 N N . MET A 1 713 ? -14.518 -16.208 11.68 1 89.05 713 MET A N 1
ATOM 5593 C CA . MET A 1 713 ? -14.832 -16.583 13.056 1 89.05 713 MET A CA 1
ATOM 5594 C C . MET A 1 713 ? -15.518 -15.436 13.79 1 89.05 713 MET A C 1
ATOM 5596 O O . MET A 1 713 ? -16.391 -15.664 14.629 1 89.05 713 MET A O 1
ATOM 5600 N N . MET A 1 714 ? -15.067 -14.247 13.488 1 82.58 714 MET A N 1
ATOM 5601 C CA . MET A 1 714 ? -15.758 -13.096 14.063 1 82.58 714 MET A CA 1
ATOM 5602 C C . MET A 1 714 ? -17.222 -13.072 13.638 1 82.58 714 MET A C 1
ATOM 5604 O O . MET A 1 714 ? -18.106 -12.806 14.454 1 82.58 714 MET A O 1
ATOM 5608 N N . GLY A 1 715 ? -17.435 -13.371 12.383 1 76.6 715 GLY A N 1
ATOM 5609 C CA . GLY A 1 715 ? -18.797 -13.414 11.875 1 76.6 715 GLY A CA 1
ATOM 5610 C C . GLY A 1 715 ? -19.626 -14.53 12.483 1 76.6 715 GLY A C 1
ATOM 5611 O O . GLY A 1 715 ? -20.784 -14.32 12.852 1 76.6 715 GLY A O 1
ATOM 5612 N N . VAL A 1 716 ? -19.119 -15.704 12.669 1 83.29 716 VAL A N 1
ATOM 5613 C CA . VAL A 1 716 ? -19.815 -16.856 13.233 1 83.29 716 VAL A CA 1
ATOM 5614 C C . VAL A 1 716 ? -20.129 -16.601 14.705 1 83.29 716 VAL A C 1
ATOM 5616 O O . VAL A 1 716 ? -21.232 -16.899 15.171 1 83.29 716 VAL A O 1
ATOM 5619 N N . LEU A 1 717 ? -19.173 -16.074 15.433 1 86.06 717 LEU A N 1
ATOM 5620 C CA . LEU A 1 717 ? -19.368 -15.816 16.856 1 86.06 717 LEU A CA 1
ATOM 5621 C C . LEU A 1 717 ? -20.345 -14.665 17.071 1 86.06 717 LEU A C 1
ATOM 5623 O O . LEU A 1 717 ? -21.049 -14.623 18.083 1 86.06 717 LEU A O 1
ATOM 5627 N N . LEU A 1 718 ? -20.368 -13.803 16.133 1 76.27 718 LEU A N 1
ATOM 5628 C CA . LEU A 1 718 ? -21.342 -12.72 16.22 1 76.27 718 LEU A CA 1
ATOM 5629 C C . LEU A 1 718 ? -22.762 -13.252 16.06 1 76.27 718 LEU A C 1
ATOM 5631 O O . LEU A 1 718 ? -23.694 -12.745 16.688 1 76.27 718 LEU A O 1
ATOM 5635 N N . ASP A 1 719 ? -22.944 -14.264 15.319 1 74.06 719 ASP A N 1
ATOM 5636 C CA . ASP A 1 719 ? -24.258 -14.834 15.04 1 74.06 719 ASP A CA 1
ATOM 5637 C C . ASP A 1 719 ? -24.68 -15.806 16.139 1 74.06 719 ASP A C 1
ATOM 5639 O O . ASP A 1 719 ? -25.853 -15.856 16.514 1 74.06 719 ASP A O 1
ATOM 5643 N N . ARG A 1 720 ? -23.806 -16.46 16.725 1 81.02 720 ARG A N 1
ATOM 5644 C CA . ARG A 1 720 ? -24.153 -17.557 17.622 1 81.02 720 ARG A CA 1
ATOM 5645 C C . ARG A 1 720 ? -24.039 -17.128 19.081 1 81.02 720 ARG A C 1
ATOM 5647 O O . ARG A 1 720 ? -24.696 -17.699 19.955 1 81.02 720 ARG A O 1
ATOM 5654 N N . ALA A 1 721 ? -23.217 -16.172 19.271 1 80.75 721 ALA A N 1
ATOM 5655 C CA . ALA A 1 721 ? -23.01 -15.789 20.665 1 80.75 721 ALA A CA 1
ATOM 5656 C C . ALA A 1 721 ? -24.081 -14.805 21.128 1 80.75 721 ALA A C 1
ATOM 5658 O O . ALA A 1 721 ? -24.627 -14.048 20.322 1 80.75 721 ALA A O 1
ATOM 5659 N N . ASP A 1 722 ? -24.519 -14.94 22.401 1 74.03 722 ASP A N 1
ATOM 5660 C CA . ASP A 1 722 ? -25.505 -14.038 22.989 1 74.03 722 ASP A CA 1
ATOM 5661 C C . ASP A 1 722 ? -24.859 -12.723 23.419 1 74.03 722 ASP A C 1
ATOM 5663 O O . ASP A 1 722 ? -25.55 -11.724 23.625 1 74.03 722 ASP A O 1
ATOM 5667 N N . SER A 1 723 ? -23.517 -12.87 23.58 1 72.85 723 SER A N 1
ATOM 5668 C CA . SER A 1 723 ? -22.804 -11.686 24.048 1 72.85 723 SER A CA 1
ATOM 5669 C C . SER A 1 723 ? -21.758 -11.234 23.034 1 72.85 723 SER A C 1
ATOM 5671 O O . SER A 1 723 ? -21.364 -12.004 22.155 1 72.85 723 SER A O 1
ATOM 5673 N N . LEU A 1 724 ? -21.369 -10.007 23.019 1 73.29 724 LEU A N 1
ATOM 5674 C CA . LEU A 1 724 ? -20.345 -9.47 22.129 1 73.29 724 LEU A CA 1
ATOM 5675 C C . LEU A 1 724 ? -18.949 -9.813 22.638 1 73.29 724 LEU A C 1
ATOM 5677 O O . LEU A 1 724 ? -17.954 -9.553 21.957 1 73.29 724 LEU A O 1
ATOM 5681 N N . GLY A 1 725 ? -18.869 -10.42 23.733 1 76.85 725 GLY A N 1
ATOM 5682 C CA . GLY A 1 725 ? -17.579 -10.782 24.298 1 76.85 725 GLY A CA 1
ATOM 5683 C C . GLY A 1 725 ? -16.752 -11.664 23.382 1 76.85 725 GLY A C 1
ATOM 5684 O O . GLY A 1 725 ? -15.663 -11.275 22.953 1 76.85 725 GLY A O 1
ATOM 5685 N N . PRO A 1 726 ? -17.349 -12.732 22.966 1 85.56 726 PRO A N 1
ATOM 5686 C CA . PRO A 1 726 ? -16.585 -13.667 22.137 1 85.56 726 PRO A CA 1
ATOM 5687 C C . PRO A 1 726 ? -16.18 -13.068 20.792 1 85.56 726 PRO A C 1
ATOM 5689 O O . PRO A 1 726 ? -15.018 -13.172 20.39 1 85.56 726 PRO A O 1
ATOM 5692 N N . PRO A 1 727 ? -17.054 -12.326 20.092 1 81.96 727 PRO A N 1
ATOM 5693 C CA . PRO A 1 727 ? -16.617 -11.725 18.829 1 81.96 727 PRO A CA 1
ATOM 5694 C C . PRO A 1 727 ? -15.558 -10.644 19.026 1 81.96 727 PRO A C 1
ATOM 5696 O O . PRO A 1 727 ? -14.685 -10.467 18.172 1 81.96 727 PRO A O 1
ATOM 5699 N N . LEU A 1 728 ? -15.532 -9.988 20.1 1 78.44 728 LEU A N 1
ATOM 5700 C CA . LEU A 1 728 ? -14.526 -8.964 20.363 1 78.44 728 LEU A CA 1
ATOM 5701 C C . LEU A 1 728 ? -13.171 -9.598 20.661 1 78.44 728 LEU A C 1
ATOM 5703 O O . LEU A 1 728 ? -12.13 -9.05 20.292 1 78.44 728 LEU A O 1
ATOM 5707 N N . ILE A 1 729 ? -13.257 -10.611 21.292 1 85.24 729 ILE A N 1
ATOM 5708 C CA . ILE A 1 729 ? -12.014 -11.33 21.549 1 85.24 729 ILE A CA 1
ATOM 5709 C C . ILE A 1 729 ? -11.418 -11.817 20.23 1 85.24 729 ILE A C 1
ATOM 5711 O O . ILE A 1 729 ? -10.208 -11.719 20.014 1 85.24 729 ILE A O 1
ATOM 5715 N N . ALA A 1 730 ? -12.282 -12.202 19.38 1 87.18 730 ALA A N 1
ATOM 5716 C CA . ALA A 1 730 ? -11.82 -12.633 18.063 1 87.18 730 ALA A CA 1
ATOM 5717 C C . ALA A 1 730 ? -11.282 -11.454 17.257 1 87.18 730 ALA A C 1
ATOM 5719 O O . ALA A 1 730 ? -10.253 -11.569 16.588 1 87.18 730 ALA A O 1
ATOM 5720 N N . ALA A 1 731 ? -11.9 -10.387 17.388 1 81.41 731 ALA A N 1
ATOM 5721 C CA . ALA A 1 731 ? -11.458 -9.187 16.682 1 81.41 731 ALA A CA 1
ATOM 5722 C C . ALA A 1 731 ? -10.1 -8.717 17.195 1 81.41 731 ALA A C 1
ATOM 5724 O O . ALA A 1 731 ? -9.265 -8.247 16.418 1 81.41 731 ALA A O 1
ATOM 5725 N N . ALA A 1 732 ? -9.887 -8.85 18.444 1 82.08 732 ALA A N 1
ATOM 5726 C CA . ALA A 1 732 ? -8.592 -8.503 19.023 1 82.08 732 ALA A CA 1
ATOM 5727 C C . ALA A 1 732 ? -7.486 -9.398 18.47 1 82.08 732 ALA A C 1
ATOM 5729 O O . ALA A 1 732 ? -6.352 -8.95 18.282 1 82.08 732 ALA A O 1
ATOM 5730 N N . GLY A 1 733 ? -7.901 -10.59 18.211 1 86.32 733 GLY A N 1
ATOM 5731 C CA . GLY A 1 733 ? -6.955 -11.466 17.539 1 86.32 733 GLY A CA 1
ATOM 5732 C C . GLY A 1 733 ? -6.611 -11.008 16.135 1 86.32 733 GLY A C 1
ATOM 5733 O O . GLY A 1 733 ? -5.467 -11.14 15.696 1 86.32 733 GLY A O 1
ATOM 5734 N N . GLY A 1 734 ? -7.578 -10.379 15.512 1 85.71 734 GLY A N 1
ATOM 5735 C CA . GLY A 1 734 ? -7.344 -9.821 14.19 1 85.71 734 GLY A CA 1
ATOM 5736 C C . GLY A 1 734 ? -6.433 -8.608 14.207 1 85.71 734 GLY A C 1
ATOM 5737 O O . GLY A 1 734 ? -5.565 -8.465 13.343 1 85.71 734 GLY A O 1
ATOM 5738 N N . ILE A 1 735 ? -6.507 -7.821 15.206 1 79.83 735 ILE A N 1
ATOM 5739 C CA . ILE A 1 735 ? -5.661 -6.641 15.342 1 79.83 735 ILE A CA 1
ATOM 5740 C C . ILE A 1 735 ? -4.225 -7.067 15.636 1 79.83 735 ILE A C 1
ATOM 5742 O O . ILE A 1 735 ? -3.277 -6.499 15.088 1 79.83 735 ILE A O 1
ATOM 5746 N N . SER A 1 736 ? -4.181 -8 16.462 1 85.17 736 SER A N 1
ATOM 5747 C CA . SER A 1 736 ? -2.851 -8.532 16.742 1 85.17 736 SER A CA 1
ATOM 5748 C C . SER A 1 736 ? -2.219 -9.128 15.489 1 85.17 736 SER A C 1
ATOM 5750 O O . SER A 1 736 ? -1.018 -8.973 15.26 1 85.17 736 SER A O 1
ATOM 5752 N N . LEU A 1 737 ? -3.055 -9.77 14.72 1 90.92 737 LEU A N 1
ATOM 5753 C CA . LEU A 1 737 ? -2.567 -10.341 13.47 1 90.92 737 LEU A CA 1
ATOM 5754 C C . LEU A 1 737 ? -2.082 -9.246 12.525 1 90.92 737 LEU A C 1
ATOM 5756 O O . LEU A 1 737 ? -1.028 -9.381 11.901 1 90.92 737 LEU A O 1
ATOM 5760 N N . LEU A 1 738 ? -2.774 -8.22 12.455 1 84.69 738 LEU A N 1
ATOM 5761 C CA . LEU A 1 738 ? -2.396 -7.109 11.588 1 84.69 738 LEU A CA 1
ATOM 5762 C C . LEU A 1 738 ? -1.078 -6.49 12.042 1 84.69 738 LEU A C 1
ATOM 5764 O O . LEU A 1 738 ? -0.211 -6.193 11.218 1 84.69 738 LEU A O 1
ATOM 5768 N N . GLN A 1 739 ? -0.898 -6.351 13.301 1 81.58 739 GLN A N 1
ATOM 5769 C CA . GLN A 1 739 ? 0.334 -5.791 13.846 1 81.58 739 GLN A CA 1
ATOM 5770 C C . GLN A 1 739 ? 1.527 -6.698 13.556 1 81.58 739 GLN A C 1
ATOM 5772 O O . GLN A 1 739 ? 2.587 -6.224 13.142 1 81.58 739 GLN A O 1
ATOM 5777 N N . ARG A 1 740 ? 1.261 -7.858 13.765 1 86.83 740 ARG A N 1
ATOM 5778 C CA . ARG A 1 740 ? 2.343 -8.809 13.536 1 86.83 740 ARG A CA 1
ATOM 5779 C C . ARG A 1 740 ? 2.679 -8.909 12.052 1 86.83 740 ARG A C 1
ATOM 5781 O O . ARG A 1 740 ? 3.836 -9.121 11.684 1 86.83 740 ARG A O 1
ATOM 5788 N N . TYR A 1 741 ? 1.703 -8.735 11.234 1 89.27 741 TYR A N 1
ATOM 5789 C CA . TYR A 1 741 ? 1.907 -8.785 9.791 1 89.27 741 TYR A CA 1
ATOM 5790 C C . TYR A 1 741 ? 2.715 -7.585 9.312 1 89.27 741 TYR A C 1
ATOM 5792 O O . TYR A 1 741 ? 3.656 -7.734 8.529 1 89.27 741 TYR A O 1
ATOM 5800 N N . LEU A 1 742 ? 2.418 -6.491 9.835 1 83.05 742 LEU A N 1
ATOM 5801 C CA . LEU A 1 742 ? 3.137 -5.282 9.45 1 83.05 742 LEU A CA 1
ATOM 5802 C C . LEU A 1 742 ? 4.575 -5.32 9.957 1 83.05 742 LEU A C 1
ATOM 5804 O O . LEU A 1 742 ? 5.497 -4.905 9.251 1 83.05 742 LEU A O 1
ATOM 5808 N N . ARG A 1 743 ? 4.731 -5.812 11.113 1 83.46 743 ARG A N 1
ATOM 5809 C CA . ARG A 1 743 ? 6.08 -5.966 11.649 1 83.46 743 ARG A CA 1
ATOM 5810 C C . ARG A 1 743 ? 6.874 -6.993 10.849 1 83.46 743 ARG A C 1
ATOM 5812 O O . ARG A 1 743 ? 8.075 -6.824 10.631 1 83.46 743 ARG A O 1
ATOM 5819 N N . PHE A 1 744 ? 6.144 -8.045 10.478 1 90.4 744 PHE A N 1
ATOM 5820 C CA . PHE A 1 744 ? 6.761 -9.081 9.658 1 90.4 744 PHE A CA 1
ATOM 5821 C C . PHE A 1 744 ? 7.257 -8.504 8.338 1 90.4 744 PHE A C 1
ATOM 5823 O O . PHE A 1 744 ? 8.391 -8.761 7.928 1 90.4 744 PHE A O 1
ATOM 5830 N N . ARG A 1 745 ? 6.529 -7.634 7.761 1 86.1 745 ARG A N 1
ATOM 5831 C CA . ARG A 1 745 ? 6.878 -7.068 6.462 1 86.1 745 ARG A CA 1
ATOM 5832 C C . ARG A 1 745 ? 8.036 -6.084 6.587 1 86.1 745 ARG A C 1
ATOM 5834 O O . ARG A 1 745 ? 8.855 -5.961 5.674 1 86.1 745 ARG A O 1
ATOM 5841 N N . ARG A 1 746 ? 8.17 -5.493 7.682 1 81.75 746 ARG A N 1
ATOM 5842 C CA . ARG A 1 746 ? 9.23 -4.511 7.885 1 81.75 746 ARG A CA 1
ATOM 5843 C C . ARG A 1 746 ? 10.528 -5.187 8.313 1 81.75 746 ARG A C 1
ATOM 5845 O O . ARG A 1 746 ? 11.617 -4.737 7.951 1 81.75 746 ARG A O 1
ATOM 5852 N N . ARG A 1 747 ? 10.345 -6.168 9.051 1 86.24 747 ARG A N 1
ATOM 5853 C CA . ARG A 1 747 ? 11.51 -6.838 9.619 1 86.24 747 ARG A CA 1
ATOM 5854 C C . ARG A 1 747 ? 12.227 -7.678 8.568 1 86.24 747 ARG A C 1
ATOM 5856 O O . ARG A 1 747 ? 13.456 -7.651 8.476 1 86.24 747 ARG A O 1
ATOM 5863 N N . PHE A 1 748 ? 11.445 -8.365 7.804 1 89.09 748 PHE A N 1
ATOM 5864 C CA . PHE A 1 748 ? 12.067 -9.317 6.89 1 89.09 748 PHE A CA 1
ATOM 5865 C C . PHE A 1 748 ? 12.082 -8.771 5.467 1 89.09 748 PHE A C 1
ATOM 5867 O O . PHE A 1 748 ? 11.124 -8.96 4.714 1 89.09 748 PHE A O 1
ATOM 5874 N N . ARG A 1 749 ? 13.202 -8.056 5.161 1 84.13 749 ARG A N 1
ATOM 5875 C CA . ARG A 1 749 ? 13.455 -7.602 3.798 1 84.13 749 ARG A CA 1
ATOM 5876 C C . ARG A 1 749 ? 14.417 -8.542 3.078 1 84.13 749 ARG A C 1
ATOM 5878 O O . ARG A 1 749 ? 15.594 -8.626 3.434 1 84.13 749 ARG A O 1
ATOM 5885 N N . TRP A 1 750 ? 13.91 -9.262 2.21 1 86.92 750 TRP A N 1
ATOM 5886 C CA . TRP A 1 750 ? 14.686 -10.345 1.616 1 86.92 750 TRP A CA 1
ATOM 5887 C C . TRP A 1 750 ? 15.056 -10.022 0.172 1 86.92 750 TRP A C 1
ATOM 5889 O O . TRP A 1 750 ? 15.767 -10.79 -0.48 1 86.92 750 TRP A O 1
ATOM 5899 N N . ARG A 1 751 ? 14.703 -8.858 -0.423 1 82.92 751 ARG A N 1
ATOM 5900 C CA . ARG A 1 751 ? 14.882 -8.588 -1.846 1 82.92 751 ARG A CA 1
ATOM 5901 C C . ARG A 1 751 ? 16.315 -8.161 -2.146 1 82.92 751 ARG A C 1
ATOM 5903 O O . ARG A 1 751 ? 16.811 -8.372 -3.255 1 82.92 751 ARG A O 1
ATOM 5910 N N . GLY A 1 752 ? 17.005 -7.617 -1.175 1 82.05 752 GLY A N 1
ATOM 5911 C CA . GLY A 1 752 ? 18.36 -7.154 -1.43 1 82.05 752 GLY A CA 1
ATOM 5912 C C . GLY A 1 752 ? 19.377 -7.718 -0.456 1 82.05 752 GLY A C 1
ATOM 5913 O O . GLY A 1 752 ? 19.009 -8.249 0.594 1 82.05 752 GLY A O 1
ATOM 5914 N N . LEU A 1 753 ? 20.577 -7.75 -0.937 1 86.52 753 LEU A N 1
ATOM 5915 C CA . LEU A 1 753 ? 21.681 -8.16 -0.076 1 86.52 753 LEU A CA 1
ATOM 5916 C C . LEU A 1 753 ? 22.087 -7.029 0.862 1 86.52 753 LEU A C 1
ATOM 5918 O O . LEU A 1 753 ? 22.304 -5.898 0.421 1 86.52 753 LEU A O 1
ATOM 5922 N N . PRO A 1 754 ? 22.071 -7.298 2.101 1 86.38 754 PRO A N 1
ATOM 5923 C CA . PRO A 1 754 ? 22.551 -6.274 3.031 1 86.38 754 PRO A CA 1
ATOM 5924 C C . PRO A 1 754 ? 23.998 -5.865 2.764 1 86.38 754 PRO A C 1
ATOM 5926 O O . PRO A 1 754 ? 24.819 -6.702 2.379 1 86.38 754 PRO A O 1
ATOM 5929 N N . PHE A 1 755 ? 24.304 -4.696 2.93 1 86.35 755 PHE A N 1
ATOM 5930 C CA . PHE A 1 755 ? 25.603 -4.14 2.573 1 86.35 755 PHE A CA 1
ATOM 5931 C C . PHE A 1 755 ? 26.696 -4.687 3.484 1 86.35 755 PHE A C 1
ATOM 5933 O O . PHE A 1 755 ? 27.863 -4.749 3.094 1 86.35 755 PHE A O 1
ATOM 5940 N N . GLU A 1 756 ? 26.254 -5.048 4.639 1 83.7 756 GLU A N 1
ATOM 5941 C CA . GLU A 1 756 ? 27.236 -5.634 5.546 1 83.7 756 GLU A CA 1
ATOM 5942 C C . GLU A 1 756 ? 27.787 -6.945 4.991 1 83.7 756 GLU A C 1
ATOM 5944 O O . GLU A 1 756 ? 28.92 -7.324 5.292 1 83.7 756 GLU A O 1
ATOM 5949 N N . ASP A 1 757 ? 27.04 -7.553 4.14 1 81.88 757 ASP A N 1
ATOM 5950 C CA . ASP A 1 757 ? 27.415 -8.87 3.636 1 81.88 757 ASP A CA 1
ATOM 5951 C C . ASP A 1 757 ? 28.128 -8.76 2.29 1 81.88 757 ASP A C 1
ATOM 5953 O O . ASP A 1 757 ? 28.598 -9.762 1.746 1 81.88 757 ASP A O 1
ATOM 5957 N N . LEU A 1 758 ? 28.133 -7.634 1.653 1 82.08 758 LEU A N 1
ATOM 5958 C CA . LEU A 1 758 ? 28.794 -7.46 0.364 1 82.08 758 LEU A CA 1
ATOM 5959 C C . LEU A 1 758 ? 30.306 -7.596 0.506 1 82.08 758 LEU A C 1
ATOM 5961 O O . LEU A 1 758 ? 30.995 -7.946 -0.455 1 82.08 758 LEU A O 1
ATOM 5965 N N . GLY A 1 759 ? 30.923 -7.297 1.645 1 67.02 759 GLY A N 1
ATOM 5966 C CA . GLY A 1 759 ? 32.361 -7.389 1.839 1 67.02 759 GLY A CA 1
ATOM 5967 C C . GLY A 1 759 ? 32.865 -8.818 1.901 1 67.02 759 GLY A C 1
ATOM 5968 O O . GLY A 1 759 ? 34.066 -9.065 1.769 1 67.02 759 GLY A O 1
ATOM 5969 N N . GLN A 1 760 ? 32.041 -9.81 2.009 1 64.5 760 GLN A N 1
ATOM 5970 C CA . GLN A 1 760 ? 32.474 -11.199 2.129 1 64.5 760 GLN A CA 1
ATOM 5971 C C . GLN A 1 760 ? 32.339 -11.935 0.799 1 64.5 760 GLN A C 1
ATOM 5973 O O . GLN A 1 760 ? 31.514 -12.841 0.667 1 64.5 760 GLN A O 1
ATOM 5978 N N . GLU A 1 761 ? 32.796 -11.345 -0.282 1 59.95 761 GLU A N 1
ATOM 5979 C CA . GLU A 1 761 ? 32.581 -11.892 -1.618 1 59.95 761 GLU A CA 1
ATOM 5980 C C . GLU A 1 761 ? 33.338 -13.204 -1.805 1 59.95 761 GLU A C 1
ATOM 5982 O O . GLU A 1 761 ? 34.538 -13.278 -1.536 1 59.95 761 GLU A O 1
ATOM 5987 N N . GLU A 1 762 ? 32.597 -14.3 -1.819 1 61.64 762 GLU A N 1
ATOM 5988 C CA . GLU A 1 762 ? 33.167 -15.585 -2.215 1 61.64 762 GLU A CA 1
ATOM 5989 C C . GLU A 1 762 ? 33.425 -15.634 -3.718 1 61.64 762 GLU A C 1
ATOM 5991 O O . GLU A 1 762 ? 32.772 -14.927 -4.489 1 61.64 762 GLU A O 1
ATOM 5996 N N . PRO A 1 763 ? 34.523 -16.243 -4.154 1 60.3 763 PRO A N 1
ATOM 5997 C CA . PRO A 1 763 ? 34.833 -16.356 -5.581 1 60.3 763 PRO A CA 1
ATOM 5998 C C . PRO A 1 763 ? 33.637 -16.821 -6.41 1 60.3 763 PRO A C 1
ATOM 6000 O O . PRO A 1 763 ? 32.976 -17.799 -6.051 1 60.3 763 PRO A O 1
ATOM 6003 N N . CYS A 1 764 ? 33.078 -15.902 -7.136 1 62.39 764 CYS A N 1
ATOM 6004 C CA . CYS A 1 764 ? 31.874 -16.166 -7.915 1 62.39 764 CYS A CA 1
ATOM 6005 C C . CYS A 1 764 ? 32.204 -16.95 -9.18 1 62.39 764 CYS A C 1
ATOM 6007 O O . CYS A 1 764 ? 33.246 -16.729 -9.798 1 62.39 764 CYS A O 1
ATOM 6009 N N . ALA A 1 765 ? 31.615 -18.162 -9.401 1 65.33 765 ALA A N 1
ATOM 6010 C CA . ALA A 1 765 ? 31.704 -18.907 -10.654 1 65.33 765 ALA A CA 1
ATOM 6011 C C . ALA A 1 765 ? 31.307 -18.034 -11.841 1 65.33 765 ALA A C 1
ATOM 6013 O O . ALA A 1 765 ? 30.512 -17.102 -11.696 1 65.33 765 ALA A O 1
ATOM 6014 N N . THR A 1 766 ? 32.037 -18.144 -12.932 1 70.55 766 THR A N 1
ATOM 6015 C CA . THR A 1 766 ? 31.761 -17.388 -14.15 1 70.55 766 THR A CA 1
ATOM 6016 C C . THR A 1 766 ? 30.526 -17.937 -14.858 1 70.55 766 THR A C 1
ATOM 6018 O O . THR A 1 766 ? 30.436 -19.138 -15.119 1 70.55 766 THR A O 1
ATOM 6021 N N . GLY A 1 767 ? 29.458 -17.185 -14.822 1 69.15 767 GLY A N 1
ATOM 6022 C CA . GLY A 1 767 ? 28.232 -17.606 -15.48 1 69.15 767 GLY A CA 1
ATOM 6023 C C . GLY A 1 767 ? 28.078 -17.037 -16.878 1 69.15 767 GLY A C 1
ATOM 6024 O O . GLY A 1 767 ? 29.032 -16.497 -17.442 1 69.15 767 GLY A O 1
ATOM 6025 N N . GLN A 1 768 ? 26.917 -17.323 -17.515 1 75.43 768 GLN A N 1
ATOM 6026 C CA . GLN A 1 768 ? 26.588 -16.881 -18.866 1 75.43 768 GLN A CA 1
ATOM 6027 C C . GLN A 1 768 ? 26.313 -15.381 -18.903 1 75.43 768 GLN A C 1
ATOM 6029 O O . GLN A 1 768 ? 25.836 -14.807 -17.921 1 75.43 768 GLN A O 1
ATOM 6034 N N . GLY A 1 769 ? 26.716 -14.752 -19.966 1 80.84 769 GLY A N 1
ATOM 6035 C CA . GLY A 1 769 ? 26.554 -13.314 -20.111 1 80.84 769 GLY A CA 1
ATOM 6036 C C . GLY A 1 769 ? 25.151 -12.911 -20.525 1 80.84 769 GLY A C 1
ATOM 6037 O O . GLY A 1 769 ? 24.297 -13.768 -20.76 1 80.84 769 GLY A O 1
ATOM 6038 N N . TYR A 1 770 ? 24.823 -11.613 -20.352 1 87.38 770 TYR A N 1
ATOM 6039 C CA . TYR A 1 770 ? 23.52 -11.053 -20.696 1 87.38 770 TYR A CA 1
ATOM 6040 C C . TYR A 1 770 ? 23.512 -10.531 -22.128 1 87.38 770 TYR A C 1
ATOM 6042 O O . TYR A 1 770 ? 23.86 -9.374 -22.375 1 87.38 770 TYR A O 1
ATOM 6050 N N . CYS A 1 771 ? 23.705 -11.443 -23.063 1 82.76 771 CYS A N 1
ATOM 6051 C CA . CYS A 1 771 ? 23.593 -11.087 -24.473 1 82.76 771 CYS A CA 1
ATOM 6052 C C . CYS A 1 771 ? 22.485 -11.885 -25.15 1 82.76 771 CYS A C 1
ATOM 6054 O O . CYS A 1 771 ? 22.234 -13.036 -24.789 1 82.76 771 CYS A O 1
ATOM 6056 N N . GLN A 1 772 ? 21.814 -11.132 -25.969 1 84.95 772 GLN A N 1
ATOM 6057 C CA . GLN A 1 772 ? 20.784 -11.838 -26.725 1 84.95 772 GLN A CA 1
ATOM 6058 C C . GLN A 1 772 ? 21.376 -13.017 -27.492 1 84.95 772 GLN A C 1
ATOM 6060 O O . GLN A 1 772 ? 22.397 -12.876 -28.167 1 84.95 772 GLN A O 1
ATOM 6065 N N . PRO A 1 773 ? 20.848 -14.139 -27.249 1 77.26 773 PRO A N 1
ATOM 6066 C CA . PRO A 1 773 ? 21.424 -15.339 -27.862 1 77.26 773 PRO A CA 1
ATOM 6067 C C . PRO A 1 773 ? 21.516 -15.239 -29.383 1 77.26 773 PRO A C 1
ATOM 6069 O O . PRO A 1 773 ? 22.387 -15.863 -29.994 1 77.26 773 PRO A O 1
ATOM 6072 N N . GLU A 1 774 ? 20.681 -14.441 -29.995 1 77.25 774 GLU A N 1
ATOM 6073 C CA . GLU A 1 774 ? 20.654 -14.344 -31.451 1 77.25 774 GLU A CA 1
ATOM 6074 C C . GLU A 1 774 ? 21.83 -13.521 -31.971 1 77.25 774 GLU A C 1
ATOM 6076 O O . GLU A 1 774 ? 22.19 -13.618 -33.146 1 77.25 774 GLU A O 1
ATOM 6081 N N . LEU A 1 775 ? 22.375 -12.804 -31.046 1 76.14 775 LEU A N 1
ATOM 6082 C CA . LEU A 1 775 ? 23.451 -11.921 -31.485 1 76.14 775 LEU A CA 1
ATOM 6083 C C . LEU A 1 775 ? 24.793 -12.644 -31.455 1 76.14 775 LEU A C 1
ATOM 6085 O O . LEU A 1 775 ? 25.731 -12.249 -32.152 1 76.14 775 LEU A O 1
ATOM 6089 N N . GLY A 1 776 ? 25.097 -13.732 -30.638 1 64.16 776 GLY A N 1
ATOM 6090 C CA . GLY A 1 776 ? 26.383 -14.4 -30.523 1 64.16 776 GLY A CA 1
ATOM 6091 C C . GLY A 1 776 ? 26.544 -15.557 -31.49 1 64.16 776 GLY A C 1
ATOM 6092 O O . GLY A 1 776 ? 27.57 -16.24 -31.485 1 64.16 776 GLY A O 1
ATOM 6093 N N . GLY A 1 777 ? 25.583 -16.118 -32.164 1 54.71 777 GLY A N 1
ATOM 6094 C CA . GLY A 1 777 ? 25.76 -17.367 -32.888 1 54.71 777 GLY A CA 1
ATOM 6095 C C . GLY A 1 777 ? 26.68 -17.237 -34.087 1 54.71 777 GLY A C 1
ATOM 6096 O O . GLY A 1 777 ? 26.916 -16.132 -34.578 1 54.71 777 GLY A O 1
ATOM 6097 N N . PRO A 1 778 ? 27.713 -18.302 -34.229 1 49.13 778 PRO A N 1
ATOM 6098 C CA . PRO A 1 778 ? 28.569 -18.363 -35.416 1 49.13 778 PRO A CA 1
ATOM 6099 C C . PRO A 1 778 ? 27.795 -18.139 -36.714 1 49.13 778 PRO A C 1
ATOM 6101 O O . PRO A 1 778 ? 26.599 -18.434 -36.782 1 49.13 778 PRO A O 1
ATOM 6104 N N . LEU A 1 779 ? 28.312 -17.414 -37.672 1 45.42 779 LEU A N 1
ATOM 6105 C CA . LEU A 1 779 ? 27.891 -17.277 -39.062 1 45.42 779 LEU A CA 1
ATOM 6106 C C . LEU A 1 779 ? 27.628 -18.642 -39.687 1 45.42 779 LEU A C 1
ATOM 6108 O O . LEU A 1 779 ? 28.395 -19.585 -39.475 1 45.42 779 LEU A O 1
ATOM 6112 N N . PRO A 1 780 ? 26.467 -19.074 -39.926 1 39.03 780 PRO A N 1
ATOM 6113 C CA . PRO A 1 780 ? 26.515 -20.28 -40.756 1 39.03 780 PRO A CA 1
ATOM 6114 C C . PRO A 1 780 ? 27.6 -20.215 -41.829 1 39.03 780 PRO A C 1
ATOM 6116 O O . PRO A 1 780 ? 27.798 -19.167 -42.449 1 39.03 780 PRO A O 1
ATOM 6119 N N . SER A 1 781 ? 28.728 -20.916 -41.599 1 32.58 781 SER A N 1
ATOM 6120 C CA . SER A 1 781 ? 29.705 -20.991 -42.679 1 32.58 781 SER A CA 1
ATOM 6121 C C . SER A 1 781 ? 29.021 -21.149 -44.033 1 32.58 781 SER A C 1
ATOM 6123 O O . SER A 1 781 ? 28.094 -21.948 -44.177 1 32.58 781 SER A O 1
ATOM 6125 N N . PRO A 1 782 ? 29.049 -20.257 -44.832 1 35.49 782 PRO A N 1
ATOM 6126 C CA . PRO A 1 782 ? 28.574 -20.52 -46.192 1 35.49 782 PRO A CA 1
ATOM 6127 C C . PRO A 1 782 ? 29.054 -21.864 -46.736 1 35.49 782 PRO A C 1
ATOM 6129 O O . PRO A 1 782 ? 28.979 -22.108 -47.943 1 35.49 782 PRO A O 1
ATOM 6132 N N . ARG A 1 783 ? 29.872 -22.674 -45.965 1 36.76 783 ARG A N 1
ATOM 6133 C CA . ARG A 1 783 ? 30.564 -23.716 -46.716 1 36.76 783 ARG A CA 1
ATOM 6134 C C . ARG A 1 783 ? 29.575 -24.725 -47.29 1 36.76 783 ARG A C 1
ATOM 6136 O O . ARG A 1 783 ? 29.975 -25.694 -47.939 1 36.76 783 ARG A O 1
ATOM 6143 N N . ALA A 1 784 ? 28.464 -24.98 -46.723 1 35.74 784 ALA A N 1
ATOM 6144 C CA . ALA A 1 784 ? 27.881 -26.204 -47.266 1 35.74 784 ALA A CA 1
ATOM 6145 C C . ALA A 1 784 ? 27.647 -26.081 -48.769 1 35.74 784 ALA A C 1
ATOM 6147 O O . ALA A 1 784 ? 26.858 -26.834 -49.344 1 35.74 784 ALA A O 1
ATOM 6148 N N . GLU A 1 785 ? 28.193 -25.054 -49.372 1 31.28 785 GLU A N 1
ATOM 6149 C CA . GLU A 1 785 ? 27.933 -25.232 -50.798 1 31.28 785 GLU A CA 1
ATOM 6150 C C . GLU A 1 785 ? 28.51 -26.55 -51.305 1 31.28 785 GLU A C 1
ATOM 6152 O O . GLU A 1 785 ? 28.242 -26.957 -52.437 1 31.28 785 GLU A O 1
ATOM 6157 N N . SER A 1 786 ? 29.691 -26.992 -50.727 1 29.14 786 SER A N 1
ATOM 6158 C CA . SER A 1 786 ? 30.233 -28.026 -51.603 1 29.14 786 SER A CA 1
ATOM 6159 C C . SER A 1 786 ? 29.535 -29.363 -51.378 1 29.14 786 SER A C 1
ATOM 6161 O O . SER A 1 786 ? 29.643 -29.952 -50.301 1 29.14 786 SER A O 1
ATOM 6163 N N . ALA A 1 787 ? 28.389 -29.664 -51.871 1 29.65 787 ALA A N 1
ATOM 6164 C CA . ALA A 1 787 ? 27.737 -30.961 -52.039 1 29.65 787 ALA A CA 1
ATOM 6165 C C . ALA A 1 787 ? 28.764 -32.062 -52.289 1 29.65 787 ALA A C 1
ATOM 6167 O O . ALA A 1 787 ? 29.691 -31.886 -53.084 1 29.65 787 ALA A O 1
ATOM 6168 N N . PRO A 1 788 ? 29.096 -32.921 -51.338 1 28.6 788 PRO A N 1
ATOM 6169 C CA . PRO A 1 788 ? 29.927 -34.028 -51.818 1 28.6 788 PRO A CA 1
ATOM 6170 C C . PRO A 1 788 ? 29.45 -34.587 -53.156 1 28.6 788 PRO A C 1
ATOM 6172 O O . PRO A 1 788 ? 28.253 -34.821 -53.34 1 28.6 788 PRO A O 1
ATOM 6175 N N . LYS A 1 789 ? 30.026 -34.197 -54.347 1 34.37 789 LYS A N 1
ATOM 6176 C CA . LYS A 1 789 ? 29.903 -34.883 -55.63 1 34.37 789 LYS A CA 1
ATOM 6177 C C . LYS A 1 789 ? 29.954 -36.398 -55.451 1 34.37 789 LYS A C 1
ATOM 6179 O O . LYS A 1 789 ? 30.944 -36.936 -54.95 1 34.37 789 LYS A O 1
ATOM 6184 N N . ALA A 1 790 ? 28.874 -37.142 -55.133 1 31.39 790 ALA A N 1
ATOM 6185 C CA . ALA A 1 790 ? 28.769 -38.582 -55.354 1 31.39 790 ALA A CA 1
ATOM 6186 C C . ALA A 1 790 ? 29.532 -39.002 -56.607 1 31.39 790 ALA A C 1
ATOM 6188 O O . ALA A 1 790 ? 29.368 -38.403 -57.672 1 31.39 790 ALA A O 1
ATOM 6189 N N . ALA A 1 791 ? 30.766 -39.435 -56.6 1 28.57 791 ALA A N 1
ATOM 6190 C CA . ALA A 1 791 ? 31.467 -40.254 -57.586 1 28.57 791 ALA A CA 1
ATOM 6191 C C . ALA A 1 791 ? 30.517 -41.247 -58.249 1 28.57 791 ALA A C 1
ATOM 6193 O O . ALA A 1 791 ? 29.902 -42.075 -57.572 1 28.57 791 ALA A O 1
ATOM 6194 N N . LEU A 1 792 ? 29.798 -40.864 -59.288 1 23.63 792 LEU A N 1
ATOM 6195 C CA . LEU A 1 792 ? 29.194 -41.819 -60.21 1 23.63 792 LEU A CA 1
ATOM 6196 C C . LEU A 1 792 ? 30.145 -42.976 -60.495 1 23.63 792 LEU A C 1
ATOM 6198 O O . LEU A 1 792 ? 31.345 -42.765 -60.69 1 23.63 792 LEU A O 1
ATOM 6202 N N . PRO A 1 793 ? 29.955 -44.146 -59.834 1 28.69 793 PRO A N 1
ATOM 6203 C CA . PRO A 1 793 ? 30.765 -45.243 -60.369 1 28.69 793 PRO A CA 1
ATOM 6204 C C . PRO A 1 793 ? 30.856 -45.22 -61.893 1 28.69 793 PRO A C 1
ATOM 6206 O O . PRO A 1 793 ? 29.871 -44.914 -62.569 1 28.69 793 PRO A O 1
ATOM 6209 N N . GLY A 1 794 ? 31.969 -44.656 -62.52 1 21.14 794 GLY A N 1
ATOM 6210 C CA . GLY A 1 794 ? 32.385 -45.231 -63.789 1 21.14 794 GLY A CA 1
ATOM 6211 C C . GLY A 1 794 ? 32.521 -46.742 -63.744 1 21.14 794 GLY A C 1
ATOM 6212 O O . GLY A 1 794 ? 32.919 -47.304 -62.721 1 21.14 794 GLY A O 1
ATOM 6213 N N . MET B 1 1 ? -1.015 16.363 37.943 1 18.85 1 MET B N 1
ATOM 6214 C CA . MET B 1 1 ? -1.305 16.31 36.513 1 18.85 1 MET B CA 1
ATOM 6215 C C . MET B 1 1 ? -0.631 15.105 35.865 1 18.85 1 MET B C 1
ATOM 6217 O O . MET B 1 1 ? -0.859 14.819 34.688 1 18.85 1 MET B O 1
ATOM 6221 N N . SER B 1 2 ? 0.423 14.528 36.558 1 22.81 2 SER B N 1
ATOM 6222 C CA . SER B 1 2 ? 1.213 13.411 36.05 1 22.81 2 SER B CA 1
ATOM 6223 C C . SER B 1 2 ? 0.439 12.1 36.14 1 22.81 2 SER B C 1
ATOM 6225 O O . SER B 1 2 ? 0.727 11.152 35.406 1 22.81 2 SER B O 1
ATOM 6227 N N . ALA B 1 3 ? -0.352 11.882 37.217 1 24.52 3 ALA B N 1
ATOM 6228 C CA . ALA B 1 3 ? -1.085 10.648 37.487 1 24.52 3 ALA B CA 1
ATOM 6229 C C . ALA B 1 3 ? -2.098 10.36 36.382 1 24.52 3 ALA B C 1
ATOM 6231 O O . ALA B 1 3 ? -2.53 9.218 36.21 1 24.52 3 ALA B O 1
ATOM 6232 N N . VAL B 1 4 ? -2.619 11.42 35.846 1 24.85 4 VAL B N 1
ATOM 6233 C CA . VAL B 1 4 ? -3.636 11.27 34.81 1 24.85 4 VAL B CA 1
ATOM 6234 C C . VAL B 1 4 ? -3.01 10.665 33.556 1 24.85 4 VAL B C 1
ATOM 6236 O O . VAL B 1 4 ? -3.722 10.254 32.636 1 24.85 4 VAL B O 1
ATOM 6239 N N . ARG B 1 5 ? -1.669 10.722 33.484 1 30.43 5 ARG B N 1
ATOM 6240 C CA . ARG B 1 5 ? -1.031 10.255 32.258 1 30.43 5 ARG B CA 1
ATOM 6241 C C . ARG B 1 5 ? -1.063 8.733 32.17 1 30.43 5 ARG B C 1
ATOM 6243 O O . ARG B 1 5 ? -0.848 8.163 31.098 1 30.43 5 ARG B O 1
ATOM 6250 N N . ARG B 1 6 ? -0.972 8.02 33.339 1 33.32 6 ARG B N 1
ATOM 6251 C CA . ARG B 1 6 ? -0.801 6.572 33.284 1 33.32 6 ARG B CA 1
ATOM 6252 C C . ARG B 1 6 ? -2.137 5.871 33.064 1 33.32 6 ARG B C 1
ATOM 6254 O O . ARG B 1 6 ? -2.174 4.693 32.7 1 33.32 6 ARG B O 1
ATOM 6261 N N . LYS B 1 7 ? -3.198 6.326 33.629 1 32.3 7 LYS B N 1
ATOM 6262 C CA . LYS B 1 7 ? -4.444 5.569 33.7 1 32.3 7 LYS B CA 1
ATOM 6263 C C . LYS B 1 7 ? -5.28 5.767 32.438 1 32.3 7 LYS B C 1
ATOM 6265 O O . LYS B 1 7 ? -6.279 5.073 32.234 1 32.3 7 LYS B O 1
ATOM 6270 N N . TRP B 1 8 ? -4.855 6.695 31.705 1 28.6 8 TRP B N 1
ATOM 6271 C CA . TRP B 1 8 ? -5.723 7.08 30.597 1 28.6 8 TRP B CA 1
ATOM 6272 C C . TRP B 1 8 ? -5.665 6.05 29.475 1 28.6 8 TRP B C 1
ATOM 6274 O O . TRP B 1 8 ? -6.618 5.904 28.707 1 28.6 8 TRP B O 1
ATOM 6284 N N . PRO B 1 9 ? -4.539 5.308 29.376 1 31.88 9 PRO B N 1
ATOM 6285 C CA . PRO B 1 9 ? -4.664 4.319 28.303 1 31.88 9 PRO B CA 1
ATOM 6286 C C . PRO B 1 9 ? -5.672 3.219 28.629 1 31.88 9 PRO B C 1
ATOM 6288 O O . PRO B 1 9 ? -6.343 2.705 27.731 1 31.88 9 PRO B O 1
ATOM 6291 N N . LEU B 1 10 ? -5.812 2.922 29.922 1 29.96 10 LEU B N 1
ATOM 6292 C CA . LEU B 1 10 ? -6.763 1.879 30.291 1 29.96 10 LEU B CA 1
ATOM 6293 C C . LEU B 1 10 ? -8.197 2.354 30.084 1 29.96 10 LEU B C 1
ATOM 6295 O O . LEU B 1 10 ? -9.068 1.567 29.706 1 29.96 10 LEU B O 1
ATOM 6299 N N . LEU B 1 11 ? -8.493 3.628 30.472 1 28.27 11 LEU B N 1
ATOM 6300 C CA . LEU B 1 11 ? -9.865 4.101 30.315 1 28.27 11 LEU B CA 1
ATOM 6301 C C . LEU B 1 11 ? -10.242 4.195 28.841 1 28.27 11 LEU B C 1
ATOM 6303 O O . LEU B 1 11 ? -11.356 3.831 28.456 1 28.27 11 LEU B O 1
ATOM 6307 N N . VAL B 1 12 ? -9.306 4.702 28.066 1 31.45 12 VAL B N 1
ATOM 6308 C CA . VAL B 1 12 ? -9.599 4.785 26.639 1 31.45 12 VAL B CA 1
ATOM 6309 C C . VAL B 1 12 ? -9.747 3.38 26.059 1 31.45 12 VAL B C 1
ATOM 6311 O O . VAL B 1 12 ? -10.647 3.125 25.256 1 31.45 12 VAL B O 1
ATOM 6314 N N . LEU B 1 13 ? -9.055 2.432 26.562 1 29.53 13 LEU B N 1
ATOM 6315 C CA . LEU B 1 13 ? -9.305 1.036 26.218 1 29.53 13 LEU B CA 1
ATOM 6316 C C . LEU B 1 13 ? -10.704 0.612 26.65 1 29.53 13 LEU B C 1
ATOM 6318 O O . LEU B 1 13 ? -11.388 -0.116 25.926 1 29.53 13 LEU B O 1
ATOM 6322 N N . ALA B 1 14 ? -11.127 1.012 27.791 1 29.2 14 ALA B N 1
ATOM 6323 C CA . ALA B 1 14 ? -12.441 0.645 28.311 1 29.2 14 ALA B CA 1
ATOM 6324 C C . ALA B 1 14 ? -13.556 1.252 27.463 1 29.2 14 ALA B C 1
ATOM 6326 O O . ALA B 1 14 ? -14.597 0.624 27.254 1 29.2 14 ALA B O 1
ATOM 6327 N N . LEU B 1 15 ? -13.454 2.472 27.137 1 32.1 15 LEU B N 1
ATOM 6328 C CA . LEU B 1 15 ? -14.513 3.165 26.411 1 32.1 15 LEU B CA 1
ATOM 6329 C C . LEU B 1 15 ? -14.61 2.658 24.976 1 32.1 15 LEU B C 1
ATOM 6331 O O . LEU B 1 15 ? -15.674 2.732 24.358 1 32.1 15 LEU B O 1
ATOM 6335 N N . VAL B 1 16 ? -13.502 2.455 24.336 1 31.91 16 VAL B N 1
ATOM 6336 C CA . VAL B 1 16 ? -13.515 1.889 22.992 1 31.91 16 VAL B CA 1
ATOM 6337 C C . VAL B 1 16 ? -13.989 0.438 23.047 1 31.91 16 VAL B C 1
ATOM 6339 O O . VAL B 1 16 ? -14.692 -0.026 22.146 1 31.91 16 VAL B O 1
ATOM 6342 N N . VAL B 1 17 ? -13.568 -0.297 24.003 1 29.58 17 VAL B N 1
ATOM 6343 C CA . VAL B 1 17 ? -13.951 -1.689 24.213 1 29.58 17 VAL B CA 1
ATOM 6344 C C . VAL B 1 17 ? -15.393 -1.76 24.709 1 29.58 17 VAL B C 1
ATOM 6346 O O . VAL B 1 17 ? -16.063 -2.781 24.544 1 29.58 17 VAL B O 1
ATOM 6349 N N . ALA B 1 18 ? -15.809 -0.774 25.408 1 27.41 18 ALA B N 1
ATOM 6350 C CA . ALA B 1 18 ? -17.15 -0.885 25.977 1 27.41 18 ALA B CA 1
ATOM 6351 C C . ALA B 1 18 ? -18.197 -1.072 24.883 1 27.41 18 ALA B C 1
ATOM 6353 O O . ALA B 1 18 ? -19.098 -1.904 25.014 1 27.41 18 ALA B O 1
ATOM 6354 N N . PRO B 1 19 ? -18.243 -0.114 23.993 1 30.62 19 PRO B N 1
ATOM 6355 C CA . PRO B 1 19 ? -19.369 -0.382 23.096 1 30.62 19 PRO B CA 1
ATOM 6356 C C . PRO B 1 19 ? -19.152 -1.623 22.232 1 30.62 19 PRO B C 1
ATOM 6358 O O . PRO B 1 19 ? -20.019 -1.98 21.43 1 30.62 19 PRO B O 1
ATOM 6361 N N . ALA B 1 20 ? -18.039 -2.169 22.146 1 28.97 20 ALA B N 1
ATOM 6362 C CA . ALA B 1 20 ? -17.723 -3.467 21.555 1 28.97 20 ALA B CA 1
ATOM 6363 C C . ALA B 1 20 ? -18.664 -4.55 22.075 1 28.97 20 ALA B C 1
ATOM 6365 O O . ALA B 1 20 ? -18.593 -5.703 21.642 1 28.97 20 ALA B O 1
ATOM 6366 N N . ALA B 1 21 ? -19.172 -4.54 23.219 1 26.64 21 ALA B N 1
ATOM 6367 C CA . ALA B 1 21 ? -20.108 -5.489 23.817 1 26.64 21 ALA B CA 1
ATOM 6368 C C . ALA B 1 21 ? -21.382 -5.602 22.985 1 26.64 21 ALA B C 1
ATOM 6370 O O . ALA B 1 21 ? -22.149 -6.555 23.138 1 26.64 21 ALA B O 1
ATOM 6371 N N . ILE B 1 22 ? -22.039 -4.528 22.586 1 30.09 22 ILE B N 1
ATOM 6372 C CA . ILE B 1 22 ? -23.364 -4.592 21.98 1 30.09 22 ILE B CA 1
ATOM 6373 C C . ILE B 1 22 ? -23.233 -4.821 20.475 1 30.09 22 ILE B C 1
ATOM 6375 O O . ILE B 1 22 ? -22.237 -4.425 19.865 1 30.09 22 ILE B O 1
ATOM 6379 N N . GLY B 1 23 ? -23.592 -5.911 19.783 1 29.88 23 GLY B N 1
ATOM 6380 C CA . GLY B 1 23 ? -23.638 -6.306 18.384 1 29.88 23 GLY B CA 1
ATOM 6381 C C . GLY B 1 23 ? -23.373 -5.156 17.431 1 29.88 23 GLY B C 1
ATOM 6382 O O . GLY B 1 23 ? -23.7 -4.006 17.731 1 29.88 23 GLY B O 1
ATOM 6383 N N . PRO B 1 24 ? -22.54 -5.393 16.484 1 33.09 24 PRO B N 1
ATOM 6384 C CA . PRO B 1 24 ? -22.187 -4.22 15.681 1 33.09 24 PRO B CA 1
ATOM 6385 C C . PRO B 1 24 ? -23.399 -3.358 15.332 1 33.09 24 PRO B C 1
ATOM 6387 O O . PRO B 1 24 ? -23.31 -2.128 15.343 1 33.09 24 PRO B O 1
ATOM 6390 N N . THR B 1 25 ? -24.427 -4.049 14.865 1 36.54 25 THR B N 1
ATOM 6391 C CA . THR B 1 25 ? -25.675 -3.314 14.692 1 36.54 25 THR B CA 1
ATOM 6392 C C . THR B 1 25 ? -26.166 -2.76 16.027 1 36.54 25 THR B C 1
ATOM 6394 O O . THR B 1 25 ? -26.634 -1.621 16.098 1 36.54 25 THR B O 1
ATOM 6397 N N . LYS B 1 26 ? -26.13 -3.7 17.039 1 41.19 26 LYS B N 1
ATOM 6398 C CA . LYS B 1 26 ? -26.515 -3.271 18.38 1 41.19 26 LYS B CA 1
ATOM 6399 C C . LYS B 1 26 ? -25.473 -2.328 18.976 1 41.19 26 LYS B C 1
ATOM 6401 O O . LYS B 1 26 ? -25.819 -1.379 19.682 1 41.19 26 LYS B O 1
ATOM 6406 N N . ALA B 1 27 ? -24.254 -2.63 18.704 1 40.39 27 ALA B N 1
ATOM 6407 C CA . ALA B 1 27 ? -23.195 -1.711 19.115 1 40.39 27 ALA B CA 1
ATOM 6408 C C . ALA B 1 27 ? -23.34 -0.361 18.419 1 40.39 27 ALA B C 1
ATOM 6410 O O . ALA B 1 27 ? -23.205 0.689 19.053 1 40.39 27 ALA B O 1
ATOM 6411 N N . LEU B 1 28 ? -23.413 -0.536 17.107 1 40.69 28 LEU B N 1
ATOM 6412 C CA . LEU B 1 28 ? -23.772 0.681 16.387 1 40.69 28 LEU B CA 1
ATOM 6413 C C . LEU B 1 28 ? -25.108 1.229 16.877 1 40.69 28 LEU B C 1
ATOM 6415 O O . LEU B 1 28 ? -25.273 2.443 17.014 1 40.69 28 LEU B O 1
ATOM 6419 N N . LYS B 1 29 ? -26.026 0.182 17.065 1 45.92 29 LYS B N 1
ATOM 6420 C CA . LYS B 1 29 ? -27.266 0.595 17.716 1 45.92 29 LYS B CA 1
ATOM 6421 C C . LYS B 1 29 ? -26.999 1.124 19.123 1 45.92 29 LYS B C 1
ATOM 6423 O O . LYS B 1 29 ? -27.613 2.104 19.55 1 45.92 29 LYS B O 1
ATOM 6428 N N . GLN B 1 30 ? -26.082 0.43 19.723 1 43.83 30 GLN B N 1
ATOM 6429 C CA . GLN B 1 30 ? -25.747 0.873 21.072 1 43.83 30 GLN B CA 1
ATOM 6430 C C . GLN B 1 30 ? -24.907 2.147 21.039 1 43.83 30 GLN B C 1
ATOM 6432 O O . GLN B 1 30 ? -25.103 3.047 21.858 1 43.83 30 GLN B O 1
ATOM 6437 N N . LEU B 1 31 ? -23.984 2.089 20.16 1 44.16 31 LEU B N 1
ATOM 6438 C CA . LEU B 1 31 ? -23.295 3.356 19.94 1 44.16 31 LEU B CA 1
ATOM 6439 C C . LEU B 1 31 ? -24.273 4.435 19.487 1 44.16 31 LEU B C 1
ATOM 6441 O O . LEU B 1 31 ? -24.176 5.586 19.918 1 44.16 31 LEU B O 1
ATOM 6445 N N . GLY B 1 32 ? -24.995 3.884 18.515 1 43.43 32 GLY B N 1
ATOM 6446 C CA . GLY B 1 32 ? -26.106 4.772 18.21 1 43.43 32 GLY B CA 1
ATOM 6447 C C . GLY B 1 32 ? -26.946 5.116 19.425 1 43.43 32 GLY B C 1
ATOM 6448 O O . GLY B 1 32 ? -27.312 6.276 19.625 1 43.43 32 GLY B O 1
ATOM 6449 N N . SER B 1 33 ? -27.183 4.02 20.128 1 48.34 33 SER B N 1
ATOM 6450 C CA . SER B 1 33 ? -27.958 4.263 21.34 1 48.34 33 SER B CA 1
ATOM 6451 C C . SER B 1 33 ? -27.174 5.111 22.337 1 48.34 33 SER B C 1
ATOM 6453 O O . SER B 1 33 ? -27.737 5.997 22.984 1 48.34 33 SER B O 1
ATOM 6455 N N . TRP B 1 34 ? -25.965 4.788 22.465 1 46.08 34 TRP B N 1
ATOM 6456 C CA . TRP B 1 34 ? -25.142 5.614 23.342 1 46.08 34 TRP B CA 1
ATOM 6457 C C . TRP B 1 34 ? -25.049 7.042 22.816 1 46.08 34 TRP B C 1
ATOM 6459 O O . TRP B 1 34 ? -25.131 8.001 23.588 1 46.08 34 TRP B O 1
ATOM 6469 N N . THR B 1 35 ? -24.722 7.019 21.572 1 44.76 35 THR B N 1
ATOM 6470 C CA . THR B 1 35 ? -24.711 8.352 20.98 1 44.76 35 THR B CA 1
ATOM 6471 C C . THR B 1 35 ? -26.057 9.044 21.18 1 44.76 35 THR B C 1
ATOM 6473 O O . THR B 1 35 ? -26.109 10.234 21.497 1 44.76 35 THR B O 1
ATOM 6476 N N . ASN B 1 36 ? -27.003 8.092 20.923 1 47.36 36 ASN B N 1
ATOM 6477 C CA . ASN B 1 36 ? -28.327 8.636 21.206 1 47.36 36 ASN B CA 1
ATOM 6478 C C . ASN B 1 36 ? -28.492 8.97 22.685 1 47.36 36 ASN B C 1
ATOM 6480 O O . ASN B 1 36 ? -29.079 9.996 23.033 1 47.36 36 ASN B O 1
ATOM 6484 N N . GLN B 1 37 ? -27.96 8.118 23.387 1 48.83 37 GLN B N 1
ATOM 6485 C CA . GLN B 1 37 ? -28.046 8.393 24.817 1 48.83 37 GLN B CA 1
ATOM 6486 C C . GLN B 1 37 ? -27.168 9.58 25.203 1 48.83 37 GLN B C 1
ATOM 6488 O O . GLN B 1 37 ? -27.564 10.412 26.022 1 48.83 37 GLN B O 1
ATOM 6493 N N . ALA B 1 38 ? -26.054 9.568 24.666 1 46.66 38 ALA B N 1
ATOM 6494 C CA . ALA B 1 38 ? -25.184 10.705 24.953 1 46.66 38 ALA B CA 1
ATOM 6495 C C . ALA B 1 38 ? -25.79 12.005 24.431 1 46.66 38 ALA B C 1
ATOM 6497 O O . ALA B 1 38 ? -25.761 13.03 25.116 1 46.66 38 ALA B O 1
ATOM 6498 N N . VAL B 1 39 ? -26.318 11.778 23.277 1 47.41 39 VAL B N 1
ATOM 6499 C CA . VAL B 1 39 ? -27.031 12.933 22.742 1 47.41 39 VAL B CA 1
ATOM 6500 C C . VAL B 1 39 ? -28.22 13.268 23.639 1 47.41 39 VAL B C 1
ATOM 6502 O O . VAL B 1 39 ? -28.468 14.438 23.94 1 47.41 39 VAL B O 1
ATOM 6505 N N . SER B 1 40 ? -28.87 12.162 23.957 1 47.52 40 SER B N 1
ATOM 6506 C CA . SER B 1 40 ? -30 12.387 24.853 1 47.52 40 SER B CA 1
ATOM 6507 C C . SER B 1 40 ? -29.537 12.938 26.198 1 47.52 40 SER B C 1
ATOM 6509 O O . SER B 1 40 ? -30.192 13.807 26.778 1 47.52 40 SER B O 1
ATOM 6511 N N . ALA B 1 41 ? -28.524 12.388 26.594 1 45.22 41 ALA B N 1
ATOM 6512 C CA . ALA B 1 41 ? -28.019 12.883 27.873 1 45.22 41 ALA B CA 1
ATOM 6513 C C . ALA B 1 41 ? -27.574 14.338 27.76 1 45.22 41 ALA B C 1
ATOM 6515 O O . ALA B 1 41 ? -27.823 15.141 28.662 1 45.22 41 ALA B O 1
ATOM 6516 N N . ILE B 1 42 ? -26.873 14.539 26.801 1 43.27 42 ILE B N 1
ATOM 6517 C CA . ILE B 1 42 ? -26.474 15.927 26.595 1 43.27 42 ILE B CA 1
ATOM 6518 C C . ILE B 1 42 ? -27.713 16.798 26.401 1 43.27 42 ILE B C 1
ATOM 6520 O O . ILE B 1 42 ? -27.797 17.9 26.949 1 43.27 42 ILE B O 1
ATOM 6524 N N . ASN B 1 43 ? -28.526 16.109 25.542 1 42.99 43 ASN B N 1
ATOM 6525 C CA . ASN B 1 43 ? -29.793 16.815 25.385 1 42.99 43 ASN B CA 1
ATOM 6526 C C . ASN B 1 43 ? -30.514 16.976 26.72 1 42.99 43 ASN B C 1
ATOM 6528 O O . ASN B 1 43 ? -31.08 18.034 27.001 1 42.99 43 ASN B O 1
ATOM 6532 N N . ASN B 1 44 ? -30.612 15.822 27.32 1 45.66 44 ASN B N 1
ATOM 6533 C CA . ASN B 1 44 ? -31.261 15.923 28.623 1 45.66 44 ASN B CA 1
ATOM 6534 C C . ASN B 1 44 ? -30.5 16.86 29.557 1 45.66 44 ASN B C 1
ATOM 6536 O O . ASN B 1 44 ? -31.105 17.541 30.387 1 45.66 44 ASN B O 1
ATOM 6540 N N . ALA B 1 45 ? -29.327 16.69 29.618 1 40.92 45 ALA B N 1
ATOM 6541 C CA . ALA B 1 45 ? -28.575 17.587 30.492 1 40.92 45 ALA B CA 1
ATOM 6542 C C . ALA B 1 45 ? -28.75 19.042 30.067 1 40.92 45 ALA B C 1
ATOM 6544 O O . ALA B 1 45 ? -28.748 19.945 30.906 1 40.92 45 ALA B O 1
ATOM 6545 N N . VAL B 1 46 ? -28.675 19.179 28.836 1 38.94 46 VAL B N 1
ATOM 6546 C CA . VAL B 1 46 ? -28.861 20.551 28.377 1 38.94 46 VAL B CA 1
ATOM 6547 C C . VAL B 1 46 ? -30.35 20.843 28.207 1 38.94 46 VAL B C 1
ATOM 6549 O O . VAL B 1 46 ? -30.815 21.939 28.528 1 38.94 46 VAL B O 1
ATOM 6552 N N . LEU B 1 47 ? -31.157 19.874 27.426 1 39.34 47 LEU B N 1
ATOM 6553 C CA . LEU B 1 47 ? -32.56 20.184 27.17 1 39.34 47 LEU B CA 1
ATOM 6554 C C . LEU B 1 47 ? -33.472 19.367 28.079 1 39.34 47 LEU B C 1
ATOM 6556 O O . LEU B 1 47 ? -33.063 18.329 28.605 1 39.34 47 LEU B O 1
ATOM 6560 N N . GLN B 1 48 ? -34.638 19.857 28.628 1 33.77 48 GLN B N 1
ATOM 6561 C CA . GLN B 1 48 ? -35.64 19.187 29.45 1 33.77 48 GLN B CA 1
ATOM 6562 C C . GLN B 1 48 ? -36.056 17.855 28.833 1 33.77 48 GLN B C 1
ATOM 6564 O O . GLN B 1 48 ? -36.056 17.705 27.609 1 33.77 48 GLN B O 1
ATOM 6569 N N . PRO B 1 49 ? -36.397 16.704 29.675 1 37 49 PRO B N 1
ATOM 6570 C CA . PRO B 1 49 ? -36.623 15.281 29.407 1 37 49 PRO B CA 1
ATOM 6571 C C . PRO B 1 49 ? -37.549 15.045 28.216 1 37 49 PRO B C 1
ATOM 6573 O O . PRO B 1 49 ? -37.368 14.079 27.47 1 37 49 PRO B O 1
ATOM 6576 N N . ASN B 1 50 ? -39.022 15.37 28.194 1 33.84 50 ASN B N 1
ATOM 6577 C CA . ASN B 1 50 ? -40.189 14.948 27.426 1 33.84 50 ASN B CA 1
ATOM 6578 C C . ASN B 1 50 ? -40.064 15.34 25.956 1 33.84 50 ASN B C 1
ATOM 6580 O O . ASN B 1 50 ? -40.928 15.005 25.145 1 33.84 50 ASN B O 1
ATOM 6584 N N . ALA B 1 51 ? -39.814 16.574 25.599 1 30.75 51 ALA B N 1
ATOM 6585 C CA . ALA B 1 51 ? -40.25 17.195 24.351 1 30.75 51 ALA B CA 1
ATOM 6586 C C . ALA B 1 51 ? -39.502 16.61 23.156 1 30.75 51 ALA B C 1
ATOM 6588 O O . ALA B 1 51 ? -40.002 16.637 22.029 1 30.75 51 ALA B O 1
ATOM 6589 N N . PHE B 1 52 ? -38.235 16.64 23.074 1 31.19 52 PHE B N 1
ATOM 6590 C CA . PHE B 1 52 ? -37.723 16.552 21.712 1 31.19 52 PHE B CA 1
ATOM 6591 C C . PHE B 1 52 ? -37.349 15.115 21.366 1 31.19 52 PHE B C 1
ATOM 6593 O O . PHE B 1 52 ? -36.389 14.569 21.915 1 31.19 52 PHE B O 1
ATOM 6600 N N . GLU B 1 53 ? -38.37 14.198 21.398 1 33.52 53 GLU B N 1
ATOM 6601 C CA . GLU B 1 53 ? -38.09 13.059 20.529 1 33.52 53 GLU B CA 1
ATOM 6602 C C . GLU B 1 53 ? -37.403 13.504 19.241 1 33.52 53 GLU B C 1
ATOM 6604 O O . GLU B 1 53 ? -38.067 13.909 18.285 1 33.52 53 GLU B O 1
ATOM 6609 N N . VAL B 1 54 ? -36.454 14.363 19.39 1 32.49 54 VAL B N 1
ATOM 6610 C CA . VAL B 1 54 ? -35.796 14.921 18.213 1 32.49 54 VAL B CA 1
ATOM 6611 C C . VAL B 1 54 ? -35.341 13.793 17.291 1 32.49 54 VAL B C 1
ATOM 6613 O O . VAL B 1 54 ? -34.591 12.907 17.707 1 32.49 54 VAL B O 1
ATOM 6616 N N . ASN B 1 55 ? -36.353 13.413 16.535 1 30.67 55 ASN B N 1
ATOM 6617 C CA . ASN B 1 55 ? -35.989 12.584 15.391 1 30.67 55 ASN B CA 1
ATOM 6618 C C . ASN B 1 55 ? -34.611 12.952 14.848 1 30.67 55 ASN B C 1
ATOM 6620 O O . ASN B 1 55 ? -34.351 14.117 14.541 1 30.67 55 ASN B O 1
ATOM 6624 N N . VAL B 1 56 ? -33.795 12.271 15.386 1 33.17 56 VAL B N 1
ATOM 6625 C CA . VAL B 1 56 ? -32.409 12.423 14.956 1 33.17 56 VAL B CA 1
ATOM 6626 C C . VAL B 1 56 ? -32.367 12.885 13.501 1 33.17 56 VAL B C 1
ATOM 6628 O O . VAL B 1 56 ? -31.311 13.278 12.998 1 33.17 56 VAL B O 1
ATOM 6631 N N . ALA B 1 57 ? -33.521 12.546 12.794 1 33.85 57 ALA B N 1
ATOM 6632 C CA . ALA B 1 57 ? -33.772 13.001 11.429 1 33.85 57 ALA B CA 1
ATOM 6633 C C . ALA B 1 57 ? -33.63 14.517 11.321 1 33.85 57 ALA B C 1
ATOM 6635 O O . ALA B 1 57 ? -33.13 15.03 10.317 1 33.85 57 ALA B O 1
ATOM 6636 N N . ASN B 1 58 ? -34.405 15.2 12.129 1 34.2 58 ASN B N 1
ATOM 6637 C CA . ASN B 1 58 ? -34.483 16.657 12.151 1 34.2 58 ASN B CA 1
ATOM 6638 C C . ASN B 1 58 ? -33.183 17.281 12.652 1 34.2 58 ASN B C 1
ATOM 6640 O O . ASN B 1 58 ? -33.066 18.505 12.727 1 34.2 58 ASN B O 1
ATOM 6644 N N . LEU B 1 59 ? -32.527 16.466 13.288 1 33.3 59 LEU B N 1
ATOM 6645 C CA . LEU B 1 59 ? -31.345 16.914 14.018 1 33.3 59 LEU B CA 1
ATOM 6646 C C . LEU B 1 59 ? -30.189 17.188 13.063 1 33.3 59 LEU B C 1
ATOM 6648 O O . LEU B 1 59 ? -29.208 17.835 13.438 1 33.3 59 LEU B O 1
ATOM 6652 N N . SER B 1 60 ? -29.991 16.228 12.109 1 35.49 60 SER B N 1
ATOM 6653 C CA . SER B 1 60 ? -28.915 16.573 11.185 1 35.49 60 SER B CA 1
ATOM 6654 C C . SER B 1 60 ? -29.258 17.821 10.379 1 35.49 60 SER B C 1
ATOM 6656 O O . SER B 1 60 ? -30.348 17.92 9.812 1 35.49 60 SER B O 1
ATOM 6658 N N . GLY B 1 61 ? -29.376 18.942 11.021 1 36.1 61 GLY B N 1
ATOM 6659 C CA . GLY B 1 61 ? -29.681 20.301 10.604 1 36.1 61 GLY B CA 1
ATOM 6660 C C . GLY B 1 61 ? -29.705 20.472 9.097 1 36.1 61 GLY B C 1
ATOM 6661 O O . GLY B 1 61 ? -29.605 21.593 8.593 1 36.1 61 GLY B O 1
ATOM 6662 N N . VAL B 1 62 ? -29.182 19.553 8.344 1 41.89 62 VAL B N 1
ATOM 6663 C CA . VAL B 1 62 ? -29.198 19.875 6.921 1 41.89 62 VAL B CA 1
ATOM 6664 C C . VAL B 1 62 ? -30.63 19.817 6.394 1 41.89 62 VAL B C 1
ATOM 6666 O O . VAL B 1 62 ? -31.254 18.753 6.39 1 41.89 62 VAL B O 1
ATOM 6669 N N . GLU B 1 63 ? -31.295 20.785 6.656 1 44.81 63 GLU B N 1
ATOM 6670 C CA . GLU B 1 63 ? -32.656 20.893 6.139 1 44.81 63 GLU B CA 1
ATOM 6671 C C . GLU B 1 63 ? -32.679 20.784 4.617 1 44.81 63 GLU B C 1
ATOM 6673 O O . GLU B 1 63 ? -31.824 21.355 3.936 1 44.81 63 GLU B O 1
ATOM 6678 N N . PRO B 1 64 ? -33.34 19.774 4.235 1 53.85 64 PRO B N 1
ATOM 6679 C CA . PRO B 1 64 ? -33.573 19.77 2.789 1 53.85 64 PRO B CA 1
ATOM 6680 C C . PRO B 1 64 ? -33.946 21.149 2.248 1 53.85 64 PRO B C 1
ATOM 6682 O O . PRO B 1 64 ? -34.422 22.003 3 1 53.85 64 PRO B O 1
ATOM 6685 N N . ASP B 1 65 ? -33.48 21.41 1.102 1 56.06 65 ASP B N 1
ATOM 6686 C CA . ASP B 1 65 ? -33.786 22.675 0.44 1 56.06 65 ASP B CA 1
ATOM 6687 C C . ASP B 1 65 ? -35.255 23.049 0.624 1 56.06 65 ASP B C 1
ATOM 6689 O O . ASP B 1 65 ? -36.145 22.235 0.369 1 56.06 65 ASP B O 1
ATOM 6693 N N . ARG B 1 66 ? -35.64 23.816 1.643 1 55.89 66 ARG B N 1
ATOM 6694 C CA . ARG B 1 66 ? -37.02 24.215 1.896 1 55.89 66 ARG B CA 1
ATOM 6695 C C . ARG B 1 66 ? -37.35 25.525 1.188 1 55.89 66 ARG B C 1
ATOM 6697 O O . ARG B 1 66 ? -36.471 26.154 0.595 1 55.89 66 ARG B O 1
ATOM 6704 N N . ALA B 1 67 ? -38.672 25.916 1.275 1 55.09 67 ALA B N 1
ATOM 6705 C CA . ALA B 1 67 ? -39.189 27.202 0.814 1 55.09 67 ALA B CA 1
ATOM 6706 C C . ALA B 1 67 ? -38.456 28.36 1.485 1 55.09 67 ALA B C 1
ATOM 6708 O O . ALA B 1 67 ? -38.255 28.355 2.702 1 55.09 67 ALA B O 1
ATOM 6709 N N . GLY B 1 68 ? -37.6 29.244 0.764 1 55.95 68 GLY B N 1
ATOM 6710 C CA . GLY B 1 68 ? -36.828 30.376 1.252 1 55.95 68 GLY B CA 1
ATOM 6711 C C . GLY B 1 68 ? -35.33 30.143 1.202 1 55.95 68 GLY B C 1
ATOM 6712 O O . GLY B 1 68 ? -34.554 30.944 1.725 1 55.95 68 GLY B O 1
ATOM 6713 N N . GLY B 1 69 ? -34.959 29.098 0.581 1 67.11 69 GLY B N 1
ATOM 6714 C CA . GLY B 1 69 ? -33.553 28.74 0.489 1 67.11 69 GLY B CA 1
ATOM 6715 C C . GLY B 1 69 ? -32.717 29.783 -0.227 1 67.11 69 GLY B C 1
ATOM 6716 O O . GLY B 1 69 ? -31.619 30.12 0.22 1 67.11 69 GLY B O 1
ATOM 6717 N N . LEU B 1 70 ? -33.266 30.394 -1.181 1 74.47 70 LEU B N 1
ATOM 6718 C CA . LEU B 1 70 ? -32.538 31.409 -1.935 1 74.47 70 LEU B CA 1
ATOM 6719 C C . LEU B 1 70 ? -32.371 32.682 -1.112 1 74.47 70 LEU B C 1
ATOM 6721 O O . LEU B 1 70 ? -31.3 33.293 -1.114 1 74.47 70 LEU B O 1
ATOM 6725 N N . SER B 1 71 ? -33.436 33.045 -0.409 1 69.69 71 SER B N 1
ATOM 6726 C CA . SER B 1 71 ? -33.346 34.249 0.411 1 69.69 71 SER B CA 1
ATOM 6727 C C . SER B 1 71 ? -32.341 34.072 1.544 1 69.69 71 SER B C 1
ATOM 6729 O O . SER B 1 71 ? -31.584 34.992 1.86 1 69.69 71 SER B O 1
ATOM 6731 N N . ALA B 1 72 ? -32.338 32.938 2.022 1 70.47 72 ALA B N 1
ATOM 6732 C CA . ALA B 1 72 ? -31.382 32.652 3.089 1 70.47 72 ALA B CA 1
ATOM 6733 C C . ALA B 1 72 ? -29.948 32.699 2.567 1 70.47 72 ALA B C 1
ATOM 6735 O O . ALA B 1 72 ? -29.049 33.195 3.249 1 70.47 72 ALA B O 1
ATOM 6736 N N . LEU B 1 73 ? -29.707 32.31 1.344 1 79.07 73 LEU B N 1
ATOM 6737 C CA . LEU B 1 73 ? -28.377 32.32 0.746 1 79.07 73 LEU B CA 1
ATOM 6738 C C . LEU B 1 73 ? -27.933 33.744 0.429 1 79.07 73 LEU B C 1
ATOM 6740 O O . LEU B 1 73 ? -26.794 34.121 0.712 1 79.07 73 LEU B O 1
ATOM 6744 N N . VAL B 1 74 ? -28.838 34.483 -0.075 1 80.65 74 VAL B N 1
ATOM 6745 C CA . VAL B 1 74 ? -28.497 35.852 -0.45 1 80.65 74 VAL B CA 1
ATOM 6746 C C . VAL B 1 74 ? -28.188 36.67 0.801 1 80.65 74 VAL B C 1
ATOM 6748 O O . VAL B 1 74 ? -27.22 37.433 0.829 1 80.65 74 VAL B O 1
ATOM 6751 N N . LEU B 1 75 ? -28.894 36.431 1.818 1 74.18 75 LEU B N 1
ATOM 6752 C CA . LEU B 1 75 ? -28.643 37.134 3.072 1 74.18 75 LEU B CA 1
ATOM 6753 C C . LEU B 1 75 ? -27.345 36.654 3.713 1 74.18 75 LEU B C 1
ATOM 6755 O O . LEU B 1 75 ? -26.616 37.445 4.316 1 74.18 75 LEU B O 1
ATOM 6759 N N . GLY B 1 76 ? -27.158 35.417 3.56 1 78.15 76 GLY B N 1
ATOM 6760 C CA . GLY B 1 76 ? -25.904 34.887 4.073 1 78.15 76 GLY B CA 1
ATOM 6761 C C . GLY B 1 76 ? -24.687 35.437 3.354 1 78.15 76 GLY B C 1
ATOM 6762 O O . GLY B 1 76 ? -23.696 35.801 3.991 1 78.15 76 GLY B O 1
ATOM 6763 N N . VAL B 1 77 ? -24.777 35.57 2.07 1 86.91 77 VAL B N 1
ATOM 6764 C CA . VAL B 1 77 ? -23.681 36.095 1.262 1 86.91 77 VAL B CA 1
ATOM 6765 C C . VAL B 1 77 ? -23.499 37.585 1.544 1 86.91 77 VAL B C 1
ATOM 6767 O O . VAL B 1 77 ? -22.375 38.052 1.742 1 86.91 77 VAL B O 1
ATOM 6770 N N . ALA B 1 78 ? -24.58 38.282 1.67 1 85.24 78 ALA B N 1
ATOM 6771 C CA . ALA B 1 78 ? -24.509 39.718 1.929 1 85.24 78 ALA B CA 1
ATOM 6772 C C . ALA B 1 78 ? -24.006 39.997 3.342 1 85.24 78 ALA B C 1
ATOM 6774 O O . ALA B 1 78 ? -23.18 40.888 3.55 1 85.24 78 ALA B O 1
ATOM 6775 N N . GLY B 1 79 ? -24.493 39.277 4.288 1 80.88 79 GLY B N 1
ATOM 6776 C CA . GLY B 1 79 ? -24.039 39.44 5.659 1 80.88 79 GLY B CA 1
ATOM 6777 C C . GLY B 1 79 ? -22.561 39.149 5.837 1 80.88 79 GLY B C 1
ATOM 6778 O O . GLY B 1 79 ? -21.848 39.91 6.496 1 80.88 79 GLY B O 1
ATOM 6779 N N . ASN B 1 80 ? -22.149 38.141 5.201 1 86.68 80 ASN B N 1
ATOM 6780 C CA . ASN B 1 80 ? -20.738 37.791 5.33 1 86.68 80 ASN B CA 1
ATOM 6781 C C . ASN B 1 80 ? -19.85 38.742 4.533 1 86.68 80 ASN B C 1
ATOM 6783 O O . ASN B 1 80 ? -18.723 39.032 4.938 1 86.68 80 ASN B O 1
ATOM 6787 N N . ALA B 1 81 ? -20.325 39.197 3.449 1 90.61 81 ALA B N 1
ATOM 6788 C CA . ALA B 1 81 ? -19.561 40.173 2.677 1 90.61 81 ALA B CA 1
ATOM 6789 C C . ALA B 1 81 ? -19.398 41.478 3.451 1 90.61 81 ALA B C 1
ATOM 6791 O O . ALA B 1 81 ? -18.318 42.074 3.455 1 90.61 81 ALA B O 1
ATOM 6792 N N . ALA B 1 82 ? -20.434 41.851 4.137 1 88.58 82 ALA B N 1
ATOM 6793 C CA . ALA B 1 82 ? -20.356 43.05 4.967 1 88.58 82 ALA B CA 1
ATOM 6794 C C . ALA B 1 82 ? -19.381 42.854 6.124 1 88.58 82 ALA B C 1
ATOM 6796 O O . ALA B 1 82 ? -18.591 43.748 6.438 1 88.58 82 ALA B O 1
ATOM 6797 N N . PHE B 1 83 ? -19.489 41.747 6.635 1 86.84 83 PHE B N 1
ATOM 6798 C CA . PHE B 1 83 ? -18.585 41.442 7.738 1 86.84 83 PHE B CA 1
ATOM 6799 C C . PHE B 1 83 ? -17.138 41.419 7.262 1 86.84 83 PHE B C 1
ATOM 6801 O O . PHE B 1 83 ? -16.242 41.904 7.956 1 86.84 83 PHE B O 1
ATOM 6808 N N . VAL B 1 84 ? -16.909 40.854 6.122 1 92.49 84 VAL B N 1
ATOM 6809 C CA . VAL B 1 84 ? -15.569 40.813 5.547 1 92.49 84 VAL B CA 1
ATOM 6810 C C . VAL B 1 84 ? -15.073 42.234 5.29 1 92.49 84 VAL B C 1
ATOM 6812 O O . VAL B 1 84 ? -13.919 42.558 5.582 1 92.49 84 VAL B O 1
ATOM 6815 N N . ALA B 1 85 ? -15.915 43.086 4.855 1 92.01 85 ALA B N 1
ATOM 6816 C CA . ALA B 1 85 ? -15.536 44.475 4.613 1 92.01 85 ALA B CA 1
ATOM 6817 C C . ALA B 1 85 ? -15.165 45.178 5.916 1 92.01 85 ALA B C 1
ATOM 6819 O O . ALA B 1 85 ? -14.19 45.931 5.967 1 92.01 85 ALA B O 1
ATOM 6820 N N . LEU B 1 86 ? -15.895 44.87 6.934 1 91.04 86 LEU B N 1
ATOM 6821 C CA . LEU B 1 86 ? -15.604 45.446 8.242 1 91.04 86 LEU B CA 1
ATOM 6822 C C . LEU B 1 86 ? -14.275 44.928 8.781 1 91.04 86 LEU B C 1
ATOM 6824 O O . LEU B 1 86 ? -13.493 45.691 9.353 1 91.04 86 LEU B O 1
ATOM 6828 N N . LEU B 1 87 ? -14.073 43.708 8.506 1 92.24 87 LEU B N 1
ATOM 6829 C CA . LEU B 1 87 ? -12.837 43.112 9.002 1 92.24 87 LEU B CA 1
ATOM 6830 C C . LEU B 1 87 ? -11.634 43.628 8.22 1 92.24 87 LEU B C 1
ATOM 6832 O O . LEU B 1 87 ? -10.563 43.845 8.792 1 92.24 87 LEU B O 1
ATOM 6836 N N . VAL B 1 88 ? -11.798 43.806 6.992 1 93.98 88 VAL B N 1
ATOM 6837 C CA . VAL B 1 88 ? -10.711 44.332 6.173 1 93.98 88 VAL B CA 1
ATOM 6838 C C . VAL B 1 88 ? -10.372 45.754 6.616 1 93.98 88 VAL B C 1
ATOM 6840 O O . VAL B 1 88 ? -9.197 46.118 6.71 1 93.98 88 VAL B O 1
ATOM 6843 N N . ARG B 1 89 ? -11.358 46.47 6.978 1 92.21 89 ARG B N 1
ATOM 6844 C CA . ARG B 1 89 ? -11.135 47.813 7.503 1 92.21 89 ARG B CA 1
ATOM 6845 C C . ARG B 1 89 ? -10.441 47.762 8.86 1 92.21 89 ARG B C 1
ATOM 6847 O O . ARG B 1 89 ? -9.535 48.554 9.13 1 92.21 89 ARG B O 1
ATOM 6854 N N . TYR B 1 90 ? -10.867 46.825 9.558 1 91.44 90 TYR B N 1
ATOM 6855 C CA . TYR B 1 90 ? -10.244 46.661 10.867 1 91.44 90 TYR B CA 1
ATOM 6856 C C . TYR B 1 90 ? -8.769 46.306 10.728 1 91.44 90 TYR B C 1
ATOM 6858 O O . TYR B 1 90 ? -7.927 46.821 11.469 1 91.44 90 TYR B O 1
ATOM 6866 N N . VAL B 1 91 ? -8.437 45.505 9.836 1 93.2 91 VAL B N 1
ATOM 6867 C CA . VAL B 1 91 ? -7.045 45.117 9.63 1 93.2 91 VAL B CA 1
ATOM 6868 C C . VAL B 1 91 ? -6.227 46.333 9.205 1 93.2 91 VAL B C 1
ATOM 6870 O O . VAL B 1 91 ? -5.099 46.523 9.667 1 93.2 91 VAL B O 1
ATOM 6873 N N . GLU B 1 92 ? -6.828 47.125 8.386 1 93.28 92 GLU B N 1
ATOM 6874 C CA . GLU B 1 92 ? -6.141 48.334 7.943 1 93.28 92 GLU B CA 1
ATOM 6875 C C . GLU B 1 92 ? -5.847 49.264 9.116 1 93.28 92 GLU B C 1
ATOM 6877 O O . GLU B 1 92 ? -4.736 49.784 9.24 1 93.28 92 GLU B O 1
ATOM 6882 N N . GLU B 1 93 ? -6.733 49.367 10.049 1 91.56 93 GLU B N 1
ATOM 6883 C CA . GLU B 1 93 ? -6.559 50.237 11.209 1 91.56 93 GLU B CA 1
ATOM 6884 C C . GLU B 1 93 ? -5.614 49.61 12.231 1 91.56 93 GLU B C 1
ATOM 6886 O O . GLU B 1 93 ? -4.781 50.302 12.82 1 91.56 93 GLU B O 1
ATOM 6891 N N . ALA B 1 94 ? -5.741 48.352 12.368 1 90.74 94 ALA B N 1
ATOM 6892 C CA . ALA B 1 94 ? -4.914 47.652 13.348 1 90.74 94 ALA B CA 1
ATOM 6893 C C . ALA B 1 94 ? -3.448 47.644 12.923 1 90.74 94 ALA B C 1
ATOM 6895 O O . ALA B 1 94 ? -2.551 47.742 13.764 1 90.74 94 ALA B O 1
ATOM 6896 N N . ARG B 1 95 ? -3.139 47.511 11.696 1 90.89 95 ARG B N 1
ATOM 6897 C CA . ARG B 1 95 ? -1.777 47.514 11.172 1 90.89 95 ARG B CA 1
ATOM 6898 C C . ARG B 1 95 ? -1.097 48.856 11.424 1 90.89 95 ARG B C 1
ATOM 6900 O O . ARG B 1 95 ? 0.079 48.903 11.79 1 90.89 95 ARG B O 1
ATOM 6907 N N . LYS B 1 96 ? -1.871 49.893 11.309 1 88.31 96 LYS B N 1
ATOM 6908 C CA . LYS B 1 96 ? -1.324 51.233 11.504 1 88.31 96 LYS B CA 1
ATOM 6909 C C . LYS B 1 96 ? -1.116 51.531 12.986 1 88.31 96 LYS B C 1
ATOM 6911 O O . LYS B 1 96 ? -0.147 52.195 13.361 1 88.31 96 LYS B O 1
ATOM 6916 N N . ALA B 1 97 ? -1.981 50.887 13.785 1 87.33 97 ALA B N 1
ATOM 6917 C CA . ALA B 1 97 ? -1.905 51.139 15.221 1 87.33 97 ALA B CA 1
ATOM 6918 C C . ALA B 1 97 ? -0.783 50.327 15.862 1 87.33 97 ALA B C 1
ATOM 6920 O O . ALA B 1 97 ? -0.098 50.809 16.767 1 87.33 97 ALA B O 1
ATOM 6921 N N . ASN B 1 98 ? -0.657 49.138 15.43 1 88.29 98 ASN B N 1
ATOM 6922 C CA . ASN B 1 98 ? 0.359 48.268 16.013 1 88.29 98 ASN B CA 1
ATOM 6923 C C . ASN B 1 98 ? 1.2 47.589 14.936 1 88.29 98 ASN B C 1
ATOM 6925 O O . ASN B 1 98 ? 1.074 46.384 14.712 1 88.29 98 ASN B O 1
ATOM 6929 N N . PRO B 1 99 ? 2.118 48.164 14.345 1 87.22 99 PRO B N 1
ATOM 6930 C CA . PRO B 1 99 ? 2.925 47.599 13.261 1 87.22 99 PRO B CA 1
ATOM 6931 C C . PRO B 1 99 ? 3.856 46.486 13.737 1 87.22 99 PRO B C 1
ATOM 6933 O O . PRO B 1 99 ? 4.235 45.614 12.95 1 87.22 99 PRO B O 1
ATOM 6936 N N . LEU B 1 100 ? 4.149 46.445 14.981 1 87.83 100 LEU B N 1
ATOM 6937 C CA . LEU B 1 100 ? 5.041 45.42 15.511 1 87.83 100 LEU B CA 1
ATOM 6938 C C . LEU B 1 100 ? 4.383 44.045 15.457 1 87.83 100 LEU B C 1
ATOM 6940 O O . LEU B 1 100 ? 5.051 43.043 15.192 1 87.83 100 LEU B O 1
ATOM 6944 N N . LEU B 1 101 ? 3.137 44.113 15.683 1 88.41 101 LEU B N 1
ATOM 6945 C CA . LEU B 1 101 ? 2.421 42.843 15.717 1 88.41 101 LEU B CA 1
ATOM 6946 C C . LEU B 1 101 ? 2.028 42.402 14.311 1 88.41 101 LEU B C 1
ATOM 6948 O O . LEU B 1 101 ? 2.159 41.226 13.965 1 88.41 101 LEU B O 1
ATOM 6952 N N . HIS B 1 102 ? 1.605 43.384 13.473 1 90.19 102 HIS B N 1
ATOM 6953 C CA . HIS B 1 102 ? 1.008 43.028 12.191 1 90.19 102 HIS B CA 1
ATOM 6954 C C . HIS B 1 102 ? 2.025 43.139 11.06 1 90.19 102 HIS B C 1
ATOM 6956 O O . HIS B 1 102 ? 1.815 42.59 9.976 1 90.19 102 HIS B O 1
ATOM 6962 N N . GLU B 1 103 ? 3.185 43.806 11.235 1 88.86 103 GLU B N 1
ATOM 6963 C CA . GLU B 1 103 ? 4.223 43.947 10.219 1 88.86 103 GLU B CA 1
ATOM 6964 C C . GLU B 1 103 ? 5.615 43.798 10.827 1 88.86 103 GLU B C 1
ATOM 6966 O O . GLU B 1 103 ? 6.524 44.567 10.506 1 88.86 103 GLU B O 1
ATOM 6971 N N . GLY B 1 104 ? 5.684 42.85 11.659 1 84.62 104 GLY B N 1
ATOM 6972 C CA . GLY B 1 104 ? 6.933 42.659 12.379 1 84.62 104 GLY B CA 1
ATOM 6973 C C . GLY B 1 104 ? 8.078 42.225 11.483 1 84.62 104 GLY B C 1
ATOM 6974 O O . GLY B 1 104 ? 9.234 42.571 11.733 1 84.62 104 GLY B O 1
ATOM 6975 N N . ASN B 1 105 ? 7.843 41.526 10.409 1 87.59 105 ASN B N 1
ATOM 6976 C CA . ASN B 1 105 ? 8.887 41.022 9.522 1 87.59 105 ASN B CA 1
ATOM 6977 C C . ASN B 1 105 ? 9.506 42.143 8.692 1 87.59 105 ASN B C 1
ATOM 6979 O O . ASN B 1 105 ? 10.665 42.05 8.284 1 87.59 105 ASN B O 1
ATOM 6983 N N . VAL B 1 106 ? 8.754 43.168 8.458 1 86.29 106 VAL B N 1
ATOM 6984 C CA . VAL B 1 106 ? 9.241 44.282 7.651 1 86.29 106 VAL B CA 1
ATOM 6985 C C . VAL B 1 106 ? 10.313 45.049 8.423 1 86.29 106 VAL B C 1
ATOM 6987 O O . VAL B 1 106 ? 11.298 45.507 7.84 1 86.29 106 VAL B O 1
ATOM 6990 N N . ALA B 1 107 ? 10.207 45.033 9.73 1 80.01 107 ALA B N 1
ATOM 6991 C CA . ALA B 1 107 ? 11.166 45.752 10.566 1 80.01 107 ALA B CA 1
ATOM 6992 C C . ALA B 1 107 ? 12.378 44.881 10.883 1 80.01 107 ALA B C 1
ATOM 6994 O O . ALA B 1 107 ? 13.515 45.358 10.861 1 80.01 107 ALA B O 1
ATOM 6995 N N . GLN B 1 108 ? 12.101 43.683 11.101 1 79.72 108 GLN B N 1
ATOM 6996 C CA . GLN B 1 108 ? 13.161 42.826 11.622 1 79.72 108 GLN B CA 1
ATOM 6997 C C . GLN B 1 108 ? 13.933 42.156 10.489 1 79.72 108 GLN B C 1
ATOM 6999 O O . GLN B 1 108 ? 15.122 41.861 10.631 1 79.72 108 GLN B O 1
ATOM 7004 N N . ARG B 1 109 ? 13.363 41.831 9.353 1 83.73 109 ARG B N 1
ATOM 7005 C CA . ARG B 1 109 ? 13.995 41.088 8.268 1 83.73 109 ARG B CA 1
ATOM 7006 C C . ARG B 1 109 ? 13.923 41.866 6.958 1 83.73 109 ARG B C 1
ATOM 7008 O O . ARG B 1 109 ? 13.419 41.356 5.955 1 83.73 109 ARG B O 1
ATOM 7015 N N . GLN B 1 110 ? 14.375 42.988 6.891 1 76.32 110 GLN B N 1
ATOM 7016 C CA . GLN B 1 110 ? 14.245 43.899 5.758 1 76.32 110 GLN B CA 1
ATOM 7017 C C . GLN B 1 110 ? 14.901 43.319 4.508 1 76.32 110 GLN B C 1
ATOM 7019 O O . GLN B 1 110 ? 14.383 43.475 3.4 1 76.32 110 GLN B O 1
ATOM 7024 N N . ARG B 1 111 ? 15.922 42.507 4.646 1 73.09 111 ARG B N 1
ATOM 7025 C CA . ARG B 1 111 ? 16.696 42.014 3.511 1 73.09 111 ARG B CA 1
ATOM 7026 C C . ARG B 1 111 ? 15.957 40.892 2.79 1 73.09 111 ARG B C 1
ATOM 7028 O O . ARG B 1 111 ? 16.166 40.67 1.596 1 73.09 111 ARG B O 1
ATOM 7035 N N . GLN B 1 112 ? 15.07 40.318 3.493 1 81.34 112 GLN B N 1
ATOM 7036 C CA . GLN B 1 112 ? 14.409 39.159 2.903 1 81.34 112 GLN B CA 1
ATOM 7037 C C . GLN B 1 112 ? 13.028 39.526 2.368 1 81.34 112 GLN B C 1
ATOM 7039 O O . GLN B 1 112 ? 12.366 38.707 1.727 1 81.34 112 GLN B O 1
ATOM 7044 N N . MET B 1 113 ? 12.673 40.788 2.548 1 86.04 113 MET B N 1
ATOM 7045 C CA . MET B 1 113 ? 11.346 41.218 2.117 1 86.04 113 MET B CA 1
ATOM 7046 C C . MET B 1 113 ? 11.359 41.639 0.651 1 86.04 113 MET B C 1
ATOM 7048 O O . MET B 1 113 ? 12.391 42.072 0.135 1 86.04 113 MET B O 1
ATOM 7052 N N . PRO B 1 114 ? 10.219 41.4 0.053 1 86.23 114 PRO B N 1
ATOM 7053 C CA . PRO B 1 114 ? 10.136 41.833 -1.343 1 86.23 114 PRO B CA 1
ATOM 7054 C C . PRO B 1 114 ? 10.391 43.329 -1.513 1 86.23 114 PRO B C 1
ATOM 7056 O O . PRO B 1 114 ? 10.091 44.116 -0.612 1 86.23 114 PRO B O 1
ATOM 7059 N N . CYS B 1 115 ? 10.886 43.676 -2.719 1 77.31 115 CYS B N 1
ATOM 7060 C CA . CYS B 1 115 ? 11.26 45.058 -2.999 1 77.31 115 CYS B CA 1
ATOM 7061 C C . CYS B 1 115 ? 10.037 45.967 -2.986 1 77.31 115 CYS B C 1
ATOM 7063 O O . CYS B 1 115 ? 9.001 45.63 -3.561 1 77.31 115 CYS B O 1
ATOM 7065 N N . GLY B 1 116 ? 10.106 47.029 -2.305 1 77.43 116 GLY B N 1
ATOM 7066 C CA . GLY B 1 116 ? 9.071 48.05 -2.302 1 77.43 116 GLY B CA 1
ATOM 7067 C C . GLY B 1 116 ? 7.954 47.766 -1.316 1 77.43 116 GLY B C 1
ATOM 7068 O O . GLY B 1 116 ? 6.913 48.426 -1.341 1 77.43 116 GLY B O 1
ATOM 7069 N N . SER B 1 117 ? 8.178 46.775 -0.424 1 83.77 117 SER B N 1
ATOM 7070 C CA . SER B 1 117 ? 7.129 46.365 0.504 1 83.77 117 SER B CA 1
ATOM 7071 C C . SER B 1 117 ? 6.808 47.473 1.5 1 83.77 117 SER B C 1
ATOM 7073 O O . SER B 1 117 ? 5.64 47.719 1.808 1 83.77 117 SER B O 1
ATOM 7075 N N . LYS B 1 118 ? 7.835 48.173 1.932 1 83.65 118 LYS B N 1
ATOM 7076 C CA . LYS B 1 118 ? 7.62 49.22 2.928 1 83.65 118 LYS B CA 1
ATOM 7077 C C . LYS B 1 118 ? 6.777 50.357 2.357 1 83.65 118 LYS B C 1
ATOM 7079 O O . LYS B 1 118 ? 5.849 50.837 3.012 1 83.65 118 LYS B O 1
ATOM 7084 N N . GLU B 1 119 ? 6.991 50.716 1.079 1 84.53 119 GLU B N 1
ATOM 7085 C CA . GLU B 1 119 ? 6.248 51.79 0.428 1 84.53 119 GLU B CA 1
ATOM 7086 C C . GLU B 1 119 ? 4.814 51.365 0.126 1 84.53 119 GLU B C 1
ATOM 7088 O O . GLU B 1 119 ? 3.879 52.149 0.3 1 84.53 119 GLU B O 1
ATOM 7093 N N . LEU B 1 120 ? 4.723 50.205 -0.196 1 88.27 120 LEU B N 1
ATOM 7094 C CA . LEU B 1 120 ? 3.402 49.705 -0.558 1 88.27 120 LEU B CA 1
ATOM 7095 C C . LEU B 1 120 ? 2.516 49.566 0.675 1 88.27 120 LEU B C 1
ATOM 7097 O O . LEU B 1 120 ? 1.321 49.866 0.623 1 88.27 120 LEU B O 1
ATOM 7101 N N . LEU B 1 121 ? 3.058 49.13 1.771 1 88.65 121 LEU B N 1
ATOM 7102 C CA . LEU B 1 121 ? 2.304 48.9 2.999 1 88.65 121 LEU B CA 1
ATOM 7103 C C . LEU B 1 121 ? 1.905 50.221 3.648 1 88.65 121 LEU B C 1
ATOM 7105 O O . LEU B 1 121 ? 0.952 50.271 4.428 1 88.65 121 LEU B O 1
ATOM 7109 N N . GLY B 1 122 ? 2.64 51.317 3.257 1 86.51 122 GLY B N 1
ATOM 7110 C CA . GLY B 1 122 ? 2.331 52.627 3.808 1 86.51 122 GLY B CA 1
ATOM 7111 C C . GLY B 1 122 ? 1.118 53.273 3.166 1 86.51 122 GLY B C 1
ATOM 7112 O O . GLY B 1 122 ? 0.473 54.133 3.77 1 86.51 122 GLY B O 1
ATOM 7113 N N . LYS B 1 123 ? 0.691 52.868 1.983 1 89.9 123 LYS B N 1
ATOM 7114 C CA . LYS B 1 123 ? -0.465 53.411 1.276 1 89.9 123 LYS B CA 1
ATOM 7115 C C . LYS B 1 123 ? -1.764 52.808 1.802 1 89.9 123 LYS B C 1
ATOM 7117 O O . LYS B 1 123 ? -1.754 51.742 2.421 1 89.9 123 LYS B O 1
ATOM 7122 N N . PRO B 1 124 ? -2.87 53.604 1.635 1 89.96 124 PRO B N 1
ATOM 7123 C CA . PRO B 1 124 ? -4.157 53.047 2.058 1 89.96 124 PRO B CA 1
ATOM 7124 C C . PRO B 1 124 ? -4.52 51.766 1.309 1 89.96 124 PRO B C 1
ATOM 7126 O O . PRO B 1 124 ? -4.42 51.716 0.08 1 89.96 124 PRO B O 1
ATOM 7129 N N . TRP B 1 125 ? -4.853 50.832 2.019 1 90.62 125 TRP B N 1
ATOM 7130 C CA . TRP B 1 125 ? -5.208 49.516 1.496 1 90.62 125 TRP B CA 1
ATOM 7131 C C . TRP B 1 125 ? -4.01 48.858 0.819 1 90.62 125 TRP B C 1
ATOM 7133 O O . TRP B 1 125 ? -4.174 48.066 -0.111 1 90.62 125 TRP B O 1
ATOM 7143 N N . GLY B 1 126 ? -2.892 49.261 1.181 1 89.59 126 GLY B N 1
ATOM 7144 C CA . GLY B 1 126 ? -1.659 48.779 0.581 1 89.59 126 GLY B CA 1
ATOM 7145 C C . GLY B 1 126 ? -1.358 47.331 0.917 1 89.59 126 GLY B C 1
ATOM 7146 O O . GLY B 1 126 ? -0.705 46.63 0.14 1 89.59 126 GLY B O 1
ATOM 7147 N N . TRP B 1 127 ? -1.87 46.905 2.069 1 90.67 127 TRP B N 1
ATOM 7148 C CA . TRP B 1 127 ? -1.583 45.529 2.463 1 90.67 127 TRP B CA 1
ATOM 7149 C C . TRP B 1 127 ? -2.237 44.541 1.504 1 90.67 127 TRP B C 1
ATOM 7151 O O . TRP B 1 127 ? -1.669 43.488 1.204 1 90.67 127 TRP B O 1
ATOM 7161 N N . LEU B 1 128 ? -3.431 44.866 0.935 1 92.73 128 LEU B N 1
ATOM 7162 C CA . LEU B 1 128 ? -4.107 44.001 -0.025 1 92.73 128 LEU B CA 1
ATOM 7163 C C . LEU B 1 128 ? -3.347 43.958 -1.347 1 92.73 128 LEU B C 1
ATOM 7165 O O . LEU B 1 128 ? -3.195 42.892 -1.946 1 92.73 128 LEU B O 1
ATOM 7169 N N . ARG B 1 129 ? -2.811 45.076 -1.769 1 92.07 129 ARG B N 1
ATOM 7170 C CA . ARG B 1 129 ? -2.042 45.142 -3.008 1 92.07 129 ARG B CA 1
ATOM 7171 C C . ARG B 1 129 ? -0.712 44.411 -2.866 1 92.07 129 ARG B C 1
ATOM 7173 O O . ARG B 1 129 ? -0.275 43.721 -3.79 1 92.07 129 ARG B O 1
ATOM 7180 N N . ALA B 1 130 ? -0.168 44.593 -1.74 1 91.63 130 ALA B N 1
ATOM 7181 C CA . ALA B 1 130 ? 1.095 43.908 -1.475 1 91.63 130 ALA B CA 1
ATOM 7182 C C . ALA B 1 130 ? 0.904 42.395 -1.452 1 91.63 130 ALA B C 1
ATOM 7184 O O . ALA B 1 130 ? 1.716 41.651 -2.007 1 91.63 130 ALA B O 1
ATOM 7185 N N . ALA B 1 131 ? -0.146 42 -0.856 1 93.19 131 ALA B N 1
ATOM 7186 C CA . ALA B 1 131 ? -0.427 40.574 -0.717 1 93.19 131 ALA B CA 1
ATOM 7187 C C . ALA B 1 131 ? -0.716 39.937 -2.073 1 93.19 131 ALA B C 1
ATOM 7189 O O . ALA B 1 131 ? -0.327 38.794 -2.325 1 93.19 131 ALA B O 1
ATOM 7190 N N . MET B 1 132 ? -1.342 40.654 -2.968 1 92.99 132 MET B N 1
ATOM 7191 C CA . MET B 1 132 ? -1.757 40.104 -4.256 1 92.99 132 MET B CA 1
ATOM 7192 C C . MET B 1 132 ? -0.633 40.21 -5.281 1 92.99 132 MET B C 1
ATOM 7194 O O . MET B 1 132 ? -0.614 39.472 -6.267 1 92.99 132 MET B O 1
ATOM 7198 N N . SER B 1 133 ? 0.375 41.01 -5.041 1 90.3 133 SER B N 1
ATOM 7199 C CA . SER B 1 133 ? 1.421 41.243 -6.031 1 90.3 133 SER B CA 1
ATOM 7200 C C . SER B 1 133 ? 2.647 40.379 -5.756 1 90.3 133 SER B C 1
ATOM 7202 O O . SER B 1 133 ? 3.519 40.237 -6.616 1 90.3 133 SER B O 1
ATOM 7204 N N . VAL B 1 134 ? 2.754 39.8 -4.653 1 91.8 134 VAL B N 1
ATOM 7205 C CA . VAL B 1 134 ? 3.933 39.027 -4.278 1 91.8 134 VAL B CA 1
ATOM 7206 C C . VAL B 1 134 ? 4.003 37.752 -5.115 1 91.8 134 VAL B C 1
ATOM 7208 O O . VAL B 1 134 ? 3.013 37.027 -5.237 1 91.8 134 VAL B O 1
ATOM 7211 N N . THR B 1 135 ? 5.136 37.541 -5.699 1 90.19 135 THR B N 1
ATOM 7212 C CA . THR B 1 135 ? 5.349 36.349 -6.513 1 90.19 135 THR B CA 1
ATOM 7213 C C . THR B 1 135 ? 5.78 35.171 -5.644 1 90.19 135 THR B C 1
ATOM 7215 O O . THR B 1 135 ? 6.286 35.363 -4.536 1 90.19 135 THR B O 1
ATOM 7218 N N . PRO B 1 136 ? 5.543 33.989 -6.109 1 89.77 136 PRO B N 1
ATOM 7219 C CA . PRO B 1 136 ? 5.931 32.81 -5.331 1 89.77 136 PRO B CA 1
ATOM 7220 C C . PRO B 1 136 ? 7.432 32.75 -5.059 1 89.77 136 PRO B C 1
ATOM 7222 O O . PRO B 1 136 ? 7.853 32.275 -4.002 1 89.77 136 PRO B O 1
ATOM 7225 N N . GLU B 1 137 ? 8.231 33.243 -5.894 1 89.98 137 GLU B N 1
ATOM 7226 C CA . GLU B 1 137 ? 9.677 33.249 -5.692 1 89.98 137 GLU B CA 1
ATOM 7227 C C . GLU B 1 137 ? 10.071 34.195 -4.56 1 89.98 137 GLU B C 1
ATOM 7229 O O . GLU B 1 137 ? 10.971 33.889 -3.774 1 89.98 137 GLU B O 1
ATOM 7234 N N . GLU B 1 138 ? 9.339 35.285 -4.514 1 92.06 138 GLU B N 1
ATOM 7235 C CA . GLU B 1 138 ? 9.598 36.24 -3.442 1 92.06 138 GLU B CA 1
ATOM 7236 C C . GLU B 1 138 ? 9.156 35.686 -2.09 1 92.06 138 GLU B C 1
ATOM 7238 O O . GLU B 1 138 ? 9.812 35.919 -1.073 1 92.06 138 GLU B O 1
ATOM 7243 N N . ILE B 1 139 ? 8.103 34.998 -2.149 1 93.7 139 ILE B N 1
ATOM 7244 C CA . ILE B 1 139 ? 7.62 34.396 -0.911 1 93.7 139 ILE B CA 1
ATOM 7245 C C . ILE B 1 139 ? 8.591 33.312 -0.45 1 93.7 139 ILE B C 1
ATOM 7247 O O . ILE B 1 139 ? 8.859 33.177 0.746 1 93.7 139 ILE B O 1
ATOM 7251 N N . GLU B 1 140 ? 9.128 32.595 -1.428 1 92.7 140 GLU B N 1
ATOM 7252 C CA . GLU B 1 140 ? 10.092 31.545 -1.116 1 92.7 140 GLU B CA 1
ATOM 7253 C C . GLU B 1 140 ? 11.334 32.119 -0.44 1 92.7 140 GLU B C 1
ATOM 7255 O O . GLU B 1 140 ? 11.841 31.548 0.527 1 92.7 140 GLU B O 1
ATOM 7260 N N . ALA B 1 141 ? 11.753 33.208 -0.88 1 88.92 141 ALA B N 1
ATOM 7261 C CA . ALA B 1 141 ? 12.943 33.847 -0.325 1 88.92 141 ALA B CA 1
ATOM 7262 C C . ALA B 1 141 ? 12.664 34.416 1.064 1 88.92 141 ALA B C 1
ATOM 7264 O O . ALA B 1 141 ? 13.52 34.357 1.949 1 88.92 141 ALA B O 1
ATOM 7265 N N . ALA B 1 142 ? 11.417 34.852 1.218 1 90.31 142 ALA B N 1
ATOM 7266 C CA . ALA B 1 142 ? 11.093 35.549 2.46 1 90.31 142 ALA B CA 1
ATOM 7267 C C . ALA B 1 142 ? 10.644 34.568 3.539 1 90.31 142 ALA B C 1
ATOM 7269 O O . ALA B 1 142 ? 10.943 34.756 4.721 1 90.31 142 ALA B O 1
ATOM 7270 N N . ALA B 1 143 ? 9.867 33.585 3.142 1 91.75 143 ALA B N 1
ATOM 7271 C CA . ALA B 1 143 ? 9.206 32.771 4.159 1 91.75 143 ALA B CA 1
ATOM 7272 C C . ALA B 1 143 ? 9.47 31.286 3.929 1 91.75 143 ALA B C 1
ATOM 7274 O O . ALA B 1 143 ? 9.023 30.441 4.709 1 91.75 143 ALA B O 1
ATOM 7275 N N . GLY B 1 144 ? 10.145 30.918 2.858 1 91.03 144 GLY B N 1
ATOM 7276 C CA . GLY B 1 144 ? 10.457 29.519 2.615 1 91.03 144 GLY B CA 1
ATOM 7277 C C . GLY B 1 144 ? 9.59 28.892 1.539 1 91.03 144 GLY B C 1
ATOM 7278 O O . GLY B 1 144 ? 8.624 29.504 1.079 1 91.03 144 GLY B O 1
ATOM 7279 N N . LEU B 1 145 ? 9.877 27.722 1.228 1 94.37 145 LEU B N 1
ATOM 7280 C CA . LEU B 1 145 ? 9.191 27.043 0.134 1 94.37 145 LEU B CA 1
ATOM 7281 C C . LEU B 1 145 ? 7.805 26.576 0.567 1 94.37 145 LEU B C 1
ATOM 7283 O O . LEU B 1 145 ? 6.861 26.604 -0.224 1 94.37 145 LEU B O 1
ATOM 7287 N N . ASP B 1 146 ? 7.626 26.126 1.784 1 94.5 146 ASP B N 1
ATOM 7288 C CA . ASP B 1 146 ? 6.318 25.686 2.259 1 94.5 146 ASP B CA 1
ATOM 7289 C C . ASP B 1 146 ? 5.304 26.827 2.213 1 94.5 146 ASP B C 1
ATOM 7291 O O . ASP B 1 146 ? 4.159 26.63 1.801 1 94.5 146 ASP B O 1
ATOM 7295 N N . ALA B 1 147 ? 5.696 28.017 2.622 1 94.72 147 ALA B N 1
ATOM 7296 C CA . ALA B 1 147 ? 4.817 29.183 2.577 1 94.72 147 ALA B CA 1
ATOM 7297 C C . ALA B 1 147 ? 4.462 29.546 1.138 1 94.72 147 ALA B C 1
ATOM 7299 O O . ALA B 1 147 ? 3.304 29.843 0.834 1 94.72 147 ALA B O 1
ATOM 7300 N N . ALA B 1 148 ? 5.437 29.476 0.296 1 95.9 148 ALA B N 1
ATOM 7301 C CA . ALA B 1 148 ? 5.199 29.79 -1.111 1 95.9 148 ALA B CA 1
ATOM 7302 C C . ALA B 1 148 ? 4.214 28.805 -1.734 1 95.9 148 ALA B C 1
ATOM 7304 O O . ALA B 1 148 ? 3.347 29.197 -2.518 1 95.9 148 ALA B O 1
ATOM 7305 N N . MET B 1 149 ? 4.388 27.571 -1.312 1 96.39 149 MET B N 1
ATOM 7306 C CA . MET B 1 149 ? 3.526 26.552 -1.903 1 96.39 149 MET B CA 1
ATOM 7307 C C . MET B 1 149 ? 2.106 26.656 -1.356 1 96.39 149 MET B C 1
ATOM 7309 O O . MET B 1 149 ? 1.146 26.289 -2.036 1 96.39 149 MET B O 1
ATOM 7313 N N . MET B 1 150 ? 1.97 27.118 -0.157 1 95.88 150 MET B N 1
ATOM 7314 C CA . MET B 1 150 ? 0.628 27.332 0.376 1 95.88 150 MET B CA 1
ATOM 7315 C C . MET B 1 150 ? -0.115 28.392 -0.43 1 95.88 150 MET B C 1
ATOM 7317 O O . MET B 1 150 ? -1.284 28.211 -0.775 1 95.88 150 MET B O 1
ATOM 7321 N N . VAL B 1 151 ? 0.55 29.45 -0.772 1 96.15 151 VAL B N 1
ATOM 7322 C CA . VAL B 1 151 ? -0.044 30.513 -1.577 1 96.15 151 VAL B CA 1
ATOM 7323 C C . VAL B 1 151 ? -0.276 30.014 -3.002 1 96.15 151 VAL B C 1
ATOM 7325 O O . VAL B 1 151 ? -1.305 30.315 -3.611 1 96.15 151 VAL B O 1
ATOM 7328 N N . GLU B 1 152 ? 0.616 29.265 -3.465 1 96.71 152 GLU B N 1
ATOM 7329 C CA . GLU B 1 152 ? 0.45 28.677 -4.791 1 96.71 152 GLU B CA 1
ATOM 7330 C C . GLU B 1 152 ? -0.763 27.752 -4.837 1 96.71 152 GLU B C 1
ATOM 7332 O O . GLU B 1 152 ? -1.421 27.634 -5.872 1 96.71 152 GLU B O 1
ATOM 7337 N N . PHE B 1 153 ? -0.946 27.123 -3.755 1 97.65 153 PHE B N 1
ATOM 7338 C CA . PHE B 1 153 ? -2.117 26.254 -3.716 1 97.65 153 PHE B CA 1
ATOM 7339 C C . PHE B 1 153 ? -3.398 27.066 -3.86 1 97.65 153 PHE B C 1
ATOM 7341 O O . PHE B 1 153 ? -4.347 26.628 -4.515 1 97.65 153 PHE B O 1
ATOM 7348 N N . ALA B 1 154 ? -3.475 28.2 -3.25 1 97.39 154 ALA B N 1
ATOM 7349 C CA . ALA B 1 154 ? -4.629 29.081 -3.411 1 97.39 154 ALA B CA 1
ATOM 7350 C C . ALA B 1 154 ? -4.805 29.493 -4.869 1 97.39 154 ALA B C 1
ATOM 7352 O O . ALA B 1 154 ? -5.923 29.49 -5.391 1 97.39 154 ALA B O 1
ATOM 7353 N N . GLU B 1 155 ? -3.767 29.749 -5.517 1 96.89 155 GLU B N 1
ATOM 7354 C CA . GLU B 1 155 ? -3.825 30.138 -6.923 1 96.89 155 GLU B CA 1
ATOM 7355 C C . GLU B 1 155 ? -4.233 28.962 -7.805 1 96.89 155 GLU B C 1
ATOM 7357 O O . GLU B 1 155 ? -5.001 29.129 -8.755 1 96.89 155 GLU B O 1
ATOM 7362 N N . LEU B 1 156 ? -3.63 27.865 -7.466 1 97.67 156 LEU B N 1
ATOM 7363 C CA . LEU B 1 156 ? -4.014 26.663 -8.197 1 97.67 156 LEU B CA 1
ATOM 7364 C C . LEU B 1 156 ? -5.507 26.389 -8.048 1 97.67 156 LEU B C 1
ATOM 7366 O O . LEU B 1 156 ? -6.181 26.052 -9.024 1 97.67 156 LEU B O 1
ATOM 7370 N N . SER B 1 157 ? -5.979 26.501 -6.821 1 98.09 157 SER B N 1
ATOM 7371 C CA . SER B 1 157 ? -7.398 26.276 -6.563 1 98.09 157 SER B CA 1
ATOM 7372 C C . SER B 1 157 ? -8.264 27.267 -7.333 1 98.09 157 SER B C 1
ATOM 7374 O O . SER B 1 157 ? -9.317 26.902 -7.86 1 98.09 157 SER B O 1
ATOM 7376 N N . LEU B 1 158 ? -7.823 28.524 -7.429 1 96.8 158 LEU B N 1
ATOM 7377 C CA . LEU B 1 158 ? -8.516 29.536 -8.219 1 96.8 158 LEU B CA 1
ATOM 7378 C C . LEU B 1 158 ? -8.58 29.128 -9.688 1 96.8 158 LEU B C 1
ATOM 7380 O O . LEU B 1 158 ? -9.635 29.229 -10.319 1 96.8 158 LEU B O 1
ATOM 7384 N N . GLN B 1 159 ? -7.53 28.662 -10.149 1 96.8 159 GLN B N 1
ATOM 7385 C CA . GLN B 1 159 ? -7.457 28.253 -11.547 1 96.8 159 GLN B CA 1
ATOM 7386 C C . GLN B 1 159 ? -8.376 27.066 -11.822 1 96.8 159 GLN B C 1
ATOM 7388 O O . GLN B 1 159 ? -9.118 27.064 -12.807 1 96.8 159 GLN B O 1
ATOM 7393 N N . ILE B 1 160 ? -8.299 26.072 -10.935 1 97.43 160 ILE B N 1
ATOM 7394 C CA . ILE B 1 160 ? -9.117 24.877 -11.109 1 97.43 160 ILE B CA 1
ATOM 7395 C C . ILE B 1 160 ? -10.596 25.258 -11.095 1 97.43 160 ILE B C 1
ATOM 7397 O O . ILE B 1 160 ? -11.36 24.839 -11.968 1 97.43 160 ILE B O 1
ATOM 7401 N N . LEU B 1 161 ? -10.998 26.091 -10.142 1 97.51 161 LEU B N 1
ATOM 7402 C CA . LEU B 1 161 ? -12.402 26.458 -9.986 1 97.51 161 LEU B CA 1
ATOM 7403 C C . LEU B 1 161 ? -12.85 27.382 -11.113 1 97.51 161 LEU B C 1
ATOM 7405 O O . LEU B 1 161 ? -14.017 27.361 -11.511 1 97.51 161 LEU B O 1
ATOM 7409 N N . ALA B 1 162 ? -11.962 28.156 -11.656 1 95.44 162 ALA B N 1
ATOM 7410 C CA . ALA B 1 162 ? -12.304 29.005 -12.794 1 95.44 162 ALA B CA 1
ATOM 7411 C C . ALA B 1 162 ? -12.517 28.171 -14.055 1 95.44 162 ALA B C 1
ATOM 7413 O O . ALA B 1 162 ? -13.481 28.386 -14.793 1 95.44 162 ALA B O 1
ATOM 7414 N N . ILE B 1 163 ? -11.68 27.202 -14.282 1 95.56 163 ILE B N 1
ATOM 7415 C CA . ILE B 1 163 ? -11.739 26.369 -15.478 1 95.56 163 ILE B CA 1
ATOM 7416 C C . ILE B 1 163 ? -12.995 25.502 -15.441 1 95.56 163 ILE B C 1
ATOM 7418 O O . ILE B 1 163 ? -13.631 25.276 -16.473 1 95.56 163 ILE B O 1
ATOM 7422 N N . ILE B 1 164 ? -13.354 25.076 -14.199 1 95.29 164 ILE B N 1
ATOM 7423 C CA . ILE B 1 164 ? -14.516 24.205 -14.062 1 95.29 164 ILE B CA 1
ATOM 7424 C C . ILE B 1 164 ? -15.767 25.047 -13.821 1 95.29 164 ILE B C 1
ATOM 7426 O O . ILE B 1 164 ? -16.821 24.785 -14.406 1 95.29 164 ILE B O 1
ATOM 7430 N N . GLY B 1 165 ? -15.672 26.064 -12.985 1 92.49 165 GLY B N 1
ATOM 7431 C CA . GLY B 1 165 ? -16.806 26.836 -12.504 1 92.49 165 GLY B CA 1
ATOM 7432 C C . GLY B 1 165 ? -17.448 27.69 -13.582 1 92.49 165 GLY B C 1
ATOM 7433 O O . GLY B 1 165 ? -18.674 27.729 -13.702 1 92.49 165 GLY B O 1
ATOM 7434 N N . VAL B 1 166 ? -16.763 28.293 -14.491 1 88.42 166 VAL B N 1
ATOM 7435 C CA . VAL B 1 166 ? -17.305 29.219 -15.481 1 88.42 166 VAL B CA 1
ATOM 7436 C C . VAL B 1 166 ? -18.151 28.453 -16.496 1 88.42 166 VAL B C 1
ATOM 7438 O O . VAL B 1 166 ? -19.323 28.775 -16.706 1 88.42 166 VAL B O 1
ATOM 7441 N N . PRO B 1 167 ? -17.628 27.4 -17.051 1 90.91 167 PRO B N 1
ATOM 7442 C CA . PRO B 1 167 ? -18.473 26.638 -17.973 1 90.91 167 PRO B CA 1
ATOM 7443 C C . PRO B 1 167 ? -19.689 26.021 -17.286 1 90.91 167 PRO B C 1
ATOM 7445 O O . PRO B 1 167 ? -20.769 25.953 -17.879 1 90.91 167 PRO B O 1
ATOM 7448 N N . PHE B 1 168 ? -19.6 25.626 -16.066 1 93.06 168 PHE B N 1
ATOM 7449 C CA . PHE B 1 168 ? -20.707 24.977 -15.373 1 93.06 168 PHE B CA 1
ATOM 7450 C C . PHE B 1 168 ? -21.81 25.98 -15.056 1 93.06 168 PHE B C 1
ATOM 7452 O O . PHE B 1 168 ? -22.995 25.675 -15.204 1 93.06 168 PHE B O 1
ATOM 7459 N N . VAL B 1 169 ? -21.451 27.204 -14.68 1 90.87 169 VAL B N 1
ATOM 7460 C CA . VAL B 1 169 ? -22.445 28.227 -14.371 1 90.87 169 VAL B CA 1
ATOM 7461 C C . VAL B 1 169 ? -23.103 28.714 -15.66 1 90.87 169 VAL B C 1
ATOM 7463 O O . VAL B 1 169 ? -24.323 28.888 -15.714 1 90.87 169 VAL B O 1
ATOM 7466 N N . CYS B 1 170 ? -22.386 28.784 -16.752 1 89.36 170 CYS B N 1
ATOM 7467 C CA . CYS B 1 170 ? -22.899 29.346 -17.996 1 89.36 170 CYS B CA 1
ATOM 7468 C C . CYS B 1 170 ? -23.673 28.3 -18.789 1 89.36 170 CYS B C 1
ATOM 7470 O O . CYS B 1 170 ? -24.589 28.638 -19.541 1 89.36 170 CYS B O 1
ATOM 7472 N N . ILE B 1 171 ? -23.365 27.012 -18.604 1 89.01 171 ILE B N 1
ATOM 7473 C CA . ILE B 1 171 ? -23.979 25.992 -19.446 1 89.01 171 ILE B CA 1
ATOM 7474 C C . ILE B 1 171 ? -24.913 25.122 -18.607 1 89.01 171 ILE B C 1
ATOM 7476 O O . ILE B 1 171 ? -26.083 24.944 -18.954 1 89.01 171 ILE B O 1
ATOM 7480 N N . LEU B 1 172 ? -24.437 24.703 -17.472 1 89.51 172 LEU B N 1
ATOM 7481 C CA . LEU B 1 172 ? -25.186 23.711 -16.709 1 89.51 172 LEU B CA 1
ATOM 7482 C C . LEU B 1 172 ? -26.349 24.361 -15.966 1 89.51 172 LEU B C 1
ATOM 7484 O O . LEU B 1 172 ? -27.428 23.775 -15.86 1 89.51 172 LEU B O 1
ATOM 7488 N N . CYS B 1 173 ? -26.189 25.536 -15.429 1 87.41 173 CYS B N 1
ATOM 7489 C CA . CYS B 1 173 ? -27.258 26.197 -14.69 1 87.41 173 CYS B CA 1
ATOM 7490 C C . CYS B 1 173 ? -28.461 26.46 -15.588 1 87.41 173 CYS B C 1
ATOM 7492 O O . CYS B 1 173 ? -29.588 26.096 -15.247 1 87.41 173 CYS B O 1
ATOM 7494 N N . PRO B 1 174 ? -28.23 27.018 -16.782 1 86.25 174 PRO B N 1
ATOM 7495 C CA . PRO B 1 174 ? -29.381 27.197 -17.67 1 86.25 174 PRO B CA 1
ATOM 7496 C C . PRO B 1 174 ? -29.985 25.871 -18.126 1 86.25 174 PRO B C 1
ATOM 7498 O O . PRO B 1 174 ? -31.204 25.768 -18.292 1 86.25 174 PRO B O 1
ATOM 7501 N N . LEU B 1 175 ? -29.219 24.878 -18.285 1 87.22 175 LEU B N 1
ATOM 7502 C CA . LEU B 1 175 ? -29.735 23.575 -18.691 1 87.22 175 LEU B CA 1
ATOM 7503 C C . LEU B 1 175 ? -30.63 22.983 -17.608 1 87.22 175 LEU B C 1
ATOM 7505 O O . LEU B 1 175 ? -31.659 22.376 -17.911 1 87.22 175 LEU B O 1
ATOM 7509 N N . HIS B 1 176 ? -30.24 23.184 -16.39 1 87.1 176 HIS B N 1
ATOM 7510 C CA . HIS B 1 176 ? -31.062 22.703 -15.286 1 87.1 176 HIS B CA 1
ATOM 7511 C C . HIS B 1 176 ? -32.379 23.468 -15.206 1 87.1 176 HIS B C 1
ATOM 7513 O O . HIS B 1 176 ? -33.426 22.882 -14.922 1 87.1 176 HIS B O 1
ATOM 7519 N N . PHE B 1 177 ? -32.27 24.756 -15.487 1 82.16 177 PHE B N 1
ATOM 7520 C CA . PHE B 1 177 ? -33.432 25.627 -15.353 1 82.16 177 PHE B CA 1
ATOM 7521 C C . PHE B 1 177 ? -34.434 25.368 -16.471 1 82.16 177 PHE B C 1
ATOM 7523 O O . PHE B 1 177 ? -35.63 25.213 -16.216 1 82.16 177 PHE B O 1
ATOM 7530 N N . TYR B 1 178 ? -33.972 25.194 -17.702 1 80.73 178 TYR B N 1
ATOM 7531 C CA . TYR B 1 178 ? -34.881 25.123 -18.84 1 80.73 178 TYR B CA 1
ATOM 7532 C C . TYR B 1 178 ? -35.267 23.68 -19.141 1 80.73 178 TYR B C 1
ATOM 7534 O O . TYR B 1 178 ? -36.401 23.404 -19.54 1 80.73 178 TYR B O 1
ATOM 7542 N N . PHE B 1 179 ? -34.391 22.789 -18.996 1 77.73 179 PHE B N 1
ATOM 7543 C CA . PHE B 1 179 ? -34.656 21.425 -19.436 1 77.73 179 PHE B CA 1
ATOM 7544 C C . PHE B 1 179 ? -34.845 20.497 -18.242 1 77.73 179 PHE B C 1
ATOM 7546 O O . PHE B 1 179 ? -35.033 19.291 -18.41 1 77.73 179 PHE B O 1
ATOM 7553 N N . GLY B 1 180 ? -34.572 21.174 -17.197 1 76.23 180 GLY B N 1
ATOM 7554 C CA . GLY B 1 180 ? -34.86 20.354 -16.031 1 76.23 180 GLY B CA 1
ATOM 7555 C C . GLY B 1 180 ? -36.345 20.154 -15.794 1 76.23 180 GLY B C 1
ATOM 7556 O O . GLY B 1 180 ? -37.174 20.776 -16.461 1 76.23 180 GLY B O 1
ATOM 7557 N N . GLY B 1 181 ? -37.053 19.115 -15.372 1 66.48 181 GLY B N 1
ATOM 7558 C CA . GLY B 1 181 ? -38.46 18.832 -15.134 1 66.48 181 GLY B CA 1
ATOM 7559 C C . GLY B 1 181 ? -39.118 19.826 -14.196 1 66.48 181 GLY B C 1
ATOM 7560 O O . GLY B 1 181 ? -38.44 20.662 -13.594 1 66.48 181 GLY B O 1
ATOM 7561 N N . GLU B 1 182 ? -40.524 20.234 -14.621 1 54.1 182 GLU B N 1
ATOM 7562 C CA . GLU B 1 182 ? -41.414 21.115 -13.871 1 54.1 182 GLU B CA 1
ATOM 7563 C C . GLU B 1 182 ? -41.348 20.821 -12.375 1 54.1 182 GLU B C 1
ATOM 7565 O O . GLU B 1 182 ? -42.117 20.004 -11.863 1 54.1 182 GLU B O 1
ATOM 7570 N N . CYS B 1 183 ? -40.328 20.356 -11.975 1 49.08 183 CYS B N 1
ATOM 7571 C CA . CYS B 1 183 ? -40.474 19.971 -10.576 1 49.08 183 CYS B CA 1
ATOM 7572 C C . CYS B 1 183 ? -41.107 21.096 -9.764 1 49.08 183 CYS B C 1
ATOM 7574 O O . CYS B 1 183 ? -40.782 22.268 -9.961 1 49.08 183 CYS B O 1
ATOM 7576 N N . ASN B 1 184 ? -42.168 20.88 -9.147 1 47.7 184 ASN B N 1
ATOM 7577 C CA . ASN B 1 184 ? -42.997 21.406 -8.068 1 47.7 184 ASN B CA 1
ATOM 7578 C C . ASN B 1 184 ? -42.149 22.001 -6.948 1 47.7 184 ASN B C 1
ATOM 7580 O O . ASN B 1 184 ? -42.624 22.163 -5.823 1 47.7 184 ASN B O 1
ATOM 7584 N N . GLN B 1 185 ? -40.859 22.049 -6.998 1 52.82 185 GLN B N 1
ATOM 7585 C CA . GLN B 1 185 ? -40.313 22.202 -5.654 1 52.82 185 GLN B CA 1
ATOM 7586 C C . GLN B 1 185 ? -40.33 23.664 -5.216 1 52.82 185 GLN B C 1
ATOM 7588 O O . GLN B 1 185 ? -40.152 24.565 -6.038 1 52.82 185 GLN B O 1
ATOM 7593 N N . GLU B 1 186 ? -40.96 24.03 -4.243 1 56.01 186 GLU B N 1
ATOM 7594 C CA . GLU B 1 186 ? -41.015 25.266 -3.469 1 56.01 186 GLU B CA 1
ATOM 7595 C C . GLU B 1 186 ? -39.628 25.883 -3.316 1 56.01 186 GLU B C 1
ATOM 7597 O O . GLU B 1 186 ? -39.501 27.073 -3.016 1 56.01 186 GLU B O 1
ATOM 7602 N N . ASP B 1 187 ? -38.532 25.211 -3.586 1 65.94 187 ASP B N 1
ATOM 7603 C CA . ASP B 1 187 ? -37.209 25.768 -3.322 1 65.94 187 ASP B CA 1
ATOM 7604 C C . ASP B 1 187 ? -36.578 26.312 -4.602 1 65.94 187 ASP B C 1
ATOM 7606 O O . ASP B 1 187 ? -36.447 25.589 -5.592 1 65.94 187 ASP B O 1
ATOM 7610 N N . GLN B 1 188 ? -36.398 27.673 -4.773 1 71.58 188 GLN B N 1
ATOM 7611 C CA . GLN B 1 188 ? -35.869 28.361 -5.946 1 71.58 188 GLN B CA 1
ATOM 7612 C C . GLN B 1 188 ? -34.408 27.994 -6.187 1 71.58 188 GLN B C 1
ATOM 7614 O O . GLN B 1 188 ? -33.923 28.064 -7.319 1 71.58 188 GLN B O 1
ATOM 7619 N N . LEU B 1 189 ? -33.723 27.588 -5.219 1 77.1 189 LEU B N 1
ATOM 7620 C CA . LEU B 1 189 ? -32.321 27.212 -5.373 1 77.1 189 LEU B CA 1
ATOM 7621 C C . LEU B 1 189 ? -32.193 25.887 -6.117 1 77.1 189 LEU B C 1
ATOM 7623 O O . LEU B 1 189 ? -31.235 25.682 -6.867 1 77.1 189 LEU B O 1
ATOM 7627 N N . GLY B 1 190 ? -33.119 25.045 -5.969 1 76.45 190 GLY B N 1
ATOM 7628 C CA . GLY B 1 190 ? -33.124 23.738 -6.606 1 76.45 190 GLY B CA 1
ATOM 7629 C C . GLY B 1 190 ? -33.362 23.805 -8.103 1 76.45 190 GLY B C 1
ATOM 7630 O O . GLY B 1 190 ? -33.096 22.84 -8.823 1 76.45 190 GLY B O 1
ATOM 7631 N N . TRP B 1 191 ? -33.741 25.069 -8.524 1 78.58 191 TRP B N 1
ATOM 7632 C CA . TRP B 1 191 ? -34.047 25.213 -9.944 1 78.58 191 TRP B CA 1
ATOM 7633 C C . TRP B 1 191 ? -32.77 25.218 -10.778 1 78.58 191 TRP B C 1
ATOM 7635 O O . TRP B 1 191 ? -32.789 24.854 -11.956 1 78.58 191 TRP B O 1
ATOM 7645 N N . VAL B 1 192 ? -31.718 25.589 -10.134 1 81.07 192 VAL B N 1
ATOM 7646 C CA . VAL B 1 192 ? -30.473 25.715 -10.884 1 81.07 192 VAL B CA 1
ATOM 7647 C C . VAL B 1 192 ? -29.544 24.552 -10.543 1 81.07 192 VAL B C 1
ATOM 7649 O O . VAL B 1 192 ? -28.421 24.478 -11.048 1 81.07 192 VAL B O 1
ATOM 7652 N N . GLY B 1 193 ? -30.055 23.615 -9.803 1 84.41 193 GLY B N 1
ATOM 7653 C CA . GLY B 1 193 ? -29.244 22.476 -9.403 1 84.41 193 GLY B CA 1
ATOM 7654 C C . GLY B 1 193 ? -29.737 21.162 -9.977 1 84.41 193 GLY B C 1
ATOM 7655 O O . GLY B 1 193 ? -30.733 21.13 -10.704 1 84.41 193 GLY B O 1
ATOM 7656 N N . MET B 1 194 ? -29.03 20.168 -9.684 1 84.92 194 MET B N 1
ATOM 7657 C CA . MET B 1 194 ? -29.349 18.842 -10.204 1 84.92 194 MET B CA 1
ATOM 7658 C C . MET B 1 194 ? -30.648 18.318 -9.601 1 84.92 194 MET B C 1
ATOM 7660 O O . MET B 1 194 ? -31.25 17.383 -10.13 1 84.92 194 MET B O 1
ATOM 7664 N N . ALA B 1 195 ? -30.998 18.943 -8.528 1 77.87 195 ALA B N 1
ATOM 7665 C CA . ALA B 1 195 ? -32.252 18.531 -7.901 1 77.87 195 ALA B CA 1
ATOM 7666 C C . ALA B 1 195 ? -33.431 18.73 -8.849 1 77.87 195 ALA B C 1
ATOM 7668 O O . ALA B 1 195 ? -34.474 18.092 -8.694 1 77.87 195 ALA B O 1
ATOM 7669 N N . ASN B 1 196 ? -33.291 19.555 -9.902 1 81.11 196 ASN B N 1
ATOM 7670 C CA . ASN B 1 196 ? -34.359 19.838 -10.855 1 81.11 196 ASN B CA 1
ATOM 7671 C C . ASN B 1 196 ? -34.368 18.832 -12.002 1 81.11 196 ASN B C 1
ATOM 7673 O O . ASN B 1 196 ? -35.27 18.848 -12.841 1 81.11 196 ASN B O 1
ATOM 7677 N N . VAL B 1 197 ? -33.4 17.964 -12.024 1 83.19 197 VAL B N 1
ATOM 7678 C CA . VAL B 1 197 ? -33.314 17.003 -13.119 1 83.19 197 VAL B CA 1
ATOM 7679 C C . VAL B 1 197 ? -34.239 15.82 -12.842 1 83.19 197 VAL B C 1
ATOM 7681 O O . VAL B 1 197 ? -34.131 15.169 -11.801 1 83.19 197 VAL B O 1
ATOM 7684 N N . GLU B 1 198 ? -35.173 15.622 -13.724 1 80.16 198 GLU B N 1
ATOM 7685 C CA . GLU B 1 198 ? -36.162 14.557 -13.588 1 80.16 198 GLU B CA 1
ATOM 7686 C C . GLU B 1 198 ? -35.531 13.186 -13.813 1 80.16 198 GLU B C 1
ATOM 7688 O O . GLU B 1 198 ? -34.458 13.081 -14.41 1 80.16 198 GLU B O 1
ATOM 7693 N N . GLN B 1 199 ? -36.175 12.255 -13.209 1 81.29 199 GLN B N 1
ATOM 7694 C CA . GLN B 1 199 ? -35.714 10.881 -13.384 1 81.29 199 GLN B CA 1
ATOM 7695 C C . GLN B 1 199 ? -35.765 10.467 -14.852 1 81.29 199 GLN B C 1
ATOM 7697 O O . GLN B 1 199 ? -36.778 10.67 -15.525 1 81.29 199 GLN B O 1
ATOM 7702 N N . GLY B 1 200 ? -34.707 9.967 -15.381 1 79.78 200 GLY B N 1
ATOM 7703 C CA . GLY B 1 200 ? -34.641 9.455 -16.741 1 79.78 200 GLY B CA 1
ATOM 7704 C C . GLY B 1 200 ? -34.4 10.539 -17.775 1 79.78 200 GLY B C 1
ATOM 7705 O O . GLY B 1 200 ? -34.552 10.304 -18.975 1 79.78 200 GLY B O 1
ATOM 7706 N N . SER B 1 201 ? -34.142 11.663 -17.36 1 85.48 201 SER B N 1
ATOM 7707 C CA . SER B 1 201 ? -33.923 12.782 -18.271 1 85.48 201 SER B CA 1
ATOM 7708 C C . SER B 1 201 ? -32.643 12.596 -19.078 1 85.48 201 SER B C 1
ATOM 7710 O O . SER B 1 201 ? -31.738 11.872 -18.658 1 85.48 201 SER B O 1
ATOM 7712 N N . TRP B 1 202 ? -32.586 13.168 -20.248 1 85.92 202 TRP B N 1
ATOM 7713 C CA . TRP B 1 202 ? -31.406 13.11 -21.105 1 85.92 202 TRP B CA 1
ATOM 7714 C C . TRP B 1 202 ? -30.244 13.879 -20.485 1 85.92 202 TRP B C 1
ATOM 7716 O O . TRP B 1 202 ? -29.088 13.683 -20.867 1 85.92 202 TRP B O 1
ATOM 7726 N N . LEU B 1 203 ? -30.559 14.722 -19.541 1 89.49 203 LEU B N 1
ATOM 7727 C CA . LEU B 1 203 ? -29.532 15.505 -18.862 1 89.49 203 LEU B CA 1
ATOM 7728 C C . LEU B 1 203 ? -28.603 14.601 -18.058 1 89.49 203 LEU B C 1
ATOM 7730 O O . LEU B 1 203 ? -27.485 14.996 -17.72 1 89.49 203 LEU B O 1
ATOM 7734 N N . CYS B 1 204 ? -28.97 13.408 -17.802 1 89.09 204 CYS B N 1
ATOM 7735 C CA . CYS B 1 204 ? -28.128 12.468 -17.072 1 89.09 204 CYS B CA 1
ATOM 7736 C C . CYS B 1 204 ? -26.916 12.063 -17.902 1 89.09 204 CYS B C 1
ATOM 7738 O O . CYS B 1 204 ? -25.848 11.784 -17.354 1 89.09 204 CYS B O 1
ATOM 7740 N N . TRP B 1 205 ? -27.091 12.099 -19.232 1 89.37 205 TRP B N 1
ATOM 7741 C CA . TRP B 1 205 ? -25.966 11.801 -20.112 1 89.37 205 TRP B CA 1
ATOM 7742 C C . TRP B 1 205 ? -24.959 12.946 -20.115 1 89.37 205 TRP B C 1
ATOM 7744 O O . TRP B 1 205 ? -23.748 12.717 -20.165 1 89.37 205 TRP B O 1
ATOM 7754 N N . VAL B 1 206 ? -25.468 14.128 -20.019 1 89.09 206 VAL B N 1
ATOM 7755 C CA . VAL B 1 206 ? -24.587 15.29 -19.958 1 89.09 206 VAL B CA 1
ATOM 7756 C C . VAL B 1 206 ? -23.774 15.255 -18.666 1 89.09 206 VAL B C 1
ATOM 7758 O O . VAL B 1 206 ? -22.565 15.498 -18.679 1 89.09 206 VAL B O 1
ATOM 7761 N N . HIS B 1 207 ? -24.45 14.836 -17.61 1 91.18 207 HIS B N 1
ATOM 7762 C CA . HIS B 1 207 ? -23.755 14.766 -16.33 1 91.18 207 HIS B CA 1
ATOM 7763 C C . HIS B 1 207 ? -22.719 13.647 -16.326 1 91.18 207 HIS B C 1
ATOM 7765 O O . HIS B 1 207 ? -21.683 13.756 -15.665 1 91.18 207 HIS B O 1
ATOM 7771 N N . GLY B 1 208 ? -22.993 12.59 -17.003 1 90.26 208 GLY B N 1
ATOM 7772 C CA . GLY B 1 208 ? -21.984 11.555 -17.165 1 90.26 208 GLY B CA 1
ATOM 7773 C C . GLY B 1 208 ? -20.741 12.041 -17.886 1 90.26 208 GLY B C 1
ATOM 7774 O O . GLY B 1 208 ? -19.619 11.73 -17.479 1 90.26 208 GLY B O 1
ATOM 7775 N N . GLY B 1 209 ? -20.894 12.832 -18.922 1 90.78 209 GLY B N 1
ATOM 7776 C CA . GLY B 1 209 ? -19.777 13.416 -19.648 1 90.78 209 GLY B CA 1
ATOM 7777 C C . GLY B 1 209 ? -19.042 14.482 -18.856 1 90.78 209 GLY B C 1
ATOM 7778 O O . GLY B 1 209 ? -17.828 14.639 -18.995 1 90.78 209 GLY B O 1
ATOM 7779 N N . LEU B 1 210 ? -19.721 15.177 -17.981 1 93.19 210 LEU B N 1
ATOM 7780 C CA . LEU B 1 210 ? -19.119 16.243 -17.188 1 93.19 210 LEU B CA 1
ATOM 7781 C C . LEU B 1 210 ? -18.165 15.672 -16.144 1 93.19 210 LEU B C 1
ATOM 7783 O O . LEU B 1 210 ? -17.197 16.329 -15.757 1 93.19 210 LEU B O 1
ATOM 7787 N N . VAL B 1 211 ? -18.468 14.457 -15.703 1 94.16 211 VAL B N 1
ATOM 7788 C CA . VAL B 1 211 ? -17.547 13.815 -14.771 1 94.16 211 VAL B CA 1
ATOM 7789 C C . VAL B 1 211 ? -16.168 13.686 -15.413 1 94.16 211 VAL B C 1
ATOM 7791 O O . VAL B 1 211 ? -15.15 13.952 -14.77 1 94.16 211 VAL B O 1
ATOM 7794 N N . TRP B 1 212 ? -16.126 13.421 -16.701 1 93.61 212 TRP B N 1
ATOM 7795 C CA . TRP B 1 212 ? -14.869 13.32 -17.436 1 93.61 212 TRP B CA 1
ATOM 7796 C C . TRP B 1 212 ? -14.193 14.682 -17.548 1 93.61 212 TRP B C 1
ATOM 7798 O O . TRP B 1 212 ? -12.976 14.793 -17.382 1 93.61 212 TRP B O 1
ATOM 7808 N N . TYR B 1 213 ? -15.003 15.619 -17.75 1 94.78 213 TYR B N 1
ATOM 7809 C CA . TYR B 1 213 ? -14.452 16.964 -17.876 1 94.78 213 TYR B CA 1
ATOM 7810 C C . TYR B 1 213 ? -13.782 17.402 -16.579 1 94.78 213 TYR B C 1
ATOM 7812 O O . TYR B 1 213 ? -12.66 17.914 -16.595 1 94.78 213 TYR B O 1
ATOM 7820 N N . VAL B 1 214 ? -14.421 17.161 -15.498 1 96.24 214 VAL B N 1
ATOM 7821 C CA . VAL B 1 214 ? -13.881 17.573 -14.206 1 96.24 214 VAL B CA 1
ATOM 7822 C C . VAL B 1 214 ? -12.616 16.775 -13.897 1 96.24 214 VAL B C 1
ATOM 7824 O O . VAL B 1 214 ? -11.604 17.342 -13.478 1 96.24 214 VAL B O 1
ATOM 7827 N N . VAL B 1 215 ? -12.589 15.507 -14.143 1 95.94 215 VAL B N 1
ATOM 7828 C CA . VAL B 1 215 ? -11.451 14.641 -13.85 1 95.94 215 VAL B CA 1
ATOM 7829 C C . VAL B 1 215 ? -10.255 15.055 -14.704 1 95.94 215 VAL B C 1
ATOM 7831 O O . VAL B 1 215 ? -9.144 15.212 -14.192 1 95.94 215 VAL B O 1
ATOM 7834 N N . LEU B 1 216 ? -10.476 15.335 -15.981 1 95.36 216 LEU B N 1
ATOM 7835 C CA . LEU B 1 216 ? -9.385 15.692 -16.882 1 95.36 216 LEU B CA 1
ATOM 7836 C C . LEU B 1 216 ? -8.841 17.078 -16.555 1 95.36 216 LEU B C 1
ATOM 7838 O O . LEU B 1 216 ? -7.626 17.285 -16.539 1 95.36 216 LEU B O 1
ATOM 7842 N N . ALA B 1 217 ? -9.716 17.949 -16.223 1 96.25 217 ALA B N 1
ATOM 7843 C CA . ALA B 1 217 ? -9.286 19.311 -15.918 1 96.25 217 ALA B CA 1
ATOM 7844 C C . ALA B 1 217 ? -8.469 19.353 -14.629 1 96.25 217 ALA B C 1
ATOM 7846 O O . ALA B 1 217 ? -7.385 19.941 -14.593 1 96.25 217 ALA B O 1
ATOM 7847 N N . VAL B 1 218 ? -8.935 18.698 -13.597 1 97.29 218 VAL B N 1
ATOM 7848 C CA . VAL B 1 218 ? -8.259 18.746 -12.305 1 97.29 218 VAL B CA 1
ATOM 7849 C C . VAL B 1 218 ? -6.93 17.998 -12.389 1 97.29 218 VAL B C 1
ATOM 7851 O O . VAL B 1 218 ? -5.907 18.482 -11.899 1 97.29 218 VAL B O 1
ATOM 7854 N N . THR B 1 219 ? -6.888 16.815 -13.045 1 96.29 219 THR B N 1
ATOM 7855 C CA . THR B 1 219 ? -5.659 16.035 -13.135 1 96.29 219 THR B CA 1
ATOM 7856 C C . THR B 1 219 ? -4.615 16.765 -13.975 1 96.29 219 THR B C 1
ATOM 7858 O O . THR B 1 219 ? -3.418 16.694 -13.686 1 96.29 219 THR B O 1
ATOM 7861 N N . HIS B 1 220 ? -5.11 17.477 -14.95 1 95.86 220 HIS B N 1
ATOM 7862 C CA . HIS B 1 220 ? -4.171 18.237 -15.768 1 95.86 220 HIS B CA 1
ATOM 7863 C C . HIS B 1 220 ? -3.564 19.394 -14.98 1 95.86 220 HIS B C 1
ATOM 7865 O O . HIS B 1 220 ? -2.352 19.613 -15.026 1 95.86 220 HIS B O 1
ATOM 7871 N N . CYS B 1 221 ? -4.363 20.074 -14.241 1 97.11 221 CYS B N 1
ATOM 7872 C CA . CYS B 1 221 ? -3.869 21.19 -13.442 1 97.11 221 CYS B CA 1
ATOM 7873 C C . CYS B 1 221 ? -2.935 20.702 -12.341 1 97.11 221 CYS B C 1
ATOM 7875 O O . CYS B 1 221 ? -1.891 21.308 -12.093 1 97.11 221 CYS B O 1
ATOM 7877 N N . VAL B 1 222 ? -3.266 19.604 -11.704 1 97.15 222 VAL B N 1
ATOM 7878 C CA . VAL B 1 222 ? -2.459 19.051 -10.622 1 97.15 222 VAL B CA 1
ATOM 7879 C C . VAL B 1 222 ? -1.123 18.558 -11.174 1 97.15 222 VAL B C 1
ATOM 7881 O O . VAL B 1 222 ? -0.076 18.762 -10.555 1 97.15 222 VAL B O 1
ATOM 7884 N N . LYS B 1 223 ? -1.138 17.959 -12.364 1 95.08 223 LYS B N 1
ATOM 7885 C CA . LYS B 1 223 ? 0.091 17.478 -12.99 1 95.08 223 LYS B CA 1
ATOM 7886 C C . LYS B 1 223 ? 1.016 18.638 -13.348 1 95.08 223 LYS B C 1
ATOM 7888 O O . LYS B 1 223 ? 2.222 18.576 -13.099 1 95.08 223 LYS B O 1
ATOM 7893 N N . ALA B 1 224 ? 0.459 19.631 -13.853 1 95.67 224 ALA B N 1
ATOM 7894 C CA . ALA B 1 224 ? 1.26 20.795 -14.224 1 95.67 224 ALA B CA 1
ATOM 7895 C C . ALA B 1 224 ? 1.853 21.469 -12.99 1 95.67 224 ALA B C 1
ATOM 7897 O O . ALA B 1 224 ? 3.02 21.869 -12.994 1 95.67 224 ALA B O 1
ATOM 7898 N N . ALA B 1 225 ? 1.074 21.557 -12.001 1 96.54 225 ALA B N 1
ATOM 7899 C CA . ALA B 1 225 ? 1.543 22.177 -10.764 1 96.54 225 ALA B CA 1
ATOM 7900 C C . ALA B 1 225 ? 2.634 21.336 -10.109 1 96.54 225 ALA B C 1
ATOM 7902 O O . ALA B 1 225 ? 3.624 21.874 -9.606 1 96.54 225 ALA B O 1
ATOM 7903 N N . GLN B 1 226 ? 2.456 20.036 -10.114 1 95.7 226 GLN B N 1
ATOM 7904 C CA . GLN B 1 226 ? 3.444 19.152 -9.505 1 95.7 226 GLN B CA 1
ATOM 7905 C C . GLN B 1 226 ? 4.755 19.171 -10.286 1 95.7 226 GLN B C 1
ATOM 7907 O O . GLN B 1 226 ? 5.835 19.087 -9.697 1 95.7 226 GLN B O 1
ATOM 7912 N N . LYS B 1 227 ? 4.69 19.313 -11.59 1 93.86 227 LYS B N 1
ATOM 7913 C CA . LYS B 1 227 ? 5.898 19.402 -12.406 1 93.86 227 LYS B CA 1
ATOM 7914 C C . LYS B 1 227 ? 6.705 20.65 -12.059 1 93.86 227 LYS B C 1
ATOM 7916 O O . LYS B 1 227 ? 7.923 20.579 -11.882 1 93.86 227 LYS B O 1
ATOM 7921 N N . SER B 1 228 ? 6.039 21.711 -11.874 1 93.68 228 SER B N 1
ATOM 7922 C CA . SER B 1 228 ? 6.707 22.954 -11.499 1 93.68 228 SER B CA 1
ATOM 7923 C C . SER B 1 228 ? 7.283 22.868 -10.089 1 93.68 228 SER B C 1
ATOM 7925 O O . SER B 1 228 ? 8.366 23.393 -9.822 1 93.68 228 SER B O 1
ATOM 7927 N N . PHE B 1 229 ? 6.626 22.22 -9.221 1 94.62 229 PHE B N 1
ATOM 7928 C CA . PHE B 1 229 ? 7.084 22.06 -7.845 1 94.62 229 PHE B CA 1
ATOM 7929 C C . PHE B 1 229 ? 8.346 21.208 -7.79 1 94.62 229 PHE B C 1
ATOM 7931 O O . PHE B 1 229 ? 9.279 21.519 -7.046 1 94.62 229 PHE B O 1
ATOM 7938 N N . VAL B 1 230 ? 8.359 20.131 -8.592 1 93.2 230 VAL B N 1
ATOM 7939 C CA . VAL B 1 230 ? 9.505 19.228 -8.558 1 93.2 230 VAL B CA 1
ATOM 7940 C C . VAL B 1 230 ? 10.768 19.981 -8.971 1 93.2 230 VAL B C 1
ATOM 7942 O O . VAL B 1 230 ? 11.832 19.794 -8.377 1 93.2 230 VAL B O 1
ATOM 7945 N N . GLU B 1 231 ? 10.654 20.88 -9.86 1 90.53 231 GLU B N 1
ATOM 7946 C CA . GLU B 1 231 ? 11.8 21.69 -10.263 1 90.53 231 GLU B CA 1
ATOM 7947 C C . GLU B 1 231 ? 12.247 22.614 -9.133 1 90.53 231 GLU B C 1
ATOM 7949 O O . GLU B 1 231 ? 13.444 22.755 -8.877 1 90.53 231 GLU B O 1
ATOM 7954 N N . ARG B 1 232 ? 11.314 23.183 -8.483 1 91.86 232 ARG B N 1
ATOM 7955 C CA . ARG B 1 232 ? 11.632 24.072 -7.369 1 91.86 232 ARG B CA 1
ATOM 7956 C C . ARG B 1 232 ? 12.207 23.291 -6.193 1 91.86 232 ARG B C 1
ATOM 7958 O O . ARG B 1 232 ? 13.108 23.773 -5.502 1 91.86 232 ARG B O 1
ATOM 7965 N N . ARG B 1 233 ? 11.654 22.148 -5.967 1 92.83 233 ARG B N 1
ATOM 7966 C CA . ARG B 1 233 ? 12.134 21.324 -4.862 1 92.83 233 ARG B CA 1
ATOM 7967 C C . ARG B 1 233 ? 13.576 20.886 -5.092 1 92.83 233 ARG B C 1
ATOM 7969 O O . ARG B 1 233 ? 14.383 20.875 -4.16 1 92.83 233 ARG B O 1
ATOM 7976 N N . VAL B 1 234 ? 13.913 20.542 -6.309 1 89.66 234 VAL B N 1
ATOM 7977 C CA . VAL B 1 234 ? 15.279 20.142 -6.63 1 89.66 234 VAL B CA 1
ATOM 7978 C C . VAL B 1 234 ? 16.23 21.312 -6.387 1 89.66 234 VAL B C 1
ATOM 7980 O O . VAL B 1 234 ? 17.309 21.135 -5.816 1 89.66 234 VAL B O 1
ATOM 7983 N N . ARG B 1 235 ? 15.83 22.487 -6.689 1 87.76 235 ARG B N 1
ATOM 7984 C CA . ARG B 1 235 ? 16.641 23.674 -6.437 1 87.76 235 ARG B CA 1
ATOM 7985 C C . ARG B 1 235 ? 16.783 23.933 -4.941 1 87.76 235 ARG B C 1
ATOM 7987 O O . ARG B 1 235 ? 17.862 24.295 -4.468 1 87.76 235 ARG B O 1
ATOM 7994 N N . TRP B 1 236 ? 15.688 23.765 -4.253 1 89.18 236 TRP B N 1
ATOM 7995 C CA . TRP B 1 236 ? 15.699 23.936 -2.804 1 89.18 236 TRP B CA 1
ATOM 7996 C C . TRP B 1 236 ? 16.643 22.936 -2.145 1 89.18 236 TRP B C 1
ATOM 7998 O O . TRP B 1 236 ? 17.412 23.295 -1.25 1 89.18 236 TRP B O 1
ATOM 8008 N N . MET B 1 237 ? 16.663 21.693 -2.594 1 88.22 237 MET B N 1
ATOM 8009 C CA . MET B 1 237 ? 17.51 20.651 -2.02 1 88.22 237 MET B CA 1
ATOM 8010 C C . MET B 1 237 ? 18.978 20.902 -2.349 1 88.22 237 MET B C 1
ATOM 8012 O O . MET B 1 237 ? 19.861 20.578 -1.552 1 88.22 237 MET B O 1
ATOM 8016 N N . ARG B 1 238 ? 19.214 21.496 -3.458 1 86.15 238 ARG B N 1
ATOM 8017 C CA . ARG B 1 238 ? 20.583 21.817 -3.845 1 86.15 238 ARG B CA 1
ATOM 8018 C C . ARG B 1 238 ? 21.153 22.929 -2.97 1 86.15 238 ARG B C 1
ATOM 8020 O O . ARG B 1 238 ? 22.361 22.978 -2.728 1 86.15 238 ARG B O 1
ATOM 8027 N N . ARG B 1 239 ? 20.249 23.717 -2.427 1 83.83 239 ARG B N 1
ATOM 8028 C CA . ARG B 1 239 ? 20.697 24.882 -1.671 1 83.83 239 ARG B CA 1
ATOM 8029 C C . ARG B 1 239 ? 20.665 24.607 -0.171 1 83.83 239 ARG B C 1
ATOM 8031 O O . ARG B 1 239 ? 20.917 25.505 0.635 1 83.83 239 ARG B O 1
ATOM 8038 N N . LEU B 1 240 ? 20.43 23.418 0.197 1 86.78 240 LEU B N 1
ATOM 8039 C CA . LEU B 1 240 ? 20.433 23.1 1.62 1 86.78 240 LEU B CA 1
ATOM 8040 C C . LEU B 1 240 ? 21.816 23.318 2.223 1 86.78 240 LEU B C 1
ATOM 8042 O O . LEU B 1 240 ? 22.822 22.89 1.652 1 86.78 240 LEU B O 1
ATOM 8046 N N . PRO B 1 241 ? 21.798 23.98 3.296 1 84.74 241 PRO B N 1
ATOM 8047 C CA . PRO B 1 241 ? 23.096 24.271 3.908 1 84.74 241 PRO B CA 1
ATOM 8048 C C . PRO B 1 241 ? 23.735 23.041 4.55 1 84.74 241 PRO B C 1
ATOM 8050 O O . PRO B 1 241 ? 23.029 22.112 4.949 1 84.74 241 PRO B O 1
ATOM 8053 N N . ALA B 1 242 ? 25.053 23.064 4.612 1 85 242 ALA B N 1
ATOM 8054 C CA . ALA B 1 242 ? 25.775 22.074 5.407 1 85 242 ALA B CA 1
ATOM 8055 C C . ALA B 1 242 ? 25.662 22.379 6.897 1 85 242 ALA B C 1
ATOM 8057 O O . ALA B 1 242 ? 25.682 23.544 7.302 1 85 242 ALA B O 1
ATOM 8058 N N . PRO B 1 243 ? 25.37 21.48 7.674 1 88.03 243 PRO B N 1
ATOM 8059 C CA . PRO B 1 243 ? 25.594 20.037 7.56 1 88.03 243 PRO B CA 1
ATOM 8060 C C . PRO B 1 243 ? 24.314 19.263 7.256 1 88.03 243 PRO B C 1
ATOM 8062 O O . PRO B 1 243 ? 24.342 18.034 7.147 1 88.03 243 PRO B O 1
ATOM 8065 N N . ARG B 1 244 ? 23.303 19.951 7.051 1 88.07 244 ARG B N 1
ATOM 8066 C CA . ARG B 1 244 ? 22.025 19.27 6.868 1 88.07 244 ARG B CA 1
ATOM 8067 C C . ARG B 1 244 ? 22.044 18.399 5.616 1 88.07 244 ARG B C 1
ATOM 8069 O O . ARG B 1 244 ? 21.506 17.29 5.617 1 88.07 244 ARG B O 1
ATOM 8076 N N . CYS B 1 245 ? 22.713 18.854 4.608 1 88.66 245 CYS B N 1
ATOM 8077 C CA . CYS B 1 245 ? 22.693 18.138 3.337 1 88.66 245 CYS B CA 1
ATOM 8078 C C . CYS B 1 245 ? 23.604 16.917 3.384 1 88.66 245 CYS B C 1
ATOM 8080 O O . CYS B 1 245 ? 23.478 16.01 2.56 1 88.66 245 CYS B O 1
ATOM 8082 N N . LYS B 1 246 ? 24.515 16.895 4.417 1 91.32 246 LYS B N 1
ATOM 8083 C CA . LYS B 1 246 ? 25.495 15.815 4.485 1 91.32 246 LYS B CA 1
ATOM 8084 C C . LYS B 1 246 ? 25.238 14.915 5.69 1 91.32 246 LYS B C 1
ATOM 8086 O O . LYS B 1 246 ? 26.062 14.059 6.019 1 91.32 246 LYS B O 1
ATOM 8091 N N . THR B 1 247 ? 24.163 15.195 6.332 1 93.36 247 THR B N 1
ATOM 8092 C CA . THR B 1 247 ? 23.925 14.458 7.567 1 93.36 247 THR B CA 1
ATOM 8093 C C . THR B 1 247 ? 22.745 13.503 7.409 1 93.36 247 THR B C 1
ATOM 8095 O O . THR B 1 247 ? 21.799 13.794 6.673 1 93.36 247 THR B O 1
ATOM 8098 N N . ILE B 1 248 ? 22.861 12.357 8.036 1 94.87 248 ILE B N 1
ATOM 8099 C CA . ILE B 1 248 ? 21.77 11.388 8.052 1 94.87 248 ILE B CA 1
ATOM 8100 C C . ILE B 1 248 ? 21.38 11.075 9.494 1 94.87 248 ILE B C 1
ATOM 8102 O O . ILE B 1 248 ? 22.188 11.233 10.412 1 94.87 248 ILE B O 1
ATOM 8106 N N . LEU B 1 249 ? 20.17 10.807 9.731 1 94.77 249 LEU B N 1
ATOM 8107 C CA . LEU B 1 249 ? 19.663 10.362 11.024 1 94.77 249 LEU B CA 1
ATOM 8108 C C . LEU B 1 249 ? 19.56 8.841 11.073 1 94.77 249 LEU B C 1
ATOM 8110 O O . LEU B 1 249 ? 18.931 8.229 10.207 1 94.77 249 LEU B O 1
ATOM 8114 N N . VAL B 1 250 ? 20.207 8.199 11.948 1 94.03 250 VAL B N 1
ATOM 8115 C CA . VAL B 1 250 ? 20.219 6.749 12.114 1 94.03 250 VAL B CA 1
ATOM 8116 C C . VAL B 1 250 ? 19.45 6.367 13.377 1 94.03 250 VAL B C 1
ATOM 8118 O O . VAL B 1 250 ? 19.712 6.903 14.456 1 94.03 250 VAL B O 1
ATOM 8121 N N . GLU B 1 251 ? 18.537 5.481 13.207 1 90.98 251 GLU B N 1
ATOM 8122 C CA . GLU B 1 251 ? 17.742 5.031 14.345 1 90.98 251 GLU B CA 1
ATOM 8123 C C . GLU B 1 251 ? 17.913 3.534 14.582 1 90.98 251 GLU B C 1
ATOM 8125 O O . GLU B 1 251 ? 18.234 2.786 13.656 1 90.98 251 GLU B O 1
ATOM 8130 N N . HIS B 1 252 ? 17.703 3.019 15.788 1 88.42 252 HIS B N 1
ATOM 8131 C CA . HIS B 1 252 ? 17.777 1.627 16.217 1 88.42 252 HIS B CA 1
ATOM 8132 C C . HIS B 1 252 ? 19.176 1.058 16 1 88.42 252 HIS B C 1
ATOM 8134 O O . HIS B 1 252 ? 19.332 0.001 15.384 1 88.42 252 HIS B O 1
ATOM 8140 N N . ILE B 1 253 ? 20.044 1.813 16.546 1 90.73 253 ILE B N 1
ATOM 8141 C CA . ILE B 1 253 ? 21.437 1.385 16.502 1 90.73 253 ILE B CA 1
ATOM 8142 C C . ILE B 1 253 ? 21.653 0.23 17.477 1 90.73 253 ILE B C 1
ATOM 8144 O O . ILE B 1 253 ? 21.273 0.318 18.647 1 90.73 253 ILE B O 1
ATOM 8148 N N . PRO B 1 254 ? 22.098 -0.783 16.963 1 87.86 254 PRO B N 1
ATOM 8149 C CA . PRO B 1 254 ? 22.396 -1.875 17.893 1 87.86 254 PRO B CA 1
ATOM 8150 C C . PRO B 1 254 ? 23.35 -1.456 19.009 1 87.86 254 PRO B C 1
ATOM 8152 O O . PRO B 1 254 ? 24.164 -0.547 18.822 1 87.86 254 PRO B O 1
ATOM 8155 N N . ARG B 1 255 ? 23.389 -2.137 20.1 1 83.84 255 ARG B N 1
ATOM 8156 C CA . ARG B 1 255 ? 24.123 -1.798 21.315 1 83.84 255 ARG B CA 1
ATOM 8157 C C . ARG B 1 255 ? 25.628 -1.83 21.071 1 83.84 255 ARG B C 1
ATOM 8159 O O . ARG B 1 255 ? 26.374 -1.043 21.657 1 83.84 255 ARG B O 1
ATOM 8166 N N . GLU B 1 256 ? 25.969 -2.551 20.068 1 84.07 256 GLU B N 1
ATOM 8167 C CA . GLU B 1 256 ? 27.396 -2.717 19.809 1 84.07 256 GLU B CA 1
ATOM 8168 C C . GLU B 1 256 ? 27.98 -1.485 19.126 1 84.07 256 GLU B C 1
ATOM 8170 O O . GLU B 1 256 ? 29.178 -1.217 19.236 1 84.07 256 GLU B O 1
ATOM 8175 N N . HIS B 1 257 ? 27.115 -0.662 18.623 1 88.82 257 HIS B N 1
ATOM 8176 C CA . HIS B 1 257 ? 27.601 0.479 17.855 1 88.82 257 HIS B CA 1
ATOM 8177 C C . HIS B 1 257 ? 27.053 1.79 18.409 1 88.82 257 HIS B C 1
ATOM 8179 O O . HIS B 1 257 ? 27.124 2.827 17.746 1 88.82 257 HIS B O 1
ATOM 8185 N N . CYS B 1 258 ? 26.551 1.767 19.636 1 86.68 258 CYS B N 1
ATOM 8186 C CA . CYS B 1 258 ? 25.883 2.933 20.204 1 86.68 258 CYS B CA 1
ATOM 8187 C C . CYS B 1 258 ? 26.893 3.894 20.82 1 86.68 258 CYS B C 1
ATOM 8189 O O . CYS B 1 258 ? 26.888 4.112 22.032 1 86.68 258 CYS B O 1
ATOM 8191 N N . SER B 1 259 ? 27.879 4.387 20.184 1 86.48 259 SER B N 1
ATOM 8192 C CA . SER B 1 259 ? 28.847 5.418 20.544 1 86.48 259 SER B CA 1
ATOM 8193 C C . SER B 1 259 ? 29.268 6.232 19.325 1 86.48 259 SER B C 1
ATOM 8195 O O . SER B 1 259 ? 29.054 5.81 18.186 1 86.48 259 SER B O 1
ATOM 8197 N N . ASP B 1 260 ? 29.766 7.394 19.593 1 88.61 260 ASP B N 1
ATOM 8198 C CA . ASP B 1 260 ? 30.193 8.246 18.488 1 88.61 260 ASP B CA 1
ATOM 8199 C C . ASP B 1 260 ? 31.28 7.567 17.658 1 88.61 260 ASP B C 1
ATOM 8201 O O . ASP B 1 260 ? 31.217 7.564 16.427 1 88.61 260 ASP B O 1
ATOM 8205 N N . GLY B 1 261 ? 32.205 6.909 18.35 1 87.22 261 GLY B N 1
ATOM 8206 C CA . GLY B 1 261 ? 33.272 6.202 17.658 1 87.22 261 GLY B CA 1
ATOM 8207 C C . GLY B 1 261 ? 32.804 4.922 16.992 1 87.22 261 GLY B C 1
ATOM 8208 O O . GLY B 1 261 ? 33.25 4.59 15.891 1 87.22 261 GLY B O 1
ATOM 8209 N N . GLY B 1 262 ? 31.883 4.284 17.64 1 90.1 262 GLY B N 1
ATOM 8210 C CA . GLY B 1 262 ? 31.359 3.045 17.087 1 90.1 262 GLY B CA 1
ATOM 8211 C C . GLY B 1 262 ? 30.561 3.252 15.814 1 90.1 262 GLY B C 1
ATOM 8212 O O . GLY B 1 262 ? 30.679 2.471 14.867 1 90.1 262 GLY B O 1
ATOM 8213 N N . LEU B 1 263 ? 29.817 4.278 15.754 1 93.45 263 LEU B N 1
ATOM 8214 C CA . LEU B 1 263 ? 29.004 4.577 14.58 1 93.45 263 LEU B CA 1
ATOM 8215 C C . LEU B 1 263 ? 29.877 5.037 13.417 1 93.45 263 LEU B C 1
ATOM 8217 O O . LEU B 1 263 ? 29.623 4.677 12.265 1 93.45 263 LEU B O 1
ATOM 8221 N N . THR B 1 264 ? 30.925 5.799 13.747 1 94.87 264 THR B N 1
ATOM 8222 C CA . THR B 1 264 ? 31.865 6.243 12.723 1 94.87 264 THR B CA 1
ATOM 8223 C C . THR B 1 264 ? 32.594 5.053 12.106 1 94.87 264 THR B C 1
ATOM 8225 O O . THR B 1 264 ? 32.698 4.95 10.882 1 94.87 264 THR B O 1
ATOM 8228 N N . ALA B 1 265 ? 32.968 4.159 12.929 1 93.25 265 ALA B N 1
ATOM 8229 C CA . ALA B 1 265 ? 33.684 2.976 12.457 1 93.25 265 ALA B CA 1
ATOM 8230 C C . ALA B 1 265 ? 32.778 2.087 11.611 1 93.25 265 ALA B C 1
ATOM 8232 O O . ALA B 1 265 ? 33.22 1.509 10.615 1 93.25 265 ALA B O 1
ATOM 8233 N N . TYR B 1 266 ? 31.618 2.012 11.985 1 92.57 266 TYR B N 1
ATOM 8234 C CA . TYR B 1 266 ? 30.674 1.165 11.265 1 92.57 266 TYR B CA 1
ATOM 8235 C C . TYR B 1 266 ? 30.46 1.672 9.844 1 92.57 266 TYR B C 1
ATOM 8237 O O . TYR B 1 266 ? 30.589 0.913 8.881 1 92.57 266 TYR B O 1
ATOM 8245 N N . PHE B 1 267 ? 30.174 2.909 9.658 1 92.89 267 PHE B N 1
ATOM 8246 C CA . PHE B 1 267 ? 29.87 3.445 8.337 1 92.89 267 PHE B CA 1
ATOM 8247 C C . PHE B 1 267 ? 31.12 3.48 7.466 1 92.89 267 PHE B C 1
ATOM 8249 O O . PHE B 1 267 ? 31.04 3.306 6.249 1 92.89 267 PHE B O 1
ATOM 8256 N N . ASN B 1 268 ? 32.244 3.662 8.11 1 91.46 268 ASN B N 1
ATOM 8257 C CA . ASN B 1 268 ? 33.483 3.589 7.341 1 91.46 268 ASN B CA 1
ATOM 8258 C C . ASN B 1 268 ? 33.762 2.167 6.863 1 91.46 268 ASN B C 1
ATOM 8260 O O . ASN B 1 268 ? 34.242 1.967 5.745 1 91.46 268 ASN B O 1
ATOM 8264 N N . SER B 1 269 ? 33.348 1.246 7.661 1 87.85 269 SER B N 1
ATOM 8265 C CA . SER B 1 269 ? 33.537 -0.15 7.28 1 87.85 269 SER B CA 1
ATOM 8266 C C . SER B 1 269 ? 32.585 -0.55 6.158 1 87.85 269 SER B C 1
ATOM 8268 O O . SER B 1 269 ? 32.958 -1.308 5.26 1 87.85 269 SER B O 1
ATOM 8270 N N . VAL B 1 270 ? 31.408 -0.067 6.183 1 85.49 270 VAL B N 1
ATOM 8271 C CA . VAL B 1 270 ? 30.39 -0.394 5.19 1 85.49 270 VAL B CA 1
ATOM 8272 C C . VAL B 1 270 ? 30.786 0.182 3.833 1 85.49 270 VAL B C 1
ATOM 8274 O O . VAL B 1 270 ? 30.612 -0.469 2.8 1 85.49 270 VAL B O 1
ATOM 8277 N N . PHE B 1 271 ? 31.357 1.38 3.817 1 85.02 271 PHE B N 1
ATOM 8278 C CA . PHE B 1 271 ? 31.756 2.017 2.568 1 85.02 271 PHE B CA 1
ATOM 8279 C C . PHE B 1 271 ? 33.159 1.583 2.162 1 85.02 271 PHE B C 1
ATOM 8281 O O . PHE B 1 271 ? 33.559 1.753 1.009 1 85.02 271 PHE B O 1
ATOM 8288 N N . GLY B 1 272 ? 33.961 0.997 3.057 1 80.01 272 GLY B N 1
ATOM 8289 C CA . GLY B 1 272 ? 35.314 0.539 2.781 1 80.01 272 GLY B CA 1
ATOM 8290 C C . GLY B 1 272 ? 36.328 1.666 2.738 1 80.01 272 GLY B C 1
ATOM 8291 O O . GLY B 1 272 ? 37.462 1.471 2.293 1 80.01 272 GLY B O 1
ATOM 8292 N N . ARG B 1 273 ? 35.943 2.933 3.028 1 84.85 273 ARG B N 1
ATOM 8293 C CA . ARG B 1 273 ? 36.787 4.122 3.088 1 84.85 273 ARG B CA 1
ATOM 8294 C C . ARG B 1 273 ? 36.271 5.109 4.13 1 84.85 273 ARG B C 1
ATOM 8296 O O . ARG B 1 273 ? 35.165 4.948 4.65 1 84.85 273 ARG B O 1
ATOM 8303 N N . GLU B 1 274 ? 37.09 6.028 4.475 1 90.75 274 GLU B N 1
ATOM 8304 C CA . GLU B 1 274 ? 36.688 7.047 5.44 1 90.75 274 GLU B CA 1
ATOM 8305 C C . GLU B 1 274 ? 35.752 8.07 4.804 1 90.75 274 GLU B C 1
ATOM 8307 O O . GLU B 1 274 ? 36.161 8.83 3.924 1 90.75 274 GLU B O 1
ATOM 8312 N N . VAL B 1 275 ? 34.566 8.027 5.202 1 92.02 275 VAL B N 1
ATOM 8313 C CA . VAL B 1 275 ? 33.57 8.894 4.58 1 92.02 275 VAL B CA 1
ATOM 8314 C C . VAL B 1 275 ? 32.875 9.733 5.65 1 92.02 275 VAL B C 1
ATOM 8316 O O . VAL B 1 275 ? 32.209 10.722 5.336 1 92.02 275 VAL B O 1
ATOM 8319 N N . VAL B 1 276 ? 33.073 9.451 6.898 1 95.29 276 VAL B N 1
ATOM 8320 C CA . VAL B 1 276 ? 32.308 10.096 7.96 1 95.29 276 VAL B CA 1
ATOM 8321 C C . VAL B 1 276 ? 33.109 11.26 8.54 1 95.29 276 VAL B C 1
ATOM 8323 O O . VAL B 1 276 ? 34.296 11.115 8.843 1 95.29 276 VAL B O 1
ATOM 8326 N N . GLU B 1 277 ? 32.517 12.433 8.595 1 92.75 277 GLU B N 1
ATOM 8327 C CA . GLU B 1 277 ? 33.115 13.61 9.218 1 92.75 277 GLU B CA 1
ATOM 8328 C C . GLU B 1 277 ? 32.894 13.608 10.728 1 92.75 277 GLU B C 1
ATOM 8330 O O . GLU B 1 277 ? 33.844 13.756 11.5 1 92.75 277 GLU B O 1
ATOM 8335 N N . SER B 1 278 ? 31.591 13.449 11.147 1 92.04 278 SER B N 1
ATOM 8336 C CA . SER B 1 278 ? 31.269 13.414 12.569 1 92.04 278 SER B CA 1
ATOM 8337 C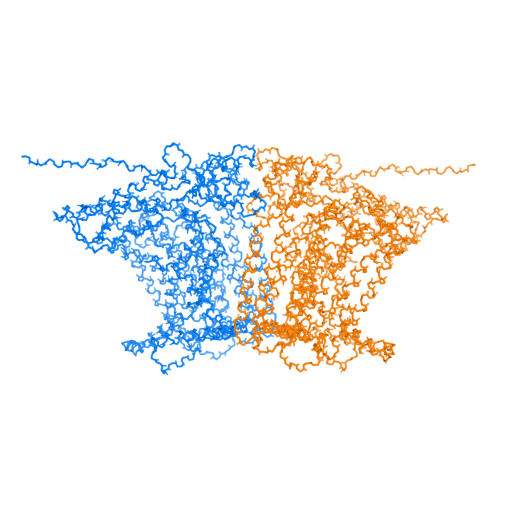 C . SER B 1 278 ? 30.005 12.602 12.831 1 92.04 278 SER B C 1
ATOM 8339 O O . SER B 1 278 ? 29.147 12.48 11.954 1 92.04 278 SER B O 1
ATOM 8341 N N . ALA B 1 279 ? 29.999 11.95 13.91 1 93.06 279 ALA B N 1
ATOM 8342 C CA . ALA B 1 279 ? 28.82 11.212 14.359 1 93.06 279 ALA B CA 1
ATOM 8343 C C . ALA B 1 279 ? 28.441 11.599 15.785 1 93.06 279 ALA B C 1
ATOM 8345 O O . ALA B 1 279 ? 29.311 11.738 16.649 1 93.06 279 ALA B O 1
ATOM 8346 N N . HIS B 1 280 ? 27.164 11.935 16.006 1 90.64 280 HIS B N 1
ATOM 8347 C CA . HIS B 1 280 ? 26.658 12.3 17.324 1 90.64 280 HIS B CA 1
ATOM 8348 C C . HIS B 1 280 ? 25.482 11.417 17.727 1 90.64 280 HIS B C 1
ATOM 8350 O O . HIS B 1 280 ? 24.397 11.52 17.151 1 90.64 280 HIS B O 1
ATOM 8356 N N . VAL B 1 281 ? 25.678 10.577 18.665 1 89.82 281 VAL B N 1
ATOM 8357 C CA . VAL B 1 281 ? 24.596 9.739 19.171 1 89.82 281 VAL B CA 1
ATOM 8358 C C . VAL B 1 281 ? 23.83 10.486 20.26 1 89.82 281 VAL B C 1
ATOM 8360 O O . VAL B 1 281 ? 24.431 11.161 21.1 1 89.82 281 VAL B O 1
ATOM 8363 N N . THR B 1 282 ? 22.528 10.44 20.15 1 88.41 282 THR B N 1
ATOM 8364 C CA . THR B 1 282 ? 21.693 11.132 21.126 1 88.41 282 THR B CA 1
ATOM 8365 C C . THR B 1 282 ? 21.869 10.525 22.515 1 88.41 282 THR B C 1
ATOM 8367 O O . THR B 1 282 ? 21.979 9.306 22.656 1 88.41 282 THR B O 1
ATOM 8370 N N . ARG B 1 283 ? 21.964 11.373 23.485 1 84.42 283 ARG B N 1
ATOM 8371 C CA . ARG B 1 283 ? 22.114 10.959 24.876 1 84.42 283 ARG B CA 1
ATOM 8372 C C . ARG B 1 283 ? 20.833 11.213 25.664 1 84.42 283 ARG B C 1
ATOM 8374 O O . ARG B 1 283 ? 20.009 12.04 25.269 1 84.42 283 ARG B O 1
ATOM 8381 N N . ASN B 1 284 ? 20.619 10.401 26.581 1 80.98 284 ASN B N 1
ATOM 8382 C CA . ASN B 1 284 ? 19.454 10.593 27.437 1 80.98 284 ASN B CA 1
ATOM 8383 C C . ASN B 1 284 ? 19.646 11.77 28.39 1 80.98 284 ASN B C 1
ATOM 8385 O O . ASN B 1 284 ? 20.164 11.601 29.495 1 80.98 284 ASN B O 1
ATOM 8389 N N . THR B 1 285 ? 19.212 12.907 27.912 1 79.24 285 THR B N 1
ATOM 8390 C CA . THR B 1 285 ? 19.431 14.125 28.684 1 79.24 285 THR B CA 1
ATOM 8391 C C . THR B 1 285 ? 18.152 14.55 29.398 1 79.24 285 THR B C 1
ATOM 8393 O O . THR B 1 285 ? 17.96 15.733 29.687 1 79.24 285 THR B O 1
ATOM 8396 N N . GLN B 1 286 ? 17.309 13.648 29.628 1 77.31 286 GLN B N 1
ATOM 8397 C CA . GLN B 1 286 ? 16.049 14.037 30.253 1 77.31 286 GLN B CA 1
ATOM 8398 C C . GLN B 1 286 ? 16.289 14.704 31.605 1 77.31 286 GLN B C 1
ATOM 8400 O O . GLN B 1 286 ? 15.735 15.769 31.885 1 77.31 286 GLN B O 1
ATOM 8405 N N . ASP B 1 287 ? 17.218 14.148 32.369 1 77 287 ASP B N 1
ATOM 8406 C CA . ASP B 1 287 ? 17.498 14.696 33.693 1 77 287 ASP B CA 1
ATOM 8407 C C . ASP B 1 287 ? 18.263 16.014 33.591 1 77 287 ASP B C 1
ATOM 8409 O O . ASP B 1 287 ? 18.013 16.944 34.361 1 77 287 ASP B O 1
ATOM 8413 N N . LEU B 1 288 ? 19.048 16.064 32.596 1 82.3 288 LEU B N 1
ATOM 8414 C CA . LEU B 1 288 ? 19.803 17.296 32.396 1 82.3 288 LEU B CA 1
ATOM 8415 C C . LEU B 1 288 ? 18.878 18.442 31.998 1 82.3 288 LEU B C 1
ATOM 8417 O O . LEU B 1 288 ? 19.008 19.557 32.508 1 82.3 288 LEU B O 1
ATOM 8421 N N . ARG B 1 289 ? 17.98 18.167 31.221 1 81.8 289 ARG B N 1
ATOM 8422 C CA . ARG B 1 289 ? 17.032 19.184 30.778 1 81.8 289 ARG B CA 1
ATOM 8423 C C . ARG B 1 289 ? 16.136 19.636 31.927 1 81.8 289 ARG B C 1
ATOM 8425 O O . ARG B 1 289 ? 15.807 20.818 32.037 1 81.8 289 ARG B O 1
ATOM 8432 N N . TRP B 1 290 ? 15.841 18.624 32.586 1 80.24 290 TRP B N 1
ATOM 8433 C CA . TRP B 1 290 ? 15.009 18.932 33.744 1 80.24 290 TRP B CA 1
ATOM 8434 C C . TRP B 1 290 ? 15.738 19.863 34.707 1 80.24 290 TRP B C 1
ATOM 8436 O O . TRP B 1 290 ? 15.198 20.896 35.11 1 80.24 290 TRP B O 1
ATOM 8446 N N . HIS B 1 291 ? 16.965 19.589 34.959 1 82.81 291 HIS B N 1
ATOM 8447 C CA . HIS B 1 291 ? 17.747 20.415 35.871 1 82.81 291 HIS B CA 1
ATOM 8448 C C . HIS B 1 291 ? 18.048 21.779 35.257 1 82.81 291 HIS B C 1
ATOM 8450 O O . HIS B 1 291 ? 18.04 22.794 35.957 1 82.81 291 HIS B O 1
ATOM 8456 N N . LEU B 1 292 ? 18.201 21.753 33.99 1 84.47 292 LEU B N 1
ATOM 8457 C CA . LEU B 1 292 ? 18.463 23.013 33.304 1 84.47 292 LEU B CA 1
ATOM 8458 C C . LEU B 1 292 ? 17.23 23.911 33.326 1 84.47 292 LEU B C 1
ATOM 8460 O O . LEU B 1 292 ? 17.345 25.126 33.502 1 84.47 292 LEU B O 1
ATOM 8464 N N . SER B 1 293 ? 16.154 23.326 33.136 1 82.47 293 SER B N 1
ATOM 8465 C CA . SER B 1 293 ? 14.922 24.106 33.172 1 82.47 293 SER B CA 1
ATOM 8466 C C . SER B 1 293 ? 14.675 24.686 34.561 1 82.47 293 SER B C 1
ATOM 8468 O O . SER B 1 293 ? 14.23 25.828 34.692 1 82.47 293 SER B O 1
ATOM 8470 N N . TRP B 1 294 ? 15.067 23.978 35.507 1 80.48 294 TRP B N 1
ATOM 8471 C CA . TRP B 1 294 ? 14.883 24.436 36.88 1 80.48 294 TRP B CA 1
ATOM 8472 C C . TRP B 1 294 ? 15.892 25.524 37.23 1 80.48 294 TRP B C 1
ATOM 8474 O O . TRP B 1 294 ? 15.57 26.468 37.956 1 80.48 294 TRP B O 1
ATOM 8484 N N . VAL B 1 295 ? 16.997 25.319 36.665 1 84.17 295 VAL B N 1
ATOM 8485 C CA . VAL B 1 295 ? 18.005 26.352 36.882 1 84.17 295 VAL B CA 1
ATOM 8486 C C . VAL B 1 295 ? 17.562 27.653 36.217 1 84.17 295 VAL B C 1
ATOM 8488 O O . VAL B 1 295 ? 17.644 28.725 36.821 1 84.17 295 VAL B O 1
ATOM 8491 N N . ASN B 1 296 ? 17.06 27.475 35.046 1 82.28 296 ASN B N 1
ATOM 8492 C CA . ASN B 1 296 ? 16.604 28.659 34.325 1 82.28 296 ASN B CA 1
ATOM 8493 C C . ASN B 1 296 ? 15.389 29.291 34.998 1 82.28 296 ASN B C 1
ATOM 8495 O O . ASN B 1 296 ? 15.29 30.516 35.085 1 82.28 296 ASN B O 1
ATOM 8499 N N . GLU B 1 297 ? 14.545 28.454 35.411 1 80.41 297 GLU B N 1
ATOM 8500 C CA . GLU B 1 297 ? 13.378 28.967 36.122 1 80.41 297 GLU B CA 1
ATOM 8501 C C . GLU B 1 297 ? 13.782 29.648 37.426 1 80.41 297 GLU B C 1
ATOM 8503 O O . GLU B 1 297 ? 13.265 30.716 37.761 1 80.41 297 GLU B O 1
ATOM 8508 N N . ALA B 1 298 ? 14.714 29.037 38.089 1 83.22 298 ALA B N 1
ATOM 8509 C CA . ALA B 1 298 ? 15.19 29.608 39.346 1 83.22 298 ALA B CA 1
ATOM 8510 C C . ALA B 1 298 ? 15.903 30.937 39.109 1 83.22 298 ALA B C 1
ATOM 8512 O O . ALA B 1 298 ? 15.727 31.888 39.874 1 83.22 298 ALA B O 1
ATOM 8513 N N . GLU B 1 299 ? 16.581 30.918 38.039 1 83.93 299 GLU B N 1
ATOM 8514 C CA . GLU B 1 299 ? 17.267 32.161 37.697 1 83.93 299 GLU B CA 1
ATOM 8515 C C . GLU B 1 299 ? 16.271 33.257 37.327 1 83.93 299 GLU B C 1
ATOM 8517 O O . GLU B 1 299 ? 16.445 34.415 37.71 1 83.93 299 GLU B O 1
ATOM 8522 N N . GLU B 1 300 ? 15.299 32.858 36.662 1 81.59 300 GLU B N 1
ATOM 8523 C CA . GLU B 1 300 ? 14.283 33.828 36.266 1 81.59 300 GLU B CA 1
ATOM 8524 C C . GLU B 1 300 ? 13.489 34.321 37.473 1 81.59 300 GLU B C 1
ATOM 8526 O O . GLU B 1 300 ? 13.217 35.516 37.597 1 81.59 300 GLU B O 1
ATOM 8531 N N . GLU B 1 301 ? 13.158 33.42 38.341 1 80.61 301 GLU B N 1
ATOM 8532 C CA . GLU B 1 301 ? 12.418 33.799 39.541 1 80.61 301 GLU B CA 1
ATOM 8533 C C . GLU B 1 301 ? 13.28 34.64 40.478 1 80.61 301 GLU B C 1
ATOM 8535 O O . GLU B 1 301 ? 12.778 35.551 41.141 1 80.61 301 GLU B O 1
ATOM 8540 N N . LEU B 1 302 ? 14.544 34.312 40.487 1 85.47 302 LEU B N 1
ATOM 8541 C CA . LEU B 1 302 ? 15.468 35.111 41.285 1 85.47 302 LEU B CA 1
ATOM 8542 C C . LEU B 1 302 ? 15.594 36.522 40.72 1 85.47 302 LEU B C 1
ATOM 8544 O O . LEU B 1 302 ? 15.603 37.498 41.474 1 85.47 302 LEU B O 1
ATOM 8548 N N . ARG B 1 303 ? 15.565 36.534 39.466 1 80.82 303 ARG B N 1
ATOM 8549 C CA . ARG B 1 303 ? 15.625 37.845 38.828 1 80.82 303 ARG B CA 1
ATOM 8550 C C . ARG B 1 303 ? 14.362 38.65 39.112 1 80.82 303 ARG B C 1
ATOM 8552 O O . ARG B 1 303 ? 14.432 39.852 39.377 1 80.82 303 ARG B O 1
ATOM 8559 N N . LYS B 1 304 ? 13.311 37.992 39.129 1 80.36 304 LYS B N 1
ATOM 8560 C CA . LYS B 1 304 ? 12.049 38.658 39.438 1 80.36 304 LYS B CA 1
ATOM 8561 C C . LYS B 1 304 ? 12.018 39.133 40.888 1 80.36 304 LYS B C 1
ATOM 8563 O O . LYS B 1 304 ? 11.552 40.237 41.175 1 80.36 304 LYS B O 1
ATOM 8568 N N . ALA B 1 305 ? 12.513 38.309 41.737 1 81.82 305 ALA B N 1
ATOM 8569 C CA . ALA B 1 305 ? 12.521 38.645 43.158 1 81.82 305 ALA B CA 1
ATOM 8570 C C . ALA B 1 305 ? 13.435 39.835 43.436 1 81.82 305 ALA B C 1
ATOM 8572 O O . ALA B 1 305 ? 13.094 40.716 44.228 1 81.82 305 ALA B O 1
ATOM 8573 N N . PHE B 1 306 ? 14.522 39.884 42.702 1 81.87 306 PHE B N 1
ATOM 8574 C CA . PHE B 1 306 ? 15.439 41.006 42.868 1 81.87 306 PHE B CA 1
ATOM 8575 C C . PHE B 1 306 ? 14.837 42.286 42.301 1 81.87 306 PHE B C 1
ATOM 8577 O O . PHE B 1 306 ? 14.999 43.363 42.878 1 81.87 306 PHE B O 1
ATOM 8584 N N . ALA B 1 307 ? 14.126 42.106 41.279 1 79.44 307 ALA B N 1
ATOM 8585 C CA . ALA B 1 307 ? 13.478 43.27 40.681 1 79.44 307 ALA B CA 1
ATOM 8586 C C . ALA B 1 307 ? 12.376 43.81 41.586 1 79.44 307 ALA B C 1
ATOM 8588 O O . ALA B 1 307 ? 12.23 45.025 41.741 1 79.44 307 ALA B O 1
ATOM 8589 N N . THR B 1 308 ? 11.659 42.921 42.159 1 79.48 308 THR B N 1
ATOM 8590 C CA . THR B 1 308 ? 10.62 43.336 43.095 1 79.48 308 THR B CA 1
ATOM 8591 C C . THR B 1 308 ? 11.235 43.995 44.326 1 79.48 308 THR B C 1
ATOM 8593 O O . THR B 1 308 ? 10.685 44.962 44.859 1 79.48 308 THR B O 1
ATOM 8596 N N . GLN B 1 309 ? 12.34 43.471 44.767 1 81.55 309 GLN B N 1
ATOM 8597 C CA . GLN B 1 309 ? 13.037 44.053 45.909 1 81.55 309 GLN B CA 1
ATOM 8598 C C . GLN B 1 309 ? 13.524 45.465 45.595 1 81.55 309 GLN B C 1
ATOM 8600 O O . GLN B 1 309 ? 13.442 46.358 46.441 1 81.55 309 GLN B O 1
ATOM 8605 N N . GLN B 1 310 ? 13.951 45.618 44.419 1 76.25 310 GLN B N 1
ATOM 8606 C CA . GLN B 1 310 ? 14.478 46.922 44.032 1 76.25 310 GLN B CA 1
ATOM 8607 C C . GLN B 1 310 ? 13.359 47.95 43.897 1 76.25 310 GLN B C 1
ATOM 8609 O O . GLN B 1 310 ? 13.531 49.115 44.261 1 76.25 310 GLN B O 1
ATOM 8614 N N . THR B 1 311 ? 12.231 47.459 43.457 1 74.15 311 THR B N 1
ATOM 8615 C CA . THR B 1 311 ? 11.128 48.39 43.25 1 74.15 311 THR B CA 1
ATOM 8616 C C . THR B 1 311 ? 10.387 48.652 44.558 1 74.15 311 THR B C 1
ATOM 8618 O O . THR B 1 311 ? 10.003 49.788 44.844 1 74.15 311 THR B O 1
ATOM 8621 N N . SER B 1 312 ? 10.154 47.617 45.312 1 73.92 312 SER B N 1
ATOM 8622 C CA . SER B 1 312 ? 9.34 47.769 46.514 1 73.92 312 SER B CA 1
ATOM 8623 C C . SER B 1 312 ? 10.208 48.04 47.739 1 73.92 312 SER B C 1
ATOM 8625 O O . SER B 1 312 ? 9.711 48.494 48.771 1 73.92 312 SER B O 1
ATOM 8627 N N . GLY B 1 313 ? 11.567 47.884 47.73 1 73.23 313 GLY B N 1
ATOM 8628 C CA . GLY B 1 313 ? 12.488 48.074 48.839 1 73.23 313 GLY B CA 1
ATOM 8629 C C . GLY B 1 313 ? 12.421 46.96 49.867 1 73.23 313 GLY B C 1
ATOM 8630 O O . GLY B 1 313 ? 13.195 46.947 50.826 1 73.23 313 GLY B O 1
ATOM 8631 N N . GLN B 1 314 ? 11.388 46.087 49.847 1 75.7 314 GLN B N 1
ATOM 8632 C CA . GLN B 1 314 ? 11.216 45 50.805 1 75.7 314 GLN B CA 1
ATOM 8633 C C . GLN B 1 314 ? 11.483 43.646 50.155 1 75.7 314 GLN B C 1
ATOM 8635 O O . GLN B 1 314 ? 11.299 43.485 48.946 1 75.7 314 GLN B O 1
ATOM 8640 N N . ARG B 1 315 ? 12.097 42.749 50.863 1 78.9 315 ARG B N 1
ATOM 8641 C CA . ARG B 1 315 ? 12.353 41.395 50.384 1 78.9 315 ARG B CA 1
ATOM 8642 C C . ARG B 1 315 ? 11.049 40.629 50.185 1 78.9 315 ARG B C 1
ATOM 8644 O O . ARG B 1 315 ? 10.237 40.525 51.107 1 78.9 315 ARG B O 1
ATOM 8651 N N . PRO B 1 316 ? 10.729 40.271 48.972 1 80.45 316 PRO B N 1
ATOM 8652 C CA . PRO B 1 316 ? 9.469 39.582 48.683 1 80.45 316 PRO B CA 1
ATOM 8653 C C . PRO B 1 316 ? 9.344 38.249 49.417 1 80.45 316 PRO B C 1
ATOM 8655 O O . PRO B 1 316 ? 10.313 37.491 49.498 1 80.45 316 PRO B O 1
ATOM 8658 N N . ARG B 1 317 ? 8.325 38.086 50.279 1 76.69 317 ARG B N 1
ATOM 8659 C CA . ARG B 1 317 ? 8.064 36.842 50.997 1 76.69 317 ARG B CA 1
ATOM 8660 C C . ARG B 1 317 ? 6.963 36.037 50.314 1 76.69 317 ARG B C 1
ATOM 8662 O O . ARG B 1 317 ? 6.036 36.609 49.737 1 76.69 317 ARG B O 1
ATOM 8669 N N . GLY B 1 318 ? 7.135 34.787 49.855 1 72.05 318 GLY B N 1
ATOM 8670 C CA . GLY B 1 318 ? 6.106 33.944 49.267 1 72.05 318 GLY B CA 1
ATOM 8671 C C . GLY B 1 318 ? 5.979 32.595 49.949 1 72.05 318 GLY B C 1
ATOM 8672 O O . GLY B 1 318 ? 6.819 32.228 50.772 1 72.05 318 GLY B O 1
ATOM 8673 N N . PHE B 1 319 ? 4.831 31.953 49.866 1 68.72 319 PHE B N 1
ATOM 8674 C CA . PHE B 1 319 ? 4.602 30.618 50.408 1 68.72 319 PHE B CA 1
ATOM 8675 C C . PHE B 1 319 ? 5.258 29.559 49.531 1 68.72 319 PHE B C 1
ATOM 8677 O O . PHE B 1 319 ? 4.952 29.454 48.341 1 68.72 319 PHE B O 1
ATOM 8684 N N . PHE B 1 320 ? 6.323 29.022 50 1 75.52 320 PHE B N 1
ATOM 8685 C CA . PHE B 1 320 ? 6.985 27.95 49.266 1 75.52 320 PHE B CA 1
ATOM 8686 C C . PHE B 1 320 ? 6.965 26.653 50.066 1 75.52 320 PHE B C 1
ATOM 8688 O O . PHE B 1 320 ? 6.905 26.677 51.297 1 75.52 320 PHE B O 1
ATOM 8695 N N . PRO B 1 321 ? 6.747 25.445 49.462 1 62.21 321 PRO B N 1
ATOM 8696 C CA . PRO B 1 321 ? 6.727 24.181 50.202 1 62.21 321 PRO B CA 1
ATOM 8697 C C . PRO B 1 321 ? 7.979 23.975 51.052 1 62.21 321 PRO B C 1
ATOM 8699 O O . PRO B 1 321 ? 9.072 24.393 50.659 1 62.21 321 PRO B O 1
ATOM 8702 N N . GLY B 1 322 ? 7.819 23.658 52.385 1 54.12 322 GLY B N 1
ATOM 8703 C CA . GLY B 1 322 ? 8.867 23.516 53.383 1 54.12 322 GLY B CA 1
ATOM 8704 C C . GLY B 1 322 ? 9.796 22.347 53.11 1 54.12 322 GLY B C 1
ATOM 8705 O O . GLY B 1 322 ? 9.456 21.444 52.343 1 54.12 322 GLY B O 1
ATOM 8706 N N . ARG B 1 323 ? 11.011 22.348 53.387 1 49.06 323 ARG B N 1
ATOM 8707 C CA . ARG B 1 323 ? 12.012 21.289 53.306 1 49.06 323 ARG B CA 1
ATOM 8708 C C . ARG B 1 323 ? 11.581 20.066 54.109 1 49.06 323 ARG B C 1
ATOM 8710 O O . ARG B 1 323 ? 11.044 20.197 55.21 1 49.06 323 ARG B O 1
ATOM 8717 N N . PRO B 1 324 ? 11.433 18.771 53.519 1 42.45 324 PRO B N 1
ATOM 8718 C CA . PRO B 1 324 ? 11.33 17.699 54.512 1 42.45 324 PRO B CA 1
ATOM 8719 C C . PRO B 1 324 ? 12.415 17.779 55.583 1 42.45 324 PRO B C 1
ATOM 8721 O O . PRO B 1 324 ? 13.5 18.307 55.329 1 42.45 324 PRO B O 1
ATOM 8724 N N . ALA B 1 325 ? 11.998 17.755 56.847 1 33.73 325 ALA B N 1
ATOM 8725 C CA . ALA B 1 325 ? 12.979 17.543 57.908 1 33.73 325 ALA B CA 1
ATOM 8726 C C . ALA B 1 325 ? 14.058 16.557 57.468 1 33.73 325 ALA B C 1
ATOM 8728 O O . ALA B 1 325 ? 13.76 15.545 56.83 1 33.73 325 ALA B O 1
ATOM 8729 N N . SER B 1 326 ? 15.244 16.95 57.257 1 34.39 326 SER B N 1
ATOM 8730 C CA . SER B 1 326 ? 16.451 16.151 57.072 1 34.39 326 SER B CA 1
ATOM 8731 C C . SER B 1 326 ? 16.415 14.889 57.928 1 34.39 326 SER B C 1
ATOM 8733 O O . SER B 1 326 ? 16.467 14.964 59.157 1 34.39 326 SER B O 1
ATOM 8735 N N . SER B 1 327 ? 15.487 13.89 57.874 1 32.41 327 SER B N 1
ATOM 8736 C CA . SER B 1 327 ? 16.011 12.739 58.602 1 32.41 327 SER B CA 1
ATOM 8737 C C . SER B 1 327 ? 17.495 12.534 58.317 1 32.41 327 SER B C 1
ATOM 8739 O O . SER B 1 327 ? 17.983 12.9 57.245 1 32.41 327 SER B O 1
ATOM 8741 N N . GLY B 1 328 ? 18.468 12.408 59.286 1 31.03 328 GLY B N 1
ATOM 8742 C CA . GLY B 1 328 ? 19.888 12.131 59.438 1 31.03 328 GLY B CA 1
ATOM 8743 C C . GLY B 1 328 ? 20.433 11.203 58.369 1 31.03 328 GLY B C 1
ATOM 8744 O O . GLY B 1 328 ? 21.648 11.102 58.188 1 31.03 328 GLY B O 1
ATOM 8745 N N . GLU B 1 329 ? 19.985 9.843 58.366 1 31.4 329 GLU B N 1
ATOM 8746 C CA . GLU B 1 329 ? 20.857 8.823 57.791 1 31.4 329 GLU B CA 1
ATOM 8747 C C . GLU B 1 329 ? 21.089 9.069 56.304 1 31.4 329 GLU B C 1
ATOM 8749 O O . GLU B 1 329 ? 20.218 9.603 55.614 1 31.4 329 GLU B O 1
ATOM 8754 N N . GLY B 1 330 ? 22.412 9.03 55.683 1 31.86 330 GLY B N 1
ATOM 8755 C CA . GLY B 1 330 ? 23.255 9.15 54.504 1 31.86 330 GLY B CA 1
ATOM 8756 C C . GLY B 1 330 ? 22.635 8.54 53.262 1 31.86 330 GLY B C 1
ATOM 8757 O O . GLY B 1 330 ? 23.305 8.387 52.238 1 31.86 330 GLY B O 1
ATOM 8758 N N . THR B 1 331 ? 21.793 7.48 53.45 1 31.73 331 THR B N 1
ATOM 8759 C CA . THR B 1 331 ? 21.715 6.732 52.2 1 31.73 331 THR B CA 1
ATOM 8760 C C . THR B 1 331 ? 21.126 7.596 51.089 1 31.73 331 THR B C 1
ATOM 8762 O O . THR B 1 331 ? 20.094 8.243 51.279 1 31.73 331 THR B O 1
ATOM 8765 N N . PRO B 1 332 ? 22.029 8.067 50.104 1 31.66 332 PRO B N 1
ATOM 8766 C CA . PRO B 1 332 ? 21.62 8.803 48.905 1 31.66 332 PRO B CA 1
ATOM 8767 C C . PRO B 1 332 ? 20.345 8.245 48.277 1 31.66 332 PRO B C 1
ATOM 8769 O O . PRO B 1 332 ? 20.236 7.034 48.065 1 31.66 332 PRO B O 1
ATOM 8772 N N . ALA B 1 333 ? 19.166 8.621 48.705 1 31.63 333 ALA B N 1
ATOM 8773 C CA . ALA B 1 333 ? 17.921 8.192 48.074 1 31.63 333 ALA B CA 1
ATOM 8774 C C . ALA B 1 333 ? 18.082 8.083 46.561 1 31.63 333 ALA B C 1
ATOM 8776 O O . ALA B 1 333 ? 18.754 8.91 45.941 1 31.63 333 ALA B O 1
ATOM 8777 N N . PRO B 1 334 ? 18.082 6.826 46.058 1 32.27 334 PRO B N 1
ATOM 8778 C CA . PRO B 1 334 ? 18.26 6.615 44.619 1 32.27 334 PRO B CA 1
ATOM 8779 C C . PRO B 1 334 ? 17.584 7.695 43.777 1 32.27 334 PRO B C 1
ATOM 8781 O O . PRO B 1 334 ? 16.561 8.25 44.184 1 32.27 334 PRO B O 1
ATOM 8784 N N . TRP B 1 335 ? 18.406 8.407 42.959 1 30.66 335 TRP B N 1
ATOM 8785 C CA . TRP B 1 335 ? 18.281 9.53 42.035 1 30.66 335 TRP B CA 1
ATOM 8786 C C . TRP B 1 335 ? 16.995 9.426 41.222 1 30.66 335 TRP B C 1
ATOM 8788 O O . TRP B 1 335 ? 16.484 10.433 40.726 1 30.66 335 TRP B O 1
ATOM 8798 N N . HIS B 1 336 ? 16.61 8.193 40.867 1 33.19 336 HIS B N 1
ATOM 8799 C CA . HIS B 1 336 ? 15.519 8.144 39.9 1 33.19 336 HIS B CA 1
ATOM 8800 C C . HIS B 1 336 ? 14.276 8.848 40.435 1 33.19 336 HIS B C 1
ATOM 8802 O O . HIS B 1 336 ? 13.302 9.039 39.703 1 33.19 336 HIS B O 1
ATOM 8808 N N . ALA B 1 337 ? 13.952 8.724 41.673 1 30.86 337 ALA B N 1
ATOM 8809 C CA . ALA B 1 337 ? 12.763 9.263 42.328 1 30.86 337 ALA B CA 1
ATOM 8810 C C . ALA B 1 337 ? 12.805 10.787 42.376 1 30.86 337 ALA B C 1
ATOM 8812 O O . ALA B 1 337 ? 12.003 11.415 43.071 1 30.86 337 ALA B O 1
ATOM 8813 N N . ALA B 1 338 ? 13.975 11.456 42.18 1 31.59 338 ALA B N 1
ATOM 8814 C CA . ALA B 1 338 ? 14.045 12.91 42.303 1 31.59 338 ALA B CA 1
ATOM 8815 C C . ALA B 1 338 ? 13.032 13.587 41.385 1 31.59 338 ALA B C 1
ATOM 8817 O O . ALA B 1 338 ? 13.37 13.995 40.271 1 31.59 338 ALA B O 1
ATOM 8818 N N . ALA B 1 339 ? 12.105 12.967 40.772 1 32.08 339 ALA B N 1
ATOM 8819 C CA . ALA B 1 339 ? 10.987 13.729 40.222 1 32.08 339 ALA B CA 1
ATOM 8820 C C . ALA B 1 339 ? 10.65 14.925 41.108 1 32.08 339 ALA B C 1
ATOM 8822 O O . ALA B 1 339 ? 11.078 14.99 42.263 1 32.08 339 ALA B O 1
ATOM 8823 N N . PRO B 1 340 ? 9.482 15.729 40.859 1 34.18 340 PRO B N 1
ATOM 8824 C CA . PRO B 1 340 ? 9.162 16.952 41.599 1 34.18 340 PRO B CA 1
ATOM 8825 C C . PRO B 1 340 ? 9.213 16.756 43.113 1 34.18 340 PRO B C 1
ATOM 8827 O O . PRO B 1 340 ? 8.327 16.117 43.687 1 34.18 340 PRO B O 1
ATOM 8830 N N . HIS B 1 341 ? 10.211 16.203 43.755 1 33.83 341 HIS B N 1
ATOM 8831 C CA . HIS B 1 341 ? 10.498 16.349 45.178 1 33.83 341 HIS B CA 1
ATOM 8832 C C . HIS B 1 341 ? 10.174 17.757 45.664 1 33.83 341 HIS B C 1
ATOM 8834 O O . HIS B 1 341 ? 10.426 18.092 46.824 1 33.83 341 HIS B O 1
ATOM 8840 N N . LEU B 1 342 ? 10.318 18.689 44.745 1 35.48 342 LEU B N 1
ATOM 8841 C CA . LEU B 1 342 ? 9.908 19.954 45.345 1 35.48 342 LEU B CA 1
ATOM 8842 C C . LEU B 1 342 ? 8.522 19.835 45.971 1 35.48 342 LEU B C 1
ATOM 8844 O O . LEU B 1 342 ? 7.917 20.842 46.344 1 35.48 342 LEU B O 1
ATOM 8848 N N . MET B 1 343 ? 7.778 18.743 45.715 1 35.71 343 MET B N 1
ATOM 8849 C CA . MET B 1 343 ? 6.613 18.739 46.595 1 35.71 343 MET B CA 1
ATOM 8850 C C . MET B 1 343 ? 7.037 18.714 48.059 1 35.71 343 MET B C 1
ATOM 8852 O O . MET B 1 343 ? 7.532 17.697 48.55 1 35.71 343 MET B O 1
ATOM 8856 N N . LEU B 1 344 ? 7.828 19.66 48.488 1 38.47 344 LEU B N 1
ATOM 8857 C CA . LEU B 1 344 ? 7.985 20.014 49.895 1 38.47 344 LEU B CA 1
ATOM 8858 C C . LEU B 1 344 ? 6.7 19.743 50.67 1 38.47 344 LEU B C 1
ATOM 8860 O O . LEU B 1 344 ? 5.662 20.346 50.389 1 38.47 344 LEU B O 1
ATOM 8864 N N . ASP B 1 345 ? 6.421 18.535 50.879 1 42.66 345 ASP B N 1
ATOM 8865 C CA . ASP B 1 345 ? 5.289 18.094 51.688 1 42.66 345 ASP B CA 1
ATOM 8866 C C . ASP B 1 345 ? 5.115 18.98 52.919 1 42.66 345 ASP B C 1
ATOM 8868 O O . ASP B 1 345 ? 4.238 18.733 53.749 1 42.66 345 ASP B O 1
ATOM 8872 N N . GLY B 1 346 ? 6.207 19.778 53.265 1 47.71 346 GLY B N 1
ATOM 8873 C CA . GLY B 1 346 ? 5.91 20.464 54.513 1 47.71 346 GLY B CA 1
ATOM 8874 C C . GLY B 1 346 ? 4.893 21.578 54.354 1 47.71 346 GLY B C 1
ATOM 8875 O O . GLY B 1 346 ? 4.532 21.941 53.232 1 47.71 346 GLY B O 1
ATOM 8876 N N . PRO B 1 347 ? 4.249 22.011 55.419 1 54.25 347 PRO B N 1
ATOM 8877 C CA . PRO B 1 347 ? 3.328 23.15 55.39 1 54.25 347 PRO B CA 1
ATOM 8878 C C . PRO B 1 347 ? 3.947 24.393 54.756 1 54.25 347 PRO B C 1
ATOM 8880 O O . PRO B 1 347 ? 5.156 24.611 54.868 1 54.25 347 PRO B O 1
ATOM 8883 N N . PRO B 1 348 ? 3.402 24.911 53.73 1 62.4 348 PRO B N 1
ATOM 8884 C CA . PRO B 1 348 ? 3.925 26.133 53.113 1 62.4 348 PRO B CA 1
ATOM 8885 C C . PRO B 1 348 ? 4.401 27.156 54.142 1 62.4 348 PRO B C 1
ATOM 8887 O O . PRO B 1 348 ? 3.705 27.416 55.127 1 62.4 348 PRO B O 1
ATOM 8890 N N . GLU B 1 349 ? 5.682 27.222 54.356 1 67.31 349 GLU B N 1
ATOM 8891 C CA . GLU B 1 349 ? 6.224 28.216 55.277 1 67.31 349 GLU B CA 1
ATOM 8892 C C . GLU B 1 349 ? 6.494 29.539 54.566 1 67.31 349 GLU B C 1
ATOM 8894 O O . GLU B 1 349 ? 6.789 29.557 53.369 1 67.31 349 GLU B O 1
ATOM 8899 N N . LEU B 1 350 ? 6.244 30.607 55.15 1 73.42 350 LEU B N 1
ATOM 8900 C CA . LEU B 1 350 ? 6.543 31.952 54.67 1 73.42 350 LEU B CA 1
ATOM 8901 C C . LEU B 1 350 ? 8.047 32.201 54.652 1 73.42 350 LEU B C 1
ATOM 8903 O O . LEU B 1 350 ? 8.696 32.183 55.7 1 73.42 350 LEU B O 1
ATOM 8907 N N . ARG B 1 351 ? 8.613 31.947 53.579 1 78.43 351 ARG B N 1
ATOM 8908 C CA . ARG B 1 351 ? 10.054 32.147 53.466 1 78.43 351 ARG B CA 1
ATOM 8909 C C . ARG B 1 351 ? 10.376 33.273 52.49 1 78.43 351 ARG B C 1
ATOM 8911 O O . ARG B 1 351 ? 9.502 33.727 51.748 1 78.43 351 ARG B O 1
ATOM 8918 N N . ASP B 1 352 ? 11.64 33.783 52.735 1 80.78 352 ASP B N 1
ATOM 8919 C CA . ASP B 1 352 ? 12.187 34.765 51.804 1 80.78 352 ASP B CA 1
ATOM 8920 C C . ASP B 1 352 ? 12.357 34.165 50.41 1 80.78 352 ASP B C 1
ATOM 8922 O O . ASP B 1 352 ? 12.937 33.088 50.258 1 80.78 352 ASP B O 1
ATOM 8926 N N . ALA B 1 353 ? 11.751 34.746 49.382 1 83.34 353 ALA B N 1
ATOM 8927 C CA . ALA B 1 353 ? 11.752 34.248 48.009 1 83.34 353 ALA B CA 1
ATOM 8928 C C . ALA B 1 353 ? 13.172 34.166 47.456 1 83.34 353 ALA B C 1
ATOM 8930 O O . ALA B 1 353 ? 13.508 33.23 46.727 1 83.34 353 ALA B O 1
ATOM 8931 N N . ILE B 1 354 ? 14.084 35.086 47.847 1 85.76 354 ILE B N 1
ATOM 8932 C CA . ILE B 1 354 ? 15.449 35.114 47.331 1 85.76 354 ILE B CA 1
ATOM 8933 C C . ILE B 1 354 ? 16.248 33.955 47.923 1 85.76 354 ILE B C 1
ATOM 8935 O O . ILE B 1 354 ? 16.964 33.255 47.203 1 85.76 354 ILE B O 1
ATOM 8939 N N . GLU B 1 355 ? 16.097 33.792 49.261 1 82.42 355 GLU B N 1
ATOM 8940 C CA . GLU B 1 355 ? 16.826 32.701 49.901 1 82.42 355 GLU B CA 1
ATOM 8941 C C . GLU B 1 355 ? 16.344 31.344 49.396 1 82.42 355 GLU B C 1
ATOM 8943 O O . GLU B 1 355 ? 17.149 30.436 49.177 1 82.42 355 GLU B O 1
ATOM 8948 N N . HIS B 1 356 ? 15.126 31.275 49.181 1 82.19 356 HIS B N 1
ATOM 8949 C CA . HIS B 1 356 ? 14.565 30.019 48.696 1 82.19 356 HIS B CA 1
ATOM 8950 C C . HIS B 1 356 ? 15.083 29.687 47.3 1 82.19 356 HIS B C 1
ATOM 8952 O O . HIS B 1 356 ? 15.569 28.579 47.061 1 82.19 356 HIS B O 1
ATOM 8958 N N . TRP B 1 357 ? 15.057 30.642 46.458 1 86.44 357 TRP B N 1
ATOM 8959 C CA . TRP B 1 357 ? 15.423 30.372 45.071 1 86.44 357 TRP B CA 1
ATOM 8960 C C . TRP B 1 357 ? 16.935 30.24 44.923 1 86.44 357 TRP B C 1
ATOM 8962 O O . TRP B 1 357 ? 17.419 29.533 44.037 1 86.44 357 TRP B O 1
ATOM 8972 N N . GLN B 1 358 ? 17.619 30.827 45.817 1 84.45 358 GLN B N 1
ATOM 8973 C CA . GLN B 1 358 ? 19.064 30.625 45.816 1 84.45 358 GLN B CA 1
ATOM 8974 C C . GLN B 1 358 ? 19.422 29.205 46.243 1 84.45 358 GLN B C 1
ATOM 8976 O O . GLN B 1 358 ? 20.345 28.6 45.694 1 84.45 358 GLN B O 1
ATOM 8981 N N . GLU B 1 359 ? 18.751 28.744 47.206 1 82.12 359 GLU B N 1
ATOM 8982 C CA . GLU B 1 359 ? 18.971 27.368 47.641 1 82.12 359 GLU B CA 1
ATOM 8983 C C . GLU B 1 359 ? 18.607 26.377 46.539 1 82.12 359 GLU B C 1
ATOM 8985 O O . GLU B 1 359 ? 19.324 25.4 46.314 1 82.12 359 GLU B O 1
ATOM 8990 N N . VAL B 1 360 ? 17.509 26.64 45.922 1 82.56 360 VAL B N 1
ATOM 8991 C CA . VAL B 1 360 ? 17.079 25.779 44.825 1 82.56 360 VAL B CA 1
ATOM 8992 C C . VAL B 1 360 ? 18.104 25.831 43.695 1 82.56 360 VAL B C 1
ATOM 8994 O O . VAL B 1 360 ? 18.422 24.805 43.089 1 82.56 360 VAL B O 1
ATOM 8997 N N . LEU B 1 361 ? 18.595 26.981 43.402 1 88.02 361 LEU B N 1
ATOM 8998 C CA . LEU B 1 361 ? 19.582 27.154 42.341 1 88.02 361 LEU B CA 1
ATOM 8999 C C . LEU B 1 361 ? 20.857 26.379 42.653 1 88.02 361 LEU B C 1
ATOM 9001 O O . LEU B 1 361 ? 21.415 25.713 41.777 1 88.02 361 LEU B O 1
ATOM 9005 N N . GLN B 1 362 ? 21.278 26.469 43.929 1 83.73 362 GLN B N 1
ATOM 9006 C CA . GLN B 1 362 ? 22.504 25.77 44.3 1 83.73 362 GLN B CA 1
ATOM 9007 C C . GLN B 1 362 ? 22.308 24.257 44.257 1 83.73 362 GLN B C 1
ATOM 9009 O O . GLN B 1 362 ? 23.192 23.524 43.809 1 83.73 362 GLN B O 1
ATOM 9014 N N . THR B 1 363 ? 21.261 23.824 44.68 1 82.74 363 THR B N 1
ATOM 9015 C CA . THR B 1 363 ? 20.989 22.391 44.652 1 82.74 363 THR B CA 1
ATOM 9016 C C . THR B 1 363 ? 20.894 21.887 43.214 1 82.74 363 THR B C 1
ATOM 9018 O O . THR B 1 363 ? 21.445 20.836 42.882 1 82.74 363 THR B O 1
ATOM 9021 N N . GLU B 1 364 ? 20.201 22.658 42.433 1 86.47 364 GLU B N 1
ATOM 9022 C CA . GLU B 1 364 ? 20.015 22.234 41.049 1 86.47 364 GLU B CA 1
ATOM 9023 C C . GLU B 1 364 ? 21.313 22.352 40.255 1 86.47 364 GLU B C 1
ATOM 9025 O O . GLU B 1 364 ? 21.572 21.551 39.355 1 86.47 364 GLU B O 1
ATOM 9030 N N . ARG B 1 365 ? 22.085 23.202 40.575 1 85.09 365 ARG B N 1
ATOM 9031 C CA . ARG B 1 365 ? 23.373 23.326 39.901 1 85.09 365 ARG B CA 1
ATOM 9032 C C . ARG B 1 365 ? 24.285 22.152 40.241 1 85.09 365 ARG B C 1
ATOM 9034 O O . ARG B 1 365 ? 25.026 21.665 39.385 1 85.09 365 ARG B O 1
ATOM 9041 N N . SER B 1 366 ? 24.256 21.805 41.49 1 82.75 366 SER B N 1
ATOM 9042 C CA . SER B 1 366 ? 25.045 20.64 41.878 1 82.75 366 SER B CA 1
ATOM 9043 C C . SER B 1 366 ? 24.542 19.377 41.186 1 82.75 366 SER B C 1
ATOM 9045 O O . SER B 1 366 ? 25.338 18.546 40.745 1 82.75 366 SER B O 1
ATOM 9047 N N . ALA B 1 367 ? 23.271 19.297 41.129 1 84.42 367 ALA B N 1
ATOM 9048 C CA . ALA B 1 367 ? 22.69 18.154 40.428 1 84.42 367 ALA B CA 1
ATOM 9049 C C . ALA B 1 367 ? 23.027 18.195 38.94 1 84.42 367 ALA B C 1
ATOM 9051 O O . ALA B 1 367 ? 23.248 17.153 38.319 1 84.42 367 ALA B O 1
ATOM 9052 N N . LEU B 1 368 ? 23.033 19.33 38.405 1 85.76 368 LEU B N 1
ATOM 9053 C CA . LEU B 1 368 ? 23.379 19.522 37 1 85.76 368 LEU B CA 1
ATOM 9054 C C . LEU B 1 368 ? 24.812 19.077 36.728 1 85.76 368 LEU B C 1
ATOM 9056 O O . LEU B 1 368 ? 25.083 18.43 35.714 1 85.76 368 LEU B O 1
ATOM 9060 N N . LEU B 1 369 ? 25.681 19.343 37.659 1 80.88 369 LEU B N 1
ATOM 9061 C CA . LEU B 1 369 ? 27.08 18.969 37.485 1 80.88 369 LEU B CA 1
ATOM 9062 C C . LEU B 1 369 ? 27.256 17.458 37.585 1 80.88 369 LEU B C 1
ATOM 9064 O O . LEU B 1 369 ? 28.062 16.873 36.858 1 80.88 369 LEU B O 1
ATOM 9068 N N . GLU B 1 370 ? 26.527 16.882 38.392 1 80.54 370 GLU B N 1
ATOM 9069 C CA . GLU B 1 370 ? 26.59 15.429 38.516 1 80.54 370 GLU B CA 1
ATOM 9070 C C . GLU B 1 370 ? 26.074 14.744 37.254 1 80.54 370 GLU B C 1
ATOM 9072 O O . GLU B 1 370 ? 26.641 13.744 36.808 1 80.54 370 GLU B O 1
ATOM 9077 N N . GLU B 1 371 ? 25.048 15.302 36.781 1 82.54 371 GLU B N 1
ATOM 9078 C CA . GLU B 1 371 ? 24.482 14.718 35.568 1 82.54 371 GLU B CA 1
ATOM 9079 C C . GLU B 1 371 ? 25.407 14.926 34.372 1 82.54 371 GLU B C 1
ATOM 9081 O O . GLU B 1 371 ? 25.503 14.062 33.498 1 82.54 371 GLU B O 1
ATOM 9086 N N . ARG B 1 372 ? 26.048 15.93 34.352 1 78.8 372 ARG B N 1
ATOM 9087 C CA . ARG B 1 372 ? 26.991 16.193 33.269 1 78.8 372 ARG B CA 1
ATOM 9088 C C . ARG B 1 372 ? 28.171 15.229 33.325 1 78.8 372 ARG B C 1
ATOM 9090 O O . ARG B 1 372 ? 28.696 14.82 32.287 1 78.8 372 ARG B O 1
ATOM 9097 N N . ARG B 1 373 ? 28.515 14.855 34.489 1 76.26 373 ARG B N 1
ATOM 9098 C CA . ARG B 1 373 ? 29.581 13.874 34.663 1 76.26 373 ARG B CA 1
ATOM 9099 C C . ARG B 1 373 ? 29.13 12.49 34.209 1 76.26 373 ARG B C 1
ATOM 9101 O O . ARG B 1 373 ? 29.895 11.758 33.577 1 76.26 373 ARG B O 1
ATOM 9108 N N . ARG B 1 374 ? 27.93 12.319 34.5 1 77.15 374 ARG B N 1
ATOM 9109 C CA . ARG B 1 374 ? 27.389 11.029 34.086 1 77.15 374 ARG B CA 1
ATOM 9110 C C . ARG B 1 374 ? 27.354 10.912 32.566 1 77.15 374 ARG B C 1
ATOM 9112 O O . ARG B 1 374 ? 27.639 9.847 32.014 1 77.15 374 ARG B O 1
ATOM 9119 N N . LEU B 1 375 ? 27.043 12.072 31.96 1 79.59 375 LEU B N 1
ATOM 9120 C CA . LEU B 1 375 ? 26.898 12.075 30.508 1 79.59 375 LEU B CA 1
ATOM 9121 C C . LEU B 1 375 ? 28.256 12.2 29.826 1 79.59 375 LEU B C 1
ATOM 9123 O O . LEU B 1 375 ? 28.35 12.111 28.6 1 79.59 375 LEU B O 1
ATOM 9127 N N . GLY B 1 376 ? 29.285 12.21 30.509 1 69.73 376 GLY B N 1
ATOM 9128 C CA . GLY B 1 376 ? 30.645 12.24 29.993 1 69.73 376 GLY B CA 1
ATOM 9129 C C . GLY B 1 376 ? 31.03 13.583 29.403 1 69.73 376 GLY B C 1
ATOM 9130 O O . GLY B 1 376 ? 31.871 13.654 28.504 1 69.73 376 GLY B O 1
ATOM 9131 N N . LEU B 1 377 ? 30.242 14.563 29.631 1 69.64 377 LEU B N 1
ATOM 9132 C CA . LEU B 1 377 ? 30.541 15.866 29.045 1 69.64 377 LEU B CA 1
ATOM 9133 C C . LEU B 1 377 ? 31.727 16.518 29.748 1 69.64 377 LEU B C 1
ATOM 9135 O O . LEU B 1 377 ? 32.362 17.419 29.196 1 69.64 377 LEU B O 1
ATOM 9139 N N . CYS B 1 378 ? 31.988 16.049 30.946 1 58.36 378 CYS B N 1
ATOM 9140 C CA . CYS B 1 378 ? 33.189 16.572 31.587 1 58.36 378 CYS B CA 1
ATOM 9141 C C . CYS B 1 378 ? 34.433 15.846 31.088 1 58.36 378 CYS B C 1
ATOM 9143 O O . CYS B 1 378 ? 34.336 14.755 30.524 1 58.36 378 CYS B O 1
ATOM 9145 N N . ALA B 1 379 ? 35.636 16.315 31.082 1 52.45 379 ALA B N 1
ATOM 9146 C CA . ALA B 1 379 ? 36.937 16.026 30.485 1 52.45 379 ALA B CA 1
ATOM 9147 C C . ALA B 1 379 ? 37.121 14.526 30.271 1 52.45 379 ALA B C 1
ATOM 9149 O O . ALA B 1 379 ? 37.583 14.096 29.212 1 52.45 379 ALA B O 1
ATOM 9150 N N . HIS B 1 380 ? 37.363 13.652 31.25 1 49.17 380 HIS B N 1
ATOM 9151 C CA . HIS B 1 380 ? 38.342 12.571 31.21 1 49.17 380 HIS B CA 1
ATOM 9152 C C . HIS B 1 380 ? 37.684 11.245 30.845 1 49.17 380 HIS B C 1
ATOM 9154 O O . HIS B 1 380 ? 38.356 10.213 30.772 1 49.17 380 HIS B O 1
ATOM 9160 N N . GLY B 1 381 ? 36.382 10.967 30.368 1 52.13 381 GLY B N 1
ATOM 9161 C CA . GLY B 1 381 ? 36.134 9.564 30.077 1 52.13 381 GLY B CA 1
ATOM 9162 C C . GLY B 1 381 ? 34.833 9.329 29.333 1 52.13 381 GLY B C 1
ATOM 9163 O O . GLY B 1 381 ? 33.881 10.099 29.479 1 52.13 381 GLY B O 1
ATOM 9164 N N . GLU B 1 382 ? 34.751 8.863 28.048 1 56.6 382 GLU B N 1
ATOM 9165 C CA . GLU B 1 382 ? 33.59 8.398 27.295 1 56.6 382 GLU B CA 1
ATOM 9166 C C . GLU B 1 382 ? 32.641 7.598 28.182 1 56.6 382 GLU B C 1
ATOM 9168 O O . GLU B 1 382 ? 33.076 6.734 28.946 1 56.6 382 GLU B O 1
ATOM 9173 N N . PRO B 1 383 ? 31.409 8.154 28.473 1 59.51 383 PRO B N 1
ATOM 9174 C CA . PRO B 1 383 ? 30.501 7.442 29.375 1 59.51 383 PRO B CA 1
ATOM 9175 C C . PRO B 1 383 ? 30.351 5.965 29.017 1 59.51 383 PRO B C 1
ATOM 9177 O O . PRO B 1 383 ? 30.54 5.585 27.859 1 59.51 383 PRO B O 1
ATOM 9180 N N . ASP B 1 384 ? 30.405 5.095 30.013 1 53.2 384 ASP B N 1
ATOM 9181 C CA . ASP B 1 384 ? 30.266 3.646 29.906 1 53.2 384 ASP B CA 1
ATOM 9182 C C . ASP B 1 384 ? 28.975 3.27 29.182 1 53.2 384 ASP B C 1
ATOM 9184 O O . ASP B 1 384 ? 27.924 3.867 29.425 1 53.2 384 ASP B O 1
ATOM 9188 N N . PHE B 1 385 ? 29.002 2.631 28.035 1 55.5 385 PHE B N 1
ATOM 9189 C CA . PHE B 1 385 ? 27.971 2.049 27.184 1 55.5 385 PHE B CA 1
ATOM 9190 C C . PHE B 1 385 ? 26.847 1.455 28.023 1 55.5 385 PHE B C 1
ATOM 9192 O O . PHE B 1 385 ? 25.677 1.523 27.641 1 55.5 385 PHE B O 1
ATOM 9199 N N . ALA B 1 386 ? 27.358 0.881 29.205 1 50.9 386 ALA B N 1
ATOM 9200 C CA . ALA B 1 386 ? 26.43 0.127 30.045 1 50.9 386 ALA B CA 1
ATOM 9201 C C . ALA B 1 386 ? 25.454 1.059 30.757 1 50.9 386 ALA B C 1
ATOM 9203 O O . ALA B 1 386 ? 24.436 0.612 31.289 1 50.9 386 ALA B O 1
ATOM 9204 N N . SER B 1 387 ? 25.808 2.247 30.779 1 56.4 387 SER B N 1
ATOM 9205 C CA . SER B 1 387 ? 25.077 3.117 31.695 1 56.4 387 SER B CA 1
ATOM 9206 C C . SER B 1 387 ? 23.817 3.674 31.041 1 56.4 387 SER B C 1
ATOM 9208 O O . SER B 1 387 ? 23.037 4.379 31.685 1 56.4 387 SER B O 1
ATOM 9210 N N . GLY B 1 388 ? 23.372 3.118 29.918 1 64.57 388 GLY B N 1
ATOM 9211 C CA . GLY B 1 388 ? 22.09 3.516 29.358 1 64.57 388 GLY B CA 1
ATOM 9212 C C . GLY B 1 388 ? 22.051 4.972 28.933 1 64.57 388 GLY B C 1
ATOM 9213 O O . GLY B 1 388 ? 20.976 5.567 28.836 1 64.57 388 GLY B O 1
ATOM 9214 N N . VAL B 1 389 ? 23.319 5.613 28.838 1 75.53 389 VAL B N 1
ATOM 9215 C CA . VAL B 1 389 ? 23.422 7.037 28.534 1 75.53 389 VAL B CA 1
ATOM 9216 C C . VAL B 1 389 ? 23.129 7.273 27.054 1 75.53 389 VAL B C 1
ATOM 9218 O O . VAL B 1 389 ? 22.419 8.216 26.698 1 75.53 389 VAL B O 1
ATOM 9221 N N . TYR B 1 390 ? 23.621 6.346 26.317 1 79.83 390 TYR B N 1
ATOM 9222 C CA . TYR B 1 390 ? 23.438 6.538 24.883 1 79.83 390 TYR B CA 1
ATOM 9223 C C . TYR B 1 390 ? 22.079 6.017 24.432 1 79.83 390 TYR B C 1
ATOM 9225 O O . TYR B 1 390 ? 21.612 4.982 24.915 1 79.83 390 TYR B O 1
ATOM 9233 N N . GLY B 1 391 ? 21.519 6.835 23.647 1 81.36 391 GLY B N 1
ATOM 9234 C CA . GLY B 1 391 ? 20.267 6.408 23.042 1 81.36 391 GLY B CA 1
ATOM 9235 C C . GLY B 1 391 ? 20.462 5.521 21.828 1 81.36 391 GLY B C 1
ATOM 9236 O O . GLY B 1 391 ? 21.578 5.076 21.551 1 81.36 391 GLY B O 1
ATOM 9237 N N . CYS B 1 392 ? 19.462 5.187 21.161 1 86.01 392 CYS B N 1
ATOM 9238 C CA . CYS B 1 392 ? 19.513 4.302 20.002 1 86.01 392 CYS B CA 1
ATOM 9239 C C . CYS B 1 392 ? 19.36 5.091 18.707 1 86.01 392 CYS B C 1
ATOM 9241 O O . CYS B 1 392 ? 19.046 4.52 17.661 1 86.01 392 CYS B O 1
ATOM 9243 N N . SER B 1 393 ? 19.514 6.425 18.813 1 90.85 393 SER B N 1
ATOM 9244 C CA . SER B 1 393 ? 19.455 7.27 17.625 1 90.85 393 SER B CA 1
ATOM 9245 C C . SER B 1 393 ? 20.675 8.181 17.533 1 90.85 393 SER B C 1
ATOM 9247 O O . SER B 1 393 ? 21.299 8.495 18.549 1 90.85 393 SER B O 1
ATOM 9249 N N . GLY B 1 394 ? 21.074 8.47 16.365 1 91.96 394 GLY B N 1
ATOM 9250 C CA . GLY B 1 394 ? 22.243 9.314 16.171 1 91.96 394 GLY B CA 1
ATOM 9251 C C . GLY B 1 394 ? 22.263 10.004 14.82 1 91.96 394 GLY B C 1
ATOM 9252 O O . GLY B 1 394 ? 21.463 9.68 13.94 1 91.96 394 GLY B O 1
ATOM 9253 N N . PHE B 1 395 ? 23.098 11.074 14.762 1 94.37 395 PHE B N 1
ATOM 9254 C CA . PHE B 1 395 ? 23.316 11.827 13.532 1 94.37 395 PHE B CA 1
ATOM 9255 C C . PHE B 1 395 ? 24.707 11.556 12.971 1 94.37 395 PHE B C 1
ATOM 9257 O O . PHE B 1 395 ? 25.694 11.574 13.71 1 94.37 395 PHE B O 1
ATOM 9264 N N . VAL B 1 396 ? 24.766 11.211 11.731 1 95.76 396 VAL B N 1
ATOM 9265 C CA . VAL B 1 396 ? 26.049 10.97 11.08 1 95.76 396 VAL B CA 1
ATOM 9266 C C . VAL B 1 396 ? 26.244 11.964 9.938 1 95.76 396 VAL B C 1
ATOM 9268 O O . VAL B 1 396 ? 25.428 12.028 9.016 1 95.76 396 VAL B O 1
ATOM 9271 N N . THR B 1 397 ? 27.27 12.766 10.026 1 94.47 397 THR B N 1
ATOM 9272 C CA . THR B 1 397 ? 27.613 13.738 8.995 1 94.47 397 THR B CA 1
ATOM 9273 C C . THR B 1 397 ? 28.746 13.217 8.115 1 94.47 397 THR B C 1
ATOM 9275 O O . THR B 1 397 ? 29.793 12.807 8.62 1 94.47 397 THR B O 1
ATOM 9278 N N . PHE B 1 398 ? 28.526 13.251 6.857 1 93.33 398 PHE B N 1
ATOM 9279 C CA . PHE B 1 398 ? 29.502 12.74 5.903 1 93.33 398 PHE B CA 1
ATOM 9280 C C . PHE B 1 398 ? 30.367 13.87 5.356 1 93.33 398 PHE B C 1
ATOM 9282 O O . PHE B 1 398 ? 30.034 15.046 5.513 1 93.33 398 PHE B O 1
ATOM 9289 N N . LEU B 1 399 ? 31.481 13.462 4.732 1 90.77 399 LEU B N 1
ATOM 9290 C CA . LEU B 1 399 ? 32.383 14.431 4.118 1 90.77 399 LEU B CA 1
ATOM 9291 C C . LEU B 1 399 ? 31.787 14.988 2.83 1 90.77 399 LEU B C 1
ATOM 9293 O O . LEU B 1 399 ? 31.885 16.188 2.564 1 90.77 399 LEU B O 1
ATOM 9297 N N . GLN B 1 400 ? 31.128 14.042 2.13 1 87.95 400 GLN B N 1
ATOM 9298 C CA . GLN B 1 400 ? 30.513 14.438 0.868 1 87.95 400 GLN B CA 1
ATOM 9299 C C . GLN B 1 400 ? 29.014 14.152 0.873 1 87.95 400 GLN B C 1
ATOM 9301 O O . GLN B 1 400 ? 28.567 13.164 1.459 1 87.95 400 GLN B O 1
ATOM 9306 N N . ARG B 1 401 ? 28.328 15.015 0.153 1 88.53 401 ARG B N 1
ATOM 9307 C CA . ARG B 1 401 ? 26.878 14.869 0.068 1 88.53 401 ARG B CA 1
ATOM 9308 C C . ARG B 1 401 ? 26.5 13.589 -0.671 1 88.53 401 ARG B C 1
ATOM 9310 O O . ARG B 1 401 ? 25.486 12.962 -0.357 1 88.53 401 ARG B O 1
ATOM 9317 N N . ARG B 1 402 ? 27.281 13.196 -1.611 1 86.31 402 ARG B N 1
ATOM 9318 C CA . ARG B 1 402 ? 27.013 12.008 -2.414 1 86.31 402 ARG B CA 1
ATOM 9319 C C . ARG B 1 402 ? 26.974 10.756 -1.544 1 86.31 402 ARG B C 1
ATOM 9321 O O . ARG B 1 402 ? 26.089 9.912 -1.702 1 86.31 402 ARG B O 1
ATOM 9328 N N . ASP B 1 403 ? 27.889 10.701 -0.619 1 88.38 403 ASP B N 1
ATOM 9329 C CA . ASP B 1 403 ? 27.945 9.539 0.262 1 88.38 403 ASP B CA 1
ATOM 9330 C C . ASP B 1 403 ? 26.749 9.51 1.21 1 88.38 403 ASP B C 1
ATOM 9332 O O . ASP B 1 403 ? 26.244 8.438 1.55 1 88.38 403 ASP B O 1
ATOM 9336 N N . ALA B 1 404 ? 26.339 10.679 1.572 1 91.61 404 ALA B N 1
ATOM 9337 C CA . ALA B 1 404 ? 25.165 10.75 2.438 1 91.61 404 ALA B CA 1
ATOM 9338 C C . ALA B 1 404 ? 23.914 10.27 1.707 1 91.61 404 ALA B C 1
ATOM 9340 O O . ALA B 1 404 ? 23.086 9.559 2.281 1 91.61 404 ALA B O 1
ATOM 9341 N N . GLU B 1 405 ? 23.841 10.655 0.429 1 90.19 405 GLU B N 1
ATOM 9342 C CA . GLU B 1 405 ? 22.683 10.241 -0.356 1 90.19 405 GLU B CA 1
ATOM 9343 C C . GLU B 1 405 ? 22.695 8.736 -0.607 1 90.19 405 GLU B C 1
ATOM 9345 O O . GLU B 1 405 ? 21.64 8.1 -0.649 1 90.19 405 GLU B O 1
ATOM 9350 N N . ILE B 1 406 ? 23.842 8.186 -0.768 1 88.47 406 ILE B N 1
ATOM 9351 C CA . ILE B 1 406 ? 23.969 6.746 -0.964 1 88.47 406 ILE B CA 1
ATOM 9352 C C . ILE B 1 406 ? 23.615 6.016 0.33 1 88.47 406 ILE B C 1
ATOM 9354 O O . ILE B 1 406 ? 22.91 5.005 0.306 1 88.47 406 ILE B O 1
ATOM 9358 N N . ALA B 1 407 ? 24.042 6.569 1.429 1 91.38 407 ALA B N 1
ATOM 9359 C CA . ALA B 1 407 ? 23.79 5.947 2.727 1 91.38 407 ALA B CA 1
ATOM 9360 C C . ALA B 1 407 ? 22.297 5.912 3.038 1 91.38 407 ALA B C 1
ATOM 9362 O O . ALA B 1 407 ? 21.823 5.013 3.737 1 91.38 407 ALA B O 1
ATOM 9363 N N . LEU B 1 408 ? 21.567 6.848 2.524 1 91.38 408 LEU B N 1
ATOM 9364 C CA . LEU B 1 408 ? 20.137 6.959 2.79 1 91.38 408 LEU B CA 1
ATOM 9365 C C . LEU B 1 408 ? 19.366 5.844 2.092 1 91.38 408 LEU B C 1
ATOM 9367 O O . LEU B 1 408 ? 18.242 5.52 2.484 1 91.38 408 LEU B O 1
ATOM 9371 N N . ARG B 1 409 ? 19.963 5.204 1.122 1 88.26 409 ARG B N 1
ATOM 9372 C CA . ARG B 1 409 ? 19.195 4.287 0.286 1 88.26 409 ARG B CA 1
ATOM 9373 C C . ARG B 1 409 ? 19.672 2.85 0.47 1 88.26 409 ARG B C 1
ATOM 9375 O O . ARG B 1 409 ? 19.134 1.928 -0.147 1 88.26 409 ARG B O 1
ATOM 9382 N N . LEU B 1 410 ? 20.529 2.627 1.37 1 87.08 410 LEU B N 1
ATOM 9383 C CA . LEU B 1 410 ? 21.117 1.303 1.543 1 87.08 410 LEU B CA 1
ATOM 9384 C C . LEU B 1 410 ? 20.426 0.545 2.671 1 87.08 410 LEU B C 1
ATOM 9386 O O . LEU B 1 410 ? 19.901 1.155 3.605 1 87.08 410 LEU B O 1
ATOM 9390 N N . GLN B 1 411 ? 20.342 -0.705 2.398 1 86.41 411 GLN B N 1
ATOM 9391 C CA . GLN B 1 411 ? 19.967 -1.602 3.487 1 86.41 411 GLN B CA 1
ATOM 9392 C C . GLN B 1 411 ? 21.201 -2.188 4.167 1 86.41 411 GLN B C 1
ATOM 9394 O O . GLN B 1 411 ? 22.012 -2.857 3.523 1 86.41 411 GLN B O 1
ATOM 9399 N N . TYR B 1 412 ? 21.283 -2.021 5.387 1 89.15 412 TYR B N 1
ATOM 9400 C CA . TYR B 1 412 ? 22.533 -2.316 6.078 1 89.15 412 TYR B CA 1
ATOM 9401 C C . TYR B 1 412 ? 22.534 -3.741 6.62 1 89.15 412 TYR B C 1
ATOM 9403 O O . TYR B 1 412 ? 23.517 -4.469 6.467 1 89.15 412 TYR B O 1
ATOM 9411 N N . ARG B 1 413 ? 21.433 -4.118 7.243 1 87.78 413 ARG B N 1
ATOM 9412 C CA . ARG B 1 413 ? 21.366 -5.454 7.824 1 87.78 413 ARG B CA 1
ATOM 9413 C C . ARG B 1 413 ? 20.171 -6.23 7.279 1 87.78 413 ARG B C 1
ATOM 9415 O O . ARG B 1 413 ? 19.286 -5.652 6.645 1 87.78 413 ARG B O 1
ATOM 9422 N N . ALA B 1 414 ? 20.188 -7.545 7.557 1 82.57 414 ALA B N 1
ATOM 9423 C CA . ALA B 1 414 ? 19.092 -8.41 7.128 1 82.57 414 ALA B CA 1
ATOM 9424 C C . ALA B 1 414 ? 17.812 -8.096 7.897 1 82.57 414 ALA B C 1
ATOM 9426 O O . ALA B 1 414 ? 16.712 -8.182 7.345 1 82.57 414 ALA B O 1
ATOM 9427 N N . ASP B 1 415 ? 18.08 -7.715 9.136 1 83.01 415 ASP B N 1
ATOM 9428 C CA . ASP B 1 415 ? 16.93 -7.262 9.913 1 83.01 415 ASP B CA 1
ATOM 9429 C C . ASP B 1 415 ? 16.563 -5.822 9.562 1 83.01 415 ASP B C 1
ATOM 9431 O O . ASP B 1 415 ? 17.286 -4.888 9.916 1 83.01 415 ASP B O 1
ATOM 9435 N N . GLY B 1 416 ? 15.516 -5.667 8.919 1 80.45 416 GLY B N 1
ATOM 9436 C CA . GLY B 1 416 ? 15.124 -4.36 8.417 1 80.45 416 GLY B CA 1
ATOM 9437 C C . GLY B 1 416 ? 14.779 -3.376 9.519 1 80.45 416 GLY B C 1
ATOM 9438 O O . GLY B 1 416 ? 14.621 -2.18 9.264 1 80.45 416 GLY B O 1
ATOM 9439 N N . LEU B 1 417 ? 14.785 -3.822 10.796 1 83.76 417 LEU B N 1
ATOM 9440 C CA . LEU B 1 417 ? 14.423 -2.929 11.892 1 83.76 417 LEU B CA 1
ATOM 9441 C C . LEU B 1 417 ? 15.667 -2.341 12.549 1 83.76 417 LEU B C 1
ATOM 9443 O O . LEU B 1 417 ? 15.564 -1.466 13.411 1 83.76 417 LEU B O 1
ATOM 9447 N N . GLN B 1 418 ? 16.769 -2.733 12.034 1 87.1 418 GLN B N 1
ATOM 9448 C CA . GLN B 1 418 ? 18.016 -2.199 12.57 1 87.1 418 GLN B CA 1
ATOM 9449 C C . GLN B 1 418 ? 18.667 -1.23 11.588 1 87.1 418 GLN B C 1
ATOM 9451 O O . GLN B 1 418 ? 18.612 -1.438 10.374 1 87.1 418 GLN B O 1
ATOM 9456 N N . PHE B 1 419 ? 19.186 -0.189 12.091 1 89.58 419 PHE B N 1
ATOM 9457 C CA . PHE B 1 419 ? 19.846 0.861 11.324 1 89.58 419 PHE B CA 1
ATOM 9458 C C . PHE B 1 419 ? 18.881 1.49 10.326 1 89.58 419 PHE B C 1
ATOM 9460 O O . PHE B 1 419 ? 19.127 1.467 9.118 1 89.58 419 PHE B O 1
ATOM 9467 N N . LEU B 1 420 ? 17.902 2.015 10.895 1 88.81 420 LEU B N 1
ATOM 9468 C CA . LEU B 1 420 ? 16.967 2.76 10.058 1 88.81 420 LEU B CA 1
ATOM 9469 C C . LEU B 1 420 ? 17.501 4.156 9.758 1 88.81 420 LEU B C 1
ATOM 9471 O O . LEU B 1 420 ? 17.788 4.927 10.678 1 88.81 420 LEU B O 1
ATOM 9475 N N . VAL B 1 421 ? 17.754 4.403 8.536 1 92.41 421 VAL B N 1
ATOM 9476 C CA . VAL B 1 421 ? 18.372 5.66 8.129 1 92.41 421 VAL B CA 1
ATOM 9477 C C . VAL B 1 421 ? 17.343 6.536 7.418 1 92.41 421 VAL B C 1
ATOM 9479 O O . VAL B 1 421 ? 16.564 6.048 6.597 1 92.41 421 VAL B O 1
ATOM 9482 N N . SER B 1 422 ? 17.241 7.777 7.833 1 90.28 422 SER B N 1
ATOM 9483 C CA . SER B 1 422 ? 16.352 8.748 7.204 1 90.28 422 SER B CA 1
ATOM 9484 C C . SER B 1 422 ? 17.014 10.118 7.102 1 90.28 422 SER B C 1
ATOM 9486 O O . SER B 1 422 ? 18.079 10.343 7.68 1 90.28 422 SER B O 1
ATOM 9488 N N . ALA B 1 423 ? 16.45 10.954 6.282 1 89.79 423 ALA B N 1
ATOM 9489 C CA . ALA B 1 423 ? 16.93 12.331 6.196 1 89.79 423 ALA B CA 1
ATOM 9490 C C . ALA B 1 423 ? 16.636 13.095 7.484 1 89.79 423 ALA B C 1
ATOM 9492 O O . ALA B 1 423 ? 15.533 13.007 8.028 1 89.79 423 ALA B O 1
ATOM 9493 N N . PRO B 1 424 ? 17.581 13.716 8.03 1 90.54 424 PRO B N 1
ATOM 9494 C CA . PRO B 1 424 ? 17.37 14.45 9.28 1 90.54 424 PRO B CA 1
ATOM 9495 C C . PRO B 1 424 ? 16.511 15.698 9.094 1 90.54 424 PRO B C 1
ATOM 9497 O O . PRO B 1 424 ? 16.533 16.313 8.024 1 90.54 424 PRO B O 1
ATOM 9500 N N . PRO B 1 425 ? 15.766 15.987 10.052 1 89.14 425 PRO B N 1
ATOM 9501 C CA . PRO B 1 425 ? 15.09 17.286 10.034 1 89.14 425 PRO B CA 1
ATOM 9502 C C . PRO B 1 425 ? 16.054 18.455 10.229 1 89.14 425 PRO B C 1
ATOM 9504 O O . PRO B 1 425 ? 17.24 18.244 10.495 1 89.14 425 PRO B O 1
ATOM 9507 N N . ALA B 1 426 ? 15.624 19.685 9.995 1 87.57 426 ALA B N 1
ATOM 9508 C CA . ALA B 1 426 ? 16.453 20.854 10.278 1 87.57 426 ALA B CA 1
ATOM 9509 C C . ALA B 1 426 ? 16.906 20.865 11.735 1 87.57 426 ALA B C 1
ATOM 9511 O O . ALA B 1 426 ? 16.139 20.507 12.633 1 87.57 426 ALA B O 1
ATOM 9512 N N . PRO B 1 427 ? 18.062 21.217 11.923 1 87.31 427 PRO B N 1
ATOM 9513 C CA . PRO B 1 427 ? 18.611 21.172 13.28 1 87.31 427 PRO B CA 1
ATOM 9514 C C . PRO B 1 427 ? 17.743 21.915 14.293 1 87.31 427 PRO B C 1
ATOM 9516 O O . PRO B 1 427 ? 17.649 21.503 15.452 1 87.31 427 PRO B O 1
ATOM 9519 N N . GLU B 1 428 ? 17.032 22.966 13.837 1 82.16 428 GLU B N 1
ATOM 9520 C CA . GLU B 1 428 ? 16.218 23.767 14.746 1 82.16 428 GLU B CA 1
ATOM 9521 C C . GLU B 1 428 ? 14.876 23.095 15.023 1 82.16 428 GLU B C 1
ATOM 9523 O O . GLU B 1 428 ? 14.203 23.421 16.003 1 82.16 428 GLU B O 1
ATOM 9528 N N . ASP B 1 429 ? 14.61 22.131 14.24 1 86.61 429 ASP B N 1
ATOM 9529 C CA . ASP B 1 429 ? 13.285 21.529 14.352 1 86.61 429 ASP B CA 1
ATOM 9530 C C . ASP B 1 429 ? 13.367 20.129 14.956 1 86.61 429 ASP B C 1
ATOM 9532 O O . ASP B 1 429 ? 12.354 19.435 15.068 1 86.61 429 ASP B O 1
ATOM 9536 N N . VAL B 1 430 ? 14.543 19.704 15.372 1 88.84 430 VAL B N 1
ATOM 9537 C CA . VAL B 1 430 ? 14.715 18.354 15.898 1 88.84 430 VAL B CA 1
ATOM 9538 C C . VAL B 1 430 ? 14.114 18.264 17.299 1 88.84 430 VAL B C 1
ATOM 9540 O O . VAL B 1 430 ? 14.368 19.124 18.146 1 88.84 430 VAL B O 1
ATOM 9543 N N . ARG B 1 431 ? 13.266 17.317 17.52 1 86.67 431 ARG B N 1
ATOM 9544 C CA . ARG B 1 431 ? 12.755 17.002 18.85 1 86.67 431 ARG B CA 1
ATOM 9545 C C . ARG B 1 431 ? 13.563 15.881 19.495 1 86.67 431 ARG B C 1
ATOM 9547 O O . ARG B 1 431 ? 13.256 14.702 19.309 1 86.67 431 ARG B O 1
ATOM 9554 N N . HIS B 1 432 ? 14.424 16.241 20.228 1 83.48 432 HIS B N 1
ATOM 9555 C CA . HIS B 1 432 ? 15.365 15.292 20.811 1 83.48 432 HIS B CA 1
ATOM 9556 C C . HIS B 1 432 ? 14.672 14.371 21.809 1 83.48 432 HIS B C 1
ATOM 9558 O O . HIS B 1 432 ? 15.137 13.256 22.059 1 83.48 432 HIS B O 1
ATOM 9564 N N . GLU B 1 433 ? 13.55 14.795 22.377 1 79.42 433 GLU B N 1
ATOM 9565 C CA . GLU B 1 433 ? 12.82 13.967 23.332 1 79.42 433 GLU B CA 1
ATOM 9566 C C . GLU B 1 433 ? 12.276 12.706 22.668 1 79.42 433 GLU B C 1
ATOM 9568 O O . GLU B 1 433 ? 12.191 11.652 23.301 1 79.42 433 GLU B O 1
ATOM 9573 N N . ASP B 1 434 ? 11.962 12.88 21.426 1 82.5 434 ASP B N 1
ATOM 9574 C CA . ASP B 1 434 ? 11.398 11.754 20.688 1 82.5 434 ASP B CA 1
ATOM 9575 C C . ASP B 1 434 ? 12.488 10.765 20.278 1 82.5 434 ASP B C 1
ATOM 9577 O O . ASP B 1 434 ? 12.221 9.573 20.116 1 82.5 434 ASP B O 1
ATOM 9581 N N . LEU B 1 435 ? 13.656 11.3 20.099 1 84.78 435 LEU B N 1
ATOM 9582 C CA . LEU B 1 435 ? 14.746 10.445 19.644 1 84.78 435 LEU B CA 1
ATOM 9583 C C . LEU B 1 435 ? 15.262 9.571 20.783 1 84.78 435 LEU B C 1
ATOM 9585 O O . LEU B 1 435 ? 15.924 8.559 20.543 1 84.78 435 LEU B O 1
ATOM 9589 N N . GLN B 1 436 ? 14.907 10.078 21.989 1 77.09 436 GLN B N 1
ATOM 9590 C CA . GLN B 1 436 ? 15.365 9.318 23.147 1 77.09 436 GLN B CA 1
ATOM 9591 C C . GLN B 1 436 ? 14.4 8.182 23.477 1 77.09 436 GLN B C 1
ATOM 9593 O O . GLN B 1 436 ? 14.762 7.238 24.182 1 77.09 436 GLN B O 1
ATOM 9598 N N . LYS B 1 437 ? 13.235 8.465 22.932 1 68.32 437 LYS B N 1
ATOM 9599 C CA . LYS B 1 437 ? 12.248 7.425 23.206 1 68.32 437 LYS B CA 1
ATOM 9600 C C . LYS B 1 437 ? 12.574 6.143 22.445 1 68.32 437 LYS B C 1
ATOM 9602 O O . LYS B 1 437 ? 12.941 6.19 21.269 1 68.32 437 LYS B O 1
ATOM 9607 N N . ARG B 1 438 ? 13.001 5.368 23.176 1 59.66 438 ARG B N 1
ATOM 9608 C CA . ARG B 1 438 ? 13.37 4.097 22.561 1 59.66 438 ARG B CA 1
ATOM 9609 C C . ARG B 1 438 ? 12.326 3.66 21.539 1 59.66 438 ARG B C 1
ATOM 9611 O O . ARG B 1 438 ? 11.385 4.401 21.249 1 59.66 438 ARG B O 1
ATOM 9618 N N . THR B 1 439 ? 11.858 2.496 21.417 1 55.88 439 THR B N 1
ATOM 9619 C CA . THR B 1 439 ? 11.032 1.77 20.459 1 55.88 439 THR B CA 1
ATOM 9620 C C . THR B 1 439 ? 9.549 1.987 20.748 1 55.88 439 THR B C 1
ATOM 9622 O O . THR B 1 439 ? 9.054 1.594 21.807 1 55.88 439 THR B O 1
ATOM 9625 N N . MET B 1 440 ? 9.16 3.4 20.531 1 56.58 440 MET B N 1
ATOM 9626 C CA . MET B 1 440 ? 7.719 3.363 20.766 1 56.58 440 MET B CA 1
ATOM 9627 C C . MET B 1 440 ? 7.111 2.075 20.222 1 56.58 440 MET B C 1
ATOM 9629 O O . MET B 1 440 ? 7.386 1.686 19.085 1 56.58 440 MET B O 1
ATOM 9633 N N . GLY B 1 441 ? 6.846 1.227 21.183 1 58.99 441 GLY B N 1
ATOM 9634 C CA . GLY B 1 441 ? 6.252 -0.072 20.914 1 58.99 441 GLY B CA 1
ATOM 9635 C C . GLY B 1 441 ? 4.999 0.009 20.062 1 58.99 441 GLY B C 1
ATOM 9636 O O . GLY B 1 441 ? 4.438 1.091 19.876 1 58.99 441 GLY B O 1
ATOM 9637 N N . PHE B 1 442 ? 4.667 -0.786 19.352 1 62.28 442 PHE B N 1
ATOM 9638 C CA . PHE B 1 442 ? 3.445 -0.982 18.581 1 62.28 442 PHE B CA 1
ATOM 9639 C C . PHE B 1 442 ? 2.218 -0.621 19.409 1 62.28 442 PHE B C 1
ATOM 9641 O O . PHE B 1 442 ? 1.244 -0.078 18.883 1 62.28 442 PHE B O 1
ATOM 9648 N N . GLY B 1 443 ? 2.48 -0.727 20.754 1 60.82 443 GLY B N 1
ATOM 9649 C CA . GLY B 1 443 ? 1.358 -0.435 21.632 1 60.82 443 GLY B CA 1
ATOM 9650 C C . GLY B 1 443 ? 1.011 1.041 21.686 1 60.82 443 GLY B C 1
ATOM 9651 O O . GLY B 1 443 ? -0.166 1.408 21.669 1 60.82 443 GLY B O 1
ATOM 9652 N N . ASP B 1 444 ? 2.06 1.913 21.637 1 69.57 444 ASP B N 1
ATOM 9653 C CA . ASP B 1 444 ? 1.803 3.348 21.697 1 69.57 444 ASP B CA 1
ATOM 9654 C C . ASP B 1 444 ? 1.168 3.847 20.401 1 69.57 444 ASP B C 1
ATOM 9656 O O . ASP B 1 444 ? 0.241 4.66 20.43 1 69.57 444 ASP B O 1
ATOM 9660 N N . TYR B 1 445 ? 1.59 3.368 19.34 1 74.58 445 TYR B N 1
ATOM 9661 C CA . TYR B 1 445 ? 1.016 3.783 18.065 1 74.58 445 TYR B CA 1
ATOM 9662 C C . TYR B 1 445 ? -0.437 3.338 17.951 1 74.58 445 TYR B C 1
ATOM 9664 O O . TYR B 1 445 ? -1.289 4.094 17.478 1 74.58 445 TYR B O 1
ATOM 9672 N N . LEU B 1 446 ? -0.667 2.159 18.454 1 70.93 446 LEU B N 1
ATOM 9673 C CA . LEU B 1 446 ? -2.037 1.658 18.417 1 70.93 446 LEU B CA 1
ATOM 9674 C C . LEU B 1 446 ? -2.95 2.504 19.298 1 70.93 446 LEU B C 1
ATOM 9676 O O . LEU B 1 446 ? -4.078 2.816 18.911 1 70.93 446 LEU B O 1
ATOM 9680 N N . LEU B 1 447 ? -2.32 2.868 20.374 1 71.85 447 LEU B N 1
ATOM 9681 C CA . LEU B 1 447 ? -3.093 3.733 21.258 1 71.85 447 LEU B CA 1
ATOM 9682 C C . LEU B 1 447 ? -3.337 5.092 20.611 1 71.85 447 LEU B C 1
ATOM 9684 O O . LEU B 1 447 ? -4.417 5.669 20.757 1 71.85 447 LEU B O 1
ATOM 9688 N N . GLY B 1 448 ? -2.294 5.574 19.98 1 79.6 448 GLY B N 1
ATOM 9689 C CA . GLY B 1 448 ? -2.472 6.84 19.287 1 79.6 448 GLY B CA 1
ATOM 9690 C C . GLY B 1 448 ? -3.555 6.793 18.226 1 79.6 448 GLY B C 1
ATOM 9691 O O . GLY B 1 448 ? -4.419 7.671 18.174 1 79.6 448 GLY B O 1
ATOM 9692 N N . TYR B 1 449 ? -3.622 5.79 17.505 1 79.07 449 TYR B N 1
ATOM 9693 C CA . TYR B 1 449 ? -4.629 5.662 16.457 1 79.07 449 TYR B CA 1
ATOM 9694 C C . TYR B 1 449 ? -6.012 5.429 17.056 1 79.07 449 TYR B C 1
ATOM 9696 O O . TYR B 1 449 ? -7.011 5.938 16.543 1 79.07 449 TYR B O 1
ATOM 9704 N N . LEU B 1 450 ? -6.07 4.677 18.103 1 72.17 450 LEU B N 1
ATOM 9705 C CA . LEU B 1 450 ? -7.341 4.454 18.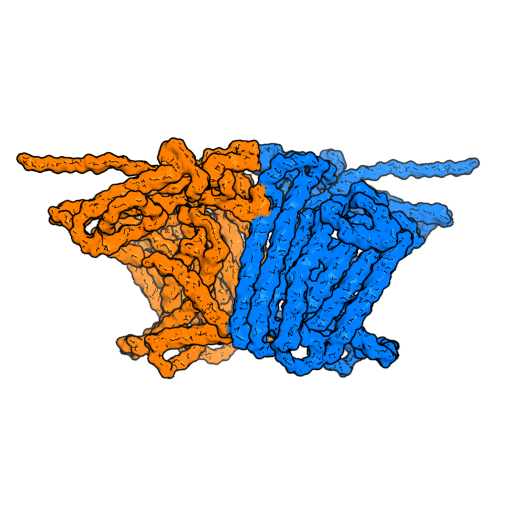784 1 72.17 450 LEU B CA 1
ATOM 9706 C C . LEU B 1 450 ? -7.892 5.759 19.347 1 72.17 450 LEU B C 1
ATOM 9708 O O . LEU B 1 450 ? -9.1 5.999 19.301 1 72.17 450 LEU B O 1
ATOM 9712 N N . CYS B 1 451 ? -6.953 6.56 19.825 1 79.57 451 CYS B N 1
ATOM 9713 C CA . CYS B 1 451 ? -7.383 7.863 20.319 1 79.57 451 CYS B CA 1
ATOM 9714 C C . CYS B 1 451 ? -7.931 8.722 19.186 1 79.57 451 CYS B C 1
ATOM 9716 O O . CYS B 1 451 ? -8.923 9.431 19.362 1 79.57 451 CYS B O 1
ATOM 9718 N N . ILE B 1 452 ? -7.354 8.661 18.091 1 83.76 452 ILE B N 1
ATOM 9719 C CA . ILE B 1 452 ? -7.826 9.433 16.947 1 83.76 452 ILE B CA 1
ATOM 9720 C C . ILE B 1 452 ? -9.183 8.901 16.49 1 83.76 452 ILE B C 1
ATOM 9722 O O . ILE B 1 452 ? -10.098 9.677 16.209 1 83.76 452 ILE B O 1
ATOM 9726 N N . LEU B 1 453 ? -9.311 7.614 16.458 1 75.07 453 LEU B N 1
ATOM 9727 C CA . LEU B 1 453 ? -10.585 7.017 16.073 1 75.07 453 LEU B CA 1
ATOM 9728 C C . LEU B 1 453 ? -11.673 7.358 17.086 1 75.07 453 LEU B C 1
ATOM 9730 O O . LEU B 1 453 ? -12.821 7.607 16.71 1 75.07 453 LEU B O 1
ATOM 9734 N N . PHE B 1 454 ? -11.205 7.359 18.339 1 72.09 454 PHE B N 1
ATOM 9735 C CA . PHE B 1 454 ? -12.132 7.748 19.395 1 72.09 454 PHE B CA 1
ATOM 9736 C C . PHE B 1 454 ? -12.567 9.199 19.226 1 72.09 454 PHE B C 1
ATOM 9738 O O . PHE B 1 454 ? -13.732 9.533 19.452 1 72.09 454 PHE B O 1
ATOM 9745 N N . LEU B 1 455 ? -11.641 9.994 18.855 1 77.97 455 LEU B N 1
ATOM 9746 C CA . LEU B 1 455 ? -11.974 11.395 18.618 1 77.97 455 LEU B CA 1
ATOM 9747 C C . LEU B 1 455 ? -12.983 11.529 17.483 1 77.97 455 LEU B C 1
ATOM 9749 O O . LEU B 1 455 ? -13.888 12.364 17.546 1 77.97 455 LEU B O 1
ATOM 9753 N N . PHE B 1 456 ? -12.858 10.702 16.471 1 72.08 456 PHE B N 1
ATOM 9754 C CA . PHE B 1 456 ? -13.81 10.693 15.366 1 72.08 456 PHE B CA 1
ATOM 9755 C C . PHE B 1 456 ? -15.205 10.321 15.856 1 72.08 456 PHE B C 1
ATOM 9757 O O . PHE B 1 456 ? -16.194 10.94 15.459 1 72.08 456 PHE B O 1
ATOM 9764 N N . TRP B 1 457 ? -15.177 9.386 16.744 1 66.01 457 TRP B N 1
ATOM 9765 C CA . TRP B 1 457 ? -16.448 8.88 17.249 1 66.01 457 TRP B CA 1
ATOM 9766 C C . TRP B 1 457 ? -17.062 9.852 18.251 1 66.01 457 TRP B C 1
ATOM 9768 O O . TRP B 1 457 ? -18.271 10.095 18.231 1 66.01 457 TRP B O 1
ATOM 9778 N N . ALA B 1 458 ? -16.248 10.415 19.173 1 64.35 458 ALA B N 1
ATOM 9779 C CA . ALA B 1 458 ? -16.722 11.284 20.247 1 64.35 458 ALA B CA 1
ATOM 9780 C C . ALA B 1 458 ? -17.192 12.628 19.698 1 64.35 458 ALA B C 1
ATOM 9782 O O . ALA B 1 458 ? -18.01 13.308 20.322 1 64.35 458 ALA B O 1
ATOM 9783 N N . PHE B 1 459 ? -16.686 12.974 18.527 1 67.69 459 PHE B N 1
ATOM 9784 C CA . PHE B 1 459 ? -16.978 14.311 18.022 1 67.69 459 PHE B CA 1
ATOM 9785 C C . PHE B 1 459 ? -18.34 14.347 17.34 1 67.69 459 PHE B C 1
ATOM 9787 O O . PHE B 1 459 ? -18.985 15.396 17.284 1 67.69 459 PHE B O 1
ATOM 9794 N N . ALA B 1 460 ? -18.877 13.215 16.956 1 60.19 460 ALA B N 1
ATOM 9795 C CA . ALA B 1 460 ? -20.148 13.175 16.237 1 60.19 460 ALA B CA 1
ATOM 9796 C C . ALA B 1 460 ? -21.3 13.617 17.135 1 60.19 460 ALA B C 1
ATOM 9798 O O . ALA B 1 460 ? -22.07 14.51 16.773 1 60.19 460 ALA B O 1
ATOM 9799 N N . PRO B 1 461 ? -21.345 13.098 18.393 1 57.39 461 PRO B N 1
ATOM 9800 C CA . PRO B 1 461 ? -22.447 13.528 19.257 1 57.39 461 PRO B CA 1
ATOM 9801 C C . PRO B 1 461 ? -22.341 14.997 19.661 1 57.39 461 PRO B C 1
ATOM 9803 O O . PRO B 1 461 ? -23.362 15.669 19.833 1 57.39 461 PRO B O 1
ATOM 9806 N N . PHE B 1 462 ? -21.165 15.543 19.691 1 58.75 462 PHE B N 1
ATOM 9807 C CA . PHE B 1 462 ? -20.988 16.925 20.122 1 58.75 462 PHE B CA 1
ATOM 9808 C C . PHE B 1 462 ? -21.458 17.893 19.044 1 58.75 462 PHE B C 1
ATOM 9810 O O . PHE B 1 462 ? -22.09 18.908 19.345 1 58.75 462 PHE B O 1
ATOM 9817 N N . ILE B 1 463 ? -21.219 17.508 17.851 1 59.6 463 ILE B N 1
ATOM 9818 C CA . ILE B 1 463 ? -21.634 18.369 16.75 1 59.6 463 ILE B CA 1
ATOM 9819 C C . ILE B 1 463 ? -23.158 18.402 16.666 1 59.6 463 ILE B C 1
ATOM 9821 O O . ILE B 1 463 ? -23.753 19.464 16.466 1 59.6 463 ILE B O 1
ATOM 9825 N N . VAL B 1 464 ? -23.743 17.268 16.949 1 53.76 464 VAL B N 1
ATOM 9826 C CA . VAL B 1 464 ? -25.197 17.174 16.877 1 53.76 464 VAL B CA 1
ATOM 9827 C C . VAL B 1 464 ? -25.823 17.946 18.037 1 53.76 464 VAL B C 1
ATOM 9829 O O . VAL B 1 464 ? -26.803 18.671 17.852 1 53.76 464 VAL B O 1
ATOM 9832 N N . ALA B 1 465 ? -25.228 17.821 19.152 1 53.81 465 ALA B N 1
ATOM 9833 C CA . ALA B 1 465 ? -25.747 18.497 20.339 1 53.81 465 ALA B CA 1
ATOM 9834 C C . ALA B 1 465 ? -25.648 20.013 20.194 1 53.81 465 ALA B C 1
ATOM 9836 O O . ALA B 1 465 ? -26.595 20.736 20.513 1 53.81 465 ALA B O 1
ATOM 9837 N N . PHE B 1 466 ? -24.604 20.425 19.661 1 55.86 466 PHE B N 1
ATOM 9838 C CA . PHE B 1 466 ? -24.403 21.865 19.551 1 55.86 466 PHE B CA 1
ATOM 9839 C C . PHE B 1 466 ? -25.295 22.455 18.465 1 55.86 466 PHE B C 1
ATOM 9841 O O . PHE B 1 466 ? -25.818 23.561 18.617 1 55.86 466 PHE B O 1
ATOM 9848 N N . SER B 1 467 ? -25.488 21.641 17.434 1 54.9 467 SER B N 1
ATOM 9849 C CA . SER B 1 467 ? -26.363 22.108 16.364 1 54.9 467 SER B CA 1
ATOM 9850 C C . SER B 1 467 ? -27.811 22.196 16.832 1 54.9 467 SER B C 1
ATOM 9852 O O . SER B 1 467 ? -28.549 23.094 16.421 1 54.9 467 SER B O 1
ATOM 9854 N N . ALA B 1 468 ? -28.113 21.297 17.66 1 52.76 468 ALA B N 1
ATOM 9855 C CA . ALA B 1 468 ? -29.466 21.311 18.208 1 52.76 468 ALA B CA 1
ATOM 9856 C C . ALA B 1 468 ? -29.668 22.5 19.142 1 52.76 468 ALA B C 1
ATOM 9858 O O . ALA B 1 468 ? -30.723 23.139 19.126 1 52.76 468 ALA B O 1
ATOM 9859 N N . VAL B 1 469 ? -28.587 22.788 19.85 1 53.52 469 VAL B N 1
ATOM 9860 C CA . VAL B 1 469 ? -28.682 23.873 20.822 1 53.52 469 VAL B CA 1
ATOM 9861 C C . VAL B 1 469 ? -28.683 25.217 20.098 1 53.52 469 VAL B C 1
ATOM 9863 O O . VAL B 1 469 ? -29.326 26.17 20.546 1 53.52 469 VAL B O 1
ATOM 9866 N N . ALA B 1 470 ? -28.053 25.159 18.921 1 52.97 470 ALA B N 1
ATOM 9867 C CA . ALA B 1 470 ? -27.91 26.424 18.206 1 52.97 470 ALA B CA 1
ATOM 9868 C C . ALA B 1 470 ? -29.184 26.769 17.44 1 52.97 470 ALA B C 1
ATOM 9870 O O . ALA B 1 470 ? -29.335 27.89 16.948 1 52.97 470 ALA B O 1
ATOM 9871 N N . ARG B 1 471 ? -30.083 25.853 17.548 1 51.54 471 ARG B N 1
ATOM 9872 C CA . ARG B 1 471 ? -31.375 26.175 16.95 1 51.54 471 ARG B CA 1
ATOM 9873 C C . ARG B 1 471 ? -32.13 27.194 17.795 1 51.54 471 ARG B C 1
ATOM 9875 O O . ARG B 1 471 ? -32.068 27.157 19.025 1 51.54 471 ARG B O 1
ATOM 9882 N N . LEU B 1 472 ? -32.495 28.126 17.054 1 53.9 472 LEU B N 1
ATOM 9883 C CA . LEU B 1 472 ? -33.114 29.261 17.729 1 53.9 472 LEU B CA 1
ATOM 9884 C C . LEU B 1 472 ? -34.234 28.799 18.655 1 53.9 472 LEU B C 1
ATOM 9886 O O . LEU B 1 472 ? -34.425 29.362 19.735 1 53.9 472 LEU B O 1
ATOM 9890 N N . ASP B 1 473 ? -34.944 27.754 18.133 1 52.77 473 ASP B N 1
ATOM 9891 C CA . ASP B 1 473 ? -36.064 27.342 18.973 1 52.77 473 ASP B CA 1
ATOM 9892 C C . ASP B 1 473 ? -35.577 26.84 20.331 1 52.77 473 ASP B C 1
ATOM 9894 O O . ASP B 1 473 ? -36.182 27.141 21.362 1 52.77 473 ASP B O 1
ATOM 9898 N N . ASN B 1 474 ? -34.471 26.251 20.221 1 54.28 474 ASN B N 1
ATOM 9899 C CA . ASN B 1 474 ? -33.959 25.708 21.474 1 54.28 474 ASN B CA 1
ATOM 9900 C C . ASN B 1 474 ? -33.167 26.752 22.256 1 54.28 474 ASN B C 1
ATOM 9902 O O . ASN B 1 474 ? -33.163 26.74 23.488 1 54.28 474 ASN B O 1
ATOM 9906 N N . LEU B 1 475 ? -32.454 27.532 21.473 1 56.14 475 LEU B N 1
ATOM 9907 C CA . LEU B 1 475 ? -31.72 28.609 22.128 1 56.14 475 LEU B CA 1
ATOM 9908 C C . LEU B 1 475 ? -32.673 29.558 22.847 1 56.14 475 LEU B C 1
ATOM 9910 O O . LEU B 1 475 ? -32.321 30.134 23.879 1 56.14 475 LEU B O 1
ATOM 9914 N N . GLN B 1 476 ? -33.899 29.698 22.153 1 57.39 476 GLN B N 1
ATOM 9915 C CA . GLN B 1 476 ? -34.907 30.55 22.774 1 57.39 476 GLN B CA 1
ATOM 9916 C C . GLN B 1 476 ? -35.287 30.034 24.159 1 57.39 476 GLN B C 1
ATOM 9918 O O . GLN B 1 476 ? -35.598 30.819 25.056 1 57.39 476 GLN B O 1
ATOM 9923 N N . THR B 1 477 ? -35.212 28.727 24.122 1 53.39 477 THR B N 1
ATOM 9924 C CA . THR B 1 477 ? -35.6 28.175 25.415 1 53.39 477 THR B CA 1
ATOM 9925 C C . THR B 1 477 ? -34.496 28.385 26.446 1 53.39 477 THR B C 1
ATOM 9927 O O . THR B 1 477 ? -34.772 28.524 27.64 1 53.39 477 THR B O 1
ATOM 9930 N N . LEU B 1 478 ? -33.303 28.411 25.947 1 51.4 478 LEU B N 1
ATOM 9931 C CA . LEU B 1 478 ? -32.187 28.546 26.875 1 51.4 478 LEU B CA 1
ATOM 9932 C C . LEU B 1 478 ? -31.918 30.014 27.192 1 51.4 478 LEU B C 1
ATOM 9934 O O . LEU B 1 478 ? -31.533 30.351 28.314 1 51.4 478 LEU B O 1
ATOM 9938 N N . VAL B 1 479 ? -32.041 30.848 26.093 1 48.45 479 VAL B N 1
ATOM 9939 C CA . VAL B 1 479 ? -31.862 32.28 26.309 1 48.45 479 VAL B CA 1
ATOM 9940 C C . VAL B 1 479 ? -33.143 33.023 25.938 1 48.45 479 VAL B C 1
ATOM 9942 O O . VAL B 1 479 ? -33.362 33.35 24.769 1 48.45 479 VAL B O 1
ATOM 9945 N N . PRO B 1 480 ? -34.025 33.069 26.841 1 50.28 480 PRO B N 1
ATOM 9946 C CA . PRO B 1 480 ? -35.311 33.721 26.582 1 50.28 480 PRO B CA 1
ATOM 9947 C C . PRO B 1 480 ? -35.157 35.082 25.908 1 50.28 480 PRO B C 1
ATOM 9949 O O . PRO B 1 480 ? -36.035 35.502 25.15 1 50.28 480 PRO B O 1
ATOM 9952 N N . ARG B 1 481 ? -34.099 35.784 26.201 1 54.01 481 ARG B N 1
ATOM 9953 C CA . ARG B 1 481 ? -33.942 37.115 25.624 1 54.01 481 ARG B CA 1
ATOM 9954 C C . ARG B 1 481 ? -33.822 37.043 24.105 1 54.01 481 ARG B C 1
ATOM 9956 O O . ARG B 1 481 ? -34.068 38.03 23.41 1 54.01 481 ARG B O 1
ATOM 9963 N N . LEU B 1 482 ? -33.452 35.964 23.587 1 53.93 482 LEU B N 1
ATOM 9964 C CA . LEU B 1 482 ? -33.322 35.79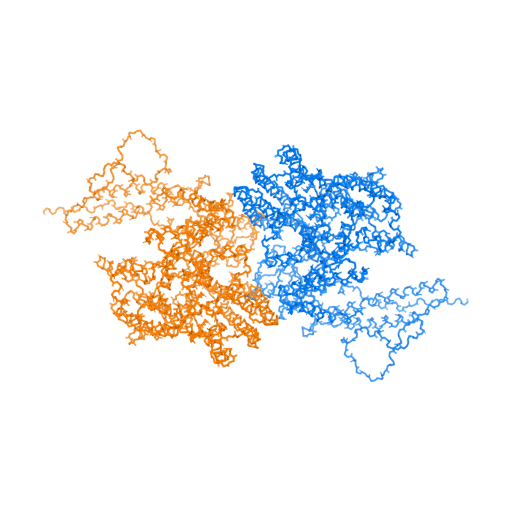7 22.143 1 53.93 482 LEU B CA 1
ATOM 9965 C C . LEU B 1 482 ? -34.692 35.653 21.487 1 53.93 482 LEU B C 1
ATOM 9967 O O . LEU B 1 482 ? -34.824 35.824 20.273 1 53.93 482 LEU B O 1
ATOM 9971 N N . GLN B 1 483 ? -35.629 35.305 22.285 1 53.69 483 GLN B N 1
ATOM 9972 C CA . GLN B 1 483 ? -36.998 35.256 21.783 1 53.69 483 GLN B CA 1
ATOM 9973 C C . GLN B 1 483 ? -37.444 36.621 21.269 1 53.69 483 GLN B C 1
ATOM 9975 O O . GLN B 1 483 ? -38.125 36.713 20.245 1 53.69 483 GLN B O 1
ATOM 9980 N N . CYS B 1 484 ? -37.118 37.604 22.096 1 50.94 484 CYS B N 1
ATOM 9981 C CA . CYS B 1 484 ? -37.543 38.935 21.679 1 50.94 484 CYS B CA 1
ATOM 9982 C C . CYS B 1 484 ? -36.877 39.335 20.368 1 50.94 484 CYS B C 1
ATOM 9984 O O . CYS B 1 484 ? -37.515 39.932 19.499 1 50.94 484 CYS B O 1
ATOM 9986 N N . ILE B 1 485 ? -35.645 39.04 20.277 1 51.95 485 ILE B N 1
ATOM 9987 C CA . ILE B 1 485 ? -34.951 39.434 19.056 1 51.95 485 ILE B CA 1
ATOM 9988 C C . ILE B 1 485 ? -35.447 38.589 17.885 1 51.95 485 ILE B C 1
ATOM 9990 O O . ILE B 1 485 ? -35.64 39.102 16.78 1 51.95 485 ILE B O 1
ATOM 9994 N N . VAL B 1 486 ? -35.807 37.348 18.147 1 56.34 486 VAL B N 1
ATOM 9995 C CA . VAL B 1 486 ? -36.296 36.44 17.115 1 56.34 486 VAL B CA 1
ATOM 9996 C C . VAL B 1 486 ? -37.74 36.788 16.762 1 56.34 486 VAL B C 1
ATOM 9998 O O . VAL B 1 486 ? -38.143 36.688 15.601 1 56.34 486 VAL B O 1
ATOM 10001 N N . ALA B 1 487 ? -38.536 37.174 17.721 1 53.22 487 ALA B N 1
ATOM 10002 C CA . ALA B 1 487 ? -39.908 37.602 17.461 1 53.22 487 ALA B CA 1
ATOM 10003 C C . ALA B 1 487 ? -39.935 38.894 16.649 1 53.22 487 ALA B C 1
ATOM 10005 O O . ALA B 1 487 ? -40.841 39.107 15.84 1 53.22 487 ALA B O 1
ATOM 10006 N N . LEU B 1 488 ? -38.996 39.762 16.922 1 51.09 488 LEU B N 1
ATOM 10007 C CA . LEU B 1 488 ? -39.011 41.069 16.274 1 51.09 488 LEU B CA 1
ATOM 10008 C C . LEU B 1 488 ? -38.471 40.976 14.851 1 51.09 488 LEU B C 1
ATOM 10010 O O . LEU B 1 488 ? -38.917 41.708 13.964 1 51.09 488 LEU B O 1
ATOM 10014 N N . TRP B 1 489 ? -37.448 40.117 14.597 1 49.45 489 TRP B N 1
ATOM 10015 C CA . TRP B 1 489 ? -36.909 40.032 13.244 1 49.45 489 TRP B CA 1
ATOM 10016 C C . TRP B 1 489 ? -36.894 38.587 12.754 1 49.45 489 TRP B C 1
ATOM 10018 O O . TRP B 1 489 ? -35.915 37.866 12.958 1 49.45 489 TRP B O 1
ATOM 10028 N N . PRO B 1 490 ? -37.972 38.103 12.288 1 52.44 490 PRO B N 1
ATOM 10029 C CA . PRO B 1 490 ? -38.078 36.727 11.799 1 52.44 490 PRO B CA 1
ATOM 10030 C C . PRO B 1 490 ? -36.955 36.356 10.833 1 52.44 490 PRO B C 1
ATOM 10032 O O . PRO B 1 490 ? -36.584 35.184 10.731 1 52.44 490 PRO B O 1
ATOM 10035 N N . VAL B 1 491 ? -36.444 37.424 10.178 1 54.48 491 VAL B N 1
ATOM 10036 C CA . VAL B 1 491 ? -35.371 37.163 9.224 1 54.48 491 VAL B CA 1
ATOM 10037 C C . VAL B 1 491 ? -34.13 36.669 9.964 1 54.48 491 VAL B C 1
ATOM 10039 O O . VAL B 1 491 ? -33.408 35.801 9.468 1 54.48 491 VAL B O 1
ATOM 10042 N N . ILE B 1 492 ? -34.01 37.131 11.145 1 57.25 492 ILE B N 1
ATOM 10043 C CA . ILE B 1 492 ? -32.835 36.761 11.926 1 57.25 492 ILE B CA 1
ATOM 10044 C C . ILE B 1 492 ? -32.946 35.303 12.366 1 57.25 492 ILE B C 1
ATOM 10046 O O . ILE B 1 492 ? -31.937 34.599 12.463 1 57.25 492 ILE B O 1
ATOM 10050 N N . ARG B 1 493 ? -34.184 34.885 12.477 1 57.4 493 ARG B N 1
ATOM 10051 C CA . ARG B 1 493 ? -34.393 33.491 12.854 1 57.4 493 ARG B CA 1
ATOM 10052 C C . ARG B 1 493 ? -33.948 32.55 11.739 1 57.4 493 ARG B C 1
ATOM 10054 O O . ARG B 1 493 ? -33.277 31.549 11.996 1 57.4 493 ARG B O 1
ATOM 10061 N N . THR B 1 494 ? -34.36 32.963 10.682 1 51.46 494 THR B N 1
ATOM 10062 C CA . THR B 1 494 ? -34.033 32.096 9.555 1 51.46 494 THR B CA 1
ATOM 10063 C C . THR B 1 494 ? -32.53 32.088 9.296 1 51.46 494 THR B C 1
ATOM 10065 O O . THR B 1 494 ? -31.952 31.042 8.992 1 51.46 494 THR B O 1
ATOM 10068 N N . VAL B 1 495 ? -31.994 33.248 9.535 1 55.37 495 VAL B N 1
ATOM 10069 C CA . VAL B 1 495 ? -30.563 33.361 9.275 1 55.37 495 VAL B CA 1
ATOM 10070 C C . VAL B 1 495 ? -29.781 32.602 10.344 1 55.37 495 VAL B C 1
ATOM 10072 O O . VAL B 1 495 ? -28.819 31.896 10.035 1 55.37 495 VAL B O 1
ATOM 10075 N N . TRP B 1 496 ? -30.274 32.75 11.465 1 59.09 496 TRP B N 1
ATOM 10076 C CA . TRP B 1 496 ? -29.567 32.119 12.574 1 59.09 496 TRP B CA 1
ATOM 10077 C C . TRP B 1 496 ? -29.659 30.599 12.484 1 59.09 496 TRP B C 1
ATOM 10079 O O . TRP B 1 496 ? -28.675 29.896 12.724 1 59.09 496 TRP B O 1
ATOM 10089 N N . ASP B 1 497 ? -30.881 30.154 12.13 1 56.11 497 ASP B N 1
ATOM 10090 C CA . ASP B 1 497 ? -31.052 28.706 12.063 1 56.11 497 ASP B CA 1
ATOM 10091 C C . ASP B 1 497 ? -30.151 28.096 10.991 1 56.11 497 ASP B C 1
ATOM 10093 O O . ASP B 1 497 ? -29.636 26.989 11.163 1 56.11 497 ASP B O 1
ATOM 10097 N N . GLY B 1 498 ? -29.991 28.874 9.936 1 54.43 498 GLY B N 1
ATOM 10098 C CA . GLY B 1 498 ? -29.115 28.368 8.891 1 54.43 498 GLY B CA 1
ATOM 10099 C C . GLY B 1 498 ? -27.644 28.461 9.249 1 54.43 498 GLY B C 1
ATOM 10100 O O . GLY B 1 498 ? -26.86 27.571 8.911 1 54.43 498 GLY B O 1
ATOM 10101 N N . LEU B 1 499 ? -27.307 29.492 10.099 1 58.32 499 LEU B N 1
ATOM 10102 C CA . LEU B 1 499 ? -25.899 29.776 10.355 1 58.32 499 LEU B CA 1
ATOM 10103 C C . LEU B 1 499 ? -25.416 29.047 11.605 1 58.32 499 LEU B C 1
ATOM 10105 O O . LEU B 1 499 ? -24.217 28.813 11.768 1 58.32 499 LEU B O 1
ATOM 10109 N N . ALA B 1 500 ? -26.376 28.714 12.379 1 59.79 500 ALA B N 1
ATOM 10110 C CA . ALA B 1 500 ? -26.006 28.126 13.664 1 59.79 500 ALA B CA 1
ATOM 10111 C C . ALA B 1 500 ? -25.265 26.806 13.47 1 59.79 500 ALA B C 1
ATOM 10113 O O . ALA B 1 500 ? -24.268 26.541 14.145 1 59.79 500 ALA B O 1
ATOM 10114 N N . SER B 1 501 ? -25.794 26.1 12.518 1 61.12 501 SER B N 1
ATOM 10115 C CA . SER B 1 501 ? -25.149 24.81 12.296 1 61.12 501 SER B CA 1
ATOM 10116 C C . SER B 1 501 ? -23.744 24.984 11.73 1 61.12 501 SER B C 1
ATOM 10118 O O . SER B 1 501 ? -22.816 24.275 12.125 1 61.12 501 SER B O 1
ATOM 10120 N N . VAL B 1 502 ? -23.604 25.988 10.948 1 63.19 502 VAL B N 1
ATOM 10121 C CA . VAL B 1 502 ? -22.309 26.233 10.322 1 63.19 502 VAL B CA 1
ATOM 10122 C C . VAL B 1 502 ? -21.327 26.77 11.36 1 63.19 502 VAL B C 1
ATOM 10124 O O . VAL B 1 502 ? -20.156 26.383 11.374 1 63.19 502 VAL B O 1
ATOM 10127 N N . PHE B 1 503 ? -21.827 27.548 12.301 1 64.28 503 PHE B N 1
ATOM 10128 C CA . PHE B 1 503 ? -20.978 28.116 13.341 1 64.28 503 PHE B CA 1
ATOM 10129 C C . PHE B 1 503 ? -20.54 27.042 14.33 1 64.28 503 PHE B C 1
ATOM 10131 O O . PHE B 1 503 ? -19.382 27.012 14.75 1 64.28 503 PHE B O 1
ATOM 10138 N N . ALA B 1 504 ? -21.465 26.19 14.647 1 62.13 504 ALA B N 1
ATOM 10139 C CA . ALA B 1 504 ? -21.135 25.109 15.572 1 62.13 504 ALA B CA 1
ATOM 10140 C C . ALA B 1 504 ? -20.075 24.184 14.98 1 62.13 504 ALA B C 1
ATOM 10142 O O . ALA B 1 504 ? -19.106 23.828 15.655 1 62.13 504 ALA B O 1
ATOM 10143 N N . LEU B 1 505 ? -20.282 23.913 13.773 1 66.08 505 LEU B N 1
ATOM 10144 C CA . LEU B 1 505 ? -19.317 23.047 13.105 1 66.08 505 LEU B CA 1
ATOM 10145 C C . LEU B 1 505 ? -17.957 23.729 12.997 1 66.08 505 LEU B C 1
ATOM 10147 O O . LEU B 1 505 ? -16.922 23.1 13.229 1 66.08 505 LEU B O 1
ATOM 10151 N N . GLY B 1 506 ? -18.045 25.039 12.767 1 67.81 506 GLY B N 1
ATOM 10152 C CA . GLY B 1 506 ? -16.802 25.785 12.652 1 67.81 506 GLY B CA 1
ATOM 10153 C C . GLY B 1 506 ? -16.028 25.86 13.955 1 67.81 506 GLY B C 1
ATOM 10154 O O . GLY B 1 506 ? -14.805 25.712 13.966 1 67.81 506 GLY B O 1
ATOM 10155 N N . PHE B 1 507 ? -16.727 25.996 15.021 1 66.89 507 PHE B N 1
ATOM 10156 C CA . PHE B 1 507 ? -16.096 26.107 16.33 1 66.89 507 PHE B CA 1
ATOM 10157 C C . PHE B 1 507 ? -15.459 24.784 16.738 1 66.89 507 PHE B C 1
ATOM 10159 O O . PHE B 1 507 ? -14.31 24.753 17.183 1 66.89 507 PHE B O 1
ATOM 10166 N N . PHE B 1 508 ? -16.183 23.757 16.523 1 68.6 508 PHE B N 1
ATOM 10167 C CA . PHE B 1 508 ? -15.656 22.457 16.92 1 68.6 508 PHE B CA 1
ATOM 10168 C C . PHE B 1 508 ? -14.467 22.067 16.05 1 68.6 508 PHE B C 1
ATOM 10170 O O . PHE B 1 508 ? -13.493 21.492 16.542 1 68.6 508 PHE B O 1
ATOM 10177 N N . MET B 1 509 ? -14.609 22.467 14.861 1 75.06 509 MET B N 1
ATOM 10178 C CA . MET B 1 509 ? -13.506 22.13 13.965 1 75.06 509 MET B CA 1
ATOM 10179 C C . MET B 1 509 ? -12.272 22.967 14.283 1 75.06 509 MET B C 1
ATOM 10181 O O . MET B 1 509 ? -11.147 22.559 13.987 1 75.06 509 MET B O 1
ATOM 10185 N N . SER B 1 510 ? -12.453 24.042 15.046 1 77 510 SER B N 1
ATOM 10186 C CA . SER B 1 510 ? -11.316 24.895 15.374 1 77 510 SER B CA 1
ATOM 10187 C C . SER B 1 510 ? -10.544 24.351 16.571 1 77 510 SER B C 1
ATOM 10189 O O . SER B 1 510 ? -9.364 24.662 16.75 1 77 510 SER B O 1
ATOM 10191 N N . VAL B 1 511 ? -11.197 23.438 17.414 1 79.43 511 VAL B N 1
ATOM 10192 C CA . VAL B 1 511 ? -10.556 22.889 18.604 1 79.43 511 VAL B CA 1
ATOM 10193 C C . VAL B 1 511 ? -9.833 21.592 18.25 1 79.43 511 VAL B C 1
ATOM 10195 O O . VAL B 1 511 ? -8.911 21.175 18.956 1 79.43 511 VAL B O 1
ATOM 10198 N N . LEU B 1 512 ? -10.188 21.101 17.177 1 85.47 512 LEU B N 1
ATOM 10199 C CA . LEU B 1 512 ? -9.713 19.771 16.812 1 85.47 512 LEU B CA 1
ATOM 10200 C C . LEU B 1 512 ? -8.208 19.78 16.565 1 85.47 512 LEU B C 1
ATOM 10202 O O . LEU B 1 512 ? -7.501 18.858 16.977 1 85.47 512 LEU B O 1
ATOM 10206 N N . PRO B 1 513 ? -7.678 20.812 15.966 1 88.25 513 PRO B N 1
ATOM 10207 C CA . PRO B 1 513 ? -6.231 20.796 15.735 1 88.25 513 PRO B CA 1
ATOM 10208 C C . PRO B 1 513 ? -5.428 20.739 17.033 1 88.25 513 PRO B C 1
ATOM 10210 O O . PRO B 1 513 ? -4.386 20.081 17.089 1 88.25 513 PRO B O 1
ATOM 10213 N N . ASN B 1 514 ? -5.976 21.346 18.069 1 86.98 514 ASN B N 1
ATOM 10214 C CA . ASN B 1 514 ? -5.295 21.287 19.358 1 86.98 514 ASN B CA 1
ATOM 10215 C C . ASN B 1 514 ? -5.322 19.878 19.942 1 86.98 514 ASN B C 1
ATOM 10217 O O . ASN B 1 514 ? -4.321 19.408 20.487 1 86.98 514 ASN B O 1
ATOM 10221 N N . CYS B 1 515 ? -6.397 19.205 19.764 1 85.73 515 CYS B N 1
ATOM 10222 C CA . CYS B 1 515 ? -6.507 17.838 20.261 1 85.73 515 CYS B CA 1
ATOM 10223 C C . CYS B 1 515 ? -5.601 16.897 19.476 1 85.73 515 CYS B C 1
ATOM 10225 O O . CYS B 1 515 ? -4.921 16.052 20.061 1 85.73 515 CYS B O 1
ATOM 10227 N N . LEU B 1 516 ? -5.581 17.102 18.253 1 89.69 516 LEU B N 1
ATOM 10228 C CA . LEU B 1 516 ? -4.776 16.229 17.406 1 89.69 516 LEU B CA 1
ATOM 10229 C C . LEU B 1 516 ? -3.288 16.45 17.655 1 89.69 516 LEU B C 1
ATOM 10231 O O . LEU B 1 516 ? -2.508 15.495 17.672 1 89.69 516 LEU B O 1
ATOM 10235 N N . MET B 1 517 ? -2.949 17.708 17.828 1 89.59 517 MET B N 1
ATOM 10236 C CA . MET B 1 517 ? -1.55 18.005 18.123 1 89.59 517 MET B CA 1
ATOM 10237 C C . MET B 1 517 ? -1.137 17.404 19.462 1 89.59 517 MET B C 1
ATOM 10239 O O . MET B 1 517 ? -0.021 16.901 19.604 1 89.59 517 MET B O 1
ATOM 10243 N N . PHE B 1 518 ? -2.074 17.427 20.365 1 85.98 518 PHE B N 1
ATOM 10244 C CA . PHE B 1 518 ? -1.803 16.855 21.678 1 85.98 518 PHE B CA 1
ATOM 10245 C C . PHE B 1 518 ? -1.605 15.347 21.582 1 85.98 518 PHE B C 1
ATOM 10247 O O . PHE B 1 518 ? -0.649 14.804 22.14 1 85.98 518 PHE B O 1
ATOM 10254 N N . ILE B 1 519 ? -2.344 14.691 20.855 1 86.93 519 ILE B N 1
ATOM 10255 C CA . ILE B 1 519 ? -2.253 13.245 20.684 1 86.93 519 ILE B CA 1
ATOM 10256 C C . ILE B 1 519 ? -0.972 12.894 19.931 1 86.93 519 ILE B C 1
ATOM 10258 O O . ILE B 1 519 ? -0.26 11.96 20.307 1 86.93 519 ILE B O 1
ATOM 10262 N N . SER B 1 520 ? -0.668 13.652 18.944 1 85.75 520 SER B N 1
ATOM 10263 C CA . SER B 1 520 ? 0.508 13.372 18.127 1 85.75 520 SER B CA 1
ATOM 10264 C C . SER B 1 520 ? 1.794 13.6 18.914 1 85.75 520 SER B C 1
ATOM 10266 O O . SER B 1 520 ? 2.754 12.838 18.778 1 85.75 520 SER B O 1
ATOM 10268 N N . ASN B 1 521 ? 1.747 14.579 19.735 1 82.61 521 ASN B N 1
ATOM 10269 C CA . ASN B 1 521 ? 2.94 14.906 20.507 1 82.61 521 ASN B CA 1
ATOM 10270 C C . ASN B 1 521 ? 3.18 13.893 21.623 1 82.61 521 ASN B C 1
ATOM 10272 O O . ASN B 1 521 ? 4.327 13.564 21.932 1 82.61 521 ASN B O 1
ATOM 10276 N N . ARG B 1 522 ? 2.143 13.297 22.08 1 79.24 522 ARG B N 1
ATOM 10277 C CA . ARG B 1 522 ? 2.283 12.461 23.268 1 79.24 522 ARG B CA 1
ATOM 10278 C C . ARG B 1 522 ? 2.398 10.988 22.89 1 79.24 522 ARG B C 1
ATOM 10280 O O . ARG B 1 522 ? 3.108 10.226 23.549 1 79.24 522 ARG B O 1
ATOM 10287 N N . LEU B 1 523 ? 1.742 10.662 21.817 1 81.31 523 LEU B N 1
ATOM 10288 C CA . LEU B 1 523 ? 1.622 9.226 21.589 1 81.31 523 LEU B CA 1
ATOM 10289 C C . LEU B 1 523 ? 2.422 8.802 20.363 1 81.31 523 LEU B C 1
ATOM 10291 O O . LEU B 1 523 ? 2.706 7.616 20.181 1 81.31 523 LEU B O 1
ATOM 10295 N N . PHE B 1 524 ? 2.777 9.728 19.585 1 82.69 524 PHE B N 1
ATOM 10296 C CA . PHE B 1 524 ? 3.526 9.359 18.389 1 82.69 524 PHE B CA 1
ATOM 10297 C C . PHE B 1 524 ? 4.952 9.893 18.458 1 82.69 524 PHE B C 1
ATOM 10299 O O . PHE B 1 524 ? 5.226 10.854 19.18 1 82.69 524 PHE B O 1
ATOM 10306 N N . VAL B 1 525 ? 5.844 9.23 17.879 1 80.89 525 VAL B N 1
ATOM 10307 C CA . VAL B 1 525 ? 7.217 9.702 17.728 1 80.89 525 VAL B CA 1
ATOM 10308 C C . VAL B 1 525 ? 7.375 10.413 16.386 1 80.89 525 VAL B C 1
ATOM 10310 O O . VAL B 1 525 ? 7.455 9.765 15.339 1 80.89 525 VAL B O 1
ATOM 10313 N N . THR B 1 526 ? 7.32 11.705 16.308 1 82.34 526 THR B N 1
ATOM 10314 C CA . THR B 1 526 ? 7.362 12.453 15.057 1 82.34 526 THR B CA 1
ATOM 10315 C C . THR B 1 526 ? 8.769 12.977 14.786 1 82.34 526 THR B C 1
ATOM 10317 O O . THR B 1 526 ? 9.092 13.349 13.656 1 82.34 526 THR B O 1
ATOM 10320 N N . LYS B 1 527 ? 9.741 12.944 15.793 1 83.94 527 LYS B N 1
ATOM 10321 C CA . LYS B 1 527 ? 11.154 13.292 15.667 1 83.94 527 LYS B CA 1
ATOM 10322 C C . LYS B 1 527 ? 11.33 14.783 15.391 1 83.94 527 LYS B C 1
ATOM 10324 O O . LYS B 1 527 ? 12.382 15.354 15.685 1 83.94 527 LYS B O 1
ATOM 10329 N N . SER B 1 528 ? 10.311 15.41 14.612 1 88.59 528 SER B N 1
ATOM 10330 C CA . SER B 1 528 ? 10.348 16.829 14.272 1 88.59 528 SER B CA 1
ATOM 10331 C C . SER B 1 528 ? 8.981 17.478 14.46 1 88.59 528 SER B C 1
ATOM 10333 O O . SER B 1 528 ? 7.955 16.795 14.435 1 88.59 528 SER B O 1
ATOM 10335 N N . GLY B 1 529 ? 9.022 18.771 14.711 1 86.07 529 GLY B N 1
ATOM 10336 C CA . GLY B 1 529 ? 7.78 19.522 14.812 1 86.07 529 GLY B CA 1
ATOM 10337 C C . GLY B 1 529 ? 7 19.563 13.512 1 86.07 529 GLY B C 1
ATOM 10338 O O . GLY B 1 529 ? 5.768 19.518 13.52 1 86.07 529 GLY B O 1
ATOM 10339 N N . ARG B 1 530 ? 7.743 19.52 12.54 1 87.38 530 ARG B N 1
ATOM 10340 C CA . ARG B 1 530 ? 7.106 19.592 11.229 1 87.38 530 ARG B CA 1
ATOM 10341 C C . ARG B 1 530 ? 6.379 18.293 10.901 1 87.38 530 ARG B C 1
ATOM 10343 O O . ARG B 1 530 ? 5.307 18.312 10.292 1 87.38 530 ARG B O 1
ATOM 10350 N N . CYS B 1 531 ? 6.991 17.228 11.335 1 88.17 531 CYS B N 1
ATOM 10351 C CA . CYS B 1 531 ? 6.321 15.955 11.093 1 88.17 531 CYS B CA 1
ATOM 10352 C C . CYS B 1 531 ? 5.024 15.862 11.887 1 88.17 531 CYS B C 1
ATOM 10354 O O . CYS B 1 531 ? 4.056 15.247 11.435 1 88.17 531 CYS B O 1
ATOM 10356 N N . CYS B 1 532 ? 5.057 16.508 12.959 1 89.15 532 CYS B N 1
ATOM 10357 C CA . CYS B 1 532 ? 3.828 16.582 13.742 1 89.15 532 CYS B CA 1
ATOM 10358 C C . CYS B 1 532 ? 2.757 17.374 13.002 1 89.15 532 CYS B C 1
ATOM 10360 O O . CYS B 1 532 ? 1.588 16.983 12.988 1 89.15 532 CYS B O 1
ATOM 10362 N N . GLN B 1 533 ? 3.149 18.43 12.374 1 92.21 533 GLN B N 1
ATOM 10363 C CA . GLN B 1 533 ? 2.211 19.248 11.611 1 92.21 533 GLN B CA 1
ATOM 10364 C C . GLN B 1 533 ? 1.681 18.489 10.398 1 92.21 533 GLN B C 1
ATOM 10366 O O . GLN B 1 533 ? 0.532 18.678 9.995 1 92.21 533 GLN B O 1
ATOM 10371 N N . LEU B 1 534 ? 2.545 17.704 9.844 1 92.05 534 LEU B N 1
ATOM 10372 C CA . LEU B 1 534 ? 2.109 16.91 8.7 1 92.05 534 LEU B CA 1
ATOM 10373 C C . LEU B 1 534 ? 1.063 15.882 9.119 1 92.05 534 LEU B C 1
ATOM 10375 O O . LEU B 1 534 ? 0.09 15.652 8.398 1 92.05 534 LEU B O 1
ATOM 10379 N N . GLN B 1 535 ? 1.257 15.293 10.251 1 90.22 535 GLN B N 1
ATOM 10380 C CA . GLN B 1 535 ? 0.269 14.358 10.779 1 90.22 535 GLN B CA 1
ATOM 10381 C C . GLN B 1 535 ? -1.045 15.067 11.094 1 90.22 535 GLN B C 1
ATOM 10383 O O . GLN B 1 535 ? -2.124 14.525 10.846 1 90.22 535 GLN B O 1
ATOM 10388 N N . LEU B 1 536 ? -0.877 16.196 11.594 1 92.44 536 LEU B N 1
ATOM 10389 C CA . LEU B 1 536 ? -2.065 16.998 11.866 1 92.44 536 LEU B CA 1
ATOM 10390 C C . LEU B 1 536 ? -2.821 17.304 10.578 1 92.44 536 LEU B C 1
ATOM 10392 O O . LEU B 1 536 ? -4.047 17.176 10.528 1 92.44 536 LEU B O 1
ATOM 10396 N N . GLN B 1 537 ? -2.096 17.692 9.593 1 93.62 537 GLN B N 1
ATOM 10397 C CA . GLN B 1 537 ? -2.731 18.018 8.32 1 93.62 537 GLN B CA 1
ATOM 10398 C C . GLN B 1 537 ? -3.528 16.833 7.783 1 93.62 537 GLN B C 1
ATOM 10400 O O . GLN B 1 537 ? -4.672 16.992 7.352 1 93.62 537 GLN B O 1
ATOM 10405 N N . THR B 1 538 ? -2.941 15.737 7.876 1 91.59 538 THR B N 1
ATOM 10406 C CA . THR B 1 538 ? -3.566 14.555 7.293 1 91.59 538 THR B CA 1
ATOM 10407 C C . THR B 1 538 ? -4.822 14.17 8.068 1 91.59 538 THR B C 1
ATOM 10409 O O . THR B 1 538 ? -5.895 14.01 7.482 1 91.59 538 THR B O 1
ATOM 10412 N N . TRP B 1 539 ? -4.735 14.059 9.314 1 89.89 539 TRP B N 1
ATOM 10413 C CA . TRP B 1 539 ? -5.866 13.601 10.113 1 89.89 539 TRP B CA 1
ATOM 10414 C C . TRP B 1 539 ? -6.94 14.68 10.206 1 89.89 539 TRP B C 1
ATOM 10416 O O . TRP B 1 539 ? -8.133 14.374 10.269 1 89.89 539 TRP B O 1
ATOM 10426 N N . TYR B 1 540 ? -6.544 15.866 10.315 1 90.84 540 TYR B N 1
ATOM 10427 C CA . TYR B 1 540 ? -7.517 16.953 10.326 1 90.84 540 TYR B CA 1
ATOM 10428 C C . TYR B 1 540 ? -8.304 16.993 9.022 1 90.84 540 TYR B C 1
ATOM 10430 O O . TYR B 1 540 ? -9.513 17.237 9.026 1 90.84 540 TYR B O 1
ATOM 10438 N N . PHE B 1 541 ? -7.662 16.711 7.934 1 92.44 541 PHE B N 1
ATOM 10439 C CA . PHE B 1 541 ? -8.351 16.662 6.65 1 92.44 541 PHE B CA 1
ATOM 10440 C C . PHE B 1 541 ? -9.406 15.563 6.644 1 92.44 541 PHE B C 1
ATOM 10442 O O . PHE B 1 541 ? -10.543 15.789 6.222 1 92.44 541 PHE B O 1
ATOM 10449 N N . TYR B 1 542 ? -9.031 14.476 7.104 1 87.28 542 TYR B N 1
ATOM 10450 C CA . TYR B 1 542 ? -9.984 13.372 7.097 1 87.28 542 TYR B CA 1
ATOM 10451 C C . TYR B 1 542 ? -11.138 13.641 8.055 1 87.28 542 TYR B C 1
ATOM 10453 O O . TYR B 1 542 ? -12.277 13.25 7.79 1 87.28 542 TYR B O 1
ATOM 10461 N N . PHE B 1 543 ? -10.851 14.282 9.109 1 83.93 543 PHE B N 1
ATOM 10462 C CA . PHE B 1 543 ? -11.92 14.681 10.016 1 83.93 543 PHE B CA 1
ATOM 10463 C C . PHE B 1 543 ? -12.88 15.646 9.33 1 83.93 543 PHE B C 1
ATOM 10465 O O . PHE B 1 543 ? -14.099 15.498 9.437 1 83.93 543 PHE B O 1
ATOM 10472 N N . LEU B 1 544 ? -12.298 16.51 8.607 1 86.6 544 LEU B N 1
ATOM 10473 C CA . LEU B 1 544 ? -13.114 17.512 7.93 1 86.6 544 LEU B CA 1
ATOM 10474 C C . LEU B 1 544 ? -13.944 16.876 6.819 1 86.6 544 LEU B C 1
ATOM 10476 O O . LEU B 1 544 ? -15.104 17.243 6.617 1 86.6 544 LEU B O 1
ATOM 10480 N N . VAL B 1 545 ? -13.348 15.963 6.168 1 84.6 545 VAL B N 1
ATOM 10481 C CA . VAL B 1 545 ? -14.063 15.296 5.085 1 84.6 545 VAL B CA 1
ATOM 10482 C C . VAL B 1 545 ? -15.225 14.485 5.655 1 84.6 545 VAL B C 1
ATOM 10484 O O . VAL B 1 545 ? -16.338 14.529 5.127 1 84.6 545 VAL B O 1
ATOM 10487 N N . VAL B 1 546 ? -15.002 13.823 6.689 1 75.4 546 VAL B N 1
ATOM 10488 C CA . VAL B 1 546 ? -16.018 12.943 7.256 1 75.4 546 VAL B CA 1
ATOM 10489 C C . VAL B 1 546 ? -17.132 13.777 7.885 1 75.4 546 VAL B C 1
ATOM 10491 O O . VAL B 1 546 ? -18.315 13.532 7.637 1 75.4 546 VAL B O 1
ATOM 10494 N N . PHE B 1 547 ? -16.789 14.82 8.595 1 74.11 547 PHE B N 1
ATOM 10495 C CA . PHE B 1 547 ? -17.792 15.524 9.387 1 74.11 547 PHE B CA 1
ATOM 10496 C C . PHE B 1 547 ? -18.396 16.677 8.595 1 74.11 547 PHE B C 1
ATOM 10498 O O . PHE B 1 547 ? -19.58 16.987 8.745 1 74.11 547 PHE B O 1
ATOM 10505 N N . VAL B 1 548 ? -17.618 17.303 7.827 1 74.42 548 VAL B N 1
ATOM 10506 C CA . VAL B 1 548 ? -18.153 18.435 7.079 1 74.42 548 VAL B CA 1
ATOM 10507 C C . VAL B 1 548 ? -18.778 17.944 5.775 1 74.42 548 VAL B C 1
ATOM 10509 O O . VAL B 1 548 ? -19.867 18.383 5.397 1 74.42 548 VAL B O 1
ATOM 10512 N N . LEU B 1 549 ? -18.16 17.015 5.136 1 73.6 549 LEU B N 1
ATOM 10513 C CA . LEU B 1 549 ? -18.628 16.609 3.815 1 73.6 549 LEU B CA 1
ATOM 10514 C C . LEU B 1 549 ? -19.594 15.434 3.919 1 73.6 549 LEU B C 1
ATOM 10516 O O . LEU B 1 549 ? -20.68 15.464 3.335 1 73.6 549 LEU B O 1
ATOM 10520 N N . MET B 1 550 ? -19.216 14.393 4.717 1 65.62 550 MET B N 1
ATOM 10521 C CA . MET B 1 550 ? -19.99 13.156 4.666 1 65.62 550 MET B CA 1
ATOM 10522 C C . MET B 1 550 ? -21.115 13.174 5.695 1 65.62 550 MET B C 1
ATOM 10524 O O . MET B 1 550 ? -22.256 12.831 5.38 1 65.62 550 MET B O 1
ATOM 10528 N N . VAL B 1 551 ? -20.818 13.523 6.915 1 60.36 551 VAL B N 1
ATOM 10529 C CA . VAL B 1 551 ? -21.813 13.456 7.98 1 60.36 551 VAL B CA 1
ATOM 10530 C C . VAL B 1 551 ? -22.907 14.492 7.731 1 60.36 551 VAL B C 1
ATOM 10532 O O . VAL B 1 551 ? -24.091 14.217 7.94 1 60.36 551 VAL B O 1
ATOM 10535 N N . THR B 1 552 ? -22.481 15.58 7.26 1 59 552 THR B N 1
ATOM 10536 C CA . THR B 1 552 ? -23.475 16.619 7.017 1 59 552 THR B CA 1
ATOM 10537 C C . THR B 1 552 ? -24.378 16.242 5.846 1 59 552 THR B C 1
ATOM 10539 O O . THR B 1 552 ? -25.542 16.645 5.798 1 59 552 THR B O 1
ATOM 10542 N N . ALA B 1 553 ? -23.757 15.493 4.925 1 56.56 553 ALA B N 1
ATOM 10543 C CA . ALA B 1 553 ? -24.533 15.058 3.767 1 56.56 553 ALA B CA 1
ATOM 10544 C C . ALA B 1 553 ? -25.548 13.987 4.157 1 56.56 553 ALA B C 1
ATOM 10546 O O . ALA B 1 553 ? -26.653 13.941 3.61 1 56.56 553 ALA B O 1
ATOM 10547 N N . VAL B 1 554 ? -25.142 13.008 5.01 1 53.69 554 VAL B N 1
ATOM 10548 C CA . VAL B 1 554 ? -26.009 11.884 5.345 1 53.69 554 VAL B CA 1
ATOM 10549 C C . VAL B 1 554 ? -27.014 12.307 6.415 1 53.69 554 VAL B C 1
ATOM 10551 O O . VAL B 1 554 ? -28.099 11.73 6.519 1 53.69 554 VAL B O 1
ATOM 10554 N N . GLY B 1 555 ? -27.07 13.518 6.854 1 44.12 555 GLY B N 1
ATOM 10555 C CA . GLY B 1 555 ? -28.014 14.109 7.789 1 44.12 555 GLY B CA 1
ATOM 10556 C C . GLY B 1 555 ? -28.167 13.308 9.068 1 44.12 555 GLY B C 1
ATOM 10557 O O . GLY B 1 555 ? -27.26 12.569 9.456 1 44.12 555 GLY B O 1
ATOM 10558 N N . SER B 1 556 ? -29.489 13.267 9.644 1 42.83 556 SER B N 1
ATOM 10559 C CA . SER B 1 556 ? -30.079 12.834 10.907 1 42.83 556 SER B CA 1
ATOM 10560 C C . SER B 1 556 ? -29.806 11.356 11.166 1 42.83 556 SER B C 1
ATOM 10562 O O . SER B 1 556 ? -29.721 10.928 12.318 1 42.83 556 SER B O 1
ATOM 10564 N N . SER B 1 557 ? -29.985 10.483 10.099 1 40.73 557 SER B N 1
ATOM 10565 C CA . SER B 1 557 ? -30.028 9.032 10.25 1 40.73 557 SER B CA 1
ATOM 10566 C C . SER B 1 557 ? -28.625 8.434 10.239 1 40.73 557 SER B C 1
ATOM 10568 O O . SER B 1 557 ? -28.411 7.351 9.69 1 40.73 557 SER B O 1
ATOM 10570 N N . LEU B 1 558 ? -27.73 9.201 10.461 1 42.6 558 LEU B N 1
ATOM 10571 C CA . LEU B 1 558 ? -26.364 8.738 10.243 1 42.6 558 LEU B CA 1
ATOM 10572 C C . LEU B 1 558 ? -26.128 7.398 10.931 1 42.6 558 LEU B C 1
ATOM 10574 O O . LEU B 1 558 ? -25.589 6.47 10.323 1 42.6 558 LEU B O 1
ATOM 10578 N N . PHE B 1 559 ? -26.42 7.626 12.291 1 42.35 559 PHE B N 1
ATOM 10579 C CA . PHE B 1 559 ? -26.179 6.371 12.992 1 42.35 559 PHE B CA 1
ATOM 10580 C C . PHE B 1 559 ? -27.136 5.288 12.508 1 42.35 559 PHE B C 1
ATOM 10582 O O . PHE B 1 559 ? -26.76 4.118 12.411 1 42.35 559 PHE B O 1
ATOM 10589 N N . LYS B 1 560 ? -28.386 5.72 12.325 1 44.17 560 LYS B N 1
ATOM 10590 C CA . LYS B 1 560 ? -29.241 4.724 11.685 1 44.17 560 LYS B CA 1
ATOM 10591 C C . LYS B 1 560 ? -28.69 4.323 10.32 1 44.17 560 LYS B C 1
ATOM 10593 O O . LYS B 1 560 ? -28.744 3.15 9.943 1 44.17 560 LYS B O 1
ATOM 10598 N N . THR B 1 561 ? -28.154 5.354 9.774 1 45.39 561 THR B N 1
ATOM 10599 C CA . THR B 1 561 ? -27.588 5.104 8.453 1 45.39 561 THR B CA 1
ATOM 10600 C C . THR B 1 561 ? -26.264 4.353 8.566 1 45.39 561 THR B C 1
ATOM 10602 O O . THR B 1 561 ? -25.975 3.469 7.757 1 45.39 561 THR B O 1
ATOM 10605 N N . LEU B 1 562 ? -25.584 4.931 9.559 1 44.21 562 LEU B N 1
ATOM 10606 C CA . LEU B 1 562 ? -24.395 4.125 9.814 1 44.21 562 LEU B CA 1
ATOM 10607 C C . LEU B 1 562 ? -24.774 2.682 10.129 1 44.21 562 LEU B C 1
ATOM 10609 O O . LEU B 1 562 ? -24.118 1.748 9.663 1 44.21 562 LEU B O 1
ATOM 10613 N N . SER B 1 563 ? -25.789 2.721 11.114 1 42.83 563 SER B N 1
ATOM 10614 C CA . SER B 1 563 ? -26.305 1.383 11.383 1 42.83 563 SER B CA 1
ATOM 10615 C C . SER B 1 563 ? -26.859 0.74 10.116 1 42.83 563 SER B C 1
ATOM 10617 O O . SER B 1 563 ? -26.677 -0.459 9.892 1 42.83 563 SER B O 1
ATOM 10619 N N . ARG B 1 564 ? -27.547 1.595 9.426 1 46.86 564 ARG B N 1
ATOM 10620 C CA . ARG B 1 564 ? -28.034 1.105 8.141 1 46.86 564 ARG B CA 1
ATOM 10621 C C . ARG B 1 564 ? -26.885 0.913 7.157 1 46.86 564 ARG B C 1
ATOM 10623 O O . ARG B 1 564 ? -26.9 -0.02 6.35 1 46.86 564 ARG B O 1
ATOM 10630 N N . LEU B 1 565 ? -25.968 1.855 7.186 1 44.44 565 LEU B N 1
ATOM 10631 C CA . LEU B 1 565 ? -24.779 1.758 6.346 1 44.44 565 LEU B CA 1
ATOM 10632 C C . LEU B 1 565 ? -23.96 0.522 6.703 1 44.44 565 LEU B C 1
ATOM 10634 O O . LEU B 1 565 ? -23.364 -0.108 5.827 1 44.44 565 LEU B O 1
ATOM 10638 N N . LEU B 1 566 ? -23.901 0.474 7.97 1 41.77 566 LEU B N 1
ATOM 10639 C CA . LEU B 1 566 ? -23.272 -0.755 8.442 1 41.77 566 LEU B CA 1
ATOM 10640 C C . LEU B 1 566 ? -24.082 -1.976 8.021 1 41.77 566 LEU B C 1
ATOM 10642 O O . LEU B 1 566 ? -23.515 -3.031 7.726 1 41.77 566 LEU B O 1
ATOM 10646 N N . ASP B 1 567 ? -25.379 -1.697 8.073 1 41.84 567 ASP B N 1
ATOM 10647 C CA . ASP B 1 567 ? -26.278 -2.757 7.625 1 41.84 567 ASP B CA 1
ATOM 10648 C C . ASP B 1 567 ? -26.367 -2.795 6.102 1 41.84 567 ASP B C 1
ATOM 10650 O O . ASP B 1 567 ? -26.495 -3.868 5.509 1 41.84 567 ASP B O 1
ATOM 10654 N N . HIS B 1 568 ? -26.367 -1.43 5.506 1 43.9 568 HIS B N 1
ATOM 10655 C CA . HIS B 1 568 ? -26.431 -1.292 4.055 1 43.9 568 HIS B CA 1
ATOM 10656 C C . HIS B 1 568 ? -25.395 -0.293 3.551 1 43.9 568 HIS B C 1
ATOM 10658 O O . HIS B 1 568 ? -25.743 0.823 3.157 1 43.9 568 HIS B O 1
ATOM 10664 N N . PRO B 1 569 ? -24.143 -0.588 3.77 1 42.81 569 PRO B N 1
ATOM 10665 C CA . PRO B 1 569 ? -23.096 0.387 3.461 1 42.81 569 PRO B CA 1
ATOM 10666 C C . PRO B 1 569 ? -23.238 0.982 2.061 1 42.81 569 PRO B C 1
ATOM 10668 O O . PRO B 1 569 ? -22.814 2.115 1.822 1 42.81 569 PRO B O 1
ATOM 10671 N N . ARG B 1 570 ? -23.811 0.291 1.056 1 44.09 570 ARG B N 1
ATOM 10672 C CA . ARG B 1 570 ? -24.011 0.814 -0.292 1 44.09 570 ARG B CA 1
ATOM 10673 C C . ARG B 1 570 ? -25.029 1.95 -0.292 1 44.09 570 ARG B C 1
ATOM 10675 O O . ARG B 1 570 ? -25.109 2.717 -1.254 1 44.09 570 ARG B O 1
ATOM 10682 N N . GLU B 1 571 ? -25.687 1.847 0.732 1 51.3 571 GLU B N 1
ATOM 10683 C CA . GLU B 1 571 ? -26.75 2.846 0.776 1 51.3 571 GLU B CA 1
ATOM 10684 C C . GLU B 1 571 ? -26.191 4.236 1.064 1 51.3 571 GLU B C 1
ATOM 10686 O O . GLU B 1 571 ? -26.895 5.237 0.917 1 51.3 571 GLU B O 1
ATOM 10691 N N . ILE B 1 572 ? -24.932 4.106 1.484 1 52.49 572 ILE B N 1
ATOM 10692 C CA . ILE B 1 572 ? -24.388 5.434 1.74 1 52.49 572 ILE B CA 1
ATOM 10693 C C . ILE B 1 572 ? -24.359 6.239 0.443 1 52.49 572 ILE B C 1
ATOM 10695 O O . ILE B 1 572 ? -24.696 7.426 0.434 1 52.49 572 ILE B O 1
ATOM 10699 N N . PHE B 1 573 ? -23.798 5.541 -0.506 1 53.36 573 PHE B N 1
ATOM 10700 C CA . PHE B 1 573 ? -23.69 6.266 -1.766 1 53.36 573 PHE B CA 1
ATOM 10701 C C . PHE B 1 573 ? -25.07 6.571 -2.336 1 53.36 573 PHE B C 1
ATOM 10703 O O . PHE B 1 573 ? -25.298 7.654 -2.879 1 53.36 573 PHE B O 1
ATOM 10710 N N . SER B 1 574 ? -25.953 5.505 -2.083 1 57.06 574 SER B N 1
ATOM 10711 C CA . SER B 1 574 ? -27.316 5.767 -2.533 1 57.06 574 SER B CA 1
ATOM 10712 C C . SER B 1 574 ? -27.976 6.856 -1.694 1 57.06 574 SER B C 1
ATOM 10714 O O . SER B 1 574 ? -28.715 7.691 -2.221 1 57.06 574 SER B O 1
ATOM 10716 N N . LEU B 1 575 ? -27.626 6.754 -0.488 1 59.99 575 LEU B N 1
ATOM 10717 C CA . LEU B 1 575 ? -28.178 7.786 0.383 1 59.99 575 LEU B CA 1
ATOM 10718 C C . LEU B 1 575 ? -27.575 9.149 0.061 1 59.99 575 LEU B C 1
ATOM 10720 O O . LEU B 1 575 ? -28.292 10.15 -0.002 1 59.99 575 LEU B O 1
ATOM 10724 N N . LEU B 1 576 ? -26.265 9.074 -0.16 1 61.59 576 LEU B N 1
ATOM 10725 C CA . LEU B 1 576 ? -25.62 10.33 -0.528 1 61.59 576 LEU B CA 1
ATOM 10726 C C . LEU B 1 576 ? -26.136 10.833 -1.872 1 61.59 576 LEU B C 1
ATOM 10728 O O . LEU B 1 576 ? -26.356 12.033 -2.047 1 61.59 576 LEU B O 1
ATOM 10732 N N . ALA B 1 577 ? -26.33 9.839 -2.668 1 62.59 577 ALA B N 1
ATOM 10733 C CA . ALA B 1 577 ? -26.813 10.172 -4.006 1 62.59 577 ALA B CA 1
ATOM 10734 C C . ALA B 1 577 ? -28.224 10.75 -3.952 1 62.59 577 ALA B C 1
ATOM 10736 O O . ALA B 1 577 ? -28.58 11.611 -4.759 1 62.59 577 ALA B O 1
ATOM 10737 N N . SER B 1 578 ? -28.995 10.298 -2.948 1 64.27 578 SER B N 1
ATOM 10738 C CA . SER B 1 578 ? -30.382 10.746 -2.894 1 64.27 578 SER B CA 1
ATOM 10739 C C . SER B 1 578 ? -30.516 12.036 -2.091 1 64.27 578 SER B C 1
ATOM 10741 O O . SER B 1 578 ? -31.418 12.838 -2.34 1 64.27 578 SER B O 1
ATOM 10743 N N . THR B 1 579 ? -29.554 12.248 -1.195 1 64.88 579 THR B N 1
ATOM 10744 C CA . THR B 1 579 ? -29.748 13.361 -0.273 1 64.88 579 THR B CA 1
ATOM 10745 C C . THR B 1 579 ? -28.908 14.564 -0.694 1 64.88 579 THR B C 1
ATOM 10747 O O . THR B 1 579 ? -29.316 15.711 -0.5 1 64.88 579 THR B O 1
ATOM 10750 N N . LEU B 1 580 ? -27.827 14.377 -1.348 1 69.9 580 LEU B N 1
ATOM 10751 C CA . LEU B 1 580 ? -26.855 15.442 -1.572 1 69.9 580 LEU B CA 1
ATOM 10752 C C . LEU B 1 580 ? -27.382 16.454 -2.584 1 69.9 580 LEU B C 1
ATOM 10754 O O . LEU B 1 580 ? -27.181 17.66 -2.424 1 69.9 580 LEU B O 1
ATOM 10758 N N . PRO B 1 581 ? -28.143 15.923 -3.493 1 65.76 581 PRO B N 1
ATOM 10759 C CA . PRO B 1 581 ? -28.635 16.928 -4.439 1 65.76 581 PRO B CA 1
ATOM 10760 C C . PRO B 1 581 ? -29.637 17.892 -3.808 1 65.76 581 PRO B C 1
ATOM 10762 O O . PRO B 1 581 ? -29.826 19.005 -4.306 1 65.76 581 PRO B O 1
ATOM 10765 N N . HIS B 1 582 ? -30.214 17.435 -2.61 1 65.82 582 HIS B N 1
ATOM 10766 C CA . HIS B 1 582 ? -31.214 18.273 -1.957 1 65.82 582 HIS B CA 1
ATOM 10767 C C . HIS B 1 582 ? -30.621 19.008 -0.76 1 65.82 582 HIS B C 1
ATOM 10769 O O . HIS B 1 582 ? -31.327 19.742 -0.065 1 65.82 582 HIS B O 1
ATOM 10775 N N . ALA B 1 583 ? -29.421 18.747 -0.458 1 67.87 583 ALA B N 1
ATOM 10776 C CA . ALA B 1 583 ? -28.777 19.404 0.677 1 67.87 583 ALA B CA 1
ATOM 10777 C C . ALA B 1 583 ? -27.697 20.375 0.208 1 67.87 583 ALA B C 1
ATOM 10779 O O . ALA B 1 583 ? -26.657 20.516 0.855 1 67.87 583 ALA B O 1
ATOM 10780 N N . THR B 1 584 ? -27.927 21.127 -0.867 1 74.29 584 THR B N 1
ATOM 10781 C CA . THR B 1 584 ? -26.9 21.985 -1.449 1 74.29 584 THR B CA 1
ATOM 10782 C C . THR B 1 584 ? -26.835 23.323 -0.718 1 74.29 584 THR B C 1
ATOM 10784 O O . THR B 1 584 ? -25.809 24.005 -0.752 1 74.29 584 THR B O 1
ATOM 10787 N N . GLN B 1 585 ? -27.953 23.65 0.019 1 74.6 585 GLN B N 1
ATOM 10788 C CA . GLN B 1 585 ? -27.996 24.946 0.688 1 74.6 585 GLN B CA 1
ATOM 10789 C C . GLN B 1 585 ? -26.951 25.028 1.797 1 74.6 585 GLN B C 1
ATOM 10791 O O . GLN B 1 585 ? -26.335 26.077 2 1 74.6 585 GLN B O 1
ATOM 10796 N N . PHE B 1 586 ? -26.726 24.014 2.484 1 72.84 586 PHE B N 1
ATOM 10797 C CA . PHE B 1 586 ? -25.745 24.004 3.563 1 72.84 586 PHE B CA 1
ATOM 10798 C C . PHE B 1 586 ? -24.35 24.307 3.029 1 72.84 586 PHE B C 1
ATOM 10800 O O . PHE B 1 586 ? -23.632 25.137 3.59 1 72.84 586 PHE B O 1
ATOM 10807 N N . TYR B 1 587 ? -23.996 23.771 1.975 1 79.51 587 TYR B N 1
ATOM 10808 C CA . TYR B 1 587 ? -22.636 23.907 1.466 1 79.51 587 TYR B CA 1
ATOM 10809 C C . TYR B 1 587 ? -22.443 25.254 0.78 1 79.51 587 TYR B C 1
ATOM 10811 O O . TYR B 1 587 ? -21.344 25.814 0.797 1 79.51 587 TYR B O 1
ATOM 10819 N N . LEU B 1 588 ? -23.554 25.74 0.281 1 85.75 588 LEU B N 1
ATOM 10820 C CA . LEU B 1 588 ? -23.465 27.071 -0.31 1 85.75 588 LEU B CA 1
ATOM 10821 C C . LEU B 1 588 ? -23.299 28.135 0.77 1 85.75 588 LEU B C 1
ATOM 10823 O O . LEU B 1 588 ? -22.593 29.125 0.568 1 85.75 588 LEU B O 1
ATOM 10827 N N . SER B 1 589 ? -23.829 27.81 1.934 1 80.83 589 SER B N 1
ATOM 10828 C CA . SER B 1 589 ? -23.705 28.766 3.029 1 80.83 589 SER B CA 1
ATOM 10829 C C . SER B 1 589 ? -22.39 28.579 3.78 1 80.83 589 SER B C 1
ATOM 10831 O O . SER B 1 589 ? -21.92 29.495 4.457 1 80.83 589 SER B O 1
ATOM 10833 N N . TYR B 1 590 ? -21.826 27.479 3.617 1 82.11 590 TYR B N 1
ATOM 10834 C CA . TYR B 1 590 ? -20.565 27.184 4.288 1 82.11 590 TYR B CA 1
ATOM 10835 C C . TYR B 1 590 ? -19.436 28.04 3.728 1 82.11 590 TYR B C 1
ATOM 10837 O O . TYR B 1 590 ? -18.562 28.49 4.472 1 82.11 590 TYR B O 1
ATOM 10845 N N . PHE B 1 591 ? -19.418 28.406 2.492 1 90.06 591 PHE B N 1
ATOM 10846 C CA . PHE B 1 591 ? -18.329 29.12 1.836 1 90.06 591 PHE B CA 1
ATOM 10847 C C . PHE B 1 591 ? -18.297 30.58 2.274 1 90.06 591 PHE B C 1
ATOM 10849 O O . PHE B 1 591 ? -17.25 31.089 2.677 1 90.06 591 PHE B O 1
ATOM 10856 N N . PRO B 1 592 ? -19.434 31.213 2.361 1 88.66 592 PRO B N 1
ATOM 10857 C CA . PRO B 1 592 ? -19.376 32.592 2.853 1 88.66 592 PRO B CA 1
ATOM 10858 C C . PRO B 1 592 ? -18.964 32.677 4.321 1 88.66 592 PRO B C 1
ATOM 10860 O O . PRO B 1 592 ? -18.292 33.631 4.723 1 88.66 592 PRO B O 1
ATOM 10863 N N . MET B 1 593 ? -19.347 31.726 5.001 1 84.12 593 MET B N 1
ATOM 10864 C CA . MET B 1 593 ? -18.918 31.722 6.397 1 84.12 593 MET B CA 1
ATOM 10865 C C . MET B 1 593 ? -17.4 31.615 6.5 1 84.12 593 MET B C 1
ATOM 10867 O O . MET B 1 593 ? -16.788 32.23 7.375 1 84.12 593 MET B O 1
ATOM 10871 N N . GLN B 1 594 ? -16.85 30.89 5.601 1 88.56 594 GLN B N 1
ATOM 10872 C CA . GLN B 1 594 ? -15.399 30.733 5.605 1 88.56 594 GLN B CA 1
ATOM 10873 C C . GLN B 1 594 ? -14.703 32.04 5.236 1 88.56 594 GLN B C 1
ATOM 10875 O O . GLN B 1 594 ? -13.552 32.265 5.614 1 88.56 594 GLN B O 1
ATOM 10880 N N . TRP B 1 595 ? -15.457 32.942 4.539 1 92.01 595 TRP B N 1
ATOM 10881 C CA . TRP B 1 595 ? -14.879 34.24 4.205 1 92.01 595 TRP B CA 1
ATOM 10882 C C . TRP B 1 595 ? -14.537 35.024 5.467 1 92.01 595 TRP B C 1
ATOM 10884 O O . TRP B 1 595 ? -13.426 35.541 5.603 1 92.01 595 TRP B O 1
ATOM 10894 N N . SER B 1 596 ? -15.436 34.973 6.392 1 86.27 596 SER B N 1
ATOM 10895 C CA . SER B 1 596 ? -15.269 35.708 7.641 1 86.27 596 SER B CA 1
ATOM 10896 C C . SER B 1 596 ? -14.157 35.105 8.493 1 86.27 596 SER B C 1
ATOM 10898 O O . SER B 1 596 ? -13.356 35.832 9.084 1 86.27 596 SER B O 1
ATOM 10900 N N . VAL B 1 597 ? -14.098 33.848 8.448 1 84.65 597 VAL B N 1
ATOM 10901 C CA . VAL B 1 597 ? -13.095 33.167 9.261 1 84.65 597 VAL B CA 1
ATOM 10902 C C . VAL B 1 597 ? -11.703 33.432 8.693 1 84.65 597 VAL B C 1
ATOM 10904 O O . VAL B 1 597 ? -10.751 33.656 9.445 1 84.65 597 VAL B O 1
ATOM 10907 N N . LEU B 1 598 ? -11.587 33.483 7.432 1 91.32 598 LEU B N 1
ATOM 10908 C CA . LEU B 1 598 ? -10.302 33.68 6.771 1 91.32 598 LEU B CA 1
ATOM 10909 C C . LEU B 1 598 ? -9.768 35.086 7.028 1 91.32 598 LEU B C 1
ATOM 10911 O O . LEU B 1 598 ? -8.593 35.258 7.359 1 91.32 598 LEU B O 1
ATOM 10915 N N . VAL B 1 599 ? -10.625 36.034 6.966 1 91.41 599 VAL B N 1
ATOM 10916 C CA . VAL B 1 599 ? -10.173 37.407 7.163 1 91.41 599 VAL B CA 1
ATOM 10917 C C . VAL B 1 599 ? -9.941 37.666 8.65 1 91.41 599 VAL B C 1
ATOM 10919 O O . VAL B 1 599 ? -9.074 38.462 9.02 1 91.41 599 VAL B O 1
ATOM 10922 N N . LEU B 1 600 ? -10.695 36.95 9.434 1 87.87 600 LEU B N 1
ATOM 10923 C CA . LEU B 1 600 ? -10.454 37.046 10.869 1 87.87 600 LEU B CA 1
ATOM 10924 C C . LEU B 1 600 ? -9.045 36.577 11.216 1 87.87 600 LEU B C 1
ATOM 10926 O O . LEU B 1 600 ? -8.416 37.112 12.132 1 87.87 600 LEU B O 1
ATOM 10930 N N . GLU B 1 601 ? -8.585 35.66 10.457 1 88.83 601 GLU B N 1
ATOM 10931 C CA . GLU B 1 601 ? -7.219 35.191 10.673 1 88.83 601 GLU B CA 1
ATOM 10932 C C . GLU B 1 601 ? -6.204 36.291 10.377 1 88.83 601 GLU B C 1
ATOM 10934 O O . GLU B 1 601 ? -5.143 36.348 11.002 1 88.83 601 GLU B O 1
ATOM 10939 N N . ALA B 1 602 ? -6.515 37.144 9.459 1 91.08 602 ALA B N 1
ATOM 10940 C CA . ALA B 1 602 ? -5.614 38.237 9.104 1 91.08 602 ALA B CA 1
ATOM 10941 C C . ALA B 1 602 ? -5.495 39.243 10.245 1 91.08 602 ALA B C 1
ATOM 10943 O O . ALA B 1 602 ? -4.512 39.982 10.329 1 91.08 602 ALA B O 1
ATOM 10944 N N . THR B 1 603 ? -6.47 39.243 11.142 1 88.69 603 THR B N 1
ATOM 10945 C CA . THR B 1 603 ? -6.418 40.131 12.298 1 88.69 603 THR B CA 1
ATOM 10946 C C . THR B 1 603 ? -5.533 39.542 13.393 1 88.69 603 THR B C 1
ATOM 10948 O O . THR B 1 603 ? -5.161 40.238 14.34 1 88.69 603 THR B O 1
ATOM 10951 N N . ARG B 1 604 ? -5.107 38.25 13.182 1 88.79 604 ARG B N 1
ATOM 10952 C CA . ARG B 1 604 ? -4.329 37.572 14.214 1 88.79 604 ARG B CA 1
ATOM 10953 C C . ARG B 1 604 ? -4.974 37.741 15.586 1 88.79 604 ARG B C 1
ATOM 10955 O O . ARG B 1 604 ? -4.298 38.091 16.556 1 88.79 604 ARG B O 1
ATOM 10962 N N . TYR B 1 605 ? -6.232 37.485 15.636 1 84.22 605 TYR B N 1
ATOM 10963 C CA . TYR B 1 605 ? -7.045 37.828 16.797 1 84.22 605 TYR B CA 1
ATOM 10964 C C . TYR B 1 605 ? -6.517 37.145 18.053 1 84.22 605 TYR B C 1
ATOM 10966 O O . TYR B 1 605 ? -6.474 37.753 19.126 1 84.22 605 TYR B O 1
ATOM 10974 N N . GLN B 1 606 ? -6.016 35.948 17.987 1 81.75 606 GLN B N 1
ATOM 10975 C CA . GLN B 1 606 ? -5.54 35.26 19.182 1 81.75 606 GLN B CA 1
ATOM 10976 C C . GLN B 1 606 ? -4.238 35.874 19.689 1 81.75 606 GLN B C 1
ATOM 10978 O O . GLN B 1 606 ? -4.07 36.08 20.893 1 81.75 606 GLN B O 1
ATOM 10983 N N . ILE B 1 607 ? -3.4 36.123 18.73 1 87.45 607 ILE B N 1
ATOM 10984 C CA . ILE B 1 607 ? -2.104 36.683 19.101 1 87.45 607 ILE B CA 1
ATOM 10985 C C . ILE B 1 607 ? -2.276 38.137 19.536 1 87.45 607 ILE B C 1
ATOM 10987 O O . ILE B 1 607 ? -1.583 38.606 20.442 1 87.45 607 ILE B O 1
ATOM 10991 N N . ALA B 1 608 ? -3.247 38.841 18.939 1 87.13 608 ALA B N 1
ATOM 10992 C CA . ALA B 1 608 ? -3.496 40.238 19.285 1 87.13 608 ALA B CA 1
ATOM 10993 C C . ALA B 1 608 ? -4.041 40.362 20.705 1 87.13 608 ALA B C 1
ATOM 10995 O O . ALA B 1 608 ? -3.631 41.249 21.459 1 87.13 608 ALA B O 1
ATOM 10996 N N . VAL B 1 609 ? -4.904 39.42 21.047 1 82.52 609 VAL B N 1
ATOM 10997 C CA . VAL B 1 609 ? -5.458 39.451 22.396 1 82.52 609 VAL B CA 1
ATOM 10998 C C . VAL B 1 609 ? -4.36 39.152 23.413 1 82.52 609 VAL B C 1
ATOM 11000 O O . VAL B 1 609 ? -4.264 39.818 24.447 1 82.52 609 VAL B O 1
ATOM 11003 N N . LYS B 1 610 ? -3.545 38.258 23.102 1 85.03 610 LYS B N 1
ATOM 11004 C CA . LYS B 1 610 ? -2.426 37.933 23.983 1 85.03 610 LYS B CA 1
ATOM 11005 C C . LYS B 1 610 ? -1.435 39.091 24.063 1 85.03 610 LYS B C 1
ATOM 11007 O O . LYS B 1 610 ? -0.93 39.409 25.141 1 85.03 610 LYS B O 1
ATOM 11012 N N . PHE B 1 611 ? -1.158 39.651 22.945 1 86.15 611 PHE B N 1
ATOM 11013 C CA . PHE B 1 611 ? -0.222 40.767 22.875 1 86.15 611 PHE B CA 1
ATOM 11014 C C . PHE B 1 611 ? -0.732 41.953 23.685 1 86.15 611 PHE B C 1
ATOM 11016 O O . PHE B 1 611 ? 0.023 42.562 24.446 1 86.15 611 PHE B O 1
ATOM 11023 N N . LEU B 1 612 ? -2.049 42.224 23.604 1 83.2 612 LEU B N 1
ATOM 11024 C CA . LEU B 1 612 ? -2.626 43.356 24.32 1 83.2 612 LEU B CA 1
ATOM 11025 C C . LEU B 1 612 ? -2.626 43.106 25.824 1 83.2 612 LEU B C 1
ATOM 11027 O O . LEU B 1 612 ? -2.368 44.02 26.61 1 83.2 612 LEU B O 1
ATOM 11031 N N . ALA B 1 613 ? -2.848 41.859 26.142 1 80.29 613 ALA B N 1
ATOM 11032 C CA . ALA B 1 613 ? -2.845 41.503 27.559 1 80.29 613 ALA B CA 1
ATOM 11033 C C . ALA B 1 613 ? -1.438 41.591 28.143 1 80.29 613 ALA B C 1
ATOM 11035 O O . ALA B 1 613 ? -1.255 42.061 29.268 1 80.29 613 ALA B O 1
ATOM 11036 N N . LEU B 1 614 ? -0.489 41.215 27.342 1 82.56 614 LEU B N 1
ATOM 11037 C CA . LEU B 1 614 ? 0.885 41.18 27.833 1 82.56 614 LEU B CA 1
ATOM 11038 C C . LEU B 1 614 ? 1.545 42.548 27.698 1 82.56 614 LEU B C 1
ATOM 11040 O O . LEU B 1 614 ? 2.5 42.855 28.416 1 82.56 614 LEU B O 1
ATOM 11044 N N . GLN B 1 615 ? 1.128 43.302 26.721 1 84.75 615 GLN B N 1
ATOM 11045 C CA . GLN B 1 615 ? 1.68 44.638 26.519 1 84.75 615 GLN B CA 1
ATOM 11046 C C . GLN B 1 615 ? 1.434 45.524 27.736 1 84.75 615 GLN B C 1
ATOM 11048 O O . GLN B 1 615 ? 2.285 46.337 28.101 1 84.75 615 GLN B O 1
ATOM 11053 N N . ALA B 1 616 ? 0.298 45.287 28.374 1 75.51 616 ALA B N 1
ATOM 11054 C CA . ALA B 1 616 ? -0.049 46.061 29.563 1 75.51 616 ALA B CA 1
ATOM 11055 C C . ALA B 1 616 ? 0.879 45.726 30.726 1 75.51 616 ALA B C 1
ATOM 11057 O O . ALA B 1 616 ? 1.16 46.58 31.57 1 75.51 616 ALA B O 1
ATOM 11058 N N . LEU B 1 617 ? 1.511 44.515 30.628 1 70.09 617 LEU B N 1
ATOM 11059 C CA . LEU B 1 617 ? 2.301 44.064 31.768 1 70.09 617 LEU B CA 1
ATOM 11060 C C . LEU B 1 617 ? 3.792 44.227 31.496 1 70.09 617 LEU B C 1
ATOM 11062 O O . LEU B 1 617 ? 4.561 44.556 32.403 1 70.09 617 LEU B O 1
ATOM 11066 N N . TRP B 1 618 ? 4.343 43.886 30.289 1 75.99 618 TRP B N 1
ATOM 11067 C CA . TRP B 1 618 ? 5.779 43.75 30.07 1 75.99 618 TRP B CA 1
ATOM 11068 C C . TRP B 1 618 ? 6.262 44.728 29.004 1 75.99 618 TRP B C 1
ATOM 11070 O O . TRP B 1 618 ? 7.462 44.826 28.739 1 75.99 618 TRP B O 1
ATOM 11080 N N . GLY B 1 619 ? 5.503 45.551 28.397 1 76.87 619 GLY B N 1
ATOM 11081 C CA . GLY B 1 619 ? 5.908 46.411 27.296 1 76.87 619 GLY B CA 1
ATOM 11082 C C . GLY B 1 619 ? 5.725 45.765 25.936 1 76.87 619 GLY B C 1
ATOM 11083 O O . GLY B 1 619 ? 5.492 44.558 25.842 1 76.87 619 GLY B O 1
ATOM 11084 N N . ALA B 1 620 ? 5.917 46.447 24.939 1 81.45 620 ALA B N 1
ATOM 11085 C CA . ALA B 1 620 ? 5.568 46.033 23.582 1 81.45 620 ALA B CA 1
ATOM 11086 C C . ALA B 1 620 ? 6.575 45.022 23.041 1 81.45 620 ALA B C 1
ATOM 11088 O O . ALA B 1 620 ? 6.191 44.004 22.461 1 81.45 620 ALA B O 1
ATOM 11089 N N . GLU B 1 621 ? 7.84 45.23 23.213 1 82.62 621 GLU B N 1
ATOM 11090 C CA . GLU B 1 621 ? 8.867 44.36 22.648 1 82.62 621 GLU B CA 1
ATOM 11091 C C . GLU B 1 621 ? 8.887 43.004 23.349 1 82.62 621 GLU B C 1
ATOM 11093 O O . GLU B 1 621 ? 8.984 41.963 22.695 1 82.62 621 GLU B O 1
ATOM 11098 N N . ARG B 1 622 ? 8.787 43.06 24.603 1 80.9 622 ARG B N 1
ATOM 11099 C CA . ARG B 1 622 ? 8.776 41.811 25.356 1 80.9 622 ARG B CA 1
ATOM 11100 C C . ARG B 1 622 ? 7.487 41.034 25.11 1 80.9 622 ARG B C 1
ATOM 11102 O O . ARG B 1 622 ? 7.497 39.802 25.066 1 80.9 622 ARG B O 1
ATOM 11109 N N . ALA B 1 623 ? 6.431 41.778 24.973 1 84.31 623 ALA B N 1
ATOM 11110 C CA . ALA B 1 623 ? 5.156 41.13 24.676 1 84.31 623 ALA B CA 1
ATOM 11111 C C . ALA B 1 623 ? 5.223 40.366 23.358 1 84.31 623 ALA B C 1
ATOM 11113 O O . ALA B 1 623 ? 4.692 39.258 23.247 1 84.31 623 ALA B O 1
ATOM 11114 N N . LYS B 1 624 ? 5.886 40.946 22.427 1 85.26 624 LYS B N 1
ATOM 11115 C CA . LYS B 1 624 ? 6.033 40.3 21.126 1 85.26 624 LYS B CA 1
ATOM 11116 C C . LYS B 1 624 ? 6.847 39.015 21.238 1 85.26 624 LYS B C 1
ATOM 11118 O O . LYS B 1 624 ? 6.503 38 20.628 1 85.26 624 LYS B O 1
ATOM 11123 N N . GLU B 1 625 ? 7.779 38.998 22.006 1 80.58 625 GLU B N 1
ATOM 11124 C CA . GLU B 1 625 ? 8.637 37.831 22.191 1 80.58 625 GLU B CA 1
ATOM 11125 C C . GLU B 1 625 ? 7.883 36.694 22.873 1 80.58 625 GLU B C 1
ATOM 11127 O O . GLU B 1 625 ? 8.095 35.522 22.555 1 80.58 625 GLU B O 1
ATOM 11132 N N . LEU B 1 626 ? 6.977 37.151 23.711 1 78.06 626 LEU B N 1
ATOM 11133 C CA . LEU B 1 626 ? 6.267 36.134 24.477 1 78.06 626 LEU B CA 1
ATOM 11134 C C . LEU B 1 626 ? 5.11 35.554 23.67 1 78.06 626 LEU B C 1
ATOM 11136 O O . LEU B 1 626 ? 4.688 34.42 23.907 1 78.06 626 LEU B O 1
ATOM 11140 N N . CYS B 1 627 ? 4.758 36.365 22.837 1 80.58 627 CYS B N 1
ATOM 11141 C CA . CYS B 1 627 ? 3.609 35.913 22.061 1 80.58 627 CYS B CA 1
ATOM 11142 C C . CYS B 1 627 ? 4.052 35.076 20.867 1 80.58 627 CYS B C 1
ATOM 11144 O O . CYS B 1 627 ? 3.263 34.307 20.315 1 80.58 627 CYS B O 1
ATOM 11146 N N . GLU B 1 628 ? 5.359 35.17 20.597 1 79.2 628 GLU B N 1
ATOM 11147 C CA . GLU B 1 628 ? 5.885 34.422 19.459 1 79.2 628 GLU B CA 1
ATOM 11148 C C . GLU B 1 628 ? 6.886 33.362 19.911 1 79.2 628 GLU B C 1
ATOM 11150 O O . GLU B 1 628 ? 7.598 33.553 20.899 1 79.2 628 GLU B O 1
ATOM 11155 N N . PRO B 1 629 ? 6.81 32.049 19.411 1 77.35 629 PRO B N 1
ATOM 11156 C CA . PRO B 1 629 ? 6.156 31.669 18.157 1 77.35 629 PRO B CA 1
ATOM 11157 C C . PRO B 1 629 ? 4.68 31.325 18.342 1 77.35 629 PRO B C 1
ATOM 11159 O O . PRO B 1 629 ? 4.271 30.901 19.426 1 77.35 629 PRO B O 1
ATOM 11162 N N . GLU B 1 630 ? 3.945 31.621 17.246 1 79.25 630 GLU B N 1
ATOM 11163 C CA . GLU B 1 630 ? 2.505 31.383 17.233 1 79.25 630 GLU B CA 1
ATOM 11164 C C . GLU B 1 630 ? 2.185 29.918 17.518 1 79.25 630 GLU B C 1
ATOM 11166 O O . GLU B 1 630 ? 3.039 29.046 17.344 1 79.25 630 GLU B O 1
ATOM 11171 N N . ASP B 1 631 ? 0.993 29.753 18.131 1 77.18 631 ASP B N 1
ATOM 11172 C CA . ASP B 1 631 ? 0.5 28.393 18.324 1 77.18 631 ASP B CA 1
ATOM 11173 C C . ASP B 1 631 ? 0.439 27.637 16.999 1 77.18 631 ASP B C 1
ATOM 11175 O O . ASP B 1 631 ? -0.286 28.034 16.085 1 77.18 631 ASP B O 1
ATOM 11179 N N . GLN B 1 632 ? 1.129 26.623 16.89 1 80.37 632 GLN B N 1
ATOM 11180 C CA . GLN B 1 632 ? 1.289 25.91 15.627 1 80.37 632 GLN B CA 1
ATOM 11181 C C . GLN B 1 632 ? 0.08 25.026 15.338 1 80.37 632 GLN B C 1
ATOM 11183 O O . GLN B 1 632 ? -0.109 24.574 14.206 1 80.37 632 GLN B O 1
ATOM 11188 N N . ALA B 1 633 ? -0.738 24.864 16.301 1 81.79 633 ALA B N 1
ATOM 11189 C CA . ALA B 1 633 ? -1.912 24.026 16.069 1 81.79 633 ALA B CA 1
ATOM 11190 C C . ALA B 1 633 ? -2.886 24.7 15.108 1 81.79 633 ALA B C 1
ATOM 11192 O O . ALA B 1 633 ? -3.367 24.074 14.161 1 81.79 633 ALA B O 1
ATOM 11193 N N . ASN B 1 634 ? -3.046 26.019 15.371 1 80.09 634 ASN B N 1
ATOM 11194 C CA . ASN B 1 634 ? -4.035 26.719 14.558 1 80.09 634 ASN B CA 1
ATOM 11195 C C . ASN B 1 634 ? -3.373 27.541 13.455 1 80.09 634 ASN B C 1
ATOM 11197 O O . ASN B 1 634 ? -3.948 27.721 12.38 1 80.09 634 ASN B O 1
ATOM 11201 N N . TYR B 1 635 ? -2.147 27.98 13.798 1 84.13 635 TYR B N 1
ATOM 11202 C CA . TYR B 1 635 ? -1.507 28.894 12.858 1 84.13 635 TYR B CA 1
ATOM 11203 C C . TYR B 1 635 ? -0.417 28.184 12.064 1 84.13 635 TYR B C 1
ATOM 11205 O O . TYR B 1 635 ? 0.305 28.815 11.288 1 84.13 635 TYR B O 1
ATOM 11213 N N . GLY B 1 636 ? -0.368 26.917 12.274 1 88.36 636 GLY B N 1
ATOM 11214 C CA . GLY B 1 636 ? 0.608 26.162 11.505 1 88.36 636 GLY B CA 1
ATOM 11215 C C . GLY B 1 636 ? 0.183 25.927 10.068 1 88.36 636 GLY B C 1
ATOM 11216 O O . GLY B 1 636 ? -0.979 26.139 9.717 1 88.36 636 GLY B O 1
ATOM 11217 N N . ILE B 1 637 ? 1.081 25.579 9.267 1 92.07 637 ILE B N 1
ATOM 11218 C CA . ILE B 1 637 ? 0.813 25.356 7.85 1 92.07 637 ILE B CA 1
ATOM 11219 C C . ILE B 1 637 ? -0.045 24.104 7.677 1 92.07 637 ILE B C 1
ATOM 11221 O O . ILE B 1 637 ? -0.859 24.025 6.755 1 92.07 637 ILE B O 1
ATOM 11225 N N . GLY B 1 638 ? 0.071 23.187 8.64 1 92.19 638 GLY B N 1
ATOM 11226 C CA . GLY B 1 638 ? -0.654 21.929 8.546 1 92.19 638 GLY B CA 1
ATOM 11227 C C . GLY B 1 638 ? -2.159 22.1 8.635 1 92.19 638 GLY B C 1
ATOM 11228 O O . GLY B 1 638 ? -2.893 21.653 7.752 1 92.19 638 GLY B O 1
ATOM 11229 N N . ALA B 1 639 ? -2.635 22.784 9.618 1 92.31 639 ALA B N 1
ATOM 11230 C CA . ALA B 1 639 ? -4.069 22.986 9.805 1 92.31 639 ALA B CA 1
ATOM 11231 C C . ALA B 1 639 ? -4.652 23.846 8.687 1 92.31 639 ALA B C 1
ATOM 11233 O O . ALA B 1 639 ? -5.738 23.561 8.178 1 92.31 639 ALA B O 1
ATOM 11234 N N . ARG B 1 640 ? -3.943 24.884 8.309 1 93.28 640 ARG B N 1
ATOM 11235 C CA . ARG B 1 640 ? -4.414 25.786 7.263 1 93.28 640 ARG B CA 1
ATOM 11236 C C . ARG B 1 640 ? -4.489 25.072 5.917 1 93.28 640 ARG B C 1
ATOM 11238 O O . ARG B 1 640 ? -5.43 25.282 5.149 1 93.28 640 ARG B O 1
ATOM 11245 N N . SER B 1 641 ? -3.484 24.243 5.685 1 95.19 641 SER B N 1
ATOM 11246 C CA . SER B 1 641 ? -3.476 23.484 4.438 1 95.19 641 SER B CA 1
ATOM 11247 C C . SER B 1 641 ? -4.636 22.495 4.385 1 95.19 641 SER B C 1
ATOM 11249 O O . SER B 1 641 ? -5.244 22.3 3.331 1 95.19 641 SER B O 1
ATOM 11251 N N . ALA B 1 642 ? -4.912 21.903 5.49 1 94.77 642 ALA B N 1
ATOM 11252 C CA . ALA B 1 642 ? -6.03 20.964 5.54 1 94.77 642 ALA B CA 1
ATOM 11253 C C . ALA B 1 642 ? -7.354 21.672 5.268 1 94.77 642 ALA B C 1
ATOM 11255 O O . ALA B 1 642 ? -8.197 21.162 4.528 1 94.77 642 ALA B O 1
ATOM 11256 N N . ARG B 1 643 ? -7.538 22.821 5.783 1 92.64 643 ARG B N 1
ATOM 11257 C CA . ARG B 1 643 ? -8.769 23.582 5.596 1 92.64 643 ARG B CA 1
ATOM 11258 C C . ARG B 1 643 ? -8.93 24.016 4.143 1 92.64 643 ARG B C 1
ATOM 11260 O O . ARG B 1 643 ? -10.023 23.923 3.58 1 92.64 643 ARG B O 1
ATOM 11267 N N . MET B 1 644 ? -7.869 24.454 3.583 1 95.93 644 MET B N 1
ATOM 11268 C CA . MET B 1 644 ? -7.922 24.877 2.187 1 95.93 644 MET B CA 1
ATOM 11269 C C . MET B 1 644 ? -8.223 23.694 1.272 1 95.93 644 MET B C 1
ATOM 11271 O O . MET B 1 644 ? -8.994 23.822 0.318 1 95.93 644 MET B O 1
ATOM 11275 N N . ALA B 1 645 ? -7.571 22.63 1.625 1 96.57 645 ALA B N 1
ATOM 11276 C CA . ALA B 1 645 ? -7.82 21.44 0.816 1 96.57 645 ALA B CA 1
ATOM 11277 C C . ALA B 1 645 ? -9.283 21.014 0.902 1 96.57 645 ALA B C 1
ATOM 11279 O O . ALA B 1 645 ? -9.88 20.614 -0.1 1 96.57 645 ALA B O 1
ATOM 11280 N N . LEU B 1 646 ? -9.823 21.125 2.056 1 93.82 646 LEU B N 1
ATOM 11281 C CA . LEU B 1 646 ? -11.221 20.746 2.223 1 93.82 646 LEU B CA 1
ATOM 11282 C C . LEU B 1 646 ? -12.132 21.653 1.402 1 93.82 646 LEU B C 1
ATOM 11284 O O . LEU B 1 646 ? -13.1 21.184 0.797 1 93.82 646 LEU B O 1
ATOM 11288 N N . LEU B 1 647 ? -11.884 22.894 1.432 1 95.06 647 LEU B N 1
ATOM 11289 C CA . LEU B 1 647 ? -12.708 23.841 0.69 1 95.06 647 LEU B CA 1
ATOM 11290 C C . LEU B 1 647 ? -12.694 23.523 -0.801 1 95.06 647 LEU B C 1
ATOM 11292 O O . LEU B 1 647 ? -13.741 23.527 -1.452 1 95.06 647 LEU B O 1
ATOM 11296 N N . LEU B 1 648 ? -11.533 23.224 -1.286 1 96.95 648 LEU B N 1
ATOM 11297 C CA . LEU B 1 648 ? -11.449 22.881 -2.701 1 96.95 648 LEU B CA 1
ATOM 11298 C C . LEU B 1 648 ? -12.172 21.569 -2.986 1 96.95 648 LEU B C 1
ATOM 11300 O O . LEU B 1 648 ? -12.914 21.464 -3.966 1 96.95 648 LEU B O 1
ATOM 11304 N N . VAL B 1 649 ? -11.96 20.609 -2.138 1 95.16 649 VAL B N 1
ATOM 11305 C CA . VAL B 1 649 ? -12.58 19.303 -2.333 1 95.16 649 VAL B CA 1
ATOM 11306 C C . VAL B 1 649 ? -14.099 19.436 -2.27 1 95.16 649 VAL B C 1
ATOM 11308 O O . VAL B 1 649 ? -14.816 18.826 -3.067 1 95.16 649 VAL B O 1
ATOM 11311 N N . THR B 1 650 ? -14.572 20.228 -1.334 1 91.74 650 THR B N 1
ATOM 11312 C CA . THR B 1 650 ? -16.01 20.444 -1.221 1 91.74 650 THR B CA 1
ATOM 11313 C C . THR B 1 650 ? -16.56 21.095 -2.487 1 91.74 650 THR B C 1
ATOM 11315 O O . THR B 1 650 ? -17.606 20.688 -2.997 1 91.74 650 THR B O 1
ATOM 11318 N N . ALA B 1 651 ? -15.879 22.045 -2.962 1 94.42 651 ALA B N 1
ATOM 11319 C CA . ALA B 1 651 ? -16.302 22.704 -4.195 1 94.42 651 ALA B CA 1
ATOM 11320 C C . ALA B 1 651 ? -16.3 21.728 -5.367 1 94.42 651 ALA B C 1
ATOM 11322 O O . ALA B 1 651 ? -17.206 21.75 -6.204 1 94.42 651 ALA B O 1
ATOM 11323 N N . LEU B 1 652 ? -15.348 20.856 -5.408 1 94.59 652 LEU B N 1
ATOM 11324 C CA . LEU B 1 652 ? -15.241 19.896 -6.502 1 94.59 652 LEU B CA 1
ATOM 11325 C C . LEU B 1 652 ? -16.325 18.829 -6.397 1 94.59 652 LEU B C 1
ATOM 11327 O O . LEU B 1 652 ? -16.892 18.412 -7.409 1 94.59 652 LEU B O 1
ATOM 11331 N N . VAL B 1 653 ? -16.595 18.409 -5.239 1 89.77 653 VAL B N 1
ATOM 11332 C CA . VAL B 1 653 ? -17.575 17.348 -5.03 1 89.77 653 VAL B CA 1
ATOM 11333 C C . VAL B 1 653 ? -18.964 17.842 -5.426 1 89.77 653 VAL B C 1
ATOM 11335 O O . VAL B 1 653 ? -19.756 17.092 -6.002 1 89.77 653 VAL B O 1
ATOM 11338 N N . PHE B 1 654 ? -19.248 19.187 -5.243 1 89.76 654 PHE B N 1
ATOM 11339 C CA . PHE B 1 654 ? -20.594 19.699 -5.472 1 89.76 654 PHE B CA 1
ATOM 11340 C C . PHE B 1 654 ? -20.652 20.51 -6.761 1 89.76 654 PHE B C 1
ATOM 11342 O O . PHE B 1 654 ? -21.682 21.11 -7.076 1 89.76 654 PHE B O 1
ATOM 11349 N N . CYS B 1 655 ? -19.631 20.52 -7.508 1 92.5 655 CYS B N 1
ATOM 11350 C CA . CYS B 1 655 ? -19.554 21.385 -8.68 1 92.5 655 CYS B CA 1
ATOM 11351 C C . CYS B 1 655 ? -20.606 20.998 -9.713 1 92.5 655 CYS B C 1
ATOM 11353 O O . CYS B 1 655 ? -21.192 21.866 -10.363 1 92.5 655 CYS B O 1
ATOM 11355 N N . SER B 1 656 ? -20.869 19.646 -9.827 1 90.57 656 SER B N 1
ATOM 11356 C CA . SER B 1 656 ? -21.841 19.208 -10.824 1 90.57 656 SER B CA 1
ATOM 11357 C C . SER B 1 656 ? -23.258 19.232 -10.261 1 90.57 656 SER B C 1
ATOM 11359 O O . SER B 1 656 ? -24.231 19.267 -11.017 1 90.57 656 SER B O 1
ATOM 11361 N N . LEU B 1 657 ? -23.383 19.216 -8.941 1 87.73 657 LEU B N 1
ATOM 11362 C CA . LEU B 1 657 ? -24.693 19.219 -8.299 1 87.73 657 LEU B CA 1
ATOM 11363 C C . LEU B 1 657 ? -25.239 20.638 -8.183 1 87.73 657 LEU B C 1
ATOM 11365 O O . LEU B 1 657 ? -26.421 20.876 -8.439 1 87.73 657 LEU B O 1
ATOM 11369 N N . SER B 1 658 ? -24.422 21.545 -7.788 1 89.55 658 SER B N 1
ATOM 11370 C CA . SER B 1 658 ? -24.739 22.965 -7.676 1 89.55 658 SER B CA 1
ATOM 11371 C C . SER B 1 658 ? -23.594 23.831 -8.19 1 89.55 658 SER B C 1
ATOM 11373 O O . SER B 1 658 ? -22.758 24.291 -7.41 1 89.55 658 SER B O 1
ATOM 11375 N N . PRO B 1 659 ? -23.622 24.156 -9.442 1 90.71 659 PRO B N 1
ATOM 11376 C CA . PRO B 1 659 ? -22.5 24.866 -10.061 1 90.71 659 PRO B CA 1
ATOM 11377 C C . PRO B 1 659 ? -22.217 26.213 -9.4 1 90.71 659 PRO B C 1
ATOM 11379 O O . PRO B 1 659 ? -21.108 26.741 -9.516 1 90.71 659 PRO B O 1
ATOM 11382 N N . LEU B 1 660 ? -23.118 26.809 -8.641 1 90.6 660 LEU B N 1
ATOM 11383 C CA . LEU B 1 660 ? -22.92 28.092 -7.976 1 90.6 660 LEU B CA 1
ATOM 11384 C C . LEU B 1 660 ? -21.823 27.995 -6.922 1 90.6 660 LEU B C 1
ATOM 11386 O O . LEU B 1 660 ? -21.233 29.008 -6.538 1 90.6 660 LEU B O 1
ATOM 11390 N N . ILE B 1 661 ? -21.569 26.83 -6.483 1 92.68 661 ILE B N 1
ATOM 11391 C CA . ILE B 1 661 ? -20.571 26.628 -5.438 1 92.68 661 ILE B CA 1
ATOM 11392 C C . ILE B 1 661 ? -19.184 26.973 -5.976 1 92.68 661 ILE B C 1
ATOM 11394 O O . ILE B 1 661 ? -18.313 27.418 -5.224 1 92.68 661 ILE B O 1
ATOM 11398 N N . CYS B 1 662 ? -18.957 26.834 -7.273 1 94.89 662 CYS B N 1
ATOM 11399 C CA . CYS B 1 662 ? -17.663 27.136 -7.876 1 94.89 662 CYS B CA 1
ATOM 11400 C C . CYS B 1 662 ? -17.383 28.634 -7.845 1 94.89 662 CYS B C 1
ATOM 11402 O O . CYS B 1 662 ? -16.245 29.052 -7.623 1 94.89 662 CYS B O 1
ATOM 11404 N N . LEU B 1 663 ? -18.426 29.409 -7.982 1 92.97 663 LEU B N 1
ATOM 11405 C CA . LEU B 1 663 ? -18.246 30.855 -7.912 1 92.97 663 LEU B CA 1
ATOM 11406 C C . LEU B 1 663 ? -17.917 31.294 -6.489 1 92.97 663 LEU B C 1
ATOM 11408 O O . LEU B 1 663 ? -17.041 32.137 -6.282 1 92.97 663 LEU B O 1
ATOM 11412 N N . LEU B 1 664 ? -18.623 30.712 -5.582 1 93.96 664 LEU B N 1
ATOM 11413 C CA . LEU B 1 664 ? -18.326 31.01 -4.185 1 93.96 664 LEU B CA 1
ATOM 11414 C C . LEU B 1 664 ? -16.927 30.53 -3.812 1 93.96 664 LEU B C 1
ATOM 11416 O O . LEU B 1 664 ? -16.245 31.161 -3.003 1 93.96 664 LEU B O 1
ATOM 11420 N N . GLY B 1 665 ? -16.539 29.446 -4.429 1 95.22 665 GLY B N 1
ATOM 11421 C CA . GLY B 1 665 ? -15.189 28.95 -4.212 1 95.22 665 GLY B CA 1
ATOM 11422 C C . GLY B 1 665 ? -14.118 29.878 -4.753 1 95.22 665 GLY B C 1
ATOM 11423 O O . GLY B 1 665 ? -13.085 30.083 -4.112 1 95.22 665 GLY B O 1
ATOM 11424 N N . VAL B 1 666 ? -14.342 30.479 -5.891 1 96.05 666 VAL B N 1
ATOM 11425 C CA . VAL B 1 666 ? -13.391 31.407 -6.493 1 96.05 666 VAL B CA 1
ATOM 11426 C C . VAL B 1 666 ? -13.182 32.604 -5.568 1 96.05 666 VAL B C 1
ATOM 11428 O O . VAL B 1 666 ? -12.045 33.01 -5.315 1 96.05 666 VAL B O 1
ATOM 11431 N N . VAL B 1 667 ? -14.225 33.067 -4.99 1 94.94 667 VAL B N 1
ATOM 11432 C CA . VAL B 1 667 ? -14.124 34.199 -4.075 1 94.94 667 VAL B CA 1
ATOM 11433 C C . VAL B 1 667 ? -13.369 33.779 -2.815 1 94.94 667 VAL B C 1
ATOM 11435 O O . VAL B 1 667 ? -12.528 34.526 -2.309 1 94.94 667 VAL B O 1
ATOM 11438 N N . THR B 1 668 ? -13.688 32.641 -2.406 1 96.33 668 THR B N 1
ATOM 11439 C CA . THR B 1 668 ? -13.048 32.137 -1.196 1 96.33 668 THR B CA 1
ATOM 11440 C C . THR B 1 668 ? -11.537 32.043 -1.382 1 96.33 668 THR B C 1
ATOM 11442 O O . THR B 1 668 ? -10.771 32.471 -0.516 1 96.33 668 THR B O 1
ATOM 11445 N N . PHE B 1 669 ? -11.076 31.553 -2.484 1 97.64 669 PHE B N 1
ATOM 11446 C CA . PHE B 1 669 ? -9.644 31.35 -2.669 1 97.64 669 PHE B CA 1
ATOM 11447 C C . PHE B 1 669 ? -8.957 32.656 -3.053 1 97.64 669 PHE B C 1
ATOM 11449 O O . PHE B 1 669 ? -7.746 32.801 -2.876 1 97.64 669 PHE B O 1
ATOM 11456 N N . LEU B 1 670 ? -9.752 33.598 -3.528 1 96.05 670 LEU B N 1
ATOM 11457 C CA . LEU B 1 670 ? -9.203 34.941 -3.683 1 96.05 670 LEU B CA 1
ATOM 11458 C C . LEU B 1 670 ? -8.896 35.562 -2.324 1 96.05 670 LEU B C 1
ATOM 11460 O O . LEU B 1 670 ? -7.846 36.184 -2.144 1 96.05 670 LEU B O 1
ATOM 11464 N N . ILE B 1 671 ? -9.786 35.327 -1.408 1 95.92 671 ILE B N 1
ATOM 11465 C CA . ILE B 1 671 ? -9.586 35.829 -0.053 1 95.92 671 ILE B CA 1
ATOM 11466 C C . ILE B 1 671 ? -8.431 35.081 0.609 1 95.92 671 ILE B C 1
ATOM 11468 O O . ILE B 1 671 ? -7.626 35.679 1.327 1 95.92 671 ILE B O 1
ATOM 11472 N N . CYS B 1 672 ? -8.307 33.8 0.31 1 96.12 672 CYS B N 1
ATOM 11473 C CA . CYS B 1 672 ? -7.193 33.019 0.834 1 96.12 672 CYS B CA 1
ATOM 11474 C C . CYS B 1 672 ? -5.862 33.556 0.322 1 96.12 672 CYS B C 1
ATOM 11476 O O . CYS B 1 672 ? -4.914 33.714 1.093 1 96.12 672 CYS B O 1
ATOM 11478 N N . ARG B 1 673 ? -5.837 33.85 -0.941 1 96.62 673 ARG B N 1
ATOM 11479 C CA . ARG B 1 673 ? -4.614 34.365 -1.547 1 96.62 673 ARG B CA 1
ATOM 11480 C C . ARG B 1 673 ? -4.213 35.698 -0.924 1 96.62 673 ARG B C 1
ATOM 11482 O O . ARG B 1 673 ? -3.034 35.931 -0.65 1 96.62 673 ARG B O 1
ATOM 11489 N N . ALA B 1 674 ? -5.136 36.504 -0.64 1 95.01 674 ALA B N 1
ATOM 11490 C CA . ALA B 1 674 ? -4.86 37.811 -0.048 1 95.01 674 ALA B CA 1
ATOM 11491 C C . ALA B 1 674 ? -4.439 37.673 1.412 1 95.01 674 ALA B C 1
ATOM 11493 O O . ALA B 1 674 ? -3.456 38.282 1.841 1 95.01 674 ALA B O 1
ATOM 11494 N N . THR B 1 675 ? -5.119 36.859 2.1 1 94.93 675 THR B N 1
ATOM 11495 C CA . THR B 1 675 ? -4.879 36.707 3.531 1 94.93 675 THR B CA 1
ATOM 11496 C C . THR B 1 675 ? -3.524 36.052 3.785 1 94.93 675 THR B C 1
ATOM 11498 O O . THR B 1 675 ? -2.709 36.576 4.547 1 94.93 675 THR B O 1
ATOM 11501 N N . TYR B 1 676 ? -3.198 35.029 3.111 1 94.98 676 TYR B N 1
ATOM 11502 C CA . TYR B 1 676 ? -1.976 34.287 3.397 1 94.98 676 TYR B CA 1
ATOM 11503 C C . TYR B 1 676 ? -0.776 34.927 2.71 1 94.98 676 TYR B C 1
ATOM 11505 O O . TYR B 1 676 ? 0.359 34.789 3.172 1 94.98 676 TYR B O 1
ATOM 11513 N N . GLY B 1 677 ? -1.036 35.614 1.628 1 93.4 677 GLY B N 1
ATOM 11514 C CA . GLY B 1 677 ? 0.041 36.412 1.062 1 93.4 677 GLY B CA 1
ATOM 11515 C C . GLY B 1 677 ? 0.526 37.506 1.994 1 93.4 677 GLY B C 1
ATOM 11516 O O . GLY B 1 677 ? 1.715 37.833 2.01 1 93.4 677 GLY B O 1
ATOM 11517 N N . TYR B 1 678 ? -0.358 37.94 2.834 1 93.79 678 TYR B N 1
ATOM 11518 C CA . TYR B 1 678 ? -0.025 38.981 3.799 1 93.79 678 TYR B CA 1
ATOM 11519 C C . TYR B 1 678 ? 0.548 38.378 5.076 1 93.79 678 TYR B C 1
ATOM 11521 O O . TYR B 1 678 ? 1.625 38.775 5.529 1 93.79 678 TYR B O 1
ATOM 11529 N N . LEU B 1 679 ? -0.055 37.412 5.572 1 93.32 679 LEU B N 1
ATOM 11530 C CA . LEU B 1 679 ? 0.302 36.869 6.878 1 93.32 679 LEU B CA 1
ATOM 11531 C C . LEU B 1 679 ? 1.663 36.181 6.828 1 93.32 679 LEU B C 1
ATOM 11533 O O . LEU B 1 679 ? 2.507 36.402 7.699 1 93.32 679 LEU B O 1
ATOM 11537 N N . LEU B 1 680 ? 1.95 35.408 5.807 1 92.66 680 LEU B N 1
ATOM 11538 C CA . LEU B 1 680 ? 3.151 34.581 5.762 1 92.66 680 LEU B CA 1
ATOM 11539 C C . LEU B 1 680 ? 4.378 35.422 5.424 1 92.66 680 LEU B C 1
ATOM 11541 O O . LEU B 1 680 ? 5.49 35.107 5.855 1 92.66 680 LEU B O 1
ATOM 11545 N N . VAL B 1 681 ? 4.19 36.501 4.722 1 92.43 681 VAL B N 1
ATOM 11546 C CA . VAL B 1 681 ? 5.334 37.285 4.267 1 92.43 681 VAL B CA 1
ATOM 11547 C C . VAL B 1 681 ? 5.593 38.433 5.239 1 92.43 681 VAL B C 1
ATOM 11549 O O . VAL B 1 681 ? 6.733 38.66 5.653 1 92.43 681 VAL B O 1
ATOM 11552 N N . TYR B 1 682 ? 4.544 39.019 5.783 1 91.57 682 TYR B N 1
ATOM 11553 C CA . TYR B 1 682 ? 4.768 40.301 6.442 1 91.57 682 TYR B CA 1
ATOM 11554 C C . TYR B 1 682 ? 4.514 40.195 7.941 1 91.57 682 TYR B C 1
ATOM 11556 O O . TYR B 1 682 ? 5.073 40.964 8.727 1 91.57 682 TYR B O 1
ATOM 11564 N N . SER B 1 683 ? 3.775 39.285 8.311 1 90.2 683 SER B N 1
ATOM 11565 C CA . SER B 1 683 ? 3.326 39.35 9.698 1 90.2 683 SER B CA 1
ATOM 11566 C C . SER B 1 683 ? 3.872 38.181 10.511 1 90.2 683 SER B C 1
ATOM 11568 O O . SER B 1 683 ? 4.458 38.38 11.577 1 90.2 683 SER B O 1
ATOM 11570 N N . GLU B 1 684 ? 3.783 36.959 10.07 1 89.77 684 GLU B N 1
ATOM 11571 C CA . GLU B 1 684 ? 4.122 35.774 10.854 1 89.77 684 GLU B CA 1
ATOM 11572 C C . GLU B 1 684 ? 5.618 35.48 10.79 1 89.77 684 GLU B C 1
ATOM 11574 O O . GLU B 1 684 ? 6.27 35.764 9.782 1 89.77 684 GLU B O 1
ATOM 11579 N N . ILE B 1 685 ? 6.056 34.867 11.888 1 86.86 685 ILE B N 1
ATOM 11580 C CA . ILE B 1 685 ? 7.448 34.431 11.933 1 86.86 685 ILE B CA 1
ATOM 11581 C C . ILE B 1 685 ? 7.648 33.249 10.987 1 86.86 685 ILE B C 1
ATOM 11583 O O . ILE B 1 685 ? 6.769 32.394 10.856 1 86.86 685 ILE B O 1
ATOM 11587 N N . PRO B 1 686 ? 8.776 33.316 10.338 1 83.87 686 PRO B N 1
ATOM 11588 C CA . PRO B 1 686 ? 9.041 32.203 9.423 1 83.87 686 PRO B CA 1
ATOM 11589 C C . PRO B 1 686 ? 9.039 30.848 10.127 1 83.87 686 PRO B C 1
ATOM 11591 O O . PRO B 1 686 ? 9.674 30.69 11.172 1 83.87 686 PRO B O 1
ATOM 11594 N N . LYS B 1 687 ? 8.295 30.011 9.667 1 84.88 687 LYS B N 1
ATOM 11595 C CA . LYS B 1 687 ? 8.177 28.649 10.179 1 84.88 687 LYS B CA 1
ATOM 11596 C C . LYS B 1 687 ? 9.22 27.731 9.548 1 84.88 687 LYS B C 1
ATOM 11598 O O . LYS B 1 687 ? 9.758 28.036 8.481 1 84.88 687 LYS B O 1
ATOM 11603 N N . PRO B 1 688 ? 9.55 26.671 10.255 1 82.76 688 PRO B N 1
ATOM 11604 C CA . PRO B 1 688 ? 10.513 25.74 9.663 1 82.76 688 PRO B CA 1
ATOM 11605 C C . PRO B 1 688 ? 10.035 25.164 8.333 1 82.76 688 PRO B C 1
ATOM 11607 O O . PRO B 1 688 ? 8.851 24.855 8.179 1 82.76 688 PRO B O 1
ATOM 11610 N N . ASP B 1 689 ? 10.936 25.128 7.422 1 87.91 689 ASP B N 1
ATOM 11611 C CA . ASP B 1 689 ? 10.627 24.774 6.04 1 87.91 689 ASP B CA 1
ATOM 11612 C C . ASP B 1 689 ? 10.88 23.291 5.783 1 87.91 689 ASP B C 1
ATOM 11614 O O . ASP B 1 689 ? 11.969 22.784 6.059 1 87.91 689 ASP B O 1
ATOM 11618 N N . THR B 1 690 ? 9.961 22.528 5.412 1 88.48 690 THR B N 1
ATOM 11619 C CA . THR B 1 690 ? 10.105 21.116 5.075 1 88.48 690 THR B CA 1
ATOM 11620 C C . THR B 1 690 ? 10.423 20.944 3.592 1 88.48 690 THR B C 1
ATOM 11622 O O . THR B 1 690 ? 10.645 19.824 3.125 1 88.48 690 THR B O 1
ATOM 11625 N N . GLY B 1 691 ? 10.422 22.001 2.845 1 90.29 691 GLY B N 1
ATOM 11626 C CA . GLY B 1 691 ? 10.705 21.932 1.42 1 90.29 691 GLY B CA 1
ATOM 11627 C C . GLY B 1 691 ? 9.495 21.545 0.59 1 90.29 691 GLY B C 1
ATOM 11628 O O . GLY B 1 691 ? 9.63 20.883 -0.441 1 90.29 691 GLY B O 1
ATOM 11629 N N . GLY B 1 692 ? 8.312 21.756 1.052 1 92.98 692 GLY B N 1
ATOM 11630 C CA . GLY B 1 692 ? 7.116 21.568 0.246 1 92.98 692 GLY B CA 1
ATOM 11631 C C . GLY B 1 692 ? 6.411 20.254 0.522 1 92.98 692 GLY B C 1
ATOM 11632 O O . GLY B 1 692 ? 5.642 19.769 -0.31 1 92.98 692 GLY B O 1
ATOM 11633 N N . GLU B 1 693 ? 6.607 19.613 1.626 1 92.88 693 GLU B N 1
ATOM 11634 C CA . GLU B 1 693 ? 5.924 18.361 1.938 1 92.88 693 GLU B CA 1
ATOM 11635 C C . GLU B 1 693 ? 4.433 18.588 2.168 1 92.88 693 GLU B C 1
ATOM 11637 O O . GLU B 1 693 ? 3.614 17.713 1.877 1 92.88 693 GLU B O 1
ATOM 11642 N N . PHE B 1 694 ? 4.066 19.751 2.69 1 95.74 694 PHE B N 1
ATOM 11643 C CA . PHE B 1 694 ? 2.662 20.077 2.909 1 95.74 694 PHE B CA 1
ATOM 11644 C C . PHE B 1 694 ? 1.913 20.16 1.584 1 95.74 694 PHE B C 1
ATOM 11646 O O . PHE B 1 694 ? 0.761 19.732 1.488 1 95.74 694 PHE B O 1
ATOM 11653 N N . TRP B 1 695 ? 2.637 20.665 0.637 1 96.25 695 TRP B N 1
ATOM 11654 C CA . TRP B 1 695 ? 2.084 20.79 -0.707 1 96.25 695 TRP B CA 1
ATOM 11655 C C . TRP B 1 695 ? 1.734 19.421 -1.282 1 96.25 695 TRP B C 1
ATOM 11657 O O . TRP B 1 695 ? 0.64 19.227 -1.817 1 96.25 695 TRP B O 1
ATOM 11667 N N . CYS B 1 696 ? 2.65 18.511 -1.126 1 94.93 696 CYS B N 1
ATOM 11668 C CA . CYS B 1 696 ? 2.439 17.172 -1.664 1 94.93 696 CYS B CA 1
ATOM 11669 C C . CYS B 1 696 ? 1.266 16.486 -0.974 1 94.93 696 CYS B C 1
ATOM 11671 O O . CYS B 1 696 ? 0.472 15.803 -1.624 1 94.93 696 CYS B O 1
ATOM 11673 N N . ALA B 1 697 ? 1.19 16.698 0.256 1 94.94 697 ALA B N 1
ATOM 11674 C CA . ALA B 1 697 ? 0.057 16.133 0.985 1 94.94 697 ALA B CA 1
ATOM 11675 C C . ALA B 1 697 ? -1.256 16.766 0.534 1 94.94 697 ALA B C 1
ATOM 11677 O O . ALA B 1 697 ? -2.276 16.081 0.423 1 94.94 697 ALA B O 1
ATOM 11678 N N . GLN B 1 698 ? -1.272 18.015 0.257 1 96.67 698 GLN B N 1
ATOM 11679 C CA . GLN B 1 698 ? -2.471 18.713 -0.195 1 96.67 698 GLN B CA 1
ATOM 11680 C C . GLN B 1 698 ? -2.931 18.193 -1.554 1 96.67 698 GLN B C 1
ATOM 11682 O O . GLN B 1 698 ? -4.125 17.97 -1.767 1 96.67 698 GLN B O 1
ATOM 11687 N N . LEU B 1 699 ? -1.988 18.064 -2.383 1 96.78 699 LEU B N 1
ATOM 11688 C CA . LEU B 1 699 ? -2.342 17.564 -3.707 1 96.78 699 LEU B CA 1
ATOM 11689 C C . LEU B 1 699 ? -2.904 16.149 -3.622 1 96.78 699 LEU B C 1
ATOM 11691 O O . LEU B 1 699 ? -3.812 15.79 -4.375 1 96.78 699 LEU B O 1
ATOM 11695 N N . ASP B 1 700 ? -2.34 15.397 -2.726 1 94.04 700 ASP B N 1
ATOM 11696 C CA . ASP B 1 700 ? -2.879 14.059 -2.506 1 94.04 700 ASP B CA 1
ATOM 11697 C C . ASP B 1 700 ? -4.318 14.123 -1.998 1 94.04 700 ASP B C 1
ATOM 11699 O O . ASP B 1 700 ? -5.163 13.324 -2.407 1 94.04 700 ASP B O 1
ATOM 11703 N N . HIS B 1 701 ? -4.523 15.075 -1.125 1 95.63 701 HIS B N 1
ATOM 11704 C CA . HIS B 1 701 ? -5.877 15.262 -0.617 1 95.63 701 HIS B CA 1
ATOM 11705 C C . HIS B 1 701 ? -6.845 15.61 -1.743 1 95.63 701 HIS B C 1
ATOM 11707 O O . HIS B 1 701 ? -7.964 15.094 -1.787 1 95.63 701 HIS B O 1
ATOM 11713 N N . VAL B 1 702 ? -6.453 16.425 -2.616 1 96.31 702 VAL B N 1
ATOM 11714 C CA . VAL B 1 702 ? -7.297 16.855 -3.726 1 96.31 702 VAL B CA 1
ATOM 11715 C C . VAL B 1 702 ? -7.607 15.664 -4.63 1 96.31 702 VAL B C 1
ATOM 11717 O O . VAL B 1 702 ? -8.753 15.474 -5.046 1 96.31 702 VAL B O 1
ATOM 11720 N N . GLN B 1 703 ? -6.636 14.91 -4.868 1 95 703 GLN B N 1
ATOM 11721 C CA . GLN B 1 703 ? -6.85 13.749 -5.725 1 95 703 GLN B CA 1
ATOM 11722 C C . GLN B 1 703 ? -7.771 12.733 -5.056 1 95 703 GLN B C 1
ATOM 11724 O O . GLN B 1 703 ? -8.646 12.157 -5.706 1 95 703 GLN B O 1
ATOM 11729 N N . LYS B 1 704 ? -7.603 12.52 -3.808 1 91.04 704 LYS B N 1
ATOM 11730 C CA . LYS B 1 704 ? -8.514 11.635 -3.088 1 91.04 704 LYS B CA 1
ATOM 11731 C C . LYS B 1 704 ? -9.927 12.212 -3.053 1 91.04 704 LYS B C 1
ATOM 11733 O O . LYS B 1 704 ? -10.908 11.466 -3.064 1 91.04 704 LYS B O 1
ATOM 11738 N N . GLY B 1 705 ? -9.948 13.522 -2.937 1 91.34 705 GLY B N 1
ATOM 11739 C CA . GLY B 1 705 ? -11.242 14.18 -3.02 1 91.34 705 GLY B CA 1
ATOM 11740 C C . GLY B 1 705 ? -11.933 13.973 -4.355 1 91.34 705 GLY B C 1
ATOM 11741 O O . GLY B 1 705 ? -13.156 13.835 -4.412 1 91.34 705 GLY B O 1
ATOM 11742 N N . LEU B 1 706 ? -11.168 13.918 -5.382 1 95.08 706 LEU B N 1
ATOM 11743 C CA . LEU B 1 706 ? -11.724 13.68 -6.709 1 95.08 706 LEU B CA 1
ATOM 11744 C C . LEU B 1 706 ? -12.325 12.282 -6.805 1 95.08 706 LEU B C 1
ATOM 11746 O O . LEU B 1 706 ? -13.314 12.073 -7.511 1 95.08 706 LEU B O 1
ATOM 11750 N N . PHE B 1 707 ? -11.734 11.317 -6.076 1 89.87 707 PHE B N 1
ATOM 11751 C CA . PHE B 1 707 ? -12.309 9.978 -6.042 1 89.87 707 PHE B CA 1
ATOM 11752 C C . PHE B 1 707 ? -13.682 9.996 -5.38 1 89.87 707 PHE B C 1
ATOM 11754 O O . PHE B 1 707 ? -14.599 9.301 -5.823 1 89.87 707 PHE B O 1
ATOM 11761 N N . ILE B 1 708 ? -13.788 10.805 -4.383 1 85.03 708 ILE B N 1
ATOM 11762 C CA . ILE B 1 708 ? -15.071 10.939 -3.701 1 85.03 708 ILE B CA 1
ATOM 11763 C C . ILE B 1 708 ? -16.099 11.549 -4.651 1 85.03 708 ILE B C 1
ATOM 11765 O O . ILE B 1 708 ? -17.257 11.125 -4.677 1 85.03 708 ILE B O 1
ATOM 11769 N N . TYR B 1 709 ? -15.761 12.496 -5.477 1 90.85 709 TYR B N 1
ATOM 11770 C CA . TYR B 1 709 ? -16.631 13.118 -6.469 1 90.85 709 TYR B CA 1
ATOM 11771 C C . TYR B 1 709 ? -17.144 12.087 -7.467 1 90.85 709 TYR B C 1
ATOM 11773 O O . TYR B 1 709 ? -18.345 12.023 -7.741 1 90.85 709 TYR B O 1
ATOM 11781 N N . VAL B 1 710 ? -16.22 11.287 -7.98 1 90.83 710 VAL B N 1
ATOM 11782 C CA . VAL B 1 710 ? -16.593 10.319 -9.006 1 90.83 710 VAL B CA 1
ATOM 11783 C C . VAL B 1 710 ? -17.526 9.267 -8.411 1 90.83 710 VAL B C 1
ATOM 11785 O O . VAL B 1 710 ? -18.524 8.892 -9.03 1 90.83 710 VAL B O 1
ATOM 11788 N N . LEU B 1 711 ? -17.171 8.838 -7.193 1 81.72 711 LEU B N 1
ATOM 11789 C CA . LEU B 1 711 ? -18.012 7.841 -6.541 1 81.72 711 LEU B CA 1
ATOM 11790 C C . LEU B 1 711 ? -19.401 8.403 -6.257 1 81.72 711 LEU B C 1
ATOM 11792 O O . LEU B 1 711 ? -20.404 7.704 -6.422 1 81.72 711 LEU B O 1
ATOM 11796 N N . LEU B 1 712 ? -19.449 9.63 -5.862 1 82.64 712 LEU B N 1
ATOM 11797 C CA . LEU B 1 712 ? -20.724 10.28 -5.581 1 82.64 712 LEU B CA 1
ATOM 11798 C C . LEU B 1 712 ? -21.541 10.449 -6.857 1 82.64 712 LEU B C 1
ATOM 11800 O O . LEU B 1 712 ? -22.742 10.169 -6.872 1 82.64 712 LEU B O 1
ATOM 11804 N N . MET B 1 713 ? -20.97 10.9 -7.877 1 88.73 713 MET B N 1
ATOM 11805 C CA . MET B 1 713 ? -21.681 11.118 -9.134 1 88.73 713 MET B CA 1
ATOM 11806 C C . MET B 1 713 ? -22.147 9.795 -9.733 1 88.73 713 MET B C 1
ATOM 11808 O O . MET B 1 713 ? -23.213 9.728 -10.346 1 88.73 713 MET B O 1
ATOM 11812 N N . MET B 1 714 ? -21.308 8.796 -9.571 1 82.48 714 MET B N 1
ATOM 11813 C CA . MET B 1 714 ? -21.742 7.474 -10.013 1 82.48 714 MET B CA 1
ATOM 11814 C C . MET B 1 714 ? -23.002 7.039 -9.272 1 82.48 714 MET B C 1
ATOM 11816 O O . MET B 1 714 ? -23.929 6.5 -9.879 1 82.48 714 MET B O 1
ATOM 11820 N N . GLY B 1 715 ? -23.003 7.306 -7.993 1 75.81 715 GLY B N 1
ATOM 11821 C CA . GLY B 1 715 ? -24.168 6.966 -7.19 1 75.81 715 GLY B CA 1
ATOM 11822 C C . GLY B 1 715 ? -25.402 7.766 -7.561 1 75.81 715 GLY B C 1
ATOM 11823 O O . GLY B 1 715 ? -26.498 7.213 -7.667 1 75.81 715 GLY B O 1
ATOM 11824 N N . VAL B 1 716 ? -25.323 9.034 -7.833 1 82.78 716 VAL B N 1
ATOM 11825 C CA . VAL B 1 716 ? -26.434 9.91 -8.189 1 82.78 716 VAL B CA 1
ATOM 11826 C C . VAL B 1 716 ? -26.981 9.52 -9.56 1 82.78 716 VAL B C 1
ATOM 11828 O O . VAL B 1 716 ? -28.197 9.468 -9.758 1 82.78 716 VAL B O 1
ATOM 11831 N N . LEU B 1 717 ? -26.109 9.273 -10.496 1 85.9 717 LEU B N 1
ATOM 11832 C CA . LEU B 1 717 ? -26.533 8.922 -11.847 1 85.9 717 LEU B CA 1
ATOM 11833 C C . LEU B 1 717 ? -27.151 7.528 -11.878 1 85.9 717 LEU B C 1
ATOM 11835 O O . LEU B 1 717 ? -28.02 7.248 -12.706 1 85.9 717 LEU B O 1
ATOM 11839 N N . LEU B 1 718 ? -26.704 6.723 -10.986 1 75.71 718 LEU B N 1
ATOM 11840 C CA . LEU B 1 718 ? -27.312 5.401 -10.89 1 75.71 718 LEU B CA 1
ATOM 11841 C C . LEU B 1 718 ? -28.753 5.499 -10.402 1 75.71 718 LEU B C 1
ATOM 11843 O O . LEU B 1 718 ? -29.612 4.724 -10.829 1 75.71 718 LEU B O 1
ATOM 11847 N N . ASP B 1 719 ? -29.051 6.444 -9.6 1 73.67 719 ASP B N 1
ATOM 11848 C CA . ASP B 1 719 ? -30.379 6.614 -9.016 1 73.67 719 ASP B CA 1
ATOM 11849 C C . ASP B 1 719 ? -31.301 7.378 -9.963 1 73.67 719 ASP B C 1
ATOM 11851 O O . ASP B 1 719 ? -32.491 7.071 -10.061 1 73.67 719 ASP B O 1
ATOM 11855 N N . ARG B 1 720 ? -30.81 8.242 -10.699 1 80.57 720 ARG B N 1
ATOM 11856 C CA . ARG B 1 720 ? -31.657 9.154 -11.46 1 80.57 720 ARG B CA 1
ATOM 11857 C C . ARG B 1 720 ? -31.748 8.726 -12.921 1 80.57 720 ARG B C 1
ATOM 11859 O O . ARG B 1 720 ? -32.715 9.054 -13.611 1 80.57 720 ARG B O 1
ATOM 11866 N N . ALA B 1 721 ? -30.753 8.044 -13.326 1 80.51 721 ALA B N 1
ATOM 11867 C CA . ALA B 1 721 ? -30.756 7.692 -14.744 1 80.51 721 ALA B CA 1
ATOM 11868 C C . ALA B 1 721 ? -31.57 6.426 -14.993 1 80.51 721 ALA B C 1
ATOM 11870 O O . ALA B 1 721 ? -31.684 5.57 -14.113 1 80.51 721 ALA B O 1
ATOM 11871 N N . ASP B 1 722 ? -32.292 6.386 -16.141 1 73.47 722 ASP B N 1
ATOM 11872 C CA . ASP B 1 722 ? -33.077 5.218 -16.53 1 73.47 722 ASP B CA 1
ATOM 11873 C C . ASP B 1 722 ? -32.187 4.132 -17.13 1 73.47 722 ASP B C 1
ATOM 11875 O O . ASP B 1 722 ? -32.603 2.978 -17.251 1 73.47 722 ASP B O 1
ATOM 11879 N N . SER B 1 723 ? -31.019 4.65 -17.573 1 72.45 723 SER B N 1
ATOM 11880 C CA . SER B 1 723 ? -30.113 3.706 -18.22 1 72.45 723 SER B CA 1
ATOM 11881 C C . SER B 1 723 ? -28.783 3.62 -17.478 1 72.45 723 SER B C 1
ATOM 11883 O O . SER B 1 723 ? -28.448 4.505 -16.688 1 72.45 723 SER B O 1
ATOM 11885 N N . LEU B 1 724 ? -28.055 2.569 -17.602 1 72.78 724 LEU B N 1
ATOM 11886 C CA . LEU B 1 724 ? -26.746 2.394 -16.98 1 72.78 724 LEU B CA 1
ATOM 11887 C C . LEU B 1 724 ? -25.665 3.116 -17.777 1 72.78 724 LEU B C 1
ATOM 11889 O O . LEU B 1 724 ? -24.51 3.178 -17.35 1 72.78 724 LEU B O 1
ATOM 11893 N N . GLY B 1 725 ? -26.028 3.679 -18.843 1 76.76 725 GLY B N 1
ATOM 11894 C CA . GLY B 1 725 ? -25.063 4.385 -19.67 1 76.76 725 GLY B CA 1
ATOM 11895 C C . GLY B 1 725 ? -24.345 5.499 -18.931 1 76.76 725 GLY B C 1
ATOM 11896 O O . GLY B 1 725 ? -23.123 5.46 -18.774 1 76.76 725 GLY B O 1
ATOM 11897 N N . PRO B 1 726 ? -25.124 6.368 -18.353 1 85.54 726 PRO B N 1
ATOM 11898 C CA . PRO B 1 726 ? -24.501 7.513 -17.686 1 85.54 726 PRO B CA 1
ATOM 11899 C C . PRO B 1 726 ? -23.646 7.105 -16.488 1 85.54 726 PRO B C 1
ATOM 11901 O O . PRO B 1 726 ? -22.507 7.559 -16.354 1 85.54 726 PRO B O 1
ATOM 11904 N N . PRO B 1 727 ? -24.072 6.165 -15.627 1 81.84 727 PRO B N 1
ATOM 11905 C CA . PRO B 1 727 ? -23.206 5.763 -14.516 1 81.84 727 PRO B CA 1
ATOM 11906 C C . PRO B 1 727 ? -21.948 5.034 -14.983 1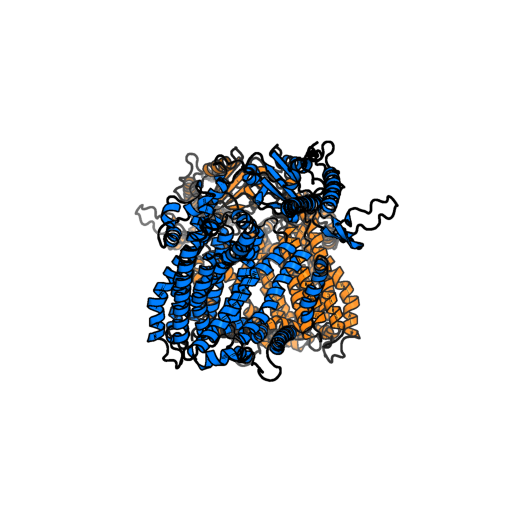 81.84 727 PRO B C 1
ATOM 11908 O O . PRO B 1 727 ? -20.893 5.151 -14.353 1 81.84 727 PRO B O 1
ATOM 11911 N N . LEU B 1 728 ? -21.964 4.38 -16.056 1 78.46 728 LEU B N 1
ATOM 11912 C CA . LEU B 1 728 ? -20.788 3.687 -16.571 1 78.46 728 LEU B CA 1
ATOM 11913 C C . LEU B 1 728 ? -19.78 4.679 -17.143 1 78.46 728 LEU B C 1
ATOM 11915 O O . LEU B 1 728 ? -18.569 4.473 -17.034 1 78.46 728 LEU B O 1
ATOM 11919 N N . ILE B 1 729 ? -20.322 5.609 -17.707 1 85.24 729 ILE B N 1
ATOM 11920 C CA . ILE B 1 729 ? -19.433 6.652 -18.207 1 85.24 729 ILE B CA 1
ATOM 11921 C C . ILE B 1 729 ? -18.727 7.333 -17.037 1 85.24 729 ILE B C 1
ATOM 11923 O O . ILE B 1 729 ? -17.526 7.607 -17.104 1 85.24 729 ILE B O 1
ATOM 11927 N N . ALA B 1 730 ? -19.449 7.452 -16 1 87 730 ALA B N 1
ATOM 11928 C CA . ALA B 1 730 ? -18.85 8.04 -14.804 1 87 730 ALA B CA 1
ATOM 11929 C C . ALA B 1 730 ? -17.824 7.096 -14.184 1 87 730 ALA B C 1
ATOM 11931 O O . ALA B 1 730 ? -16.752 7.53 -13.755 1 87 730 ALA B O 1
ATOM 11932 N N . ALA B 1 731 ? -18.108 5.896 -14.219 1 81.41 731 ALA B N 1
ATOM 11933 C CA . ALA B 1 731 ? -17.186 4.904 -13.672 1 81.41 731 ALA B CA 1
ATOM 11934 C C . ALA B 1 731 ? -15.899 4.841 -14.49 1 81.41 731 ALA B C 1
ATOM 11936 O O . ALA B 1 731 ? -14.812 4.668 -13.935 1 81.41 731 ALA B O 1
ATOM 11937 N N . ALA B 1 732 ? -16.018 4.992 -15.74 1 82.25 732 ALA B N 1
ATOM 11938 C CA . ALA B 1 732 ? -14.841 5.028 -16.604 1 82.25 732 ALA B CA 1
ATOM 11939 C C . ALA B 1 732 ? -13.959 6.23 -16.279 1 82.25 732 ALA B C 1
ATOM 11941 O O . ALA B 1 732 ? -12.731 6.146 -16.36 1 82.25 732 ALA B O 1
ATOM 11942 N N . GLY B 1 733 ? -14.639 7.256 -15.892 1 86.83 733 GLY B N 1
ATOM 11943 C CA . GLY B 1 733 ? -13.874 8.399 -15.418 1 86.83 733 GLY B CA 1
ATOM 11944 C C . GLY B 1 733 ? -13.103 8.113 -14.143 1 86.83 733 GLY B C 1
ATOM 11945 O O . GLY B 1 733 ? -11.984 8.6 -13.966 1 86.83 733 GLY B O 1
ATOM 11946 N N . GLY B 1 734 ? -13.678 7.24 -13.344 1 85.78 734 GLY B N 1
ATOM 11947 C CA . GLY B 1 734 ? -12.997 6.826 -12.128 1 85.78 734 GLY B CA 1
ATOM 11948 C C . GLY B 1 734 ? -11.795 5.938 -12.39 1 85.78 734 GLY B C 1
ATOM 11949 O O . GLY B 1 734 ? -10.753 6.088 -11.748 1 85.78 734 GLY B O 1
ATOM 11950 N N . ILE B 1 735 ? -11.852 5.134 -13.371 1 79.72 735 ILE B N 1
ATOM 11951 C CA . ILE B 1 735 ? -10.746 4.255 -13.737 1 79.72 735 ILE B CA 1
ATOM 11952 C C . ILE B 1 735 ? -9.607 5.08 -14.333 1 79.72 735 ILE B C 1
ATOM 11954 O O . ILE B 1 735 ? -8.436 4.842 -14.03 1 79.72 735 ILE B O 1
ATOM 11958 N N . SER B 1 736 ? -10.025 5.954 -15.12 1 85.34 736 SER B N 1
ATOM 11959 C CA . SER B 1 736 ? -9.014 6.847 -15.676 1 85.34 736 SER B CA 1
ATOM 11960 C C . SER B 1 736 ? -8.321 7.649 -14.58 1 85.34 736 SER B C 1
ATOM 11962 O O . SER B 1 736 ? -7.11 7.869 -14.636 1 85.34 736 SER B O 1
ATOM 11964 N N . LEU B 1 737 ? -9.119 8.041 -13.617 1 91.15 737 LEU B N 1
ATOM 11965 C CA . LEU B 1 737 ? -8.551 8.774 -12.491 1 91.15 737 LEU B CA 1
ATOM 11966 C C . LEU B 1 737 ? -7.564 7.905 -11.718 1 91.15 737 LEU B C 1
ATOM 11968 O O . LEU B 1 737 ? -6.483 8.368 -11.345 1 91.15 737 LEU B O 1
ATOM 11972 N N . LEU B 1 738 ? -7.889 6.728 -11.526 1 84.93 738 LEU B N 1
ATOM 11973 C CA . LEU B 1 738 ? -7.013 5.81 -10.806 1 84.93 738 LEU B CA 1
ATOM 11974 C C . LEU B 1 738 ? -5.709 5.594 -11.568 1 84.93 738 LEU B C 1
ATOM 11976 O O . LEU B 1 738 ? -4.63 5.599 -10.972 1 84.93 738 LEU B O 1
ATOM 11980 N N . GLN B 1 739 ? -5.789 5.472 -12.848 1 81.68 739 GLN B N 1
ATOM 11981 C CA . GLN B 1 739 ? -4.603 5.284 -13.678 1 81.68 739 GLN B CA 1
ATOM 11982 C C . GLN B 1 739 ? -3.699 6.513 -13.632 1 81.68 739 GLN B C 1
ATOM 11984 O O . GLN B 1 739 ? -2.482 6.389 -13.486 1 81.68 739 GLN B O 1
ATOM 11989 N N . ARG B 1 740 ? -4.339 7.53 -13.743 1 86.97 740 ARG B N 1
ATOM 11990 C CA . ARG B 1 740 ? -3.566 8.768 -13.73 1 86.97 740 ARG B CA 1
ATOM 11991 C C . ARG B 1 740 ? -2.95 9.014 -12.356 1 86.97 740 ARG B C 1
ATOM 11993 O O . ARG B 1 740 ? -1.856 9.572 -12.252 1 86.97 740 ARG B O 1
ATOM 12000 N N . TYR B 1 741 ? -3.621 8.591 -11.349 1 89.42 741 TYR B N 1
ATOM 12001 C CA . TYR B 1 741 ? -3.122 8.75 -9.988 1 89.42 741 TYR B CA 1
ATOM 12002 C C . TYR B 1 741 ? -1.906 7.863 -9.745 1 89.42 741 TYR B C 1
ATOM 12004 O O . TYR B 1 741 ? -0.901 8.315 -9.193 1 89.42 741 TYR B O 1
ATOM 12012 N N . LEU B 1 742 ? -1.973 6.71 -10.216 1 83.11 742 LEU B N 1
ATOM 12013 C CA . LEU B 1 742 ? -0.86 5.783 -10.044 1 83.11 742 LEU B CA 1
ATOM 12014 C C . LEU B 1 742 ? 0.349 6.228 -10.861 1 83.11 742 LEU B C 1
ATOM 12016 O O . LEU B 1 742 ? 1.487 6.137 -10.393 1 83.11 742 LEU B O 1
ATOM 12020 N N . ARG B 1 743 ? 0.084 6.695 -12.009 1 83.46 743 ARG B N 1
ATOM 12021 C CA . ARG B 1 743 ? 1.169 7.221 -12.832 1 83.46 743 ARG B CA 1
ATOM 12022 C C . ARG B 1 743 ? 1.785 8.463 -12.197 1 83.46 743 ARG B C 1
ATOM 12024 O O . ARG B 1 743 ? 3 8.663 -12.262 1 83.46 743 ARG B O 1
ATOM 12031 N N . PHE B 1 744 ? 0.887 9.28 -11.634 1 90.79 744 PHE B N 1
ATOM 12032 C CA . PHE B 1 744 ? 1.337 10.481 -10.941 1 90.79 744 PHE B CA 1
ATOM 12033 C C . PHE B 1 744 ? 2.266 10.124 -9.787 1 90.79 744 PHE B C 1
ATOM 12035 O O . PHE B 1 744 ? 3.335 10.72 -9.636 1 90.79 744 PHE B O 1
ATOM 12042 N N . ARG B 1 745 ? 1.983 9.097 -9.1 1 86.42 745 ARG B N 1
ATOM 12043 C CA . ARG B 1 745 ? 2.767 8.707 -7.932 1 86.42 745 ARG B CA 1
ATOM 12044 C C . ARG B 1 745 ? 4.104 8.101 -8.347 1 86.42 745 ARG B C 1
ATOM 12046 O O . ARG B 1 745 ? 5.108 8.265 -7.652 1 86.42 745 ARG B O 1
ATOM 12053 N N . ARG B 1 746 ? 4.149 7.538 -9.463 1 81.91 746 ARG B N 1
ATOM 12054 C CA . ARG B 1 746 ? 5.376 6.903 -9.933 1 81.91 746 ARG B CA 1
ATOM 12055 C C . ARG B 1 746 ? 6.288 7.915 -10.618 1 81.91 746 ARG B C 1
ATOM 12057 O O . ARG B 1 746 ? 7.514 7.811 -10.534 1 81.91 746 ARG B O 1
ATOM 12064 N N . ARG B 1 747 ? 5.664 8.77 -11.249 1 86.6 747 ARG B N 1
ATOM 12065 C CA . ARG B 1 747 ? 6.424 9.734 -12.039 1 86.6 747 ARG B CA 1
ATOM 12066 C C . ARG B 1 747 ? 7.087 10.775 -11.143 1 86.6 747 ARG B C 1
ATOM 12068 O O . ARG B 1 747 ? 8.259 11.107 -11.332 1 86.6 747 ARG B O 1
ATOM 12075 N N . PHE B 1 748 ? 6.326 11.225 -10.208 1 89.38 748 PHE B N 1
ATOM 12076 C CA . PHE B 1 748 ? 6.838 12.341 -9.422 1 89.38 748 PHE B CA 1
ATOM 12077 C C . PHE B 1 748 ? 7.342 11.862 -8.066 1 89.38 748 PHE B C 1
ATOM 12079 O O . PHE B 1 748 ? 6.565 11.739 -7.117 1 89.38 748 PHE B O 1
ATOM 12086 N N . ARG B 1 749 ? 8.67 11.558 -8.038 1 84.22 749 ARG B N 1
ATOM 12087 C CA . ARG B 1 749 ? 9.355 11.238 -6.79 1 84.22 749 ARG B CA 1
ATOM 12088 C C . ARG B 1 749 ? 10.123 12.446 -6.263 1 84.22 749 ARG B C 1
ATOM 12090 O O . ARG B 1 749 ? 11.126 12.855 -6.852 1 84.22 749 ARG B O 1
ATOM 12097 N N . TRP B 1 750 ? 9.611 13.014 -5.278 1 87 750 TRP B N 1
ATOM 12098 C CA . TRP B 1 750 ? 10.138 14.299 -4.832 1 87 750 TRP B CA 1
ATOM 12099 C C . TRP B 1 750 ? 10.893 14.151 -3.515 1 87 750 TRP B C 1
ATOM 12101 O O . TRP B 1 750 ? 11.483 15.113 -3.019 1 87 750 TRP B O 1
ATOM 12111 N N . ARG B 1 751 ? 11.049 12.94 -2.901 1 83.07 751 ARG B N 1
ATOM 12112 C CA . ARG B 1 751 ? 11.606 12.786 -1.561 1 83.07 751 ARG B CA 1
ATOM 12113 C C . ARG B 1 751 ? 13.13 12.809 -1.595 1 83.07 751 ARG B C 1
ATOM 12115 O O . ARG B 1 751 ? 13.773 13.2 -0.618 1 83.07 751 ARG B O 1
ATOM 12122 N N . GLY B 1 752 ? 13.722 12.484 -2.712 1 82.18 752 GLY B N 1
ATOM 12123 C CA . GLY B 1 752 ? 15.174 12.45 -2.783 1 82.18 752 GLY B CA 1
ATOM 12124 C C . GLY B 1 752 ? 15.733 13.256 -3.94 1 82.18 752 GLY B C 1
ATOM 12125 O O . GLY B 1 752 ? 15 13.621 -4.861 1 82.18 752 GLY B O 1
ATOM 12126 N N . LEU B 1 753 ? 16.946 13.658 -3.745 1 86.68 753 LEU B N 1
ATOM 12127 C CA . LEU B 1 753 ? 17.656 14.346 -4.817 1 86.68 753 LEU B CA 1
ATOM 12128 C C . LEU B 1 753 ? 18.162 13.353 -5.859 1 86.68 753 LEU B C 1
ATOM 12130 O O . LEU B 1 753 ? 18.804 12.358 -5.514 1 86.68 753 LEU B O 1
ATOM 12134 N N . PRO B 1 754 ? 17.789 13.566 -7.051 1 86.43 754 PRO B N 1
ATOM 12135 C CA . PRO B 1 754 ? 18.328 12.696 -8.099 1 86.43 754 PRO B CA 1
ATOM 12136 C C . PRO B 1 754 ? 19.852 12.753 -8.187 1 86.43 754 PRO B C 1
ATOM 12138 O O . PRO B 1 754 ? 20.447 13.811 -7.968 1 86.43 754 PRO B O 1
ATOM 12141 N N . PHE B 1 755 ? 20.453 11.729 -8.475 1 86.52 755 PHE B N 1
ATOM 12142 C CA . PHE B 1 755 ? 21.906 11.601 -8.447 1 86.52 755 PHE B CA 1
ATOM 12143 C C . PHE B 1 755 ? 22.541 12.413 -9.57 1 86.52 755 PHE B C 1
ATOM 12145 O O . PHE B 1 755 ? 23.696 12.831 -9.463 1 86.52 755 PHE B O 1
ATOM 12152 N N . GLU B 1 756 ? 21.751 12.579 -10.582 1 83.73 756 GLU B N 1
ATOM 12153 C CA . GLU B 1 756 ? 22.273 13.402 -11.669 1 83.73 756 GLU B CA 1
ATOM 12154 C C . GLU B 1 756 ? 22.512 14.837 -11.209 1 83.73 756 GLU B C 1
ATOM 12156 O O . GLU B 1 756 ? 23.377 15.531 -11.748 1 83.73 756 GLU B O 1
ATOM 12161 N N . ASP B 1 757 ? 21.841 15.215 -10.188 1 82.01 757 ASP B N 1
ATOM 12162 C CA . ASP B 1 757 ? 21.906 16.601 -9.734 1 82.01 757 ASP B CA 1
ATOM 12163 C C . ASP B 1 757 ? 22.906 16.758 -8.591 1 82.01 757 ASP B C 1
ATOM 12165 O O . ASP B 1 757 ? 23.169 17.875 -8.139 1 82.01 757 ASP B O 1
ATOM 12169 N N . LEU B 1 758 ? 23.402 15.708 -8.025 1 82.13 758 LEU B N 1
ATOM 12170 C CA . LEU B 1 758 ? 24.359 15.786 -6.927 1 82.13 758 LEU B CA 1
ATOM 12171 C C . LEU B 1 758 ? 25.686 16.369 -7.403 1 82.13 758 LEU B C 1
ATOM 12173 O O . LEU B 1 758 ? 26.442 16.932 -6.608 1 82.13 758 LEU B O 1
ATOM 12177 N N . GLY B 1 759 ? 26.076 16.228 -8.671 1 67.32 759 GLY B N 1
ATOM 12178 C CA . GLY B 1 759 ? 27.335 16.741 -9.186 1 67.32 759 GLY B CA 1
ATOM 12179 C C . GLY B 1 759 ? 27.36 18.253 -9.306 1 67.32 759 GLY B C 1
ATOM 12180 O O . GLY B 1 759 ? 28.427 18.852 -9.45 1 67.32 759 GLY B O 1
ATOM 12181 N N . GLN B 1 760 ? 26.27 18.949 -9.186 1 64.87 760 GLN B N 1
ATOM 12182 C CA . GLN B 1 760 ? 26.224 20.398 -9.346 1 64.87 760 GLN B CA 1
ATOM 12183 C C . GLN B 1 760 ? 26.187 21.1 -7.991 1 64.87 760 GLN B C 1
ATOM 12185 O O . GLN B 1 760 ? 25.179 21.71 -7.629 1 64.87 760 GLN B O 1
ATOM 12190 N N . GLU B 1 761 ? 27.045 20.716 -7.073 1 60.27 761 GLU B N 1
ATOM 12191 C CA . GLU B 1 761 ? 26.992 21.222 -5.705 1 60.27 761 GLU B CA 1
ATOM 12192 C C . GLU B 1 761 ? 27.332 22.709 -5.653 1 60.27 761 GLU B C 1
ATOM 12194 O O . GLU B 1 761 ? 28.352 23.137 -6.198 1 60.27 761 GLU B O 1
ATOM 12199 N N . GLU B 1 762 ? 26.304 23.515 -5.402 1 61.8 762 GLU B N 1
ATOM 12200 C CA . GLU B 1 762 ? 26.53 24.927 -5.109 1 61.8 762 GLU B CA 1
ATOM 12201 C C . GLU B 1 762 ? 27.102 25.115 -3.707 1 61.8 762 GLU B C 1
ATOM 12203 O O . GLU B 1 762 ? 26.9 24.272 -2.83 1 61.8 762 GLU B O 1
ATOM 12208 N N . PRO B 1 763 ? 28.028 26.054 -3.509 1 60.17 763 PRO B N 1
ATOM 12209 C CA . PRO B 1 763 ? 28.617 26.312 -2.192 1 60.17 763 PRO B CA 1
ATOM 12210 C C . PRO B 1 763 ? 27.569 26.408 -1.086 1 60.17 763 PRO B C 1
ATOM 12212 O O . PRO B 1 763 ? 26.568 27.112 -1.238 1 60.17 763 PRO B O 1
ATOM 12215 N N . CYS B 1 764 ? 27.534 25.393 -0.274 1 62.61 764 CYS B N 1
ATOM 12216 C CA . CYS B 1 764 ? 26.53 25.293 0.779 1 62.61 764 CYS B CA 1
ATOM 12217 C C . CYS B 1 764 ? 26.89 26.184 1.962 1 62.61 764 CYS B C 1
ATOM 12219 O O . CYS B 1 764 ? 28.065 26.32 2.307 1 62.61 764 CYS B O 1
ATOM 12221 N N . ALA B 1 765 ? 26.015 27.15 2.365 1 64.89 765 ALA B N 1
ATOM 12222 C CA . ALA B 1 765 ? 26.161 27.93 3.591 1 64.89 765 ALA B CA 1
ATOM 12223 C C . ALA B 1 765 ? 26.327 27.018 4.804 1 64.89 765 ALA B C 1
ATOM 12225 O O . ALA B 1 765 ? 25.831 25.889 4.812 1 64.89 765 ALA B O 1
ATOM 12226 N N . THR B 1 766 ? 27.237 27.368 5.688 1 69.98 766 THR B N 1
ATOM 12227 C CA . THR B 1 766 ? 27.483 26.609 6.909 1 69.98 766 THR B CA 1
ATOM 12228 C C . THR B 1 766 ? 26.341 26.798 7.903 1 69.98 766 THR B C 1
ATOM 12230 O O . THR B 1 766 ? 25.963 27.93 8.214 1 69.98 766 THR B O 1
ATOM 12233 N N . GLY B 1 767 ? 25.55 25.761 8.087 1 67.93 767 GLY B N 1
ATOM 12234 C CA . GLY B 1 767 ? 24.441 25.832 9.025 1 67.93 767 GLY B CA 1
ATOM 12235 C C . GLY B 1 767 ? 24.787 25.292 10.4 1 67.93 767 GLY B C 1
ATOM 12236 O O . GLY B 1 767 ? 25.961 25.087 10.715 1 67.93 767 GLY B O 1
ATOM 12237 N N . GLN B 1 768 ? 23.768 25.231 11.289 1 74.73 768 GLN B N 1
ATOM 12238 C CA . GLN B 1 768 ? 23.899 24.762 12.665 1 74.73 768 GLN B CA 1
ATOM 12239 C C . GLN B 1 768 ? 24.087 23.248 12.714 1 74.73 768 GLN B C 1
ATOM 12241 O O . GLN B 1 768 ? 23.588 22.527 11.848 1 74.73 768 GLN B O 1
ATOM 12246 N N . GLY B 1 769 ? 24.884 22.8 13.634 1 80.19 769 GLY B N 1
ATOM 12247 C CA . GLY B 1 769 ? 25.184 21.383 13.761 1 80.19 769 GLY B CA 1
ATOM 12248 C C . GLY B 1 769 ? 24.095 20.603 14.472 1 80.19 769 GLY B C 1
ATOM 12249 O O . GLY B 1 769 ? 23.107 21.182 14.929 1 80.19 769 GLY B O 1
ATOM 12250 N N . TYR B 1 770 ? 24.127 19.268 14.322 1 87.04 770 TYR B N 1
ATOM 12251 C CA . TYR B 1 770 ? 23.165 18.363 14.941 1 87.04 770 TYR B CA 1
ATOM 12252 C C . TYR B 1 770 ? 23.65 17.906 16.311 1 87.04 770 TYR B C 1
ATOM 12254 O O . TYR B 1 770 ? 24.38 16.918 16.421 1 87.04 770 TYR B O 1
ATOM 12262 N N . CYS B 1 771 ? 23.713 18.867 17.226 1 82.05 771 CYS B N 1
ATOM 12263 C CA . CYS B 1 771 ? 24.041 18.541 18.609 1 82.05 771 CYS B CA 1
ATOM 12264 C C . CYS B 1 771 ? 22.934 18.992 19.554 1 82.05 771 CYS B C 1
ATOM 12266 O O . CYS B 1 771 ? 22.274 20.003 19.305 1 82.05 771 CYS B O 1
ATOM 12268 N N . GLN B 1 772 ? 22.721 18.108 20.473 1 84.22 772 GLN B N 1
ATOM 12269 C CA . GLN B 1 772 ? 21.73 18.498 21.471 1 84.22 772 GLN B CA 1
ATOM 12270 C C . GLN B 1 772 ? 22.107 19.82 22.133 1 84.22 772 GLN B C 1
ATOM 12272 O O . GLN B 1 772 ? 23.252 20.008 22.549 1 84.22 772 GLN B O 1
ATOM 12277 N N . PRO B 1 773 ? 21.234 20.735 22.056 1 76.6 773 PRO B N 1
ATOM 12278 C CA . PRO B 1 773 ? 21.555 22.068 22.57 1 76.6 773 PRO B CA 1
ATOM 12279 C C . PRO B 1 773 ? 22.013 22.044 24.026 1 76.6 773 PRO B C 1
ATOM 12281 O O . PRO B 1 773 ? 22.779 22.914 24.451 1 76.6 773 PRO B O 1
ATOM 12284 N N . GLU B 1 774 ? 21.608 21.045 24.78 1 76.62 774 GLU B N 1
ATOM 12285 C CA . GLU B 1 774 ? 21.939 20.989 26.201 1 76.62 774 GLU B CA 1
ATOM 12286 C C . GLU B 1 774 ? 23.391 20.57 26.413 1 76.62 774 GLU B C 1
ATOM 12288 O O . GLU B 1 774 ? 23.961 20.807 27.48 1 76.62 774 GLU B O 1
ATOM 12293 N N . LEU B 1 775 ? 23.905 20.024 25.356 1 75.45 775 LEU B N 1
ATOM 12294 C CA . LEU B 1 775 ? 25.264 19.515 25.509 1 75.45 775 LEU B CA 1
ATOM 12295 C C . LEU B 1 775 ? 26.289 20.606 25.222 1 75.45 775 LEU B C 1
ATOM 12297 O O . LEU B 1 775 ? 27.431 20.527 25.68 1 75.45 775 LEU B O 1
ATOM 12301 N N . GLY B 1 776 ? 26.054 21.708 24.418 1 63.47 776 GLY B N 1
ATOM 12302 C CA . GLY B 1 776 ? 27.024 22.73 24.058 1 63.47 776 GLY B CA 1
ATOM 12303 C C . GLY B 1 776 ? 27.032 23.908 25.013 1 63.47 776 GLY B C 1
ATOM 12304 O O . GLY B 1 776 ? 27.783 24.867 24.818 1 63.47 776 GLY B O 1
ATOM 12305 N N . GLY B 1 777 ? 26.114 24.18 25.896 1 54.43 777 GLY B N 1
ATOM 12306 C CA . GLY B 1 777 ? 26.064 25.442 26.617 1 54.43 777 GLY B CA 1
ATOM 12307 C C . GLY B 1 777 ? 27.211 25.618 27.594 1 54.43 777 GLY B C 1
ATOM 12308 O O . GLY B 1 777 ? 27.855 24.642 27.985 1 54.43 777 GLY B O 1
ATOM 12309 N N . PRO B 1 778 ? 27.907 26.945 27.572 1 48.76 778 PRO B N 1
ATOM 12310 C CA . PRO B 1 778 ? 28.938 27.277 28.558 1 48.76 778 PRO B CA 1
ATOM 12311 C C . PRO B 1 778 ? 28.551 26.867 29.977 1 48.76 778 PRO B C 1
ATOM 12313 O O . PRO B 1 778 ? 27.363 26.806 30.304 1 48.76 778 PRO B O 1
ATOM 12316 N N . LEU B 1 779 ? 29.431 26.324 30.771 1 45.25 779 LEU B N 1
ATOM 12317 C CA . LEU B 1 779 ? 29.367 26.098 32.211 1 45.25 779 LEU B CA 1
ATOM 12318 C C . LEU B 1 779 ? 28.88 27.348 32.935 1 45.25 779 LEU B C 1
ATOM 12320 O O . LEU B 1 779 ? 29.295 28.462 32.608 1 45.25 779 LEU B O 1
ATOM 12324 N N . PRO B 1 780 ? 27.723 27.441 33.438 1 38.99 780 PRO B N 1
ATOM 12325 C CA . PRO B 1 780 ? 27.622 28.626 34.293 1 38.99 780 PRO B CA 1
ATOM 12326 C C . PRO B 1 780 ? 28.882 28.866 35.122 1 38.99 780 PRO B C 1
ATOM 12328 O O . PRO B 1 780 ? 29.481 27.915 35.631 1 38.99 780 PRO B O 1
ATOM 12331 N N . SER B 1 781 ? 29.698 29.851 34.716 1 32.58 781 SER B N 1
ATOM 12332 C CA . SER B 1 781 ? 30.826 30.2 35.573 1 32.58 781 SER B CA 1
ATOM 12333 C C . SER B 1 781 ? 30.437 30.153 37.047 1 32.58 781 SER B C 1
ATOM 12335 O O . SER B 1 781 ? 29.378 30.654 37.431 1 32.58 781 SER B O 1
ATOM 12337 N N . PRO B 1 782 ? 30.883 29.31 37.778 1 35.41 782 PRO B N 1
ATOM 12338 C CA . PRO B 1 782 ? 30.652 29.406 39.221 1 35.41 782 PRO B CA 1
ATOM 12339 C C . PRO B 1 782 ? 30.819 30.828 39.752 1 35.41 782 PRO B C 1
ATOM 12341 O O . PRO B 1 782 ? 30.86 31.036 40.968 1 35.41 782 PRO B O 1
ATOM 12344 N N . ARG B 1 783 ? 31.348 31.838 38.947 1 36.18 783 ARG B N 1
ATOM 12345 C CA . ARG B 1 783 ? 31.852 33.022 39.636 1 36.18 783 ARG B CA 1
ATOM 12346 C C . ARG B 1 783 ? 30.715 33.802 40.288 1 36.18 783 ARG B C 1
ATOM 12348 O O . ARG B 1 783 ? 30.934 34.878 40.848 1 36.18 783 ARG B O 1
ATOM 12355 N N . ALA B 1 784 ? 29.511 33.732 39.907 1 35.38 784 ALA B N 1
ATOM 12356 C CA . ALA B 1 784 ? 28.702 34.767 40.545 1 35.38 784 ALA B CA 1
ATOM 12357 C C . ALA B 1 784 ? 28.736 34.631 42.065 1 35.38 784 ALA B C 1
ATOM 12359 O O . ALA B 1 784 ? 27.809 35.063 42.754 1 35.38 784 ALA B O 1
ATOM 12360 N N . GLU B 1 785 ? 29.657 33.847 42.569 1 31.81 785 GLU B N 1
ATOM 12361 C CA . GLU B 1 785 ? 29.641 33.972 44.024 1 31.81 785 GLU B CA 1
ATOM 12362 C C . GLU B 1 785 ? 29.864 35.418 44.456 1 31.81 785 GLU B C 1
ATOM 12364 O O . GLU B 1 785 ? 29.696 35.754 45.63 1 31.81 785 GLU B O 1
ATOM 12369 N N . SER B 1 786 ? 30.712 36.194 43.695 1 29.33 786 SER B N 1
ATOM 12370 C CA . SER B 1 786 ? 31.092 37.369 44.474 1 29.33 786 SER B CA 1
ATOM 12371 C C . SER B 1 786 ? 30.008 38.44 44.423 1 29.33 786 SER B C 1
ATOM 12373 O O . SER B 1 786 ? 29.759 39.03 43.37 1 29.33 786 SER B O 1
ATOM 12375 N N . ALA B 1 787 ? 28.91 38.398 45.101 1 30.72 787 ALA B N 1
ATOM 12376 C CA . ALA B 1 787 ? 27.964 39.464 45.418 1 30.72 787 ALA B CA 1
ATOM 12377 C C . ALA B 1 787 ? 28.677 40.806 45.56 1 30.72 787 ALA B C 1
ATOM 12379 O O . ALA B 1 787 ? 29.737 40.889 46.185 1 30.72 787 ALA B O 1
ATOM 12380 N N . PRO B 1 788 ? 28.565 41.723 44.628 1 29.01 788 PRO B N 1
ATOM 12381 C CA . PRO B 1 788 ? 29.125 43.024 45 1 29.01 788 PRO B CA 1
ATOM 12382 C C . PRO B 1 788 ? 28.732 43.455 46.411 1 29.01 788 PRO B C 1
ATOM 12384 O O . PRO B 1 788 ? 27.569 43.32 46.8 1 29.01 788 PRO B O 1
ATOM 12387 N N . LYS B 1 789 ? 29.583 43.287 47.481 1 34.59 789 LYS B N 1
ATOM 12388 C CA . LYS B 1 789 ? 29.483 43.935 48.785 1 34.59 789 LYS B CA 1
ATOM 12389 C C . LYS B 1 789 ? 29.042 45.389 48.645 1 34.59 789 LYS B C 1
ATOM 12391 O O . LYS B 1 789 ? 29.708 46.183 47.978 1 34.59 789 LYS B O 1
ATOM 12396 N N . ALA B 1 790 ? 27.737 45.764 48.597 1 31.67 790 ALA B N 1
ATOM 12397 C CA . ALA B 1 790 ? 27.236 47.11 48.868 1 31.67 790 ALA B CA 1
ATOM 12398 C C . ALA B 1 790 ? 28.075 47.802 49.938 1 31.67 790 ALA B C 1
ATOM 12400 O O . ALA B 1 790 ? 28.3 47.246 51.015 1 31.67 790 ALA B O 1
ATOM 12401 N N . ALA B 1 791 ? 29.098 48.597 49.69 1 29.49 791 ALA B N 1
ATOM 12402 C CA . ALA B 1 791 ? 29.688 49.658 50.502 1 29.49 791 ALA B CA 1
ATOM 12403 C C . ALA B 1 791 ? 28.619 50.388 51.311 1 29.49 791 ALA B C 1
ATOM 12405 O O . ALA B 1 791 ? 27.669 50.934 50.745 1 29.49 791 ALA B O 1
ATOM 12406 N N . LEU B 1 792 ? 28.224 49.907 52.475 1 24.25 792 LEU B N 1
ATOM 12407 C CA . LEU B 1 792 ? 27.531 50.717 53.47 1 24.25 792 LEU B CA 1
ATOM 12408 C C . LEU B 1 792 ? 28.118 52.123 53.531 1 24.25 792 LEU B C 1
ATOM 12410 O O . LEU B 1 792 ? 29.34 52.292 53.509 1 24.25 792 LEU B O 1
ATOM 12414 N N . PRO B 1 793 ? 27.475 53.097 52.848 1 28.86 793 PRO B N 1
ATOM 12415 C CA . PRO B 1 793 ? 28.01 54.434 53.118 1 28.86 793 PRO B CA 1
ATOM 12416 C C . PRO B 1 793 ? 28.388 54.634 54.584 1 28.86 793 PRO B C 1
ATOM 12418 O O . PRO B 1 793 ? 27.682 54.16 55.477 1 28.86 793 PRO B O 1
ATOM 12421 N N . GLY B 1 794 ? 29.732 54.514 54.996 1 20.61 794 GLY B N 1
ATOM 12422 C CA . GLY B 1 794 ? 30.168 55.385 56.076 1 20.61 794 GLY B CA 1
ATOM 12423 C C . GLY B 1 794 ? 29.861 56.849 55.823 1 20.61 794 GLY B C 1
ATOM 12424 O O . GLY B 1 794 ? 29.887 57.305 54.677 1 20.61 794 GLY B O 1
#

Nearest PDB structures (foldseek):
  8xs4-assembly1_A  TM=8.274E-01  e=7.958E-22  Arabidopsis thaliana
  8xry-assembly1_A  TM=7.637E-01  e=6.719E-22  Arabidopsis thaliana
  8grn-assembly1_B  TM=8.019E-01  e=8.010E-20  Arabidopsis thaliana
  8xaj-assembly1_A  TM=7.386E-01  e=5.957E-20  Arabidopsis thaliana
  6ijz-assembly1_A  TM=8.000E-01  e=1.423E-18  Arabidopsis thaliana

Secondary structure (DSSP, 8-state):
--THHHHHHHHHHHHHHSGGGS-HHHHHHHHHHHHHHHHHHHHHHHS-SSS----TTTTS----S-TTHHHHHHHHHHHHHHHHHHHHHHHHHHHHH-HHHHSHHHHH-GGGSPTTHHHHHHSTTHHHHHHHH--HHHHHHHH-HHHHHHHHHHHHHHHHHHHHHHHIIIIIHHHHHHHS-----S-SGGGGSGGGPPTT-THHHHHHHHHHHHHHHHHHHHHHHHHHHHHHHHHHHHTPPBTGGGEEEEES--GGG-SHHHHHHHHHHHHTS--EEEEEEEE--HHHHHHHHHHHHHHHHHHHHHHHHHHHSS--EEEEEEPP---S------GGG-SSTT---EEEEEEEHHHHHHHHHHHHHHHHHHHHHHTT-STT----GGGT-EEEEEEEEESSHHHHHHHTT---SSBTTSSEEEPPPPGGGB-HHHHHS----HHHHHHHHHHHHHHHHHHHHHHHHHHHHTSHHHHHHH-THHHHHHHH-HHHHHHHHHHHHHHHHHHHHHHHHHHHHHHHHHHS--SBHHHHHHHHHHHHHHHHIIIIIIIHHHGGGHHHHHHHHHHSTTHHHHHHHHHGGG-HHHHHHHHHHHHHHHHHHHTTHHHHHHHHHHHHHH-HHHHHHHH-SPPHHHHSHHHHHHHHHHHHHHHHHHTTT-THHHHHHHHHHHHHHHHHHHIIIIISPPPPP-SSHHHHHHHHHHHHHHHHHHHHHHHHHHHH-SSSHHHHHHHHHHHHHHHHHHHHHHHB--SS--GGGTTS-----B---S--HHHHS----GGGG---------/--THHHHHHHHHHHHHHSGGGS-HHHHHHHHHHHHHHHHHHHHHHHS-SSS----HHHHS----S-TTHHHHHHHHHHHHHHHHHHHHHHHHHHHHH-HHHHSHHHHH-GGGSPTTHHHHHHSTTHHHHHHHH--HHHHHHHH-HHHHHHHHHHHHHHHHHHHHHHHIIIIIHHHHHHHS-----S-SGGGGSGGGPPTT-THHHHHHHHHHHHHHHHHHHHHHHHHHHHHHHHHHHHTPPBTGGGEEEEES--GGG-SHHHHHHHHHHHHTS--EEEEEEEE--HHHHHHHHHHHHHHHHHHHHHHHHHHHSS--EEEEEEPP---S------GGG-SSTT---EEEEEEEHHHHHHHHHHHHHHHHHHHHHHTT-STT----GGGT-EEEEEEEEESSHHHHHHHTT---SSBTTSSEEEPPPPGGGB-HHHHHS----HHHHHHHHHHHHHHHHHHHHHHHHHHHHTSHHHHHHH-THHHHHHHH-HHHHHHHHHHHHHHHHHHHHHHHHHHHHHHHHHHS--SBHHHHHHHHHHHHHHHHIIIIIIIHHHTT-HHHHHHHHHH-THHHHHHHHHHGGG-HHHHHHHHHHHHHHHHHHHTTHHHHHHHHHHHHHH-HHHHHHHH-SPPHHHHSHHHHHHHHHHHHHHHHHHTTT-THHHHHHHHHHHHHHHHHHHIIIIISPPPPP-SSHHHHHHHHHHHHHHHHHHHHHHHHHHHH-SSSHHHHHHHHHHHHHHHHHHHHHHHB--SS--GGGTTS-----B---S--HHHHS----GGGG---------

Organism: NCBI:txid2562239

pLDDT: mean 74.8, std 20.09, range [18.82, 98.09]

Radius of gyration: 38.93 Å; Cα contacts (8 Å, |Δi|>4): 2205; chains: 2; bounding box: 81×107×123 Å

Solvent-accessible surface area (backbone atoms only — not comparable to full-atom values): 81888 Å² total; per-residue (Å²): 125,70,70,65,64,68,54,44,63,57,49,53,48,45,60,65,49,48,50,48,48,40,41,68,63,44,12,37,40,36,42,35,38,41,36,44,40,47,32,42,42,49,37,40,71,73,36,77,84,84,71,70,78,60,49,49,65,75,47,21,75,55,58,56,61,40,74,55,45,48,60,47,45,52,50,45,45,50,51,29,49,51,48,37,53,51,45,54,50,46,39,57,52,45,37,72,72,38,40,66,70,51,35,31,32,60,72,74,40,54,87,42,47,58,87,63,50,71,65,36,52,70,41,88,72,15,55,56,54,50,13,65,64,61,47,55,68,47,33,28,66,46,26,24,47,37,52,19,40,54,45,47,46,25,52,48,50,34,51,50,30,50,70,52,22,52,57,31,46,70,50,47,26,52,46,22,53,71,68,18,44,85,66,82,66,67,20,70,54,37,37,43,12,48,54,19,51,42,74,49,42,75,63,41,50,54,54,16,54,45,45,42,51,52,52,53,52,50,52,50,51,50,50,53,51,50,56,56,45,50,56,52,39,53,53,52,63,53,60,39,32,34,47,62,55,16,29,34,28,38,32,45,43,54,81,87,36,48,40,42,68,38,43,42,51,48,56,21,60,64,69,72,45,90,48,64,67,48,43,40,54,42,57,62,46,64,64,49,50,51,30,47,49,48,36,52,49,27,50,50,51,38,51,49,40,50,50,47,21,68,72,68,72,46,79,50,67,41,74,40,54,24,72,67,76,74,73,83,82,78,74,75,68,70,69,84,70,68,50,85,57,75,62,22,80,33,68,64,39,82,36,53,45,56,63,50,31,48,52,50,34,51,52,32,50,53,50,39,52,52,46,36,51,62,65,28,74,48,91,89,50,81,51,61,71,85,70,64,41,53,29,40,23,31,39,41,28,31,72,41,46,65,58,32,57,52,55,52,53,56,51,52,46,60,48,44,68,40,56,41,53,42,82,54,67,57,60,90,39,53,35,64,72,42,46,47,46,64,77,77,46,72,64,39,48,50,49,37,51,49,49,51,53,45,47,61,58,61,46,52,41,52,52,46,46,44,32,47,47,39,24,52,76,47,32,26,69,74,38,55,72,48,39,56,54,35,70,73,34,58,66,53,41,55,45,40,46,63,43,26,42,52,50,44,49,50,53,54,59,65,50,44,40,52,52,47,48,52,45,42,66,72,36,41,78,51,47,26,60,62,46,44,32,50,51,37,17,54,53,52,31,53,49,45,46,46,52,62,54,46,45,47,43,54,28,33,45,33,50,61,34,42,38,34,20,68,56,26,53,66,42,44,41,45,43,36,27,66,35,39,51,41,40,50,61,60,61,55,50,44,44,38,54,47,44,39,54,51,52,46,53,62,53,37,54,70,57,46,53,50,31,56,60,32,30,78,74,63,35,64,70,56,16,50,54,70,50,47,78,66,61,54,41,72,71,22,69,24,44,49,46,23,51,52,38,47,54,53,29,52,31,60,50,35,32,82,38,35,23,67,36,17,57,50,44,36,53,44,28,52,50,47,30,34,36,50,37,32,37,50,56,31,26,46,77,69,58,89,61,76,61,34,58,68,47,55,52,37,52,50,49,43,52,55,32,48,52,51,27,38,54,39,50,27,29,32,30,56,70,36,30,78,51,22,58,28,22,44,46,19,47,51,36,44,51,51,48,52,52,52,48,53,48,48,60,48,32,59,50,74,89,61,79,26,46,66,59,60,80,65,70,53,90,49,53,81,52,71,66,81,60,64,70,85,75,69,63,78,71,78,67,78,61,77,68,69,63,82,75,76,76,68,81,124,125,70,72,63,65,69,54,45,64,58,50,54,47,46,60,63,50,50,48,49,43,38,45,69,59,44,10,34,38,36,41,33,40,41,39,43,40,48,31,41,44,49,35,42,71,72,36,78,85,84,72,68,79,60,46,43,57,73,43,28,70,53,58,57,61,42,73,55,44,46,61,50,46,53,50,45,45,51,52,28,50,51,49,36,53,51,45,53,50,46,39,59,52,46,38,73,73,40,39,68,67,52,35,30,33,60,72,72,41,54,86,43,48,58,87,63,49,73,64,37,52,70,41,89,72,14,54,57,53,50,13,67,65,59,47,56,68,46,32,29,67,47,25,24,47,38,54,20,41,54,45,46,47,26,50,49,50,33,49,51,29,49,68,53,21,51,56,30,46,69,47,48,26,54,45,22,54,71,71,18,46,87,61,82,64,70,24,71,53,38,37,43,13,49,56,18,51,43,77,50,41,72,63,41,50,54,53,17,54,45,46,41,50,54,52,53,51,50,53,50,53,52,50,55,51,50,55,56,46,50,56,50,38,52,54,51,63,51,60,38,32,32,47,62,56,16,28,34,27,37,32,45,44,53,81,88,36,45,40,41,67,38,45,42,52,48,56,21,58,63,68,71,45,90,47,65,68,48,44,40,53,41,56,63,48,66,65,48,49,51,31,49,50,48,36,50,48,27,50,51,51,40,50,48,40,51,50,45,22,69,73,68,72,45,80,52,68,43,77,42,55,24,73,68,77,76,75,82,81,77,73,75,68,71,69,85,70,68,49,85,57,73,63,21,80,33,68,65,38,83,37,52,45,56,62,50,32,49,49,50,34,52,52,33,48,54,51,39,52,52,46,35,51,61,65,26,72,47,90,89,49,82,50,62,73,84,67,63,41,52,32,39,22,29,37,41,27,32,73,42,47,65,58,32,57,51,55,53,53,57,52,52,43,60,48,45,66,39,56,40,51,42,81,54,66,57,61,89,41,53,35,65,73,41,48,49,46,63,77,78,47,70,62,38,48,50,47,38,50,49,50,51,52,45,48,60,58,61,47,53,41,51,52,43,48,43,30,48,46,40,24,51,76,46,30,27,68,74,39,55,73,49,39,56,54,34,70,74,34,57,67,53,41,56,46,39,47,61,43,24,43,53,50,41,49,50,53,55,58,63,52,42,39,52,53,47,47,52,45,43,66,72,36,42,77,50,48,26,61,63,48,43,32,52,53,38,17,54,53,51,30,53,49,44,44,44,54,63,54,46,45,47,42,54,25,26,42,34,48,57,35,43,31,35,20,69,61,26,54,62,42,44,39,46,43,35,28,65,35,40,49,39,40,50,60,59,59,54,50,46,46,36,55,48,44,38,54,50,52,45,54,63,53,37,53,70,57,46,53,50,31,56,60,32,30,77,74,62,36,64,71,54,16,51,54,71,53,48,78,68,62,54,44,72,69,21,68,24,45,50,46,23,52,53,37,48,54,52,29,52,30,58,49,36,31,81,39,35,22,67,37,17,57,48,43,35,53,42,27,50,51,47,31,32,35,50,37,32,37,49,58,31,27,44,77,69,57,90,61,77,62,32,57,67,46,56,51,37,52,49,49,42,53,54,32,50,53,52,26,38,52,39,50,26,28,30,31,54,71,36,29,79,52,22,57,29,22,45,46,20,47,50,37,43,52,52,48,52,51,51,48,54,50,47,58,48,30,59,50,75,90,60,79,25,47,67,58,60,78,66,70,52,90,50,52,83,52,70,66,82,60,64,71,85,75,70,61,80,71,78,68,80,62,78,67,70,65,81,77,76,75,69,84,126

Foldseek 3Di:
DVVCVPCVLVVLVCVLVVLVPQPPLRSLVVLVVVLVVVLLVLCVVQPPNPPPPVPLQPLQLLDFQAQCLVVLLVCLLVVLVVLLVVLLVVLLVLCVVFVCFQFVCCVPPVPLADPCLVVQNPDRVSLLVLLQPDALVSLCSFFNNLLSLLLVVLVLLLVLLCQQLPCCQVPQQVCQQPVFAPDPGSRPQLSRFCVSHFFAGPVLQVLLVSLLVSLVSLLVSLLVVLVVLLVLLLVVLLQAFPPLLQKKKWFQADLQQLDFVSVQVQLCVVVVHRWFDTKFFFWDCVVLVVLVVLLVVLVVQLVVQVVCCVVVVDQDWDFFQADPDPPPDPDPPPPPPPDCVSVSVHGRDGDRSNVVSVVSNVVSLVVNVVVCVQLVLDPDDHHDSVPLGTARMMMIGTPASLSSQVLQPDDDDPPNVHTHMDRAADLVFFDSVLSRDHPLPPVLVVSLVSVLVVCLSVVLSQLSSQLSCQQLVNVCVVVVVVVVVCVVCVSVNSNSNLCSSLVSVVVSLQCVLVVQLVSCVPRHRQRGPVSSLQSSLQSSLVSCCCVVPQDSQLGSCVSVVVSVCVVVVVVSLLSSLVRVLRSVSNLSSNLSVLSSVLSVVSSVVVLVVQQVVCCVPPNNVVSSVVSPPPDCSNPNSRNVLSVLLNLSLSCSLCCNRRSVSSVSSSVSSSSVSSSSSSCSRGRHDRDRYPSCPSSVVSSVSNLVSSLVSLSNSLSNSVVRHPDNVSSVSSVVSNVVSVVSVVVSVVVNDSRDNDPVSSVVNDNRHHDDDNDDPSSPDDSPPPPVPPDPPPPPDD/DVVCVPCVLVVLVCVLVVLVPQPPLGSLVVLVVVLVVVLLVLCVVQPPNPPPPPLLQVLLLLDFQAQCLVVLLVCLLVVLVVLLVVLLVVLQVVCVVFVCFQFVCCVPPVPLADPCLVVQNPDRVSLLVLLQPDALVSLCSFFNNQLSLLLVVLVLLLVLLCQQLPCCQVPQQVCQQPVFDPPPGSRPQLSRFCVSHFFAGPVLQVLLVSLLVSLVSLLVSLLVVLVVLLVLLLVVLLQAFPPLLQKKKWFQADLQQLDFVSVQVQLCVVVVHRWFDTKFFFWDCVVLVVLVVLLVVLVVQLVVQVVCCVVVVDQDWDFFQAAPDPPPDPDPPPPVPVDCVSNSVHGRDGDRSNVVSVVSNVVSLVVNVVVCVQLVLDPDDHHDSVPLGTARMMMIGTPASLSSQVLQPDDDDPPNVHTHMDRAADLVFFDSVLSRDHPLPPVLVVSLVSVLVVCLSVVVSQLSSQLVCQQLVNVCVVVVVVVVVCVVCVSVNSNSNLCSSLVSVVVSLQCVLVVQLVSCVPRHRQRGPVSSLQSSLQSSLVSCCCVVPQDSLLGSCCSVVVSVCVVVVLCSLLSSLVRVLRSVSNLSSNLSVLSSVLSVVSSVVVLVVQQVVCCVPPNNVVSSVVSPPPDCSNPNSRSVLSVLLNLSLSCSLCCNRRSVSSVSSSVSSSSVSSSSSSCSRGRHDRDRYPSCPSSVVSSVSNLVSSLVSLSNSLSNSVVRHPDNVSSVSSVVSNVVSVVSVVVSVVVNDSRDNDPVSSVVNDNRHHDDDNDDPSSPDDSPPPPVPPDPPPPPPD

Sequence (1588 aa):
MSAVRRKWPLLVLALVVAPAAIGPTKALKQLGSWTNQAVSAINNAVLQPNAFEVNVANLSGVEPDRAGGLSALVLGVAGNAAFVALLVRYVEEARKANPLLHEGNVAQRQRQMPCGSKELLGKPWGWLRAAMSVTPEEIEAAAGLDAAMMVEFAELSLQILAIIGVPFVCILCPLHFYFGGECNQEDQLGWVGMANVEQGSWLCWVHGGLVWYVVLAVTHCVKAAQKSFVERRVRWMRRLPAPRCKTILVEHIPREHCSDGGLTAYFNSVFGREVVESAHVTRNTQDLRWHLSWVNEAEEELRKAFATQQTSGQRPRGFFPGRPASSGEGTPAPWHAAAPHLMLDGPPELRDAIEHWQEVLQTERSALLEERRRLGLCAHGEPDFASGVYGCSGFVTFLQRRDAEIALRLQYRADGLQFLVSAPPAPEDVRHEDLQKRTMGFGDYLLGYLCILFLFWAFAPFIVAFSAVARLDNLQTLVPRLQCIVALWPVIRTVWDGLASVFALGFFMSVLPNCLMFISNRLFVTKSGRCCQLQLQTWYFYFLVVFVLMVTAVGSSLFKTLSRLLDHPREIFSLLASTLPHATQFYLSYFPMQWSVLVLEATRYQIAVKFLALQALWGAERAKELCEPEDQANYGIGARSARMALLLVTALVFCSLSPLICLLGVVTFLICRATYGYLLVYSEIPKPDTGGEFWCAQLDHVQKGLFIYVLLMMGVLLDRADSLGPPLIAAAGGISLLQRYLRFRRRFRWRGLPFEDLGQEEPCATGQGYCQPELGGPLPSPRAESAPKAALPGMSAVRRKWPLLVLALVVAPAAIGPTKALKQLGSWTNQAVSAINNAVLQPNAFEVNVANLSGVEPDRAGGLSALVLGVAGNAAFVALLVRYVEEARKANPLLHEGNVAQRQRQMPCGSKELLGKPWGWLRAAMSVTPEEIEAAAGLDAAMMVEFAELSLQILAIIGVPFVCILCPLHFYFGGECNQEDQLGWVGMANVEQGSWLCWVHGGLVWYVVLAVTHCVKAAQKSFVERRVRWMRRLPAPRCKTILVEHIPREHCSDGGLTAYFNSVFGREVVESAHVTRNTQDLRWHLSWVNEAEEELRKAFATQQTSGQRPRGFFPGRPASSGEGTPAPWHAAAPHLMLDGPPELRDAIEHWQEVLQTERSALLEERRRLGLCAHGEPDFASGVYGCSGFVTFLQRRDAEIALRLQYRADGLQFLVSAPPAPEDVRHEDLQKRTMGFGDYLLGYLCILFLFWAFAPFIVAFSAVARLDNLQTLVPRLQCIVALWPVIRTVWDGLASVFALGFFMSVLPNCLMFISNRLFVTKSGRCCQLQLQTWYFYFLVVFVLMVTAVGSSLFKTLSRLLDHPREIFSLLASTLPHATQFYLSYFPMQWSVLVLEATRYQIAVKFLALQALWGAERAKELCEPEDQANYGIGARSARMALLLVTALVFCSLSPLICLLGVVTFLICRATYGYLLVYSEIPKPDTGGEFWCAQLDHVQKGLFIYVLLMMGVLLDRADSLGPPLIAAAGGISLLQRYLRFRRRFRWRGLPFEDLGQEEPCATGQGYCQPELGGPLPSPRAESAPKAALPG